Protein 2LW1 (pdb70)

Structure (mmCIF, N/CA/C/O backbone):
data_2LW1
#
_entry.id   2LW1
#
loop_
_atom_site.group_PDB
_atom_site.id
_atom_site.type_symbol
_atom_site.label_atom_id
_atom_site.label_alt_id
_atom_site.label_comp_id
_atom_site.label_asym_id
_atom_site.label_entity_id
_atom_site.label_seq_id
_atom_site.pdbx_PDB_ins_code
_atom_site.Cartn_x
_atom_site.Cartn_y
_atom_site.Cartn_z
_atom_site.occupancy
_atom_site.B_iso_or_equiv
_atom_site.auth_seq_id
_atom_site.auth_comp_id
_atom_site.auth_asym_id
_atom_site.auth_atom_id
_atom_site.pdbx_PDB_model_num
ATOM 1 N N . LYS A 1 24 ? -37.898 18.286 -1.361 1.00 0.00 551 LYS A N 1
ATOM 2 C CA . LYS A 1 24 ? -38.092 17.886 0.049 1.00 0.00 551 LYS A CA 1
ATOM 3 C C . LYS A 1 24 ? -38.675 16.483 0.135 1.00 0.00 551 LYS A C 1
ATOM 4 O O . LYS A 1 24 ? -39.598 16.135 -0.610 1.00 0.00 551 LYS A O 1
ATOM 23 N N . ALA A 1 25 ? -38.114 15.686 1.040 1.00 0.00 552 ALA A N 1
ATOM 24 C CA . ALA A 1 25 ? -38.568 14.324 1.295 1.00 0.00 552 ALA A CA 1
ATOM 25 C C . ALA A 1 25 ? -38.441 13.442 0.053 1.00 0.00 552 ALA A C 1
ATOM 26 O O . ALA A 1 25 ? -39.330 12.647 -0.256 1.00 0.00 552 ALA A O 1
ATOM 33 N N . GLU A 1 26 ? -37.341 13.611 -0.671 1.00 0.00 553 GLU A N 1
ATOM 34 C CA . GLU A 1 26 ? -36.987 12.714 -1.766 1.00 0.00 553 GLU A CA 1
ATOM 35 C C . GLU A 1 26 ? -35.645 12.061 -1.457 1.00 0.00 553 GLU A C 1
ATOM 36 O O . GLU A 1 26 ? -34.955 11.549 -2.341 1.00 0.00 553 GLU A O 1
ATOM 48 N N . THR A 1 27 ? -35.301 12.092 -0.181 1.00 0.00 554 THR A N 1
ATOM 49 C CA . THR A 1 27 ? -34.016 11.619 0.304 1.00 0.00 554 THR A CA 1
ATOM 50 C C . THR A 1 27 ? -33.889 10.097 0.231 1.00 0.00 554 THR A C 1
ATOM 51 O O . THR A 1 27 ? -34.882 9.379 0.069 1.00 0.00 554 THR A O 1
ATOM 62 N N . VAL A 1 28 ? -32.661 9.615 0.364 1.00 0.00 555 VAL A N 1
ATOM 63 C CA . VAL A 1 28 ? -32.396 8.188 0.414 1.00 0.00 555 VAL A CA 1
ATOM 64 C C . VAL A 1 28 ? -32.173 7.765 1.859 1.00 0.00 555 VAL A C 1
ATOM 65 O O . VAL A 1 28 ? -31.069 7.898 2.392 1.00 0.00 555 VAL A O 1
ATOM 78 N N . LYS A 1 29 ? -33.225 7.257 2.490 1.00 0.00 556 LYS A N 1
ATOM 79 C CA . LYS A 1 29 ? -33.177 6.905 3.906 1.00 0.00 556 LYS A CA 1
ATOM 80 C C . LYS A 1 29 ? -32.549 5.524 4.090 1.00 0.00 556 LYS A C 1
ATOM 81 O O . LYS A 1 29 ? -33.116 4.646 4.746 1.00 0.00 556 LYS A O 1
ATOM 100 N N . ARG A 1 30 ? -31.368 5.353 3.501 1.00 0.00 557 ARG A N 1
ATOM 101 C CA . ARG A 1 30 ? -30.660 4.076 3.503 1.00 0.00 557 ARG A CA 1
ATOM 102 C C . ARG A 1 30 ? -31.504 2.984 2.860 1.00 0.00 557 ARG A C 1
ATOM 103 O O . ARG A 1 30 ? -31.567 1.855 3.344 1.00 0.00 557 ARG A O 1
ATOM 124 N N . SER A 1 31 ? -32.158 3.340 1.766 1.00 0.00 558 SER A N 1
ATOM 125 C CA . SER A 1 31 ? -32.920 2.388 0.983 1.00 0.00 558 SER A CA 1
ATOM 126 C C . SER A 1 31 ? -31.998 1.648 0.016 1.00 0.00 558 SER A C 1
ATOM 127 O O . SER A 1 31 ? -32.020 0.419 -0.073 1.00 0.00 558 SER A O 1
ATOM 135 N N . SER A 1 32 ? -31.190 2.411 -0.700 1.00 0.00 559 SER A N 1
ATOM 136 C CA . SER A 1 32 ? -30.197 1.854 -1.602 1.00 0.00 559 SER A CA 1
ATOM 137 C C . SER A 1 32 ? -28.827 2.472 -1.327 1.00 0.00 559 SER A C 1
ATOM 138 O O . SER A 1 32 ? -28.323 3.290 -2.100 1.00 0.00 559 SER A O 1
ATOM 146 N N . SER A 1 33 ? -28.228 2.085 -0.210 1.00 0.00 560 SER A N 1
ATOM 147 C CA . SER A 1 33 ? -26.964 2.666 0.209 1.00 0.00 560 SER A CA 1
ATOM 148 C C . SER A 1 33 ? -26.001 1.616 0.754 1.00 0.00 560 SER A C 1
ATOM 149 O O . SER A 1 33 ? -24.862 1.937 1.089 1.00 0.00 560 SER A O 1
ATOM 157 N N . LYS A 1 34 ? -26.449 0.364 0.825 1.00 0.00 561 LYS A N 1
ATOM 158 C CA . LYS A 1 34 ? -25.631 -0.700 1.397 1.00 0.00 561 LYS A CA 1
ATOM 159 C C . LYS A 1 34 ? -24.388 -0.920 0.542 1.00 0.00 561 LYS A C 1
ATOM 160 O O . LYS A 1 34 ? -23.299 -1.153 1.054 1.00 0.00 561 LYS A O 1
ATOM 179 N N . LEU A 1 35 ? -24.575 -0.839 -0.769 1.00 0.00 562 LEU A N 1
ATOM 180 C CA . LEU A 1 35 ? -23.474 -0.777 -1.722 1.00 0.00 562 LEU A CA 1
ATOM 181 C C . LEU A 1 35 ? -23.962 -0.157 -3.016 1.00 0.00 562 LEU A C 1
ATOM 182 O O . LEU A 1 35 ? -25.155 -0.196 -3.326 1.00 0.00 562 LEU A O 1
ATOM 198 N N . SER A 1 36 ? -23.036 0.417 -3.752 1.00 0.00 563 SER A N 1
ATOM 199 C CA . SER A 1 36 ? -23.291 0.857 -5.107 1.00 0.00 563 SER A CA 1
ATOM 200 C C . SER A 1 36 ? -22.332 0.120 -6.033 1.00 0.00 563 SER A C 1
ATOM 201 O O . SER A 1 36 ? -21.370 -0.481 -5.551 1.00 0.00 563 SER A O 1
ATOM 209 N N . TYR A 1 37 ? -22.575 0.139 -7.335 1.00 0.00 564 TYR A N 1
ATOM 210 C CA . TYR A 1 37 ? -21.696 -0.556 -8.273 1.00 0.00 564 TYR A CA 1
ATOM 211 C C . TYR A 1 37 ? -20.269 -0.034 -8.160 1.00 0.00 564 TYR A C 1
ATOM 212 O O . TYR A 1 37 ? -19.302 -0.796 -8.251 1.00 0.00 564 TYR A O 1
ATOM 230 N N . LYS A 1 38 ? -20.143 1.267 -7.946 1.00 0.00 565 LYS A N 1
ATOM 231 C CA . LYS A 1 38 ? -18.837 1.884 -7.768 1.00 0.00 565 LYS A CA 1
ATOM 232 C C . LYS A 1 38 ? -18.115 1.318 -6.547 1.00 0.00 565 LYS A C 1
ATOM 233 O O . LYS A 1 38 ? -16.889 1.305 -6.498 1.00 0.00 565 LYS A O 1
ATOM 252 N N . LEU A 1 39 ? -18.881 0.839 -5.571 1.00 0.00 566 LEU A N 1
ATOM 253 C CA . LEU A 1 39 ? -18.308 0.161 -4.412 1.00 0.00 566 LEU A CA 1
ATOM 254 C C . LEU A 1 39 ? -18.113 -1.312 -4.703 1.00 0.00 566 LEU A C 1
ATOM 255 O O . LEU A 1 39 ? -17.223 -1.944 -4.147 1.00 0.00 566 LEU A O 1
ATOM 271 N N . GLN A 1 40 ? -18.956 -1.856 -5.569 1.00 0.00 567 GLN A N 1
ATOM 272 C CA . GLN A 1 40 ? -18.797 -3.222 -6.036 1.00 0.00 567 GLN A CA 1
ATOM 273 C C . GLN A 1 40 ? -17.415 -3.403 -6.636 1.00 0.00 567 GLN A C 1
ATOM 274 O O . GLN A 1 40 ? -16.650 -4.264 -6.215 1.00 0.00 567 GLN A O 1
ATOM 288 N N . ARG A 1 41 ? -17.074 -2.540 -7.571 1.00 0.00 568 ARG A N 1
ATOM 289 C CA . ARG A 1 41 ? -15.772 -2.603 -8.210 1.00 0.00 568 ARG A CA 1
ATOM 290 C C . ARG A 1 41 ? -14.679 -2.032 -7.311 1.00 0.00 568 ARG A C 1
ATOM 291 O O . ARG A 1 41 ? -13.498 -2.330 -7.491 1.00 0.00 568 ARG A O 1
ATOM 312 N N . GLU A 1 42 ? -15.070 -1.213 -6.343 1.00 0.00 569 GLU A N 1
ATOM 313 C CA . GLU A 1 42 ? -14.133 -0.715 -5.347 1.00 0.00 569 GLU A CA 1
ATOM 314 C C . GLU A 1 42 ? -13.665 -1.874 -4.470 1.00 0.00 569 GLU A C 1
ATOM 315 O O . GLU A 1 42 ? -12.471 -2.127 -4.333 1.00 0.00 569 GLU A O 1
ATOM 327 N N . LEU A 1 43 ? -14.632 -2.604 -3.928 1.00 0.00 570 LEU A N 1
ATOM 328 C CA . LEU A 1 43 ? -14.378 -3.672 -2.967 1.00 0.00 570 LEU A CA 1
ATOM 329 C C . LEU A 1 43 ? -13.761 -4.903 -3.643 1.00 0.00 570 LEU A C 1
ATOM 330 O O . LEU A 1 43 ? -13.034 -5.655 -3.015 1.00 0.00 570 LEU A O 1
ATOM 346 N N . GLU A 1 44 ? -14.045 -5.107 -4.921 1.00 0.00 571 GLU A N 1
ATOM 347 C CA . GLU A 1 44 ? -13.562 -6.297 -5.623 1.00 0.00 571 GLU A CA 1
ATOM 348 C C . GLU A 1 44 ? -12.131 -6.141 -6.137 1.00 0.00 571 GLU A C 1
ATOM 349 O O . GLU A 1 44 ? -11.449 -7.134 -6.398 1.00 0.00 571 GLU A O 1
ATOM 361 N N . GLN A 1 45 ? -11.667 -4.909 -6.274 1.00 0.00 572 GLN A N 1
ATOM 362 C CA . GLN A 1 45 ? -10.305 -4.662 -6.744 1.00 0.00 572 GLN A CA 1
ATOM 363 C C . GLN A 1 45 ? -9.367 -4.367 -5.579 1.00 0.00 572 GLN A C 1
ATOM 364 O O . GLN A 1 45 ? -8.166 -4.633 -5.634 1.00 0.00 572 GLN A O 1
ATOM 378 N N . LEU A 1 46 ? -9.948 -3.825 -4.532 1.00 0.00 573 LEU A N 1
ATOM 379 C CA . LEU A 1 46 ? -9.240 -3.375 -3.349 1.00 0.00 573 LEU A CA 1
ATOM 380 C C . LEU A 1 46 ? -8.396 -4.480 -2.676 1.00 0.00 573 LEU A C 1
ATOM 381 O O . LEU A 1 46 ? -7.262 -4.216 -2.310 1.00 0.00 573 LEU A O 1
ATOM 397 N N . PRO A 1 47 ? -8.905 -5.717 -2.490 1.00 0.00 574 PRO A N 1
ATOM 398 C CA . PRO A 1 47 ? -8.095 -6.816 -1.938 1.00 0.00 574 PRO A CA 1
ATOM 399 C C . PRO A 1 47 ? -6.792 -7.027 -2.711 1.00 0.00 574 PRO A C 1
ATOM 400 O O . PRO A 1 47 ? -5.723 -7.168 -2.113 1.00 0.00 574 PRO A O 1
ATOM 411 N N . GLN A 1 48 ? -6.892 -7.024 -4.041 1.00 0.00 575 GLN A N 1
ATOM 412 C CA . GLN A 1 48 ? -5.719 -7.138 -4.907 1.00 0.00 575 GLN A CA 1
ATOM 413 C C . GLN A 1 48 ? -4.770 -5.978 -4.653 1.00 0.00 575 GLN A C 1
ATOM 414 O O . GLN A 1 48 ? -3.553 -6.137 -4.653 1.00 0.00 575 GLN A O 1
ATOM 428 N N . LEU A 1 49 ? -5.350 -4.815 -4.427 1.00 0.00 576 LEU A N 1
ATOM 429 C CA . LEU A 1 49 ? -4.591 -3.613 -4.149 1.00 0.00 576 LEU A CA 1
ATOM 430 C C . LEU A 1 49 ? -3.913 -3.690 -2.778 1.00 0.00 576 LEU A C 1
ATOM 431 O O . LEU A 1 49 ? -2.793 -3.219 -2.611 1.00 0.00 576 LEU A O 1
ATOM 447 N N . LEU A 1 50 ? -4.595 -4.281 -1.803 1.00 0.00 577 LEU A N 1
ATOM 448 C CA . LEU A 1 50 ? -4.016 -4.483 -0.479 1.00 0.00 577 LEU A CA 1
ATOM 449 C C . LEU A 1 50 ? -2.768 -5.330 -0.564 1.00 0.00 577 LEU A C 1
ATOM 450 O O . LEU A 1 50 ? -1.699 -4.913 -0.131 1.00 0.00 577 LEU A O 1
ATOM 466 N N . GLU A 1 51 ? -2.889 -6.513 -1.136 1.00 0.00 578 GLU A N 1
ATOM 467 C CA . GLU A 1 51 ? -1.737 -7.385 -1.252 1.00 0.00 578 GLU A CA 1
ATOM 468 C C . GLU A 1 51 ? -0.690 -6.758 -2.172 1.00 0.00 578 GLU A C 1
ATOM 469 O O . GLU A 1 51 ? 0.503 -7.022 -2.029 1.00 0.00 578 GLU A O 1
ATOM 481 N N . ASP A 1 52 ? -1.145 -5.907 -3.096 1.00 0.00 579 ASP A N 1
ATOM 482 C CA . ASP A 1 52 ? -0.241 -5.128 -3.939 1.00 0.00 579 ASP A CA 1
ATOM 483 C C . ASP A 1 52 ? 0.635 -4.252 -3.074 1.00 0.00 579 ASP A C 1
ATOM 484 O O . ASP A 1 52 ? 1.853 -4.325 -3.128 1.00 0.00 579 ASP A O 1
ATOM 493 N N . LEU A 1 53 ? -0.021 -3.430 -2.268 1.00 0.00 580 LEU A N 1
ATOM 494 C CA . LEU A 1 53 ? 0.648 -2.439 -1.442 1.00 0.00 580 LEU A CA 1
ATOM 495 C C . LEU A 1 53 ? 1.447 -3.095 -0.329 1.00 0.00 580 LEU A C 1
ATOM 496 O O . LEU A 1 53 ? 2.472 -2.570 0.098 1.00 0.00 580 LEU A O 1
ATOM 512 N N . GLU A 1 54 ? 0.976 -4.240 0.138 1.00 0.00 581 GLU A N 1
ATOM 513 C CA . GLU A 1 54 ? 1.683 -4.984 1.166 1.00 0.00 581 GLU A CA 1
ATOM 514 C C . GLU A 1 54 ? 2.970 -5.554 0.596 1.00 0.00 581 GLU A C 1
ATOM 515 O O . GLU A 1 54 ? 4.043 -5.392 1.170 1.00 0.00 581 GLU A O 1
ATOM 527 N N . ALA A 1 55 ? 2.850 -6.210 -0.549 1.00 0.00 582 ALA A N 1
ATOM 528 C CA . ALA A 1 55 ? 4.009 -6.736 -1.260 1.00 0.00 582 ALA A CA 1
ATOM 529 C C . ALA A 1 55 ? 4.906 -5.591 -1.714 1.00 0.00 582 ALA A C 1
ATOM 530 O O . ALA A 1 55 ? 6.119 -5.735 -1.820 1.00 0.00 582 ALA A O 1
ATOM 537 N N . LYS A 1 56 ? 4.285 -4.450 -1.966 1.00 0.00 583 LYS A N 1
ATOM 538 C CA . LYS A 1 56 ? 4.989 -3.244 -2.363 1.00 0.00 583 LYS A CA 1
ATOM 539 C C . LYS A 1 56 ? 5.844 -2.746 -1.206 1.00 0.00 583 LYS A C 1
ATOM 540 O O . LYS A 1 56 ? 7.036 -2.498 -1.363 1.00 0.00 583 LYS A O 1
ATOM 559 N N . LEU A 1 57 ? 5.221 -2.622 -0.041 1.00 0.00 584 LEU A N 1
ATOM 560 C CA . LEU A 1 57 ? 5.916 -2.234 1.173 1.00 0.00 584 LEU A CA 1
ATOM 561 C C . LEU A 1 57 ? 7.024 -3.243 1.471 1.00 0.00 584 LEU A C 1
ATOM 562 O O . LEU A 1 57 ? 8.165 -2.867 1.725 1.00 0.00 584 LEU A O 1
ATOM 578 N N . GLU A 1 58 ? 6.674 -4.522 1.403 1.00 0.00 585 GLU A N 1
ATOM 579 C CA . GLU A 1 58 ? 7.628 -5.615 1.581 1.00 0.00 585 GLU A CA 1
ATOM 580 C C . GLU A 1 58 ? 8.832 -5.452 0.644 1.00 0.00 585 GLU A C 1
ATOM 581 O O . GLU A 1 58 ? 9.986 -5.571 1.062 1.00 0.00 585 GLU A O 1
ATOM 593 N N . ALA A 1 59 ? 8.548 -5.143 -0.615 1.00 0.00 586 ALA A N 1
ATOM 594 C CA . ALA A 1 59 ? 9.580 -5.020 -1.640 1.00 0.00 586 ALA A CA 1
ATOM 595 C C . ALA A 1 59 ? 10.463 -3.798 -1.414 1.00 0.00 586 ALA A C 1
ATOM 596 O O . ALA A 1 59 ? 11.628 -3.779 -1.806 1.00 0.00 586 ALA A O 1
ATOM 603 N N . LEU A 1 60 ? 9.905 -2.777 -0.790 1.00 0.00 587 LEU A N 1
ATOM 604 C CA . LEU A 1 60 ? 10.634 -1.542 -0.548 1.00 0.00 587 LEU A CA 1
ATOM 605 C C . LEU A 1 60 ? 11.397 -1.612 0.770 1.00 0.00 587 LEU A C 1
ATOM 606 O O . LEU A 1 60 ? 12.540 -1.165 0.862 1.00 0.00 587 LEU A O 1
ATOM 622 N N . GLN A 1 61 ? 10.775 -2.219 1.771 1.00 0.00 588 GLN A N 1
ATOM 623 C CA . GLN A 1 61 ? 11.368 -2.334 3.096 1.00 0.00 588 GLN A CA 1
ATOM 624 C C . GLN A 1 61 ? 12.614 -3.201 3.067 1.00 0.00 588 GLN A C 1
ATOM 625 O O . GLN A 1 61 ? 13.493 -3.058 3.908 1.00 0.00 588 GLN A O 1
ATOM 639 N N . THR A 1 62 ? 12.690 -4.098 2.093 1.00 0.00 589 THR A N 1
ATOM 640 C CA . THR A 1 62 ? 13.834 -4.984 1.977 1.00 0.00 589 THR A CA 1
ATOM 641 C C . THR A 1 62 ? 15.000 -4.279 1.282 1.00 0.00 589 THR A C 1
ATOM 642 O O . THR A 1 62 ? 16.158 -4.655 1.462 1.00 0.00 589 THR A O 1
ATOM 653 N N . GLN A 1 63 ? 14.694 -3.249 0.500 1.00 0.00 590 GLN A N 1
ATOM 654 C CA . GLN A 1 63 ? 15.730 -2.413 -0.087 1.00 0.00 590 GLN A CA 1
ATOM 655 C C . GLN A 1 63 ? 16.327 -1.561 1.011 1.00 0.00 590 GLN A C 1
ATOM 656 O O . GLN A 1 63 ? 17.536 -1.525 1.217 1.00 0.00 590 GLN A O 1
ATOM 670 N N . VAL A 1 64 ? 15.430 -0.917 1.736 1.00 0.00 591 VAL A N 1
ATOM 671 C CA . VAL A 1 64 ? 15.777 -0.010 2.814 1.00 0.00 591 VAL A CA 1
ATOM 672 C C . VAL A 1 64 ? 16.362 -0.772 4.004 1.00 0.00 591 VAL A C 1
ATOM 673 O O . VAL A 1 64 ? 17.002 -0.190 4.879 1.00 0.00 591 VAL A O 1
ATOM 686 N N . ALA A 1 65 ? 16.150 -2.084 4.016 1.00 0.00 592 ALA A N 1
ATOM 687 C CA . ALA A 1 65 ? 16.678 -2.936 5.072 1.00 0.00 592 ALA A CA 1
ATOM 688 C C . ALA A 1 65 ? 18.199 -2.965 5.026 1.00 0.00 592 ALA A C 1
ATOM 689 O O . ALA A 1 65 ? 18.866 -2.968 6.062 1.00 0.00 592 ALA A O 1
ATOM 696 N N . ASP A 1 66 ? 18.741 -2.969 3.817 1.00 0.00 593 ASP A N 1
ATOM 697 C CA . ASP A 1 66 ? 20.185 -3.051 3.628 1.00 0.00 593 ASP A CA 1
ATOM 698 C C . ASP A 1 66 ? 20.833 -1.680 3.795 1.00 0.00 593 ASP A C 1
ATOM 699 O O . ASP A 1 66 ? 20.308 -0.668 3.333 1.00 0.00 593 ASP A O 1
ATOM 708 N N . ALA A 1 67 ? 21.986 -1.663 4.454 1.00 0.00 594 ALA A N 1
ATOM 709 C CA . ALA A 1 67 ? 22.732 -0.430 4.678 1.00 0.00 594 ALA A CA 1
ATOM 710 C C . ALA A 1 67 ? 23.313 0.102 3.376 1.00 0.00 594 ALA A C 1
ATOM 711 O O . ALA A 1 67 ? 23.657 1.282 3.268 1.00 0.00 594 ALA A O 1
ATOM 718 N N . SER A 1 68 ? 23.424 -0.778 2.389 1.00 0.00 595 SER A N 1
ATOM 719 C CA . SER A 1 68 ? 23.941 -0.406 1.083 1.00 0.00 595 SER A CA 1
ATOM 720 C C . SER A 1 68 ? 22.912 0.419 0.317 1.00 0.00 595 SER A C 1
ATOM 721 O O . SER A 1 68 ? 23.226 1.046 -0.698 1.00 0.00 595 SER A O 1
ATOM 729 N N . PHE A 1 69 ? 21.679 0.415 0.811 1.00 0.00 596 PHE A N 1
ATOM 730 C CA . PHE A 1 69 ? 20.620 1.220 0.224 1.00 0.00 596 PHE A CA 1
ATOM 731 C C . PHE A 1 69 ? 20.954 2.702 0.343 1.00 0.00 596 PHE A C 1
ATOM 732 O O . PHE A 1 69 ? 20.951 3.431 -0.645 1.00 0.00 596 PHE A O 1
ATOM 749 N N . PHE A 1 70 ? 21.289 3.129 1.556 1.00 0.00 597 PHE A N 1
ATOM 750 C CA . PHE A 1 70 ? 21.587 4.535 1.825 1.00 0.00 597 PHE A CA 1
ATOM 751 C C . PHE A 1 70 ? 22.957 4.922 1.277 1.00 0.00 597 PHE A C 1
ATOM 752 O O . PHE A 1 70 ? 23.464 6.007 1.553 1.00 0.00 597 PHE A O 1
ATOM 769 N N . SER A 1 71 ? 23.558 4.022 0.516 1.00 0.00 598 SER A N 1
ATOM 770 C CA . SER A 1 71 ? 24.825 4.301 -0.131 1.00 0.00 598 SER A CA 1
ATOM 771 C C . SER A 1 71 ? 24.560 4.934 -1.491 1.00 0.00 598 SER A C 1
ATOM 772 O O . SER A 1 71 ? 25.469 5.421 -2.164 1.00 0.00 598 SER A O 1
ATOM 780 N N . GLN A 1 72 ? 23.290 4.921 -1.875 1.00 0.00 599 GLN A N 1
ATOM 781 C CA . GLN A 1 72 ? 22.837 5.561 -3.094 1.00 0.00 599 GLN A CA 1
ATOM 782 C C . GLN A 1 72 ? 22.596 7.041 -2.851 1.00 0.00 599 GLN A C 1
ATOM 783 O O . GLN A 1 72 ? 22.342 7.464 -1.721 1.00 0.00 599 GLN A O 1
ATOM 797 N N . PRO A 1 73 ? 22.716 7.844 -3.911 1.00 0.00 600 PRO A N 1
ATOM 798 C CA . PRO A 1 73 ? 22.377 9.267 -3.876 1.00 0.00 600 PRO A CA 1
ATOM 799 C C . PRO A 1 73 ? 20.971 9.514 -3.326 1.00 0.00 600 PRO A C 1
ATOM 800 O O . PRO A 1 73 ? 20.059 8.703 -3.509 1.00 0.00 600 PRO A O 1
ATOM 811 N N . HIS A 1 74 ? 20.828 10.658 -2.661 1.00 0.00 601 HIS A N 1
ATOM 812 C CA . HIS A 1 74 ? 19.598 11.069 -1.974 1.00 0.00 601 HIS A CA 1
ATOM 813 C C . HIS A 1 74 ? 18.378 10.983 -2.877 1.00 0.00 601 HIS A C 1
ATOM 814 O O . HIS A 1 74 ? 17.282 10.689 -2.416 1.00 0.00 601 HIS A O 1
ATOM 829 N N . GLU A 1 75 ? 18.566 11.255 -4.156 1.00 0.00 602 GLU A N 1
ATOM 830 C CA . GLU A 1 75 ? 17.459 11.281 -5.095 1.00 0.00 602 GLU A CA 1
ATOM 831 C C . GLU A 1 75 ? 16.984 9.865 -5.419 1.00 0.00 602 GLU A C 1
ATOM 832 O O . GLU A 1 75 ? 15.838 9.660 -5.817 1.00 0.00 602 GLU A O 1
ATOM 844 N N . GLN A 1 76 ? 17.871 8.895 -5.230 1.00 0.00 603 GLN A N 1
ATOM 845 C CA . GLN A 1 76 ? 17.536 7.489 -5.433 1.00 0.00 603 GLN A CA 1
ATOM 846 C C . GLN A 1 76 ? 16.878 6.945 -4.182 1.00 0.00 603 GLN A C 1
ATOM 847 O O . GLN A 1 76 ? 15.842 6.284 -4.231 1.00 0.00 603 GLN A O 1
ATOM 861 N N . THR A 1 77 ? 17.504 7.244 -3.059 1.00 0.00 604 THR A N 1
ATOM 862 C CA . THR A 1 77 ? 17.107 6.698 -1.783 1.00 0.00 604 THR A CA 1
ATOM 863 C C . THR A 1 77 ? 15.791 7.283 -1.307 1.00 0.00 604 THR A C 1
ATOM 864 O O . THR A 1 77 ? 14.887 6.548 -0.926 1.00 0.00 604 THR A O 1
ATOM 875 N N . GLN A 1 78 ? 15.675 8.603 -1.346 1.00 0.00 605 GLN A N 1
ATOM 876 C CA . GLN A 1 78 ? 14.447 9.262 -0.933 1.00 0.00 605 GLN A CA 1
ATOM 877 C C . GLN A 1 78 ? 13.295 8.865 -1.838 1.00 0.00 605 GLN A C 1
ATOM 878 O O . GLN A 1 78 ? 12.147 8.862 -1.415 1.00 0.00 605 GLN A O 1
ATOM 892 N N . LYS A 1 79 ? 13.610 8.531 -3.081 1.00 0.00 606 LYS A N 1
ATOM 893 C CA . LYS A 1 79 ? 12.629 7.988 -3.999 1.00 0.00 606 LYS A CA 1
ATOM 894 C C . LYS A 1 79 ? 12.026 6.725 -3.401 1.00 0.00 606 LYS A C 1
ATOM 895 O O . LYS A 1 79 ? 10.808 6.593 -3.292 1.00 0.00 606 LYS A O 1
ATOM 914 N N . VAL A 1 80 ? 12.899 5.819 -2.988 1.00 0.00 607 VAL A N 1
ATOM 915 C CA . VAL A 1 80 ? 12.479 4.550 -2.409 1.00 0.00 607 VAL A CA 1
ATOM 916 C C . VAL A 1 80 ? 11.877 4.753 -1.019 1.00 0.00 607 VAL A C 1
ATOM 917 O O . VAL A 1 80 ? 10.848 4.173 -0.698 1.00 0.00 607 VAL A O 1
ATOM 930 N N . LEU A 1 81 ? 12.520 5.591 -0.209 1.00 0.00 608 LEU A N 1
ATOM 931 C CA . LEU A 1 81 ? 12.049 5.887 1.144 1.00 0.00 608 LEU A CA 1
ATOM 932 C C . LEU A 1 81 ? 10.640 6.468 1.119 1.00 0.00 608 LEU A C 1
ATOM 933 O O . LEU A 1 81 ? 9.754 6.013 1.844 1.00 0.00 608 LEU A O 1
ATOM 949 N N . ALA A 1 82 ? 10.436 7.464 0.268 1.00 0.00 609 ALA A N 1
ATOM 950 C CA . ALA A 1 82 ? 9.142 8.118 0.147 1.00 0.00 609 ALA A CA 1
ATOM 951 C C . ALA A 1 82 ? 8.097 7.147 -0.393 1.00 0.00 609 ALA A C 1
ATOM 952 O O . ALA A 1 82 ? 6.963 7.105 0.090 1.00 0.00 609 ALA A O 1
ATOM 959 N N . ASP A 1 83 ? 8.497 6.358 -1.385 1.00 0.00 610 ASP A N 1
ATOM 960 C CA . ASP A 1 83 ? 7.619 5.362 -1.990 1.00 0.00 610 ASP A CA 1
ATOM 961 C C . ASP A 1 83 ? 7.279 4.266 -0.983 1.00 0.00 610 ASP A C 1
ATOM 962 O O . ASP A 1 83 ? 6.172 3.721 -0.983 1.00 0.00 610 ASP A O 1
ATOM 971 N N . MET A 1 84 ? 8.243 3.956 -0.125 1.00 0.00 611 MET A N 1
ATOM 972 C CA . MET A 1 84 ? 8.053 2.990 0.951 1.00 0.00 611 MET A CA 1
ATOM 973 C C . MET A 1 84 ? 7.000 3.481 1.932 1.00 0.00 611 MET A C 1
ATOM 974 O O . MET A 1 84 ? 6.036 2.774 2.232 1.00 0.00 611 MET A O 1
ATOM 988 N N . ALA A 1 85 ? 7.178 4.702 2.407 1.00 0.00 612 ALA A N 1
ATOM 989 C CA . ALA A 1 85 ? 6.252 5.284 3.362 1.00 0.00 612 ALA A CA 1
ATOM 990 C C . ALA A 1 85 ? 4.881 5.497 2.735 1.00 0.00 612 ALA A C 1
ATOM 991 O O . ALA A 1 85 ? 3.861 5.450 3.418 1.00 0.00 612 ALA A O 1
ATOM 998 N N . ALA A 1 86 ? 4.856 5.731 1.433 1.00 0.00 613 ALA A N 1
ATOM 999 C CA . ALA A 1 86 ? 3.599 5.884 0.719 1.00 0.00 613 ALA A CA 1
ATOM 1000 C C . ALA A 1 86 ? 2.879 4.547 0.613 1.00 0.00 613 ALA A C 1
ATOM 1001 O O . ALA A 1 86 ? 1.654 4.484 0.673 1.00 0.00 613 ALA A O 1
ATOM 1008 N N . ALA A 1 87 ? 3.657 3.480 0.480 1.00 0.00 614 ALA A N 1
ATOM 1009 C CA . ALA A 1 87 ? 3.106 2.141 0.336 1.00 0.00 614 ALA A CA 1
ATOM 1010 C C . ALA A 1 87 ? 2.364 1.705 1.592 1.00 0.00 614 ALA A C 1
ATOM 1011 O O . ALA A 1 87 ? 1.225 1.247 1.514 1.00 0.00 614 ALA A O 1
ATOM 1018 N N . GLU A 1 88 ? 3.006 1.851 2.747 1.00 0.00 615 GLU A N 1
ATOM 1019 C CA . GLU A 1 88 ? 2.384 1.471 4.010 1.00 0.00 615 GLU A CA 1
ATOM 1020 C C . GLU A 1 88 ? 1.146 2.317 4.279 1.00 0.00 615 GLU A C 1
ATOM 1021 O O . GLU A 1 88 ? 0.100 1.786 4.641 1.00 0.00 615 GLU A O 1
ATOM 1033 N N . GLN A 1 89 ? 1.248 3.625 4.063 1.00 0.00 616 GLN A N 1
ATOM 1034 C CA . GLN A 1 89 ? 0.119 4.513 4.310 1.00 0.00 616 GLN A CA 1
ATOM 1035 C C . GLN A 1 89 ? -1.044 4.172 3.392 1.00 0.00 616 GLN A C 1
ATOM 1036 O O . GLN A 1 89 ? -2.185 4.074 3.843 1.00 0.00 616 GLN A O 1
ATOM 1050 N N . GLU A 1 90 ? -0.750 3.960 2.111 1.00 0.00 617 GLU A N 1
ATOM 1051 C CA . GLU A 1 90 ? -1.779 3.592 1.148 1.00 0.00 617 GLU A CA 1
ATOM 1052 C C . GLU A 1 90 ? -2.438 2.284 1.568 1.00 0.00 617 GLU A C 1
ATOM 1053 O O . GLU A 1 90 ? -3.662 2.151 1.530 1.00 0.00 617 GLU A O 1
ATOM 1065 N N . LEU A 1 91 ? -1.606 1.333 1.986 1.00 0.00 618 LEU A N 1
ATOM 1066 C CA . LEU A 1 91 ? -2.063 0.007 2.377 1.00 0.00 618 LEU A CA 1
ATOM 1067 C C . LEU A 1 91 ? -3.090 0.074 3.501 1.00 0.00 618 LEU A C 1
ATOM 1068 O O . LEU A 1 91 ? -4.217 -0.393 3.350 1.00 0.00 618 LEU A O 1
ATOM 1084 N N . GLU A 1 92 ? -2.702 0.669 4.619 1.00 0.00 619 GLU A N 1
ATOM 1085 C CA . GLU A 1 92 ? -3.545 0.667 5.810 1.00 0.00 619 GLU A CA 1
ATOM 1086 C C . GLU A 1 92 ? -4.822 1.461 5.582 1.00 0.00 619 GLU A C 1
ATOM 1087 O O . GLU A 1 92 ? -5.900 1.057 6.024 1.00 0.00 619 GLU A O 1
ATOM 1099 N N . GLN A 1 93 ? -4.697 2.585 4.890 1.00 0.00 620 GLN A N 1
ATOM 1100 C CA . GLN A 1 93 ? -5.855 3.416 4.569 1.00 0.00 620 GLN A CA 1
ATOM 1101 C C . GLN A 1 93 ? -6.813 2.672 3.649 1.00 0.00 620 GLN A C 1
ATOM 1102 O O . GLN A 1 93 ? -8.031 2.732 3.820 1.00 0.00 620 GLN A O 1
ATOM 1116 N N . ALA A 1 94 ? -6.257 1.958 2.681 1.00 0.00 621 ALA A N 1
ATOM 1117 C CA . ALA A 1 94 ? -7.060 1.170 1.760 1.00 0.00 621 ALA A CA 1
ATOM 1118 C C . ALA A 1 94 ? -7.682 -0.017 2.480 1.00 0.00 621 ALA A C 1
ATOM 1119 O O . ALA A 1 94 ? -8.770 -0.464 2.131 1.00 0.00 621 ALA A O 1
ATOM 1126 N N . PHE A 1 95 ? -6.986 -0.513 3.494 1.00 0.00 622 PHE A N 1
ATOM 1127 C CA . PHE A 1 95 ? -7.474 -1.627 4.291 1.00 0.00 622 PHE A CA 1
ATOM 1128 C C . PHE A 1 95 ? -8.726 -1.243 5.071 1.00 0.00 622 PHE A C 1
ATOM 1129 O O . PHE A 1 95 ? -9.728 -1.954 5.034 1.00 0.00 622 PHE A O 1
ATOM 1146 N N . GLU A 1 96 ? -8.679 -0.117 5.772 1.00 0.00 623 GLU A N 1
ATOM 1147 C CA . GLU A 1 96 ? -9.834 0.324 6.542 1.00 0.00 623 GLU A CA 1
ATOM 1148 C C . GLU A 1 96 ? -10.934 0.848 5.621 1.00 0.00 623 GLU A C 1
ATOM 1149 O O . GLU A 1 96 ? -12.108 0.830 5.985 1.00 0.00 623 GLU A O 1
ATOM 1161 N N . ARG A 1 97 ? -10.555 1.307 4.428 1.00 0.00 624 ARG A N 1
ATOM 1162 C CA . ARG A 1 97 ? -11.528 1.579 3.373 1.00 0.00 624 ARG A CA 1
ATOM 1163 C C . ARG A 1 97 ? -12.222 0.278 3.003 1.00 0.00 624 ARG A C 1
ATOM 1164 O O . ARG A 1 97 ? -13.440 0.224 2.872 1.00 0.00 624 ARG A O 1
ATOM 1185 N N . TRP A 1 98 ? -11.424 -0.773 2.866 1.00 0.00 625 TRP A N 1
ATOM 1186 C CA . TRP A 1 98 ? -11.921 -2.089 2.506 1.00 0.00 625 TRP A CA 1
ATOM 1187 C C . TRP A 1 98 ? -12.881 -2.620 3.561 1.00 0.00 625 TRP A C 1
ATOM 1188 O O . TRP A 1 98 ? -13.986 -3.052 3.241 1.00 0.00 625 TRP A O 1
ATOM 1209 N N . GLU A 1 99 ? -12.462 -2.575 4.817 1.00 0.00 626 GLU A N 1
ATOM 1210 C CA . GLU A 1 99 ? -13.295 -3.062 5.907 1.00 0.00 626 GLU A CA 1
ATOM 1211 C C . GLU A 1 99 ? -14.534 -2.186 6.070 1.00 0.00 626 GLU A C 1
ATOM 1212 O O . GLU A 1 99 ? -15.588 -2.668 6.475 1.00 0.00 626 GLU A O 1
ATOM 1224 N N . TYR A 1 100 ? -14.402 -0.900 5.750 1.00 0.00 627 TYR A N 1
ATOM 1225 C CA . TYR A 1 100 ? -15.554 -0.004 5.683 1.00 0.00 627 TYR A CA 1
ATOM 1226 C C . TYR A 1 100 ? -16.538 -0.503 4.635 1.00 0.00 627 TYR A C 1
ATOM 1227 O O . TYR A 1 100 ? -17.727 -0.625 4.902 1.00 0.00 627 TYR A O 1
ATOM 1245 N N . LEU A 1 101 ? -16.030 -0.814 3.453 1.00 0.00 628 LEU A N 1
ATOM 1246 C CA . LEU A 1 101 ? -16.871 -1.295 2.368 1.00 0.00 628 LEU A CA 1
ATOM 1247 C C . LEU A 1 101 ? -17.493 -2.637 2.737 1.00 0.00 628 LEU A C 1
ATOM 1248 O O . LEU A 1 101 ? -18.658 -2.893 2.440 1.00 0.00 628 LEU A O 1
ATOM 1264 N N . GLU A 1 102 ? -16.708 -3.485 3.391 1.00 0.00 629 GLU A N 1
ATOM 1265 C CA . GLU A 1 102 ? -17.204 -4.756 3.906 1.00 0.00 629 GLU A CA 1
ATOM 1266 C C . GLU A 1 102 ? -18.322 -4.532 4.916 1.00 0.00 629 GLU A C 1
ATOM 1267 O O . GLU A 1 102 ? -19.390 -5.137 4.819 1.00 0.00 629 GLU A O 1
ATOM 1279 N N . ALA A 1 103 ? -18.072 -3.656 5.878 1.00 0.00 630 ALA A N 1
ATOM 1280 C CA . ALA A 1 103 ? -19.058 -3.334 6.900 1.00 0.00 630 ALA A CA 1
ATOM 1281 C C . ALA A 1 103 ? -20.299 -2.705 6.283 1.00 0.00 630 ALA A C 1
ATOM 1282 O O . ALA A 1 103 ? -21.422 -3.035 6.660 1.00 0.00 630 ALA A O 1
ATOM 1289 N N . LEU A 1 104 ? -20.083 -1.803 5.334 1.00 0.00 631 LEU A N 1
ATOM 1290 C CA . LEU A 1 104 ? -21.171 -1.134 4.631 1.00 0.00 631 LEU A CA 1
ATOM 1291 C C . LEU A 1 104 ? -22.025 -2.152 3.890 1.00 0.00 631 LEU A C 1
ATOM 1292 O O . LEU A 1 104 ? -23.251 -2.124 3.963 1.00 0.00 631 LEU A O 1
ATOM 1308 N N . LYS A 1 105 ? -21.352 -3.062 3.196 1.00 0.00 632 LYS A N 1
ATOM 1309 C CA . LYS A 1 105 ? -22.012 -4.113 2.433 1.00 0.00 632 LYS A CA 1
ATOM 1310 C C . LYS A 1 105 ? -22.877 -4.990 3.342 1.00 0.00 632 LYS A C 1
ATOM 1311 O O . LYS A 1 105 ? -23.877 -5.564 2.908 1.00 0.00 632 LYS A O 1
ATOM 1330 N N . ASN A 1 106 ? -22.487 -5.084 4.605 1.00 0.00 633 ASN A N 1
ATOM 1331 C CA . ASN A 1 106 ? -23.231 -5.871 5.579 1.00 0.00 633 ASN A CA 1
ATOM 1332 C C . ASN A 1 106 ? -24.294 -5.029 6.276 1.00 0.00 633 ASN A C 1
ATOM 1333 O O . ASN A 1 106 ? -25.310 -5.554 6.736 1.00 0.00 633 ASN A O 1
ATOM 1344 N N . GLY A 1 107 ? -24.066 -3.726 6.356 1.00 0.00 634 GLY A N 1
ATOM 1345 C CA . GLY A 1 107 ? -24.986 -2.859 7.062 1.00 0.00 634 GLY A CA 1
ATOM 1346 C C . GLY A 1 107 ? -25.108 -1.490 6.428 1.00 0.00 634 GLY A C 1
ATOM 1347 O O . GLY A 1 107 ? -24.383 -0.566 6.789 1.00 0.00 634 GLY A O 1
ATOM 1351 N N . GLY A 1 108 ? -26.029 -1.356 5.486 1.00 0.00 635 GLY A N 1
ATOM 1352 C CA . GLY A 1 108 ? -26.256 -0.079 4.845 1.00 0.00 635 GLY A CA 1
ATOM 1353 C C . GLY A 1 108 ? -27.707 0.092 4.456 1.00 0.00 635 GLY A C 1
ATOM 1354 O O . GLY A 1 108 ? -28.578 -0.498 5.140 1.00 0.00 635 GLY A O 1
ATOM 1359 N N . LYS A 1 24 ? -19.644 -29.082 0.030 1.00 0.00 551 LYS A N 2
ATOM 1360 C CA . LYS A 1 24 ? -19.537 -27.609 -0.074 1.00 0.00 551 LYS A CA 2
ATOM 1361 C C . LYS A 1 24 ? -20.725 -27.031 -0.832 1.00 0.00 551 LYS A C 2
ATOM 1362 O O . LYS A 1 24 ? -20.662 -26.827 -2.046 1.00 0.00 551 LYS A O 2
ATOM 1381 N N . ALA A 1 25 ? -21.810 -26.786 -0.112 1.00 0.00 552 ALA A N 2
ATOM 1382 C CA . ALA A 1 25 ? -22.990 -26.167 -0.692 1.00 0.00 552 ALA A CA 2
ATOM 1383 C C . ALA A 1 25 ? -22.943 -24.664 -0.482 1.00 0.00 552 ALA A C 2
ATOM 1384 O O . ALA A 1 25 ? -23.035 -24.183 0.649 1.00 0.00 552 ALA A O 2
ATOM 1391 N N . GLU A 1 26 ? -22.778 -23.924 -1.562 1.00 0.00 553 GLU A N 2
ATOM 1392 C CA . GLU A 1 26 ? -22.695 -22.478 -1.470 1.00 0.00 553 GLU A CA 2
ATOM 1393 C C . GLU A 1 26 ? -24.080 -21.850 -1.554 1.00 0.00 553 GLU A C 2
ATOM 1394 O O . GLU A 1 26 ? -24.813 -22.054 -2.522 1.00 0.00 553 GLU A O 2
ATOM 1406 N N . THR A 1 27 ? -24.448 -21.118 -0.520 1.00 0.00 554 THR A N 2
ATOM 1407 C CA . THR A 1 27 ? -25.679 -20.358 -0.530 1.00 0.00 554 THR A CA 2
ATOM 1408 C C . THR A 1 27 ? -25.363 -18.873 -0.569 1.00 0.00 554 THR A C 2
ATOM 1409 O O . THR A 1 27 ? -24.437 -18.406 0.099 1.00 0.00 554 THR A O 2
ATOM 1420 N N . VAL A 1 28 ? -26.125 -18.144 -1.365 1.00 0.00 555 VAL A N 2
ATOM 1421 C CA . VAL A 1 28 ? -25.857 -16.736 -1.604 1.00 0.00 555 VAL A CA 2
ATOM 1422 C C . VAL A 1 28 ? -26.268 -15.893 -0.404 1.00 0.00 555 VAL A C 2
ATOM 1423 O O . VAL A 1 28 ? -25.419 -15.280 0.246 1.00 0.00 555 VAL A O 2
ATOM 1436 N N . LYS A 1 29 ? -27.568 -15.888 -0.108 1.00 0.00 556 LYS A N 2
ATOM 1437 C CA . LYS A 1 29 ? -28.125 -15.097 0.987 1.00 0.00 556 LYS A CA 2
ATOM 1438 C C . LYS A 1 29 ? -27.679 -13.643 0.894 1.00 0.00 556 LYS A C 2
ATOM 1439 O O . LYS A 1 29 ? -27.008 -13.119 1.789 1.00 0.00 556 LYS A O 2
ATOM 1458 N N . ARG A 1 30 ? -28.061 -12.996 -0.198 1.00 0.00 557 ARG A N 2
ATOM 1459 C CA . ARG A 1 30 ? -27.639 -11.628 -0.459 1.00 0.00 557 ARG A CA 2
ATOM 1460 C C . ARG A 1 30 ? -28.750 -10.638 -0.118 1.00 0.00 557 ARG A C 2
ATOM 1461 O O . ARG A 1 30 ? -28.777 -9.514 -0.624 1.00 0.00 557 ARG A O 2
ATOM 1482 N N . SER A 1 31 ? -29.662 -11.061 0.748 1.00 0.00 558 SER A N 2
ATOM 1483 C CA . SER A 1 31 ? -30.762 -10.213 1.186 1.00 0.00 558 SER A CA 2
ATOM 1484 C C . SER A 1 31 ? -30.276 -9.165 2.190 1.00 0.00 558 SER A C 2
ATOM 1485 O O . SER A 1 31 ? -30.578 -9.237 3.384 1.00 0.00 558 SER A O 2
ATOM 1493 N N . SER A 1 32 ? -29.498 -8.212 1.697 1.00 0.00 559 SER A N 2
ATOM 1494 C CA . SER A 1 32 ? -28.967 -7.129 2.510 1.00 0.00 559 SER A CA 2
ATOM 1495 C C . SER A 1 32 ? -28.660 -5.921 1.629 1.00 0.00 559 SER A C 2
ATOM 1496 O O . SER A 1 32 ? -28.116 -6.070 0.532 1.00 0.00 559 SER A O 2
ATOM 1504 N N . SER A 1 33 ? -29.041 -4.737 2.092 1.00 0.00 560 SER A N 2
ATOM 1505 C CA . SER A 1 33 ? -28.757 -3.501 1.376 1.00 0.00 560 SER A CA 2
ATOM 1506 C C . SER A 1 33 ? -27.254 -3.238 1.356 1.00 0.00 560 SER A C 2
ATOM 1507 O O . SER A 1 33 ? -26.651 -2.920 2.383 1.00 0.00 560 SER A O 2
ATOM 1515 N N . LYS A 1 34 ? -26.660 -3.387 0.183 1.00 0.00 561 LYS A N 2
ATOM 1516 C CA . LYS A 1 34 ? -25.216 -3.332 0.048 1.00 0.00 561 LYS A CA 2
ATOM 1517 C C . LYS A 1 34 ? -24.737 -1.975 -0.457 1.00 0.00 561 LYS A C 2
ATOM 1518 O O . LYS A 1 34 ? -25.521 -1.034 -0.585 1.00 0.00 561 LYS A O 2
ATOM 1537 N N . LEU A 1 35 ? -23.448 -1.895 -0.751 1.00 0.00 562 LEU A N 2
ATOM 1538 C CA . LEU A 1 35 ? -22.805 -0.641 -1.121 1.00 0.00 562 LEU A CA 2
ATOM 1539 C C . LEU A 1 35 ? -23.155 -0.164 -2.529 1.00 0.00 562 LEU A C 2
ATOM 1540 O O . LEU A 1 35 ? -23.836 -0.850 -3.300 1.00 0.00 562 LEU A O 2
ATOM 1556 N N . SER A 1 36 ? -22.680 1.038 -2.824 1.00 0.00 563 SER A N 2
ATOM 1557 C CA . SER A 1 36 ? -22.833 1.667 -4.125 1.00 0.00 563 SER A CA 2
ATOM 1558 C C . SER A 1 36 ? -21.968 0.963 -5.169 1.00 0.00 563 SER A C 2
ATOM 1559 O O . SER A 1 36 ? -20.994 0.308 -4.807 1.00 0.00 563 SER A O 2
ATOM 1567 N N . TYR A 1 37 ? -22.296 1.095 -6.452 1.00 0.00 564 TYR A N 2
ATOM 1568 C CA . TYR A 1 37 ? -21.532 0.401 -7.489 1.00 0.00 564 TYR A CA 2
ATOM 1569 C C . TYR A 1 37 ? -20.072 0.818 -7.475 1.00 0.00 564 TYR A C 2
ATOM 1570 O O . TYR A 1 37 ? -19.184 -0.019 -7.667 1.00 0.00 564 TYR A O 2
ATOM 1588 N N . LYS A 1 38 ? -19.813 2.103 -7.249 1.00 0.00 565 LYS A N 2
ATOM 1589 C CA . LYS A 1 38 ? -18.442 2.586 -7.210 1.00 0.00 565 LYS A CA 2
ATOM 1590 C C . LYS A 1 38 ? -17.655 1.836 -6.152 1.00 0.00 565 LYS A C 2
ATOM 1591 O O . LYS A 1 38 ? -16.455 1.681 -6.266 1.00 0.00 565 LYS A O 2
ATOM 1610 N N . LEU A 1 39 ? -18.352 1.374 -5.131 1.00 0.00 566 LEU A N 2
ATOM 1611 C CA . LEU A 1 39 ? -17.745 0.568 -4.090 1.00 0.00 566 LEU A CA 2
ATOM 1612 C C . LEU A 1 39 ? -17.812 -0.908 -4.435 1.00 0.00 566 LEU A C 2
ATOM 1613 O O . LEU A 1 39 ? -16.956 -1.685 -4.031 1.00 0.00 566 LEU A O 2
ATOM 1629 N N . GLN A 1 40 ? -18.848 -1.283 -5.169 1.00 0.00 567 GLN A N 2
ATOM 1630 C CA . GLN A 1 40 ? -19.044 -2.661 -5.584 1.00 0.00 567 GLN A CA 2
ATOM 1631 C C . GLN A 1 40 ? -17.817 -3.192 -6.310 1.00 0.00 567 GLN A C 2
ATOM 1632 O O . GLN A 1 40 ? -17.270 -4.227 -5.944 1.00 0.00 567 GLN A O 2
ATOM 1646 N N . ARG A 1 41 ? -17.374 -2.468 -7.327 1.00 0.00 568 ARG A N 2
ATOM 1647 C CA . ARG A 1 41 ? -16.201 -2.885 -8.079 1.00 0.00 568 ARG A CA 2
ATOM 1648 C C . ARG A 1 41 ? -14.926 -2.478 -7.336 1.00 0.00 568 ARG A C 2
ATOM 1649 O O . ARG A 1 41 ? -13.857 -3.053 -7.540 1.00 0.00 568 ARG A O 2
ATOM 1670 N N . GLU A 1 42 ? -15.072 -1.491 -6.458 1.00 0.00 569 GLU A N 2
ATOM 1671 C CA . GLU A 1 42 ? -13.963 -0.969 -5.659 1.00 0.00 569 GLU A CA 2
ATOM 1672 C C . GLU A 1 42 ? -13.500 -2.021 -4.659 1.00 0.00 569 GLU A C 2
ATOM 1673 O O . GLU A 1 42 ? -12.317 -2.350 -4.584 1.00 0.00 569 GLU A O 2
ATOM 1685 N N . LEU A 1 43 ? -14.459 -2.577 -3.931 1.00 0.00 570 LEU A N 2
ATOM 1686 C CA . LEU A 1 43 ? -14.194 -3.601 -2.930 1.00 0.00 570 LEU A CA 2
ATOM 1687 C C . LEU A 1 43 ? -13.625 -4.855 -3.591 1.00 0.00 570 LEU A C 2
ATOM 1688 O O . LEU A 1 43 ? -12.910 -5.623 -2.966 1.00 0.00 570 LEU A O 2
ATOM 1704 N N . GLU A 1 44 ? -13.922 -5.045 -4.865 1.00 0.00 571 GLU A N 2
ATOM 1705 C CA . GLU A 1 44 ? -13.529 -6.266 -5.557 1.00 0.00 571 GLU A CA 2
ATOM 1706 C C . GLU A 1 44 ? -12.108 -6.192 -6.117 1.00 0.00 571 GLU A C 2
ATOM 1707 O O . GLU A 1 44 ? -11.519 -7.221 -6.445 1.00 0.00 571 GLU A O 2
ATOM 1719 N N . GLN A 1 45 ? -11.553 -4.992 -6.221 1.00 0.00 572 GLN A N 2
ATOM 1720 C CA . GLN A 1 45 ? -10.170 -4.847 -6.669 1.00 0.00 572 GLN A CA 2
ATOM 1721 C C . GLN A 1 45 ? -9.252 -4.491 -5.505 1.00 0.00 572 GLN A C 2
ATOM 1722 O O . GLN A 1 45 ? -8.055 -4.772 -5.523 1.00 0.00 572 GLN A O 2
ATOM 1736 N N . LEU A 1 46 ? -9.850 -3.883 -4.500 1.00 0.00 573 LEU A N 2
ATOM 1737 C CA . LEU A 1 46 ? -9.150 -3.426 -3.297 1.00 0.00 573 LEU A CA 2
ATOM 1738 C C . LEU A 1 46 ? -8.314 -4.542 -2.628 1.00 0.00 573 LEU A C 2
ATOM 1739 O O . LEU A 1 46 ? -7.177 -4.288 -2.255 1.00 0.00 573 LEU A O 2
ATOM 1755 N N . PRO A 1 47 ? -8.826 -5.786 -2.456 1.00 0.00 574 PRO A N 2
ATOM 1756 C CA . PRO A 1 47 ? -8.039 -6.873 -1.854 1.00 0.00 574 PRO A CA 2
ATOM 1757 C C . PRO A 1 47 ? -6.786 -7.191 -2.669 1.00 0.00 574 PRO A C 2
ATOM 1758 O O . PRO A 1 47 ? -5.743 -7.547 -2.115 1.00 0.00 574 PRO A O 2
ATOM 1769 N N . GLN A 1 48 ? -6.896 -7.060 -3.989 1.00 0.00 575 GLN A N 2
ATOM 1770 C CA . GLN A 1 48 ? -5.750 -7.233 -4.874 1.00 0.00 575 GLN A CA 2
ATOM 1771 C C . GLN A 1 48 ? -4.756 -6.114 -4.623 1.00 0.00 575 GLN A C 2
ATOM 1772 O O . GLN A 1 48 ? -3.546 -6.313 -4.639 1.00 0.00 575 GLN A O 2
ATOM 1786 N N . LEU A 1 49 ? -5.298 -4.936 -4.376 1.00 0.00 576 LEU A N 2
ATOM 1787 C CA . LEU A 1 49 ? -4.502 -3.762 -4.089 1.00 0.00 576 LEU A CA 2
ATOM 1788 C C . LEU A 1 49 ? -3.826 -3.878 -2.720 1.00 0.00 576 LEU A C 2
ATOM 1789 O O . LEU A 1 49 ? -2.704 -3.422 -2.541 1.00 0.00 576 LEU A O 2
ATOM 1805 N N . LEU A 1 50 ? -4.510 -4.487 -1.760 1.00 0.00 577 LEU A N 2
ATOM 1806 C CA . LEU A 1 50 ? -3.918 -4.741 -0.449 1.00 0.00 577 LEU A CA 2
ATOM 1807 C C . LEU A 1 50 ? -2.697 -5.623 -0.561 1.00 0.00 577 LEU A C 2
ATOM 1808 O O . LEU A 1 50 ? -1.635 -5.277 -0.056 1.00 0.00 577 LEU A O 2
ATOM 1824 N N . GLU A 1 51 ? -2.835 -6.759 -1.223 1.00 0.00 578 GLU A N 2
ATOM 1825 C CA . GLU A 1 51 ? -1.696 -7.646 -1.396 1.00 0.00 578 GLU A CA 2
ATOM 1826 C C . GLU A 1 51 ? -0.648 -6.988 -2.291 1.00 0.00 578 GLU A C 2
ATOM 1827 O O . GLU A 1 51 ? 0.537 -7.308 -2.207 1.00 0.00 578 GLU A O 2
ATOM 1839 N N . ASP A 1 52 ? -1.096 -6.056 -3.130 1.00 0.00 579 ASP A N 2
ATOM 1840 C CA . ASP A 1 52 ? -0.192 -5.263 -3.958 1.00 0.00 579 ASP A CA 2
ATOM 1841 C C . ASP A 1 52 ? 0.697 -4.420 -3.067 1.00 0.00 579 ASP A C 2
ATOM 1842 O O . ASP A 1 52 ? 1.918 -4.522 -3.107 1.00 0.00 579 ASP A O 2
ATOM 1851 N N . LEU A 1 53 ? 0.051 -3.598 -2.251 1.00 0.00 580 LEU A N 2
ATOM 1852 C CA . LEU A 1 53 ? 0.728 -2.661 -1.368 1.00 0.00 580 LEU A CA 2
ATOM 1853 C C . LEU A 1 53 ? 1.519 -3.390 -0.296 1.00 0.00 580 LEU A C 2
ATOM 1854 O O . LEU A 1 53 ? 2.563 -2.920 0.140 1.00 0.00 580 LEU A O 2
ATOM 1870 N N . GLU A 1 54 ? 1.003 -4.532 0.132 1.00 0.00 581 GLU A N 2
ATOM 1871 C CA . GLU A 1 54 ? 1.693 -5.370 1.098 1.00 0.00 581 GLU A CA 2
ATOM 1872 C C . GLU A 1 54 ? 3.016 -5.843 0.514 1.00 0.00 581 GLU A C 2
ATOM 1873 O O . GLU A 1 54 ? 4.083 -5.607 1.083 1.00 0.00 581 GLU A O 2
ATOM 1885 N N . ALA A 1 55 ? 2.933 -6.480 -0.651 1.00 0.00 582 ALA A N 2
ATOM 1886 C CA . ALA A 1 55 ? 4.112 -6.967 -1.358 1.00 0.00 582 ALA A CA 2
ATOM 1887 C C . ALA A 1 55 ? 5.002 -5.803 -1.782 1.00 0.00 582 ALA A C 2
ATOM 1888 O O . ALA A 1 55 ? 6.214 -5.952 -1.938 1.00 0.00 582 ALA A O 2
ATOM 1895 N N . LYS A 1 56 ? 4.385 -4.644 -1.955 1.00 0.00 583 LYS A N 2
ATOM 1896 C CA . LYS A 1 56 ? 5.093 -3.436 -2.349 1.00 0.00 583 LYS A CA 2
ATOM 1897 C C . LYS A 1 56 ? 5.930 -2.925 -1.188 1.00 0.00 583 LYS A C 2
ATOM 1898 O O . LYS A 1 56 ? 7.115 -2.630 -1.339 1.00 0.00 583 LYS A O 2
ATOM 1917 N N . LEU A 1 57 ? 5.300 -2.847 -0.023 1.00 0.00 584 LEU A N 2
ATOM 1918 C CA . LEU A 1 57 ? 5.969 -2.411 1.187 1.00 0.00 584 LEU A CA 2
ATOM 1919 C C . LEU A 1 57 ? 7.112 -3.362 1.510 1.00 0.00 584 LEU A C 2
ATOM 1920 O O . LEU A 1 57 ? 8.224 -2.924 1.794 1.00 0.00 584 LEU A O 2
ATOM 1936 N N . GLU A 1 58 ? 6.835 -4.663 1.441 1.00 0.00 585 GLU A N 2
ATOM 1937 C CA . GLU A 1 58 ? 7.862 -5.683 1.643 1.00 0.00 585 GLU A CA 2
ATOM 1938 C C . GLU A 1 58 ? 9.059 -5.451 0.721 1.00 0.00 585 GLU A C 2
ATOM 1939 O O . GLU A 1 58 ? 10.212 -5.517 1.151 1.00 0.00 585 GLU A O 2
ATOM 1951 N N . ALA A 1 59 ? 8.771 -5.146 -0.540 1.00 0.00 586 ALA A N 2
ATOM 1952 C CA . ALA A 1 59 ? 9.806 -4.960 -1.551 1.00 0.00 586 ALA A CA 2
ATOM 1953 C C . ALA A 1 59 ? 10.636 -3.717 -1.267 1.00 0.00 586 ALA A C 2
ATOM 1954 O O . ALA A 1 59 ? 11.861 -3.717 -1.409 1.00 0.00 586 ALA A O 2
ATOM 1961 N N . LEU A 1 60 ? 9.961 -2.655 -0.867 1.00 0.00 587 LEU A N 2
ATOM 1962 C CA . LEU A 1 60 ? 10.617 -1.387 -0.595 1.00 0.00 587 LEU A CA 2
ATOM 1963 C C . LEU A 1 60 ? 11.360 -1.429 0.735 1.00 0.00 587 LEU A C 2
ATOM 1964 O O . LEU A 1 60 ? 12.495 -0.973 0.835 1.00 0.00 587 LEU A O 2
ATOM 1980 N N . GLN A 1 61 ? 10.737 -2.014 1.745 1.00 0.00 588 GLN A N 2
ATOM 1981 C CA . GLN A 1 61 ? 11.324 -2.062 3.077 1.00 0.00 588 GLN A CA 2
ATOM 1982 C C . GLN A 1 61 ? 12.554 -2.953 3.120 1.00 0.00 588 GLN A C 2
ATOM 1983 O O . GLN A 1 61 ? 13.473 -2.691 3.881 1.00 0.00 588 GLN A O 2
ATOM 1997 N N . THR A 1 62 ? 12.581 -3.990 2.299 1.00 0.00 589 THR A N 2
ATOM 1998 C CA . THR A 1 62 ? 13.676 -4.946 2.344 1.00 0.00 589 THR A CA 2
ATOM 1999 C C . THR A 1 62 ? 14.923 -4.407 1.641 1.00 0.00 589 THR A C 2
ATOM 2000 O O . THR A 1 62 ? 16.047 -4.799 1.971 1.00 0.00 589 THR A O 2
ATOM 2011 N N . GLN A 1 63 ? 14.744 -3.498 0.688 1.00 0.00 590 GLN A N 2
ATOM 2012 C CA . GLN A 1 63 ? 15.886 -2.862 0.048 1.00 0.00 590 GLN A CA 2
ATOM 2013 C C . GLN A 1 63 ? 16.362 -1.696 0.901 1.00 0.00 590 GLN A C 2
ATOM 2014 O O . GLN A 1 63 ? 17.552 -1.399 0.950 1.00 0.00 590 GLN A O 2
ATOM 2028 N N . VAL A 1 64 ? 15.420 -1.061 1.592 1.00 0.00 591 VAL A N 2
ATOM 2029 C CA . VAL A 1 64 ? 15.734 -0.013 2.559 1.00 0.00 591 VAL A CA 2
ATOM 2030 C C . VAL A 1 64 ? 16.346 -0.627 3.822 1.00 0.00 591 VAL A C 2
ATOM 2031 O O . VAL A 1 64 ? 17.094 0.026 4.551 1.00 0.00 591 VAL A O 2
ATOM 2044 N N . ALA A 1 65 ? 16.035 -1.900 4.053 1.00 0.00 592 ALA A N 2
ATOM 2045 C CA . ALA A 1 65 ? 16.564 -2.638 5.193 1.00 0.00 592 ALA A CA 2
ATOM 2046 C C . ALA A 1 65 ? 18.071 -2.812 5.068 1.00 0.00 592 ALA A C 2
ATOM 2047 O O . ALA A 1 65 ? 18.788 -2.903 6.066 1.00 0.00 592 ALA A O 2
ATOM 2054 N N . ASP A 1 66 ? 18.540 -2.863 3.831 1.00 0.00 593 ASP A N 2
ATOM 2055 C CA . ASP A 1 66 ? 19.960 -3.004 3.551 1.00 0.00 593 ASP A CA 2
ATOM 2056 C C . ASP A 1 66 ? 20.687 -1.687 3.795 1.00 0.00 593 ASP A C 2
ATOM 2057 O O . ASP A 1 66 ? 20.300 -0.646 3.270 1.00 0.00 593 ASP A O 2
ATOM 2066 N N . ALA A 1 67 ? 21.743 -1.750 4.598 1.00 0.00 594 ALA A N 2
ATOM 2067 C CA . ALA A 1 67 ? 22.498 -0.564 4.990 1.00 0.00 594 ALA A CA 2
ATOM 2068 C C . ALA A 1 67 ? 23.134 0.129 3.788 1.00 0.00 594 ALA A C 2
ATOM 2069 O O . ALA A 1 67 ? 23.380 1.336 3.818 1.00 0.00 594 ALA A O 2
ATOM 2076 N N . SER A 1 68 ? 23.388 -0.631 2.729 1.00 0.00 595 SER A N 2
ATOM 2077 C CA . SER A 1 68 ? 23.995 -0.080 1.523 1.00 0.00 595 SER A CA 2
ATOM 2078 C C . SER A 1 68 ? 22.976 0.719 0.713 1.00 0.00 595 SER A C 2
ATOM 2079 O O . SER A 1 68 ? 23.334 1.422 -0.232 1.00 0.00 595 SER A O 2
ATOM 2087 N N . PHE A 1 69 ? 21.706 0.626 1.098 1.00 0.00 596 PHE A N 2
ATOM 2088 C CA . PHE A 1 69 ? 20.650 1.366 0.422 1.00 0.00 596 PHE A CA 2
ATOM 2089 C C . PHE A 1 69 ? 20.889 2.867 0.521 1.00 0.00 596 PHE A C 2
ATOM 2090 O O . PHE A 1 69 ? 20.890 3.573 -0.485 1.00 0.00 596 PHE A O 2
ATOM 2107 N N . PHE A 1 70 ? 21.115 3.342 1.738 1.00 0.00 597 PHE A N 2
ATOM 2108 C CA . PHE A 1 70 ? 21.273 4.770 1.989 1.00 0.00 597 PHE A CA 2
ATOM 2109 C C . PHE A 1 70 ? 22.614 5.281 1.469 1.00 0.00 597 PHE A C 2
ATOM 2110 O O . PHE A 1 70 ? 22.918 6.470 1.572 1.00 0.00 597 PHE A O 2
ATOM 2127 N N . SER A 1 71 ? 23.408 4.382 0.905 1.00 0.00 598 SER A N 2
ATOM 2128 C CA . SER A 1 71 ? 24.670 4.757 0.301 1.00 0.00 598 SER A CA 2
ATOM 2129 C C . SER A 1 71 ? 24.401 5.312 -1.095 1.00 0.00 598 SER A C 2
ATOM 2130 O O . SER A 1 71 ? 25.250 5.968 -1.704 1.00 0.00 598 SER A O 2
ATOM 2138 N N . GLN A 1 72 ? 23.193 5.053 -1.584 1.00 0.00 599 GLN A N 2
ATOM 2139 C CA . GLN A 1 72 ? 22.754 5.556 -2.876 1.00 0.00 599 GLN A CA 2
ATOM 2140 C C . GLN A 1 72 ? 22.414 7.040 -2.797 1.00 0.00 599 GLN A C 2
ATOM 2141 O O . GLN A 1 72 ? 22.109 7.563 -1.720 1.00 0.00 599 GLN A O 2
ATOM 2155 N N . PRO A 1 73 ? 22.501 7.732 -3.941 1.00 0.00 600 PRO A N 2
ATOM 2156 C CA . PRO A 1 73 ? 22.110 9.141 -4.070 1.00 0.00 600 PRO A CA 2
ATOM 2157 C C . PRO A 1 73 ? 20.718 9.420 -3.503 1.00 0.00 600 PRO A C 2
ATOM 2158 O O . PRO A 1 73 ? 19.818 8.579 -3.569 1.00 0.00 600 PRO A O 2
ATOM 2169 N N . HIS A 1 74 ? 20.575 10.626 -2.958 1.00 0.00 601 HIS A N 2
ATOM 2170 C CA . HIS A 1 74 ? 19.321 11.126 -2.381 1.00 0.00 601 HIS A CA 2
ATOM 2171 C C . HIS A 1 74 ? 18.146 10.920 -3.332 1.00 0.00 601 HIS A C 2
ATOM 2172 O O . HIS A 1 74 ? 17.052 10.552 -2.911 1.00 0.00 601 HIS A O 2
ATOM 2187 N N . GLU A 1 75 ? 18.380 11.167 -4.613 1.00 0.00 602 GLU A N 2
ATOM 2188 C CA . GLU A 1 75 ? 17.331 11.062 -5.621 1.00 0.00 602 GLU A CA 2
ATOM 2189 C C . GLU A 1 75 ? 16.885 9.616 -5.835 1.00 0.00 602 GLU A C 2
ATOM 2190 O O . GLU A 1 75 ? 15.768 9.369 -6.290 1.00 0.00 602 GLU A O 2
ATOM 2202 N N . GLN A 1 76 ? 17.751 8.667 -5.508 1.00 0.00 603 GLN A N 2
ATOM 2203 C CA . GLN A 1 76 ? 17.401 7.253 -5.599 1.00 0.00 603 GLN A CA 2
ATOM 2204 C C . GLN A 1 76 ? 16.689 6.835 -4.331 1.00 0.00 603 GLN A C 2
ATOM 2205 O O . GLN A 1 76 ? 15.579 6.303 -4.354 1.00 0.00 603 GLN A O 2
ATOM 2219 N N . THR A 1 77 ? 17.352 7.111 -3.224 1.00 0.00 604 THR A N 2
ATOM 2220 C CA . THR A 1 77 ? 16.922 6.654 -1.924 1.00 0.00 604 THR A CA 2
ATOM 2221 C C . THR A 1 77 ? 15.580 7.244 -1.528 1.00 0.00 604 THR A C 2
ATOM 2222 O O . THR A 1 77 ? 14.674 6.515 -1.138 1.00 0.00 604 THR A O 2
ATOM 2233 N N . GLN A 1 78 ? 15.450 8.556 -1.644 1.00 0.00 605 GLN A N 2
ATOM 2234 C CA . GLN A 1 78 ? 14.211 9.231 -1.283 1.00 0.00 605 GLN A CA 2
ATOM 2235 C C . GLN A 1 78 ? 13.067 8.795 -2.182 1.00 0.00 605 GLN A C 2
ATOM 2236 O O . GLN A 1 78 ? 11.925 8.760 -1.751 1.00 0.00 605 GLN A O 2
ATOM 2250 N N . LYS A 1 79 ? 13.382 8.452 -3.425 1.00 0.00 606 LYS A N 2
ATOM 2251 C CA . LYS A 1 79 ? 12.389 7.923 -4.347 1.00 0.00 606 LYS A CA 2
ATOM 2252 C C . LYS A 1 79 ? 11.810 6.629 -3.784 1.00 0.00 606 LYS A C 2
ATOM 2253 O O . LYS A 1 79 ? 10.605 6.387 -3.845 1.00 0.00 606 LYS A O 2
ATOM 2272 N N . VAL A 1 80 ? 12.685 5.815 -3.219 1.00 0.00 607 VAL A N 2
ATOM 2273 C CA . VAL A 1 80 ? 12.279 4.563 -2.603 1.00 0.00 607 VAL A CA 2
ATOM 2274 C C . VAL A 1 80 ? 11.627 4.816 -1.246 1.00 0.00 607 VAL A C 2
ATOM 2275 O O . VAL A 1 80 ? 10.553 4.298 -0.964 1.00 0.00 607 VAL A O 2
ATOM 2288 N N . LEU A 1 81 ? 12.284 5.628 -0.421 1.00 0.00 608 LEU A N 2
ATOM 2289 C CA . LEU A 1 81 ? 11.797 5.948 0.922 1.00 0.00 608 LEU A CA 2
ATOM 2290 C C . LEU A 1 81 ? 10.396 6.542 0.880 1.00 0.00 608 LEU A C 2
ATOM 2291 O O . LEU A 1 81 ? 9.523 6.173 1.669 1.00 0.00 608 LEU A O 2
ATOM 2307 N N . ALA A 1 82 ? 10.189 7.455 -0.053 1.00 0.00 609 ALA A N 2
ATOM 2308 C CA . ALA A 1 82 ? 8.918 8.139 -0.189 1.00 0.00 609 ALA A CA 2
ATOM 2309 C C . ALA A 1 82 ? 7.828 7.176 -0.643 1.00 0.00 609 ALA A C 2
ATOM 2310 O O . ALA A 1 82 ? 6.711 7.198 -0.121 1.00 0.00 609 ALA A O 2
ATOM 2317 N N . ASP A 1 83 ? 8.164 6.316 -1.598 1.00 0.00 610 ASP A N 2
ATOM 2318 C CA . ASP A 1 83 ? 7.219 5.325 -2.099 1.00 0.00 610 ASP A CA 2
ATOM 2319 C C . ASP A 1 83 ? 6.979 4.248 -1.046 1.00 0.00 610 ASP A C 2
ATOM 2320 O O . ASP A 1 83 ? 5.891 3.682 -0.960 1.00 0.00 610 ASP A O 2
ATOM 2329 N N . MET A 1 84 ? 8.002 3.978 -0.243 1.00 0.00 611 MET A N 2
ATOM 2330 C CA . MET A 1 84 ? 7.890 3.041 0.870 1.00 0.00 611 MET A CA 2
ATOM 2331 C C . MET A 1 84 ? 6.847 3.518 1.867 1.00 0.00 611 MET A C 2
ATOM 2332 O O . MET A 1 84 ? 5.939 2.773 2.239 1.00 0.00 611 MET A O 2
ATOM 2346 N N . ALA A 1 85 ? 6.979 4.767 2.295 1.00 0.00 612 ALA A N 2
ATOM 2347 C CA . ALA A 1 85 ? 6.033 5.350 3.228 1.00 0.00 612 ALA A CA 2
ATOM 2348 C C . ALA A 1 85 ? 4.642 5.408 2.608 1.00 0.00 612 ALA A C 2
ATOM 2349 O O . ALA A 1 85 ? 3.647 5.099 3.257 1.00 0.00 612 ALA A O 2
ATOM 2356 N N . ALA A 1 86 ? 4.587 5.777 1.332 1.00 0.00 613 ALA A N 2
ATOM 2357 C CA . ALA A 1 86 ? 3.325 5.850 0.609 1.00 0.00 613 ALA A CA 2
ATOM 2358 C C . ALA A 1 86 ? 2.685 4.471 0.482 1.00 0.00 613 ALA A C 2
ATOM 2359 O O . ALA A 1 86 ? 1.466 4.346 0.369 1.00 0.00 613 ALA A O 2
ATOM 2366 N N . ALA A 1 87 ? 3.515 3.436 0.503 1.00 0.00 614 ALA A N 2
ATOM 2367 C CA . ALA A 1 87 ? 3.035 2.067 0.402 1.00 0.00 614 ALA A CA 2
ATOM 2368 C C . ALA A 1 87 ? 2.332 1.638 1.678 1.00 0.00 614 ALA A C 2
ATOM 2369 O O . ALA A 1 87 ? 1.195 1.175 1.638 1.00 0.00 614 ALA A O 2
ATOM 2376 N N . GLU A 1 88 ? 3.003 1.804 2.813 1.00 0.00 615 GLU A N 2
ATOM 2377 C CA . GLU A 1 88 ? 2.429 1.398 4.090 1.00 0.00 615 GLU A CA 2
ATOM 2378 C C . GLU A 1 88 ? 1.218 2.258 4.433 1.00 0.00 615 GLU A C 2
ATOM 2379 O O . GLU A 1 88 ? 0.215 1.753 4.938 1.00 0.00 615 GLU A O 2
ATOM 2391 N N . GLN A 1 89 ? 1.317 3.552 4.145 1.00 0.00 616 GLN A N 2
ATOM 2392 C CA . GLN A 1 89 ? 0.210 4.475 4.362 1.00 0.00 616 GLN A CA 2
ATOM 2393 C C . GLN A 1 89 ? -1.007 4.064 3.546 1.00 0.00 616 GLN A C 2
ATOM 2394 O O . GLN A 1 89 ? -2.115 3.992 4.074 1.00 0.00 616 GLN A O 2
ATOM 2408 N N . GLU A 1 90 ? -0.801 3.776 2.264 1.00 0.00 617 GLU A N 2
ATOM 2409 C CA . GLU A 1 90 ? -1.905 3.375 1.408 1.00 0.00 617 GLU A CA 2
ATOM 2410 C C . GLU A 1 90 ? -2.441 2.018 1.837 1.00 0.00 617 GLU A C 2
ATOM 2411 O O . GLU A 1 90 ? -3.642 1.805 1.835 1.00 0.00 617 GLU A O 2
ATOM 2423 N N . LEU A 1 91 ? -1.548 1.110 2.216 1.00 0.00 618 LEU A N 2
ATOM 2424 C CA . LEU A 1 91 ? -1.949 -0.235 2.616 1.00 0.00 618 LEU A CA 2
ATOM 2425 C C . LEU A 1 91 ? -2.987 -0.186 3.731 1.00 0.00 618 LEU A C 2
ATOM 2426 O O . LEU A 1 91 ? -4.066 -0.766 3.609 1.00 0.00 618 LEU A O 2
ATOM 2442 N N . GLU A 1 92 ? -2.677 0.534 4.799 1.00 0.00 619 GLU A N 2
ATOM 2443 C CA . GLU A 1 92 ? -3.571 0.602 5.944 1.00 0.00 619 GLU A CA 2
ATOM 2444 C C . GLU A 1 92 ? -4.826 1.417 5.630 1.00 0.00 619 GLU A C 2
ATOM 2445 O O . GLU A 1 92 ? -5.916 1.046 6.042 1.00 0.00 619 GLU A O 2
ATOM 2457 N N . GLN A 1 93 ? -4.681 2.520 4.896 1.00 0.00 620 GLN A N 2
ATOM 2458 C CA . GLN A 1 93 ? -5.834 3.350 4.546 1.00 0.00 620 GLN A CA 2
ATOM 2459 C C . GLN A 1 93 ? -6.774 2.603 3.606 1.00 0.00 620 GLN A C 2
ATOM 2460 O O . GLN A 1 93 ? -7.996 2.724 3.708 1.00 0.00 620 GLN A O 2
ATOM 2474 N N . ALA A 1 94 ? -6.198 1.828 2.698 1.00 0.00 621 ALA A N 2
ATOM 2475 C CA . ALA A 1 94 ? -6.971 0.996 1.795 1.00 0.00 621 ALA A CA 2
ATOM 2476 C C . ALA A 1 94 ? -7.603 -0.152 2.559 1.00 0.00 621 ALA A C 2
ATOM 2477 O O . ALA A 1 94 ? -8.710 -0.574 2.251 1.00 0.00 621 ALA A O 2
ATOM 2484 N N . PHE A 1 95 ? -6.890 -0.647 3.563 1.00 0.00 622 PHE A N 2
ATOM 2485 C CA . PHE A 1 95 ? -7.421 -1.670 4.451 1.00 0.00 622 PHE A CA 2
ATOM 2486 C C . PHE A 1 95 ? -8.631 -1.132 5.215 1.00 0.00 622 PHE A C 2
ATOM 2487 O O . PHE A 1 95 ? -9.667 -1.790 5.312 1.00 0.00 622 PHE A O 2
ATOM 2504 N N . GLU A 1 96 ? -8.479 0.075 5.752 1.00 0.00 623 GLU A N 2
ATOM 2505 C CA . GLU A 1 96 ? -9.567 0.771 6.432 1.00 0.00 623 GLU A CA 2
ATOM 2506 C C . GLU A 1 96 ? -10.742 0.971 5.484 1.00 0.00 623 GLU A C 2
ATOM 2507 O O . GLU A 1 96 ? -11.901 0.802 5.866 1.00 0.00 623 GLU A O 2
ATOM 2519 N N . ARG A 1 97 ? -10.431 1.349 4.246 1.00 0.00 624 ARG A N 2
ATOM 2520 C CA . ARG A 1 97 ? -11.442 1.478 3.206 1.00 0.00 624 ARG A CA 2
ATOM 2521 C C . ARG A 1 97 ? -12.144 0.146 3.010 1.00 0.00 624 ARG A C 2
ATOM 2522 O O . ARG A 1 97 ? -13.367 0.072 2.998 1.00 0.00 624 ARG A O 2
ATOM 2543 N N . TRP A 1 98 ? -11.343 -0.902 2.883 1.00 0.00 625 TRP A N 2
ATOM 2544 C CA . TRP A 1 98 ? -11.839 -2.237 2.607 1.00 0.00 625 TRP A CA 2
ATOM 2545 C C . TRP A 1 98 ? -12.814 -2.709 3.679 1.00 0.00 625 TRP A C 2
ATOM 2546 O O . TRP A 1 98 ? -13.928 -3.122 3.365 1.00 0.00 625 TRP A O 2
ATOM 2567 N N . GLU A 1 99 ? -12.407 -2.643 4.938 1.00 0.00 626 GLU A N 2
ATOM 2568 C CA . GLU A 1 99 ? -13.260 -3.105 6.022 1.00 0.00 626 GLU A CA 2
ATOM 2569 C C . GLU A 1 99 ? -14.515 -2.244 6.126 1.00 0.00 626 GLU A C 2
ATOM 2570 O O . GLU A 1 99 ? -15.590 -2.739 6.465 1.00 0.00 626 GLU A O 2
ATOM 2582 N N . TYR A 1 100 ? -14.367 -0.958 5.830 1.00 0.00 627 TYR A N 2
ATOM 2583 C CA . TYR A 1 100 ? -15.507 -0.054 5.738 1.00 0.00 627 TYR A CA 2
ATOM 2584 C C . TYR A 1 100 ? -16.443 -0.507 4.626 1.00 0.00 627 TYR A C 2
ATOM 2585 O O . TYR A 1 100 ? -17.654 -0.549 4.806 1.00 0.00 627 TYR A O 2
ATOM 2603 N N . LEU A 1 101 ? -15.868 -0.869 3.489 1.00 0.00 628 LEU A N 2
ATOM 2604 C CA . LEU A 1 101 ? -16.650 -1.310 2.349 1.00 0.00 628 LEU A CA 2
ATOM 2605 C C . LEU A 1 101 ? -17.338 -2.637 2.647 1.00 0.00 628 LEU A C 2
ATOM 2606 O O . LEU A 1 101 ? -18.504 -2.817 2.312 1.00 0.00 628 LEU A O 2
ATOM 2622 N N . GLU A 1 102 ? -16.613 -3.560 3.277 1.00 0.00 629 GLU A N 2
ATOM 2623 C CA . GLU A 1 102 ? -17.196 -4.830 3.711 1.00 0.00 629 GLU A CA 2
ATOM 2624 C C . GLU A 1 102 ? -18.377 -4.583 4.645 1.00 0.00 629 GLU A C 2
ATOM 2625 O O . GLU A 1 102 ? -19.454 -5.153 4.467 1.00 0.00 629 GLU A O 2
ATOM 2637 N N . ALA A 1 103 ? -18.165 -3.714 5.626 1.00 0.00 630 ALA A N 2
ATOM 2638 C CA . ALA A 1 103 ? -19.204 -3.358 6.584 1.00 0.00 630 ALA A CA 2
ATOM 2639 C C . ALA A 1 103 ? -20.378 -2.681 5.886 1.00 0.00 630 ALA A C 2
ATOM 2640 O O . ALA A 1 103 ? -21.540 -3.021 6.114 1.00 0.00 630 ALA A O 2
ATOM 2647 N N . LEU A 1 104 ? -20.051 -1.731 5.020 1.00 0.00 631 LEU A N 2
ATOM 2648 C CA . LEU A 1 104 ? -21.045 -0.970 4.278 1.00 0.00 631 LEU A CA 2
ATOM 2649 C C . LEU A 1 104 ? -21.832 -1.874 3.341 1.00 0.00 631 LEU A C 2
ATOM 2650 O O . LEU A 1 104 ? -23.003 -1.639 3.062 1.00 0.00 631 LEU A O 2
ATOM 2666 N N . LYS A 1 105 ? -21.169 -2.901 2.844 1.00 0.00 632 LYS A N 2
ATOM 2667 C CA . LYS A 1 105 ? -21.788 -3.830 1.921 1.00 0.00 632 LYS A CA 2
ATOM 2668 C C . LYS A 1 105 ? -22.731 -4.770 2.663 1.00 0.00 632 LYS A C 2
ATOM 2669 O O . LYS A 1 105 ? -23.728 -5.231 2.112 1.00 0.00 632 LYS A O 2
ATOM 2688 N N . ASN A 1 106 ? -22.392 -5.060 3.911 1.00 0.00 633 ASN A N 2
ATOM 2689 C CA . ASN A 1 106 ? -23.192 -5.958 4.733 1.00 0.00 633 ASN A CA 2
ATOM 2690 C C . ASN A 1 106 ? -24.452 -5.246 5.212 1.00 0.00 633 ASN A C 2
ATOM 2691 O O . ASN A 1 106 ? -25.516 -5.853 5.346 1.00 0.00 633 ASN A O 2
ATOM 2702 N N . GLY A 1 107 ? -24.318 -3.953 5.473 1.00 0.00 634 GLY A N 2
ATOM 2703 C CA . GLY A 1 107 ? -25.447 -3.161 5.903 1.00 0.00 634 GLY A CA 2
ATOM 2704 C C . GLY A 1 107 ? -25.239 -1.685 5.652 1.00 0.00 634 GLY A C 2
ATOM 2705 O O . GLY A 1 107 ? -24.750 -0.962 6.522 1.00 0.00 634 GLY A O 2
ATOM 2709 N N . GLY A 1 108 ? -25.608 -1.234 4.467 1.00 0.00 635 GLY A N 2
ATOM 2710 C CA . GLY A 1 108 ? -25.420 0.157 4.117 1.00 0.00 635 GLY A CA 2
ATOM 2711 C C . GLY A 1 108 ? -26.589 0.715 3.339 1.00 0.00 635 GLY A C 2
ATOM 2712 O O . GLY A 1 108 ? -26.375 1.624 2.511 1.00 0.00 635 GLY A O 2
ATOM 2717 N N . LYS A 1 24 ? -26.761 -10.469 -13.258 1.00 0.00 551 LYS A N 3
ATOM 2718 C CA . LYS A 1 24 ? -28.093 -9.859 -13.452 1.00 0.00 551 LYS A CA 3
ATOM 2719 C C . LYS A 1 24 ? -28.495 -9.083 -12.206 1.00 0.00 551 LYS A C 3
ATOM 2720 O O . LYS A 1 24 ? -29.146 -9.623 -11.310 1.00 0.00 551 LYS A O 3
ATOM 2739 N N . ALA A 1 25 ? -28.098 -7.821 -12.143 1.00 0.00 552 ALA A N 3
ATOM 2740 C CA . ALA A 1 25 ? -28.410 -6.982 -10.999 1.00 0.00 552 ALA A CA 3
ATOM 2741 C C . ALA A 1 25 ? -28.882 -5.608 -11.452 1.00 0.00 552 ALA A C 3
ATOM 2742 O O . ALA A 1 25 ? -28.082 -4.770 -11.869 1.00 0.00 552 ALA A O 3
ATOM 2749 N N . GLU A 1 26 ? -30.183 -5.392 -11.384 1.00 0.00 553 GLU A N 3
ATOM 2750 C CA . GLU A 1 26 ? -30.770 -4.114 -11.758 1.00 0.00 553 GLU A CA 3
ATOM 2751 C C . GLU A 1 26 ? -30.989 -3.256 -10.516 1.00 0.00 553 GLU A C 3
ATOM 2752 O O . GLU A 1 26 ? -31.817 -3.582 -9.664 1.00 0.00 553 GLU A O 3
ATOM 2764 N N . THR A 1 27 ? -30.239 -2.170 -10.406 1.00 0.00 554 THR A N 3
ATOM 2765 C CA . THR A 1 27 ? -30.357 -1.288 -9.255 1.00 0.00 554 THR A CA 3
ATOM 2766 C C . THR A 1 27 ? -31.486 -0.282 -9.456 1.00 0.00 554 THR A C 3
ATOM 2767 O O . THR A 1 27 ? -31.643 0.291 -10.536 1.00 0.00 554 THR A O 3
ATOM 2778 N N . VAL A 1 28 ? -32.283 -0.089 -8.415 1.00 0.00 555 VAL A N 3
ATOM 2779 C CA . VAL A 1 28 ? -33.418 0.820 -8.477 1.00 0.00 555 VAL A CA 3
ATOM 2780 C C . VAL A 1 28 ? -33.129 2.125 -7.734 1.00 0.00 555 VAL A C 3
ATOM 2781 O O . VAL A 1 28 ? -33.420 3.206 -8.249 1.00 0.00 555 VAL A O 3
ATOM 2794 N N . LYS A 1 29 ? -32.535 2.022 -6.544 1.00 0.00 556 LYS A N 3
ATOM 2795 C CA . LYS A 1 29 ? -32.289 3.185 -5.696 1.00 0.00 556 LYS A CA 3
ATOM 2796 C C . LYS A 1 29 ? -33.593 3.860 -5.291 1.00 0.00 556 LYS A C 3
ATOM 2797 O O . LYS A 1 29 ? -34.007 4.855 -5.891 1.00 0.00 556 LYS A O 3
ATOM 2816 N N . ARG A 1 30 ? -34.248 3.304 -4.284 1.00 0.00 557 ARG A N 3
ATOM 2817 C CA . ARG A 1 30 ? -35.437 3.925 -3.722 1.00 0.00 557 ARG A CA 3
ATOM 2818 C C . ARG A 1 30 ? -35.022 5.006 -2.740 1.00 0.00 557 ARG A C 3
ATOM 2819 O O . ARG A 1 30 ? -35.614 6.083 -2.687 1.00 0.00 557 ARG A O 3
ATOM 2840 N N . SER A 1 31 ? -33.977 4.698 -1.986 1.00 0.00 558 SER A N 3
ATOM 2841 C CA . SER A 1 31 ? -33.424 5.599 -0.986 1.00 0.00 558 SER A CA 3
ATOM 2842 C C . SER A 1 31 ? -32.237 4.922 -0.320 1.00 0.00 558 SER A C 3
ATOM 2843 O O . SER A 1 31 ? -31.154 5.499 -0.190 1.00 0.00 558 SER A O 3
ATOM 2851 N N . SER A 1 32 ? -32.461 3.682 0.089 1.00 0.00 559 SER A N 3
ATOM 2852 C CA . SER A 1 32 ? -31.420 2.862 0.672 1.00 0.00 559 SER A CA 3
ATOM 2853 C C . SER A 1 32 ? -30.402 2.470 -0.397 1.00 0.00 559 SER A C 3
ATOM 2854 O O . SER A 1 32 ? -30.751 2.289 -1.570 1.00 0.00 559 SER A O 3
ATOM 2862 N N . SER A 1 33 ? -29.147 2.364 0.005 1.00 0.00 560 SER A N 3
ATOM 2863 C CA . SER A 1 33 ? -28.076 1.981 -0.901 1.00 0.00 560 SER A CA 3
ATOM 2864 C C . SER A 1 33 ? -26.974 1.273 -0.122 1.00 0.00 560 SER A C 3
ATOM 2865 O O . SER A 1 33 ? -26.027 1.907 0.349 1.00 0.00 560 SER A O 3
ATOM 2873 N N . LYS A 1 34 ? -27.130 -0.040 0.028 1.00 0.00 561 LYS A N 3
ATOM 2874 C CA . LYS A 1 34 ? -26.180 -0.859 0.775 1.00 0.00 561 LYS A CA 3
ATOM 2875 C C . LYS A 1 34 ? -24.762 -0.680 0.242 1.00 0.00 561 LYS A C 3
ATOM 2876 O O . LYS A 1 34 ? -23.847 -0.360 0.994 1.00 0.00 561 LYS A O 3
ATOM 2895 N N . LEU A 1 35 ? -24.585 -0.879 -1.055 1.00 0.00 562 LEU A N 3
ATOM 2896 C CA . LEU A 1 35 ? -23.296 -0.642 -1.682 1.00 0.00 562 LEU A CA 3
ATOM 2897 C C . LEU A 1 35 ? -23.431 0.247 -2.901 1.00 0.00 562 LEU A C 3
ATOM 2898 O O . LEU A 1 35 ? -24.089 -0.107 -3.881 1.00 0.00 562 LEU A O 3
ATOM 2914 N N . SER A 1 36 ? -22.802 1.403 -2.825 1.00 0.00 563 SER A N 3
ATOM 2915 C CA . SER A 1 36 ? -22.692 2.293 -3.963 1.00 0.00 563 SER A CA 3
ATOM 2916 C C . SER A 1 36 ? -21.712 1.693 -4.981 1.00 0.00 563 SER A C 3
ATOM 2917 O O . SER A 1 36 ? -20.823 0.941 -4.586 1.00 0.00 563 SER A O 3
ATOM 2925 N N . TYR A 1 37 ? -21.852 1.995 -6.271 1.00 0.00 564 TYR A N 3
ATOM 2926 C CA . TYR A 1 37 ? -21.040 1.314 -7.287 1.00 0.00 564 TYR A CA 3
ATOM 2927 C C . TYR A 1 37 ? -19.555 1.576 -7.078 1.00 0.00 564 TYR A C 3
ATOM 2928 O O . TYR A 1 37 ? -18.727 0.693 -7.319 1.00 0.00 564 TYR A O 3
ATOM 2946 N N . LYS A 1 38 ? -19.220 2.779 -6.608 1.00 0.00 565 LYS A N 3
ATOM 2947 C CA . LYS A 1 38 ? -17.830 3.127 -6.323 1.00 0.00 565 LYS A CA 3
ATOM 2948 C C . LYS A 1 38 ? -17.221 2.086 -5.404 1.00 0.00 565 LYS A C 3
ATOM 2949 O O . LYS A 1 38 ? -16.041 1.794 -5.475 1.00 0.00 565 LYS A O 3
ATOM 2968 N N . LEU A 1 39 ? -18.056 1.540 -4.542 1.00 0.00 566 LEU A N 3
ATOM 2969 C CA . LEU A 1 39 ? -17.645 0.527 -3.591 1.00 0.00 566 LEU A CA 3
ATOM 2970 C C . LEU A 1 39 ? -17.730 -0.851 -4.213 1.00 0.00 566 LEU A C 3
ATOM 2971 O O . LEU A 1 39 ? -16.919 -1.725 -3.920 1.00 0.00 566 LEU A O 3
ATOM 2987 N N . GLN A 1 40 ? -18.719 -1.030 -5.077 1.00 0.00 567 GLN A N 3
ATOM 2988 C CA . GLN A 1 40 ? -18.947 -2.305 -5.738 1.00 0.00 567 GLN A CA 3
ATOM 2989 C C . GLN A 1 40 ? -17.716 -2.736 -6.522 1.00 0.00 567 GLN A C 3
ATOM 2990 O O . GLN A 1 40 ? -17.247 -3.860 -6.379 1.00 0.00 567 GLN A O 3
ATOM 3004 N N . ARG A 1 41 ? -17.181 -1.834 -7.332 1.00 0.00 568 ARG A N 3
ATOM 3005 C CA . ARG A 1 41 ? -15.993 -2.149 -8.111 1.00 0.00 568 ARG A CA 3
ATOM 3006 C C . ARG A 1 41 ? -14.736 -1.954 -7.262 1.00 0.00 568 ARG A C 3
ATOM 3007 O O . ARG A 1 41 ? -13.678 -2.505 -7.558 1.00 0.00 568 ARG A O 3
ATOM 3028 N N . GLU A 1 42 ? -14.868 -1.167 -6.198 1.00 0.00 569 GLU A N 3
ATOM 3029 C CA . GLU A 1 42 ? -13.766 -0.939 -5.263 1.00 0.00 569 GLU A CA 3
ATOM 3030 C C . GLU A 1 42 ? -13.401 -2.240 -4.567 1.00 0.00 569 GLU A C 3
ATOM 3031 O O . GLU A 1 42 ? -12.250 -2.664 -4.572 1.00 0.00 569 GLU A O 3
ATOM 3043 N N . LEU A 1 43 ? -14.414 -2.881 -4.007 1.00 0.00 570 LEU A N 3
ATOM 3044 C CA . LEU A 1 43 ? -14.249 -4.106 -3.239 1.00 0.00 570 LEU A CA 3
ATOM 3045 C C . LEU A 1 43 ? -13.741 -5.248 -4.133 1.00 0.00 570 LEU A C 3
ATOM 3046 O O . LEU A 1 43 ? -13.241 -6.257 -3.644 1.00 0.00 570 LEU A O 3
ATOM 3062 N N . GLU A 1 44 ? -13.886 -5.090 -5.442 1.00 0.00 571 GLU A N 3
ATOM 3063 C CA . GLU A 1 44 ? -13.385 -6.080 -6.393 1.00 0.00 571 GLU A CA 3
ATOM 3064 C C . GLU A 1 44 ? -11.863 -6.055 -6.478 1.00 0.00 571 GLU A C 3
ATOM 3065 O O . GLU A 1 44 ? -11.213 -7.099 -6.421 1.00 0.00 571 GLU A O 3
ATOM 3077 N N . GLN A 1 45 ? -11.300 -4.869 -6.618 1.00 0.00 572 GLN A N 3
ATOM 3078 C CA . GLN A 1 45 ? -9.865 -4.735 -6.828 1.00 0.00 572 GLN A CA 3
ATOM 3079 C C . GLN A 1 45 ? -9.110 -4.614 -5.511 1.00 0.00 572 GLN A C 3
ATOM 3080 O O . GLN A 1 45 ? -7.973 -5.066 -5.386 1.00 0.00 572 GLN A O 3
ATOM 3094 N N . LEU A 1 46 ? -9.769 -4.009 -4.544 1.00 0.00 573 LEU A N 3
ATOM 3095 C CA . LEU A 1 46 ? -9.151 -3.618 -3.280 1.00 0.00 573 LEU A CA 3
ATOM 3096 C C . LEU A 1 46 ? -8.397 -4.781 -2.598 1.00 0.00 573 LEU A C 3
ATOM 3097 O O . LEU A 1 46 ? -7.250 -4.604 -2.211 1.00 0.00 573 LEU A O 3
ATOM 3113 N N . PRO A 1 47 ? -9.005 -5.977 -2.425 1.00 0.00 574 PRO A N 3
ATOM 3114 C CA . PRO A 1 47 ? -8.315 -7.115 -1.793 1.00 0.00 574 PRO A CA 3
ATOM 3115 C C . PRO A 1 47 ? -7.002 -7.475 -2.494 1.00 0.00 574 PRO A C 3
ATOM 3116 O O . PRO A 1 47 ? -5.984 -7.714 -1.839 1.00 0.00 574 PRO A O 3
ATOM 3127 N N . GLN A 1 48 ? -7.022 -7.491 -3.825 1.00 0.00 575 GLN A N 3
ATOM 3128 C CA . GLN A 1 48 ? -5.814 -7.775 -4.596 1.00 0.00 575 GLN A CA 3
ATOM 3129 C C . GLN A 1 48 ? -4.827 -6.624 -4.481 1.00 0.00 575 GLN A C 3
ATOM 3130 O O . GLN A 1 48 ? -3.620 -6.805 -4.626 1.00 0.00 575 GLN A O 3
ATOM 3144 N N . LEU A 1 49 ? -5.353 -5.443 -4.217 1.00 0.00 576 LEU A N 3
ATOM 3145 C CA . LEU A 1 49 ? -4.534 -4.260 -4.040 1.00 0.00 576 LEU A CA 3
ATOM 3146 C C . LEU A 1 49 ? -3.869 -4.260 -2.662 1.00 0.00 576 LEU A C 3
ATOM 3147 O O . LEU A 1 49 ? -2.748 -3.788 -2.510 1.00 0.00 576 LEU A O 3
ATOM 3163 N N . LEU A 1 50 ? -4.566 -4.782 -1.662 1.00 0.00 577 LEU A N 3
ATOM 3164 C CA . LEU A 1 50 ? -3.992 -4.942 -0.328 1.00 0.00 577 LEU A CA 3
ATOM 3165 C C . LEU A 1 50 ? -2.755 -5.813 -0.379 1.00 0.00 577 LEU A C 3
ATOM 3166 O O . LEU A 1 50 ? -1.680 -5.406 0.058 1.00 0.00 577 LEU A O 3
ATOM 3182 N N . GLU A 1 51 ? -2.899 -7.001 -0.932 1.00 0.00 578 GLU A N 3
ATOM 3183 C CA . GLU A 1 51 ? -1.773 -7.911 -1.048 1.00 0.00 578 GLU A CA 3
ATOM 3184 C C . GLU A 1 51 ? -0.715 -7.337 -1.993 1.00 0.00 578 GLU A C 3
ATOM 3185 O O . GLU A 1 51 ? 0.461 -7.694 -1.909 1.00 0.00 578 GLU A O 3
ATOM 3197 N N . ASP A 1 52 ? -1.140 -6.436 -2.879 1.00 0.00 579 ASP A N 3
ATOM 3198 C CA . ASP A 1 52 ? -0.215 -5.729 -3.765 1.00 0.00 579 ASP A CA 3
ATOM 3199 C C . ASP A 1 52 ? 0.669 -4.818 -2.942 1.00 0.00 579 ASP A C 3
ATOM 3200 O O . ASP A 1 52 ? 1.889 -4.933 -2.953 1.00 0.00 579 ASP A O 3
ATOM 3209 N N . LEU A 1 53 ? 0.019 -3.922 -2.214 1.00 0.00 580 LEU A N 3
ATOM 3210 C CA . LEU A 1 53 ? 0.695 -2.894 -1.438 1.00 0.00 580 LEU A CA 3
ATOM 3211 C C . LEU A 1 53 ? 1.477 -3.495 -0.288 1.00 0.00 580 LEU A C 3
ATOM 3212 O O . LEU A 1 53 ? 2.529 -2.984 0.083 1.00 0.00 580 LEU A O 3
ATOM 3228 N N . GLU A 1 54 ? 0.961 -4.573 0.278 1.00 0.00 581 GLU A N 3
ATOM 3229 C CA . GLU A 1 54 ? 1.655 -5.269 1.345 1.00 0.00 581 GLU A CA 3
ATOM 3230 C C . GLU A 1 54 ? 2.975 -5.811 0.827 1.00 0.00 581 GLU A C 3
ATOM 3231 O O . GLU A 1 54 ? 4.035 -5.540 1.387 1.00 0.00 581 GLU A O 3
ATOM 3243 N N . ALA A 1 55 ? 2.897 -6.560 -0.264 1.00 0.00 582 ALA A N 3
ATOM 3244 C CA . ALA A 1 55 ? 4.083 -7.129 -0.888 1.00 0.00 582 ALA A CA 3
ATOM 3245 C C . ALA A 1 55 ? 4.982 -6.026 -1.431 1.00 0.00 582 ALA A C 3
ATOM 3246 O O . ALA A 1 55 ? 6.203 -6.171 -1.486 1.00 0.00 582 ALA A O 3
ATOM 3253 N N . LYS A 1 56 ? 4.364 -4.916 -1.818 1.00 0.00 583 LYS A N 3
ATOM 3254 C CA . LYS A 1 56 ? 5.091 -3.768 -2.335 1.00 0.00 583 LYS A CA 3
ATOM 3255 C C . LYS A 1 56 ? 5.918 -3.148 -1.219 1.00 0.00 583 LYS A C 3
ATOM 3256 O O . LYS A 1 56 ? 7.109 -2.885 -1.381 1.00 0.00 583 LYS A O 3
ATOM 3275 N N . LEU A 1 57 ? 5.273 -2.941 -0.080 1.00 0.00 584 LEU A N 3
ATOM 3276 C CA . LEU A 1 57 ? 5.929 -2.399 1.092 1.00 0.00 584 LEU A CA 3
ATOM 3277 C C . LEU A 1 57 ? 7.044 -3.335 1.542 1.00 0.00 584 LEU A C 3
ATOM 3278 O O . LEU A 1 57 ? 8.158 -2.893 1.804 1.00 0.00 584 LEU A O 3
ATOM 3294 N N . GLU A 1 58 ? 6.738 -4.626 1.614 1.00 0.00 585 GLU A N 3
ATOM 3295 C CA . GLU A 1 58 ? 7.728 -5.639 1.969 1.00 0.00 585 GLU A CA 3
ATOM 3296 C C . GLU A 1 58 ? 8.949 -5.562 1.056 1.00 0.00 585 GLU A C 3
ATOM 3297 O O . GLU A 1 58 ? 10.087 -5.647 1.519 1.00 0.00 585 GLU A O 3
ATOM 3309 N N . ALA A 1 59 ? 8.699 -5.385 -0.236 1.00 0.00 586 ALA A N 3
ATOM 3310 C CA . ALA A 1 59 ? 9.764 -5.296 -1.225 1.00 0.00 586 ALA A CA 3
ATOM 3311 C C . ALA A 1 59 ? 10.610 -4.048 -0.997 1.00 0.00 586 ALA A C 3
ATOM 3312 O O . ALA A 1 59 ? 11.839 -4.111 -0.950 1.00 0.00 586 ALA A O 3
ATOM 3319 N N . LEU A 1 60 ? 9.940 -2.920 -0.840 1.00 0.00 587 LEU A N 3
ATOM 3320 C CA . LEU A 1 60 ? 10.612 -1.645 -0.645 1.00 0.00 587 LEU A CA 3
ATOM 3321 C C . LEU A 1 60 ? 11.354 -1.622 0.689 1.00 0.00 587 LEU A C 3
ATOM 3322 O O . LEU A 1 60 ? 12.510 -1.220 0.757 1.00 0.00 587 LEU A O 3
ATOM 3338 N N . GLN A 1 61 ? 10.701 -2.100 1.739 1.00 0.00 588 GLN A N 3
ATOM 3339 C CA . GLN A 1 61 ? 11.307 -2.136 3.068 1.00 0.00 588 GLN A CA 3
ATOM 3340 C C . GLN A 1 61 ? 12.501 -3.081 3.123 1.00 0.00 588 GLN A C 3
ATOM 3341 O O . GLN A 1 61 ? 13.376 -2.920 3.965 1.00 0.00 588 GLN A O 3
ATOM 3355 N N . THR A 1 62 ? 12.549 -4.060 2.231 1.00 0.00 589 THR A N 3
ATOM 3356 C CA . THR A 1 62 ? 13.622 -5.041 2.267 1.00 0.00 589 THR A CA 3
ATOM 3357 C C . THR A 1 62 ? 14.863 -4.525 1.535 1.00 0.00 589 THR A C 3
ATOM 3358 O O . THR A 1 62 ? 15.987 -4.880 1.889 1.00 0.00 589 THR A O 3
ATOM 3369 N N . GLN A 1 63 ? 14.670 -3.665 0.538 1.00 0.00 590 GLN A N 3
ATOM 3370 C CA . GLN A 1 63 ? 15.803 -3.032 -0.123 1.00 0.00 590 GLN A CA 3
ATOM 3371 C C . GLN A 1 63 ? 16.280 -1.843 0.702 1.00 0.00 590 GLN A C 3
ATOM 3372 O O . GLN A 1 63 ? 17.441 -1.442 0.623 1.00 0.00 590 GLN A O 3
ATOM 3386 N N . VAL A 1 64 ? 15.370 -1.296 1.504 1.00 0.00 591 VAL A N 3
ATOM 3387 C CA . VAL A 1 64 ? 15.700 -0.247 2.463 1.00 0.00 591 VAL A CA 3
ATOM 3388 C C . VAL A 1 64 ? 16.314 -0.866 3.724 1.00 0.00 591 VAL A C 3
ATOM 3389 O O . VAL A 1 64 ? 17.037 -0.206 4.474 1.00 0.00 591 VAL A O 3
ATOM 3402 N N . ALA A 1 65 ? 16.038 -2.156 3.931 1.00 0.00 592 ALA A N 3
ATOM 3403 C CA . ALA A 1 65 ? 16.609 -2.904 5.051 1.00 0.00 592 ALA A CA 3
ATOM 3404 C C . ALA A 1 65 ? 18.114 -3.044 4.874 1.00 0.00 592 ALA A C 3
ATOM 3405 O O . ALA A 1 65 ? 18.859 -3.228 5.837 1.00 0.00 592 ALA A O 3
ATOM 3412 N N . ASP A 1 66 ? 18.543 -2.970 3.622 1.00 0.00 593 ASP A N 3
ATOM 3413 C CA . ASP A 1 66 ? 19.954 -2.981 3.276 1.00 0.00 593 ASP A CA 3
ATOM 3414 C C . ASP A 1 66 ? 20.598 -1.670 3.708 1.00 0.00 593 ASP A C 3
ATOM 3415 O O . ASP A 1 66 ? 20.231 -0.603 3.227 1.00 0.00 593 ASP A O 3
ATOM 3424 N N . ALA A 1 67 ? 21.549 -1.756 4.632 1.00 0.00 594 ALA A N 3
ATOM 3425 C CA . ALA A 1 67 ? 22.196 -0.570 5.191 1.00 0.00 594 ALA A CA 3
ATOM 3426 C C . ALA A 1 67 ? 22.913 0.236 4.117 1.00 0.00 594 ALA A C 3
ATOM 3427 O O . ALA A 1 67 ? 23.086 1.448 4.247 1.00 0.00 594 ALA A O 3
ATOM 3434 N N . SER A 1 68 ? 23.307 -0.437 3.047 1.00 0.00 595 SER A N 3
ATOM 3435 C CA . SER A 1 68 ? 24.036 0.202 1.968 1.00 0.00 595 SER A CA 3
ATOM 3436 C C . SER A 1 68 ? 23.087 0.972 1.046 1.00 0.00 595 SER A C 3
ATOM 3437 O O . SER A 1 68 ? 23.528 1.714 0.168 1.00 0.00 595 SER A O 3
ATOM 3445 N N . PHE A 1 69 ? 21.782 0.797 1.257 1.00 0.00 596 PHE A N 3
ATOM 3446 C CA . PHE A 1 69 ? 20.772 1.526 0.501 1.00 0.00 596 PHE A CA 3
ATOM 3447 C C . PHE A 1 69 ? 20.939 3.029 0.684 1.00 0.00 596 PHE A C 3
ATOM 3448 O O . PHE A 1 69 ? 21.014 3.774 -0.290 1.00 0.00 596 PHE A O 3
ATOM 3465 N N . PHE A 1 70 ? 21.018 3.459 1.939 1.00 0.00 597 PHE A N 3
ATOM 3466 C CA . PHE A 1 70 ? 21.125 4.883 2.262 1.00 0.00 597 PHE A CA 3
ATOM 3467 C C . PHE A 1 70 ? 22.466 5.462 1.820 1.00 0.00 597 PHE A C 3
ATOM 3468 O O . PHE A 1 70 ? 22.676 6.671 1.878 1.00 0.00 597 PHE A O 3
ATOM 3485 N N . SER A 1 71 ? 23.364 4.600 1.360 1.00 0.00 598 SER A N 3
ATOM 3486 C CA . SER A 1 71 ? 24.662 5.042 0.874 1.00 0.00 598 SER A CA 3
ATOM 3487 C C . SER A 1 71 ? 24.495 5.681 -0.500 1.00 0.00 598 SER A C 3
ATOM 3488 O O . SER A 1 71 ? 25.410 6.314 -1.027 1.00 0.00 598 SER A O 3
ATOM 3496 N N . GLN A 1 72 ? 23.307 5.510 -1.064 1.00 0.00 599 GLN A N 3
ATOM 3497 C CA . GLN A 1 72 ? 22.962 6.107 -2.339 1.00 0.00 599 GLN A CA 3
ATOM 3498 C C . GLN A 1 72 ? 22.560 7.565 -2.164 1.00 0.00 599 GLN A C 3
ATOM 3499 O O . GLN A 1 72 ? 22.113 7.978 -1.088 1.00 0.00 599 GLN A O 3
ATOM 3513 N N . PRO A 1 73 ? 22.739 8.358 -3.225 1.00 0.00 600 PRO A N 3
ATOM 3514 C CA . PRO A 1 73 ? 22.299 9.755 -3.276 1.00 0.00 600 PRO A CA 3
ATOM 3515 C C . PRO A 1 73 ? 20.829 9.922 -2.879 1.00 0.00 600 PRO A C 3
ATOM 3516 O O . PRO A 1 73 ? 19.999 9.043 -3.119 1.00 0.00 600 PRO A O 3
ATOM 3527 N N . HIS A 1 74 ? 20.534 11.078 -2.284 1.00 0.00 601 HIS A N 3
ATOM 3528 C CA . HIS A 1 74 ? 19.181 11.453 -1.849 1.00 0.00 601 HIS A CA 3
ATOM 3529 C C . HIS A 1 74 ? 18.165 11.273 -2.975 1.00 0.00 601 HIS A C 3
ATOM 3530 O O . HIS A 1 74 ? 17.017 10.922 -2.733 1.00 0.00 601 HIS A O 3
ATOM 3545 N N . GLU A 1 75 ? 18.604 11.517 -4.198 1.00 0.00 602 GLU A N 3
ATOM 3546 C CA . GLU A 1 75 ? 17.737 11.422 -5.367 1.00 0.00 602 GLU A CA 3
ATOM 3547 C C . GLU A 1 75 ? 17.346 9.970 -5.659 1.00 0.00 602 GLU A C 3
ATOM 3548 O O . GLU A 1 75 ? 16.282 9.704 -6.216 1.00 0.00 602 GLU A O 3
ATOM 3560 N N . GLN A 1 76 ? 18.209 9.038 -5.278 1.00 0.00 603 GLN A N 3
ATOM 3561 C CA . GLN A 1 76 ? 17.926 7.616 -5.455 1.00 0.00 603 GLN A CA 3
ATOM 3562 C C . GLN A 1 76 ? 17.124 7.101 -4.276 1.00 0.00 603 GLN A C 3
ATOM 3563 O O . GLN A 1 76 ? 16.140 6.380 -4.433 1.00 0.00 603 GLN A O 3
ATOM 3577 N N . THR A 1 77 ? 17.562 7.483 -3.092 1.00 0.00 604 THR A N 3
ATOM 3578 C CA . THR A 1 77 ? 17.017 6.946 -1.869 1.00 0.00 604 THR A CA 3
ATOM 3579 C C . THR A 1 77 ? 15.624 7.488 -1.574 1.00 0.00 604 THR A C 3
ATOM 3580 O O . THR A 1 77 ? 14.741 6.731 -1.191 1.00 0.00 604 THR A O 3
ATOM 3591 N N . GLN A 1 78 ? 15.420 8.787 -1.767 1.00 0.00 605 GLN A N 3
ATOM 3592 C CA . GLN A 1 78 ? 14.096 9.380 -1.587 1.00 0.00 605 GLN A CA 3
ATOM 3593 C C . GLN A 1 78 ? 13.101 8.789 -2.576 1.00 0.00 605 GLN A C 3
ATOM 3594 O O . GLN A 1 78 ? 11.928 8.638 -2.264 1.00 0.00 605 GLN A O 3
ATOM 3608 N N . LYS A 1 79 ? 13.591 8.459 -3.764 1.00 0.00 606 LYS A N 3
ATOM 3609 C CA . LYS A 1 79 ? 12.803 7.775 -4.780 1.00 0.00 606 LYS A CA 3
ATOM 3610 C C . LYS A 1 79 ? 12.193 6.505 -4.201 1.00 0.00 606 LYS A C 3
ATOM 3611 O O . LYS A 1 79 ? 11.006 6.230 -4.376 1.00 0.00 606 LYS A O 3
ATOM 3630 N N . VAL A 1 80 ? 13.011 5.753 -3.488 1.00 0.00 607 VAL A N 3
ATOM 3631 C CA . VAL A 1 80 ? 12.570 4.510 -2.874 1.00 0.00 607 VAL A CA 3
ATOM 3632 C C . VAL A 1 80 ? 11.813 4.770 -1.569 1.00 0.00 607 VAL A C 3
ATOM 3633 O O . VAL A 1 80 ? 10.745 4.211 -1.341 1.00 0.00 607 VAL A O 3
ATOM 3646 N N . LEU A 1 81 ? 12.368 5.637 -0.725 1.00 0.00 608 LEU A N 3
ATOM 3647 C CA . LEU A 1 81 ? 11.792 5.929 0.589 1.00 0.00 608 LEU A CA 3
ATOM 3648 C C . LEU A 1 81 ? 10.393 6.531 0.472 1.00 0.00 608 LEU A C 3
ATOM 3649 O O . LEU A 1 81 ? 9.508 6.224 1.275 1.00 0.00 608 LEU A O 3
ATOM 3665 N N . ALA A 1 82 ? 10.196 7.382 -0.523 1.00 0.00 609 ALA A N 3
ATOM 3666 C CA . ALA A 1 82 ? 8.897 7.997 -0.749 1.00 0.00 609 ALA A CA 3
ATOM 3667 C C . ALA A 1 82 ? 7.882 6.950 -1.174 1.00 0.00 609 ALA A C 3
ATOM 3668 O O . ALA A 1 82 ? 6.772 6.904 -0.649 1.00 0.00 609 ALA A O 3
ATOM 3675 N N . ASP A 1 83 ? 8.285 6.094 -2.107 1.00 0.00 610 ASP A N 3
ATOM 3676 C CA . ASP A 1 83 ? 7.411 5.041 -2.608 1.00 0.00 610 ASP A CA 3
ATOM 3677 C C . ASP A 1 83 ? 7.141 4.016 -1.512 1.00 0.00 610 ASP A C 3
ATOM 3678 O O . ASP A 1 83 ? 6.040 3.476 -1.410 1.00 0.00 610 ASP A O 3
ATOM 3687 N N . MET A 1 84 ? 8.155 3.764 -0.687 1.00 0.00 611 MET A N 3
ATOM 3688 C CA . MET A 1 84 ? 8.022 2.873 0.462 1.00 0.00 611 MET A CA 3
ATOM 3689 C C . MET A 1 84 ? 6.940 3.367 1.402 1.00 0.00 611 MET A C 3
ATOM 3690 O O . MET A 1 84 ? 6.003 2.636 1.729 1.00 0.00 611 MET A O 3
ATOM 3704 N N . ALA A 1 85 ? 7.066 4.615 1.823 1.00 0.00 612 ALA A N 3
ATOM 3705 C CA . ALA A 1 85 ? 6.113 5.193 2.748 1.00 0.00 612 ALA A CA 3
ATOM 3706 C C . ALA A 1 85 ? 4.743 5.328 2.093 1.00 0.00 612 ALA A C 3
ATOM 3707 O O . ALA A 1 85 ? 3.715 5.153 2.740 1.00 0.00 612 ALA A O 3
ATOM 3714 N N . ALA A 1 86 ? 4.734 5.631 0.801 1.00 0.00 613 ALA A N 3
ATOM 3715 C CA . ALA A 1 86 ? 3.489 5.728 0.052 1.00 0.00 613 ALA A CA 3
ATOM 3716 C C . ALA A 1 86 ? 2.782 4.378 -0.001 1.00 0.00 613 ALA A C 3
ATOM 3717 O O . ALA A 1 86 ? 1.557 4.307 0.036 1.00 0.00 613 ALA A O 3
ATOM 3724 N N . ALA A 1 87 ? 3.567 3.308 -0.073 1.00 0.00 614 ALA A N 3
ATOM 3725 C CA . ALA A 1 87 ? 3.025 1.957 -0.124 1.00 0.00 614 ALA A CA 3
ATOM 3726 C C . ALA A 1 87 ? 2.309 1.603 1.170 1.00 0.00 614 ALA A C 3
ATOM 3727 O O . ALA A 1 87 ? 1.167 1.148 1.147 1.00 0.00 614 ALA A O 3
ATOM 3734 N N . GLU A 1 88 ? 2.976 1.822 2.298 1.00 0.00 615 GLU A N 3
ATOM 3735 C CA . GLU A 1 88 ? 2.390 1.516 3.598 1.00 0.00 615 GLU A CA 3
ATOM 3736 C C . GLU A 1 88 ? 1.178 2.402 3.865 1.00 0.00 615 GLU A C 3
ATOM 3737 O O . GLU A 1 88 ? 0.143 1.907 4.300 1.00 0.00 615 GLU A O 3
ATOM 3749 N N . GLN A 1 89 ? 1.289 3.695 3.565 1.00 0.00 616 GLN A N 3
ATOM 3750 C CA . GLN A 1 89 ? 0.175 4.621 3.760 1.00 0.00 616 GLN A CA 3
ATOM 3751 C C . GLN A 1 89 ? -1.017 4.217 2.895 1.00 0.00 616 GLN A C 3
ATOM 3752 O O . GLN A 1 89 ? -2.158 4.221 3.358 1.00 0.00 616 GLN A O 3
ATOM 3766 N N . GLU A 1 90 ? -0.736 3.853 1.647 1.00 0.00 617 GLU A N 3
ATOM 3767 C CA . GLU A 1 90 ? -1.768 3.401 0.718 1.00 0.00 617 GLU A CA 3
ATOM 3768 C C . GLU A 1 90 ? -2.423 2.125 1.240 1.00 0.00 617 GLU A C 3
ATOM 3769 O O . GLU A 1 90 ? -3.644 1.982 1.210 1.00 0.00 617 GLU A O 3
ATOM 3781 N N . LEU A 1 91 ? -1.594 1.211 1.732 1.00 0.00 618 LEU A N 3
ATOM 3782 C CA . LEU A 1 91 ? -2.060 -0.080 2.217 1.00 0.00 618 LEU A CA 3
ATOM 3783 C C . LEU A 1 91 ? -3.091 0.076 3.333 1.00 0.00 618 LEU A C 3
ATOM 3784 O O . LEU A 1 91 ? -4.154 -0.541 3.291 1.00 0.00 618 LEU A O 3
ATOM 3800 N N . GLU A 1 92 ? -2.788 0.915 4.315 1.00 0.00 619 GLU A N 3
ATOM 3801 C CA . GLU A 1 92 ? -3.650 1.043 5.481 1.00 0.00 619 GLU A CA 3
ATOM 3802 C C . GLU A 1 92 ? -4.969 1.710 5.120 1.00 0.00 619 GLU A C 3
ATOM 3803 O O . GLU A 1 92 ? -6.029 1.244 5.524 1.00 0.00 619 GLU A O 3
ATOM 3815 N N . GLN A 1 93 ? -4.907 2.798 4.359 1.00 0.00 620 GLN A N 3
ATOM 3816 C CA . GLN A 1 93 ? -6.122 3.513 3.976 1.00 0.00 620 GLN A CA 3
ATOM 3817 C C . GLN A 1 93 ? -6.992 2.640 3.082 1.00 0.00 620 GLN A C 3
ATOM 3818 O O . GLN A 1 93 ? -8.220 2.706 3.135 1.00 0.00 620 GLN A O 3
ATOM 3832 N N . ALA A 1 94 ? -6.347 1.816 2.267 1.00 0.00 621 ALA A N 3
ATOM 3833 C CA . ALA A 1 94 ? -7.063 0.885 1.420 1.00 0.00 621 ALA A CA 3
ATOM 3834 C C . ALA A 1 94 ? -7.705 -0.203 2.272 1.00 0.00 621 ALA A C 3
ATOM 3835 O O . ALA A 1 94 ? -8.837 -0.603 2.029 1.00 0.00 621 ALA A O 3
ATOM 3842 N N . PHE A 1 95 ? -6.976 -0.657 3.286 1.00 0.00 622 PHE A N 3
ATOM 3843 C CA . PHE A 1 95 ? -7.488 -1.640 4.235 1.00 0.00 622 PHE A CA 3
ATOM 3844 C C . PHE A 1 95 ? -8.708 -1.099 4.971 1.00 0.00 622 PHE A C 3
ATOM 3845 O O . PHE A 1 95 ? -9.751 -1.749 5.033 1.00 0.00 622 PHE A O 3
ATOM 3862 N N . GLU A 1 96 ? -8.555 0.092 5.536 1.00 0.00 623 GLU A N 3
ATOM 3863 C CA . GLU A 1 96 ? -9.647 0.785 6.208 1.00 0.00 623 GLU A CA 3
ATOM 3864 C C . GLU A 1 96 ? -10.851 0.918 5.280 1.00 0.00 623 GLU A C 3
ATOM 3865 O O . GLU A 1 96 ? -11.994 0.680 5.681 1.00 0.00 623 GLU A O 3
ATOM 3877 N N . ARG A 1 97 ? -10.575 1.305 4.039 1.00 0.00 624 ARG A N 3
ATOM 3878 C CA . ARG A 1 97 ? -11.588 1.366 2.991 1.00 0.00 624 ARG A CA 3
ATOM 3879 C C . ARG A 1 97 ? -12.273 0.012 2.838 1.00 0.00 624 ARG A C 3
ATOM 3880 O O . ARG A 1 97 ? -13.496 -0.078 2.848 1.00 0.00 624 ARG A O 3
ATOM 3901 N N . TRP A 1 98 ? -11.461 -1.032 2.719 1.00 0.00 625 TRP A N 3
ATOM 3902 C CA . TRP A 1 98 ? -11.952 -2.385 2.487 1.00 0.00 625 TRP A CA 3
ATOM 3903 C C . TRP A 1 98 ? -12.897 -2.845 3.589 1.00 0.00 625 TRP A C 3
ATOM 3904 O O . TRP A 1 98 ? -14.005 -3.310 3.312 1.00 0.00 625 TRP A O 3
ATOM 3925 N N . GLU A 1 99 ? -12.462 -2.720 4.835 1.00 0.00 626 GLU A N 3
ATOM 3926 C CA . GLU A 1 99 ? -13.267 -3.168 5.962 1.00 0.00 626 GLU A CA 3
ATOM 3927 C C . GLU A 1 99 ? -14.567 -2.374 6.038 1.00 0.00 626 GLU A C 3
ATOM 3928 O O . GLU A 1 99 ? -15.602 -2.899 6.437 1.00 0.00 626 GLU A O 3
ATOM 3940 N N . TYR A 1 100 ? -14.502 -1.111 5.634 1.00 0.00 627 TYR A N 3
ATOM 3941 C CA . TYR A 1 100 ? -15.688 -0.265 5.558 1.00 0.00 627 TYR A CA 3
ATOM 3942 C C . TYR A 1 100 ? -16.632 -0.779 4.479 1.00 0.00 627 TYR A C 3
ATOM 3943 O O . TYR A 1 100 ? -17.847 -0.794 4.661 1.00 0.00 627 TYR A O 3
ATOM 3961 N N . LEU A 1 101 ? -16.066 -1.213 3.363 1.00 0.00 628 LEU A N 3
ATOM 3962 C CA . LEU A 1 101 ? -16.858 -1.710 2.248 1.00 0.00 628 LEU A CA 3
ATOM 3963 C C . LEU A 1 101 ? -17.592 -2.988 2.635 1.00 0.00 628 LEU A C 3
ATOM 3964 O O . LEU A 1 101 ? -18.786 -3.123 2.382 1.00 0.00 628 LEU A O 3
ATOM 3980 N N . GLU A 1 102 ? -16.873 -3.914 3.260 1.00 0.00 629 GLU A N 3
ATOM 3981 C CA . GLU A 1 102 ? -17.477 -5.148 3.752 1.00 0.00 629 GLU A CA 3
ATOM 3982 C C . GLU A 1 102 ? -18.527 -4.852 4.818 1.00 0.00 629 GLU A C 3
ATOM 3983 O O . GLU A 1 102 ? -19.605 -5.448 4.827 1.00 0.00 629 GLU A O 3
ATOM 3995 N N . ALA A 1 103 ? -18.204 -3.930 5.711 1.00 0.00 630 ALA A N 3
ATOM 3996 C CA . ALA A 1 103 ? -19.119 -3.537 6.774 1.00 0.00 630 ALA A CA 3
ATOM 3997 C C . ALA A 1 103 ? -20.391 -2.919 6.208 1.00 0.00 630 ALA A C 3
ATOM 3998 O O . ALA A 1 103 ? -21.499 -3.320 6.565 1.00 0.00 630 ALA A O 3
ATOM 4005 N N . LEU A 1 104 ? -20.222 -1.957 5.309 1.00 0.00 631 LEU A N 3
ATOM 4006 C CA . LEU A 1 104 ? -21.348 -1.268 4.692 1.00 0.00 631 LEU A CA 3
ATOM 4007 C C . LEU A 1 104 ? -22.213 -2.256 3.920 1.00 0.00 631 LEU A C 3
ATOM 4008 O O . LEU A 1 104 ? -23.439 -2.156 3.905 1.00 0.00 631 LEU A O 3
ATOM 4024 N N . LYS A 1 105 ? -21.549 -3.222 3.300 1.00 0.00 632 LYS A N 3
ATOM 4025 C CA . LYS A 1 105 ? -22.215 -4.238 2.501 1.00 0.00 632 LYS A CA 3
ATOM 4026 C C . LYS A 1 105 ? -23.115 -5.117 3.371 1.00 0.00 632 LYS A C 3
ATOM 4027 O O . LYS A 1 105 ? -24.098 -5.683 2.895 1.00 0.00 632 LYS A O 3
ATOM 4046 N N . ASN A 1 106 ? -22.779 -5.224 4.649 1.00 0.00 633 ASN A N 3
ATOM 4047 C CA . ASN A 1 106 ? -23.542 -6.062 5.564 1.00 0.00 633 ASN A CA 3
ATOM 4048 C C . ASN A 1 106 ? -24.575 -5.244 6.337 1.00 0.00 633 ASN A C 3
ATOM 4049 O O . ASN A 1 106 ? -25.690 -5.707 6.574 1.00 0.00 633 ASN A O 3
ATOM 4060 N N . GLY A 1 107 ? -24.217 -4.022 6.697 1.00 0.00 634 GLY A N 3
ATOM 4061 C CA . GLY A 1 107 ? -25.087 -3.215 7.530 1.00 0.00 634 GLY A CA 3
ATOM 4062 C C . GLY A 1 107 ? -25.426 -1.875 6.911 1.00 0.00 634 GLY A C 3
ATOM 4063 O O . GLY A 1 107 ? -25.127 -0.825 7.482 1.00 0.00 634 GLY A O 3
ATOM 4067 N N . GLY A 1 108 ? -26.058 -1.907 5.752 1.00 0.00 635 GLY A N 3
ATOM 4068 C CA . GLY A 1 108 ? -26.474 -0.683 5.101 1.00 0.00 635 GLY A CA 3
ATOM 4069 C C . GLY A 1 108 ? -27.921 -0.750 4.670 1.00 0.00 635 GLY A C 3
ATOM 4070 O O . GLY A 1 108 ? -28.596 0.301 4.642 1.00 0.00 635 GLY A O 3
ATOM 4075 N N . LYS A 1 24 ? -23.589 24.290 -2.634 1.00 0.00 551 LYS A N 4
ATOM 4076 C CA . LYS A 1 24 ? -22.891 23.901 -1.385 1.00 0.00 551 LYS A CA 4
ATOM 4077 C C . LYS A 1 24 ? -23.853 23.228 -0.413 1.00 0.00 551 LYS A C 4
ATOM 4078 O O . LYS A 1 24 ? -23.429 22.550 0.523 1.00 0.00 551 LYS A O 4
ATOM 4097 N N . ALA A 1 25 ? -25.149 23.416 -0.629 1.00 0.00 552 ALA A N 4
ATOM 4098 C CA . ALA A 1 25 ? -26.153 22.813 0.230 1.00 0.00 552 ALA A CA 4
ATOM 4099 C C . ALA A 1 25 ? -26.691 21.529 -0.390 1.00 0.00 552 ALA A C 4
ATOM 4100 O O . ALA A 1 25 ? -27.296 21.550 -1.462 1.00 0.00 552 ALA A O 4
ATOM 4107 N N . GLU A 1 26 ? -26.437 20.412 0.269 1.00 0.00 553 GLU A N 4
ATOM 4108 C CA . GLU A 1 26 ? -26.972 19.131 -0.160 1.00 0.00 553 GLU A CA 4
ATOM 4109 C C . GLU A 1 26 ? -27.325 18.290 1.057 1.00 0.00 553 GLU A C 4
ATOM 4110 O O . GLU A 1 26 ? -26.458 17.967 1.871 1.00 0.00 553 GLU A O 4
ATOM 4122 N N . THR A 1 27 ? -28.592 17.951 1.185 1.00 0.00 554 THR A N 4
ATOM 4123 C CA . THR A 1 27 ? -29.055 17.157 2.304 1.00 0.00 554 THR A CA 4
ATOM 4124 C C . THR A 1 27 ? -29.096 15.681 1.939 1.00 0.00 554 THR A C 4
ATOM 4125 O O . THR A 1 27 ? -29.813 15.285 1.018 1.00 0.00 554 THR A O 4
ATOM 4136 N N . VAL A 1 28 ? -28.328 14.873 2.652 1.00 0.00 555 VAL A N 4
ATOM 4137 C CA . VAL A 1 28 ? -28.306 13.440 2.405 1.00 0.00 555 VAL A CA 4
ATOM 4138 C C . VAL A 1 28 ? -29.608 12.786 2.876 1.00 0.00 555 VAL A C 4
ATOM 4139 O O . VAL A 1 28 ? -29.751 12.378 4.030 1.00 0.00 555 VAL A O 4
ATOM 4152 N N . LYS A 1 29 ? -30.576 12.725 1.975 1.00 0.00 556 LYS A N 4
ATOM 4153 C CA . LYS A 1 29 ? -31.842 12.080 2.270 1.00 0.00 556 LYS A CA 4
ATOM 4154 C C . LYS A 1 29 ? -31.809 10.630 1.814 1.00 0.00 556 LYS A C 4
ATOM 4155 O O . LYS A 1 29 ? -32.767 9.881 2.012 1.00 0.00 556 LYS A O 4
ATOM 4174 N N . ARG A 1 30 ? -30.703 10.234 1.202 1.00 0.00 557 ARG A N 4
ATOM 4175 C CA . ARG A 1 30 ? -30.542 8.859 0.765 1.00 0.00 557 ARG A CA 4
ATOM 4176 C C . ARG A 1 30 ? -29.685 8.080 1.752 1.00 0.00 557 ARG A C 4
ATOM 4177 O O . ARG A 1 30 ? -28.527 7.762 1.477 1.00 0.00 557 ARG A O 4
ATOM 4198 N N . SER A 1 31 ? -30.263 7.793 2.911 1.00 0.00 558 SER A N 4
ATOM 4199 C CA . SER A 1 31 ? -29.612 6.964 3.910 1.00 0.00 558 SER A CA 4
ATOM 4200 C C . SER A 1 31 ? -29.822 5.493 3.569 1.00 0.00 558 SER A C 4
ATOM 4201 O O . SER A 1 31 ? -30.416 5.175 2.534 1.00 0.00 558 SER A O 4
ATOM 4209 N N . SER A 1 32 ? -29.329 4.605 4.429 1.00 0.00 559 SER A N 4
ATOM 4210 C CA . SER A 1 32 ? -29.407 3.170 4.190 1.00 0.00 559 SER A CA 4
ATOM 4211 C C . SER A 1 32 ? -28.666 2.803 2.907 1.00 0.00 559 SER A C 4
ATOM 4212 O O . SER A 1 32 ? -29.111 1.951 2.135 1.00 0.00 559 SER A O 4
ATOM 4220 N N . SER A 1 33 ? -27.534 3.465 2.683 1.00 0.00 560 SER A N 4
ATOM 4221 C CA . SER A 1 33 ? -26.706 3.196 1.521 1.00 0.00 560 SER A CA 4
ATOM 4222 C C . SER A 1 33 ? -25.848 1.963 1.769 1.00 0.00 560 SER A C 4
ATOM 4223 O O . SER A 1 33 ? -25.000 1.950 2.665 1.00 0.00 560 SER A O 4
ATOM 4231 N N . LYS A 1 34 ? -26.082 0.927 0.983 1.00 0.00 561 LYS A N 4
ATOM 4232 C CA . LYS A 1 34 ? -25.383 -0.332 1.154 1.00 0.00 561 LYS A CA 4
ATOM 4233 C C . LYS A 1 34 ? -24.261 -0.447 0.125 1.00 0.00 561 LYS A C 4
ATOM 4234 O O . LYS A 1 34 ? -23.614 0.550 -0.202 1.00 0.00 561 LYS A O 4
ATOM 4253 N N . LEU A 1 35 ? -24.034 -1.642 -0.395 1.00 0.00 562 LEU A N 4
ATOM 4254 C CA . LEU A 1 35 ? -22.930 -1.872 -1.318 1.00 0.00 562 LEU A CA 4
ATOM 4255 C C . LEU A 1 35 ? -23.252 -1.305 -2.702 1.00 0.00 562 LEU A C 4
ATOM 4256 O O . LEU A 1 35 ? -23.649 -2.032 -3.617 1.00 0.00 562 LEU A O 4
ATOM 4272 N N . SER A 1 36 ? -23.086 0.005 -2.833 1.00 0.00 563 SER A N 4
ATOM 4273 C CA . SER A 1 36 ? -23.300 0.706 -4.092 1.00 0.00 563 SER A CA 4
ATOM 4274 C C . SER A 1 36 ? -22.268 0.258 -5.127 1.00 0.00 563 SER A C 4
ATOM 4275 O O . SER A 1 36 ? -21.263 -0.355 -4.761 1.00 0.00 563 SER A O 4
ATOM 4283 N N . TYR A 1 37 ? -22.489 0.562 -6.406 1.00 0.00 564 TYR A N 4
ATOM 4284 C CA . TYR A 1 37 ? -21.573 0.098 -7.446 1.00 0.00 564 TYR A CA 4
ATOM 4285 C C . TYR A 1 37 ? -20.163 0.603 -7.185 1.00 0.00 564 TYR A C 4
ATOM 4286 O O . TYR A 1 37 ? -19.184 -0.093 -7.475 1.00 0.00 564 TYR A O 4
ATOM 4304 N N . LYS A 1 38 ? -20.070 1.803 -6.618 1.00 0.00 565 LYS A N 4
ATOM 4305 C CA . LYS A 1 38 ? -18.787 2.387 -6.250 1.00 0.00 565 LYS A CA 4
ATOM 4306 C C . LYS A 1 38 ? -17.963 1.375 -5.476 1.00 0.00 565 LYS A C 4
ATOM 4307 O O . LYS A 1 38 ? -16.781 1.193 -5.723 1.00 0.00 565 LYS A O 4
ATOM 4326 N N . LEU A 1 39 ? -18.622 0.699 -4.557 1.00 0.00 566 LEU A N 4
ATOM 4327 C CA . LEU A 1 39 ? -17.965 -0.246 -3.683 1.00 0.00 566 LEU A CA 4
ATOM 4328 C C . LEU A 1 39 ? -17.901 -1.605 -4.353 1.00 0.00 566 LEU A C 4
ATOM 4329 O O . LEU A 1 39 ? -16.999 -2.387 -4.096 1.00 0.00 566 LEU A O 4
ATOM 4345 N N . GLN A 1 40 ? -18.868 -1.871 -5.218 1.00 0.00 567 GLN A N 4
ATOM 4346 C CA . GLN A 1 40 ? -18.924 -3.127 -5.947 1.00 0.00 567 GLN A CA 4
ATOM 4347 C C . GLN A 1 40 ? -17.675 -3.320 -6.791 1.00 0.00 567 GLN A C 4
ATOM 4348 O O . GLN A 1 40 ? -17.047 -4.377 -6.755 1.00 0.00 567 GLN A O 4
ATOM 4362 N N . ARG A 1 41 ? -17.309 -2.295 -7.546 1.00 0.00 568 ARG A N 4
ATOM 4363 C CA . ARG A 1 41 ? -16.122 -2.377 -8.379 1.00 0.00 568 ARG A CA 4
ATOM 4364 C C . ARG A 1 41 ? -14.870 -2.051 -7.564 1.00 0.00 568 ARG A C 4
ATOM 4365 O O . ARG A 1 41 ? -13.762 -2.437 -7.929 1.00 0.00 568 ARG A O 4
ATOM 4386 N N . GLU A 1 42 ? -15.062 -1.359 -6.442 1.00 0.00 569 GLU A N 4
ATOM 4387 C CA . GLU A 1 42 ? -13.954 -1.019 -5.558 1.00 0.00 569 GLU A CA 4
ATOM 4388 C C . GLU A 1 42 ? -13.477 -2.267 -4.824 1.00 0.00 569 GLU A C 4
ATOM 4389 O O . GLU A 1 42 ? -12.314 -2.642 -4.905 1.00 0.00 569 GLU A O 4
ATOM 4401 N N . LEU A 1 43 ? -14.408 -2.933 -4.157 1.00 0.00 570 LEU A N 4
ATOM 4402 C CA . LEU A 1 43 ? -14.118 -4.121 -3.357 1.00 0.00 570 LEU A CA 4
ATOM 4403 C C . LEU A 1 43 ? -13.646 -5.270 -4.252 1.00 0.00 570 LEU A C 4
ATOM 4404 O O . LEU A 1 43 ? -13.078 -6.252 -3.785 1.00 0.00 570 LEU A O 4
ATOM 4420 N N . GLU A 1 44 ? -13.899 -5.138 -5.540 1.00 0.00 571 GLU A N 4
ATOM 4421 C CA . GLU A 1 44 ? -13.528 -6.129 -6.511 1.00 0.00 571 GLU A CA 4
ATOM 4422 C C . GLU A 1 44 ? -12.035 -6.044 -6.850 1.00 0.00 571 GLU A C 4
ATOM 4423 O O . GLU A 1 44 ? -11.400 -7.050 -7.178 1.00 0.00 571 GLU A O 4
ATOM 4435 N N . GLN A 1 45 ? -11.467 -4.850 -6.728 1.00 0.00 572 GLN A N 4
ATOM 4436 C CA . GLN A 1 45 ? -10.057 -4.643 -7.047 1.00 0.00 572 GLN A CA 4
ATOM 4437 C C . GLN A 1 45 ? -9.231 -4.349 -5.798 1.00 0.00 572 GLN A C 4
ATOM 4438 O O . GLN A 1 45 ? -8.046 -4.667 -5.732 1.00 0.00 572 GLN A O 4
ATOM 4452 N N . LEU A 1 46 ? -9.879 -3.736 -4.821 1.00 0.00 573 LEU A N 4
ATOM 4453 C CA . LEU A 1 46 ? -9.230 -3.264 -3.595 1.00 0.00 573 LEU A CA 4
ATOM 4454 C C . LEU A 1 46 ? -8.385 -4.363 -2.914 1.00 0.00 573 LEU A C 4
ATOM 4455 O O . LEU A 1 46 ? -7.249 -4.098 -2.549 1.00 0.00 573 LEU A O 4
ATOM 4471 N N . PRO A 1 47 ? -8.903 -5.599 -2.714 1.00 0.00 574 PRO A N 4
ATOM 4472 C CA . PRO A 1 47 ? -8.111 -6.694 -2.125 1.00 0.00 574 PRO A CA 4
ATOM 4473 C C . PRO A 1 47 ? -6.803 -6.940 -2.878 1.00 0.00 574 PRO A C 4
ATOM 4474 O O . PRO A 1 47 ? -5.747 -7.103 -2.263 1.00 0.00 574 PRO A O 4
ATOM 4485 N N . GLN A 1 48 ? -6.874 -6.948 -4.210 1.00 0.00 575 GLN A N 4
ATOM 4486 C CA . GLN A 1 48 ? -5.676 -7.100 -5.032 1.00 0.00 575 GLN A CA 4
ATOM 4487 C C . GLN A 1 48 ? -4.747 -5.918 -4.820 1.00 0.00 575 GLN A C 4
ATOM 4488 O O . GLN A 1 48 ? -3.527 -6.056 -4.807 1.00 0.00 575 GLN A O 4
ATOM 4502 N N . LEU A 1 49 ? -5.343 -4.756 -4.649 1.00 0.00 576 LEU A N 4
ATOM 4503 C CA . LEU A 1 49 ? -4.598 -3.543 -4.389 1.00 0.00 576 LEU A CA 4
ATOM 4504 C C . LEU A 1 49 ? -3.933 -3.590 -3.012 1.00 0.00 576 LEU A C 4
ATOM 4505 O O . LEU A 1 49 ? -2.838 -3.070 -2.827 1.00 0.00 576 LEU A O 4
ATOM 4521 N N . LEU A 1 50 ? -4.598 -4.211 -2.048 1.00 0.00 577 LEU A N 4
ATOM 4522 C CA . LEU A 1 50 ? -4.008 -4.414 -0.733 1.00 0.00 577 LEU A CA 4
ATOM 4523 C C . LEU A 1 50 ? -2.756 -5.250 -0.832 1.00 0.00 577 LEU A C 4
ATOM 4524 O O . LEU A 1 50 ? -1.699 -4.843 -0.372 1.00 0.00 577 LEU A O 4
ATOM 4540 N N . GLU A 1 51 ? -2.865 -6.411 -1.449 1.00 0.00 578 GLU A N 4
ATOM 4541 C CA . GLU A 1 51 ? -1.706 -7.268 -1.604 1.00 0.00 578 GLU A CA 4
ATOM 4542 C C . GLU A 1 51 ? -0.685 -6.621 -2.543 1.00 0.00 578 GLU A C 4
ATOM 4543 O O . GLU A 1 51 ? 0.497 -6.960 -2.510 1.00 0.00 578 GLU A O 4
ATOM 4555 N N . ASP A 1 52 ? -1.150 -5.674 -3.361 1.00 0.00 579 ASP A N 4
ATOM 4556 C CA . ASP A 1 52 ? -0.260 -4.863 -4.193 1.00 0.00 579 ASP A CA 4
ATOM 4557 C C . ASP A 1 52 ? 0.607 -4.003 -3.308 1.00 0.00 579 ASP A C 4
ATOM 4558 O O . ASP A 1 52 ? 1.824 -4.104 -3.326 1.00 0.00 579 ASP A O 4
ATOM 4567 N N . LEU A 1 53 ? -0.059 -3.164 -2.527 1.00 0.00 580 LEU A N 4
ATOM 4568 C CA . LEU A 1 53 ? 0.599 -2.185 -1.679 1.00 0.00 580 LEU A CA 4
ATOM 4569 C C . LEU A 1 53 ? 1.359 -2.858 -0.552 1.00 0.00 580 LEU A C 4
ATOM 4570 O O . LEU A 1 53 ? 2.340 -2.322 -0.052 1.00 0.00 580 LEU A O 4
ATOM 4586 N N . GLU A 1 54 ? 0.888 -4.024 -0.146 1.00 0.00 581 GLU A N 4
ATOM 4587 C CA . GLU A 1 54 ? 1.549 -4.790 0.888 1.00 0.00 581 GLU A CA 4
ATOM 4588 C C . GLU A 1 54 ? 2.875 -5.316 0.373 1.00 0.00 581 GLU A C 4
ATOM 4589 O O . GLU A 1 54 ? 3.915 -5.100 0.984 1.00 0.00 581 GLU A O 4
ATOM 4601 N N . ALA A 1 55 ? 2.829 -5.989 -0.771 1.00 0.00 582 ALA A N 4
ATOM 4602 C CA . ALA A 1 55 ? 4.036 -6.515 -1.402 1.00 0.00 582 ALA A CA 4
ATOM 4603 C C . ALA A 1 55 ? 4.902 -5.374 -1.920 1.00 0.00 582 ALA A C 4
ATOM 4604 O O . ALA A 1 55 ? 6.105 -5.525 -2.100 1.00 0.00 582 ALA A O 4
ATOM 4611 N N . LYS A 1 56 ? 4.267 -4.238 -2.161 1.00 0.00 583 LYS A N 4
ATOM 4612 C CA . LYS A 1 56 ? 4.960 -3.022 -2.552 1.00 0.00 583 LYS A CA 4
ATOM 4613 C C . LYS A 1 56 ? 5.765 -2.490 -1.374 1.00 0.00 583 LYS A C 4
ATOM 4614 O O . LYS A 1 56 ? 6.974 -2.293 -1.474 1.00 0.00 583 LYS A O 4
ATOM 4633 N N . LEU A 1 57 ? 5.081 -2.279 -0.257 1.00 0.00 584 LEU A N 4
ATOM 4634 C CA . LEU A 1 57 ? 5.715 -1.836 0.974 1.00 0.00 584 LEU A CA 4
ATOM 4635 C C . LEU A 1 57 ? 6.792 -2.835 1.385 1.00 0.00 584 LEU A C 4
ATOM 4636 O O . LEU A 1 57 ? 7.908 -2.454 1.718 1.00 0.00 584 LEU A O 4
ATOM 4652 N N . GLU A 1 58 ? 6.445 -4.113 1.332 1.00 0.00 585 GLU A N 4
ATOM 4653 C CA . GLU A 1 58 ? 7.379 -5.196 1.622 1.00 0.00 585 GLU A CA 4
ATOM 4654 C C . GLU A 1 58 ? 8.626 -5.096 0.735 1.00 0.00 585 GLU A C 4
ATOM 4655 O O . GLU A 1 58 ? 9.755 -5.209 1.215 1.00 0.00 585 GLU A O 4
ATOM 4667 N N . ALA A 1 59 ? 8.407 -4.853 -0.554 1.00 0.00 586 ALA A N 4
ATOM 4668 C CA . ALA A 1 59 ? 9.498 -4.760 -1.520 1.00 0.00 586 ALA A CA 4
ATOM 4669 C C . ALA A 1 59 ? 10.383 -3.561 -1.220 1.00 0.00 586 ALA A C 4
ATOM 4670 O O . ALA A 1 59 ? 11.607 -3.634 -1.312 1.00 0.00 586 ALA A O 4
ATOM 4677 N N . LEU A 1 60 ? 9.758 -2.459 -0.849 1.00 0.00 587 LEU A N 4
ATOM 4678 C CA . LEU A 1 60 ? 10.485 -1.241 -0.537 1.00 0.00 587 LEU A CA 4
ATOM 4679 C C . LEU A 1 60 ? 11.205 -1.368 0.803 1.00 0.00 587 LEU A C 4
ATOM 4680 O O . LEU A 1 60 ? 12.363 -0.981 0.931 1.00 0.00 587 LEU A O 4
ATOM 4696 N N . GLN A 1 61 ? 10.528 -1.953 1.783 1.00 0.00 588 GLN A N 4
ATOM 4697 C CA . GLN A 1 61 ? 11.087 -2.117 3.122 1.00 0.00 588 GLN A CA 4
ATOM 4698 C C . GLN A 1 61 ? 12.300 -3.033 3.109 1.00 0.00 588 GLN A C 4
ATOM 4699 O O . GLN A 1 61 ? 13.192 -2.891 3.937 1.00 0.00 588 GLN A O 4
ATOM 4713 N N . THR A 1 62 ? 12.330 -3.973 2.173 1.00 0.00 589 THR A N 4
ATOM 4714 C CA . THR A 1 62 ? 13.436 -4.914 2.089 1.00 0.00 589 THR A CA 4
ATOM 4715 C C . THR A 1 62 ? 14.648 -4.255 1.423 1.00 0.00 589 THR A C 4
ATOM 4716 O O . THR A 1 62 ? 15.787 -4.658 1.645 1.00 0.00 589 THR A O 4
ATOM 4727 N N . GLN A 1 63 ? 14.395 -3.223 0.622 1.00 0.00 590 GLN A N 4
ATOM 4728 C CA . GLN A 1 63 ? 15.471 -2.409 0.068 1.00 0.00 590 GLN A CA 4
ATOM 4729 C C . GLN A 1 63 ? 16.086 -1.598 1.191 1.00 0.00 590 GLN A C 4
ATOM 4730 O O . GLN A 1 63 ? 17.296 -1.579 1.388 1.00 0.00 590 GLN A O 4
ATOM 4744 N N . VAL A 1 64 ? 15.199 -0.955 1.936 1.00 0.00 591 VAL A N 4
ATOM 4745 C CA . VAL A 1 64 ? 15.558 -0.078 3.042 1.00 0.00 591 VAL A CA 4
ATOM 4746 C C . VAL A 1 64 ? 16.081 -0.889 4.234 1.00 0.00 591 VAL A C 4
ATOM 4747 O O . VAL A 1 64 ? 16.681 -0.345 5.162 1.00 0.00 591 VAL A O 4
ATOM 4760 N N . ALA A 1 65 ? 15.853 -2.198 4.183 1.00 0.00 592 ALA A N 4
ATOM 4761 C CA . ALA A 1 65 ? 16.321 -3.106 5.222 1.00 0.00 592 ALA A CA 4
ATOM 4762 C C . ALA A 1 65 ? 17.837 -3.221 5.189 1.00 0.00 592 ALA A C 4
ATOM 4763 O O . ALA A 1 65 ? 18.488 -3.336 6.228 1.00 0.00 592 ALA A O 4
ATOM 4770 N N . ASP A 1 66 ? 18.393 -3.187 3.987 1.00 0.00 593 ASP A N 4
ATOM 4771 C CA . ASP A 1 66 ? 19.838 -3.245 3.815 1.00 0.00 593 ASP A CA 4
ATOM 4772 C C . ASP A 1 66 ? 20.465 -1.905 4.147 1.00 0.00 593 ASP A C 4
ATOM 4773 O O . ASP A 1 66 ? 19.992 -0.855 3.715 1.00 0.00 593 ASP A O 4
ATOM 4782 N N . ALA A 1 67 ? 21.551 -1.953 4.906 1.00 0.00 594 ALA A N 4
ATOM 4783 C CA . ALA A 1 67 ? 22.289 -0.753 5.269 1.00 0.00 594 ALA A CA 4
ATOM 4784 C C . ALA A 1 67 ? 22.950 -0.161 4.034 1.00 0.00 594 ALA A C 4
ATOM 4785 O O . ALA A 1 67 ? 23.196 1.042 3.955 1.00 0.00 594 ALA A O 4
ATOM 4792 N N . SER A 1 68 ? 23.215 -1.030 3.068 1.00 0.00 595 SER A N 4
ATOM 4793 C CA . SER A 1 68 ? 23.835 -0.640 1.812 1.00 0.00 595 SER A CA 4
ATOM 4794 C C . SER A 1 68 ? 22.891 0.222 0.969 1.00 0.00 595 SER A C 4
ATOM 4795 O O . SER A 1 68 ? 23.317 0.871 0.011 1.00 0.00 595 SER A O 4
ATOM 4803 N N . PHE A 1 69 ? 21.611 0.226 1.332 1.00 0.00 596 PHE A N 4
ATOM 4804 C CA . PHE A 1 69 ? 20.617 1.033 0.637 1.00 0.00 596 PHE A CA 4
ATOM 4805 C C . PHE A 1 69 ? 20.935 2.516 0.762 1.00 0.00 596 PHE A C 4
ATOM 4806 O O . PHE A 1 69 ? 20.973 3.238 -0.229 1.00 0.00 596 PHE A O 4
ATOM 4823 N N . PHE A 1 70 ? 21.189 2.961 1.984 1.00 0.00 597 PHE A N 4
ATOM 4824 C CA . PHE A 1 70 ? 21.452 4.370 2.243 1.00 0.00 597 PHE A CA 4
ATOM 4825 C C . PHE A 1 70 ? 22.841 4.770 1.750 1.00 0.00 597 PHE A C 4
ATOM 4826 O O . PHE A 1 70 ? 23.238 5.928 1.860 1.00 0.00 597 PHE A O 4
ATOM 4843 N N . SER A 1 71 ? 23.577 3.804 1.213 1.00 0.00 598 SER A N 4
ATOM 4844 C CA . SER A 1 71 ? 24.876 4.073 0.619 1.00 0.00 598 SER A CA 4
ATOM 4845 C C . SER A 1 71 ? 24.689 4.502 -0.838 1.00 0.00 598 SER A C 4
ATOM 4846 O O . SER A 1 71 ? 25.645 4.846 -1.538 1.00 0.00 598 SER A O 4
ATOM 4854 N N . GLN A 1 72 ? 23.437 4.474 -1.281 1.00 0.00 599 GLN A N 4
ATOM 4855 C CA . GLN A 1 72 ? 23.073 4.935 -2.613 1.00 0.00 599 GLN A CA 4
ATOM 4856 C C . GLN A 1 72 ? 22.864 6.445 -2.619 1.00 0.00 599 GLN A C 4
ATOM 4857 O O . GLN A 1 72 ? 22.774 7.071 -1.559 1.00 0.00 599 GLN A O 4
ATOM 4871 N N . PRO A 1 73 ? 22.816 7.055 -3.812 1.00 0.00 600 PRO A N 4
ATOM 4872 C CA . PRO A 1 73 ? 22.587 8.494 -3.965 1.00 0.00 600 PRO A CA 4
ATOM 4873 C C . PRO A 1 73 ? 21.197 8.919 -3.494 1.00 0.00 600 PRO A C 4
ATOM 4874 O O . PRO A 1 73 ? 20.250 8.132 -3.523 1.00 0.00 600 PRO A O 4
ATOM 4885 N N . HIS A 1 74 ? 21.102 10.182 -3.079 1.00 0.00 601 HIS A N 4
ATOM 4886 C CA . HIS A 1 74 ? 19.854 10.794 -2.606 1.00 0.00 601 HIS A CA 4
ATOM 4887 C C . HIS A 1 74 ? 18.721 10.549 -3.593 1.00 0.00 601 HIS A C 4
ATOM 4888 O O . HIS A 1 74 ? 17.591 10.266 -3.203 1.00 0.00 601 HIS A O 4
ATOM 4903 N N . GLU A 1 75 ? 19.047 10.666 -4.871 1.00 0.00 602 GLU A N 4
ATOM 4904 C CA . GLU A 1 75 ? 18.081 10.508 -5.948 1.00 0.00 602 GLU A CA 4
ATOM 4905 C C . GLU A 1 75 ? 17.451 9.115 -5.933 1.00 0.00 602 GLU A C 4
ATOM 4906 O O . GLU A 1 75 ? 16.305 8.931 -6.344 1.00 0.00 602 GLU A O 4
ATOM 4918 N N . GLN A 1 76 ? 18.213 8.132 -5.471 1.00 0.00 603 GLN A N 4
ATOM 4919 C CA . GLN A 1 76 ? 17.718 6.765 -5.359 1.00 0.00 603 GLN A CA 4
ATOM 4920 C C . GLN A 1 76 ? 16.986 6.581 -4.052 1.00 0.00 603 GLN A C 4
ATOM 4921 O O . GLN A 1 76 ? 15.830 6.163 -4.013 1.00 0.00 603 GLN A O 4
ATOM 4935 N N . THR A 1 77 ? 17.687 6.910 -2.987 1.00 0.00 604 THR A N 4
ATOM 4936 C CA . THR A 1 77 ? 17.251 6.597 -1.651 1.00 0.00 604 THR A CA 4
ATOM 4937 C C . THR A 1 77 ? 15.962 7.313 -1.287 1.00 0.00 604 THR A C 4
ATOM 4938 O O . THR A 1 77 ? 15.025 6.688 -0.800 1.00 0.00 604 THR A O 4
ATOM 4949 N N . GLN A 1 78 ? 15.905 8.612 -1.545 1.00 0.00 605 GLN A N 4
ATOM 4950 C CA . GLN A 1 78 ? 14.710 9.383 -1.244 1.00 0.00 605 GLN A CA 4
ATOM 4951 C C . GLN A 1 78 ? 13.549 8.922 -2.106 1.00 0.00 605 GLN A C 4
ATOM 4952 O O . GLN A 1 78 ? 12.408 8.926 -1.666 1.00 0.00 605 GLN A O 4
ATOM 4966 N N . LYS A 1 79 ? 13.851 8.511 -3.332 1.00 0.00 606 LYS A N 4
ATOM 4967 C CA . LYS A 1 79 ? 12.845 7.959 -4.221 1.00 0.00 606 LYS A CA 4
ATOM 4968 C C . LYS A 1 79 ? 12.189 6.762 -3.551 1.00 0.00 606 LYS A C 4
ATOM 4969 O O . LYS A 1 79 ? 10.964 6.653 -3.505 1.00 0.00 606 LYS A O 4
ATOM 4988 N N . VAL A 1 80 ? 13.022 5.885 -3.016 1.00 0.00 607 VAL A N 4
ATOM 4989 C CA . VAL A 1 80 ? 12.556 4.678 -2.350 1.00 0.00 607 VAL A CA 4
ATOM 4990 C C . VAL A 1 80 ? 11.895 5.005 -1.013 1.00 0.00 607 VAL A C 4
ATOM 4991 O O . VAL A 1 80 ? 10.802 4.535 -0.728 1.00 0.00 607 VAL A O 4
ATOM 5004 N N . LEU A 1 81 ? 12.559 5.821 -0.204 1.00 0.00 608 LEU A N 4
ATOM 5005 C CA . LEU A 1 81 ? 12.056 6.181 1.121 1.00 0.00 608 LEU A CA 4
ATOM 5006 C C . LEU A 1 81 ? 10.705 6.884 1.034 1.00 0.00 608 LEU A C 4
ATOM 5007 O O . LEU A 1 81 ? 9.793 6.597 1.813 1.00 0.00 608 LEU A O 4
ATOM 5023 N N . ALA A 1 82 ? 10.581 7.796 0.080 1.00 0.00 609 ALA A N 4
ATOM 5024 C CA . ALA A 1 82 ? 9.346 8.538 -0.116 1.00 0.00 609 ALA A CA 4
ATOM 5025 C C . ALA A 1 82 ? 8.255 7.631 -0.678 1.00 0.00 609 ALA A C 4
ATOM 5026 O O . ALA A 1 82 ? 7.081 7.756 -0.323 1.00 0.00 609 ALA A O 4
ATOM 5033 N N . ASP A 1 83 ? 8.652 6.707 -1.546 1.00 0.00 610 ASP A N 4
ATOM 5034 C CA . ASP A 1 83 ? 7.713 5.759 -2.139 1.00 0.00 610 ASP A CA 4
ATOM 5035 C C . ASP A 1 83 ? 7.266 4.754 -1.082 1.00 0.00 610 ASP A C 4
ATOM 5036 O O . ASP A 1 83 ? 6.106 4.350 -1.038 1.00 0.00 610 ASP A O 4
ATOM 5045 N N . MET A 1 84 ? 8.203 4.380 -0.216 1.00 0.00 611 MET A N 4
ATOM 5046 C CA . MET A 1 84 ? 7.928 3.478 0.897 1.00 0.00 611 MET A CA 4
ATOM 5047 C C . MET A 1 84 ? 6.872 4.061 1.826 1.00 0.00 611 MET A C 4
ATOM 5048 O O . MET A 1 84 ? 5.931 3.370 2.222 1.00 0.00 611 MET A O 4
ATOM 5062 N N . ALA A 1 85 ? 7.014 5.339 2.151 1.00 0.00 612 ALA A N 4
ATOM 5063 C CA . ALA A 1 85 ? 6.070 6.006 3.034 1.00 0.00 612 ALA A CA 4
ATOM 5064 C C . ALA A 1 85 ? 4.703 6.116 2.378 1.00 0.00 612 ALA A C 4
ATOM 5065 O O . ALA A 1 85 ? 3.670 6.028 3.045 1.00 0.00 612 ALA A O 4
ATOM 5072 N N . ALA A 1 86 ? 4.706 6.291 1.065 1.00 0.00 613 ALA A N 4
ATOM 5073 C CA . ALA A 1 86 ? 3.472 6.370 0.301 1.00 0.00 613 ALA A CA 4
ATOM 5074 C C . ALA A 1 86 ? 2.795 5.007 0.223 1.00 0.00 613 ALA A C 4
ATOM 5075 O O . ALA A 1 86 ? 1.576 4.914 0.113 1.00 0.00 613 ALA A O 4
ATOM 5082 N N . ALA A 1 87 ? 3.597 3.953 0.288 1.00 0.00 614 ALA A N 4
ATOM 5083 C CA . ALA A 1 87 ? 3.085 2.592 0.219 1.00 0.00 614 ALA A CA 4
ATOM 5084 C C . ALA A 1 87 ? 2.379 2.205 1.509 1.00 0.00 614 ALA A C 4
ATOM 5085 O O . ALA A 1 87 ? 1.239 1.744 1.486 1.00 0.00 614 ALA A O 4
ATOM 5092 N N . GLU A 1 88 ? 3.057 2.402 2.633 1.00 0.00 615 GLU A N 4
ATOM 5093 C CA . GLU A 1 88 ? 2.504 2.045 3.932 1.00 0.00 615 GLU A CA 4
ATOM 5094 C C . GLU A 1 88 ? 1.208 2.798 4.219 1.00 0.00 615 GLU A C 4
ATOM 5095 O O . GLU A 1 88 ? 0.225 2.198 4.661 1.00 0.00 615 GLU A O 4
ATOM 5107 N N . GLN A 1 89 ? 1.199 4.103 3.947 1.00 0.00 616 GLN A N 4
ATOM 5108 C CA . GLN A 1 89 ? 0.018 4.922 4.203 1.00 0.00 616 GLN A CA 4
ATOM 5109 C C . GLN A 1 89 ? -1.127 4.526 3.271 1.00 0.00 616 GLN A C 4
ATOM 5110 O O . GLN A 1 89 ? -2.292 4.531 3.669 1.00 0.00 616 GLN A O 4
ATOM 5124 N N . GLU A 1 90 ? -0.782 4.172 2.037 1.00 0.00 617 GLU A N 4
ATOM 5125 C CA . GLU A 1 90 ? -1.768 3.763 1.048 1.00 0.00 617 GLU A CA 4
ATOM 5126 C C . GLU A 1 90 ? -2.411 2.451 1.464 1.00 0.00 617 GLU A C 4
ATOM 5127 O O . GLU A 1 90 ? -3.631 2.309 1.450 1.00 0.00 617 GLU A O 4
ATOM 5139 N N . LEU A 1 91 ? -1.569 1.502 1.852 1.00 0.00 618 LEU A N 4
ATOM 5140 C CA . LEU A 1 91 ? -2.017 0.171 2.221 1.00 0.00 618 LEU A CA 4
ATOM 5141 C C . LEU A 1 91 ? -3.069 0.219 3.321 1.00 0.00 618 LEU A C 4
ATOM 5142 O O . LEU A 1 91 ? -4.124 -0.402 3.204 1.00 0.00 618 LEU A O 4
ATOM 5158 N N . GLU A 1 92 ? -2.794 0.970 4.375 1.00 0.00 619 GLU A N 4
ATOM 5159 C CA . GLU A 1 92 ? -3.692 1.009 5.516 1.00 0.00 619 GLU A CA 4
ATOM 5160 C C . GLU A 1 92 ? -4.971 1.792 5.216 1.00 0.00 619 GLU A C 4
ATOM 5161 O O . GLU A 1 92 ? -6.052 1.368 5.617 1.00 0.00 619 GLU A O 4
ATOM 5173 N N . GLN A 1 93 ? -4.867 2.916 4.498 1.00 0.00 620 GLN A N 4
ATOM 5174 C CA . GLN A 1 93 ? -6.056 3.709 4.184 1.00 0.00 620 GLN A CA 4
ATOM 5175 C C . GLN A 1 93 ? -6.962 2.951 3.230 1.00 0.00 620 GLN A C 4
ATOM 5176 O O . GLN A 1 93 ? -8.187 3.087 3.272 1.00 0.00 620 GLN A O 4
ATOM 5190 N N . ALA A 1 94 ? -6.359 2.151 2.368 1.00 0.00 621 ALA A N 4
ATOM 5191 C CA . ALA A 1 94 ? -7.123 1.319 1.467 1.00 0.00 621 ALA A CA 4
ATOM 5192 C C . ALA A 1 94 ? -7.730 0.151 2.235 1.00 0.00 621 ALA A C 4
ATOM 5193 O O . ALA A 1 94 ? -8.850 -0.272 1.959 1.00 0.00 621 ALA A O 4
ATOM 5200 N N . PHE A 1 95 ? -6.979 -0.349 3.213 1.00 0.00 622 PHE A N 4
ATOM 5201 C CA . PHE A 1 95 ? -7.433 -1.445 4.061 1.00 0.00 622 PHE A CA 4
ATOM 5202 C C . PHE A 1 95 ? -8.667 -1.049 4.864 1.00 0.00 622 PHE A C 4
ATOM 5203 O O . PHE A 1 95 ? -9.675 -1.752 4.854 1.00 0.00 622 PHE A O 4
ATOM 5220 N N . GLU A 1 96 ? -8.585 0.081 5.563 1.00 0.00 623 GLU A N 4
ATOM 5221 C CA . GLU A 1 96 ? -9.701 0.548 6.380 1.00 0.00 623 GLU A CA 4
ATOM 5222 C C . GLU A 1 96 ? -10.906 0.899 5.507 1.00 0.00 623 GLU A C 4
ATOM 5223 O O . GLU A 1 96 ? -12.052 0.726 5.924 1.00 0.00 623 GLU A O 4
ATOM 5235 N N . ARG A 1 97 ? -10.648 1.378 4.291 1.00 0.00 624 ARG A N 4
ATOM 5236 C CA . ARG A 1 97 ? -11.714 1.576 3.315 1.00 0.00 624 ARG A CA 4
ATOM 5237 C C . ARG A 1 97 ? -12.328 0.230 2.950 1.00 0.00 624 ARG A C 4
ATOM 5238 O O . ARG A 1 97 ? -13.546 0.090 2.906 1.00 0.00 624 ARG A O 4
ATOM 5259 N N . TRP A 1 98 ? -11.471 -0.753 2.705 1.00 0.00 625 TRP A N 4
ATOM 5260 C CA . TRP A 1 98 ? -11.909 -2.099 2.363 1.00 0.00 625 TRP A CA 4
ATOM 5261 C C . TRP A 1 98 ? -12.770 -2.698 3.474 1.00 0.00 625 TRP A C 4
ATOM 5262 O O . TRP A 1 98 ? -13.843 -3.242 3.214 1.00 0.00 625 TRP A O 4
ATOM 5283 N N . GLU A 1 99 ? -12.295 -2.598 4.710 1.00 0.00 626 GLU A N 4
ATOM 5284 C CA . GLU A 1 99 ? -13.027 -3.128 5.854 1.00 0.00 626 GLU A CA 4
ATOM 5285 C C . GLU A 1 99 ? -14.367 -2.419 6.008 1.00 0.00 626 GLU A C 4
ATOM 5286 O O . GLU A 1 99 ? -15.364 -3.037 6.375 1.00 0.00 626 GLU A O 4
ATOM 5298 N N . TYR A 1 100 ? -14.374 -1.120 5.720 1.00 0.00 627 TYR A N 4
ATOM 5299 C CA . TYR A 1 100 ? -15.611 -0.348 5.665 1.00 0.00 627 TYR A CA 4
ATOM 5300 C C . TYR A 1 100 ? -16.543 -0.899 4.586 1.00 0.00 627 TYR A C 4
ATOM 5301 O O . TYR A 1 100 ? -17.745 -1.020 4.806 1.00 0.00 627 TYR A O 4
ATOM 5319 N N . LEU A 1 101 ? -15.983 -1.239 3.430 1.00 0.00 628 LEU A N 4
ATOM 5320 C CA . LEU A 1 101 ? -16.774 -1.784 2.332 1.00 0.00 628 LEU A CA 4
ATOM 5321 C C . LEU A 1 101 ? -17.407 -3.107 2.751 1.00 0.00 628 LEU A C 4
ATOM 5322 O O . LEU A 1 101 ? -18.598 -3.334 2.540 1.00 0.00 628 LEU A O 4
ATOM 5338 N N . GLU A 1 102 ? -16.600 -3.971 3.356 1.00 0.00 629 GLU A N 4
ATOM 5339 C CA . GLU A 1 102 ? -17.085 -5.236 3.897 1.00 0.00 629 GLU A CA 4
ATOM 5340 C C . GLU A 1 102 ? -18.153 -5.009 4.966 1.00 0.00 629 GLU A C 4
ATOM 5341 O O . GLU A 1 102 ? -19.184 -5.682 4.983 1.00 0.00 629 GLU A O 4
ATOM 5353 N N . ALA A 1 103 ? -17.901 -4.054 5.852 1.00 0.00 630 ALA A N 4
ATOM 5354 C CA . ALA A 1 103 ? -18.828 -3.749 6.936 1.00 0.00 630 ALA A CA 4
ATOM 5355 C C . ALA A 1 103 ? -20.140 -3.192 6.395 1.00 0.00 630 ALA A C 4
ATOM 5356 O O . ALA A 1 103 ? -21.222 -3.570 6.850 1.00 0.00 630 ALA A O 4
ATOM 5363 N N . LEU A 1 104 ? -20.035 -2.297 5.418 1.00 0.00 631 LEU A N 4
ATOM 5364 C CA . LEU A 1 104 ? -21.204 -1.663 4.821 1.00 0.00 631 LEU A CA 4
ATOM 5365 C C . LEU A 1 104 ? -22.056 -2.693 4.100 1.00 0.00 631 LEU A C 4
ATOM 5366 O O . LEU A 1 104 ? -23.283 -2.609 4.091 1.00 0.00 631 LEU A O 4
ATOM 5382 N N . LYS A 1 105 ? -21.387 -3.664 3.488 1.00 0.00 632 LYS A N 4
ATOM 5383 C CA . LYS A 1 105 ? -22.062 -4.734 2.775 1.00 0.00 632 LYS A CA 4
ATOM 5384 C C . LYS A 1 105 ? -23.026 -5.462 3.704 1.00 0.00 632 LYS A C 4
ATOM 5385 O O . LYS A 1 105 ? -24.111 -5.866 3.299 1.00 0.00 632 LYS A O 4
ATOM 5404 N N . ASN A 1 106 ? -22.617 -5.616 4.956 1.00 0.00 633 ASN A N 4
ATOM 5405 C CA . ASN A 1 106 ? -23.436 -6.301 5.948 1.00 0.00 633 ASN A CA 4
ATOM 5406 C C . ASN A 1 106 ? -24.521 -5.375 6.495 1.00 0.00 633 ASN A C 4
ATOM 5407 O O . ASN A 1 106 ? -25.644 -5.809 6.754 1.00 0.00 633 ASN A O 4
ATOM 5418 N N . GLY A 1 107 ? -24.191 -4.098 6.640 1.00 0.00 634 GLY A N 4
ATOM 5419 C CA . GLY A 1 107 ? -25.135 -3.138 7.173 1.00 0.00 634 GLY A CA 4
ATOM 5420 C C . GLY A 1 107 ? -24.764 -1.717 6.802 1.00 0.00 634 GLY A C 4
ATOM 5421 O O . GLY A 1 107 ? -23.675 -1.252 7.140 1.00 0.00 634 GLY A O 4
ATOM 5425 N N . GLY A 1 108 ? -25.654 -1.037 6.104 1.00 0.00 635 GLY A N 4
ATOM 5426 C CA . GLY A 1 108 ? -25.408 0.339 5.718 1.00 0.00 635 GLY A CA 4
ATOM 5427 C C . GLY A 1 108 ? -26.659 1.183 5.825 1.00 0.00 635 GLY A C 4
ATOM 5428 O O . GLY A 1 108 ? -27.763 0.630 5.647 1.00 0.00 635 GLY A O 4
ATOM 5433 N N . LYS A 1 24 ? -45.928 12.491 -12.040 1.00 0.00 551 LYS A N 5
ATOM 5434 C CA . LYS A 1 24 ? -44.871 11.489 -12.301 1.00 0.00 551 LYS A CA 5
ATOM 5435 C C . LYS A 1 24 ? -44.085 11.217 -11.023 1.00 0.00 551 LYS A C 5
ATOM 5436 O O . LYS A 1 24 ? -42.972 11.713 -10.834 1.00 0.00 551 LYS A O 5
ATOM 5455 N N . ALA A 1 25 ? -44.680 10.430 -10.141 1.00 0.00 552 ALA A N 5
ATOM 5456 C CA . ALA A 1 25 ? -44.041 10.053 -8.891 1.00 0.00 552 ALA A CA 5
ATOM 5457 C C . ALA A 1 25 ? -43.582 8.608 -8.979 1.00 0.00 552 ALA A C 5
ATOM 5458 O O . ALA A 1 25 ? -43.912 7.773 -8.137 1.00 0.00 552 ALA A O 5
ATOM 5465 N N . GLU A 1 26 ? -42.815 8.326 -10.016 1.00 0.00 553 GLU A N 5
ATOM 5466 C CA . GLU A 1 26 ? -42.408 6.969 -10.325 1.00 0.00 553 GLU A CA 5
ATOM 5467 C C . GLU A 1 26 ? -41.112 6.622 -9.597 1.00 0.00 553 GLU A C 5
ATOM 5468 O O . GLU A 1 26 ? -40.091 6.320 -10.217 1.00 0.00 553 GLU A O 5
ATOM 5480 N N . THR A 1 27 ? -41.152 6.687 -8.276 1.00 0.00 554 THR A N 5
ATOM 5481 C CA . THR A 1 27 ? -39.995 6.353 -7.475 1.00 0.00 554 THR A CA 5
ATOM 5482 C C . THR A 1 27 ? -39.976 4.873 -7.138 1.00 0.00 554 THR A C 5
ATOM 5483 O O . THR A 1 27 ? -40.697 4.412 -6.254 1.00 0.00 554 THR A O 5
ATOM 5494 N N . VAL A 1 28 ? -39.174 4.134 -7.875 1.00 0.00 555 VAL A N 5
ATOM 5495 C CA . VAL A 1 28 ? -38.946 2.733 -7.584 1.00 0.00 555 VAL A CA 5
ATOM 5496 C C . VAL A 1 28 ? -38.250 2.592 -6.226 1.00 0.00 555 VAL A C 5
ATOM 5497 O O . VAL A 1 28 ? -37.308 3.329 -5.923 1.00 0.00 555 VAL A O 5
ATOM 5510 N N . LYS A 1 29 ? -38.728 1.665 -5.406 1.00 0.00 556 LYS A N 5
ATOM 5511 C CA . LYS A 1 29 ? -38.200 1.482 -4.062 1.00 0.00 556 LYS A CA 5
ATOM 5512 C C . LYS A 1 29 ? -36.819 0.834 -4.127 1.00 0.00 556 LYS A C 5
ATOM 5513 O O . LYS A 1 29 ? -36.688 -0.390 -4.178 1.00 0.00 556 LYS A O 5
ATOM 5532 N N . ARG A 1 30 ? -35.793 1.671 -4.156 1.00 0.00 557 ARG A N 5
ATOM 5533 C CA . ARG A 1 30 ? -34.418 1.199 -4.193 1.00 0.00 557 ARG A CA 5
ATOM 5534 C C . ARG A 1 30 ? -33.631 1.782 -3.028 1.00 0.00 557 ARG A C 5
ATOM 5535 O O . ARG A 1 30 ? -32.404 1.878 -3.072 1.00 0.00 557 ARG A O 5
ATOM 5556 N N . SER A 1 31 ? -34.350 2.171 -1.985 1.00 0.00 558 SER A N 5
ATOM 5557 C CA . SER A 1 31 ? -33.734 2.723 -0.787 1.00 0.00 558 SER A CA 5
ATOM 5558 C C . SER A 1 31 ? -33.226 1.603 0.122 1.00 0.00 558 SER A C 5
ATOM 5559 O O . SER A 1 31 ? -33.655 1.470 1.269 1.00 0.00 558 SER A O 5
ATOM 5567 N N . SER A 1 32 ? -32.327 0.793 -0.408 1.00 0.00 559 SER A N 5
ATOM 5568 C CA . SER A 1 32 ? -31.720 -0.289 0.348 1.00 0.00 559 SER A CA 5
ATOM 5569 C C . SER A 1 32 ? -30.218 -0.302 0.096 1.00 0.00 559 SER A C 5
ATOM 5570 O O . SER A 1 32 ? -29.718 -1.027 -0.767 1.00 0.00 559 SER A O 5
ATOM 5578 N N . SER A 1 33 ? -29.504 0.520 0.848 1.00 0.00 560 SER A N 5
ATOM 5579 C CA . SER A 1 33 ? -28.082 0.700 0.640 1.00 0.00 560 SER A CA 5
ATOM 5580 C C . SER A 1 33 ? -27.266 -0.300 1.447 1.00 0.00 560 SER A C 5
ATOM 5581 O O . SER A 1 33 ? -27.599 -0.618 2.589 1.00 0.00 560 SER A O 5
ATOM 5589 N N . LYS A 1 34 ? -26.224 -0.819 0.821 1.00 0.00 561 LYS A N 5
ATOM 5590 C CA . LYS A 1 34 ? -25.217 -1.613 1.503 1.00 0.00 561 LYS A CA 5
ATOM 5591 C C . LYS A 1 34 ? -23.913 -1.540 0.724 1.00 0.00 561 LYS A C 5
ATOM 5592 O O . LYS A 1 34 ? -22.846 -1.361 1.295 1.00 0.00 561 LYS A O 5
ATOM 5611 N N . LEU A 1 35 ? -24.008 -1.641 -0.591 1.00 0.00 562 LEU A N 5
ATOM 5612 C CA . LEU A 1 35 ? -22.844 -1.481 -1.442 1.00 0.00 562 LEU A CA 5
ATOM 5613 C C . LEU A 1 35 ? -23.286 -1.131 -2.854 1.00 0.00 562 LEU A C 5
ATOM 5614 O O . LEU A 1 35 ? -23.822 -1.971 -3.576 1.00 0.00 562 LEU A O 5
ATOM 5630 N N . SER A 1 36 ? -23.095 0.122 -3.225 1.00 0.00 563 SER A N 5
ATOM 5631 C CA . SER A 1 36 ? -23.428 0.593 -4.559 1.00 0.00 563 SER A CA 5
ATOM 5632 C C . SER A 1 36 ? -22.546 -0.083 -5.608 1.00 0.00 563 SER A C 5
ATOM 5633 O O . SER A 1 36 ? -21.529 -0.683 -5.263 1.00 0.00 563 SER A O 5
ATOM 5641 N N . TYR A 1 37 ? -22.914 0.015 -6.878 1.00 0.00 564 TYR A N 5
ATOM 5642 C CA . TYR A 1 37 ? -22.084 -0.533 -7.946 1.00 0.00 564 TYR A CA 5
ATOM 5643 C C . TYR A 1 37 ? -20.695 0.094 -7.920 1.00 0.00 564 TYR A C 5
ATOM 5644 O O . TYR A 1 37 ? -19.690 -0.580 -8.160 1.00 0.00 564 TYR A O 5
ATOM 5662 N N . LYS A 1 38 ? -20.636 1.388 -7.636 1.00 0.00 565 LYS A N 5
ATOM 5663 C CA . LYS A 1 38 ? -19.360 2.072 -7.525 1.00 0.00 565 LYS A CA 5
ATOM 5664 C C . LYS A 1 38 ? -18.514 1.430 -6.444 1.00 0.00 565 LYS A C 5
ATOM 5665 O O . LYS A 1 38 ? -17.297 1.360 -6.558 1.00 0.00 565 LYS A O 5
ATOM 5684 N N . LEU A 1 39 ? -19.174 0.918 -5.414 1.00 0.00 566 LEU A N 5
ATOM 5685 C CA . LEU A 1 39 ? -18.478 0.271 -4.321 1.00 0.00 566 LEU A CA 5
ATOM 5686 C C . LEU A 1 39 ? -18.207 -1.178 -4.672 1.00 0.00 566 LEU A C 5
ATOM 5687 O O . LEU A 1 39 ? -17.280 -1.783 -4.147 1.00 0.00 566 LEU A O 5
ATOM 5703 N N . GLN A 1 40 ? -19.033 -1.729 -5.559 1.00 0.00 567 GLN A N 5
ATOM 5704 C CA . GLN A 1 40 ? -18.772 -3.043 -6.129 1.00 0.00 567 GLN A CA 5
ATOM 5705 C C . GLN A 1 40 ? -17.368 -3.064 -6.712 1.00 0.00 567 GLN A C 5
ATOM 5706 O O . GLN A 1 40 ? -16.528 -3.875 -6.331 1.00 0.00 567 GLN A O 5
ATOM 5720 N N . ARG A 1 41 ? -17.110 -2.108 -7.589 1.00 0.00 568 ARG A N 5
ATOM 5721 C CA . ARG A 1 41 ? -15.850 -2.046 -8.308 1.00 0.00 568 ARG A CA 5
ATOM 5722 C C . ARG A 1 41 ? -14.771 -1.427 -7.433 1.00 0.00 568 ARG A C 5
ATOM 5723 O O . ARG A 1 41 ? -13.579 -1.667 -7.632 1.00 0.00 568 ARG A O 5
ATOM 5744 N N . GLU A 1 42 ? -15.207 -0.644 -6.454 1.00 0.00 569 GLU A N 5
ATOM 5745 C CA . GLU A 1 42 ? -14.305 -0.057 -5.475 1.00 0.00 569 GLU A CA 5
ATOM 5746 C C . GLU A 1 42 ? -13.707 -1.154 -4.600 1.00 0.00 569 GLU A C 5
ATOM 5747 O O . GLU A 1 42 ? -12.506 -1.170 -4.332 1.00 0.00 569 GLU A O 5
ATOM 5759 N N . LEU A 1 43 ? -14.559 -2.082 -4.185 1.00 0.00 570 LEU A N 5
ATOM 5760 C CA . LEU A 1 43 ? -14.163 -3.144 -3.274 1.00 0.00 570 LEU A CA 5
ATOM 5761 C C . LEU A 1 43 ? -13.411 -4.246 -4.012 1.00 0.00 570 LEU A C 5
ATOM 5762 O O . LEU A 1 43 ? -12.349 -4.645 -3.581 1.00 0.00 570 LEU A O 5
ATOM 5778 N N . GLU A 1 44 ? -13.957 -4.712 -5.130 1.00 0.00 571 GLU A N 5
ATOM 5779 C CA . GLU A 1 44 ? -13.407 -5.872 -5.847 1.00 0.00 571 GLU A CA 5
ATOM 5780 C C . GLU A 1 44 ? -11.931 -5.722 -6.216 1.00 0.00 571 GLU A C 5
ATOM 5781 O O . GLU A 1 44 ? -11.212 -6.716 -6.336 1.00 0.00 571 GLU A O 5
ATOM 5793 N N . GLN A 1 45 ? -11.477 -4.497 -6.383 1.00 0.00 572 GLN A N 5
ATOM 5794 C CA . GLN A 1 45 ? -10.097 -4.241 -6.764 1.00 0.00 572 GLN A CA 5
ATOM 5795 C C . GLN A 1 45 ? -9.205 -4.096 -5.539 1.00 0.00 572 GLN A C 5
ATOM 5796 O O . GLN A 1 45 ? -7.993 -4.322 -5.586 1.00 0.00 572 GLN A O 5
ATOM 5810 N N . LEU A 1 46 ? -9.839 -3.730 -4.452 1.00 0.00 573 LEU A N 5
ATOM 5811 C CA . LEU A 1 46 ? -9.159 -3.231 -3.268 1.00 0.00 573 LEU A CA 5
ATOM 5812 C C . LEU A 1 46 ? -8.332 -4.323 -2.541 1.00 0.00 573 LEU A C 5
ATOM 5813 O O . LEU A 1 46 ? -7.212 -4.040 -2.140 1.00 0.00 573 LEU A O 5
ATOM 5829 N N . PRO A 1 47 ? -8.822 -5.576 -2.360 1.00 0.00 574 PRO A N 5
ATOM 5830 C CA . PRO A 1 47 ? -8.012 -6.643 -1.745 1.00 0.00 574 PRO A CA 5
ATOM 5831 C C . PRO A 1 47 ? -6.737 -6.914 -2.542 1.00 0.00 574 PRO A C 5
ATOM 5832 O O . PRO A 1 47 ? -5.663 -7.114 -1.975 1.00 0.00 574 PRO A O 5
ATOM 5843 N N . GLN A 1 48 ? -6.863 -6.889 -3.865 1.00 0.00 575 GLN A N 5
ATOM 5844 C CA . GLN A 1 48 ? -5.715 -7.050 -4.749 1.00 0.00 575 GLN A CA 5
ATOM 5845 C C . GLN A 1 48 ? -4.759 -5.876 -4.596 1.00 0.00 575 GLN A C 5
ATOM 5846 O O . GLN A 1 48 ? -3.559 -5.991 -4.840 1.00 0.00 575 GLN A O 5
ATOM 5860 N N . LEU A 1 49 ? -5.310 -4.752 -4.179 1.00 0.00 576 LEU A N 5
ATOM 5861 C CA . LEU A 1 49 ? -4.533 -3.553 -3.944 1.00 0.00 576 LEU A CA 5
ATOM 5862 C C . LEU A 1 49 ? -3.864 -3.600 -2.570 1.00 0.00 576 LEU A C 5
ATOM 5863 O O . LEU A 1 49 ? -2.755 -3.102 -2.392 1.00 0.00 576 LEU A O 5
ATOM 5879 N N . LEU A 1 50 ? -4.543 -4.199 -1.601 1.00 0.00 577 LEU A N 5
ATOM 5880 C CA . LEU A 1 50 ? -3.973 -4.379 -0.273 1.00 0.00 577 LEU A CA 5
ATOM 5881 C C . LEU A 1 50 ? -2.726 -5.232 -0.342 1.00 0.00 577 LEU A C 5
ATOM 5882 O O . LEU A 1 50 ? -1.661 -4.813 0.098 1.00 0.00 577 LEU A O 5
ATOM 5898 N N . GLU A 1 51 ? -2.846 -6.418 -0.916 1.00 0.00 578 GLU A N 5
ATOM 5899 C CA . GLU A 1 51 ? -1.688 -7.286 -1.068 1.00 0.00 578 GLU A CA 5
ATOM 5900 C C . GLU A 1 51 ? -0.651 -6.626 -1.974 1.00 0.00 578 GLU A C 5
ATOM 5901 O O . GLU A 1 51 ? 0.541 -6.900 -1.864 1.00 0.00 578 GLU A O 5
ATOM 5913 N N . ASP A 1 52 ? -1.114 -5.740 -2.853 1.00 0.00 579 ASP A N 5
ATOM 5914 C CA . ASP A 1 52 ? -0.222 -4.977 -3.718 1.00 0.00 579 ASP A CA 5
ATOM 5915 C C . ASP A 1 52 ? 0.674 -4.098 -2.880 1.00 0.00 579 ASP A C 5
ATOM 5916 O O . ASP A 1 52 ? 1.891 -4.193 -2.943 1.00 0.00 579 ASP A O 5
ATOM 5925 N N . LEU A 1 53 ? 0.039 -3.245 -2.090 1.00 0.00 580 LEU A N 5
ATOM 5926 C CA . LEU A 1 53 ? 0.733 -2.260 -1.277 1.00 0.00 580 LEU A CA 5
ATOM 5927 C C . LEU A 1 53 ? 1.497 -2.922 -0.143 1.00 0.00 580 LEU A C 5
ATOM 5928 O O . LEU A 1 53 ? 2.537 -2.430 0.283 1.00 0.00 580 LEU A O 5
ATOM 5944 N N . GLU A 1 54 ? 0.972 -4.032 0.346 1.00 0.00 581 GLU A N 5
ATOM 5945 C CA . GLU A 1 54 ? 1.630 -4.782 1.397 1.00 0.00 581 GLU A CA 5
ATOM 5946 C C . GLU A 1 54 ? 2.912 -5.399 0.868 1.00 0.00 581 GLU A C 5
ATOM 5947 O O . GLU A 1 54 ? 3.987 -5.212 1.437 1.00 0.00 581 GLU A O 5
ATOM 5959 N N . ALA A 1 55 ? 2.789 -6.118 -0.245 1.00 0.00 582 ALA A N 5
ATOM 5960 C CA . ALA A 1 55 ? 3.948 -6.724 -0.891 1.00 0.00 582 ALA A CA 5
ATOM 5961 C C . ALA A 1 55 ? 4.886 -5.635 -1.393 1.00 0.00 582 ALA A C 5
ATOM 5962 O O . ALA A 1 55 ? 6.100 -5.828 -1.480 1.00 0.00 582 ALA A O 5
ATOM 5969 N N . LYS A 1 56 ? 4.307 -4.482 -1.709 1.00 0.00 583 LYS A N 5
ATOM 5970 C CA . LYS A 1 56 ? 5.075 -3.330 -2.146 1.00 0.00 583 LYS A CA 5
ATOM 5971 C C . LYS A 1 56 ? 5.915 -2.812 -0.988 1.00 0.00 583 LYS A C 5
ATOM 5972 O O . LYS A 1 56 ? 7.111 -2.566 -1.134 1.00 0.00 583 LYS A O 5
ATOM 5991 N N . LEU A 1 57 ? 5.276 -2.669 0.167 1.00 0.00 584 LEU A N 5
ATOM 5992 C CA . LEU A 1 57 ? 5.958 -2.231 1.368 1.00 0.00 584 LEU A CA 5
ATOM 5993 C C . LEU A 1 57 ? 7.038 -3.234 1.740 1.00 0.00 584 LEU A C 5
ATOM 5994 O O . LEU A 1 57 ? 8.155 -2.842 2.057 1.00 0.00 584 LEU A O 5
ATOM 6010 N N . GLU A 1 58 ? 6.702 -4.523 1.689 1.00 0.00 585 GLU A N 5
ATOM 6011 C CA . GLU A 1 58 ? 7.687 -5.576 1.911 1.00 0.00 585 GLU A CA 5
ATOM 6012 C C . GLU A 1 58 ? 8.933 -5.342 1.063 1.00 0.00 585 GLU A C 5
ATOM 6013 O O . GLU A 1 58 ? 10.024 -5.200 1.595 1.00 0.00 585 GLU A O 5
ATOM 6025 N N . ALA A 1 59 ? 8.743 -5.274 -0.250 1.00 0.00 586 ALA A N 5
ATOM 6026 C CA . ALA A 1 59 ? 9.821 -5.051 -1.203 1.00 0.00 586 ALA A CA 5
ATOM 6027 C C . ALA A 1 59 ? 10.633 -3.809 -0.849 1.00 0.00 586 ALA A C 5
ATOM 6028 O O . ALA A 1 59 ? 11.855 -3.868 -0.734 1.00 0.00 586 ALA A O 5
ATOM 6035 N N . LEU A 1 60 ? 9.939 -2.697 -0.654 1.00 0.00 587 LEU A N 5
ATOM 6036 C CA . LEU A 1 60 ? 10.588 -1.423 -0.370 1.00 0.00 587 LEU A CA 5
ATOM 6037 C C . LEU A 1 60 ? 11.328 -1.468 0.967 1.00 0.00 587 LEU A C 5
ATOM 6038 O O . LEU A 1 60 ? 12.515 -1.173 1.026 1.00 0.00 587 LEU A O 5
ATOM 6054 N N . GLN A 1 61 ? 10.638 -1.889 2.021 1.00 0.00 588 GLN A N 5
ATOM 6055 C CA . GLN A 1 61 ? 11.244 -2.041 3.351 1.00 0.00 588 GLN A CA 5
ATOM 6056 C C . GLN A 1 61 ? 12.383 -3.056 3.329 1.00 0.00 588 GLN A C 5
ATOM 6057 O O . GLN A 1 61 ? 13.233 -3.070 4.210 1.00 0.00 588 GLN A O 5
ATOM 6071 N N . THR A 1 62 ? 12.375 -3.902 2.321 1.00 0.00 589 THR A N 5
ATOM 6072 C CA . THR A 1 62 ? 13.366 -4.950 2.166 1.00 0.00 589 THR A CA 5
ATOM 6073 C C . THR A 1 62 ? 14.614 -4.446 1.445 1.00 0.00 589 THR A C 5
ATOM 6074 O O . THR A 1 62 ? 15.734 -4.780 1.829 1.00 0.00 589 THR A O 5
ATOM 6085 N N . GLN A 1 63 ? 14.436 -3.627 0.423 1.00 0.00 590 GLN A N 5
ATOM 6086 C CA . GLN A 1 63 ? 15.576 -3.044 -0.266 1.00 0.00 590 GLN A CA 5
ATOM 6087 C C . GLN A 1 63 ? 16.113 -1.850 0.519 1.00 0.00 590 GLN A C 5
ATOM 6088 O O . GLN A 1 63 ? 17.268 -1.467 0.368 1.00 0.00 590 GLN A O 5
ATOM 6102 N N . VAL A 1 64 ? 15.267 -1.284 1.372 1.00 0.00 591 VAL A N 5
ATOM 6103 C CA . VAL A 1 64 ? 15.690 -0.253 2.317 1.00 0.00 591 VAL A CA 5
ATOM 6104 C C . VAL A 1 64 ? 16.329 -0.906 3.544 1.00 0.00 591 VAL A C 5
ATOM 6105 O O . VAL A 1 64 ? 17.130 -0.291 4.248 1.00 0.00 591 VAL A O 5
ATOM 6118 N N . ALA A 1 65 ? 15.989 -2.176 3.774 1.00 0.00 592 ALA A N 5
ATOM 6119 C CA . ALA A 1 65 ? 16.551 -2.932 4.890 1.00 0.00 592 ALA A CA 5
ATOM 6120 C C . ALA A 1 65 ? 18.045 -3.146 4.690 1.00 0.00 592 ALA A C 5
ATOM 6121 O O . ALA A 1 65 ? 18.803 -3.308 5.650 1.00 0.00 592 ALA A O 5
ATOM 6128 N N . ASP A 1 66 ? 18.449 -3.157 3.428 1.00 0.00 593 ASP A N 5
ATOM 6129 C CA . ASP A 1 66 ? 19.852 -3.303 3.061 1.00 0.00 593 ASP A CA 5
ATOM 6130 C C . ASP A 1 66 ? 20.641 -2.076 3.508 1.00 0.00 593 ASP A C 5
ATOM 6131 O O . ASP A 1 66 ? 20.288 -0.945 3.175 1.00 0.00 593 ASP A O 5
ATOM 6140 N N . ALA A 1 67 ? 21.710 -2.308 4.260 1.00 0.00 594 ALA A N 5
ATOM 6141 C CA . ALA A 1 67 ? 22.504 -1.221 4.828 1.00 0.00 594 ALA A CA 5
ATOM 6142 C C . ALA A 1 67 ? 23.204 -0.398 3.748 1.00 0.00 594 ALA A C 5
ATOM 6143 O O . ALA A 1 67 ? 23.559 0.758 3.974 1.00 0.00 594 ALA A O 5
ATOM 6150 N N . SER A 1 68 ? 23.396 -0.988 2.577 1.00 0.00 595 SER A N 5
ATOM 6151 C CA . SER A 1 68 ? 24.092 -0.312 1.496 1.00 0.00 595 SER A CA 5
ATOM 6152 C C . SER A 1 68 ? 23.122 0.533 0.672 1.00 0.00 595 SER A C 5
ATOM 6153 O O . SER A 1 68 ? 23.543 1.304 -0.193 1.00 0.00 595 SER A O 5
ATOM 6161 N N . PHE A 1 69 ? 21.824 0.392 0.947 1.00 0.00 596 PHE A N 5
ATOM 6162 C CA . PHE A 1 69 ? 20.804 1.171 0.252 1.00 0.00 596 PHE A CA 5
ATOM 6163 C C . PHE A 1 69 ? 21.039 2.668 0.429 1.00 0.00 596 PHE A C 5
ATOM 6164 O O . PHE A 1 69 ? 21.105 3.419 -0.543 1.00 0.00 596 PHE A O 5
ATOM 6181 N N . PHE A 1 70 ? 21.187 3.087 1.679 1.00 0.00 597 PHE A N 5
ATOM 6182 C CA . PHE A 1 70 ? 21.352 4.504 2.007 1.00 0.00 597 PHE A CA 5
ATOM 6183 C C . PHE A 1 70 ? 22.677 5.052 1.492 1.00 0.00 597 PHE A C 5
ATOM 6184 O O . PHE A 1 70 ? 22.886 6.266 1.464 1.00 0.00 597 PHE A O 5
ATOM 6201 N N . SER A 1 71 ? 23.564 4.156 1.081 1.00 0.00 598 SER A N 5
ATOM 6202 C CA . SER A 1 71 ? 24.862 4.543 0.550 1.00 0.00 598 SER A CA 5
ATOM 6203 C C . SER A 1 71 ? 24.725 5.053 -0.885 1.00 0.00 598 SER A C 5
ATOM 6204 O O . SER A 1 71 ? 25.683 5.541 -1.483 1.00 0.00 598 SER A O 5
ATOM 6212 N N . GLN A 1 72 ? 23.521 4.931 -1.423 1.00 0.00 599 GLN A N 5
ATOM 6213 C CA . GLN A 1 72 ? 23.215 5.385 -2.763 1.00 0.00 599 GLN A CA 5
ATOM 6214 C C . GLN A 1 72 ? 22.794 6.855 -2.742 1.00 0.00 599 GLN A C 5
ATOM 6215 O O . GLN A 1 72 ? 22.618 7.435 -1.667 1.00 0.00 599 GLN A O 5
ATOM 6229 N N . PRO A 1 73 ? 22.640 7.484 -3.920 1.00 0.00 600 PRO A N 5
ATOM 6230 C CA . PRO A 1 73 ? 22.298 8.909 -4.027 1.00 0.00 600 PRO A CA 5
ATOM 6231 C C . PRO A 1 73 ? 20.936 9.237 -3.425 1.00 0.00 600 PRO A C 5
ATOM 6232 O O . PRO A 1 73 ? 20.012 8.429 -3.472 1.00 0.00 600 PRO A O 5
ATOM 6243 N N . HIS A 1 74 ? 20.838 10.447 -2.872 1.00 0.00 601 HIS A N 5
ATOM 6244 C CA . HIS A 1 74 ? 19.608 10.966 -2.260 1.00 0.00 601 HIS A CA 5
ATOM 6245 C C . HIS A 1 74 ? 18.441 10.855 -3.220 1.00 0.00 601 HIS A C 5
ATOM 6246 O O . HIS A 1 74 ? 17.317 10.579 -2.827 1.00 0.00 601 HIS A O 5
ATOM 6261 N N . GLU A 1 75 ? 18.734 11.087 -4.480 1.00 0.00 602 GLU A N 5
ATOM 6262 C CA . GLU A 1 75 ? 17.724 11.107 -5.514 1.00 0.00 602 GLU A CA 5
ATOM 6263 C C . GLU A 1 75 ? 17.162 9.710 -5.759 1.00 0.00 602 GLU A C 5
ATOM 6264 O O . GLU A 1 75 ? 15.993 9.558 -6.111 1.00 0.00 602 GLU A O 5
ATOM 6276 N N . GLN A 1 76 ? 17.990 8.688 -5.572 1.00 0.00 603 GLN A N 5
ATOM 6277 C CA . GLN A 1 76 ? 17.535 7.318 -5.754 1.00 0.00 603 GLN A CA 5
ATOM 6278 C C . GLN A 1 76 ? 16.896 6.807 -4.462 1.00 0.00 603 GLN A C 5
ATOM 6279 O O . GLN A 1 76 ? 15.846 6.163 -4.487 1.00 0.00 603 GLN A O 5
ATOM 6293 N N . THR A 1 77 ? 17.523 7.125 -3.332 1.00 0.00 604 THR A N 5
ATOM 6294 C CA . THR A 1 77 ? 17.064 6.642 -2.039 1.00 0.00 604 THR A CA 5
ATOM 6295 C C . THR A 1 77 ? 15.726 7.250 -1.664 1.00 0.00 604 THR A C 5
ATOM 6296 O O . THR A 1 77 ? 14.808 6.539 -1.266 1.00 0.00 604 THR A O 5
ATOM 6307 N N . GLN A 1 78 ? 15.612 8.563 -1.806 1.00 0.00 605 GLN A N 5
ATOM 6308 C CA . GLN A 1 78 ? 14.394 9.263 -1.428 1.00 0.00 605 GLN A CA 5
ATOM 6309 C C . GLN A 1 78 ? 13.214 8.824 -2.273 1.00 0.00 605 GLN A C 5
ATOM 6310 O O . GLN A 1 78 ? 12.076 8.891 -1.826 1.00 0.00 605 GLN A O 5
ATOM 6324 N N . LYS A 1 79 ? 13.481 8.369 -3.489 1.00 0.00 606 LYS A N 5
ATOM 6325 C CA . LYS A 1 79 ? 12.448 7.760 -4.300 1.00 0.00 606 LYS A CA 5
ATOM 6326 C C . LYS A 1 79 ? 11.887 6.549 -3.576 1.00 0.00 606 LYS A C 5
ATOM 6327 O O . LYS A 1 79 ? 10.690 6.463 -3.306 1.00 0.00 606 LYS A O 5
ATOM 6346 N N . VAL A 1 80 ? 12.784 5.637 -3.236 1.00 0.00 607 VAL A N 5
ATOM 6347 C CA . VAL A 1 80 ? 12.413 4.388 -2.593 1.00 0.00 607 VAL A CA 5
ATOM 6348 C C . VAL A 1 80 ? 11.840 4.648 -1.203 1.00 0.00 607 VAL A C 5
ATOM 6349 O O . VAL A 1 80 ? 10.829 4.072 -0.823 1.00 0.00 607 VAL A O 5
ATOM 6362 N N . LEU A 1 81 ? 12.490 5.540 -0.462 1.00 0.00 608 LEU A N 5
ATOM 6363 C CA . LEU A 1 81 ? 12.068 5.886 0.892 1.00 0.00 608 LEU A CA 5
ATOM 6364 C C . LEU A 1 81 ? 10.671 6.506 0.899 1.00 0.00 608 LEU A C 5
ATOM 6365 O O . LEU A 1 81 ? 9.822 6.132 1.709 1.00 0.00 608 LEU A O 5
ATOM 6381 N N . ALA A 1 82 ? 10.438 7.446 -0.010 1.00 0.00 609 ALA A N 5
ATOM 6382 C CA . ALA A 1 82 ? 9.144 8.106 -0.106 1.00 0.00 609 ALA A CA 5
ATOM 6383 C C . ALA A 1 82 ? 8.070 7.128 -0.568 1.00 0.00 609 ALA A C 5
ATOM 6384 O O . ALA A 1 82 ? 6.958 7.114 -0.038 1.00 0.00 609 ALA A O 5
ATOM 6391 N N . ASP A 1 83 ? 8.423 6.302 -1.549 1.00 0.00 610 ASP A N 5
ATOM 6392 C CA . ASP A 1 83 ? 7.511 5.293 -2.082 1.00 0.00 610 ASP A CA 5
ATOM 6393 C C . ASP A 1 83 ? 7.194 4.252 -1.015 1.00 0.00 610 ASP A C 5
ATOM 6394 O O . ASP A 1 83 ? 6.067 3.768 -0.916 1.00 0.00 610 ASP A O 5
ATOM 6403 N N . MET A 1 84 ? 8.200 3.931 -0.209 1.00 0.00 611 MET A N 5
ATOM 6404 C CA . MET A 1 84 ? 8.050 3.005 0.909 1.00 0.00 611 MET A CA 5
ATOM 6405 C C . MET A 1 84 ? 7.051 3.530 1.927 1.00 0.00 611 MET A C 5
ATOM 6406 O O . MET A 1 84 ? 6.099 2.837 2.290 1.00 0.00 611 MET A O 5
ATOM 6420 N N . ALA A 1 85 ? 7.265 4.758 2.377 1.00 0.00 612 ALA A N 5
ATOM 6421 C CA . ALA A 1 85 ? 6.401 5.359 3.377 1.00 0.00 612 ALA A CA 5
ATOM 6422 C C . ALA A 1 85 ? 4.980 5.495 2.846 1.00 0.00 612 ALA A C 5
ATOM 6423 O O . ALA A 1 85 ? 4.013 5.313 3.582 1.00 0.00 612 ALA A O 5
ATOM 6430 N N . ALA A 1 86 ? 4.861 5.789 1.559 1.00 0.00 613 ALA A N 5
ATOM 6431 C CA . ALA A 1 86 ? 3.555 5.931 0.938 1.00 0.00 613 ALA A CA 5
ATOM 6432 C C . ALA A 1 86 ? 2.906 4.572 0.705 1.00 0.00 613 ALA A C 5
ATOM 6433 O O . ALA A 1 86 ? 1.691 4.477 0.575 1.00 0.00 613 ALA A O 5
ATOM 6440 N N . ALA A 1 87 ? 3.717 3.521 0.653 1.00 0.00 614 ALA A N 5
ATOM 6441 C CA . ALA A 1 87 ? 3.202 2.172 0.458 1.00 0.00 614 ALA A CA 5
ATOM 6442 C C . ALA A 1 87 ? 2.410 1.720 1.671 1.00 0.00 614 ALA A C 5
ATOM 6443 O O . ALA A 1 87 ? 1.249 1.336 1.551 1.00 0.00 614 ALA A O 5
ATOM 6450 N N . GLU A 1 88 ? 3.040 1.778 2.840 1.00 0.00 615 GLU A N 5
ATOM 6451 C CA . GLU A 1 88 ? 2.358 1.429 4.083 1.00 0.00 615 GLU A CA 5
ATOM 6452 C C . GLU A 1 88 ? 1.235 2.417 4.369 1.00 0.00 615 GLU A C 5
ATOM 6453 O O . GLU A 1 88 ? 0.189 2.047 4.902 1.00 0.00 615 GLU A O 5
ATOM 6465 N N . GLN A 1 89 ? 1.460 3.672 3.996 1.00 0.00 616 GLN A N 5
ATOM 6466 C CA . GLN A 1 89 ? 0.458 4.715 4.145 1.00 0.00 616 GLN A CA 5
ATOM 6467 C C . GLN A 1 89 ? -0.803 4.382 3.344 1.00 0.00 616 GLN A C 5
ATOM 6468 O O . GLN A 1 89 ? -1.900 4.307 3.903 1.00 0.00 616 GLN A O 5
ATOM 6482 N N . GLU A 1 90 ? -0.631 4.166 2.044 1.00 0.00 617 GLU A N 5
ATOM 6483 C CA . GLU A 1 90 ? -1.747 3.856 1.155 1.00 0.00 617 GLU A CA 5
ATOM 6484 C C . GLU A 1 90 ? -2.388 2.535 1.564 1.00 0.00 617 GLU A C 5
ATOM 6485 O O . GLU A 1 90 ? -3.602 2.365 1.465 1.00 0.00 617 GLU A O 5
ATOM 6497 N N . LEU A 1 91 ? -1.559 1.615 2.041 1.00 0.00 618 LEU A N 5
ATOM 6498 C CA . LEU A 1 91 ? -2.018 0.296 2.453 1.00 0.00 618 LEU A CA 5
ATOM 6499 C C . LEU A 1 91 ? -3.097 0.389 3.524 1.00 0.00 618 LEU A C 5
ATOM 6500 O O . LEU A 1 91 ? -4.186 -0.159 3.364 1.00 0.00 618 LEU A O 5
ATOM 6516 N N . GLU A 1 92 ? -2.806 1.093 4.608 1.00 0.00 619 GLU A N 5
ATOM 6517 C CA . GLU A 1 92 ? -3.734 1.150 5.725 1.00 0.00 619 GLU A CA 5
ATOM 6518 C C . GLU A 1 92 ? -4.948 2.022 5.423 1.00 0.00 619 GLU A C 5
ATOM 6519 O O . GLU A 1 92 ? -6.056 1.690 5.840 1.00 0.00 619 GLU A O 5
ATOM 6531 N N . GLN A 1 93 ? -4.765 3.122 4.696 1.00 0.00 620 GLN A N 5
ATOM 6532 C CA . GLN A 1 93 ? -5.907 3.961 4.341 1.00 0.00 620 GLN A CA 5
ATOM 6533 C C . GLN A 1 93 ? -6.849 3.206 3.413 1.00 0.00 620 GLN A C 5
ATOM 6534 O O . GLN A 1 93 ? -8.072 3.350 3.505 1.00 0.00 620 GLN A O 5
ATOM 6548 N N . ALA A 1 94 ? -6.283 2.386 2.537 1.00 0.00 621 ALA A N 5
ATOM 6549 C CA . ALA A 1 94 ? -7.086 1.558 1.656 1.00 0.00 621 ALA A CA 5
ATOM 6550 C C . ALA A 1 94 ? -7.717 0.419 2.449 1.00 0.00 621 ALA A C 5
ATOM 6551 O O . ALA A 1 94 ? -8.864 0.045 2.214 1.00 0.00 621 ALA A O 5
ATOM 6558 N N . PHE A 1 95 ? -6.956 -0.112 3.404 1.00 0.00 622 PHE A N 5
ATOM 6559 C CA . PHE A 1 95 ? -7.440 -1.168 4.289 1.00 0.00 622 PHE A CA 5
ATOM 6560 C C . PHE A 1 95 ? -8.689 -0.721 5.044 1.00 0.00 622 PHE A C 5
ATOM 6561 O O . PHE A 1 95 ? -9.674 -1.452 5.118 1.00 0.00 622 PHE A O 5
ATOM 6578 N N . GLU A 1 96 ? -8.639 0.485 5.603 1.00 0.00 623 GLU A N 5
ATOM 6579 C CA . GLU A 1 96 ? -9.771 1.033 6.345 1.00 0.00 623 GLU A CA 5
ATOM 6580 C C . GLU A 1 96 ? -10.988 1.195 5.439 1.00 0.00 623 GLU A C 5
ATOM 6581 O O . GLU A 1 96 ? -12.112 0.893 5.838 1.00 0.00 623 GLU A O 5
ATOM 6593 N N . ARG A 1 97 ? -10.753 1.662 4.216 1.00 0.00 624 ARG A N 5
ATOM 6594 C CA . ARG A 1 97 ? -11.809 1.763 3.212 1.00 0.00 624 ARG A CA 5
ATOM 6595 C C . ARG A 1 97 ? -12.391 0.393 2.931 1.00 0.00 624 ARG A C 5
ATOM 6596 O O . ARG A 1 97 ? -13.606 0.227 2.827 1.00 0.00 624 ARG A O 5
ATOM 6617 N N . TRP A 1 98 ? -11.507 -0.581 2.812 1.00 0.00 625 TRP A N 5
ATOM 6618 C CA . TRP A 1 98 ? -11.897 -1.940 2.495 1.00 0.00 625 TRP A CA 5
ATOM 6619 C C . TRP A 1 98 ? -12.819 -2.520 3.560 1.00 0.00 625 TRP A C 5
ATOM 6620 O O . TRP A 1 98 ? -13.877 -3.068 3.248 1.00 0.00 625 TRP A O 5
ATOM 6641 N N . GLU A 1 99 ? -12.422 -2.392 4.814 1.00 0.00 626 GLU A N 5
ATOM 6642 C CA . GLU A 1 99 ? -13.202 -2.943 5.910 1.00 0.00 626 GLU A CA 5
ATOM 6643 C C . GLU A 1 99 ? -14.507 -2.179 6.086 1.00 0.00 626 GLU A C 5
ATOM 6644 O O . GLU A 1 99 ? -15.512 -2.743 6.521 1.00 0.00 626 GLU A O 5
ATOM 6656 N N . TYR A 1 100 ? -14.495 -0.899 5.735 1.00 0.00 627 TYR A N 5
ATOM 6657 C CA . TYR A 1 100 ? -15.721 -0.118 5.680 1.00 0.00 627 TYR A CA 5
ATOM 6658 C C . TYR A 1 100 ? -16.649 -0.682 4.613 1.00 0.00 627 TYR A C 5
ATOM 6659 O O . TYR A 1 100 ? -17.852 -0.782 4.822 1.00 0.00 627 TYR A O 5
ATOM 6677 N N . LEU A 1 101 ? -16.078 -1.073 3.484 1.00 0.00 628 LEU A N 5
ATOM 6678 C CA . LEU A 1 101 ? -16.864 -1.600 2.378 1.00 0.00 628 LEU A CA 5
ATOM 6679 C C . LEU A 1 101 ? -17.423 -2.982 2.699 1.00 0.00 628 LEU A C 5
ATOM 6680 O O . LEU A 1 101 ? -18.593 -3.247 2.445 1.00 0.00 628 LEU A O 5
ATOM 6696 N N . GLU A 1 102 ? -16.591 -3.859 3.257 1.00 0.00 629 GLU A N 5
ATOM 6697 C CA . GLU A 1 102 ? -17.057 -5.174 3.693 1.00 0.00 629 GLU A CA 5
ATOM 6698 C C . GLU A 1 102 ? -18.161 -5.034 4.739 1.00 0.00 629 GLU A C 5
ATOM 6699 O O . GLU A 1 102 ? -19.199 -5.696 4.657 1.00 0.00 629 GLU A O 5
ATOM 6711 N N . ALA A 1 103 ? -17.941 -4.152 5.709 1.00 0.00 630 ALA A N 5
ATOM 6712 C CA . ALA A 1 103 ? -18.922 -3.901 6.757 1.00 0.00 630 ALA A CA 5
ATOM 6713 C C . ALA A 1 103 ? -20.196 -3.299 6.179 1.00 0.00 630 ALA A C 5
ATOM 6714 O O . ALA A 1 103 ? -21.304 -3.696 6.546 1.00 0.00 630 ALA A O 5
ATOM 6721 N N . LEU A 1 104 ? -20.023 -2.341 5.276 1.00 0.00 631 LEU A N 5
ATOM 6722 C CA . LEU A 1 104 ? -21.139 -1.659 4.639 1.00 0.00 631 LEU A CA 5
ATOM 6723 C C . LEU A 1 104 ? -21.961 -2.646 3.825 1.00 0.00 631 LEU A C 5
ATOM 6724 O O . LEU A 1 104 ? -23.185 -2.697 3.936 1.00 0.00 631 LEU A O 5
ATOM 6740 N N . LYS A 1 105 ? -21.262 -3.434 3.017 1.00 0.00 632 LYS A N 5
ATOM 6741 C CA . LYS A 1 105 ? -21.889 -4.417 2.149 1.00 0.00 632 LYS A CA 5
ATOM 6742 C C . LYS A 1 105 ? -22.715 -5.413 2.959 1.00 0.00 632 LYS A C 5
ATOM 6743 O O . LYS A 1 105 ? -23.776 -5.861 2.520 1.00 0.00 632 LYS A O 5
ATOM 6762 N N . ASN A 1 106 ? -22.224 -5.746 4.143 1.00 0.00 633 ASN A N 5
ATOM 6763 C CA . ASN A 1 106 ? -22.916 -6.682 5.019 1.00 0.00 633 ASN A CA 5
ATOM 6764 C C . ASN A 1 106 ? -24.116 -6.018 5.692 1.00 0.00 633 ASN A C 5
ATOM 6765 O O . ASN A 1 106 ? -25.160 -6.645 5.876 1.00 0.00 633 ASN A O 5
ATOM 6776 N N . GLY A 1 107 ? -23.972 -4.750 6.042 1.00 0.00 634 GLY A N 5
ATOM 6777 C CA . GLY A 1 107 ? -25.036 -4.050 6.735 1.00 0.00 634 GLY A CA 5
ATOM 6778 C C . GLY A 1 107 ? -24.928 -2.546 6.616 1.00 0.00 634 GLY A C 5
ATOM 6779 O O . GLY A 1 107 ? -24.161 -1.912 7.343 1.00 0.00 634 GLY A O 5
ATOM 6783 N N . GLY A 1 108 ? -25.692 -1.969 5.703 1.00 0.00 635 GLY A N 5
ATOM 6784 C CA . GLY A 1 108 ? -25.722 -0.530 5.566 1.00 0.00 635 GLY A CA 5
ATOM 6785 C C . GLY A 1 108 ? -27.142 -0.012 5.549 1.00 0.00 635 GLY A C 5
ATOM 6786 O O . GLY A 1 108 ? -28.036 -0.727 6.052 1.00 0.00 635 GLY A O 5
ATOM 6791 N N . LYS A 1 24 ? -39.512 -17.152 8.883 1.00 0.00 551 LYS A N 6
ATOM 6792 C CA . LYS A 1 24 ? -38.855 -16.250 9.855 1.00 0.00 551 LYS A CA 6
ATOM 6793 C C . LYS A 1 24 ? -39.419 -14.840 9.718 1.00 0.00 551 LYS A C 6
ATOM 6794 O O . LYS A 1 24 ? -39.210 -14.177 8.700 1.00 0.00 551 LYS A O 6
ATOM 6813 N N . ALA A 1 25 ? -40.140 -14.390 10.738 1.00 0.00 552 ALA A N 6
ATOM 6814 C CA . ALA A 1 25 ? -40.737 -13.059 10.730 1.00 0.00 552 ALA A CA 6
ATOM 6815 C C . ALA A 1 25 ? -39.664 -11.977 10.779 1.00 0.00 552 ALA A C 6
ATOM 6816 O O . ALA A 1 25 ? -39.863 -10.868 10.287 1.00 0.00 552 ALA A O 6
ATOM 6823 N N . GLU A 1 26 ? -38.535 -12.307 11.390 1.00 0.00 553 GLU A N 6
ATOM 6824 C CA . GLU A 1 26 ? -37.392 -11.407 11.434 1.00 0.00 553 GLU A CA 6
ATOM 6825 C C . GLU A 1 26 ? -36.719 -11.337 10.064 1.00 0.00 553 GLU A C 6
ATOM 6826 O O . GLU A 1 26 ? -36.280 -12.350 9.524 1.00 0.00 553 GLU A O 6
ATOM 6838 N N . THR A 1 27 ? -36.656 -10.141 9.504 1.00 0.00 554 THR A N 6
ATOM 6839 C CA . THR A 1 27 ? -36.042 -9.943 8.200 1.00 0.00 554 THR A CA 6
ATOM 6840 C C . THR A 1 27 ? -34.729 -9.183 8.328 1.00 0.00 554 THR A C 6
ATOM 6841 O O . THR A 1 27 ? -34.484 -8.514 9.336 1.00 0.00 554 THR A O 6
ATOM 6852 N N . VAL A 1 28 ? -33.887 -9.293 7.309 1.00 0.00 555 VAL A N 6
ATOM 6853 C CA . VAL A 1 28 ? -32.643 -8.542 7.268 1.00 0.00 555 VAL A CA 6
ATOM 6854 C C . VAL A 1 28 ? -32.609 -7.651 6.029 1.00 0.00 555 VAL A C 6
ATOM 6855 O O . VAL A 1 28 ? -32.922 -8.093 4.916 1.00 0.00 555 VAL A O 6
ATOM 6868 N N . LYS A 1 29 ? -32.270 -6.388 6.227 1.00 0.00 556 LYS A N 6
ATOM 6869 C CA . LYS A 1 29 ? -32.205 -5.438 5.131 1.00 0.00 556 LYS A CA 6
ATOM 6870 C C . LYS A 1 29 ? -30.836 -5.487 4.461 1.00 0.00 556 LYS A C 6
ATOM 6871 O O . LYS A 1 29 ? -29.824 -5.105 5.048 1.00 0.00 556 LYS A O 6
ATOM 6890 N N . ARG A 1 30 ? -30.822 -5.999 3.241 1.00 0.00 557 ARG A N 6
ATOM 6891 C CA . ARG A 1 30 ? -29.607 -6.093 2.447 1.00 0.00 557 ARG A CA 6
ATOM 6892 C C . ARG A 1 30 ? -29.953 -5.942 0.969 1.00 0.00 557 ARG A C 6
ATOM 6893 O O . ARG A 1 30 ? -29.153 -5.457 0.169 1.00 0.00 557 ARG A O 6
ATOM 6914 N N . SER A 1 31 ? -31.168 -6.344 0.616 1.00 0.00 558 SER A N 6
ATOM 6915 C CA . SER A 1 31 ? -31.627 -6.275 -0.761 1.00 0.00 558 SER A CA 6
ATOM 6916 C C . SER A 1 31 ? -31.967 -4.833 -1.137 1.00 0.00 558 SER A C 6
ATOM 6917 O O . SER A 1 31 ? -32.012 -4.487 -2.319 1.00 0.00 558 SER A O 6
ATOM 6925 N N . SER A 1 32 ? -32.186 -3.993 -0.131 1.00 0.00 559 SER A N 6
ATOM 6926 C CA . SER A 1 32 ? -32.458 -2.582 -0.361 1.00 0.00 559 SER A CA 6
ATOM 6927 C C . SER A 1 32 ? -31.204 -1.887 -0.893 1.00 0.00 559 SER A C 6
ATOM 6928 O O . SER A 1 32 ? -31.207 -1.324 -1.991 1.00 0.00 559 SER A O 6
ATOM 6936 N N . SER A 1 33 ? -30.128 -1.946 -0.120 1.00 0.00 560 SER A N 6
ATOM 6937 C CA . SER A 1 33 ? -28.850 -1.399 -0.544 1.00 0.00 560 SER A CA 6
ATOM 6938 C C . SER A 1 33 ? -27.727 -2.344 -0.127 1.00 0.00 560 SER A C 6
ATOM 6939 O O . SER A 1 33 ? -27.567 -2.651 1.055 1.00 0.00 560 SER A O 6
ATOM 6947 N N . LYS A 1 34 ? -26.982 -2.836 -1.103 1.00 0.00 561 LYS A N 6
ATOM 6948 C CA . LYS A 1 34 ? -25.883 -3.750 -0.834 1.00 0.00 561 LYS A CA 6
ATOM 6949 C C . LYS A 1 34 ? -24.559 -2.996 -0.904 1.00 0.00 561 LYS A C 6
ATOM 6950 O O . LYS A 1 34 ? -23.669 -3.212 -0.095 1.00 0.00 561 LYS A O 6
ATOM 6969 N N . LEU A 1 35 ? -24.465 -2.093 -1.872 1.00 0.00 562 LEU A N 6
ATOM 6970 C CA . LEU A 1 35 ? -23.277 -1.280 -2.093 1.00 0.00 562 LEU A CA 6
ATOM 6971 C C . LEU A 1 35 ? -23.554 -0.276 -3.194 1.00 0.00 562 LEU A C 6
ATOM 6972 O O . LEU A 1 35 ? -24.518 -0.417 -3.952 1.00 0.00 562 LEU A O 6
ATOM 6988 N N . SER A 1 36 ? -22.708 0.732 -3.270 1.00 0.00 563 SER A N 6
ATOM 6989 C CA . SER A 1 36 ? -22.730 1.663 -4.377 1.00 0.00 563 SER A CA 6
ATOM 6990 C C . SER A 1 36 ? -21.742 1.175 -5.434 1.00 0.00 563 SER A C 6
ATOM 6991 O O . SER A 1 36 ? -20.765 0.514 -5.084 1.00 0.00 563 SER A O 6
ATOM 6999 N N . TYR A 1 37 ? -21.971 1.482 -6.705 1.00 0.00 564 TYR A N 6
ATOM 7000 C CA . TYR A 1 37 ? -21.102 0.970 -7.766 1.00 0.00 564 TYR A CA 6
ATOM 7001 C C . TYR A 1 37 ? -19.667 1.454 -7.577 1.00 0.00 564 TYR A C 6
ATOM 7002 O O . TYR A 1 37 ? -18.710 0.715 -7.823 1.00 0.00 564 TYR A O 6
ATOM 7020 N N . LYS A 1 38 ? -19.527 2.694 -7.137 1.00 0.00 565 LYS A N 6
ATOM 7021 C CA . LYS A 1 38 ? -18.214 3.258 -6.849 1.00 0.00 565 LYS A CA 6
ATOM 7022 C C . LYS A 1 38 ? -17.495 2.461 -5.770 1.00 0.00 565 LYS A C 6
ATOM 7023 O O . LYS A 1 38 ? -16.269 2.383 -5.758 1.00 0.00 565 LYS A O 6
ATOM 7042 N N . LEU A 1 39 ? -18.264 1.855 -4.875 1.00 0.00 566 LEU A N 6
ATOM 7043 C CA . LEU A 1 39 ? -17.704 0.981 -3.857 1.00 0.00 566 LEU A CA 6
ATOM 7044 C C . LEU A 1 39 ? -17.517 -0.420 -4.404 1.00 0.00 566 LEU A C 6
ATOM 7045 O O . LEU A 1 39 ? -16.654 -1.155 -3.942 1.00 0.00 566 LEU A O 6
ATOM 7061 N N . GLN A 1 40 ? -18.342 -0.786 -5.376 1.00 0.00 567 GLN A N 6
ATOM 7062 C CA . GLN A 1 40 ? -18.200 -2.059 -6.064 1.00 0.00 567 GLN A CA 6
ATOM 7063 C C . GLN A 1 40 ? -16.791 -2.193 -6.610 1.00 0.00 567 GLN A C 6
ATOM 7064 O O . GLN A 1 40 ? -16.042 -3.088 -6.223 1.00 0.00 567 GLN A O 6
ATOM 7078 N N . ARG A 1 41 ? -16.416 -1.254 -7.453 1.00 0.00 568 ARG A N 6
ATOM 7079 C CA . ARG A 1 41 ? -15.109 -1.280 -8.088 1.00 0.00 568 ARG A CA 6
ATOM 7080 C C . ARG A 1 41 ? -14.002 -0.904 -7.114 1.00 0.00 568 ARG A C 6
ATOM 7081 O O . ARG A 1 41 ? -12.833 -1.224 -7.340 1.00 0.00 568 ARG A O 6
ATOM 7102 N N . GLU A 1 42 ? -14.369 -0.223 -6.036 1.00 0.00 569 GLU A N 6
ATOM 7103 C CA . GLU A 1 42 ? -13.416 0.100 -4.986 1.00 0.00 569 GLU A CA 6
ATOM 7104 C C . GLU A 1 42 ? -13.063 -1.161 -4.198 1.00 0.00 569 GLU A C 6
ATOM 7105 O O . GLU A 1 42 ? -11.893 -1.503 -4.041 1.00 0.00 569 GLU A O 6
ATOM 7117 N N . LEU A 1 43 ? -14.095 -1.862 -3.739 1.00 0.00 570 LEU A N 6
ATOM 7118 C CA . LEU A 1 43 ? -13.926 -3.043 -2.902 1.00 0.00 570 LEU A CA 6
ATOM 7119 C C . LEU A 1 43 ? -13.287 -4.176 -3.696 1.00 0.00 570 LEU A C 6
ATOM 7120 O O . LEU A 1 43 ? -12.356 -4.809 -3.227 1.00 0.00 570 LEU A O 6
ATOM 7136 N N . GLU A 1 44 ? -13.791 -4.417 -4.900 1.00 0.00 571 GLU A N 6
ATOM 7137 C CA . GLU A 1 44 ? -13.350 -5.547 -5.722 1.00 0.00 571 GLU A CA 6
ATOM 7138 C C . GLU A 1 44 ? -11.839 -5.582 -5.934 1.00 0.00 571 GLU A C 6
ATOM 7139 O O . GLU A 1 44 ? -11.229 -6.649 -5.907 1.00 0.00 571 GLU A O 6
ATOM 7151 N N . GLN A 1 45 ? -11.237 -4.424 -6.138 1.00 0.00 572 GLN A N 6
ATOM 7152 C CA . GLN A 1 45 ? -9.808 -4.360 -6.414 1.00 0.00 572 GLN A CA 6
ATOM 7153 C C . GLN A 1 45 ? -9.002 -4.108 -5.143 1.00 0.00 572 GLN A C 6
ATOM 7154 O O . GLN A 1 45 ? -7.773 -4.170 -5.150 1.00 0.00 572 GLN A O 6
ATOM 7168 N N . LEU A 1 46 ? -9.703 -3.847 -4.057 1.00 0.00 573 LEU A N 6
ATOM 7169 C CA . LEU A 1 46 ? -9.075 -3.386 -2.826 1.00 0.00 573 LEU A CA 6
ATOM 7170 C C . LEU A 1 46 ? -8.243 -4.492 -2.144 1.00 0.00 573 LEU A C 6
ATOM 7171 O O . LEU A 1 46 ? -7.132 -4.219 -1.721 1.00 0.00 573 LEU A O 6
ATOM 7187 N N . PRO A 1 47 ? -8.734 -5.750 -2.014 1.00 0.00 574 PRO A N 6
ATOM 7188 C CA . PRO A 1 47 ? -7.926 -6.833 -1.433 1.00 0.00 574 PRO A CA 6
ATOM 7189 C C . PRO A 1 47 ? -6.680 -7.106 -2.267 1.00 0.00 574 PRO A C 6
ATOM 7190 O O . PRO A 1 47 ? -5.598 -7.364 -1.734 1.00 0.00 574 PRO A O 6
ATOM 7201 N N . GLN A 1 48 ? -6.845 -7.019 -3.583 1.00 0.00 575 GLN A N 6
ATOM 7202 C CA . GLN A 1 48 ? -5.739 -7.160 -4.519 1.00 0.00 575 GLN A CA 6
ATOM 7203 C C . GLN A 1 48 ? -4.741 -6.037 -4.309 1.00 0.00 575 GLN A C 6
ATOM 7204 O O . GLN A 1 48 ? -3.535 -6.212 -4.460 1.00 0.00 575 GLN A O 6
ATOM 7218 N N . LEU A 1 49 ? -5.270 -4.881 -3.956 1.00 0.00 576 LEU A N 6
ATOM 7219 C CA . LEU A 1 49 ? -4.464 -3.714 -3.678 1.00 0.00 576 LEU A CA 6
ATOM 7220 C C . LEU A 1 49 ? -3.797 -3.825 -2.304 1.00 0.00 576 LEU A C 6
ATOM 7221 O O . LEU A 1 49 ? -2.682 -3.360 -2.111 1.00 0.00 576 LEU A O 6
ATOM 7237 N N . LEU A 1 50 ? -4.489 -4.435 -1.353 1.00 0.00 577 LEU A N 6
ATOM 7238 C CA . LEU A 1 50 ? -3.921 -4.702 -0.035 1.00 0.00 577 LEU A CA 6
ATOM 7239 C C . LEU A 1 50 ? -2.721 -5.611 -0.144 1.00 0.00 577 LEU A C 6
ATOM 7240 O O . LEU A 1 50 ? -1.645 -5.292 0.353 1.00 0.00 577 LEU A O 6
ATOM 7256 N N . GLU A 1 51 ? -2.896 -6.735 -0.811 1.00 0.00 578 GLU A N 6
ATOM 7257 C CA . GLU A 1 51 ? -1.791 -7.650 -1.017 1.00 0.00 578 GLU A CA 6
ATOM 7258 C C . GLU A 1 51 ? -0.732 -6.994 -1.901 1.00 0.00 578 GLU A C 6
ATOM 7259 O O . GLU A 1 51 ? 0.454 -7.308 -1.799 1.00 0.00 578 GLU A O 6
ATOM 7271 N N . ASP A 1 52 ? -1.172 -6.057 -2.746 1.00 0.00 579 ASP A N 6
ATOM 7272 C CA . ASP A 1 52 ? -0.262 -5.290 -3.593 1.00 0.00 579 ASP A CA 6
ATOM 7273 C C . ASP A 1 52 ? 0.659 -4.460 -2.735 1.00 0.00 579 ASP A C 6
ATOM 7274 O O . ASP A 1 52 ? 1.867 -4.582 -2.811 1.00 0.00 579 ASP A O 6
ATOM 7283 N N . LEU A 1 53 ? 0.053 -3.618 -1.914 1.00 0.00 580 LEU A N 6
ATOM 7284 C CA . LEU A 1 53 ? 0.778 -2.667 -1.093 1.00 0.00 580 LEU A CA 6
ATOM 7285 C C . LEU A 1 53 ? 1.529 -3.370 0.023 1.00 0.00 580 LEU A C 6
ATOM 7286 O O . LEU A 1 53 ? 2.534 -2.868 0.513 1.00 0.00 580 LEU A O 6
ATOM 7302 N N . GLU A 1 54 ? 1.026 -4.523 0.428 1.00 0.00 581 GLU A N 6
ATOM 7303 C CA . GLU A 1 54 ? 1.710 -5.357 1.399 1.00 0.00 581 GLU A CA 6
ATOM 7304 C C . GLU A 1 54 ? 3.011 -5.866 0.804 1.00 0.00 581 GLU A C 6
ATOM 7305 O O . GLU A 1 54 ? 4.090 -5.649 1.354 1.00 0.00 581 GLU A O 6
ATOM 7317 N N . ALA A 1 55 ? 2.889 -6.527 -0.341 1.00 0.00 582 ALA A N 6
ATOM 7318 C CA . ALA A 1 55 ? 4.038 -7.057 -1.061 1.00 0.00 582 ALA A CA 6
ATOM 7319 C C . ALA A 1 55 ? 4.934 -5.930 -1.555 1.00 0.00 582 ALA A C 6
ATOM 7320 O O . ALA A 1 55 ? 6.138 -6.106 -1.728 1.00 0.00 582 ALA A O 6
ATOM 7327 N N . LYS A 1 56 ? 4.331 -4.773 -1.775 1.00 0.00 583 LYS A N 6
ATOM 7328 C CA . LYS A 1 56 ? 5.053 -3.597 -2.228 1.00 0.00 583 LYS A CA 6
ATOM 7329 C C . LYS A 1 56 ? 5.873 -3.032 -1.079 1.00 0.00 583 LYS A C 6
ATOM 7330 O O . LYS A 1 56 ? 7.046 -2.702 -1.241 1.00 0.00 583 LYS A O 6
ATOM 7349 N N . LEU A 1 57 ? 5.245 -2.934 0.085 1.00 0.00 584 LEU A N 6
ATOM 7350 C CA . LEU A 1 57 ? 5.920 -2.475 1.284 1.00 0.00 584 LEU A CA 6
ATOM 7351 C C . LEU A 1 57 ? 7.042 -3.445 1.627 1.00 0.00 584 LEU A C 6
ATOM 7352 O O . LEU A 1 57 ? 8.162 -3.030 1.904 1.00 0.00 584 LEU A O 6
ATOM 7368 N N . GLU A 1 58 ? 6.731 -4.738 1.583 1.00 0.00 585 GLU A N 6
ATOM 7369 C CA . GLU A 1 58 ? 7.733 -5.784 1.767 1.00 0.00 585 GLU A CA 6
ATOM 7370 C C . GLU A 1 58 ? 8.928 -5.584 0.838 1.00 0.00 585 GLU A C 6
ATOM 7371 O O . GLU A 1 58 ? 10.082 -5.663 1.264 1.00 0.00 585 GLU A O 6
ATOM 7383 N N . ALA A 1 59 ? 8.643 -5.301 -0.425 1.00 0.00 586 ALA A N 6
ATOM 7384 C CA . ALA A 1 59 ? 9.681 -5.156 -1.435 1.00 0.00 586 ALA A CA 6
ATOM 7385 C C . ALA A 1 59 ? 10.526 -3.914 -1.177 1.00 0.00 586 ALA A C 6
ATOM 7386 O O . ALA A 1 59 ? 11.747 -3.944 -1.292 1.00 0.00 586 ALA A O 6
ATOM 7393 N N . LEU A 1 60 ? 9.868 -2.830 -0.815 1.00 0.00 587 LEU A N 6
ATOM 7394 C CA . LEU A 1 60 ? 10.547 -1.565 -0.584 1.00 0.00 587 LEU A CA 6
ATOM 7395 C C . LEU A 1 60 ? 11.308 -1.582 0.740 1.00 0.00 587 LEU A C 6
ATOM 7396 O O . LEU A 1 60 ? 12.464 -1.166 0.801 1.00 0.00 587 LEU A O 6
ATOM 7412 N N . GLN A 1 61 ? 10.668 -2.099 1.785 1.00 0.00 588 GLN A N 6
ATOM 7413 C CA . GLN A 1 61 ? 11.261 -2.137 3.120 1.00 0.00 588 GLN A CA 6
ATOM 7414 C C . GLN A 1 61 ? 12.509 -3.004 3.151 1.00 0.00 588 GLN A C 6
ATOM 7415 O O . GLN A 1 61 ? 13.420 -2.745 3.927 1.00 0.00 588 GLN A O 6
ATOM 7429 N N . THR A 1 62 ? 12.554 -4.027 2.310 1.00 0.00 589 THR A N 6
ATOM 7430 C CA . THR A 1 62 ? 13.687 -4.933 2.296 1.00 0.00 589 THR A CA 6
ATOM 7431 C C . THR A 1 62 ? 14.881 -4.301 1.578 1.00 0.00 589 THR A C 6
ATOM 7432 O O . THR A 1 62 ? 16.025 -4.705 1.779 1.00 0.00 589 THR A O 6
ATOM 7443 N N . GLN A 1 63 ? 14.612 -3.298 0.750 1.00 0.00 590 GLN A N 6
ATOM 7444 C CA . GLN A 1 63 ? 15.679 -2.537 0.115 1.00 0.00 590 GLN A CA 6
ATOM 7445 C C . GLN A 1 63 ? 16.258 -1.578 1.133 1.00 0.00 590 GLN A C 6
ATOM 7446 O O . GLN A 1 63 ? 17.466 -1.496 1.327 1.00 0.00 590 GLN A O 6
ATOM 7460 N N . VAL A 1 64 ? 15.348 -0.883 1.792 1.00 0.00 591 VAL A N 6
ATOM 7461 C CA . VAL A 1 64 ? 15.677 0.095 2.814 1.00 0.00 591 VAL A CA 6
ATOM 7462 C C . VAL A 1 64 ? 16.226 -0.602 4.062 1.00 0.00 591 VAL A C 6
ATOM 7463 O O . VAL A 1 64 ? 16.863 0.021 4.913 1.00 0.00 591 VAL A O 6
ATOM 7476 N N . ALA A 1 65 ? 15.979 -1.906 4.154 1.00 0.00 592 ALA A N 6
ATOM 7477 C CA . ALA A 1 65 ? 16.498 -2.718 5.245 1.00 0.00 592 ALA A CA 6
ATOM 7478 C C . ALA A 1 65 ? 18.015 -2.820 5.169 1.00 0.00 592 ALA A C 6
ATOM 7479 O O . ALA A 1 65 ? 18.698 -2.898 6.191 1.00 0.00 592 ALA A O 6
ATOM 7486 N N . ASP A 1 66 ? 18.528 -2.823 3.945 1.00 0.00 593 ASP A N 6
ATOM 7487 C CA . ASP A 1 66 ? 19.962 -2.914 3.709 1.00 0.00 593 ASP A CA 6
ATOM 7488 C C . ASP A 1 66 ? 20.623 -1.577 4.030 1.00 0.00 593 ASP A C 6
ATOM 7489 O O . ASP A 1 66 ? 20.184 -0.529 3.560 1.00 0.00 593 ASP A O 6
ATOM 7498 N N . ALA A 1 67 ? 21.676 -1.621 4.834 1.00 0.00 594 ALA A N 6
ATOM 7499 C CA . ALA A 1 67 ? 22.369 -0.410 5.257 1.00 0.00 594 ALA A CA 6
ATOM 7500 C C . ALA A 1 67 ? 23.079 0.272 4.093 1.00 0.00 594 ALA A C 6
ATOM 7501 O O . ALA A 1 67 ? 23.416 1.456 4.167 1.00 0.00 594 ALA A O 6
ATOM 7508 N N . SER A 1 68 ? 23.297 -0.471 3.018 1.00 0.00 595 SER A N 6
ATOM 7509 C CA . SER A 1 68 ? 23.974 0.059 1.850 1.00 0.00 595 SER A CA 6
ATOM 7510 C C . SER A 1 68 ? 22.973 0.778 0.944 1.00 0.00 595 SER A C 6
ATOM 7511 O O . SER A 1 68 ? 23.353 1.404 -0.047 1.00 0.00 595 SER A O 6
ATOM 7519 N N . PHE A 1 69 ? 21.689 0.682 1.283 1.00 0.00 596 PHE A N 6
ATOM 7520 C CA . PHE A 1 69 ? 20.651 1.378 0.535 1.00 0.00 596 PHE A CA 6
ATOM 7521 C C . PHE A 1 69 ? 20.891 2.882 0.567 1.00 0.00 596 PHE A C 6
ATOM 7522 O O . PHE A 1 69 ? 20.881 3.546 -0.468 1.00 0.00 596 PHE A O 6
ATOM 7539 N N . PHE A 1 70 ? 21.150 3.405 1.757 1.00 0.00 597 PHE A N 6
ATOM 7540 C CA . PHE A 1 70 ? 21.350 4.842 1.938 1.00 0.00 597 PHE A CA 6
ATOM 7541 C C . PHE A 1 70 ? 22.717 5.292 1.420 1.00 0.00 597 PHE A C 6
ATOM 7542 O O . PHE A 1 70 ? 23.123 6.438 1.618 1.00 0.00 597 PHE A O 6
ATOM 7559 N N . SER A 1 71 ? 23.422 4.388 0.755 1.00 0.00 598 SER A N 6
ATOM 7560 C CA . SER A 1 71 ? 24.699 4.713 0.147 1.00 0.00 598 SER A CA 6
ATOM 7561 C C . SER A 1 71 ? 24.482 5.179 -1.287 1.00 0.00 598 SER A C 6
ATOM 7562 O O . SER A 1 71 ? 25.396 5.662 -1.948 1.00 0.00 598 SER A O 6
ATOM 7570 N N . GLN A 1 72 ? 23.255 5.024 -1.759 1.00 0.00 599 GLN A N 6
ATOM 7571 C CA . GLN A 1 72 ? 22.888 5.406 -3.100 1.00 0.00 599 GLN A CA 6
ATOM 7572 C C . GLN A 1 72 ? 22.466 6.873 -3.168 1.00 0.00 599 GLN A C 6
ATOM 7573 O O . GLN A 1 72 ? 22.285 7.523 -2.135 1.00 0.00 599 GLN A O 6
ATOM 7587 N N . PRO A 1 73 ? 22.335 7.412 -4.392 1.00 0.00 600 PRO A N 6
ATOM 7588 C CA . PRO A 1 73 ? 21.908 8.800 -4.618 1.00 0.00 600 PRO A CA 6
ATOM 7589 C C . PRO A 1 73 ? 20.582 9.139 -3.940 1.00 0.00 600 PRO A C 6
ATOM 7590 O O . PRO A 1 73 ? 19.671 8.314 -3.879 1.00 0.00 600 PRO A O 6
ATOM 7601 N N . HIS A 1 74 ? 20.503 10.375 -3.440 1.00 0.00 601 HIS A N 6
ATOM 7602 C CA . HIS A 1 74 ? 19.282 10.932 -2.841 1.00 0.00 601 HIS A CA 6
ATOM 7603 C C . HIS A 1 74 ? 18.093 10.714 -3.755 1.00 0.00 601 HIS A C 6
ATOM 7604 O O . HIS A 1 74 ? 16.994 10.416 -3.307 1.00 0.00 601 HIS A O 6
ATOM 7619 N N . GLU A 1 75 ? 18.331 10.874 -5.040 1.00 0.00 602 GLU A N 6
ATOM 7620 C CA . GLU A 1 75 ? 17.280 10.784 -6.029 1.00 0.00 602 GLU A CA 6
ATOM 7621 C C . GLU A 1 75 ? 16.768 9.353 -6.167 1.00 0.00 602 GLU A C 6
ATOM 7622 O O . GLU A 1 75 ? 15.600 9.137 -6.490 1.00 0.00 602 GLU A O 6
ATOM 7634 N N . GLN A 1 76 ? 17.636 8.373 -5.923 1.00 0.00 603 GLN A N 6
ATOM 7635 C CA . GLN A 1 76 ? 17.227 6.974 -6.001 1.00 0.00 603 GLN A CA 6
ATOM 7636 C C . GLN A 1 76 ? 16.632 6.543 -4.658 1.00 0.00 603 GLN A C 6
ATOM 7637 O O . GLN A 1 76 ? 15.604 5.866 -4.610 1.00 0.00 603 GLN A O 6
ATOM 7651 N N . THR A 1 77 ? 17.276 6.961 -3.566 1.00 0.00 604 THR A N 6
ATOM 7652 C CA . THR A 1 77 ? 16.850 6.570 -2.232 1.00 0.00 604 THR A CA 6
ATOM 7653 C C . THR A 1 77 ? 15.503 7.174 -1.885 1.00 0.00 604 THR A C 6
ATOM 7654 O O . THR A 1 77 ? 14.601 6.466 -1.458 1.00 0.00 604 THR A O 6
ATOM 7665 N N . GLN A 1 78 ? 15.369 8.480 -2.083 1.00 0.00 605 GLN A N 6
ATOM 7666 C CA . GLN A 1 78 ? 14.123 9.170 -1.777 1.00 0.00 605 GLN A CA 6
ATOM 7667 C C . GLN A 1 78 ? 12.990 8.652 -2.647 1.00 0.00 605 GLN A C 6
ATOM 7668 O O . GLN A 1 78 ? 11.835 8.685 -2.247 1.00 0.00 605 GLN A O 6
ATOM 7682 N N . LYS A 1 79 ? 13.330 8.177 -3.837 1.00 0.00 606 LYS A N 6
ATOM 7683 C CA . LYS A 1 79 ? 12.372 7.507 -4.697 1.00 0.00 606 LYS A CA 6
ATOM 7684 C C . LYS A 1 79 ? 11.788 6.308 -3.955 1.00 0.00 606 LYS A C 6
ATOM 7685 O O . LYS A 1 79 ? 10.573 6.174 -3.811 1.00 0.00 606 LYS A O 6
ATOM 7704 N N . VAL A 1 80 ? 12.677 5.459 -3.461 1.00 0.00 607 VAL A N 6
ATOM 7705 C CA . VAL A 1 80 ? 12.278 4.265 -2.728 1.00 0.00 607 VAL A CA 6
ATOM 7706 C C . VAL A 1 80 ? 11.645 4.629 -1.385 1.00 0.00 607 VAL A C 6
ATOM 7707 O O . VAL A 1 80 ? 10.597 4.106 -1.025 1.00 0.00 607 VAL A O 6
ATOM 7720 N N . LEU A 1 81 ? 12.284 5.542 -0.661 1.00 0.00 608 LEU A N 6
ATOM 7721 C CA . LEU A 1 81 ? 11.819 5.968 0.658 1.00 0.00 608 LEU A CA 6
ATOM 7722 C C . LEU A 1 81 ? 10.420 6.574 0.593 1.00 0.00 608 LEU A C 6
ATOM 7723 O O . LEU A 1 81 ? 9.570 6.282 1.437 1.00 0.00 608 LEU A O 6
ATOM 7739 N N . ALA A 1 82 ? 10.185 7.413 -0.405 1.00 0.00 609 ALA A N 6
ATOM 7740 C CA . ALA A 1 82 ? 8.893 8.061 -0.566 1.00 0.00 609 ALA A CA 6
ATOM 7741 C C . ALA A 1 82 ? 7.826 7.046 -0.951 1.00 0.00 609 ALA A C 6
ATOM 7742 O O . ALA A 1 82 ? 6.739 7.027 -0.371 1.00 0.00 609 ALA A O 6
ATOM 7749 N N . ASP A 1 83 ? 8.153 6.186 -1.910 1.00 0.00 610 ASP A N 6
ATOM 7750 C CA . ASP A 1 83 ? 7.212 5.172 -2.378 1.00 0.00 610 ASP A CA 6
ATOM 7751 C C . ASP A 1 83 ? 6.964 4.132 -1.290 1.00 0.00 610 ASP A C 6
ATOM 7752 O O . ASP A 1 83 ? 5.872 3.579 -1.186 1.00 0.00 610 ASP A O 6
ATOM 7761 N N . MET A 1 84 ? 7.982 3.878 -0.472 1.00 0.00 611 MET A N 6
ATOM 7762 C CA . MET A 1 84 ? 7.848 2.986 0.679 1.00 0.00 611 MET A CA 6
ATOM 7763 C C . MET A 1 84 ? 6.825 3.528 1.659 1.00 0.00 611 MET A C 6
ATOM 7764 O O . MET A 1 84 ? 5.896 2.825 2.059 1.00 0.00 611 MET A O 6
ATOM 7778 N N . ALA A 1 85 ? 6.993 4.789 2.031 1.00 0.00 612 ALA A N 6
ATOM 7779 C CA . ALA A 1 85 ? 6.086 5.426 2.967 1.00 0.00 612 ALA A CA 6
ATOM 7780 C C . ALA A 1 85 ? 4.692 5.535 2.364 1.00 0.00 612 ALA A C 6
ATOM 7781 O O . ALA A 1 85 ? 3.688 5.399 3.058 1.00 0.00 612 ALA A O 6
ATOM 7788 N N . ALA A 1 86 ? 4.640 5.776 1.061 1.00 0.00 613 ALA A N 6
ATOM 7789 C CA . ALA A 1 86 ? 3.377 5.843 0.346 1.00 0.00 613 ALA A CA 6
ATOM 7790 C C . ALA A 1 86 ? 2.681 4.488 0.341 1.00 0.00 613 ALA A C 6
ATOM 7791 O O . ALA A 1 86 ? 1.465 4.414 0.481 1.00 0.00 613 ALA A O 6
ATOM 7798 N N . ALA A 1 87 ? 3.464 3.426 0.196 1.00 0.00 614 ALA A N 6
ATOM 7799 C CA . ALA A 1 87 ? 2.932 2.071 0.157 1.00 0.00 614 ALA A CA 6
ATOM 7800 C C . ALA A 1 87 ? 2.230 1.712 1.455 1.00 0.00 614 ALA A C 6
ATOM 7801 O O . ALA A 1 87 ? 1.094 1.244 1.436 1.00 0.00 614 ALA A O 6
ATOM 7808 N N . GLU A 1 88 ? 2.898 1.933 2.581 1.00 0.00 615 GLU A N 6
ATOM 7809 C CA . GLU A 1 88 ? 2.307 1.616 3.873 1.00 0.00 615 GLU A CA 6
ATOM 7810 C C . GLU A 1 88 ? 1.126 2.536 4.166 1.00 0.00 615 GLU A C 6
ATOM 7811 O O . GLU A 1 88 ? 0.068 2.070 4.577 1.00 0.00 615 GLU A O 6
ATOM 7823 N N . GLN A 1 89 ? 1.291 3.833 3.914 1.00 0.00 616 GLN A N 6
ATOM 7824 C CA . GLN A 1 89 ? 0.206 4.790 4.108 1.00 0.00 616 GLN A CA 6
ATOM 7825 C C . GLN A 1 89 ? -1.020 4.390 3.298 1.00 0.00 616 GLN A C 6
ATOM 7826 O O . GLN A 1 89 ? -2.138 4.397 3.808 1.00 0.00 616 GLN A O 6
ATOM 7840 N N . GLU A 1 90 ? -0.794 4.015 2.042 1.00 0.00 617 GLU A N 6
ATOM 7841 C CA . GLU A 1 90 ? -1.873 3.597 1.160 1.00 0.00 617 GLU A CA 6
ATOM 7842 C C . GLU A 1 90 ? -2.491 2.295 1.663 1.00 0.00 617 GLU A C 6
ATOM 7843 O O . GLU A 1 90 ? -3.708 2.153 1.709 1.00 0.00 617 GLU A O 6
ATOM 7855 N N . LEU A 1 91 ? -1.633 1.360 2.057 1.00 0.00 618 LEU A N 6
ATOM 7856 C CA . LEU A 1 91 ? -2.064 0.039 2.502 1.00 0.00 618 LEU A CA 6
ATOM 7857 C C . LEU A 1 91 ? -3.033 0.126 3.672 1.00 0.00 618 LEU A C 6
ATOM 7858 O O . LEU A 1 91 ? -4.135 -0.418 3.619 1.00 0.00 618 LEU A O 6
ATOM 7874 N N . GLU A 1 92 ? -2.626 0.825 4.720 1.00 0.00 619 GLU A N 6
ATOM 7875 C CA . GLU A 1 92 ? -3.400 0.849 5.950 1.00 0.00 619 GLU A CA 6
ATOM 7876 C C . GLU A 1 92 ? -4.696 1.626 5.768 1.00 0.00 619 GLU A C 6
ATOM 7877 O O . GLU A 1 92 ? -5.746 1.203 6.249 1.00 0.00 619 GLU A O 6
ATOM 7889 N N . GLN A 1 93 ? -4.636 2.747 5.057 1.00 0.00 620 GLN A N 6
ATOM 7890 C CA . GLN A 1 93 ? -5.840 3.539 4.824 1.00 0.00 620 GLN A CA 6
ATOM 7891 C C . GLN A 1 93 ? -6.804 2.784 3.922 1.00 0.00 620 GLN A C 6
ATOM 7892 O O . GLN A 1 93 ? -8.024 2.879 4.075 1.00 0.00 620 GLN A O 6
ATOM 7906 N N . ALA A 1 94 ? -6.251 2.022 2.989 1.00 0.00 621 ALA A N 6
ATOM 7907 C CA . ALA A 1 94 ? -7.063 1.210 2.110 1.00 0.00 621 ALA A CA 6
ATOM 7908 C C . ALA A 1 94 ? -7.702 0.080 2.900 1.00 0.00 621 ALA A C 6
ATOM 7909 O O . ALA A 1 94 ? -8.847 -0.286 2.663 1.00 0.00 621 ALA A O 6
ATOM 7916 N N . PHE A 1 95 ? -6.946 -0.461 3.849 1.00 0.00 622 PHE A N 6
ATOM 7917 C CA . PHE A 1 95 ? -7.444 -1.488 4.752 1.00 0.00 622 PHE A CA 6
ATOM 7918 C C . PHE A 1 95 ? -8.648 -0.976 5.537 1.00 0.00 622 PHE A C 6
ATOM 7919 O O . PHE A 1 95 ? -9.667 -1.660 5.653 1.00 0.00 622 PHE A O 6
ATOM 7936 N N . GLU A 1 96 ? -8.512 0.235 6.070 1.00 0.00 623 GLU A N 6
ATOM 7937 C CA . GLU A 1 96 ? -9.592 0.886 6.804 1.00 0.00 623 GLU A CA 6
ATOM 7938 C C . GLU A 1 96 ? -10.826 1.027 5.919 1.00 0.00 623 GLU A C 6
ATOM 7939 O O . GLU A 1 96 ? -11.952 0.795 6.361 1.00 0.00 623 GLU A O 6
ATOM 7951 N N . ARG A 1 97 ? -10.596 1.408 4.667 1.00 0.00 624 ARG A N 6
ATOM 7952 C CA . ARG A 1 97 ? -11.666 1.514 3.684 1.00 0.00 624 ARG A CA 6
ATOM 7953 C C . ARG A 1 97 ? -12.304 0.151 3.446 1.00 0.00 624 ARG A C 6
ATOM 7954 O O . ARG A 1 97 ? -13.527 0.018 3.422 1.00 0.00 624 ARG A O 6
ATOM 7975 N N . TRP A 1 98 ? -11.456 -0.856 3.294 1.00 0.00 625 TRP A N 6
ATOM 7976 C CA . TRP A 1 98 ? -11.886 -2.200 2.941 1.00 0.00 625 TRP A CA 6
ATOM 7977 C C . TRP A 1 98 ? -12.875 -2.771 3.947 1.00 0.00 625 TRP A C 6
ATOM 7978 O O . TRP A 1 98 ? -13.951 -3.235 3.566 1.00 0.00 625 TRP A O 6
ATOM 7999 N N . GLU A 1 99 ? -12.520 -2.737 5.223 1.00 0.00 626 GLU A N 6
ATOM 8000 C CA . GLU A 1 99 ? -13.376 -3.312 6.249 1.00 0.00 626 GLU A CA 6
ATOM 8001 C C . GLU A 1 99 ? -14.708 -2.573 6.330 1.00 0.00 626 GLU A C 6
ATOM 8002 O O . GLU A 1 99 ? -15.738 -3.170 6.642 1.00 0.00 626 GLU A O 6
ATOM 8014 N N . TYR A 1 100 ? -14.685 -1.280 6.033 1.00 0.00 627 TYR A N 6
ATOM 8015 C CA . TYR A 1 100 ? -15.911 -0.495 5.950 1.00 0.00 627 TYR A CA 6
ATOM 8016 C C . TYR A 1 100 ? -16.751 -0.955 4.762 1.00 0.00 627 TYR A C 6
ATOM 8017 O O . TYR A 1 100 ? -17.970 -1.088 4.869 1.00 0.00 627 TYR A O 6
ATOM 8035 N N . LEU A 1 101 ? -16.094 -1.222 3.645 1.00 0.00 628 LEU A N 6
ATOM 8036 C CA . LEU A 1 101 ? -16.789 -1.622 2.431 1.00 0.00 628 LEU A CA 6
ATOM 8037 C C . LEU A 1 101 ? -17.448 -2.986 2.597 1.00 0.00 628 LEU A C 6
ATOM 8038 O O . LEU A 1 101 ? -18.619 -3.154 2.265 1.00 0.00 628 LEU A O 6
ATOM 8054 N N . GLU A 1 102 ? -16.696 -3.954 3.114 1.00 0.00 629 GLU A N 6
ATOM 8055 C CA . GLU A 1 102 ? -17.239 -5.286 3.370 1.00 0.00 629 GLU A CA 6
ATOM 8056 C C . GLU A 1 102 ? -18.384 -5.222 4.375 1.00 0.00 629 GLU A C 6
ATOM 8057 O O . GLU A 1 102 ? -19.397 -5.907 4.224 1.00 0.00 629 GLU A O 6
ATOM 8069 N N . ALA A 1 103 ? -18.222 -4.382 5.391 1.00 0.00 630 ALA A N 6
ATOM 8070 C CA . ALA A 1 103 ? -19.255 -4.202 6.401 1.00 0.00 630 ALA A CA 6
ATOM 8071 C C . ALA A 1 103 ? -20.503 -3.580 5.791 1.00 0.00 630 ALA A C 6
ATOM 8072 O O . ALA A 1 103 ? -21.624 -4.016 6.065 1.00 0.00 630 ALA A O 6
ATOM 8079 N N . LEU A 1 104 ? -20.299 -2.568 4.954 1.00 0.00 631 LEU A N 6
ATOM 8080 C CA . LEU A 1 104 ? -21.396 -1.881 4.287 1.00 0.00 631 LEU A CA 6
ATOM 8081 C C . LEU A 1 104 ? -22.108 -2.829 3.331 1.00 0.00 631 LEU A C 6
ATOM 8082 O O . LEU A 1 104 ? -23.333 -2.839 3.241 1.00 0.00 631 LEU A O 6
ATOM 8098 N N . LYS A 1 105 ? -21.313 -3.639 2.640 1.00 0.00 632 LYS A N 6
ATOM 8099 C CA . LYS A 1 105 ? -21.818 -4.572 1.642 1.00 0.00 632 LYS A CA 6
ATOM 8100 C C . LYS A 1 105 ? -22.739 -5.610 2.279 1.00 0.00 632 LYS A C 6
ATOM 8101 O O . LYS A 1 105 ? -23.655 -6.131 1.641 1.00 0.00 632 LYS A O 6
ATOM 8120 N N . ASN A 1 106 ? -22.477 -5.915 3.541 1.00 0.00 633 ASN A N 6
ATOM 8121 C CA . ASN A 1 106 ? -23.220 -6.947 4.244 1.00 0.00 633 ASN A CA 6
ATOM 8122 C C . ASN A 1 106 ? -24.527 -6.399 4.814 1.00 0.00 633 ASN A C 6
ATOM 8123 O O . ASN A 1 106 ? -25.500 -7.136 4.975 1.00 0.00 633 ASN A O 6
ATOM 8134 N N . GLY A 1 107 ? -24.555 -5.107 5.109 1.00 0.00 634 GLY A N 6
ATOM 8135 C CA . GLY A 1 107 ? -25.741 -4.517 5.695 1.00 0.00 634 GLY A CA 6
ATOM 8136 C C . GLY A 1 107 ? -25.806 -3.019 5.501 1.00 0.00 634 GLY A C 6
ATOM 8137 O O . GLY A 1 107 ? -25.445 -2.257 6.399 1.00 0.00 634 GLY A O 6
ATOM 8141 N N . GLY A 1 108 ? -26.255 -2.593 4.332 1.00 0.00 635 GLY A N 6
ATOM 8142 C CA . GLY A 1 108 ? -26.407 -1.179 4.074 1.00 0.00 635 GLY A CA 6
ATOM 8143 C C . GLY A 1 108 ? -27.723 -0.651 4.603 1.00 0.00 635 GLY A C 6
ATOM 8144 O O . GLY A 1 108 ? -28.726 -1.398 4.574 1.00 0.00 635 GLY A O 6
ATOM 8149 N N . LYS A 1 24 ? -38.017 -0.672 -19.744 1.00 0.00 551 LYS A N 7
ATOM 8150 C CA . LYS A 1 24 ? -39.415 -0.633 -20.227 1.00 0.00 551 LYS A CA 7
ATOM 8151 C C . LYS A 1 24 ? -40.096 0.647 -19.752 1.00 0.00 551 LYS A C 7
ATOM 8152 O O . LYS A 1 24 ? -40.382 1.543 -20.548 1.00 0.00 551 LYS A O 7
ATOM 8171 N N . ALA A 1 25 ? -40.339 0.726 -18.451 1.00 0.00 552 ALA A N 7
ATOM 8172 C CA . ALA A 1 25 ? -40.971 1.892 -17.849 1.00 0.00 552 ALA A CA 7
ATOM 8173 C C . ALA A 1 25 ? -40.730 1.887 -16.348 1.00 0.00 552 ALA A C 7
ATOM 8174 O O . ALA A 1 25 ? -40.296 2.881 -15.768 1.00 0.00 552 ALA A O 7
ATOM 8181 N N . GLU A 1 26 ? -41.005 0.755 -15.730 1.00 0.00 553 GLU A N 7
ATOM 8182 C CA . GLU A 1 26 ? -40.759 0.578 -14.315 1.00 0.00 553 GLU A CA 7
ATOM 8183 C C . GLU A 1 26 ? -39.813 -0.597 -14.118 1.00 0.00 553 GLU A C 7
ATOM 8184 O O . GLU A 1 26 ? -40.149 -1.736 -14.453 1.00 0.00 553 GLU A O 7
ATOM 8196 N N . THR A 1 27 ? -38.628 -0.317 -13.602 1.00 0.00 554 THR A N 7
ATOM 8197 C CA . THR A 1 27 ? -37.607 -1.337 -13.437 1.00 0.00 554 THR A CA 7
ATOM 8198 C C . THR A 1 27 ? -37.941 -2.285 -12.291 1.00 0.00 554 THR A C 7
ATOM 8199 O O . THR A 1 27 ? -38.920 -2.076 -11.571 1.00 0.00 554 THR A O 7
ATOM 8210 N N . VAL A 1 28 ? -37.139 -3.333 -12.136 1.00 0.00 555 VAL A N 7
ATOM 8211 C CA . VAL A 1 28 ? -37.361 -4.317 -11.085 1.00 0.00 555 VAL A CA 7
ATOM 8212 C C . VAL A 1 28 ? -37.280 -3.665 -9.706 1.00 0.00 555 VAL A C 7
ATOM 8213 O O . VAL A 1 28 ? -38.298 -3.522 -9.025 1.00 0.00 555 VAL A O 7
ATOM 8226 N N . LYS A 1 29 ? -36.070 -3.251 -9.319 1.00 0.00 556 LYS A N 7
ATOM 8227 C CA . LYS A 1 29 ? -35.830 -2.615 -8.024 1.00 0.00 556 LYS A CA 7
ATOM 8228 C C . LYS A 1 29 ? -36.560 -3.359 -6.895 1.00 0.00 556 LYS A C 7
ATOM 8229 O O . LYS A 1 29 ? -37.466 -2.828 -6.248 1.00 0.00 556 LYS A O 7
ATOM 8248 N N . ARG A 1 30 ? -36.173 -4.608 -6.689 1.00 0.00 557 ARG A N 7
ATOM 8249 C CA . ARG A 1 30 ? -36.738 -5.412 -5.620 1.00 0.00 557 ARG A CA 7
ATOM 8250 C C . ARG A 1 30 ? -35.679 -5.687 -4.562 1.00 0.00 557 ARG A C 7
ATOM 8251 O O . ARG A 1 30 ? -34.743 -6.451 -4.802 1.00 0.00 557 ARG A O 7
ATOM 8272 N N . SER A 1 31 ? -35.822 -5.022 -3.415 1.00 0.00 558 SER A N 7
ATOM 8273 C CA . SER A 1 31 ? -34.947 -5.229 -2.262 1.00 0.00 558 SER A CA 7
ATOM 8274 C C . SER A 1 31 ? -33.553 -4.634 -2.495 1.00 0.00 558 SER A C 7
ATOM 8275 O O . SER A 1 31 ? -33.085 -4.504 -3.630 1.00 0.00 558 SER A O 7
ATOM 8283 N N . SER A 1 32 ? -32.912 -4.245 -1.405 1.00 0.00 559 SER A N 7
ATOM 8284 C CA . SER A 1 32 ? -31.549 -3.744 -1.441 1.00 0.00 559 SER A CA 7
ATOM 8285 C C . SER A 1 32 ? -30.577 -4.922 -1.426 1.00 0.00 559 SER A C 7
ATOM 8286 O O . SER A 1 32 ? -30.671 -5.803 -0.568 1.00 0.00 559 SER A O 7
ATOM 8294 N N . SER A 1 33 ? -29.649 -4.938 -2.380 1.00 0.00 560 SER A N 7
ATOM 8295 C CA . SER A 1 33 ? -28.762 -6.078 -2.556 1.00 0.00 560 SER A CA 7
ATOM 8296 C C . SER A 1 33 ? -27.515 -5.957 -1.681 1.00 0.00 560 SER A C 7
ATOM 8297 O O . SER A 1 33 ? -27.528 -6.384 -0.528 1.00 0.00 560 SER A O 7
ATOM 8305 N N . LYS A 1 34 ? -26.451 -5.367 -2.220 1.00 0.00 561 LYS A N 7
ATOM 8306 C CA . LYS A 1 34 ? -25.202 -5.187 -1.478 1.00 0.00 561 LYS A CA 7
ATOM 8307 C C . LYS A 1 34 ? -24.511 -3.908 -1.910 1.00 0.00 561 LYS A C 7
ATOM 8308 O O . LYS A 1 34 ? -24.178 -3.755 -3.088 1.00 0.00 561 LYS A O 7
ATOM 8327 N N . LEU A 1 35 ? -24.308 -2.994 -0.964 1.00 0.00 562 LEU A N 7
ATOM 8328 C CA . LEU A 1 35 ? -23.491 -1.803 -1.199 1.00 0.00 562 LEU A CA 7
ATOM 8329 C C . LEU A 1 35 ? -24.052 -0.954 -2.343 1.00 0.00 562 LEU A C 7
ATOM 8330 O O . LEU A 1 35 ? -25.211 -1.095 -2.749 1.00 0.00 562 LEU A O 7
ATOM 8346 N N . SER A 1 36 ? -23.216 -0.055 -2.839 1.00 0.00 563 SER A N 7
ATOM 8347 C CA . SER A 1 36 ? -23.501 0.686 -4.047 1.00 0.00 563 SER A CA 7
ATOM 8348 C C . SER A 1 36 ? -22.475 0.293 -5.105 1.00 0.00 563 SER A C 7
ATOM 8349 O O . SER A 1 36 ? -21.401 -0.189 -4.741 1.00 0.00 563 SER A O 7
ATOM 8357 N N . TYR A 1 37 ? -22.771 0.479 -6.388 1.00 0.00 564 TYR A N 7
ATOM 8358 C CA . TYR A 1 37 ? -21.844 0.042 -7.437 1.00 0.00 564 TYR A CA 7
ATOM 8359 C C . TYR A 1 37 ? -20.459 0.652 -7.246 1.00 0.00 564 TYR A C 7
ATOM 8360 O O . TYR A 1 37 ? -19.448 -0.018 -7.469 1.00 0.00 564 TYR A O 7
ATOM 8378 N N . LYS A 1 38 ? -20.417 1.916 -6.828 1.00 0.00 565 LYS A N 7
ATOM 8379 C CA . LYS A 1 38 ? -19.154 2.588 -6.544 1.00 0.00 565 LYS A CA 7
ATOM 8380 C C . LYS A 1 38 ? -18.300 1.756 -5.593 1.00 0.00 565 LYS A C 7
ATOM 8381 O O . LYS A 1 38 ? -17.081 1.729 -5.708 1.00 0.00 565 LYS A O 7
ATOM 8400 N N . LEU A 1 39 ? -18.948 1.080 -4.657 1.00 0.00 566 LEU A N 7
ATOM 8401 C CA . LEU A 1 39 ? -18.253 0.211 -3.723 1.00 0.00 566 LEU A CA 7
ATOM 8402 C C . LEU A 1 39 ? -18.108 -1.187 -4.290 1.00 0.00 566 LEU A C 7
ATOM 8403 O O . LEU A 1 39 ? -17.147 -1.886 -3.980 1.00 0.00 566 LEU A O 7
ATOM 8419 N N . GLN A 1 40 ? -19.073 -1.590 -5.109 1.00 0.00 567 GLN A N 7
ATOM 8420 C CA . GLN A 1 40 ? -19.029 -2.889 -5.762 1.00 0.00 567 GLN A CA 7
ATOM 8421 C C . GLN A 1 40 ? -17.705 -3.080 -6.478 1.00 0.00 567 GLN A C 7
ATOM 8422 O O . GLN A 1 40 ? -16.919 -3.952 -6.117 1.00 0.00 567 GLN A O 7
ATOM 8436 N N . ARG A 1 41 ? -17.434 -2.226 -7.457 1.00 0.00 568 ARG A N 7
ATOM 8437 C CA . ARG A 1 41 ? -16.218 -2.349 -8.245 1.00 0.00 568 ARG A CA 7
ATOM 8438 C C . ARG A 1 41 ? -15.001 -1.927 -7.420 1.00 0.00 568 ARG A C 7
ATOM 8439 O O . ARG A 1 41 ? -13.871 -2.305 -7.719 1.00 0.00 568 ARG A O 7
ATOM 8460 N N . GLU A 1 42 ? -15.257 -1.142 -6.378 1.00 0.00 569 GLU A N 7
ATOM 8461 C CA . GLU A 1 42 ? -14.211 -0.711 -5.455 1.00 0.00 569 GLU A CA 7
ATOM 8462 C C . GLU A 1 42 ? -13.629 -1.925 -4.738 1.00 0.00 569 GLU A C 7
ATOM 8463 O O . GLU A 1 42 ? -12.424 -2.174 -4.767 1.00 0.00 569 GLU A O 7
ATOM 8475 N N . LEU A 1 43 ? -14.518 -2.697 -4.133 1.00 0.00 570 LEU A N 7
ATOM 8476 C CA . LEU A 1 43 ? -14.142 -3.853 -3.336 1.00 0.00 570 LEU A CA 7
ATOM 8477 C C . LEU A 1 43 ? -13.657 -4.997 -4.234 1.00 0.00 570 LEU A C 7
ATOM 8478 O O . LEU A 1 43 ? -12.988 -5.913 -3.779 1.00 0.00 570 LEU A O 7
ATOM 8494 N N . GLU A 1 44 ? -13.989 -4.940 -5.512 1.00 0.00 571 GLU A N 7
ATOM 8495 C CA . GLU A 1 44 ? -13.563 -5.978 -6.448 1.00 0.00 571 GLU A CA 7
ATOM 8496 C C . GLU A 1 44 ? -12.077 -5.871 -6.786 1.00 0.00 571 GLU A C 7
ATOM 8497 O O . GLU A 1 44 ? -11.468 -6.840 -7.241 1.00 0.00 571 GLU A O 7
ATOM 8509 N N . GLN A 1 45 ? -11.496 -4.701 -6.573 1.00 0.00 572 GLN A N 7
ATOM 8510 C CA . GLN A 1 45 ? -10.081 -4.497 -6.867 1.00 0.00 572 GLN A CA 7
ATOM 8511 C C . GLN A 1 45 ? -9.267 -4.261 -5.599 1.00 0.00 572 GLN A C 7
ATOM 8512 O O . GLN A 1 45 ? -8.101 -4.649 -5.511 1.00 0.00 572 GLN A O 7
ATOM 8526 N N . LEU A 1 46 ? -9.905 -3.630 -4.631 1.00 0.00 573 LEU A N 7
ATOM 8527 C CA . LEU A 1 46 ? -9.248 -3.141 -3.419 1.00 0.00 573 LEU A CA 7
ATOM 8528 C C . LEU A 1 46 ? -8.421 -4.229 -2.697 1.00 0.00 573 LEU A C 7
ATOM 8529 O O . LEU A 1 46 ? -7.261 -3.988 -2.382 1.00 0.00 573 LEU A O 7
ATOM 8545 N N . PRO A 1 47 ? -8.978 -5.432 -2.405 1.00 0.00 574 PRO A N 7
ATOM 8546 C CA . PRO A 1 47 ? -8.223 -6.494 -1.716 1.00 0.00 574 PRO A CA 7
ATOM 8547 C C . PRO A 1 47 ? -6.949 -6.885 -2.463 1.00 0.00 574 PRO A C 7
ATOM 8548 O O . PRO A 1 47 ? -5.904 -7.114 -1.850 1.00 0.00 574 PRO A O 7
ATOM 8559 N N . GLN A 1 48 ? -7.038 -6.944 -3.789 1.00 0.00 575 GLN A N 7
ATOM 8560 C CA . GLN A 1 48 ? -5.872 -7.224 -4.623 1.00 0.00 575 GLN A CA 7
ATOM 8561 C C . GLN A 1 48 ? -4.854 -6.106 -4.471 1.00 0.00 575 GLN A C 7
ATOM 8562 O O . GLN A 1 48 ? -3.646 -6.335 -4.477 1.00 0.00 575 GLN A O 7
ATOM 8576 N N . LEU A 1 49 ? -5.368 -4.898 -4.334 1.00 0.00 576 LEU A N 7
ATOM 8577 C CA . LEU A 1 49 ? -4.547 -3.717 -4.153 1.00 0.00 576 LEU A CA 7
ATOM 8578 C C . LEU A 1 49 ? -3.877 -3.720 -2.775 1.00 0.00 576 LEU A C 7
ATOM 8579 O O . LEU A 1 49 ? -2.739 -3.288 -2.640 1.00 0.00 576 LEU A O 7
ATOM 8595 N N . LEU A 1 50 ? -4.580 -4.208 -1.758 1.00 0.00 577 LEU A N 7
ATOM 8596 C CA . LEU A 1 50 ? -3.987 -4.348 -0.428 1.00 0.00 577 LEU A CA 7
ATOM 8597 C C . LEU A 1 50 ? -2.765 -5.235 -0.466 1.00 0.00 577 LEU A C 7
ATOM 8598 O O . LEU A 1 50 ? -1.697 -4.836 -0.020 1.00 0.00 577 LEU A O 7
ATOM 8614 N N . GLU A 1 51 ? -2.908 -6.429 -1.007 1.00 0.00 578 GLU A N 7
ATOM 8615 C CA . GLU A 1 51 ? -1.773 -7.330 -1.094 1.00 0.00 578 GLU A CA 7
ATOM 8616 C C . GLU A 1 51 ? -0.735 -6.791 -2.078 1.00 0.00 578 GLU A C 7
ATOM 8617 O O . GLU A 1 51 ? 0.444 -7.122 -1.988 1.00 0.00 578 GLU A O 7
ATOM 8629 N N . ASP A 1 52 ? -1.181 -5.941 -3.002 1.00 0.00 579 ASP A N 7
ATOM 8630 C CA . ASP A 1 52 ? -0.267 -5.245 -3.903 1.00 0.00 579 ASP A CA 7
ATOM 8631 C C . ASP A 1 52 ? 0.637 -4.333 -3.103 1.00 0.00 579 ASP A C 7
ATOM 8632 O O . ASP A 1 52 ? 1.852 -4.374 -3.231 1.00 0.00 579 ASP A O 7
ATOM 8641 N N . LEU A 1 53 ? 0.014 -3.513 -2.270 1.00 0.00 580 LEU A N 7
ATOM 8642 C CA . LEU A 1 53 ? 0.713 -2.504 -1.490 1.00 0.00 580 LEU A CA 7
ATOM 8643 C C . LEU A 1 53 ? 1.499 -3.134 -0.356 1.00 0.00 580 LEU A C 7
ATOM 8644 O O . LEU A 1 53 ? 2.550 -2.638 0.033 1.00 0.00 580 LEU A O 7
ATOM 8660 N N . GLU A 1 54 ? 0.970 -4.221 0.176 1.00 0.00 581 GLU A N 7
ATOM 8661 C CA . GLU A 1 54 ? 1.653 -4.977 1.207 1.00 0.00 581 GLU A CA 7
ATOM 8662 C C . GLU A 1 54 ? 2.938 -5.568 0.643 1.00 0.00 581 GLU A C 7
ATOM 8663 O O . GLU A 1 54 ? 4.017 -5.414 1.214 1.00 0.00 581 GLU A O 7
ATOM 8675 N N . ALA A 1 55 ? 2.811 -6.230 -0.500 1.00 0.00 582 ALA A N 7
ATOM 8676 C CA . ALA A 1 55 ? 3.961 -6.779 -1.209 1.00 0.00 582 ALA A CA 7
ATOM 8677 C C . ALA A 1 55 ? 4.871 -5.659 -1.709 1.00 0.00 582 ALA A C 7
ATOM 8678 O O . ALA A 1 55 ? 6.085 -5.836 -1.831 1.00 0.00 582 ALA A O 7
ATOM 8685 N N . LYS A 1 56 ? 4.271 -4.511 -1.994 1.00 0.00 583 LYS A N 7
ATOM 8686 C CA . LYS A 1 56 ? 5.005 -3.340 -2.455 1.00 0.00 583 LYS A CA 7
ATOM 8687 C C . LYS A 1 56 ? 5.874 -2.810 -1.325 1.00 0.00 583 LYS A C 7
ATOM 8688 O O . LYS A 1 56 ? 7.060 -2.534 -1.507 1.00 0.00 583 LYS A O 7
ATOM 8707 N N . LEU A 1 57 ? 5.273 -2.693 -0.151 1.00 0.00 584 LEU A N 7
ATOM 8708 C CA . LEU A 1 57 ? 5.984 -2.270 1.037 1.00 0.00 584 LEU A CA 7
ATOM 8709 C C . LEU A 1 57 ? 7.052 -3.300 1.385 1.00 0.00 584 LEU A C 7
ATOM 8710 O O . LEU A 1 57 ? 8.189 -2.940 1.639 1.00 0.00 584 LEU A O 7
ATOM 8726 N N . GLU A 1 58 ? 6.674 -4.577 1.377 1.00 0.00 585 GLU A N 7
ATOM 8727 C CA . GLU A 1 58 ? 7.620 -5.673 1.608 1.00 0.00 585 GLU A CA 7
ATOM 8728 C C . GLU A 1 58 ? 8.850 -5.523 0.711 1.00 0.00 585 GLU A C 7
ATOM 8729 O O . GLU A 1 58 ? 9.987 -5.682 1.160 1.00 0.00 585 GLU A O 7
ATOM 8741 N N . ALA A 1 59 ? 8.610 -5.183 -0.549 1.00 0.00 586 ALA A N 7
ATOM 8742 C CA . ALA A 1 59 ? 9.678 -4.992 -1.516 1.00 0.00 586 ALA A CA 7
ATOM 8743 C C . ALA A 1 59 ? 10.544 -3.796 -1.136 1.00 0.00 586 ALA A C 7
ATOM 8744 O O . ALA A 1 59 ? 11.757 -3.917 -0.964 1.00 0.00 586 ALA A O 7
ATOM 8751 N N . LEU A 1 60 ? 9.901 -2.648 -0.978 1.00 0.00 587 LEU A N 7
ATOM 8752 C CA . LEU A 1 60 ? 10.594 -1.404 -0.671 1.00 0.00 587 LEU A CA 7
ATOM 8753 C C . LEU A 1 60 ? 11.301 -1.485 0.678 1.00 0.00 587 LEU A C 7
ATOM 8754 O O . LEU A 1 60 ? 12.469 -1.124 0.796 1.00 0.00 587 LEU A O 7
ATOM 8770 N N . GLN A 1 61 ? 10.591 -1.988 1.679 1.00 0.00 588 GLN A N 7
ATOM 8771 C CA . GLN A 1 61 ? 11.131 -2.138 3.026 1.00 0.00 588 GLN A CA 7
ATOM 8772 C C . GLN A 1 61 ? 12.342 -3.058 3.028 1.00 0.00 588 GLN A C 7
ATOM 8773 O O . GLN A 1 61 ? 13.260 -2.876 3.815 1.00 0.00 588 GLN A O 7
ATOM 8787 N N . THR A 1 62 ? 12.341 -4.042 2.140 1.00 0.00 589 THR A N 7
ATOM 8788 C CA . THR A 1 62 ? 13.441 -4.986 2.049 1.00 0.00 589 THR A CA 7
ATOM 8789 C C . THR A 1 62 ? 14.646 -4.350 1.349 1.00 0.00 589 THR A C 7
ATOM 8790 O O . THR A 1 62 ? 15.791 -4.687 1.643 1.00 0.00 589 THR A O 7
ATOM 8801 N N . GLN A 1 63 ? 14.386 -3.416 0.439 1.00 0.00 590 GLN A N 7
ATOM 8802 C CA . GLN A 1 63 ? 15.459 -2.650 -0.183 1.00 0.00 590 GLN A CA 7
ATOM 8803 C C . GLN A 1 63 ? 16.128 -1.800 0.883 1.00 0.00 590 GLN A C 7
ATOM 8804 O O . GLN A 1 63 ? 17.348 -1.760 1.010 1.00 0.00 590 GLN A O 7
ATOM 8818 N N . VAL A 1 64 ? 15.278 -1.149 1.662 1.00 0.00 591 VAL A N 7
ATOM 8819 C CA . VAL A 1 64 ? 15.687 -0.237 2.718 1.00 0.00 591 VAL A CA 7
ATOM 8820 C C . VAL A 1 64 ? 16.212 -1.005 3.933 1.00 0.00 591 VAL A C 7
ATOM 8821 O O . VAL A 1 64 ? 16.875 -0.443 4.808 1.00 0.00 591 VAL A O 7
ATOM 8834 N N . ALA A 1 65 ? 15.916 -2.295 3.972 1.00 0.00 592 ALA A N 7
ATOM 8835 C CA . ALA A 1 65 ? 16.385 -3.162 5.043 1.00 0.00 592 ALA A CA 7
ATOM 8836 C C . ALA A 1 65 ? 17.898 -3.309 4.991 1.00 0.00 592 ALA A C 7
ATOM 8837 O O . ALA A 1 65 ? 18.552 -3.492 6.019 1.00 0.00 592 ALA A O 7
ATOM 8844 N N . ASP A 1 66 ? 18.442 -3.227 3.786 1.00 0.00 593 ASP A N 7
ATOM 8845 C CA . ASP A 1 66 ? 19.880 -3.331 3.590 1.00 0.00 593 ASP A CA 7
ATOM 8846 C C . ASP A 1 66 ? 20.559 -2.011 3.927 1.00 0.00 593 ASP A C 7
ATOM 8847 O O . ASP A 1 66 ? 20.208 -0.963 3.389 1.00 0.00 593 ASP A O 7
ATOM 8856 N N . ALA A 1 67 ? 21.537 -2.074 4.823 1.00 0.00 594 ALA A N 7
ATOM 8857 C CA . ALA A 1 67 ? 22.229 -0.885 5.313 1.00 0.00 594 ALA A CA 7
ATOM 8858 C C . ALA A 1 67 ? 22.999 -0.156 4.215 1.00 0.00 594 ALA A C 7
ATOM 8859 O O . ALA A 1 67 ? 23.303 1.031 4.344 1.00 0.00 594 ALA A O 7
ATOM 8866 N N . SER A 1 68 ? 23.312 -0.856 3.133 1.00 0.00 595 SER A N 7
ATOM 8867 C CA . SER A 1 68 ? 24.070 -0.262 2.047 1.00 0.00 595 SER A CA 7
ATOM 8868 C C . SER A 1 68 ? 23.137 0.482 1.094 1.00 0.00 595 SER A C 7
ATOM 8869 O O . SER A 1 68 ? 23.593 1.171 0.180 1.00 0.00 595 SER A O 7
ATOM 8877 N N . PHE A 1 69 ? 21.833 0.344 1.317 1.00 0.00 596 PHE A N 7
ATOM 8878 C CA . PHE A 1 69 ? 20.839 1.069 0.535 1.00 0.00 596 PHE A CA 7
ATOM 8879 C C . PHE A 1 69 ? 21.048 2.575 0.662 1.00 0.00 596 PHE A C 7
ATOM 8880 O O . PHE A 1 69 ? 21.103 3.288 -0.332 1.00 0.00 596 PHE A O 7
ATOM 8897 N N . PHE A 1 70 ? 21.202 3.042 1.893 1.00 0.00 597 PHE A N 7
ATOM 8898 C CA . PHE A 1 70 ? 21.309 4.476 2.164 1.00 0.00 597 PHE A CA 7
ATOM 8899 C C . PHE A 1 70 ? 22.575 5.084 1.558 1.00 0.00 597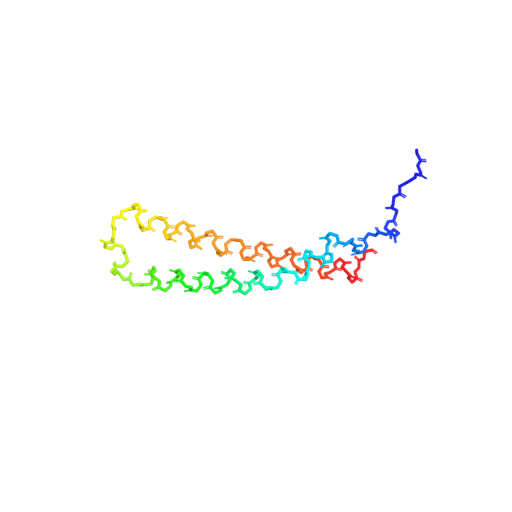 PHE A C 7
ATOM 8900 O O . PHE A 1 70 ? 22.690 6.305 1.438 1.00 0.00 597 PHE A O 7
ATOM 8917 N N . SER A 1 71 ? 23.512 4.232 1.162 1.00 0.00 598 SER A N 7
ATOM 8918 C CA . SER A 1 71 ? 24.760 4.685 0.562 1.00 0.00 598 SER A CA 7
ATOM 8919 C C . SER A 1 71 ? 24.553 5.063 -0.907 1.00 0.00 598 SER A C 7
ATOM 8920 O O . SER A 1 71 ? 25.454 5.598 -1.563 1.00 0.00 598 SER A O 7
ATOM 8928 N N . GLN A 1 72 ? 23.358 4.787 -1.411 1.00 0.00 599 GLN A N 7
ATOM 8929 C CA . GLN A 1 72 ? 22.979 5.154 -2.763 1.00 0.00 599 GLN A CA 7
ATOM 8930 C C . GLN A 1 72 ? 22.586 6.631 -2.801 1.00 0.00 599 GLN A C 7
ATOM 8931 O O . GLN A 1 72 ? 22.369 7.234 -1.747 1.00 0.00 599 GLN A O 7
ATOM 8945 N N . PRO A 1 73 ? 22.515 7.246 -3.999 1.00 0.00 600 PRO A N 7
ATOM 8946 C CA . PRO A 1 73 ? 22.169 8.662 -4.144 1.00 0.00 600 PRO A CA 7
ATOM 8947 C C . PRO A 1 73 ? 20.917 9.039 -3.362 1.00 0.00 600 PRO A C 7
ATOM 8948 O O . PRO A 1 73 ? 19.933 8.304 -3.356 1.00 0.00 600 PRO A O 7
ATOM 8959 N N . HIS A 1 74 ? 20.978 10.193 -2.699 1.00 0.00 601 HIS A N 7
ATOM 8960 C CA . HIS A 1 74 ? 19.835 10.762 -1.978 1.00 0.00 601 HIS A CA 7
ATOM 8961 C C . HIS A 1 74 ? 18.607 10.790 -2.872 1.00 0.00 601 HIS A C 7
ATOM 8962 O O . HIS A 1 74 ? 17.496 10.562 -2.419 1.00 0.00 601 HIS A O 7
ATOM 8977 N N . GLU A 1 75 ? 18.827 11.057 -4.143 1.00 0.00 602 GLU A N 7
ATOM 8978 C CA . GLU A 1 75 ? 17.746 11.146 -5.104 1.00 0.00 602 GLU A CA 7
ATOM 8979 C C . GLU A 1 75 ? 17.108 9.782 -5.357 1.00 0.00 602 GLU A C 7
ATOM 8980 O O . GLU A 1 75 ? 15.904 9.695 -5.589 1.00 0.00 602 GLU A O 7
ATOM 8992 N N . GLN A 1 76 ? 17.906 8.718 -5.301 1.00 0.00 603 GLN A N 7
ATOM 8993 C CA . GLN A 1 76 ? 17.380 7.378 -5.531 1.00 0.00 603 GLN A CA 7
ATOM 8994 C C . GLN A 1 76 ? 16.819 6.822 -4.223 1.00 0.00 603 GLN A C 7
ATOM 8995 O O . GLN A 1 76 ? 15.753 6.210 -4.201 1.00 0.00 603 GLN A O 7
ATOM 9009 N N . THR A 1 77 ? 17.543 7.060 -3.131 1.00 0.00 604 THR A N 7
ATOM 9010 C CA . THR A 1 77 ? 17.169 6.522 -1.836 1.00 0.00 604 THR A CA 7
ATOM 9011 C C . THR A 1 77 ? 15.893 7.162 -1.324 1.00 0.00 604 THR A C 7
ATOM 9012 O O . THR A 1 77 ? 14.982 6.468 -0.893 1.00 0.00 604 THR A O 7
ATOM 9023 N N . GLN A 1 78 ? 15.825 8.487 -1.385 1.00 0.00 605 GLN A N 7
ATOM 9024 C CA . GLN A 1 78 ? 14.631 9.202 -0.957 1.00 0.00 605 GLN A CA 7
ATOM 9025 C C . GLN A 1 78 ? 13.454 8.841 -1.845 1.00 0.00 605 GLN A C 7
ATOM 9026 O O . GLN A 1 78 ? 12.312 8.880 -1.411 1.00 0.00 605 GLN A O 7
ATOM 9040 N N . LYS A 1 79 ? 13.744 8.490 -3.089 1.00 0.00 606 LYS A N 7
ATOM 9041 C CA . LYS A 1 79 ? 12.731 7.988 -3.995 1.00 0.00 606 LYS A CA 7
ATOM 9042 C C . LYS A 1 79 ? 12.123 6.714 -3.419 1.00 0.00 606 LYS A C 7
ATOM 9043 O O . LYS A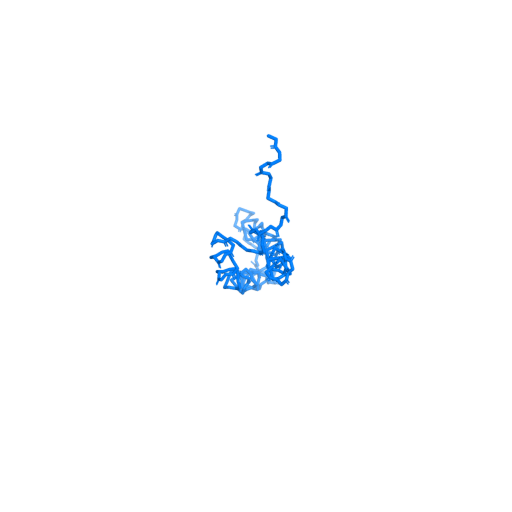 1 79 ? 10.906 6.597 -3.288 1.00 0.00 606 LYS A O 7
ATOM 9062 N N . VAL A 1 80 ? 12.988 5.780 -3.048 1.00 0.00 607 VAL A N 7
ATOM 9063 C CA . VAL A 1 80 ? 12.554 4.515 -2.465 1.00 0.00 607 VAL A CA 7
ATOM 9064 C C . VAL A 1 80 ? 11.947 4.732 -1.078 1.00 0.00 607 VAL A C 7
ATOM 9065 O O . VAL A 1 80 ? 10.906 4.174 -0.758 1.00 0.00 607 VAL A O 7
ATOM 9078 N N . LEU A 1 81 ? 12.601 5.555 -0.269 1.00 0.00 608 LEU A N 7
ATOM 9079 C CA . LEU A 1 81 ? 12.140 5.850 1.086 1.00 0.00 608 LEU A CA 7
ATOM 9080 C C . LEU A 1 81 ? 10.760 6.496 1.075 1.00 0.00 608 LEU A C 7
ATOM 9081 O O . LEU A 1 81 ? 9.883 6.123 1.857 1.00 0.00 608 LEU A O 7
ATOM 9097 N N . ALA A 1 82 ? 10.573 7.460 0.189 1.00 0.00 609 ALA A N 7
ATOM 9098 C CA . ALA A 1 82 ? 9.306 8.161 0.077 1.00 0.00 609 ALA A CA 7
ATOM 9099 C C . ALA A 1 82 ? 8.231 7.244 -0.492 1.00 0.00 609 ALA A C 7
ATOM 9100 O O . ALA A 1 82 ? 7.089 7.253 -0.031 1.00 0.00 609 ALA A O 7
ATOM 9107 N N . ASP A 1 83 ? 8.608 6.437 -1.480 1.00 0.00 610 ASP A N 7
ATOM 9108 C CA . ASP A 1 83 ? 7.682 5.481 -2.080 1.00 0.00 610 ASP A CA 7
ATOM 9109 C C . ASP A 1 83 ? 7.323 4.402 -1.067 1.00 0.00 610 ASP A C 7
ATOM 9110 O O . ASP A 1 83 ? 6.183 3.955 -1.003 1.00 0.00 610 ASP A O 7
ATOM 9119 N N . MET A 1 84 ? 8.312 4.003 -0.270 1.00 0.00 611 MET A N 7
ATOM 9120 C CA . MET A 1 84 ? 8.108 3.062 0.828 1.00 0.00 611 MET A CA 7
ATOM 9121 C C . MET A 1 84 ? 7.029 3.565 1.767 1.00 0.00 611 MET A C 7
ATOM 9122 O O . MET A 1 84 ? 6.055 2.869 2.056 1.00 0.00 611 MET A O 7
ATOM 9136 N N . ALA A 1 85 ? 7.213 4.788 2.230 1.00 0.00 612 ALA A N 7
ATOM 9137 C CA . ALA A 1 85 ? 6.284 5.396 3.164 1.00 0.00 612 ALA A CA 7
ATOM 9138 C C . ALA A 1 85 ? 4.916 5.600 2.520 1.00 0.00 612 ALA A C 7
ATOM 9139 O O . ALA A 1 85 ? 3.893 5.548 3.195 1.00 0.00 612 ALA A O 7
ATOM 9146 N N . ALA A 1 86 ? 4.899 5.825 1.210 1.00 0.00 613 ALA A N 7
ATOM 9147 C CA . ALA A 1 86 ? 3.643 6.007 0.494 1.00 0.00 613 ALA A CA 7
ATOM 9148 C C . ALA A 1 86 ? 2.952 4.669 0.248 1.00 0.00 613 ALA A C 7
ATOM 9149 O O . ALA A 1 86 ? 1.735 4.613 0.076 1.00 0.00 613 ALA A O 7
ATOM 9156 N N . ALA A 1 87 ? 3.734 3.597 0.226 1.00 0.00 614 ALA A N 7
ATOM 9157 C CA . ALA A 1 87 ? 3.193 2.258 0.046 1.00 0.00 614 ALA A CA 7
ATOM 9158 C C . ALA A 1 87 ? 2.348 1.865 1.245 1.00 0.00 614 ALA A C 7
ATOM 9159 O O . ALA A 1 87 ? 1.198 1.463 1.095 1.00 0.00 614 ALA A O 7
ATOM 9166 N N . GLU A 1 88 ? 2.920 2.000 2.436 1.00 0.00 615 GLU A N 7
ATOM 9167 C CA . GLU A 1 88 ? 2.188 1.732 3.670 1.00 0.00 615 GLU A CA 7
ATOM 9168 C C . GLU A 1 88 ? 1.066 2.753 3.859 1.00 0.00 615 GLU A C 7
ATOM 9169 O O . GLU A 1 88 ? -0.020 2.416 4.330 1.00 0.00 615 GLU A O 7
ATOM 9181 N N . GLN A 1 89 ? 1.340 3.995 3.466 1.00 0.00 616 GLN A N 7
ATOM 9182 C CA . GLN A 1 89 ? 0.352 5.069 3.488 1.00 0.00 616 GLN A CA 7
ATOM 9183 C C . GLN A 1 89 ? -0.888 4.676 2.689 1.00 0.00 616 GLN A C 7
ATOM 9184 O O . GLN A 1 89 ? -2.007 4.717 3.193 1.00 0.00 616 GLN A O 7
ATOM 9198 N N . GLU A 1 90 ? -0.678 4.281 1.443 1.00 0.00 617 GLU A N 7
ATOM 9199 C CA . GLU A 1 90 ? -1.774 3.873 0.579 1.00 0.00 617 GLU A CA 7
ATOM 9200 C C . GLU A 1 90 ? -2.385 2.565 1.076 1.00 0.00 617 GLU A C 7
ATOM 9201 O O . GLU A 1 90 ? -3.597 2.371 1.000 1.00 0.00 617 GLU A O 7
ATOM 9213 N N . LEU A 1 91 ? -1.539 1.694 1.612 1.00 0.00 618 LEU A N 7
ATOM 9214 C CA . LEU A 1 91 ? -1.980 0.410 2.144 1.00 0.00 618 LEU A CA 7
ATOM 9215 C C . LEU A 1 91 ? -2.998 0.600 3.264 1.00 0.00 618 LEU A C 7
ATOM 9216 O O . LEU A 1 91 ? -4.101 0.064 3.201 1.00 0.00 618 LEU A O 7
ATOM 9232 N N . GLU A 1 92 ? -2.635 1.382 4.275 1.00 0.00 619 GLU A N 7
ATOM 9233 C CA . GLU A 1 92 ? -3.502 1.577 5.430 1.00 0.00 619 GLU A CA 7
ATOM 9234 C C . GLU A 1 92 ? -4.783 2.319 5.047 1.00 0.00 619 GLU A C 7
ATOM 9235 O O . GLU A 1 92 ? -5.859 2.014 5.559 1.00 0.00 619 GLU A O 7
ATOM 9247 N N . GLN A 1 93 ? -4.667 3.285 4.141 1.00 0.00 620 GLN A N 7
ATOM 9248 C CA . GLN A 1 93 ? -5.820 4.068 3.708 1.00 0.00 620 GLN A CA 7
ATOM 9249 C C . GLN A 1 93 ? -6.777 3.214 2.892 1.00 0.00 620 GLN A C 7
ATOM 9250 O O . GLN A 1 93 ? -7.994 3.273 3.079 1.00 0.00 620 GLN A O 7
ATOM 9264 N N . ALA A 1 94 ? -6.221 2.415 1.993 1.00 0.00 621 ALA A N 7
ATOM 9265 C CA . ALA A 1 94 ? -7.018 1.491 1.209 1.00 0.00 621 ALA A CA 7
ATOM 9266 C C . ALA A 1 94 ? -7.618 0.428 2.119 1.00 0.00 621 ALA A C 7
ATOM 9267 O O . ALA A 1 94 ? -8.737 -0.028 1.902 1.00 0.00 621 ALA A O 7
ATOM 9274 N N . PHE A 1 95 ? -6.867 0.053 3.147 1.00 0.00 622 PHE A N 7
ATOM 9275 C CA . PHE A 1 95 ? -7.348 -0.885 4.152 1.00 0.00 622 PHE A CA 7
ATOM 9276 C C . PHE A 1 95 ? -8.564 -0.316 4.879 1.00 0.00 622 PHE A C 7
ATOM 9277 O O . PHE A 1 95 ? -9.567 -1.005 5.057 1.00 0.00 622 PHE A O 7
ATOM 9294 N N . GLU A 1 96 ? -8.462 0.946 5.295 1.00 0.00 623 GLU A N 7
ATOM 9295 C CA . GLU A 1 96 ? -9.580 1.653 5.917 1.00 0.00 623 GLU A CA 7
ATOM 9296 C C . GLU A 1 96 ? -10.808 1.595 5.018 1.00 0.00 623 GLU A C 7
ATOM 9297 O O . GLU A 1 96 ? -11.907 1.251 5.459 1.00 0.00 623 GLU A O 7
ATOM 9309 N N . ARG A 1 97 ? -10.596 1.942 3.754 1.00 0.00 624 ARG A N 7
ATOM 9310 C CA . ARG A 1 97 ? -11.635 1.871 2.739 1.00 0.00 624 ARG A CA 7
ATOM 9311 C C . ARG A 1 97 ? -12.238 0.473 2.700 1.00 0.00 624 ARG A C 7
ATOM 9312 O O . ARG A 1 97 ? -13.453 0.308 2.769 1.00 0.00 624 ARG A O 7
ATOM 9333 N N . TRP A 1 98 ? -11.366 -0.523 2.618 1.00 0.00 625 TRP A N 7
ATOM 9334 C CA . TRP A 1 98 ? -11.773 -1.911 2.479 1.00 0.00 625 TRP A CA 7
ATOM 9335 C C . TRP A 1 98 ? -12.628 -2.380 3.652 1.00 0.00 625 TRP A C 7
ATOM 9336 O O . TRP A 1 98 ? -13.691 -2.970 3.450 1.00 0.00 625 TRP A O 7
ATOM 9357 N N . GLU A 1 99 ? -12.170 -2.121 4.873 1.00 0.00 626 GLU A N 7
ATOM 9358 C CA . GLU A 1 99 ? -12.895 -2.571 6.055 1.00 0.00 626 GLU A CA 7
ATOM 9359 C C . GLU A 1 99 ? -14.263 -1.907 6.129 1.00 0.00 626 GLU A C 7
ATOM 9360 O O . GLU A 1 99 ? -15.240 -2.541 6.521 1.00 0.00 626 GLU A O 7
ATOM 9372 N N . TYR A 1 100 ? -14.331 -0.638 5.736 1.00 0.00 627 TYR A N 7
ATOM 9373 C CA . TYR A 1 100 ? -15.608 0.060 5.632 1.00 0.00 627 TYR A CA 7
ATOM 9374 C C . TYR A 1 100 ? -16.515 -0.643 4.624 1.00 0.00 627 TYR A C 7
ATOM 9375 O O . TYR A 1 100 ? -17.704 -0.817 4.867 1.00 0.00 627 TYR A O 7
ATOM 9393 N N . LEU A 1 101 ? -15.941 -1.064 3.507 1.00 0.00 628 LEU A N 7
ATOM 9394 C CA . LEU A 1 101 ? -16.712 -1.699 2.446 1.00 0.00 628 LEU A CA 7
ATOM 9395 C C . LEU A 1 101 ? -17.241 -3.061 2.890 1.00 0.00 628 LEU A C 7
ATOM 9396 O O . LEU A 1 101 ? -18.428 -3.352 2.738 1.00 0.00 628 LEU A O 7
ATOM 9412 N N . GLU A 1 102 ? -16.361 -3.882 3.450 1.00 0.00 629 GLU A N 7
ATOM 9413 C CA . GLU A 1 102 ? -16.756 -5.184 3.986 1.00 0.00 629 GLU A CA 7
ATOM 9414 C C . GLU A 1 102 ? -17.791 -5.024 5.093 1.00 0.00 629 GLU A C 7
ATOM 9415 O O . GLU A 1 102 ? -18.699 -5.843 5.239 1.00 0.00 629 GLU A O 7
ATOM 9427 N N . ALA A 1 103 ? -17.646 -3.962 5.873 1.00 0.00 630 ALA A N 7
ATOM 9428 C CA . ALA A 1 103 ? -18.575 -3.669 6.953 1.00 0.00 630 ALA A CA 7
ATOM 9429 C C . ALA A 1 103 ? -19.907 -3.157 6.416 1.00 0.00 630 ALA A C 7
ATOM 9430 O O . ALA A 1 103 ? -20.965 -3.535 6.914 1.00 0.00 630 ALA A O 7
ATOM 9437 N N . LEU A 1 104 ? -19.856 -2.290 5.408 1.00 0.00 631 LEU A N 7
ATOM 9438 C CA . LEU A 1 104 ? -21.071 -1.750 4.815 1.00 0.00 631 LEU A CA 7
ATOM 9439 C C . LEU A 1 104 ? -21.864 -2.867 4.161 1.00 0.00 631 LEU A C 7
ATOM 9440 O O . LEU A 1 104 ? -23.079 -2.940 4.303 1.00 0.00 631 LEU A O 7
ATOM 9456 N N . LYS A 1 105 ? -21.145 -3.749 3.476 1.00 0.00 632 LYS A N 7
ATOM 9457 C CA . LYS A 1 105 ? -21.745 -4.860 2.744 1.00 0.00 632 LYS A CA 7
ATOM 9458 C C . LYS A 1 105 ? -22.537 -5.775 3.681 1.00 0.00 632 LYS A C 7
ATOM 9459 O O . LYS A 1 105 ? -23.428 -6.508 3.250 1.00 0.00 632 LYS A O 7
ATOM 9478 N N . ASN A 1 106 ? -22.201 -5.720 4.965 1.00 0.00 633 ASN A N 7
ATOM 9479 C CA . ASN A 1 106 ? -22.826 -6.573 5.969 1.00 0.00 633 ASN A CA 7
ATOM 9480 C C . ASN A 1 106 ? -24.305 -6.226 6.123 1.00 0.00 633 ASN A C 7
ATOM 9481 O O . ASN A 1 106 ? -25.140 -7.100 6.362 1.00 0.00 633 ASN A O 7
ATOM 9492 N N . GLY A 1 107 ? -24.620 -4.948 5.976 1.00 0.00 634 GLY A N 7
ATOM 9493 C CA . GLY A 1 107 ? -25.992 -4.495 6.090 1.00 0.00 634 GLY A CA 7
ATOM 9494 C C . GLY A 1 107 ? -26.196 -3.163 5.406 1.00 0.00 634 GLY A C 7
ATOM 9495 O O . GLY A 1 107 ? -26.605 -2.186 6.038 1.00 0.00 634 GLY A O 7
ATOM 9499 N N . GLY A 1 108 ? -25.911 -3.120 4.116 1.00 0.00 635 GLY A N 7
ATOM 9500 C CA . GLY A 1 108 ? -25.985 -1.880 3.379 1.00 0.00 635 GLY A CA 7
ATOM 9501 C C . GLY A 1 108 ? -26.092 -2.112 1.891 1.00 0.00 635 GLY A C 7
ATOM 9502 O O . GLY A 1 108 ? -26.583 -1.213 1.182 1.00 0.00 635 GLY A O 7
ATOM 9507 N N . LYS A 1 24 ? -35.363 14.130 8.583 1.00 0.00 551 LYS A N 8
ATOM 9508 C CA . LYS A 1 24 ? -34.038 14.715 8.274 1.00 0.00 551 LYS A CA 8
ATOM 9509 C C . LYS A 1 24 ? -34.140 15.707 7.119 1.00 0.00 551 LYS A C 8
ATOM 9510 O O . LYS A 1 24 ? -33.180 15.895 6.370 1.00 0.00 551 LYS A O 8
ATOM 9529 N N . ALA A 1 25 ? -35.314 16.334 6.991 1.00 0.00 552 ALA A N 8
ATOM 9530 C CA . ALA A 1 25 ? -35.579 17.338 5.962 1.00 0.00 552 ALA A CA 8
ATOM 9531 C C . ALA A 1 25 ? -35.432 16.767 4.554 1.00 0.00 552 ALA A C 8
ATOM 9532 O O . ALA A 1 25 ? -36.392 16.242 3.985 1.00 0.00 552 ALA A O 8
ATOM 9539 N N . GLU A 1 26 ? -34.232 16.849 4.006 1.00 0.00 553 GLU A N 8
ATOM 9540 C CA . GLU A 1 26 ? -33.969 16.371 2.661 1.00 0.00 553 GLU A CA 8
ATOM 9541 C C . GLU A 1 26 ? -33.509 14.917 2.700 1.00 0.00 553 GLU A C 8
ATOM 9542 O O . GLU A 1 26 ? -32.333 14.638 2.927 1.00 0.00 553 GLU A O 8
ATOM 9554 N N . THR A 1 27 ? -34.467 14.016 2.483 1.00 0.00 554 THR A N 8
ATOM 9555 C CA . THR A 1 27 ? -34.270 12.557 2.519 1.00 0.00 554 THR A CA 8
ATOM 9556 C C . THR A 1 27 ? -33.765 12.048 3.876 1.00 0.00 554 THR A C 8
ATOM 9557 O O . THR A 1 27 ? -32.819 12.570 4.460 1.00 0.00 554 THR A O 8
ATOM 9568 N N . VAL A 1 28 ? -34.422 11.010 4.373 1.00 0.00 555 VAL A N 8
ATOM 9569 C CA . VAL A 1 28 ? -34.064 10.413 5.651 1.00 0.00 555 VAL A CA 8
ATOM 9570 C C . VAL A 1 28 ? -33.283 9.117 5.421 1.00 0.00 555 VAL A C 8
ATOM 9571 O O . VAL A 1 28 ? -32.650 8.584 6.335 1.00 0.00 555 VAL A O 8
ATOM 9584 N N . LYS A 1 29 ? -33.322 8.645 4.174 1.00 0.00 556 LYS A N 8
ATOM 9585 C CA . LYS A 1 29 ? -32.667 7.404 3.763 1.00 0.00 556 LYS A CA 8
ATOM 9586 C C . LYS A 1 29 ? -33.334 6.185 4.403 1.00 0.00 556 LYS A C 8
ATOM 9587 O O . LYS A 1 29 ? -34.211 5.573 3.793 1.00 0.00 556 LYS A O 8
ATOM 9606 N N . ARG A 1 30 ? -32.944 5.870 5.640 1.00 0.00 557 ARG A N 8
ATOM 9607 C CA . ARG A 1 30 ? -33.414 4.663 6.327 1.00 0.00 557 ARG A CA 8
ATOM 9608 C C . ARG A 1 30 ? -33.094 3.416 5.507 1.00 0.00 557 ARG A C 8
ATOM 9609 O O . ARG A 1 30 ? -33.963 2.865 4.828 1.00 0.00 557 ARG A O 8
ATOM 9630 N N . SER A 1 31 ? -31.837 2.984 5.588 1.00 0.00 558 SER A N 8
ATOM 9631 C CA . SER A 1 31 ? -31.334 1.853 4.815 1.00 0.00 558 SER A CA 8
ATOM 9632 C C . SER A 1 31 ? -31.384 2.172 3.319 1.00 0.00 558 SER A C 8
ATOM 9633 O O . SER A 1 31 ? -32.295 1.751 2.606 1.00 0.00 558 SER A O 8
ATOM 9641 N N . SER A 1 32 ? -30.421 2.953 2.854 1.00 0.00 559 SER A N 8
ATOM 9642 C CA . SER A 1 32 ? -30.346 3.307 1.445 1.00 0.00 559 SER A CA 8
ATOM 9643 C C . SER A 1 32 ? -28.893 3.366 0.967 1.00 0.00 559 SER A C 8
ATOM 9644 O O . SER A 1 32 ? -28.623 3.688 -0.192 1.00 0.00 559 SER A O 8
ATOM 9652 N N . SER A 1 33 ? -27.960 3.048 1.853 1.00 0.00 560 SER A N 8
ATOM 9653 C CA . SER A 1 33 ? -26.548 3.071 1.508 1.00 0.00 560 SER A CA 8
ATOM 9654 C C . SER A 1 33 ? -25.816 1.885 2.125 1.00 0.00 560 SER A C 8
ATOM 9655 O O . SER A 1 33 ? -25.117 2.026 3.126 1.00 0.00 560 SER A O 8
ATOM 9663 N N . LYS A 1 34 ? -25.993 0.714 1.527 1.00 0.00 561 LYS A N 8
ATOM 9664 C CA . LYS A 1 34 ? -25.330 -0.490 2.010 1.00 0.00 561 LYS A CA 8
ATOM 9665 C C . LYS A 1 34 ? -24.092 -0.791 1.168 1.00 0.00 561 LYS A C 8
ATOM 9666 O O . LYS A 1 34 ? -22.978 -0.832 1.679 1.00 0.00 561 LYS A O 8
ATOM 9685 N N . LEU A 1 35 ? -24.291 -0.995 -0.127 1.00 0.00 562 LEU A N 8
ATOM 9686 C CA . LEU A 1 35 ? -23.184 -1.263 -1.035 1.00 0.00 562 LEU A CA 8
ATOM 9687 C C . LEU A 1 35 ? -23.616 -0.957 -2.464 1.00 0.00 562 LEU A C 8
ATOM 9688 O O . LEU A 1 35 ? -24.095 -1.836 -3.185 1.00 0.00 562 LEU A O 8
ATOM 9704 N N . SER A 1 36 ? -23.485 0.298 -2.852 1.00 0.00 563 SER A N 8
ATOM 9705 C CA . SER A 1 36 ? -23.816 0.714 -4.201 1.00 0.00 563 SER A CA 8
ATOM 9706 C C . SER A 1 36 ? -22.767 0.194 -5.187 1.00 0.00 563 SER A C 8
ATOM 9707 O O . SER A 1 36 ? -21.675 -0.202 -4.771 1.00 0.00 563 SER A O 8
ATOM 9715 N N . TYR A 1 37 ? -23.083 0.188 -6.477 1.00 0.00 564 TYR A N 8
ATOM 9716 C CA . TYR A 1 37 ? -22.176 -0.358 -7.488 1.00 0.00 564 TYR A CA 8
ATOM 9717 C C . TYR A 1 37 ? -20.786 0.276 -7.410 1.00 0.00 564 TYR A C 8
ATOM 9718 O O . TYR A 1 37 ? -19.771 -0.405 -7.582 1.00 0.00 564 TYR A O 8
ATOM 9736 N N . LYS A 1 38 ? -20.741 1.577 -7.151 1.00 0.00 565 LYS A N 8
ATOM 9737 C CA . LYS A 1 38 ? -19.469 2.280 -7.037 1.00 0.00 565 LYS A CA 8
ATOM 9738 C C . LYS A 1 38 ? -18.585 1.685 -5.944 1.00 0.00 565 LYS A C 8
ATOM 9739 O O . LYS A 1 38 ? -17.362 1.706 -6.060 1.00 0.00 565 LYS A O 8
ATOM 9758 N N . LEU A 1 39 ? -19.198 1.131 -4.899 1.00 0.00 566 LEU A N 8
ATOM 9759 C CA . LEU A 1 39 ? -18.442 0.469 -3.843 1.00 0.00 566 LEU A CA 8
ATOM 9760 C C . LEU A 1 39 ? -18.152 -0.958 -4.252 1.00 0.00 566 LEU A C 8
ATOM 9761 O O . LEU A 1 39 ? -17.150 -1.531 -3.848 1.00 0.00 566 LEU A O 8
ATOM 9777 N N . GLN A 1 40 ? -19.047 -1.527 -5.046 1.00 0.00 567 GLN A N 8
ATOM 9778 C CA . GLN A 1 40 ? -18.854 -2.863 -5.587 1.00 0.00 567 GLN A CA 8
ATOM 9779 C C . GLN A 1 40 ? -17.506 -2.952 -6.282 1.00 0.00 567 GLN A C 8
ATOM 9780 O O . GLN A 1 40 ? -16.664 -3.774 -5.936 1.00 0.00 567 GLN A O 8
ATOM 9794 N N . ARG A 1 41 ? -17.280 -2.053 -7.219 1.00 0.00 568 ARG A N 8
ATOM 9795 C CA . ARG A 1 41 ? -16.043 -2.048 -7.978 1.00 0.00 568 ARG A CA 8
ATOM 9796 C C . ARG A 1 41 ? -14.899 -1.422 -7.188 1.00 0.00 568 ARG A C 8
ATOM 9797 O O . ARG A 1 41 ? -13.727 -1.653 -7.494 1.00 0.00 568 ARG A O 8
ATOM 9818 N N . GLU A 1 42 ? -15.237 -0.635 -6.172 1.00 0.00 569 GLU A N 8
ATOM 9819 C CA . GLU A 1 42 ? -14.232 -0.073 -5.280 1.00 0.00 569 GLU A CA 8
ATOM 9820 C C . GLU A 1 42 ? -13.659 -1.190 -4.410 1.00 0.00 569 GLU A C 8
ATOM 9821 O O . GLU A 1 42 ? -12.446 -1.331 -4.262 1.00 0.00 569 GLU A O 8
ATOM 9833 N N . LEU A 1 43 ? -14.562 -2.002 -3.875 1.00 0.00 570 LEU A N 8
ATOM 9834 C CA . LEU A 1 43 ? -14.215 -3.085 -2.969 1.00 0.00 570 LEU A CA 8
ATOM 9835 C C . LEU A 1 43 ? -13.567 -4.237 -3.721 1.00 0.00 570 LEU A C 8
ATOM 9836 O O . LEU A 1 43 ? -12.504 -4.693 -3.347 1.00 0.00 570 LEU A O 8
ATOM 9852 N N . GLU A 1 44 ? -14.208 -4.693 -4.788 1.00 0.00 571 GLU A N 8
ATOM 9853 C CA . GLU A 1 44 ? -13.809 -5.928 -5.465 1.00 0.00 571 GLU A CA 8
ATOM 9854 C C . GLU A 1 44 ? -12.432 -5.849 -6.127 1.00 0.00 571 GLU A C 8
ATOM 9855 O O . GLU A 1 44 ? -11.853 -6.879 -6.475 1.00 0.00 571 GLU A O 8
ATOM 9867 N N . GLN A 1 45 ? -11.908 -4.647 -6.307 1.00 0.00 572 GLN A N 8
ATOM 9868 C CA . GLN A 1 45 ? -10.557 -4.483 -6.840 1.00 0.00 572 GLN A CA 8
ATOM 9869 C C . GLN A 1 45 ? -9.544 -4.294 -5.715 1.00 0.00 572 GLN A C 8
ATOM 9870 O O . GLN A 1 45 ? -8.353 -4.570 -5.861 1.00 0.00 572 GLN A O 8
ATOM 9884 N N . LEU A 1 46 ? -10.057 -3.825 -4.600 1.00 0.00 573 LEU A N 8
ATOM 9885 C CA . LEU A 1 46 ? -9.256 -3.383 -3.462 1.00 0.00 573 LEU A CA 8
ATOM 9886 C C . LEU A 1 46 ? -8.386 -4.505 -2.841 1.00 0.00 573 LEU A C 8
ATOM 9887 O O . LEU A 1 46 ? -7.237 -4.244 -2.516 1.00 0.00 573 LEU A O 8
ATOM 9903 N N . PRO A 1 47 ? -8.877 -5.756 -2.652 1.00 0.00 574 PRO A N 8
ATOM 9904 C CA . PRO A 1 47 ? -8.059 -6.823 -2.051 1.00 0.00 574 PRO A CA 8
ATOM 9905 C C . PRO A 1 47 ? -6.819 -7.131 -2.887 1.00 0.00 574 PRO A C 8
ATOM 9906 O O . PRO A 1 47 ? -5.733 -7.345 -2.347 1.00 0.00 574 PRO A O 8
ATOM 9917 N N . GLN A 1 48 ? -6.990 -7.131 -4.208 1.00 0.00 575 GLN A N 8
ATOM 9918 C CA . GLN A 1 48 ? -5.871 -7.293 -5.130 1.00 0.00 575 GLN A CA 8
ATOM 9919 C C . GLN A 1 48 ? -4.874 -6.159 -4.944 1.00 0.00 575 GLN A C 8
ATOM 9920 O O . GLN A 1 48 ? -3.668 -6.331 -5.113 1.00 0.00 575 GLN A O 8
ATOM 9934 N N . LEU A 1 49 ? -5.400 -5.000 -4.588 1.00 0.00 576 LEU A N 8
ATOM 9935 C CA . LEU A 1 49 ? -4.591 -3.819 -4.362 1.00 0.00 576 LEU A CA 8
ATOM 9936 C C . LEU A 1 49 ? -3.903 -3.877 -2.995 1.00 0.00 576 LEU A C 8
ATOM 9937 O O . LEU A 1 49 ? -2.777 -3.413 -2.840 1.00 0.00 576 LEU A O 8
ATOM 9953 N N . LEU A 1 50 ? -4.583 -4.446 -2.005 1.00 0.00 577 LEU A N 8
ATOM 9954 C CA . LEU A 1 50 ? -3.983 -4.662 -0.694 1.00 0.00 577 LEU A CA 8
ATOM 9955 C C . LEU A 1 50 ? -2.749 -5.523 -0.802 1.00 0.00 577 LEU A C 8
ATOM 9956 O O . LEU A 1 50 ? -1.686 -5.151 -0.319 1.00 0.00 577 LEU A O 8
ATOM 9972 N N . GLU A 1 51 ? -2.874 -6.664 -1.453 1.00 0.00 578 GLU A N 8
ATOM 9973 C CA . GLU A 1 51 ? -1.729 -7.536 -1.623 1.00 0.00 578 GLU A CA 8
ATOM 9974 C C . GLU A 1 51 ? -0.701 -6.888 -2.546 1.00 0.00 578 GLU A C 8
ATOM 9975 O O . GLU A 1 51 ? 0.490 -7.186 -2.466 1.00 0.00 578 GLU A O 8
ATOM 9987 N N . ASP A 1 52 ? -1.164 -5.986 -3.412 1.00 0.00 579 ASP A N 8
ATOM 9988 C CA . ASP A 1 52 ? -0.267 -5.236 -4.286 1.00 0.00 579 ASP A CA 8
ATOM 9989 C C . ASP A 1 52 ? 0.633 -4.352 -3.450 1.00 0.00 579 ASP A C 8
ATOM 9990 O O . ASP A 1 52 ? 1.850 -4.438 -3.520 1.00 0.00 579 ASP A O 8
ATOM 9999 N N . LEU A 1 53 ? -0.000 -3.511 -2.646 1.00 0.00 580 LEU A N 8
ATOM 10000 C CA . LEU A 1 53 ? 0.699 -2.539 -1.822 1.00 0.00 580 LEU A CA 8
ATOM 10001 C C . LEU A 1 53 ? 1.464 -3.220 -0.703 1.00 0.00 580 LEU A C 8
ATOM 10002 O O . LEU A 1 53 ? 2.504 -2.734 -0.271 1.00 0.00 580 LEU A O 8
ATOM 10018 N N . GLU A 1 54 ? 0.941 -4.339 -0.232 1.00 0.00 581 GLU A N 8
ATOM 10019 C CA . GLU A 1 54 ? 1.604 -5.120 0.797 1.00 0.00 581 GLU A CA 8
ATOM 10020 C C . GLU A 1 54 ? 2.908 -5.684 0.260 1.00 0.00 581 GLU A C 8
ATOM 10021 O O . GLU A 1 54 ? 3.964 -5.539 0.873 1.00 0.00 581 GLU A O 8
ATOM 10033 N N . ALA A 1 55 ? 2.822 -6.323 -0.896 1.00 0.00 582 ALA A N 8
ATOM 10034 C CA . ALA A 1 55 ? 3.997 -6.860 -1.569 1.00 0.00 582 ALA A CA 8
ATOM 10035 C C . ALA A 1 55 ? 4.901 -5.731 -2.055 1.00 0.00 582 ALA A C 8
ATOM 10036 O O . ALA A 1 55 ? 6.115 -5.899 -2.164 1.00 0.00 582 ALA A O 8
ATOM 10043 N N . LYS A 1 56 ? 4.300 -4.582 -2.333 1.00 0.00 583 LYS A N 8
ATOM 10044 C CA . LYS A 1 56 ? 5.045 -3.409 -2.761 1.00 0.00 583 LYS A CA 8
ATOM 10045 C C . LYS A 1 56 ? 5.882 -2.887 -1.601 1.00 0.00 583 LYS A C 8
ATOM 10046 O O . LYS A 1 56 ? 7.080 -2.653 -1.736 1.00 0.00 583 LYS A O 8
ATOM 10065 N N . LEU A 1 57 ? 5.232 -2.731 -0.453 1.00 0.00 584 LEU A N 8
ATOM 10066 C CA . LEU A 1 57 ? 5.902 -2.332 0.772 1.00 0.00 584 LEU A CA 8
ATOM 10067 C C . LEU A 1 57 ? 6.967 -3.370 1.118 1.00 0.00 584 LEU A C 8
ATOM 10068 O O . LEU A 1 57 ? 8.091 -3.025 1.464 1.00 0.00 584 LEU A O 8
ATOM 10084 N N . GLU A 1 58 ? 6.596 -4.639 0.993 1.00 0.00 585 GLU A N 8
ATOM 10085 C CA . GLU A 1 58 ? 7.518 -5.757 1.170 1.00 0.00 585 GLU A CA 8
ATOM 10086 C C . GLU A 1 58 ? 8.784 -5.569 0.329 1.00 0.00 585 GLU A C 8
ATOM 10087 O O . GLU A 1 58 ? 9.905 -5.752 0.812 1.00 0.00 585 GLU A O 8
ATOM 10099 N N . ALA A 1 59 ? 8.591 -5.182 -0.925 1.00 0.00 586 ALA A N 8
ATOM 10100 C CA . ALA A 1 59 ? 9.689 -5.024 -1.870 1.00 0.00 586 ALA A CA 8
ATOM 10101 C C . ALA A 1 59 ? 10.534 -3.800 -1.539 1.00 0.00 586 ALA A C 8
ATOM 10102 O O . ALA A 1 59 ? 11.755 -3.820 -1.665 1.00 0.00 586 ALA A O 8
ATOM 10109 N N . LEU A 1 60 ? 9.879 -2.741 -1.103 1.00 0.00 587 LEU A N 8
ATOM 10110 C CA . LEU A 1 60 ? 10.559 -1.492 -0.810 1.00 0.00 587 LEU A CA 8
ATOM 10111 C C . LEU A 1 60 ? 11.266 -1.549 0.539 1.00 0.00 587 LEU A C 8
ATOM 10112 O O . LEU A 1 60 ? 12.386 -1.062 0.684 1.00 0.00 587 LEU A O 8
ATOM 10128 N N . GLN A 1 61 ? 10.625 -2.183 1.512 1.00 0.00 588 GLN A N 8
ATOM 10129 C CA . GLN A 1 61 ? 11.161 -2.270 2.865 1.00 0.00 588 GLN A CA 8
ATOM 10130 C C . GLN A 1 61 ? 12.424 -3.112 2.913 1.00 0.00 588 GLN A C 8
ATOM 10131 O O . GLN A 1 61 ? 13.256 -2.931 3.792 1.00 0.00 588 GLN A O 8
ATOM 10145 N N . THR A 1 62 ? 12.575 -4.026 1.966 1.00 0.00 589 THR A N 8
ATOM 10146 C CA . THR A 1 62 ? 13.746 -4.885 1.942 1.00 0.00 589 THR A CA 8
ATOM 10147 C C . THR A 1 62 ? 14.940 -4.153 1.328 1.00 0.00 589 THR A C 8
ATOM 10148 O O . THR A 1 62 ? 16.089 -4.498 1.593 1.00 0.00 589 THR A O 8
ATOM 10159 N N . GLN A 1 63 ? 14.661 -3.130 0.527 1.00 0.00 590 GLN A N 8
ATOM 10160 C CA . GLN A 1 63 ? 15.713 -2.279 -0.016 1.00 0.00 590 GLN A CA 8
ATOM 10161 C C . GLN A 1 63 ? 16.253 -1.401 1.090 1.00 0.00 590 GLN A C 8
ATOM 10162 O O . GLN A 1 63 ? 17.456 -1.183 1.218 1.00 0.00 590 GLN A O 8
ATOM 10176 N N . VAL A 1 64 ? 15.321 -0.921 1.894 1.00 0.00 591 VAL A N 8
ATOM 10177 C CA . VAL A 1 64 ? 15.601 -0.017 2.993 1.00 0.00 591 VAL A CA 8
ATOM 10178 C C . VAL A 1 64 ? 16.093 -0.801 4.211 1.00 0.00 591 VAL A C 8
ATOM 10179 O O . VAL A 1 64 ? 16.684 -0.242 5.135 1.00 0.00 591 VAL A O 8
ATOM 10192 N N . ALA A 1 65 ? 15.857 -2.111 4.185 1.00 0.00 592 ALA A N 8
ATOM 10193 C CA . ALA A 1 65 ? 16.323 -3.007 5.238 1.00 0.00 592 ALA A CA 8
ATOM 10194 C C . ALA A 1 65 ? 17.833 -3.180 5.163 1.00 0.00 592 ALA A C 8
ATOM 10195 O O . ALA A 1 65 ? 18.477 -3.592 6.128 1.00 0.00 592 ALA A O 8
ATOM 10202 N N . ASP A 1 66 ? 18.382 -2.875 3.999 1.00 0.00 593 ASP A N 8
ATOM 10203 C CA . ASP A 1 66 ? 19.818 -2.947 3.769 1.00 0.00 593 ASP A CA 8
ATOM 10204 C C . ASP A 1 66 ? 20.508 -1.696 4.304 1.00 0.00 593 ASP A C 8
ATOM 10205 O O . ASP A 1 66 ? 20.080 -0.574 4.035 1.00 0.00 593 ASP A O 8
ATOM 10214 N N . ALA A 1 67 ? 21.572 -1.904 5.073 1.00 0.00 594 ALA A N 8
ATOM 10215 C CA . ALA A 1 67 ? 22.319 -0.804 5.683 1.00 0.00 594 ALA A CA 8
ATOM 10216 C C . ALA A 1 67 ? 23.051 0.018 4.631 1.00 0.00 594 ALA A C 8
ATOM 10217 O O . ALA A 1 67 ? 23.430 1.164 4.878 1.00 0.00 594 ALA A O 8
ATOM 10224 N N . SER A 1 68 ? 23.241 -0.573 3.463 1.00 0.00 595 SER A N 8
ATOM 10225 C CA . SER A 1 68 ? 23.938 0.087 2.374 1.00 0.00 595 SER A CA 8
ATOM 10226 C C . SER A 1 68 ? 22.991 1.006 1.607 1.00 0.00 595 SER A C 8
ATOM 10227 O O . SER A 1 68 ? 23.422 1.802 0.770 1.00 0.00 595 SER A O 8
ATOM 10235 N N . PHE A 1 69 ? 21.702 0.890 1.905 1.00 0.00 596 PHE A N 8
ATOM 10236 C CA . PHE A 1 69 ? 20.679 1.682 1.236 1.00 0.00 596 PHE A CA 8
ATOM 10237 C C . PHE A 1 69 ? 20.909 3.174 1.437 1.00 0.00 596 PHE A C 8
ATOM 10238 O O . PHE A 1 69 ? 21.012 3.930 0.476 1.00 0.00 596 PHE A O 8
ATOM 10255 N N . PHE A 1 70 ? 21.021 3.587 2.690 1.00 0.00 597 PHE A N 8
ATOM 10256 C CA . PHE A 1 70 ? 21.187 5.001 3.028 1.00 0.00 597 PHE A CA 8
ATOM 10257 C C . PHE A 1 70 ? 22.598 5.495 2.711 1.00 0.00 597 PHE A C 8
ATOM 10258 O O . PHE A 1 70 ? 22.981 6.601 3.094 1.00 0.00 597 PHE A O 8
ATOM 10275 N N . SER A 1 71 ? 23.367 4.669 2.021 1.00 0.00 598 SER A N 8
ATOM 10276 C CA . SER A 1 71 ? 24.719 5.022 1.635 1.00 0.00 598 SER A CA 8
ATOM 10277 C C . SER A 1 71 ? 24.724 5.345 0.151 1.00 0.00 598 SER A C 8
ATOM 10278 O O . SER A 1 71 ? 25.752 5.694 -0.438 1.00 0.00 598 SER A O 8
ATOM 10286 N N . GLN A 1 72 ? 23.545 5.212 -0.437 1.00 0.00 599 GLN A N 8
ATOM 10287 C CA . GLN A 1 72 ? 23.308 5.548 -1.808 1.00 0.00 599 GLN A CA 8
ATOM 10288 C C . GLN A 1 72 ? 22.891 7.008 -1.916 1.00 0.00 599 GLN A C 8
ATOM 10289 O O . GLN A 1 72 ? 22.492 7.620 -0.924 1.00 0.00 599 GLN A O 8
ATOM 10303 N N . PRO A 1 73 ? 22.990 7.589 -3.114 1.00 0.00 600 PRO A N 8
ATOM 10304 C CA . PRO A 1 73 ? 22.676 9.001 -3.331 1.00 0.00 600 PRO A CA 8
ATOM 10305 C C . PRO A 1 73 ? 21.203 9.327 -3.098 1.00 0.00 600 PRO A C 8
ATOM 10306 O O . PRO A 1 73 ? 20.345 8.455 -3.253 1.00 0.00 600 PRO A O 8
ATOM 10317 N N . HIS A 1 74 ? 20.930 10.569 -2.712 1.00 0.00 601 HIS A N 8
ATOM 10318 C CA . HIS A 1 74 ? 19.564 11.063 -2.459 1.00 0.00 601 HIS A CA 8
ATOM 10319 C C . HIS A 1 74 ? 18.568 10.544 -3.499 1.00 0.00 601 HIS A C 8
ATOM 10320 O O . HIS A 1 74 ? 17.493 10.052 -3.157 1.00 0.00 601 HIS A O 8
ATOM 10335 N N . GLU A 1 75 ? 18.945 10.646 -4.764 1.00 0.00 602 GLU A N 8
ATOM 10336 C CA . GLU A 1 75 ? 18.072 10.274 -5.871 1.00 0.00 602 GLU A CA 8
ATOM 10337 C C . GLU A 1 75 ? 17.638 8.809 -5.806 1.00 0.00 602 GLU A C 8
ATOM 10338 O O . GLU A 1 75 ? 16.570 8.455 -6.303 1.00 0.00 602 GLU A O 8
ATOM 10350 N N . GLN A 1 76 ? 18.457 7.968 -5.187 1.00 0.00 603 GLN A N 8
ATOM 10351 C CA . GLN A 1 76 ? 18.133 6.553 -5.040 1.00 0.00 603 GLN A CA 8
ATOM 10352 C C . GLN A 1 76 ? 17.257 6.362 -3.829 1.00 0.00 603 GLN A C 8
ATOM 10353 O O . GLN A 1 76 ? 16.179 5.773 -3.890 1.00 0.00 603 GLN A O 8
ATOM 10367 N N . THR A 1 77 ? 17.745 6.888 -2.727 1.00 0.00 604 THR A N 8
ATOM 10368 C CA . THR A 1 77 ? 17.145 6.669 -1.440 1.00 0.00 604 THR A CA 8
ATOM 10369 C C . THR A 1 77 ? 15.761 7.292 -1.350 1.00 0.00 604 THR A C 8
ATOM 10370 O O . THR A 1 77 ? 14.816 6.645 -0.913 1.00 0.00 604 THR A O 8
ATOM 10381 N N . GLN A 1 78 ? 15.638 8.532 -1.799 1.00 0.00 605 GLN A N 8
ATOM 10382 C CA . GLN A 1 78 ? 14.365 9.235 -1.754 1.00 0.00 605 GLN A CA 8
ATOM 10383 C C . GLN A 1 78 ? 13.379 8.635 -2.746 1.00 0.00 605 GLN A C 8
ATOM 10384 O O . GLN A 1 78 ? 12.171 8.681 -2.538 1.00 0.00 605 GLN A O 8
ATOM 10398 N N . LYS A 1 79 ? 13.903 8.066 -3.821 1.00 0.00 606 LYS A N 8
ATOM 10399 C CA . LYS A 1 79 ? 13.097 7.316 -4.769 1.00 0.00 606 LYS A CA 8
ATOM 10400 C C . LYS A 1 79 ? 12.393 6.181 -4.036 1.00 0.00 606 LYS A C 8
ATOM 10401 O O . LYS A 1 79 ? 11.187 5.966 -4.185 1.00 0.00 606 LYS A O 8
ATOM 10420 N N . VAL A 1 80 ? 13.167 5.480 -3.225 1.00 0.00 607 VAL A N 8
ATOM 10421 C CA . VAL A 1 80 ? 12.677 4.329 -2.486 1.00 0.00 607 VAL A CA 8
ATOM 10422 C C . VAL A 1 80 ? 11.855 4.753 -1.267 1.00 0.00 607 VAL A C 8
ATOM 10423 O O . VAL A 1 80 ? 10.721 4.316 -1.101 1.00 0.00 607 VAL A O 8
ATOM 10436 N N . LEU A 1 81 ? 12.430 5.617 -0.435 1.00 0.00 608 LEU A N 8
ATOM 10437 C CA . LEU A 1 81 ? 11.786 6.062 0.806 1.00 0.00 608 LEU A CA 8
ATOM 10438 C C . LEU A 1 81 ? 10.413 6.659 0.541 1.00 0.00 608 LEU A C 8
ATOM 10439 O O . LEU A 1 81 ? 9.440 6.324 1.219 1.00 0.00 608 LEU A O 8
ATOM 10455 N N . ALA A 1 82 ? 10.341 7.539 -0.448 1.00 0.00 609 ALA A N 8
ATOM 10456 C CA . ALA A 1 82 ? 9.099 8.225 -0.764 1.00 0.00 609 ALA A CA 8
ATOM 10457 C C . ALA A 1 82 ? 8.028 7.241 -1.221 1.00 0.00 609 ALA A C 8
ATOM 10458 O O . ALA A 1 82 ? 6.860 7.358 -0.843 1.00 0.00 609 ALA A O 8
ATOM 10465 N N . ASP A 1 83 ? 8.433 6.255 -2.011 1.00 0.00 610 ASP A N 8
ATOM 10466 C CA . ASP A 1 83 ? 7.495 5.269 -2.533 1.00 0.00 610 ASP A CA 8
ATOM 10467 C C . ASP A 1 83 ? 7.145 4.253 -1.452 1.00 0.00 610 ASP A C 8
ATOM 10468 O O . ASP A 1 83 ? 6.022 3.760 -1.391 1.00 0.00 610 ASP A O 8
ATOM 10477 N N . MET A 1 84 ? 8.112 3.954 -0.590 1.00 0.00 611 MET A N 8
ATOM 10478 C CA . MET A 1 84 ? 7.881 3.066 0.548 1.00 0.00 611 MET A CA 8
ATOM 10479 C C . MET A 1 84 ? 6.826 3.649 1.474 1.00 0.00 611 MET A C 8
ATOM 10480 O O . MET A 1 84 ? 5.856 2.979 1.828 1.00 0.00 611 MET A O 8
ATOM 10494 N N . ALA A 1 85 ? 7.011 4.909 1.845 1.00 0.00 612 ALA A N 8
ATOM 10495 C CA . ALA A 1 85 ? 6.086 5.576 2.749 1.00 0.00 612 ALA A CA 8
ATOM 10496 C C . ALA A 1 85 ? 4.715 5.744 2.099 1.00 0.00 612 ALA A C 8
ATOM 10497 O O . ALA A 1 85 ? 3.684 5.654 2.766 1.00 0.00 612 ALA A O 8
ATOM 10504 N N . ALA A 1 86 ? 4.712 5.986 0.793 1.00 0.00 613 ALA A N 8
ATOM 10505 C CA . ALA A 1 86 ? 3.470 6.098 0.040 1.00 0.00 613 ALA A CA 8
ATOM 10506 C C . ALA A 1 86 ? 2.760 4.753 -0.014 1.00 0.00 613 ALA A C 8
ATOM 10507 O O . ALA A 1 86 ? 1.535 4.687 0.063 1.00 0.00 613 ALA A O 8
ATOM 10514 N N . ALA A 1 87 ? 3.541 3.686 -0.131 1.00 0.00 614 ALA A N 8
ATOM 10515 C CA . ALA A 1 87 ? 2.999 2.337 -0.206 1.00 0.00 614 ALA A CA 8
ATOM 10516 C C . ALA A 1 87 ? 2.304 1.943 1.088 1.00 0.00 614 ALA A C 8
ATOM 10517 O O . ALA A 1 87 ? 1.170 1.468 1.069 1.00 0.00 614 ALA A O 8
ATOM 10524 N N . GLU A 1 88 ? 2.980 2.151 2.213 1.00 0.00 615 GLU A N 8
ATOM 10525 C CA . GLU A 1 88 ? 2.433 1.756 3.506 1.00 0.00 615 GLU A CA 8
ATOM 10526 C C . GLU A 1 88 ? 1.214 2.599 3.880 1.00 0.00 615 GLU A C 8
ATOM 10527 O O . GLU A 1 88 ? 0.228 2.066 4.393 1.00 0.00 615 GLU A O 8
ATOM 10539 N N . GLN A 1 89 ? 1.263 3.904 3.604 1.00 0.00 616 GLN A N 8
ATOM 10540 C CA . GLN A 1 89 ? 0.133 4.775 3.919 1.00 0.00 616 GLN A CA 8
ATOM 10541 C C . GLN A 1 89 ? -1.038 4.483 2.987 1.00 0.00 616 GLN A C 8
ATOM 10542 O O . GLN A 1 89 ? -2.200 4.645 3.364 1.00 0.00 616 GLN A O 8
ATOM 10556 N N . GLU A 1 90 ? -0.727 4.050 1.771 1.00 0.00 617 GLU A N 8
ATOM 10557 C CA . GLU A 1 90 ? -1.749 3.645 0.820 1.00 0.00 617 GLU A CA 8
ATOM 10558 C C . GLU A 1 90 ? -2.398 2.356 1.298 1.00 0.00 617 GLU A C 8
ATOM 10559 O O . GLU A 1 90 ? -3.618 2.244 1.363 1.00 0.00 617 GLU A O 8
ATOM 10571 N N . LEU A 1 91 ? -1.553 1.399 1.656 1.00 0.00 618 LEU A N 8
ATOM 10572 C CA . LEU A 1 91 ? -1.996 0.093 2.118 1.00 0.00 618 LEU A CA 8
ATOM 10573 C C . LEU A 1 91 ? -2.972 0.219 3.283 1.00 0.00 618 LEU A C 8
ATOM 10574 O O . LEU A 1 91 ? -4.049 -0.372 3.264 1.00 0.00 618 LEU A O 8
ATOM 10590 N N . GLU A 1 92 ? -2.602 1.008 4.284 1.00 0.00 619 GLU A N 8
ATOM 10591 C CA . GLU A 1 92 ? -3.418 1.134 5.484 1.00 0.00 619 GLU A CA 8
ATOM 10592 C C . GLU A 1 92 ? -4.743 1.843 5.206 1.00 0.00 619 GLU A C 8
ATOM 10593 O O . GLU A 1 92 ? -5.778 1.442 5.736 1.00 0.00 619 GLU A O 8
ATOM 10605 N N . GLN A 1 93 ? -4.733 2.885 4.372 1.00 0.00 620 GLN A N 8
ATOM 10606 C CA . GLN A 1 93 ? -5.969 3.604 4.082 1.00 0.00 620 GLN A CA 8
ATOM 10607 C C . GLN A 1 93 ? -6.863 2.777 3.173 1.00 0.00 620 GLN A C 8
ATOM 10608 O O . GLN A 1 93 ? -8.087 2.805 3.294 1.00 0.00 620 GLN A O 8
ATOM 10622 N N . ALA A 1 94 ? -6.245 2.039 2.263 1.00 0.00 621 ALA A N 8
ATOM 10623 C CA . ALA A 1 94 ? -6.987 1.165 1.381 1.00 0.00 621 ALA A CA 8
ATOM 10624 C C . ALA A 1 94 ? -7.588 0.022 2.183 1.00 0.00 621 ALA A C 8
ATOM 10625 O O . ALA A 1 94 ? -8.712 -0.404 1.936 1.00 0.00 621 ALA A O 8
ATOM 10632 N N . PHE A 1 95 ? -6.830 -0.458 3.158 1.00 0.00 622 PHE A N 8
ATOM 10633 C CA . PHE A 1 95 ? -7.322 -1.456 4.092 1.00 0.00 622 PHE A CA 8
ATOM 10634 C C . PHE A 1 95 ? -8.542 -0.936 4.844 1.00 0.00 622 PHE A C 8
ATOM 10635 O O . PHE A 1 95 ? -9.558 -1.621 4.952 1.00 0.00 622 PHE A O 8
ATOM 10652 N N . GLU A 1 96 ? -8.418 0.280 5.367 1.00 0.00 623 GLU A N 8
ATOM 10653 C CA . GLU A 1 96 ? -9.514 0.942 6.056 1.00 0.00 623 GLU A CA 8
ATOM 10654 C C . GLU A 1 96 ? -10.741 1.042 5.161 1.00 0.00 623 GLU A C 8
ATOM 10655 O O . GLU A 1 96 ? -11.860 0.780 5.605 1.00 0.00 623 GLU A O 8
ATOM 10667 N N . ARG A 1 97 ? -10.530 1.430 3.906 1.00 0.00 624 ARG A N 8
ATOM 10668 C CA . ARG A 1 97 ? -11.597 1.416 2.912 1.00 0.00 624 ARG A CA 8
ATOM 10669 C C . ARG A 1 97 ? -12.213 0.038 2.833 1.00 0.00 624 ARG A C 8
ATOM 10670 O O . ARG A 1 97 ? -13.415 -0.122 3.002 1.00 0.00 624 ARG A O 8
ATOM 10691 N N . TRP A 1 98 ? -11.365 -0.951 2.603 1.00 0.00 625 TRP A N 8
ATOM 10692 C CA . TRP A 1 98 ? -11.805 -2.316 2.389 1.00 0.00 625 TRP A CA 8
ATOM 10693 C C . TRP A 1 98 ? -12.679 -2.820 3.529 1.00 0.00 625 TRP A C 8
ATOM 10694 O O . TRP A 1 98 ? -13.796 -3.280 3.302 1.00 0.00 625 TRP A O 8
ATOM 10715 N N . GLU A 1 99 ? -12.176 -2.731 4.751 1.00 0.00 626 GLU A N 8
ATOM 10716 C CA . GLU A 1 99 ? -12.911 -3.238 5.900 1.00 0.00 626 GLU A CA 8
ATOM 10717 C C . GLU A 1 99 ? -14.192 -2.443 6.116 1.00 0.00 626 GLU A C 8
ATOM 10718 O O . GLU A 1 99 ? -15.198 -2.989 6.558 1.00 0.00 626 GLU A O 8
ATOM 10730 N N . TYR A 1 100 ? -14.150 -1.157 5.788 1.00 0.00 627 TYR A N 8
ATOM 10731 C CA . TYR A 1 100 ? -15.341 -0.321 5.813 1.00 0.00 627 TYR A CA 8
ATOM 10732 C C . TYR A 1 100 ? -16.339 -0.798 4.767 1.00 0.00 627 TYR A C 8
ATOM 10733 O O . TYR A 1 100 ? -17.522 -0.935 5.049 1.00 0.00 627 TYR A O 8
ATOM 10751 N N . LEU A 1 101 ? -15.844 -1.078 3.574 1.00 0.00 628 LEU A N 8
ATOM 10752 C CA . LEU A 1 101 ? -16.692 -1.503 2.473 1.00 0.00 628 LEU A CA 8
ATOM 10753 C C . LEU A 1 101 ? -17.297 -2.882 2.744 1.00 0.00 628 LEU A C 8
ATOM 10754 O O . LEU A 1 101 ? -18.463 -3.126 2.427 1.00 0.00 628 LEU A O 8
ATOM 10770 N N . GLU A 1 102 ? -16.511 -3.778 3.334 1.00 0.00 629 GLU A N 8
ATOM 10771 C CA . GLU A 1 102 ? -17.016 -5.091 3.736 1.00 0.00 629 GLU A CA 8
ATOM 10772 C C . GLU A 1 102 ? -18.046 -4.964 4.857 1.00 0.00 629 GLU A C 8
ATOM 10773 O O . GLU A 1 102 ? -19.108 -5.588 4.806 1.00 0.00 629 GLU A O 8
ATOM 10785 N N . ALA A 1 103 ? -17.728 -4.155 5.861 1.00 0.00 630 ALA A N 8
ATOM 10786 C CA . ALA A 1 103 ? -18.636 -3.929 6.978 1.00 0.00 630 ALA A CA 8
ATOM 10787 C C . ALA A 1 103 ? -19.921 -3.272 6.500 1.00 0.00 630 ALA A C 8
ATOM 10788 O O . ALA A 1 103 ? -21.018 -3.666 6.892 1.00 0.00 630 ALA A O 8
ATOM 10795 N N . LEU A 1 104 ? -19.769 -2.279 5.635 1.00 0.00 631 LEU A N 8
ATOM 10796 C CA . LEU A 1 104 ? -20.896 -1.542 5.088 1.00 0.00 631 LEU A CA 8
ATOM 10797 C C . LEU A 1 104 ? -21.801 -2.469 4.289 1.00 0.00 631 LEU A C 8
ATOM 10798 O O . LEU A 1 104 ? -23.023 -2.352 4.333 1.00 0.00 631 LEU A O 8
ATOM 10814 N N . LYS A 1 105 ? -21.182 -3.401 3.569 1.00 0.00 632 LYS A N 8
ATOM 10815 C CA . LYS A 1 105 ? -21.913 -4.353 2.744 1.00 0.00 632 LYS A CA 8
ATOM 10816 C C . LYS A 1 105 ? -22.839 -5.211 3.607 1.00 0.00 632 LYS A C 8
ATOM 10817 O O . LYS A 1 105 ? -23.889 -5.667 3.155 1.00 0.00 632 LYS A O 8
ATOM 10836 N N . ASN A 1 106 ? -22.430 -5.444 4.848 1.00 0.00 633 ASN A N 8
ATOM 10837 C CA . ASN A 1 106 ? -23.209 -6.262 5.770 1.00 0.00 633 ASN A CA 8
ATOM 10838 C C . ASN A 1 106 ? -24.224 -5.407 6.524 1.00 0.00 633 ASN A C 8
ATOM 10839 O O . ASN A 1 106 ? -25.343 -5.848 6.799 1.00 0.00 633 ASN A O 8
ATOM 10850 N N . GLY A 1 107 ? -23.832 -4.182 6.839 1.00 0.00 634 GLY A N 8
ATOM 10851 C CA . GLY A 1 107 ? -24.702 -3.282 7.563 1.00 0.00 634 GLY A CA 8
ATOM 10852 C C . GLY A 1 107 ? -24.463 -1.841 7.177 1.00 0.00 634 GLY A C 8
ATOM 10853 O O . GLY A 1 107 ? -23.431 -1.262 7.522 1.00 0.00 634 GLY A O 8
ATOM 10857 N N . GLY A 1 108 ? -25.415 -1.263 6.465 1.00 0.00 635 GLY A N 8
ATOM 10858 C CA . GLY A 1 108 ? -25.285 0.105 6.014 1.00 0.00 635 GLY A CA 8
ATOM 10859 C C . GLY A 1 108 ? -26.287 1.013 6.688 1.00 0.00 635 GLY A C 8
ATOM 10860 O O . GLY A 1 108 ? -25.987 2.207 6.873 1.00 0.00 635 GLY A O 8
ATOM 10865 N N . LYS A 1 24 ? -30.651 -8.052 6.737 1.00 0.00 551 LYS A N 9
ATOM 10866 C CA . LYS A 1 24 ? -30.893 -7.551 8.106 1.00 0.00 551 LYS A CA 9
ATOM 10867 C C . LYS A 1 24 ? -32.015 -6.523 8.106 1.00 0.00 551 LYS A C 9
ATOM 10868 O O . LYS A 1 24 ? -31.834 -5.390 7.653 1.00 0.00 551 LYS A O 9
ATOM 10887 N N . ALA A 1 25 ? -33.170 -6.933 8.607 1.00 0.00 552 ALA A N 9
ATOM 10888 C CA . ALA A 1 25 ? -34.338 -6.073 8.675 1.00 0.00 552 ALA A CA 9
ATOM 10889 C C . ALA A 1 25 ? -35.064 -6.292 9.999 1.00 0.00 552 ALA A C 9
ATOM 10890 O O . ALA A 1 25 ? -34.540 -6.955 10.894 1.00 0.00 552 ALA A O 9
ATOM 10897 N N . GLU A 1 26 ? -36.266 -5.748 10.116 1.00 0.00 553 GLU A N 9
ATOM 10898 C CA . GLU A 1 26 ? -37.038 -5.848 11.349 1.00 0.00 553 GLU A CA 9
ATOM 10899 C C . GLU A 1 26 ? -38.526 -5.730 11.039 1.00 0.00 553 GLU A C 9
ATOM 10900 O O . GLU A 1 26 ? -39.296 -6.676 11.216 1.00 0.00 553 GLU A O 9
ATOM 10912 N N . THR A 1 27 ? -38.925 -4.559 10.581 1.00 0.00 554 THR A N 9
ATOM 10913 C CA . THR A 1 27 ? -40.282 -4.347 10.122 1.00 0.00 554 THR A CA 9
ATOM 10914 C C . THR A 1 27 ? -40.265 -3.834 8.683 1.00 0.00 554 THR A C 9
ATOM 10915 O O . THR A 1 27 ? -40.801 -4.478 7.780 1.00 0.00 554 THR A O 9
ATOM 10926 N N . VAL A 1 28 ? -39.630 -2.689 8.470 1.00 0.00 555 VAL A N 9
ATOM 10927 C CA . VAL A 1 28 ? -39.437 -2.158 7.131 1.00 0.00 555 VAL A CA 9
ATOM 10928 C C . VAL A 1 28 ? -37.957 -1.878 6.899 1.00 0.00 555 VAL A C 9
ATOM 10929 O O . VAL A 1 28 ? -37.360 -2.407 5.962 1.00 0.00 555 VAL A O 9
ATOM 10942 N N . LYS A 1 29 ? -37.377 -1.066 7.783 1.00 0.00 556 LYS A N 9
ATOM 10943 C CA . LYS A 1 29 ? -35.971 -0.679 7.701 1.00 0.00 556 LYS A CA 9
ATOM 10944 C C . LYS A 1 29 ? -35.711 0.139 6.440 1.00 0.00 556 LYS A C 9
ATOM 10945 O O . LYS A 1 29 ? -35.540 -0.407 5.345 1.00 0.00 556 LYS A O 9
ATOM 10964 N N . ARG A 1 30 ? -35.680 1.455 6.602 1.00 0.00 557 ARG A N 9
ATOM 10965 C CA . ARG A 1 30 ? -35.466 2.358 5.482 1.00 0.00 557 ARG A CA 9
ATOM 10966 C C . ARG A 1 30 ? -33.987 2.395 5.095 1.00 0.00 557 ARG A C 9
ATOM 10967 O O . ARG A 1 30 ? -33.275 3.361 5.375 1.00 0.00 557 ARG A O 9
ATOM 10988 N N . SER A 1 31 ? -33.527 1.322 4.471 1.00 0.00 558 SER A N 9
ATOM 10989 C CA . SER A 1 31 ? -32.160 1.243 3.992 1.00 0.00 558 SER A CA 9
ATOM 10990 C C . SER A 1 31 ? -31.998 2.129 2.761 1.00 0.00 558 SER A C 9
ATOM 10991 O O . SER A 1 31 ? -32.707 1.964 1.765 1.00 0.00 558 SER A O 9
ATOM 10999 N N . SER A 1 32 ? -31.081 3.078 2.837 1.00 0.00 559 SER A N 9
ATOM 11000 C CA . SER A 1 32 ? -30.873 4.021 1.752 1.00 0.00 559 SER A CA 9
ATOM 11001 C C . SER A 1 32 ? -29.858 3.487 0.747 1.00 0.00 559 SER A C 9
ATOM 11002 O O . SER A 1 32 ? -28.753 4.017 0.628 1.00 0.00 559 SER A O 9
ATOM 11010 N N . SER A 1 33 ? -30.246 2.426 0.040 1.00 0.00 560 SER A N 9
ATOM 11011 C CA . SER A 1 33 ? -29.414 1.829 -1.000 1.00 0.00 560 SER A CA 9
ATOM 11012 C C . SER A 1 33 ? -28.083 1.348 -0.420 1.00 0.00 560 SER A C 9
ATOM 11013 O O . SER A 1 33 ? -27.037 1.977 -0.612 1.00 0.00 560 SER A O 9
ATOM 11021 N N . LYS A 1 34 ? -28.136 0.225 0.286 1.00 0.00 561 LYS A N 9
ATOM 11022 C CA . LYS A 1 34 ? -26.964 -0.329 0.950 1.00 0.00 561 LYS A CA 9
ATOM 11023 C C . LYS A 1 34 ? -25.956 -0.877 -0.058 1.00 0.00 561 LYS A C 9
ATOM 11024 O O . LYS A 1 34 ? -26.280 -1.760 -0.853 1.00 0.00 561 LYS A O 9
ATOM 11043 N N . LEU A 1 35 ? -24.740 -0.327 -0.009 1.00 0.00 562 LEU A N 9
ATOM 11044 C CA . LEU A 1 35 ? -23.623 -0.758 -0.857 1.00 0.00 562 LEU A CA 9
ATOM 11045 C C . LEU A 1 35 ? -23.922 -0.501 -2.334 1.00 0.00 562 LEU A C 9
ATOM 11046 O O . LEU A 1 35 ? -24.548 -1.317 -3.012 1.00 0.00 562 LEU A O 9
ATOM 11062 N N . SER A 1 36 ? -23.450 0.633 -2.822 1.00 0.00 563 SER A N 9
ATOM 11063 C CA . SER A 1 36 ? -23.627 1.006 -4.215 1.00 0.00 563 SER A CA 9
ATOM 11064 C C . SER A 1 36 ? -22.691 0.185 -5.108 1.00 0.00 563 SER A C 9
ATOM 11065 O O . SER A 1 36 ? -21.699 -0.362 -4.622 1.00 0.00 563 SER A O 9
ATOM 11073 N N . TYR A 1 37 ? -22.980 0.113 -6.407 1.00 0.00 564 TYR A N 9
ATOM 11074 C CA . TYR A 1 37 ? -22.122 -0.631 -7.331 1.00 0.00 564 TYR A CA 9
ATOM 11075 C C . TYR A 1 37 ? -20.706 -0.077 -7.304 1.00 0.00 564 TYR A C 9
ATOM 11076 O O . TYR A 1 37 ? -19.738 -0.817 -7.498 1.00 0.00 564 TYR A O 9
ATOM 11094 N N . LYS A 1 38 ? -20.594 1.221 -7.052 1.00 0.00 565 LYS A N 9
ATOM 11095 C CA . LYS A 1 38 ? -19.291 1.869 -6.946 1.00 0.00 565 LYS A CA 9
ATOM 11096 C C . LYS A 1 38 ? -18.422 1.122 -5.941 1.00 0.00 565 LYS A C 9
ATOM 11097 O O . LYS A 1 38 ? -17.230 0.934 -6.146 1.00 0.00 565 LYS A O 9
ATOM 11116 N N . LEU A 1 39 ? -19.044 0.674 -4.865 1.00 0.00 566 LEU A N 9
ATOM 11117 C CA . LEU A 1 39 ? -18.335 -0.041 -3.823 1.00 0.00 566 LEU A CA 9
ATOM 11118 C C . LEU A 1 39 ? -18.262 -1.517 -4.161 1.00 0.00 566 LEU A C 9
ATOM 11119 O O . LEU A 1 39 ? -17.322 -2.202 -3.774 1.00 0.00 566 LEU A O 9
ATOM 11135 N N . GLN A 1 40 ? -19.263 -1.996 -4.891 1.00 0.00 567 GLN A N 9
ATOM 11136 C CA . GLN A 1 40 ? -19.304 -3.388 -5.322 1.00 0.00 567 GLN A CA 9
ATOM 11137 C C . GLN A 1 40 ? -18.040 -3.756 -6.087 1.00 0.00 567 GLN A C 9
ATOM 11138 O O . GLN A 1 40 ? -17.328 -4.690 -5.712 1.00 0.00 567 GLN A O 9
ATOM 11152 N N . ARG A 1 41 ? -17.747 -3.003 -7.142 1.00 0.00 568 ARG A N 9
ATOM 11153 C CA . ARG A 1 41 ? -16.589 -3.298 -7.973 1.00 0.00 568 ARG A CA 9
ATOM 11154 C C . ARG A 1 41 ? -15.314 -2.791 -7.307 1.00 0.00 568 ARG A C 9
ATOM 11155 O O . ARG A 1 41 ? -14.214 -3.253 -7.607 1.00 0.00 568 ARG A O 9
ATOM 11176 N N . GLU A 1 42 ? -15.473 -1.848 -6.385 1.00 0.00 569 GLU A N 9
ATOM 11177 C CA . GLU A 1 42 ? -14.347 -1.339 -5.612 1.00 0.00 569 GLU A CA 9
ATOM 11178 C C . GLU A 1 42 ? -13.827 -2.445 -4.694 1.00 0.00 569 GLU A C 9
ATOM 11179 O O . GLU A 1 42 ? -12.636 -2.747 -4.668 1.00 0.00 569 GLU A O 9
ATOM 11191 N N . LEU A 1 43 ? -14.760 -3.070 -3.984 1.00 0.00 570 LEU A N 9
ATOM 11192 C CA . LEU A 1 43 ? -14.468 -4.146 -3.038 1.00 0.00 570 LEU A CA 9
ATOM 11193 C C . LEU A 1 43 ? -13.944 -5.387 -3.773 1.00 0.00 570 LEU A C 9
ATOM 11194 O O . LEU A 1 43 ? -13.329 -6.263 -3.179 1.00 0.00 570 LEU A O 9
ATOM 11210 N N . GLU A 1 44 ? -14.188 -5.447 -5.069 1.00 0.00 571 GLU A N 9
ATOM 11211 C CA . GLU A 1 44 ? -13.803 -6.576 -5.873 1.00 0.00 571 GLU A CA 9
ATOM 11212 C C . GLU A 1 44 ? -12.326 -6.508 -6.260 1.00 0.00 571 GLU A C 9
ATOM 11213 O O . GLU A 1 44 ? -11.644 -7.534 -6.325 1.00 0.00 571 GLU A O 9
ATOM 11225 N N . GLN A 1 45 ? -11.830 -5.304 -6.487 1.00 0.00 572 GLN A N 9
ATOM 11226 C CA . GLN A 1 45 ? -10.449 -5.127 -6.908 1.00 0.00 572 GLN A CA 9
ATOM 11227 C C . GLN A 1 45 ? -9.537 -4.872 -5.714 1.00 0.00 572 GLN A C 9
ATOM 11228 O O . GLN A 1 45 ? -8.384 -5.305 -5.682 1.00 0.00 572 GLN A O 9
ATOM 11242 N N . LEU A 1 46 ? -10.092 -4.167 -4.742 1.00 0.00 573 LEU A N 9
ATOM 11243 C CA . LEU A 1 46 ? -9.365 -3.667 -3.573 1.00 0.00 573 LEU A CA 9
ATOM 11244 C C . LEU A 1 46 ? -8.524 -4.758 -2.867 1.00 0.00 573 LEU A C 9
ATOM 11245 O O . LEU A 1 46 ? -7.357 -4.519 -2.581 1.00 0.00 573 LEU A O 9
ATOM 11261 N N . PRO A 1 47 ? -9.081 -5.955 -2.559 1.00 0.00 574 PRO A N 9
ATOM 11262 C CA . PRO A 1 47 ? -8.325 -7.024 -1.880 1.00 0.00 574 PRO A CA 9
ATOM 11263 C C . PRO A 1 47 ? -7.017 -7.374 -2.589 1.00 0.00 574 PRO A C 9
ATOM 11264 O O . PRO A 1 47 ? -5.988 -7.580 -1.939 1.00 0.00 574 PRO A O 9
ATOM 11275 N N . GLN A 1 48 ? -7.053 -7.423 -3.918 1.00 0.00 575 GLN A N 9
ATOM 11276 C CA . GLN A 1 48 ? -5.856 -7.715 -4.703 1.00 0.00 575 GLN A CA 9
ATOM 11277 C C . GLN A 1 48 ? -4.897 -6.534 -4.659 1.00 0.00 575 GLN A C 9
ATOM 11278 O O . GLN A 1 48 ? -3.683 -6.692 -4.781 1.00 0.00 575 GLN A O 9
ATOM 11292 N N . LEU A 1 49 ? -5.457 -5.353 -4.479 1.00 0.00 576 LEU A N 9
ATOM 11293 C CA . LEU A 1 49 ? -4.672 -4.141 -4.354 1.00 0.00 576 LEU A CA 9
ATOM 11294 C C . LEU A 1 49 ? -3.999 -4.078 -2.980 1.00 0.00 576 LEU A C 9
ATOM 11295 O O . LEU A 1 49 ? -2.896 -3.556 -2.846 1.00 0.00 576 LEU A O 9
ATOM 11311 N N . LEU A 1 50 ? -4.668 -4.614 -1.965 1.00 0.00 577 LEU A N 9
ATOM 11312 C CA . LEU A 1 50 ? -4.071 -4.724 -0.637 1.00 0.00 577 LEU A CA 9
ATOM 11313 C C . LEU A 1 50 ? -2.805 -5.545 -0.683 1.00 0.00 577 LEU A C 9
ATOM 11314 O O . LEU A 1 50 ? -1.743 -5.070 -0.302 1.00 0.00 577 LEU A O 9
ATOM 11330 N N . GLU A 1 51 ? -2.903 -6.765 -1.174 1.00 0.00 578 GLU A N 9
ATOM 11331 C CA . GLU A 1 51 ? -1.734 -7.621 -1.257 1.00 0.00 578 GLU A CA 9
ATOM 11332 C C . GLU A 1 51 ? -0.715 -7.050 -2.245 1.00 0.00 578 GLU A C 9
ATOM 11333 O O . GLU A 1 51 ? 0.466 -7.391 -2.194 1.00 0.00 578 GLU A O 9
ATOM 11345 N N . ASP A 1 52 ? -1.185 -6.171 -3.132 1.00 0.00 579 ASP A N 9
ATOM 11346 C CA . ASP A 1 52 ? -0.307 -5.472 -4.066 1.00 0.00 579 ASP A CA 9
ATOM 11347 C C . ASP A 1 52 ? 0.569 -4.500 -3.304 1.00 0.00 579 ASP A C 9
ATOM 11348 O O . ASP A 1 52 ? 1.789 -4.551 -3.379 1.00 0.00 579 ASP A O 9
ATOM 11357 N N . LEU A 1 53 ? -0.085 -3.622 -2.554 1.00 0.00 580 LEU A N 9
ATOM 11358 C CA . LEU A 1 53 ? 0.594 -2.598 -1.773 1.00 0.00 580 LEU A CA 9
ATOM 11359 C C . LEU A 1 53 ? 1.374 -3.223 -0.629 1.00 0.00 580 LEU A C 9
ATOM 11360 O O . LEU A 1 53 ? 2.379 -2.682 -0.186 1.00 0.00 580 LEU A O 9
ATOM 11376 N N . GLU A 1 54 ? 0.886 -4.358 -0.153 1.00 0.00 581 GLU A N 9
ATOM 11377 C CA . GLU A 1 54 ? 1.562 -5.126 0.877 1.00 0.00 581 GLU A CA 9
ATOM 11378 C C . GLU A 1 54 ? 2.903 -5.617 0.355 1.00 0.00 581 GLU A C 9
ATOM 11379 O O . GLU A 1 54 ? 3.954 -5.338 0.935 1.00 0.00 581 GLU A O 9
ATOM 11391 N N . ALA A 1 55 ? 2.849 -6.336 -0.760 1.00 0.00 582 ALA A N 9
ATOM 11392 C CA . ALA A 1 55 ? 4.048 -6.834 -1.421 1.00 0.00 582 ALA A CA 9
ATOM 11393 C C . ALA A 1 55 ? 4.926 -5.678 -1.885 1.00 0.00 582 ALA A C 9
ATOM 11394 O O . ALA A 1 55 ? 6.151 -5.777 -1.904 1.00 0.00 582 ALA A O 9
ATOM 11401 N N . LYS A 1 56 ? 4.281 -4.576 -2.249 1.00 0.00 583 LYS A N 9
ATOM 11402 C CA . LYS A 1 56 ? 4.985 -3.372 -2.656 1.00 0.00 583 LYS A CA 9
ATOM 11403 C C . LYS A 1 56 ? 5.778 -2.815 -1.478 1.00 0.00 583 LYS A C 9
ATOM 11404 O O . LYS A 1 56 ? 6.965 -2.510 -1.599 1.00 0.00 583 LYS A O 9
ATOM 11423 N N . LEU A 1 57 ? 5.110 -2.710 -0.337 1.00 0.00 584 LEU A N 9
ATOM 11424 C CA . LEU A 1 57 ? 5.730 -2.245 0.891 1.00 0.00 584 LEU A CA 9
ATOM 11425 C C . LEU A 1 57 ? 6.887 -3.168 1.268 1.00 0.00 584 LEU A C 9
ATOM 11426 O O . LEU A 1 57 ? 7.987 -2.702 1.557 1.00 0.00 584 LEU A O 9
ATOM 11442 N N . GLU A 1 58 ? 6.635 -4.476 1.244 1.00 0.00 585 GLU A N 9
ATOM 11443 C CA . GLU A 1 58 ? 7.676 -5.470 1.506 1.00 0.00 585 GLU A CA 9
ATOM 11444 C C . GLU A 1 58 ? 8.892 -5.252 0.604 1.00 0.00 585 GLU A C 9
ATOM 11445 O O . GLU A 1 58 ? 10.030 -5.218 1.074 1.00 0.00 585 GLU A O 9
ATOM 11457 N N . ALA A 1 59 ? 8.632 -5.074 -0.687 1.00 0.00 586 ALA A N 9
ATOM 11458 C CA . ALA A 1 59 ? 9.688 -4.922 -1.682 1.00 0.00 586 ALA A CA 9
ATOM 11459 C C . ALA A 1 59 ? 10.519 -3.675 -1.413 1.00 0.00 586 ALA A C 9
ATOM 11460 O O . ALA A 1 59 ? 11.735 -3.661 -1.610 1.00 0.00 586 ALA A O 9
ATOM 11467 N N . LEU A 1 60 ? 9.855 -2.633 -0.955 1.00 0.00 587 LEU A N 9
ATOM 11468 C CA . LEU A 1 60 ? 10.512 -1.368 -0.683 1.00 0.00 587 LEU A CA 9
ATOM 11469 C C . LEU A 1 60 ? 11.233 -1.404 0.657 1.00 0.00 587 LEU A C 9
ATOM 11470 O O . LEU A 1 60 ? 12.365 -0.949 0.772 1.00 0.00 587 LEU A O 9
ATOM 11486 N N . GLN A 1 61 ? 10.599 -1.993 1.654 1.00 0.00 588 GLN A N 9
ATOM 11487 C CA . GLN A 1 61 ? 11.155 -2.029 3.000 1.00 0.00 588 GLN A CA 9
ATOM 11488 C C . GLN A 1 61 ? 12.394 -2.906 3.064 1.00 0.00 588 GLN A C 9
ATOM 11489 O O . GLN A 1 61 ? 13.290 -2.657 3.862 1.00 0.00 588 GLN A O 9
ATOM 11503 N N . THR A 1 62 ? 12.451 -3.922 2.215 1.00 0.00 589 THR A N 9
ATOM 11504 C CA . THR A 1 62 ? 13.559 -4.862 2.246 1.00 0.00 589 THR A CA 9
ATOM 11505 C C . THR A 1 62 ? 14.780 -4.310 1.512 1.00 0.00 589 THR A C 9
ATOM 11506 O O . THR A 1 62 ? 15.916 -4.642 1.852 1.00 0.00 589 THR A O 9
ATOM 11517 N N . GLN A 1 63 ? 14.558 -3.450 0.525 1.00 0.00 590 GLN A N 9
ATOM 11518 C CA . GLN A 1 63 ? 15.669 -2.810 -0.162 1.00 0.00 590 GLN A CA 9
ATOM 11519 C C . GLN A 1 63 ? 16.176 -1.649 0.679 1.00 0.00 590 GLN A C 9
ATOM 11520 O O . GLN A 1 63 ? 17.353 -1.309 0.644 1.00 0.00 590 GLN A O 9
ATOM 11534 N N . VAL A 1 64 ? 15.272 -1.067 1.458 1.00 0.00 591 VAL A N 9
ATOM 11535 C CA . VAL A 1 64 ? 15.629 -0.045 2.433 1.00 0.00 591 VAL A CA 9
ATOM 11536 C C . VAL A 1 64 ? 16.282 -0.699 3.653 1.00 0.00 591 VAL A C 9
ATOM 11537 O O . VAL A 1 64 ? 17.045 -0.070 4.384 1.00 0.00 591 VAL A O 9
ATOM 11550 N N . ALA A 1 65 ? 15.989 -1.984 3.841 1.00 0.00 592 ALA A N 9
ATOM 11551 C CA . ALA A 1 65 ? 16.546 -2.755 4.944 1.00 0.00 592 ALA A CA 9
ATOM 11552 C C . ALA A 1 65 ? 18.028 -3.032 4.718 1.00 0.00 592 ALA A C 9
ATOM 11553 O O . ALA A 1 65 ? 18.774 -3.293 5.662 1.00 0.00 592 ALA A O 9
ATOM 11560 N N . ASP A 1 66 ? 18.446 -2.986 3.461 1.00 0.00 593 ASP A N 9
ATOM 11561 C CA . ASP A 1 66 ? 19.840 -3.236 3.107 1.00 0.00 593 ASP A CA 9
ATOM 11562 C C . ASP A 1 66 ? 20.706 -2.038 3.486 1.00 0.00 593 ASP A C 9
ATOM 11563 O O . ASP A 1 66 ? 20.332 -0.890 3.252 1.00 0.00 593 ASP A O 9
ATOM 11572 N N . ALA A 1 67 ? 21.867 -2.313 4.070 1.00 0.00 594 ALA A N 9
ATOM 11573 C CA . ALA A 1 67 ? 22.749 -1.262 4.571 1.00 0.00 594 ALA A CA 9
ATOM 11574 C C . ALA A 1 67 ? 23.371 -0.460 3.436 1.00 0.00 594 ALA A C 9
ATOM 11575 O O . ALA A 1 67 ? 23.819 0.669 3.635 1.00 0.00 594 ALA A O 9
ATOM 11582 N N . SER A 1 68 ? 23.395 -1.033 2.242 1.00 0.00 595 SER A N 9
ATOM 11583 C CA . SER A 1 68 ? 23.944 -0.342 1.092 1.00 0.00 595 SER A CA 9
ATOM 11584 C C . SER A 1 68 ? 22.898 0.564 0.458 1.00 0.00 595 SER A C 9
ATOM 11585 O O . SER A 1 68 ? 23.204 1.333 -0.454 1.00 0.00 595 SER A O 9
ATOM 11593 N N . PHE A 1 69 ? 21.665 0.477 0.944 1.00 0.00 596 PHE A N 9
ATOM 11594 C CA . PHE A 1 69 ? 20.615 1.376 0.490 1.00 0.00 596 PHE A CA 9
ATOM 11595 C C . PHE A 1 69 ? 20.971 2.813 0.838 1.00 0.00 596 PHE A C 9
ATOM 11596 O O . PHE A 1 69 ? 21.065 3.662 -0.039 1.00 0.00 596 PHE A O 9
ATOM 11613 N N . PHE A 1 70 ? 21.202 3.070 2.121 1.00 0.00 597 PHE A N 9
ATOM 11614 C CA . PHE A 1 70 ? 21.531 4.416 2.587 1.00 0.00 597 PHE A CA 9
ATOM 11615 C C . PHE A 1 70 ? 22.968 4.787 2.236 1.00 0.00 597 PHE A C 9
ATOM 11616 O O . PHE A 1 70 ? 23.431 5.888 2.538 1.00 0.00 597 PHE A O 9
ATOM 11633 N N . SER A 1 71 ? 23.664 3.865 1.588 1.00 0.00 598 SER A N 9
ATOM 11634 C CA . SER A 1 71 ? 24.998 4.123 1.075 1.00 0.00 598 SER A CA 9
ATOM 11635 C C . SER A 1 71 ? 24.874 4.848 -0.265 1.00 0.00 598 SER A C 9
ATOM 11636 O O . SER A 1 71 ? 25.842 5.394 -0.796 1.00 0.00 598 SER A O 9
ATOM 11644 N N . GLN A 1 72 ? 23.653 4.849 -0.786 1.00 0.00 599 GLN A N 9
ATOM 11645 C CA . GLN A 1 72 ? 23.330 5.521 -2.033 1.00 0.00 599 GLN A CA 9
ATOM 11646 C C . GLN A 1 72 ? 23.124 7.010 -1.808 1.00 0.00 599 GLN A C 9
ATOM 11647 O O . GLN A 1 72 ? 22.814 7.442 -0.695 1.00 0.00 599 GLN A O 9
ATOM 11661 N N . PRO A 1 73 ? 23.330 7.807 -2.863 1.00 0.00 600 PRO A N 9
ATOM 11662 C CA . PRO A 1 73 ? 23.057 9.246 -2.846 1.00 0.00 600 PRO A CA 9
ATOM 11663 C C . PRO A 1 73 ? 21.633 9.560 -2.398 1.00 0.00 600 PRO A C 9
ATOM 11664 O O . PRO A 1 73 ? 20.726 8.754 -2.630 1.00 0.00 600 PRO A O 9
ATOM 11675 N N . HIS A 1 74 ? 21.439 10.710 -1.764 1.00 0.00 601 HIS A N 9
ATOM 11676 C CA . HIS A 1 74 ? 20.119 11.101 -1.264 1.00 0.00 601 HIS A CA 9
ATOM 11677 C C . HIS A 1 74 ? 19.053 10.929 -2.334 1.00 0.00 601 HIS A C 9
ATOM 11678 O O . HIS A 1 74 ? 18.044 10.276 -2.101 1.00 0.00 601 HIS A O 9
ATOM 11693 N N . GLU A 1 75 ? 19.315 11.474 -3.519 1.00 0.00 602 GLU A N 9
ATOM 11694 C CA . GLU A 1 75 ? 18.338 11.481 -4.608 1.00 0.00 602 GLU A CA 9
ATOM 11695 C C . GLU A 1 75 ? 17.873 10.070 -4.975 1.00 0.00 602 GLU A C 9
ATOM 11696 O O . GLU A 1 75 ? 16.812 9.895 -5.573 1.00 0.00 602 GLU A O 9
ATOM 11708 N N . GLN A 1 76 ? 18.663 9.065 -4.622 1.00 0.00 603 GLN A N 9
ATOM 11709 C CA . GLN A 1 76 ? 18.251 7.682 -4.813 1.00 0.00 603 GLN A CA 9
ATOM 11710 C C . GLN A 1 76 ? 17.397 7.248 -3.642 1.00 0.00 603 GLN A C 9
ATOM 11711 O O . GLN A 1 76 ? 16.260 6.803 -3.799 1.00 0.00 603 GLN A O 9
ATOM 11725 N N . THR A 1 77 ? 17.962 7.420 -2.465 1.00 0.00 604 THR A N 9
ATOM 11726 C CA . THR A 1 77 ? 17.388 6.901 -1.251 1.00 0.00 604 THR A CA 9
ATOM 11727 C C . THR A 1 77 ? 16.054 7.554 -0.915 1.00 0.00 604 THR A C 9
ATOM 11728 O O . THR A 1 77 ? 15.066 6.859 -0.697 1.00 0.00 604 THR A O 9
ATOM 11739 N N . GLN A 1 78 ? 16.016 8.882 -0.902 1.00 0.00 605 GLN A N 9
ATOM 11740 C CA . GLN A 1 78 ? 14.791 9.603 -0.568 1.00 0.00 605 GLN A CA 9
ATOM 11741 C C . GLN A 1 78 ? 13.687 9.289 -1.564 1.00 0.00 605 GLN A C 9
ATOM 11742 O O . GLN A 1 78 ? 12.509 9.337 -1.222 1.00 0.00 605 GLN A O 9
ATOM 11756 N N . LYS A 1 79 ? 14.078 8.951 -2.788 1.00 0.00 606 LYS A N 9
ATOM 11757 C CA . LYS A 1 79 ? 13.128 8.598 -3.822 1.00 0.00 606 LYS A CA 9
ATOM 11758 C C . LYS A 1 79 ? 12.446 7.287 -3.456 1.00 0.00 606 LYS A C 9
ATOM 11759 O O . LYS A 1 79 ? 11.239 7.118 -3.633 1.00 0.00 606 LYS A O 9
ATOM 11778 N N . VAL A 1 80 ? 13.232 6.376 -2.911 1.00 0.00 607 VAL A N 9
ATOM 11779 C CA . VAL A 1 80 ? 12.734 5.077 -2.496 1.00 0.00 607 VAL A CA 9
ATOM 11780 C C . VAL A 1 80 ? 12.006 5.186 -1.160 1.00 0.00 607 VAL A C 9
ATOM 11781 O O . VAL A 1 80 ? 10.950 4.590 -0.972 1.00 0.00 607 VAL A O 9
ATOM 11794 N N . LEU A 1 81 ? 12.577 5.961 -0.244 1.00 0.00 608 LEU A N 9
ATOM 11795 C CA . LEU A 1 81 ? 11.962 6.211 1.058 1.00 0.00 608 LEU A CA 9
ATOM 11796 C C . LEU A 1 81 ? 10.581 6.828 0.881 1.00 0.00 608 LEU A C 9
ATOM 11797 O O . LEU A 1 81 ? 9.635 6.493 1.598 1.00 0.00 608 LEU A O 9
ATOM 11813 N N . ALA A 1 82 ? 10.482 7.723 -0.092 1.00 0.00 609 ALA A N 9
ATOM 11814 C CA . ALA A 1 82 ? 9.232 8.385 -0.414 1.00 0.00 609 ALA A CA 9
ATOM 11815 C C . ALA A 1 82 ? 8.200 7.382 -0.918 1.00 0.00 609 ALA A C 9
ATOM 11816 O O . ALA A 1 82 ? 7.055 7.377 -0.469 1.00 0.00 609 ALA A O 9
ATOM 11823 N N . ASP A 1 83 ? 8.626 6.515 -1.830 1.00 0.00 610 ASP A N 9
ATOM 11824 C CA . ASP A 1 83 ? 7.738 5.514 -2.415 1.00 0.00 610 ASP A CA 9
ATOM 11825 C C . ASP A 1 83 ? 7.362 4.461 -1.376 1.00 0.00 610 ASP A C 9
ATOM 11826 O O . ASP A 1 83 ? 6.239 3.961 -1.361 1.00 0.00 610 ASP A O 9
ATOM 11835 N N . MET A 1 84 ? 8.312 4.148 -0.500 1.00 0.00 611 MET A N 9
ATOM 11836 C CA . MET A 1 84 ? 8.083 3.207 0.591 1.00 0.00 611 MET A CA 9
ATOM 11837 C C . MET A 1 84 ? 6.967 3.692 1.506 1.00 0.00 611 MET A C 9
ATOM 11838 O O . MET A 1 84 ? 6.008 2.964 1.769 1.00 0.00 611 MET A O 9
ATOM 11852 N N . ALA A 1 85 ? 7.086 4.926 1.975 1.00 0.00 612 ALA A N 9
ATOM 11853 C CA . ALA A 1 85 ? 6.091 5.491 2.873 1.00 0.00 612 ALA A CA 9
ATOM 11854 C C . ALA A 1 85 ? 4.754 5.660 2.156 1.00 0.00 612 ALA A C 9
ATOM 11855 O O . ALA A 1 85 ? 3.690 5.511 2.758 1.00 0.00 612 ALA A O 9
ATOM 11862 N N . ALA A 1 86 ? 4.818 5.963 0.863 1.00 0.00 613 ALA A N 9
ATOM 11863 C CA . ALA A 1 86 ? 3.619 6.089 0.041 1.00 0.00 613 ALA A CA 9
ATOM 11864 C C . ALA A 1 86 ? 2.915 4.742 -0.104 1.00 0.00 613 ALA A C 9
ATOM 11865 O O . ALA A 1 86 ? 1.693 4.680 -0.236 1.00 0.00 613 ALA A O 9
ATOM 11872 N N . ALA A 1 87 ? 3.696 3.669 -0.073 1.00 0.00 614 ALA A N 9
ATOM 11873 C CA . ALA A 1 87 ? 3.162 2.322 -0.198 1.00 0.00 614 ALA A CA 9
ATOM 11874 C C . ALA A 1 87 ? 2.366 1.930 1.036 1.00 0.00 614 ALA A C 9
ATOM 11875 O O . ALA A 1 87 ? 1.208 1.522 0.928 1.00 0.00 614 ALA A O 9
ATOM 11882 N N . GLU A 1 88 ? 2.988 2.057 2.204 1.00 0.00 615 GLU A N 9
ATOM 11883 C CA . GLU A 1 88 ? 2.333 1.697 3.453 1.00 0.00 615 GLU A CA 9
ATOM 11884 C C . GLU A 1 88 ? 1.087 2.541 3.676 1.00 0.00 615 GLU A C 9
ATOM 11885 O O . GLU A 1 88 ? 0.027 1.996 3.962 1.00 0.00 615 GLU A O 9
ATOM 11897 N N . GLN A 1 89 ? 1.193 3.858 3.501 1.00 0.00 616 GLN A N 9
ATOM 11898 C CA . GLN A 1 89 ? 0.043 4.732 3.713 1.00 0.00 616 GLN A CA 9
ATOM 11899 C C . GLN A 1 89 ? -1.101 4.353 2.776 1.00 0.00 616 GLN A C 9
ATOM 11900 O O . GLN A 1 89 ? -2.265 4.368 3.177 1.00 0.00 616 GLN A O 9
ATOM 11914 N N . GLU A 1 90 ? -0.765 3.990 1.540 1.00 0.00 617 GLU A N 9
ATOM 11915 C CA . GLU A 1 90 ? -1.769 3.583 0.567 1.00 0.00 617 GLU A CA 9
ATOM 11916 C C . GLU A 1 90 ? -2.405 2.272 1.005 1.00 0.00 617 GLU A C 9
ATOM 11917 O O . GLU A 1 90 ? -3.621 2.104 0.940 1.00 0.00 617 GLU A O 9
ATOM 11929 N N . LEU A 1 91 ? -1.566 1.361 1.473 1.00 0.00 618 LEU A N 9
ATOM 11930 C CA . LEU A 1 91 ? -2.019 0.062 1.944 1.00 0.00 618 LEU A CA 9
ATOM 11931 C C . LEU A 1 91 ? -3.030 0.213 3.074 1.00 0.00 618 LEU A C 9
ATOM 11932 O O . LEU A 1 91 ? -4.094 -0.401 3.051 1.00 0.00 618 LEU A O 9
ATOM 11948 N N . GLU A 1 92 ? -2.700 1.050 4.050 1.00 0.00 619 GLU A N 9
ATOM 11949 C CA . GLU A 1 92 ? -3.553 1.220 5.218 1.00 0.00 619 GLU A CA 9
ATOM 11950 C C . GLU A 1 92 ? -4.888 1.840 4.830 1.00 0.00 619 GLU A C 9
ATOM 11951 O O . GLU A 1 92 ? -5.943 1.351 5.229 1.00 0.00 619 GLU A O 9
ATOM 11963 N N . GLN A 1 93 ? -4.838 2.914 4.050 1.00 0.00 620 GLN A N 9
ATOM 11964 C CA . GLN A 1 93 ? -6.061 3.610 3.656 1.00 0.00 620 GLN A CA 9
ATOM 11965 C C . GLN A 1 93 ? -6.916 2.742 2.745 1.00 0.00 620 GLN A C 9
ATOM 11966 O O . GLN A 1 93 ? -8.142 2.796 2.796 1.00 0.00 620 GLN A O 9
ATOM 11980 N N . ALA A 1 94 ? -6.274 1.936 1.919 1.00 0.00 621 ALA A N 9
ATOM 11981 C CA . ALA A 1 94 ? -7.000 1.012 1.075 1.00 0.00 621 ALA A CA 9
ATOM 11982 C C . ALA A 1 94 ? -7.646 -0.066 1.934 1.00 0.00 621 ALA A C 9
ATOM 11983 O O . ALA A 1 94 ? -8.764 -0.503 1.670 1.00 0.00 621 ALA A O 9
ATOM 11990 N N . PHE A 1 95 ? -6.939 -0.468 2.983 1.00 0.00 622 PHE A N 9
ATOM 11991 C CA . PHE A 1 95 ? -7.440 -1.460 3.922 1.00 0.00 622 PHE A CA 9
ATOM 11992 C C . PHE A 1 95 ? -8.686 -0.966 4.645 1.00 0.00 622 PHE A C 9
ATOM 11993 O O . PHE A 1 95 ? -9.713 -1.641 4.653 1.00 0.00 622 PHE A O 9
ATOM 12010 N N . GLU A 1 96 ? -8.599 0.210 5.255 1.00 0.00 623 GLU A N 9
ATOM 12011 C CA . GLU A 1 96 ? -9.730 0.755 5.992 1.00 0.00 623 GLU A CA 9
ATOM 12012 C C . GLU A 1 96 ? -10.847 1.180 5.038 1.00 0.00 623 GLU A C 9
ATOM 12013 O O . GLU A 1 96 ? -12.012 1.262 5.429 1.00 0.00 623 GLU A O 9
ATOM 12025 N N . ARG A 1 97 ? -10.493 1.423 3.778 1.00 0.00 624 ARG A N 9
ATOM 12026 C CA . ARG A 1 97 ? -11.491 1.576 2.728 1.00 0.00 624 ARG A CA 9
ATOM 12027 C C . ARG A 1 97 ? -12.219 0.254 2.548 1.00 0.00 624 ARG A C 9
ATOM 12028 O O . ARG A 1 97 ? -13.444 0.201 2.561 1.00 0.00 624 ARG A O 9
ATOM 12049 N N . TRP A 1 98 ? -11.437 -0.810 2.413 1.00 0.00 625 TRP A N 9
ATOM 12050 C CA . TRP A 1 98 ? -11.961 -2.154 2.223 1.00 0.00 625 TRP A CA 9
ATOM 12051 C C . TRP A 1 98 ? -12.877 -2.555 3.377 1.00 0.00 625 TRP A C 9
ATOM 12052 O O . TRP A 1 98 ? -13.992 -3.021 3.156 1.00 0.00 625 TRP A O 9
ATOM 12073 N N . GLU A 1 99 ? -12.403 -2.365 4.604 1.00 0.00 626 GLU A N 9
ATOM 12074 C CA . GLU A 1 99 ? -13.187 -2.711 5.784 1.00 0.00 626 GLU A CA 9
ATOM 12075 C C . GLU A 1 99 ? -14.474 -1.891 5.839 1.00 0.00 626 GLU A C 9
ATOM 12076 O O . GLU A 1 99 ? -15.520 -2.399 6.228 1.00 0.00 626 GLU A O 9
ATOM 12088 N N . TYR A 1 100 ? -14.393 -0.624 5.438 1.00 0.00 627 TYR A N 9
ATOM 12089 C CA . TYR A 1 100 ? -15.581 0.217 5.317 1.00 0.00 627 TYR A CA 9
ATOM 12090 C C . TYR A 1 100 ? -16.537 -0.369 4.285 1.00 0.00 627 TYR A C 9
ATOM 12091 O O . TYR A 1 100 ? -17.745 -0.410 4.502 1.00 0.00 627 TYR A O 9
ATOM 12109 N N . LEU A 1 101 ? -15.991 -0.845 3.177 1.00 0.00 628 LEU A N 9
ATOM 12110 C CA . LEU A 1 101 ? -16.804 -1.428 2.121 1.00 0.00 628 LEU A CA 9
ATOM 12111 C C . LEU A 1 101 ? -17.456 -2.717 2.610 1.00 0.00 628 LEU A C 9
ATOM 12112 O O . LEU A 1 101 ? -18.645 -2.945 2.393 1.00 0.00 628 LEU A O 9
ATOM 12128 N N . GLU A 1 102 ? -16.671 -3.545 3.290 1.00 0.00 629 GLU A N 9
ATOM 12129 C CA . GLU A 1 102 ? -17.173 -4.771 3.899 1.00 0.00 629 GLU A CA 9
ATOM 12130 C C . GLU A 1 102 ? -18.248 -4.469 4.937 1.00 0.00 629 GLU A C 9
ATOM 12131 O O . GLU A 1 102 ? -19.280 -5.142 4.997 1.00 0.00 629 GLU A O 9
ATOM 12143 N N . ALA A 1 103 ? -17.994 -3.456 5.750 1.00 0.00 630 ALA A N 9
ATOM 12144 C CA . ALA A 1 103 ? -18.911 -3.068 6.809 1.00 0.00 630 ALA A CA 9
ATOM 12145 C C . ALA A 1 103 ? -20.185 -2.463 6.247 1.00 0.00 630 ALA A C 9
ATOM 12146 O O . ALA A 1 103 ? -21.277 -2.847 6.641 1.00 0.00 630 ALA A O 9
ATOM 12153 N N . LEU A 1 104 ? -20.045 -1.524 5.319 1.00 0.00 631 LEU A N 9
ATOM 12154 C CA . LEU A 1 104 ? -21.198 -0.853 4.728 1.00 0.00 631 LEU A CA 9
ATOM 12155 C C . LEU A 1 104 ? -22.099 -1.859 4.033 1.00 0.00 631 LEU A C 9
ATOM 12156 O O . LEU A 1 104 ? -23.320 -1.724 4.022 1.00 0.00 631 LEU A O 9
ATOM 12172 N N . LYS A 1 105 ? -21.470 -2.866 3.456 1.00 0.00 632 LYS A N 9
ATOM 12173 C CA . LYS A 1 105 ? -22.172 -3.903 2.728 1.00 0.00 632 LYS A CA 9
ATOM 12174 C C . LYS A 1 105 ? -23.030 -4.753 3.664 1.00 0.00 632 LYS A C 9
ATOM 12175 O O . LYS A 1 105 ? -24.085 -5.247 3.271 1.00 0.00 632 LYS A O 9
ATOM 12194 N N . ASN A 1 106 ? -22.588 -4.904 4.907 1.00 0.00 633 ASN A N 9
ATOM 12195 C CA . ASN A 1 106 ? -23.270 -5.795 5.844 1.00 0.00 633 ASN A CA 9
ATOM 12196 C C . ASN A 1 106 ? -24.071 -5.025 6.890 1.00 0.00 633 ASN A C 9
ATOM 12197 O O . ASN A 1 106 ? -25.169 -5.435 7.268 1.00 0.00 633 ASN A O 9
ATOM 12208 N N . GLY A 1 107 ? -23.540 -3.898 7.334 1.00 0.00 634 GLY A N 9
ATOM 12209 C CA . GLY A 1 107 ? -24.153 -3.175 8.425 1.00 0.00 634 GLY A CA 9
ATOM 12210 C C . GLY A 1 107 ? -24.816 -1.891 7.984 1.00 0.00 634 GLY A C 9
ATOM 12211 O O . GLY A 1 107 ? -24.475 -0.808 8.459 1.00 0.00 634 GLY A O 9
ATOM 12215 N N . GLY A 1 108 ? -25.753 -2.011 7.064 1.00 0.00 635 GLY A N 9
ATOM 12216 C CA . GLY A 1 108 ? -26.584 -0.889 6.703 1.00 0.00 635 GLY A CA 9
ATOM 12217 C C . GLY A 1 108 ? -27.924 -0.968 7.398 1.00 0.00 635 GLY A C 9
ATOM 12218 O O . GLY A 1 108 ? -28.405 -2.097 7.634 1.00 0.00 635 GLY A O 9
ATOM 12223 N N . LYS A 1 24 ? -40.605 -20.076 11.233 1.00 0.00 551 LYS A N 10
ATOM 12224 C CA . LYS A 1 24 ? -39.151 -19.963 11.457 1.00 0.00 551 LYS A CA 10
ATOM 12225 C C . LYS A 1 24 ? -38.411 -20.112 10.129 1.00 0.00 551 LYS A C 10
ATOM 12226 O O . LYS A 1 24 ? -37.686 -21.084 9.909 1.00 0.00 551 LYS A O 10
ATOM 12245 N N . ALA A 1 25 ? -38.611 -19.147 9.242 1.00 0.00 552 ALA A N 10
ATOM 12246 C CA . ALA A 1 25 ? -37.990 -19.167 7.925 1.00 0.00 552 ALA A CA 10
ATOM 12247 C C . ALA A 1 25 ? -38.102 -17.803 7.258 1.00 0.00 552 ALA A C 10
ATOM 12248 O O . ALA A 1 25 ? -37.104 -17.218 6.831 1.00 0.00 552 ALA A O 10
ATOM 12255 N N . GLU A 1 26 ? -39.320 -17.287 7.191 1.00 0.00 553 GLU A N 10
ATOM 12256 C CA . GLU A 1 26 ? -39.581 -16.021 6.522 1.00 0.00 553 GLU A CA 10
ATOM 12257 C C . GLU A 1 26 ? -39.440 -14.862 7.510 1.00 0.00 553 GLU A C 10
ATOM 12258 O O . GLU A 1 26 ? -40.384 -14.113 7.759 1.00 0.00 553 GLU A O 10
ATOM 12270 N N . THR A 1 27 ? -38.251 -14.739 8.082 1.00 0.00 554 THR A N 10
ATOM 12271 C CA . THR A 1 27 ? -37.955 -13.689 9.042 1.00 0.00 554 THR A CA 10
ATOM 12272 C C . THR A 1 27 ? -36.678 -12.961 8.633 1.00 0.00 554 THR A C 10
ATOM 12273 O O . THR A 1 27 ? -35.731 -13.592 8.161 1.00 0.00 554 THR A O 10
ATOM 12284 N N . VAL A 1 28 ? -36.676 -11.639 8.793 1.00 0.00 555 VAL A N 10
ATOM 12285 C CA . VAL A 1 28 ? -35.514 -10.806 8.486 1.00 0.00 555 VAL A CA 10
ATOM 12286 C C . VAL A 1 28 ? -35.232 -10.769 6.983 1.00 0.00 555 VAL A C 10
ATOM 12287 O O . VAL A 1 28 ? -34.726 -11.730 6.396 1.00 0.00 555 VAL A O 10
ATOM 12300 N N . LYS A 1 29 ? -35.582 -9.656 6.361 1.00 0.00 556 LYS A N 10
ATOM 12301 C CA . LYS A 1 29 ? -35.293 -9.445 4.955 1.00 0.00 556 LYS A CA 10
ATOM 12302 C C . LYS A 1 29 ? -33.845 -9.013 4.774 1.00 0.00 556 LYS A C 10
ATOM 12303 O O . LYS A 1 29 ? -33.524 -7.828 4.894 1.00 0.00 556 LYS A O 10
ATOM 12322 N N . ARG A 1 30 ? -32.972 -9.977 4.516 1.00 0.00 557 ARG A N 10
ATOM 12323 C CA . ARG A 1 30 ? -31.566 -9.690 4.261 1.00 0.00 557 ARG A CA 10
ATOM 12324 C C . ARG A 1 30 ? -31.400 -9.061 2.882 1.00 0.00 557 ARG A C 10
ATOM 12325 O O . ARG A 1 30 ? -30.963 -9.714 1.935 1.00 0.00 557 ARG A O 10
ATOM 12346 N N . SER A 1 31 ? -31.770 -7.797 2.775 1.00 0.00 558 SER A N 10
ATOM 12347 C CA . SER A 1 31 ? -31.704 -7.082 1.517 1.00 0.00 558 SER A CA 10
ATOM 12348 C C . SER A 1 31 ? -30.354 -6.387 1.369 1.00 0.00 558 SER A C 10
ATOM 12349 O O . SER A 1 31 ? -29.956 -5.590 2.222 1.00 0.00 558 SER A O 10
ATOM 12357 N N . SER A 1 32 ? -29.648 -6.708 0.300 1.00 0.00 559 SER A N 10
ATOM 12358 C CA . SER A 1 32 ? -28.371 -6.084 0.006 1.00 0.00 559 SER A CA 10
ATOM 12359 C C . SER A 1 32 ? -28.295 -5.716 -1.472 1.00 0.00 559 SER A C 10
ATOM 12360 O O . SER A 1 32 ? -28.526 -6.556 -2.344 1.00 0.00 559 SER A O 10
ATOM 12368 N N . SER A 1 33 ? -27.989 -4.461 -1.747 1.00 0.00 560 SER A N 10
ATOM 12369 C CA . SER A 1 33 ? -27.812 -3.999 -3.114 1.00 0.00 560 SER A CA 10
ATOM 12370 C C . SER A 1 33 ? -26.329 -4.039 -3.474 1.00 0.00 560 SER A C 10
ATOM 12371 O O . SER A 1 33 ? -25.850 -3.245 -4.290 1.00 0.00 560 SER A O 10
ATOM 12379 N N . LYS A 1 34 ? -25.621 -4.996 -2.866 1.00 0.00 561 LYS A N 10
ATOM 12380 C CA . LYS A 1 34 ? -24.167 -5.070 -2.937 1.00 0.00 561 LYS A CA 10
ATOM 12381 C C . LYS A 1 34 ? -23.568 -3.855 -2.243 1.00 0.00 561 LYS A C 10
ATOM 12382 O O . LYS A 1 34 ? -23.494 -3.799 -1.017 1.00 0.00 561 LYS A O 10
ATOM 12401 N N . LEU A 1 35 ? -23.162 -2.878 -3.035 1.00 0.00 562 LEU A N 10
ATOM 12402 C CA . LEU A 1 35 ? -22.678 -1.609 -2.524 1.00 0.00 562 LEU A CA 10
ATOM 12403 C C . LEU A 1 35 ? -22.954 -0.546 -3.569 1.00 0.00 562 LEU A C 10
ATOM 12404 O O . LEU A 1 35 ? -23.482 -0.854 -4.643 1.00 0.00 562 LEU A O 10
ATOM 12420 N N . SER A 1 36 ? -22.608 0.693 -3.272 1.00 0.00 563 SER A N 10
ATOM 12421 C CA . SER A 1 36 ? -22.597 1.726 -4.291 1.00 0.00 563 SER A CA 10
ATOM 12422 C C . SER A 1 36 ? -21.628 1.315 -5.394 1.00 0.00 563 SER A C 10
ATOM 12423 O O . SER A 1 36 ? -20.615 0.687 -5.093 1.00 0.00 563 SER A O 10
ATOM 12431 N N . TYR A 1 37 ? -21.930 1.609 -6.654 1.00 0.00 564 TYR A N 10
ATOM 12432 C CA . TYR 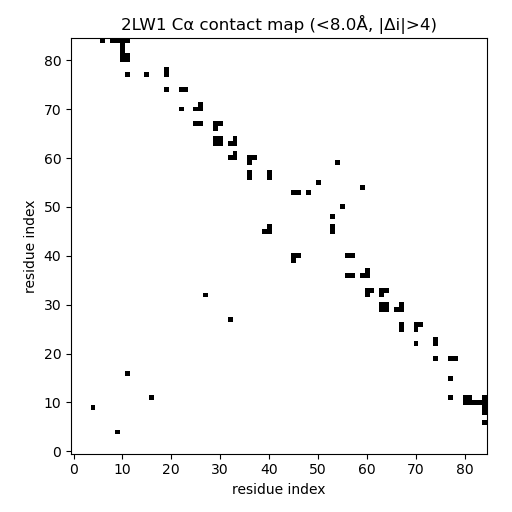A 1 37 ? -21.115 1.087 -7.759 1.00 0.00 564 TYR A CA 10
ATOM 12433 C C . TYR A 1 37 ? -19.630 1.387 -7.561 1.00 0.00 564 TYR A C 10
ATOM 12434 O O . TYR A 1 37 ? -18.778 0.544 -7.861 1.00 0.00 564 TYR A O 10
ATOM 12452 N N . LYS A 1 38 ? -19.329 2.575 -7.042 1.00 0.00 565 LYS A N 10
ATOM 12453 C CA . LYS A 1 38 ? -17.955 2.946 -6.713 1.00 0.00 565 LYS A CA 10
ATOM 12454 C C . LYS A 1 38 ? -17.302 1.845 -5.902 1.00 0.00 565 LYS A C 10
ATOM 12455 O O . LYS A 1 38 ? -16.194 1.404 -6.196 1.00 0.00 565 LYS A O 10
ATOM 12474 N N . LEU A 1 39 ? -18.031 1.386 -4.905 1.00 0.00 566 LEU A N 10
ATOM 12475 C CA . LEU A 1 39 ? -17.526 0.418 -3.958 1.00 0.00 566 LEU A CA 10
ATOM 12476 C C . LEU A 1 39 ? -17.609 -0.975 -4.552 1.00 0.00 566 LEU A C 10
ATOM 12477 O O . LEU A 1 39 ? -16.899 -1.885 -4.131 1.00 0.00 566 LEU A O 10
ATOM 12493 N N . GLN A 1 40 ? -18.482 -1.124 -5.537 1.00 0.00 567 GLN A N 10
ATOM 12494 C CA . GLN A 1 40 ? -18.589 -2.368 -6.276 1.00 0.00 567 GLN A CA 10
ATOM 12495 C C . GLN A 1 40 ? -17.271 -2.672 -6.963 1.00 0.00 567 GLN A C 10
ATOM 12496 O O . GLN A 1 40 ? -16.807 -3.803 -6.953 1.00 0.00 567 GLN A O 10
ATOM 12510 N N . ARG A 1 41 ? -16.676 -1.654 -7.563 1.00 0.00 568 ARG A N 10
ATOM 12511 C CA . ARG A 1 41 ? -15.363 -1.800 -8.175 1.00 0.00 568 ARG A CA 10
ATOM 12512 C C . ARG A 1 41 ? -14.263 -1.612 -7.148 1.00 0.00 568 ARG A C 10
ATOM 12513 O O . ARG A 1 41 ? -13.197 -2.221 -7.252 1.00 0.00 568 ARG A O 10
ATOM 12534 N N . GLU A 1 42 ? -14.537 -0.781 -6.152 1.00 0.00 569 GLU A N 10
ATOM 12535 C CA . GLU A 1 42 ? -13.601 -0.543 -5.068 1.00 0.00 569 GLU A CA 10
ATOM 12536 C C . GLU A 1 42 ? -13.227 -1.866 -4.406 1.00 0.00 569 GLU A C 10
ATOM 12537 O O . GLU A 1 42 ? -12.063 -2.250 -4.386 1.00 0.00 569 GLU A O 10
ATOM 12549 N N . LEU A 1 43 ? -14.236 -2.587 -3.926 1.00 0.00 570 LEU A N 10
ATOM 12550 C CA . LEU A 1 43 ? -14.024 -3.816 -3.163 1.00 0.00 570 LEU A CA 10
ATOM 12551 C C . LEU A 1 43 ? -13.477 -4.944 -4.036 1.00 0.00 570 LEU A C 10
ATOM 12552 O O . LEU A 1 43 ? -12.990 -5.948 -3.529 1.00 0.00 570 LEU A O 10
ATOM 12568 N N . GLU A 1 44 ? -13.588 -4.803 -5.342 1.00 0.00 571 GLU A N 10
ATOM 12569 C CA . GLU A 1 44 ? -13.038 -5.805 -6.249 1.00 0.00 571 GLU A CA 10
ATOM 12570 C C . GLU A 1 44 ? -11.524 -5.691 -6.351 1.00 0.00 571 GLU A C 10
ATOM 12571 O O . GLU A 1 44 ? -10.807 -6.687 -6.268 1.00 0.00 571 GLU A O 10
ATOM 12583 N N . GLN A 1 45 ? -11.043 -4.476 -6.520 1.00 0.00 572 GLN A N 10
ATOM 12584 C CA . GLN A 1 45 ? -9.629 -4.248 -6.756 1.00 0.00 572 GLN A CA 10
ATOM 12585 C C . GLN A 1 45 ? -8.872 -3.988 -5.449 1.00 0.00 572 GLN A C 10
ATOM 12586 O O . GLN A 1 45 ? -7.649 -4.107 -5.392 1.00 0.00 572 GLN A O 10
ATOM 12600 N N . LEU A 1 46 ? -9.614 -3.666 -4.402 1.00 0.00 573 LEU A N 10
ATOM 12601 C CA . LEU A 1 46 ? -9.047 -3.256 -3.122 1.00 0.00 573 LEU A CA 10
ATOM 12602 C C . LEU A 1 46 ? -8.304 -4.390 -2.393 1.00 0.00 573 LEU A C 10
ATOM 12603 O O . LEU A 1 46 ? -7.160 -4.196 -2.002 1.00 0.00 573 LEU A O 10
ATOM 12619 N N . PRO A 1 47 ? -8.916 -5.569 -2.174 1.00 0.00 574 PRO A N 10
ATOM 12620 C CA . PRO A 1 47 ? -8.212 -6.710 -1.565 1.00 0.00 574 PRO A CA 10
ATOM 12621 C C . PRO A 1 47 ? -6.903 -7.033 -2.282 1.00 0.00 574 PRO A C 10
ATOM 12622 O O . PRO A 1 47 ? -5.883 -7.310 -1.646 1.00 0.00 574 PRO A O 10
ATOM 12633 N N . GLN A 1 48 ? -6.935 -6.984 -3.613 1.00 0.00 575 GLN A N 10
ATOM 12634 C CA . GLN A 1 48 ? -5.739 -7.200 -4.423 1.00 0.00 575 GLN A CA 10
ATOM 12635 C C . GLN A 1 48 ? -4.724 -6.111 -4.125 1.00 0.00 575 GLN A C 10
ATOM 12636 O O . GLN A 1 48 ? -3.530 -6.360 -3.993 1.00 0.00 575 GLN A O 10
ATOM 12650 N N . LEU A 1 49 ? -5.235 -4.900 -4.025 1.00 0.00 576 LEU A N 10
ATOM 12651 C CA . LEU A 1 49 ? -4.433 -3.730 -3.736 1.00 0.00 576 LEU A CA 10
ATOM 12652 C C . LEU A 1 49 ? -3.795 -3.815 -2.347 1.00 0.00 576 LEU A C 10
ATOM 12653 O O . LEU A 1 49 ? -2.683 -3.343 -2.145 1.00 0.00 576 LEU A O 10
ATOM 12669 N N . LEU A 1 50 ? -4.496 -4.410 -1.395 1.00 0.00 577 LEU A N 10
ATOM 12670 C CA . LEU A 1 50 ? -3.950 -4.591 -0.056 1.00 0.00 577 LEU A CA 10
ATOM 12671 C C . LEU A 1 50 ? -2.748 -5.510 -0.083 1.00 0.00 577 LEU A C 10
ATOM 12672 O O . LEU A 1 50 ? -1.668 -5.141 0.375 1.00 0.00 577 LEU A O 10
ATOM 12688 N N . GLU A 1 51 ? -2.928 -6.698 -0.635 1.00 0.00 578 GLU A N 10
ATOM 12689 C CA . GLU A 1 51 ? -1.828 -7.643 -0.745 1.00 0.00 578 GLU A CA 10
ATOM 12690 C C . GLU A 1 51 ? -0.750 -7.084 -1.671 1.00 0.00 578 GLU A C 10
ATOM 12691 O O . GLU A 1 51 ? 0.408 -7.497 -1.617 1.00 0.00 578 GLU A O 10
ATOM 12703 N N . ASP A 1 52 ? -1.147 -6.134 -2.515 1.00 0.00 579 ASP A N 10
ATOM 12704 C CA . ASP A 1 52 ? -0.214 -5.422 -3.382 1.00 0.00 579 ASP A CA 10
ATOM 12705 C C . ASP A 1 52 ? 0.683 -4.532 -2.548 1.00 0.00 579 ASP A C 10
ATOM 12706 O O . ASP A 1 52 ? 1.898 -4.674 -2.551 1.00 0.00 579 ASP A O 10
ATOM 12715 N N . LEU A 1 53 ? 0.051 -3.618 -1.826 1.00 0.00 580 LEU A N 10
ATOM 12716 C CA . LEU A 1 53 ? 0.747 -2.607 -1.042 1.00 0.00 580 LEU A CA 10
ATOM 12717 C C . LEU A 1 53 ? 1.530 -3.226 0.098 1.00 0.00 580 LEU A C 10
ATOM 12718 O O . LEU A 1 53 ? 2.598 -2.742 0.456 1.00 0.00 580 LEU A O 10
ATOM 12734 N N . GLU A 1 54 ? 0.992 -4.284 0.675 1.00 0.00 581 GLU A N 10
ATOM 12735 C CA . GLU A 1 54 ? 1.666 -4.968 1.760 1.00 0.00 581 GLU A CA 10
ATOM 12736 C C . GLU A 1 54 ? 2.953 -5.593 1.255 1.00 0.00 581 GLU A C 10
ATOM 12737 O O . GLU A 1 54 ? 4.023 -5.405 1.836 1.00 0.00 581 GLU A O 10
ATOM 12749 N N . ALA A 1 55 ? 2.842 -6.325 0.153 1.00 0.00 582 ALA A N 10
ATOM 12750 C CA . ALA A 1 55 ? 4.003 -6.938 -0.476 1.00 0.00 582 ALA A CA 10
ATOM 12751 C C . ALA A 1 55 ? 4.917 -5.868 -1.056 1.00 0.00 582 ALA A C 10
ATOM 12752 O O . ALA A 1 55 ? 6.116 -6.079 -1.226 1.00 0.00 582 ALA A O 10
ATOM 12759 N N . LYS A 1 56 ? 4.331 -4.720 -1.363 1.00 0.00 583 LYS A N 10
ATOM 12760 C CA . LYS A 1 56 ? 5.074 -3.576 -1.864 1.00 0.00 583 LYS A CA 10
ATOM 12761 C C . LYS A 1 56 ? 5.937 -3.004 -0.751 1.00 0.00 583 LYS A C 10
ATOM 12762 O O . LYS A 1 56 ? 7.114 -2.708 -0.949 1.00 0.00 583 LYS A O 10
ATOM 12781 N N . LEU A 1 57 ? 5.340 -2.871 0.427 1.00 0.00 584 LEU A N 10
ATOM 12782 C CA . LEU A 1 57 ? 6.049 -2.395 1.598 1.00 0.00 584 LEU A CA 10
ATOM 12783 C C . LEU A 1 57 ? 7.166 -3.367 1.950 1.00 0.00 584 LEU A C 10
ATOM 12784 O O . LEU A 1 57 ? 8.307 -2.958 2.140 1.00 0.00 584 LEU A O 10
ATOM 12800 N N . GLU A 1 58 ? 6.839 -4.654 2.016 1.00 0.00 585 GLU A N 10
ATOM 12801 C CA . GLU A 1 58 ? 7.838 -5.684 2.285 1.00 0.00 585 GLU A CA 10
ATOM 12802 C C . GLU A 1 58 ? 8.993 -5.609 1.281 1.00 0.00 585 GLU A C 10
ATOM 12803 O O . GLU A 1 58 ? 10.158 -5.775 1.644 1.00 0.00 585 GLU A O 10
ATOM 12815 N N . ALA A 1 59 ? 8.661 -5.334 0.024 1.00 0.00 586 ALA A N 10
ATOM 12816 C CA . ALA A 1 59 ? 9.656 -5.261 -1.040 1.00 0.00 586 ALA A CA 10
ATOM 12817 C C . ALA A 1 59 ? 10.532 -4.021 -0.895 1.00 0.00 586 ALA A C 10
ATOM 12818 O O . ALA A 1 59 ? 11.744 -4.072 -1.102 1.00 0.00 586 ALA A O 10
ATOM 12825 N N . LEU A 1 60 ? 9.912 -2.909 -0.543 1.00 0.00 587 LEU A N 10
ATOM 12826 C CA . LEU A 1 60 ? 10.636 -1.658 -0.375 1.00 0.00 587 LEU A CA 10
ATOM 12827 C C . LEU A 1 60 ? 11.455 -1.678 0.914 1.00 0.00 587 LEU A C 10
ATOM 12828 O O . LEU A 1 60 ? 12.608 -1.262 0.929 1.00 0.00 587 LEU A O 10
ATOM 12844 N N . GLN A 1 61 ? 10.873 -2.215 1.979 1.00 0.00 588 GLN A N 10
ATOM 12845 C CA . GLN A 1 61 ? 11.530 -2.245 3.283 1.00 0.00 588 GLN A CA 10
ATOM 12846 C C . GLN A 1 61 ? 12.747 -3.156 3.274 1.00 0.00 588 GLN A C 10
ATOM 12847 O O . GLN A 1 61 ? 13.667 -2.972 4.066 1.00 0.00 588 GLN A O 10
ATOM 12861 N N . THR A 1 62 ? 12.764 -4.127 2.370 1.00 0.00 589 THR A N 10
ATOM 12862 C CA . THR A 1 62 ? 13.857 -5.083 2.322 1.00 0.00 589 THR A CA 10
ATOM 12863 C C . THR A 1 62 ? 15.023 -4.556 1.489 1.00 0.00 589 THR A C 10
ATOM 12864 O O . THR A 1 62 ? 16.168 -4.945 1.708 1.00 0.00 589 THR A O 10
ATOM 12875 N N . GLN A 1 63 ? 14.747 -3.656 0.549 1.00 0.00 590 GLN A N 10
ATOM 12876 C CA . GLN A 1 63 ? 15.822 -3.026 -0.207 1.00 0.00 590 GLN A CA 10
ATOM 12877 C C . GLN A 1 63 ? 16.354 -1.833 0.579 1.00 0.00 590 GLN A C 10
ATOM 12878 O O . GLN A 1 63 ? 17.525 -1.484 0.487 1.00 0.00 590 GLN A O 10
ATOM 12892 N N . VAL A 1 64 ? 15.472 -1.232 1.371 1.00 0.00 591 VAL A N 10
ATOM 12893 C CA . VAL A 1 64 ? 15.851 -0.184 2.313 1.00 0.00 591 VAL A CA 10
ATOM 12894 C C . VAL A 1 64 ? 16.559 -0.808 3.518 1.00 0.00 591 VAL A C 10
ATOM 12895 O O . VAL A 1 64 ? 17.267 -0.132 4.267 1.00 0.00 591 VAL A O 10
ATOM 12908 N N . ALA A 1 65 ? 16.365 -2.114 3.691 1.00 0.00 592 ALA A N 10
ATOM 12909 C CA . ALA A 1 65 ? 17.021 -2.857 4.762 1.00 0.00 592 ALA A CA 10
ATOM 12910 C C . ALA A 1 65 ? 18.516 -2.972 4.497 1.00 0.00 592 ALA A C 10
ATOM 12911 O O . ALA A 1 65 ? 19.321 -3.044 5.425 1.00 0.00 592 ALA A O 10
ATOM 12918 N N . ASP A 1 66 ? 18.870 -2.994 3.217 1.00 0.00 593 ASP A N 10
ATOM 12919 C CA . ASP A 1 66 ? 20.265 -3.061 2.802 1.00 0.00 593 ASP A CA 10
ATOM 12920 C C . ASP A 1 66 ? 21.020 -1.818 3.260 1.00 0.00 593 ASP A C 10
ATOM 12921 O O . ASP A 1 66 ? 20.581 -0.692 3.032 1.00 0.00 593 ASP A O 10
ATOM 12930 N N . ALA A 1 67 ? 22.157 -2.034 3.905 1.00 0.00 594 ALA A N 10
ATOM 12931 C CA . ALA A 1 67 ? 22.952 -0.943 4.451 1.00 0.00 594 ALA A CA 10
ATOM 12932 C C . ALA A 1 67 ? 23.543 -0.082 3.342 1.00 0.00 594 ALA A C 10
ATOM 12933 O O . ALA A 1 67 ? 23.854 1.089 3.549 1.00 0.00 594 ALA A O 10
ATOM 12940 N N . SER A 1 68 ? 23.685 -0.665 2.160 1.00 0.00 595 SER A N 10
ATOM 12941 C CA . SER A 1 68 ? 24.255 0.044 1.029 1.00 0.00 595 SER A CA 10
ATOM 12942 C C . SER A 1 68 ? 23.185 0.833 0.274 1.00 0.00 595 SER A C 10
ATOM 12943 O O . SER A 1 68 ? 23.503 1.616 -0.623 1.00 0.00 595 SER A O 10
ATOM 12951 N N . PHE A 1 69 ? 21.920 0.636 0.647 1.00 0.00 596 PHE A N 10
ATOM 12952 C CA . PHE A 1 69 ? 20.815 1.364 0.029 1.00 0.00 596 PHE A CA 10
ATOM 12953 C C . PHE A 1 69 ? 21.021 2.866 0.159 1.00 0.00 596 PHE A C 10
ATOM 12954 O O . PHE A 1 69 ? 21.032 3.588 -0.830 1.00 0.00 596 PHE A O 10
ATOM 12971 N N . PHE A 1 70 ? 21.219 3.323 1.386 1.00 0.00 597 PHE A N 10
ATOM 12972 C CA . PHE A 1 70 ? 21.377 4.749 1.666 1.00 0.00 597 PHE A CA 10
ATOM 12973 C C . PHE A 1 70 ? 22.654 5.322 1.042 1.00 0.00 597 PHE A C 10
ATOM 12974 O O . PHE A 1 70 ? 22.889 6.531 1.098 1.00 0.00 597 PHE A O 10
ATOM 12991 N N . SER A 1 71 ? 23.468 4.456 0.447 1.00 0.00 598 SER A N 10
ATOM 12992 C CA . SER A 1 71 ? 24.678 4.886 -0.238 1.00 0.00 598 SER A CA 10
ATOM 12993 C C . SER A 1 71 ? 24.361 5.245 -1.688 1.00 0.00 598 SER A C 10
ATOM 12994 O O . SER A 1 71 ? 25.222 5.723 -2.431 1.00 0.00 598 SER A O 10
ATOM 13002 N N . GLN A 1 72 ? 23.119 5.004 -2.083 1.00 0.00 599 GLN A N 10
ATOM 13003 C CA . GLN A 1 72 ? 22.648 5.344 -3.407 1.00 0.00 599 GLN A CA 10
ATOM 13004 C C . GLN A 1 72 ? 22.254 6.814 -3.438 1.00 0.00 599 GLN A C 10
ATOM 13005 O O . GLN A 1 72 ? 22.093 7.432 -2.383 1.00 0.00 599 GLN A O 10
ATOM 13019 N N . PRO A 1 73 ? 22.097 7.403 -4.631 1.00 0.00 600 PRO A N 10
ATOM 13020 C CA . PRO A 1 73 ? 21.838 8.840 -4.771 1.00 0.00 600 PRO A CA 10
ATOM 13021 C C . PRO A 1 73 ? 20.557 9.264 -4.065 1.00 0.00 600 PRO A C 10
ATOM 13022 O O . PRO A 1 73 ? 19.576 8.524 -4.036 1.00 0.00 600 PRO A O 10
ATOM 13033 N N . HIS A 1 74 ? 20.593 10.474 -3.500 1.00 0.00 601 HIS A N 10
ATOM 13034 C CA . HIS A 1 74 ? 19.467 11.062 -2.766 1.00 0.00 601 HIS A CA 10
ATOM 13035 C C . HIS A 1 74 ? 18.197 10.977 -3.582 1.00 0.00 601 HIS A C 10
ATOM 13036 O O . HIS A 1 74 ? 17.120 10.734 -3.054 1.00 0.00 601 HIS A O 10
ATOM 13051 N N . GLU A 1 75 ? 18.347 11.182 -4.872 1.00 0.00 602 GLU A N 10
ATOM 13052 C CA . GLU A 1 75 ? 17.228 11.210 -5.785 1.00 0.00 602 GLU A CA 10
ATOM 13053 C C . GLU A 1 75 ? 16.599 9.825 -5.932 1.00 0.00 602 GLU A C 10
ATOM 13054 O O . GLU A 1 75 ? 15.387 9.700 -6.107 1.00 0.00 602 GLU A O 10
ATOM 13066 N N . GLN A 1 76 ? 17.422 8.782 -5.858 1.00 0.00 603 GLN A N 10
ATOM 13067 C CA . GLN A 1 76 ? 16.918 7.422 -5.996 1.00 0.00 603 GLN A CA 10
ATOM 13068 C C . GLN A 1 76 ? 16.438 6.898 -4.639 1.00 0.00 603 GLN A C 10
ATOM 13069 O O . GLN A 1 76 ? 15.388 6.264 -4.540 1.00 0.00 603 GLN A O 10
ATOM 13083 N N . THR A 1 77 ? 17.209 7.189 -3.593 1.00 0.00 604 THR A N 10
ATOM 13084 C CA . THR A 1 77 ? 16.909 6.703 -2.254 1.00 0.00 604 THR A CA 10
ATOM 13085 C C . THR A 1 77 ? 15.658 7.351 -1.689 1.00 0.00 604 THR A C 10
ATOM 13086 O O . THR A 1 77 ? 14.775 6.660 -1.183 1.00 0.00 604 THR A O 10
ATOM 13097 N N . GLN A 1 78 ? 15.572 8.672 -1.782 1.00 0.00 605 GLN A N 10
ATOM 13098 C CA . GLN A 1 78 ? 14.401 9.378 -1.288 1.00 0.00 605 GLN A CA 10
ATOM 13099 C C . GLN A 1 78 ? 13.155 8.942 -2.042 1.00 0.00 605 GLN A C 10
ATOM 13100 O O . GLN A 1 78 ? 12.060 8.947 -1.491 1.00 0.00 605 GLN A O 10
ATOM 13114 N N . LYS A 1 79 ? 13.331 8.572 -3.305 1.00 0.00 606 LYS A N 10
ATOM 13115 C CA . LYS A 1 79 ? 12.253 8.003 -4.091 1.00 0.00 606 LYS A CA 10
ATOM 13116 C C . LYS A 1 79 ? 11.740 6.745 -3.407 1.00 0.00 606 LYS A C 10
ATOM 13117 O O . LYS A 1 79 ? 10.550 6.609 -3.149 1.00 0.00 606 LYS A O 10
ATOM 13136 N N . VAL A 1 80 ? 12.662 5.842 -3.100 1.00 0.00 607 VAL A N 10
ATOM 13137 C CA . VAL A 1 80 ? 12.320 4.572 -2.469 1.00 0.00 607 VAL A CA 10
ATOM 13138 C C . VAL A 1 80 ? 11.767 4.785 -1.063 1.00 0.00 607 VAL A C 10
ATOM 13139 O O . VAL A 1 80 ? 10.770 4.177 -0.688 1.00 0.00 607 VAL A O 10
ATOM 13152 N N . LEU A 1 81 ? 12.412 5.651 -0.293 1.00 0.00 608 LEU A N 10
ATOM 13153 C CA . LEU A 1 81 ? 11.975 5.939 1.069 1.00 0.00 608 LEU A CA 10
ATOM 13154 C C . LEU A 1 81 ? 10.575 6.549 1.077 1.00 0.00 608 LEU A C 10
ATOM 13155 O O . LEU A 1 81 ? 9.713 6.142 1.860 1.00 0.00 608 LEU A O 10
ATOM 13171 N N . ALA A 1 82 ? 10.354 7.515 0.195 1.00 0.00 609 ALA A N 10
ATOM 13172 C CA . ALA A 1 82 ? 9.051 8.154 0.066 1.00 0.00 609 ALA A CA 10
ATOM 13173 C C . ALA A 1 82 ? 8.016 7.156 -0.445 1.00 0.00 609 ALA A C 10
ATOM 13174 O O . ALA A 1 82 ? 6.880 7.126 0.025 1.00 0.00 609 ALA A O 10
ATOM 13181 N N . ASP A 1 83 ? 8.435 6.333 -1.399 1.00 0.00 610 ASP A N 10
ATOM 13182 C CA . ASP A 1 83 ? 7.582 5.295 -1.975 1.00 0.00 610 ASP A CA 10
ATOM 13183 C C . ASP A 1 83 ? 7.181 4.296 -0.901 1.00 0.00 610 ASP A C 10
ATOM 13184 O O . ASP A 1 83 ? 6.023 3.896 -0.798 1.00 0.00 610 ASP A O 10
ATOM 13193 N N . MET A 1 84 ? 8.161 3.911 -0.096 1.00 0.00 611 MET A N 10
ATOM 13194 C CA . MET A 1 84 ? 7.956 2.991 1.014 1.00 0.00 611 MET A CA 10
ATOM 13195 C C . MET A 1 84 ? 6.894 3.508 1.974 1.00 0.00 611 MET A C 10
ATOM 13196 O O . MET A 1 84 ? 5.963 2.785 2.334 1.00 0.00 611 MET A O 10
ATOM 13210 N N . ALA A 1 85 ? 7.030 4.762 2.378 1.00 0.00 612 ALA A N 10
ATOM 13211 C CA . ALA A 1 85 ? 6.086 5.365 3.304 1.00 0.00 612 ALA A CA 10
ATOM 13212 C C . ALA A 1 85 ? 4.711 5.528 2.659 1.00 0.00 612 ALA A C 10
ATOM 13213 O O . ALA A 1 85 ? 3.682 5.334 3.308 1.00 0.00 612 ALA A O 10
ATOM 13220 N N . ALA A 1 86 ? 4.705 5.864 1.374 1.00 0.00 613 ALA A N 10
ATOM 13221 C CA . ALA A 1 86 ? 3.461 6.030 0.627 1.00 0.00 613 ALA A CA 10
ATOM 13222 C C . ALA A 1 86 ? 2.731 4.701 0.477 1.00 0.00 613 ALA A C 10
ATOM 13223 O O . ALA A 1 86 ? 1.504 4.658 0.369 1.00 0.00 613 ALA A O 10
ATOM 13230 N N . ALA A 1 87 ? 3.498 3.620 0.472 1.00 0.00 614 ALA A N 10
ATOM 13231 C CA . ALA A 1 87 ? 2.944 2.282 0.338 1.00 0.00 614 ALA A CA 10
ATOM 13232 C C . ALA A 1 87 ? 2.195 1.867 1.596 1.00 0.00 614 ALA A C 10
ATOM 13233 O O . ALA A 1 87 ? 1.048 1.428 1.527 1.00 0.00 614 ALA A O 10
ATOM 13240 N N . GLU A 1 88 ? 2.838 2.019 2.746 1.00 0.00 615 GLU A N 10
ATOM 13241 C CA . GLU A 1 88 ? 2.234 1.598 4.002 1.00 0.00 615 GLU A CA 10
ATOM 13242 C C . GLU A 1 88 ? 1.027 2.460 4.354 1.00 0.00 615 GLU A C 10
ATOM 13243 O O . GLU A 1 88 ? 0.017 1.941 4.833 1.00 0.00 615 GLU A O 10
ATOM 13255 N N . GLN A 1 89 ? 1.126 3.767 4.118 1.00 0.00 616 GLN A N 10
ATOM 13256 C CA . GLN A 1 89 ? 0.010 4.663 4.407 1.00 0.00 616 GLN A CA 10
ATOM 13257 C C . GLN A 1 89 ? -1.180 4.337 3.511 1.00 0.00 616 GLN A C 10
ATOM 13258 O O . GLN A 1 89 ? -2.329 4.408 3.942 1.00 0.00 616 GLN A O 10
ATOM 13272 N N . GLU A 1 90 ? -0.903 3.954 2.271 1.00 0.00 617 GLU A N 10
ATOM 13273 C CA . GLU A 1 90 ? -1.960 3.545 1.361 1.00 0.00 617 GLU A CA 10
ATOM 13274 C C . GLU A 1 90 ? -2.595 2.258 1.858 1.00 0.00 617 GLU A C 10
ATOM 13275 O O . GLU A 1 90 ? -3.817 2.133 1.893 1.00 0.00 617 GLU A O 10
ATOM 13287 N N . LEU A 1 91 ? -1.745 1.318 2.258 1.00 0.00 618 LEU A N 10
ATOM 13288 C CA . LEU A 1 91 ? -2.182 0.009 2.721 1.00 0.00 618 LEU A CA 10
ATOM 13289 C C . LEU A 1 91 ? -3.214 0.122 3.838 1.00 0.00 618 LEU A C 10
ATOM 13290 O O . LEU A 1 91 ? -4.304 -0.437 3.744 1.00 0.00 618 LEU A O 10
ATOM 13306 N N . GLU A 1 92 ? -2.874 0.862 4.882 1.00 0.00 619 GLU A N 10
ATOM 13307 C CA . GLU A 1 92 ? -3.734 0.971 6.050 1.00 0.00 619 GLU A CA 10
ATOM 13308 C C . GLU A 1 92 ? -5.026 1.730 5.737 1.00 0.00 619 GLU A C 10
ATOM 13309 O O . GLU A 1 92 ? -6.102 1.348 6.196 1.00 0.00 619 GLU A O 10
ATOM 13321 N N . GLN A 1 93 ? -4.923 2.795 4.946 1.00 0.00 620 GLN A N 10
ATOM 13322 C CA . GLN A 1 93 ? -6.096 3.587 4.590 1.00 0.00 620 GLN A CA 10
ATOM 13323 C C . GLN A 1 93 ? -7.032 2.783 3.700 1.00 0.00 620 GLN A C 10
ATOM 13324 O O . GLN A 1 93 ? -8.256 2.861 3.829 1.00 0.00 620 GLN A O 10
ATOM 13338 N N . ALA A 1 94 ? -6.447 2.002 2.806 1.00 0.00 621 ALA A N 10
ATOM 13339 C CA . ALA A 1 94 ? -7.213 1.138 1.929 1.00 0.00 621 ALA A CA 10
ATOM 13340 C C . ALA A 1 94 ? -7.807 -0.024 2.717 1.00 0.00 621 ALA A C 10
ATOM 13341 O O . ALA A 1 94 ? -8.907 -0.483 2.427 1.00 0.00 621 ALA A O 10
ATOM 13348 N N . PHE A 1 95 ? -7.072 -0.481 3.724 1.00 0.00 622 PHE A N 10
ATOM 13349 C CA . PHE A 1 95 ? -7.548 -1.531 4.617 1.00 0.00 622 PHE A CA 10
ATOM 13350 C C . PHE A 1 95 ? -8.762 -1.059 5.404 1.00 0.00 622 PHE A C 10
ATOM 13351 O O . PHE A 1 95 ? -9.780 -1.749 5.478 1.00 0.00 622 PHE A O 10
ATOM 13368 N N . GLU A 1 96 ? -8.635 0.122 5.992 1.00 0.00 623 GLU A N 10
ATOM 13369 C CA . GLU A 1 96 ? -9.732 0.761 6.702 1.00 0.00 623 GLU A CA 10
ATOM 13370 C C . GLU A 1 96 ? -10.942 0.917 5.787 1.00 0.00 623 GLU A C 10
ATOM 13371 O O . GLU A 1 96 ? -12.086 0.702 6.200 1.00 0.00 623 GLU A O 10
ATOM 13383 N N . ARG A 1 97 ? -10.671 1.286 4.542 1.00 0.00 624 ARG A N 10
ATOM 13384 C CA . ARG A 1 97 ? -11.698 1.374 3.515 1.00 0.00 624 ARG A CA 10
ATOM 13385 C C . ARG A 1 97 ? -12.345 0.014 3.303 1.00 0.00 624 ARG A C 10
ATOM 13386 O O . ARG A 1 97 ? -13.567 -0.102 3.244 1.00 0.00 624 ARG A O 10
ATOM 13407 N N . TRP A 1 98 ? -11.506 -1.006 3.217 1.00 0.00 625 TRP A N 10
ATOM 13408 C CA . TRP A 1 98 ? -11.946 -2.354 2.909 1.00 0.00 625 TRP A CA 10
ATOM 13409 C C . TRP A 1 98 ? -12.940 -2.883 3.939 1.00 0.00 625 TRP A C 10
ATOM 13410 O O . TRP A 1 98 ? -14.023 -3.346 3.577 1.00 0.00 625 TRP A O 10
ATOM 13431 N N . GLU A 1 99 ? -12.579 -2.814 5.215 1.00 0.00 626 GLU A N 10
ATOM 13432 C CA . GLU A 1 99 ? -13.446 -3.323 6.268 1.00 0.00 626 GLU A CA 10
ATOM 13433 C C . GLU A 1 99 ? -14.769 -2.563 6.282 1.00 0.00 626 GLU A C 10
ATOM 13434 O O . GLU A 1 99 ? -15.833 -3.148 6.495 1.00 0.00 626 GLU A O 10
ATOM 13446 N N . TYR A 1 100 ? -14.692 -1.260 6.034 1.00 0.00 627 TYR A N 10
ATOM 13447 C CA . TYR A 1 100 ? -15.875 -0.419 5.927 1.00 0.00 627 TYR A CA 10
ATOM 13448 C C . TYR A 1 100 ? -16.789 -0.915 4.813 1.00 0.00 627 TYR A C 10
ATOM 13449 O O . TYR A 1 100 ? -18.003 -0.974 4.981 1.00 0.00 627 TYR A O 10
ATOM 13467 N N . LEU A 1 101 ? -16.197 -1.295 3.693 1.00 0.00 628 LEU A N 10
ATOM 13468 C CA . LEU A 1 101 ? -16.965 -1.750 2.544 1.00 0.00 628 LEU A CA 10
ATOM 13469 C C . LEU A 1 101 ? -17.608 -3.103 2.821 1.00 0.00 628 LEU A C 10
ATOM 13470 O O . LEU A 1 101 ? -18.777 -3.314 2.512 1.00 0.00 628 LEU A O 10
ATOM 13486 N N . GLU A 1 102 ? -16.839 -4.014 3.412 1.00 0.00 629 GLU A N 10
ATOM 13487 C CA . GLU A 1 102 ? -17.364 -5.317 3.813 1.00 0.00 629 GLU A CA 10
ATOM 13488 C C . GLU A 1 102 ? -18.542 -5.148 4.764 1.00 0.00 629 GLU A C 10
ATOM 13489 O O . GLU A 1 102 ? -19.578 -5.802 4.618 1.00 0.00 629 GLU A O 10
ATOM 13501 N N . ALA A 1 103 ? -18.378 -4.260 5.733 1.00 0.00 630 ALA A N 10
ATOM 13502 C CA . ALA A 1 103 ? -19.430 -3.959 6.691 1.00 0.00 630 ALA A CA 10
ATOM 13503 C C . ALA A 1 103 ? -20.623 -3.304 6.001 1.00 0.00 630 ALA A C 10
ATOM 13504 O O . ALA A 1 103 ? -21.778 -3.638 6.274 1.00 0.00 630 ALA A O 10
ATOM 13511 N N . LEU A 1 104 ? -20.323 -2.377 5.099 1.00 0.00 631 LEU A N 10
ATOM 13512 C CA . LEU A 1 104 ? -21.338 -1.609 4.388 1.00 0.00 631 LEU A CA 10
ATOM 13513 C C . LEU A 1 104 ? -22.177 -2.503 3.489 1.00 0.00 631 LEU A C 10
ATOM 13514 O O . LEU A 1 104 ? -23.393 -2.345 3.401 1.00 0.00 631 LEU A O 10
ATOM 13530 N N . LYS A 1 105 ? -21.510 -3.448 2.840 1.00 0.00 632 LYS A N 10
ATOM 13531 C CA . LYS A 1 105 ? -22.147 -4.344 1.880 1.00 0.00 632 LYS A CA 10
ATOM 13532 C C . LYS A 1 105 ? -23.317 -5.098 2.518 1.00 0.00 632 LYS A C 10
ATOM 13533 O O . LYS A 1 105 ? -24.316 -5.392 1.864 1.00 0.00 632 LYS A O 10
ATOM 13552 N N . ASN A 1 106 ? -23.178 -5.402 3.805 1.00 0.00 633 ASN A N 10
ATOM 13553 C CA . ASN A 1 106 ? -24.189 -6.156 4.536 1.00 0.00 633 ASN A CA 10
ATOM 13554 C C . ASN A 1 106 ? -25.461 -5.327 4.731 1.00 0.00 633 ASN A C 10
ATOM 13555 O O . ASN A 1 106 ? -26.555 -5.870 4.893 1.00 0.00 633 ASN A O 10
ATOM 13566 N N . GLY A 1 107 ? -25.316 -4.011 4.693 1.00 0.00 634 GLY A N 10
ATOM 13567 C CA . GLY A 1 107 ? -26.450 -3.141 4.919 1.00 0.00 634 GLY A CA 10
ATOM 13568 C C . GLY A 1 107 ? -26.444 -1.932 4.007 1.00 0.00 634 GLY A C 10
ATOM 13569 O O . GLY A 1 107 ? -26.417 -0.794 4.477 1.00 0.00 634 GLY A O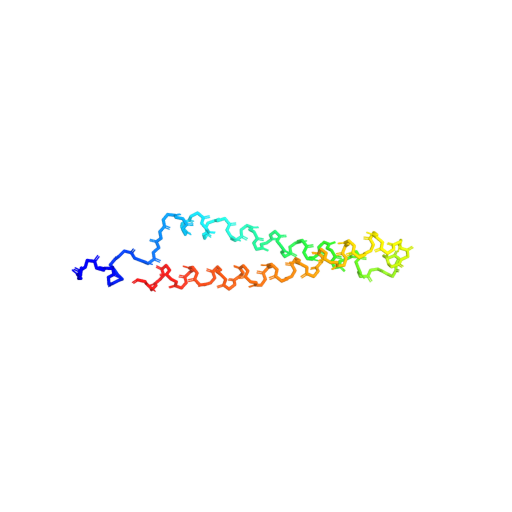 10
ATOM 13573 N N . GLY A 1 108 ? -26.446 -2.176 2.706 1.00 0.00 635 GLY A N 10
ATOM 13574 C CA . GLY A 1 108 ? -26.548 -1.099 1.748 1.00 0.00 635 GLY A CA 10
ATOM 13575 C C . GLY A 1 108 ? -27.192 -1.554 0.457 1.00 0.00 635 GLY A C 10
ATOM 13576 O O . GLY A 1 108 ? -27.904 -2.581 0.477 1.00 0.00 635 GLY A O 10
ATOM 13581 N N . LYS A 1 24 ? -21.949 15.460 8.070 1.00 0.00 551 LYS A N 11
ATOM 13582 C CA . LYS A 1 24 ? -22.069 15.902 6.659 1.00 0.00 551 LYS A CA 11
ATOM 13583 C C . LYS A 1 24 ? -20.698 16.194 6.051 1.00 0.00 551 LYS A C 11
ATOM 13584 O O . LYS A 1 24 ? -20.519 16.094 4.839 1.00 0.00 551 LYS A O 11
ATOM 13603 N N . ALA A 1 25 ? -19.731 16.546 6.890 1.00 0.00 552 ALA A N 11
ATOM 13604 C CA . ALA A 1 25 ? -18.378 16.794 6.421 1.00 0.00 552 ALA A CA 11
ATOM 13605 C C . ALA A 1 25 ? -17.538 15.551 6.649 1.00 0.00 552 ALA A C 11
ATOM 13606 O O . ALA A 1 25 ? -17.646 14.921 7.706 1.00 0.00 552 ALA A O 11
ATOM 13613 N N . GLU A 1 26 ? -16.725 15.199 5.652 1.00 0.00 553 GLU A N 11
ATOM 13614 C CA . GLU A 1 26 ? -15.935 13.962 5.652 1.00 0.00 553 GLU A CA 11
ATOM 13615 C C . GLU A 1 26 ? -16.847 12.761 5.420 1.00 0.00 553 GLU A C 11
ATOM 13616 O O . GLU A 1 26 ? -16.682 12.018 4.451 1.00 0.00 553 GLU A O 11
ATOM 13628 N N . THR A 1 27 ? -17.812 12.588 6.305 1.00 0.00 554 THR A N 11
ATOM 13629 C CA . THR A 1 27 ? -18.834 11.575 6.141 1.00 0.00 554 THR A CA 11
ATOM 13630 C C . THR A 1 27 ? -20.205 12.232 6.015 1.00 0.00 554 THR A C 11
ATOM 13631 O O . THR A 1 27 ? -20.611 13.026 6.869 1.00 0.00 554 THR A O 11
ATOM 13642 N N . VAL A 1 28 ? -20.904 11.922 4.937 1.00 0.00 555 VAL A N 11
ATOM 13643 C CA . VAL A 1 28 ? -22.213 12.501 4.691 1.00 0.00 555 VAL A CA 11
ATOM 13644 C C . VAL A 1 28 ? -23.306 11.642 5.311 1.00 0.00 555 VAL A C 11
ATOM 13645 O O . VAL A 1 28 ? -23.174 10.419 5.393 1.00 0.00 555 VAL A O 11
ATOM 13658 N N . LYS A 1 29 ? -24.383 12.276 5.743 1.00 0.00 556 LYS A N 11
ATOM 13659 C CA . LYS A 1 29 ? -25.515 11.544 6.286 1.00 0.00 556 LYS A CA 11
ATOM 13660 C C . LYS A 1 29 ? -26.499 11.242 5.164 1.00 0.00 556 LYS A C 11
ATOM 13661 O O . LYS A 1 29 ? -27.581 11.827 5.071 1.00 0.00 556 LYS A O 11
ATOM 13680 N N . ARG A 1 30 ? -26.075 10.345 4.292 1.00 0.00 557 ARG A N 11
ATOM 13681 C CA . ARG A 1 30 ? -26.854 9.942 3.137 1.00 0.00 557 ARG A CA 11
ATOM 13682 C C . ARG A 1 30 ? -26.773 8.431 2.993 1.00 0.00 557 ARG A C 11
ATOM 13683 O O . ARG A 1 30 ? -26.357 7.909 1.957 1.00 0.00 557 ARG A O 11
ATOM 13704 N N . SER A 1 31 ? -27.160 7.738 4.052 1.00 0.00 558 SER A N 11
ATOM 13705 C CA . SER A 1 31 ? -27.024 6.296 4.125 1.00 0.00 558 SER A CA 11
ATOM 13706 C C . SER A 1 31 ? -27.935 5.600 3.120 1.00 0.00 558 SER A C 11
ATOM 13707 O O . SER A 1 31 ? -29.155 5.766 3.147 1.00 0.00 558 SER A O 11
ATOM 13715 N N . SER A 1 32 ? -27.327 4.838 2.228 1.00 0.00 559 SER A N 11
ATOM 13716 C CA . SER A 1 32 ? -28.060 4.080 1.234 1.00 0.00 559 SER A CA 11
ATOM 13717 C C . SER A 1 32 ? -27.956 2.592 1.553 1.00 0.00 559 SER A C 11
ATOM 13718 O O . SER A 1 32 ? -26.968 2.147 2.146 1.00 0.00 559 SER A O 11
ATOM 13726 N N . SER A 1 33 ? -28.976 1.833 1.176 1.00 0.00 560 SER A N 11
ATOM 13727 C CA . SER A 1 33 ? -28.991 0.402 1.418 1.00 0.00 560 SER A CA 11
ATOM 13728 C C . SER A 1 33 ? -27.984 -0.310 0.523 1.00 0.00 560 SER A C 11
ATOM 13729 O O . SER A 1 33 ? -28.217 -0.464 -0.682 1.00 0.00 560 SER A O 11
ATOM 13737 N N . LYS A 1 34 ? -26.865 -0.727 1.128 1.00 0.00 561 LYS A N 11
ATOM 13738 C CA . LYS A 1 34 ? -25.771 -1.395 0.420 1.00 0.00 561 LYS A CA 11
ATOM 13739 C C . LYS A 1 34 ? -24.992 -0.387 -0.428 1.00 0.00 561 LYS A C 11
ATOM 13740 O O . LYS A 1 34 ? -25.512 0.662 -0.808 1.00 0.00 561 LYS A O 11
ATOM 13759 N N . LEU A 1 35 ? -23.736 -0.706 -0.700 1.00 0.00 562 LEU A N 11
ATOM 13760 C CA . LEU A 1 35 ? -22.837 0.205 -1.399 1.00 0.00 562 LEU A CA 11
ATOM 13761 C C . LEU A 1 35 ? -23.234 0.447 -2.852 1.00 0.00 562 LEU A C 11
ATOM 13762 O O . LEU A 1 35 ? -23.893 -0.380 -3.490 1.00 0.00 562 LEU A O 11
ATOM 13778 N N . SER A 1 36 ? -22.807 1.599 -3.361 1.00 0.00 563 SER A N 11
ATOM 13779 C CA . SER A 1 36 ? -23.045 1.980 -4.743 1.00 0.00 563 SER A CA 11
ATOM 13780 C C . SER A 1 36 ? -21.988 1.345 -5.646 1.00 0.00 563 SER A C 11
ATOM 13781 O O . SER A 1 36 ? -21.031 0.751 -5.136 1.00 0.00 563 SER A O 11
ATOM 13789 N N . TYR A 1 37 ? -22.123 1.474 -6.964 1.00 0.00 564 TYR A N 11
ATOM 13790 C CA . TYR A 1 37 ? -21.239 0.759 -7.882 1.00 0.00 564 TYR A CA 11
ATOM 13791 C C . TYR A 1 37 ? -19.781 1.148 -7.685 1.00 0.00 564 TYR A C 11
ATOM 13792 O O . TYR A 1 37 ? -18.892 0.300 -7.786 1.00 0.00 564 TYR A O 11
ATOM 13810 N N . LYS A 1 38 ? -19.538 2.423 -7.405 1.00 0.00 565 LYS A N 11
ATOM 13811 C CA . LYS A 1 38 ? -18.186 2.904 -7.172 1.00 0.00 565 LYS A CA 11
ATOM 13812 C C . LYS A 1 38 ? -17.469 2.056 -6.134 1.00 0.00 565 LYS A C 11
ATOM 13813 O O . LYS A 1 38 ? -16.294 1.743 -6.287 1.00 0.00 565 LYS A O 11
ATOM 13832 N N . LEU A 1 39 ? -18.184 1.649 -5.102 1.00 0.00 566 LEU A N 11
ATOM 13833 C CA . LEU A 1 39 ? -17.596 0.820 -4.070 1.00 0.00 566 LEU A CA 11
ATOM 13834 C C . LEU A 1 39 ? -17.677 -0.638 -4.461 1.00 0.00 566 LEU A C 11
ATOM 13835 O O . LEU A 1 39 ? -16.836 -1.435 -4.076 1.00 0.00 566 LEU A O 11
ATOM 13851 N N . GLN A 1 40 ? -18.707 -0.977 -5.221 1.00 0.00 567 GLN A N 11
ATOM 13852 C CA . GLN A 1 40 ? -18.905 -2.342 -5.679 1.00 0.00 567 GLN A CA 11
ATOM 13853 C C . GLN A 1 40 ? -17.673 -2.846 -6.416 1.00 0.00 567 GLN A C 11
ATOM 13854 O O . GLN A 1 40 ? -17.150 -3.912 -6.106 1.00 0.00 567 GLN A O 11
ATOM 13868 N N . ARG A 1 41 ? -17.193 -2.067 -7.373 1.00 0.00 568 ARG A N 11
ATOM 13869 C CA . ARG A 1 41 ? -16.012 -2.461 -8.123 1.00 0.00 568 ARG A CA 11
ATOM 13870 C C . ARG A 1 41 ? -14.739 -2.074 -7.367 1.00 0.00 568 ARG A C 11
ATOM 13871 O O . ARG A 1 41 ? -13.674 -2.642 -7.598 1.00 0.00 568 ARG A O 11
ATOM 13892 N N . GLU A 1 42 ? -14.866 -1.118 -6.451 1.00 0.00 569 GLU A N 11
ATOM 13893 C CA . GLU A 1 42 ? -13.754 -0.736 -5.579 1.00 0.00 569 GLU A CA 11
ATOM 13894 C C . GLU A 1 42 ? -13.389 -1.906 -4.671 1.00 0.00 569 GLU A C 11
ATOM 13895 O O . GLU A 1 42 ? -12.227 -2.293 -4.564 1.00 0.00 569 GLU A O 11
ATOM 13907 N N . LEU A 1 43 ? -14.409 -2.491 -4.066 1.00 0.00 570 LEU A N 11
ATOM 13908 C CA . LEU A 1 43 ? -14.253 -3.602 -3.138 1.00 0.00 570 LEU A CA 11
ATOM 13909 C C . LEU A 1 43 ? -13.755 -4.859 -3.856 1.00 0.00 570 LEU A C 11
ATOM 13910 O O . LEU A 1 43 ? -13.157 -5.733 -3.245 1.00 0.00 570 LEU A O 11
ATOM 13926 N N . GLU A 1 44 ? -13.994 -4.948 -5.153 1.00 0.00 571 GLU A N 11
ATOM 13927 C CA . GLU A 1 44 ? -13.560 -6.114 -5.918 1.00 0.00 571 GLU A CA 11
ATOM 13928 C C . GLU A 1 44 ? -12.069 -6.053 -6.238 1.00 0.00 571 GLU A C 11
ATOM 13929 O O . GLU A 1 44 ? -11.440 -7.077 -6.493 1.00 0.00 571 GLU A O 11
ATOM 13941 N N . GLN A 1 45 ? -11.499 -4.859 -6.208 1.00 0.00 572 GLN A N 11
ATOM 13942 C CA . GLN A 1 45 ? -10.084 -4.699 -6.505 1.00 0.00 572 GLN A CA 11
ATOM 13943 C C . GLN A 1 45 ? -9.273 -4.514 -5.229 1.00 0.00 572 GLN A C 11
ATOM 13944 O O . GLN A 1 45 ? -8.143 -4.990 -5.110 1.00 0.00 572 GLN A O 11
ATOM 13958 N N . LEU A 1 46 ? -9.886 -3.821 -4.289 1.00 0.00 573 LEU A N 11
ATOM 13959 C CA . LEU A 1 46 ? -9.246 -3.378 -3.052 1.00 0.00 573 LEU A CA 11
ATOM 13960 C C . LEU A 1 46 ? -8.494 -4.513 -2.311 1.00 0.00 573 LEU A C 11
ATOM 13961 O O . LEU A 1 46 ? -7.349 -4.319 -1.923 1.00 0.00 573 LEU A O 11
ATOM 13977 N N . PRO A 1 47 ? -9.094 -5.709 -2.091 1.00 0.00 574 PRO A N 11
ATOM 13978 C CA . PRO A 1 47 ? -8.406 -6.809 -1.392 1.00 0.00 574 PRO A CA 11
ATOM 13979 C C . PRO A 1 47 ? -7.135 -7.243 -2.115 1.00 0.00 574 PRO A C 11
ATOM 13980 O O . PRO A 1 47 ? -6.106 -7.501 -1.486 1.00 0.00 574 PRO A O 11
ATOM 13991 N N . GLN A 1 48 ? -7.209 -7.301 -3.439 1.00 0.00 575 GLN A N 11
ATOM 13992 C CA . GLN A 1 48 ? -6.050 -7.637 -4.256 1.00 0.00 575 GLN A CA 11
ATOM 13993 C C . GLN A 1 48 ? -5.023 -6.518 -4.169 1.00 0.00 575 GLN A C 11
ATOM 13994 O O . GLN A 1 48 ? -3.820 -6.737 -4.308 1.00 0.00 575 GLN A O 11
ATOM 14008 N N . LEU A 1 49 ? -5.522 -5.318 -3.926 1.00 0.00 576 LEU A N 11
ATOM 14009 C CA . LEU A 1 49 ? -4.688 -4.143 -3.766 1.00 0.00 576 LEU A CA 11
ATOM 14010 C C . LEU A 1 49 ? -3.996 -4.145 -2.403 1.00 0.00 576 LEU A C 11
ATOM 14011 O O . LEU A 1 49 ? -2.877 -3.665 -2.273 1.00 0.00 576 LEU A O 11
ATOM 14027 N N . LEU A 1 50 ? -4.661 -4.679 -1.387 1.00 0.00 577 LEU A N 11
ATOM 14028 C CA . LEU A 1 50 ? -4.059 -4.785 -0.063 1.00 0.00 577 LEU A CA 11
ATOM 14029 C C . LEU A 1 50 ? -2.845 -5.684 -0.101 1.00 0.00 577 LEU A C 11
ATOM 14030 O O . LEU A 1 50 ? -1.762 -5.284 0.307 1.00 0.00 577 LEU A O 11
ATOM 14046 N N . GLU A 1 51 ? -3.020 -6.890 -0.612 1.00 0.00 578 GLU A N 11
ATOM 14047 C CA . GLU A 1 51 ? -1.900 -7.810 -0.740 1.00 0.00 578 GLU A CA 11
ATOM 14048 C C . GLU A 1 51 ? -0.867 -7.250 -1.719 1.00 0.00 578 GLU A C 11
ATOM 14049 O O . GLU A 1 51 ? 0.306 -7.616 -1.684 1.00 0.00 578 GLU A O 11
ATOM 14061 N N . ASP A 1 52 ? -1.315 -6.344 -2.579 1.00 0.00 579 ASP A N 11
ATOM 14062 C CA . ASP A 1 52 ? -0.431 -5.664 -3.512 1.00 0.00 579 ASP A CA 11
ATOM 14063 C C . ASP A 1 52 ? 0.473 -4.706 -2.759 1.00 0.00 579 ASP A C 11
ATOM 14064 O O . ASP A 1 52 ? 1.691 -4.773 -2.864 1.00 0.00 579 ASP A O 11
ATOM 14073 N N . LEU A 1 53 ? -0.155 -3.824 -1.988 1.00 0.00 580 LEU A N 11
ATOM 14074 C CA . LEU A 1 53 ? 0.541 -2.780 -1.249 1.00 0.00 580 LEU A CA 11
ATOM 14075 C C . LEU A 1 53 ? 1.355 -3.363 -0.108 1.00 0.00 580 LEU A C 11
ATOM 14076 O O . LEU A 1 53 ? 2.395 -2.826 0.255 1.00 0.00 580 LEU A O 11
ATOM 14092 N N . GLU A 1 54 ? 0.868 -4.454 0.462 1.00 0.00 581 GLU A N 11
ATOM 14093 C CA . GLU A 1 54 ? 1.588 -5.145 1.518 1.00 0.00 581 GLU A CA 11
ATOM 14094 C C . GLU A 1 54 ? 2.897 -5.693 0.972 1.00 0.00 581 GLU A C 11
ATOM 14095 O O . GLU A 1 54 ? 3.974 -5.416 1.500 1.00 0.00 581 GLU A O 11
ATOM 14107 N N . ALA A 1 55 ? 2.792 -6.451 -0.111 1.00 0.00 582 ALA A N 11
ATOM 14108 C CA . ALA A 1 55 ? 3.963 -7.017 -0.765 1.00 0.00 582 ALA A CA 11
ATOM 14109 C C . ALA A 1 55 ? 4.794 -5.917 -1.413 1.00 0.00 582 ALA A C 11
ATOM 14110 O O . ALA A 1 55 ? 5.979 -6.093 -1.676 1.00 0.00 582 ALA A O 11
ATOM 14117 N N . LYS A 1 56 ? 4.159 -4.782 -1.673 1.00 0.00 583 LYS A N 11
ATOM 14118 C CA . LYS A 1 56 ? 4.853 -3.620 -2.204 1.00 0.00 583 LYS A CA 11
ATOM 14119 C C . LYS A 1 56 ? 5.722 -3.014 -1.115 1.00 0.00 583 LYS A C 11
ATOM 14120 O O . LYS A 1 56 ? 6.900 -2.745 -1.325 1.00 0.00 583 LYS A O 11
ATOM 14139 N N . LEU A 1 57 ? 5.128 -2.822 0.057 1.00 0.00 584 LEU A N 11
ATOM 14140 C CA . LEU A 1 57 ? 5.849 -2.317 1.212 1.00 0.00 584 LEU A CA 11
ATOM 14141 C C . LEU A 1 57 ? 6.993 -3.265 1.549 1.00 0.00 584 LEU A C 11
ATOM 14142 O O . LEU A 1 57 ? 8.120 -2.833 1.734 1.00 0.00 584 LEU A O 11
ATOM 14158 N N . GLU A 1 58 ? 6.693 -4.558 1.609 1.00 0.00 585 GLU A N 11
ATOM 14159 C CA . GLU A 1 58 ? 7.711 -5.574 1.863 1.00 0.00 585 GLU A CA 11
ATOM 14160 C C . GLU A 1 58 ? 8.839 -5.496 0.824 1.00 0.00 585 GLU A C 11
ATOM 14161 O O . GLU A 1 58 ? 10.019 -5.604 1.162 1.00 0.00 585 GLU A O 11
ATOM 14173 N N . ALA A 1 59 ? 8.471 -5.275 -0.433 1.00 0.00 586 ALA A N 11
ATOM 14174 C CA . ALA A 1 59 ? 9.445 -5.212 -1.519 1.00 0.00 586 ALA A CA 11
ATOM 14175 C C . ALA A 1 59 ? 10.291 -3.947 -1.434 1.00 0.00 586 ALA A C 11
ATOM 14176 O O . ALA A 1 59 ? 11.456 -3.938 -1.819 1.00 0.00 586 ALA A O 11
ATOM 14183 N N . LEU A 1 60 ? 9.702 -2.879 -0.928 1.00 0.00 587 LEU A N 11
ATOM 14184 C CA . LEU A 1 60 ? 10.412 -1.619 -0.781 1.00 0.00 587 LEU A CA 11
ATOM 14185 C C . LEU A 1 60 ? 11.223 -1.610 0.512 1.00 0.00 587 LEU A C 11
ATOM 14186 O O . LEU A 1 60 ? 12.340 -1.098 0.556 1.00 0.00 587 LEU A O 11
ATOM 14202 N N . GLN A 1 61 ? 10.671 -2.223 1.549 1.00 0.00 588 GLN A N 11
ATOM 14203 C CA . GLN A 1 61 ? 11.319 -2.280 2.854 1.00 0.00 588 GLN A CA 11
ATOM 14204 C C . GLN A 1 61 ? 12.575 -3.131 2.805 1.00 0.00 588 GLN A C 11
ATOM 14205 O O . GLN A 1 61 ? 13.501 -2.911 3.566 1.00 0.00 588 GLN A O 11
ATOM 14219 N N . THR A 1 62 ? 12.603 -4.107 1.907 1.00 0.00 589 THR A N 11
ATOM 14220 C CA . THR A 1 62 ? 13.759 -4.982 1.787 1.00 0.00 589 THR A CA 11
ATOM 14221 C C . THR A 1 62 ? 14.924 -4.259 1.107 1.00 0.00 589 THR A C 11
ATOM 14222 O O . THR A 1 62 ? 16.086 -4.612 1.298 1.00 0.00 589 THR A O 11
ATOM 14233 N N . GLN A 1 63 ? 14.609 -3.235 0.327 1.00 0.00 590 GLN A N 11
ATOM 14234 C CA . GLN A 1 63 ? 15.635 -2.417 -0.303 1.00 0.00 590 GLN A CA 11
ATOM 14235 C C . GLN A 1 63 ? 16.229 -1.498 0.745 1.00 0.00 590 GLN A C 11
ATOM 14236 O O . GLN A 1 63 ? 17.443 -1.349 0.859 1.00 0.00 590 GLN A O 11
ATOM 14250 N N . VAL A 1 64 ? 15.331 -0.909 1.514 1.00 0.00 591 VAL A N 11
ATOM 14251 C CA . VAL A 1 64 ? 15.671 0.015 2.581 1.00 0.00 591 VAL A CA 11
ATOM 14252 C C . VAL A 1 64 ? 16.260 -0.738 3.778 1.00 0.00 591 VAL A C 11
ATOM 14253 O O . VAL A 1 64 ? 16.924 -0.155 4.637 1.00 0.00 591 VAL A O 11
ATOM 14266 N N . ALA A 1 65 ? 16.014 -2.046 3.813 1.00 0.00 592 ALA A N 11
ATOM 14267 C CA . ALA A 1 65 ? 16.569 -2.912 4.844 1.00 0.00 592 ALA A CA 11
ATOM 14268 C C . ALA A 1 65 ? 18.080 -3.010 4.698 1.00 0.00 592 ALA A C 11
ATOM 14269 O O . ALA A 1 65 ? 18.807 -3.128 5.687 1.00 0.00 592 ALA A O 11
ATOM 14276 N N . ASP A 1 66 ? 18.541 -2.960 3.454 1.00 0.00 593 ASP A N 11
ATOM 14277 C CA . ASP A 1 66 ? 19.962 -3.028 3.154 1.00 0.00 593 ASP A CA 11
ATOM 14278 C C . ASP A 1 66 ? 20.665 -1.781 3.679 1.00 0.00 593 ASP A C 11
ATOM 14279 O O . ASP A 1 66 ? 20.281 -0.656 3.363 1.00 0.00 593 ASP A O 11
ATOM 14288 N N . ALA A 1 67 ? 21.691 -1.990 4.491 1.00 0.00 594 ALA A N 11
ATOM 14289 C CA . ALA A 1 67 ? 22.389 -0.894 5.154 1.00 0.00 594 ALA A CA 11
ATOM 14290 C C . ALA A 1 67 ? 23.126 -0.002 4.159 1.00 0.00 594 ALA A C 11
ATOM 14291 O O . ALA A 1 67 ? 23.437 1.153 4.458 1.00 0.00 594 ALA A O 11
ATOM 14298 N N . SER A 1 68 ? 23.410 -0.540 2.984 1.00 0.00 595 SER A N 11
ATOM 14299 C CA . SER A 1 68 ? 24.100 0.206 1.946 1.00 0.00 595 SER A CA 11
ATOM 14300 C C . SER A 1 68 ? 23.116 0.984 1.069 1.00 0.00 595 SER A C 11
ATOM 14301 O O . SER A 1 68 ? 23.527 1.761 0.209 1.00 0.00 595 SER A O 11
ATOM 14309 N N . PHE A 1 69 ? 21.819 0.769 1.286 1.00 0.00 596 PHE A N 11
ATOM 14310 C CA . PHE A 1 69 ? 20.783 1.489 0.545 1.00 0.00 596 PHE A CA 11
ATOM 14311 C C . PHE A 1 69 ? 20.992 2.996 0.647 1.00 0.00 596 PHE A C 11
ATOM 14312 O O . PHE A 1 69 ? 21.038 3.696 -0.361 1.00 0.00 596 PHE A O 11
ATOM 14329 N N . PHE A 1 70 ? 21.147 3.482 1.869 1.00 0.00 597 PHE A N 11
ATOM 14330 C CA . PHE A 1 70 ? 21.311 4.913 2.117 1.00 0.00 597 PHE A CA 11
ATOM 14331 C C . PHE A 1 70 ? 22.672 5.429 1.648 1.00 0.00 597 PHE A C 11
ATOM 14332 O O . PHE A 1 70 ? 22.972 6.613 1.780 1.00 0.00 597 PHE A O 11
ATOM 14349 N N . SER A 1 71 ? 23.493 4.540 1.101 1.00 0.00 598 SER A N 11
ATOM 14350 C CA . SER A 1 71 ? 24.766 4.937 0.516 1.00 0.00 598 SER A CA 11
ATOM 14351 C C . SER A 1 71 ? 24.529 5.445 -0.903 1.00 0.00 598 SER A C 11
ATOM 14352 O O . SER A 1 71 ? 25.399 6.067 -1.517 1.00 0.00 598 SER A O 11
ATOM 14360 N N . GLN A 1 72 ? 23.333 5.173 -1.412 1.00 0.00 599 GLN A N 11
ATOM 14361 C CA . GLN A 1 72 ? 22.929 5.651 -2.718 1.00 0.00 599 GLN A CA 11
ATOM 14362 C C . GLN A 1 72 ? 22.585 7.127 -2.658 1.00 0.00 599 GLN A C 11
ATOM 14363 O O . GLN A 1 72 ? 22.191 7.641 -1.609 1.00 0.00 599 GLN A O 11
ATOM 14377 N N . PRO A 1 73 ? 22.762 7.821 -3.786 1.00 0.00 600 PRO A N 11
ATOM 14378 C CA . PRO A 1 73 ? 22.376 9.223 -3.936 1.00 0.00 600 PRO A CA 11
ATOM 14379 C C . PRO A 1 73 ? 20.960 9.496 -3.426 1.00 0.00 600 PRO A C 11
ATOM 14380 O O . PRO A 1 73 ? 20.061 8.662 -3.553 1.00 0.00 600 PRO A O 11
ATOM 14391 N N . HIS A 1 74 ? 20.793 10.686 -2.856 1.00 0.00 601 HIS A N 11
ATOM 14392 C CA . HIS A 1 74 ? 19.532 11.135 -2.253 1.00 0.00 601 HIS A CA 11
ATOM 14393 C C . HIS A 1 74 ? 18.357 10.984 -3.207 1.00 0.00 601 HIS A C 11
ATOM 14394 O O . HIS A 1 74 ? 17.250 10.697 -2.780 1.00 0.00 601 HIS A O 11
ATOM 14409 N N . GLU A 1 75 ? 18.600 11.172 -4.491 1.00 0.00 602 GLU A N 11
ATOM 14410 C CA . GLU A 1 75 ? 17.535 11.090 -5.478 1.00 0.00 602 GLU A CA 11
ATOM 14411 C C . GLU A 1 75 ? 17.153 9.637 -5.762 1.00 0.00 602 GLU A C 11
ATOM 14412 O O . GLU A 1 75 ? 16.058 9.362 -6.256 1.00 0.00 602 GLU A O 11
ATOM 14424 N N . GLN A 1 76 ? 18.050 8.710 -5.436 1.00 0.00 603 GLN A N 11
ATOM 14425 C CA . GLN A 1 76 ? 17.762 7.281 -5.564 1.00 0.00 603 GLN A CA 11
ATOM 14426 C C . GLN A 1 76 ? 16.997 6.818 -4.344 1.00 0.00 603 GLN A C 11
ATOM 14427 O O . GLN A 1 76 ? 15.970 6.142 -4.436 1.00 0.00 603 GLN A O 11
ATOM 14441 N N . THR A 1 77 ? 17.521 7.200 -3.198 1.00 0.00 604 THR A N 11
ATOM 14442 C CA . THR A 1 77 ? 17.019 6.732 -1.932 1.00 0.00 604 THR A CA 11
ATOM 14443 C C . THR A 1 77 ? 15.669 7.353 -1.606 1.00 0.00 604 THR A C 11
ATOM 14444 O O . THR A 1 77 ? 14.738 6.650 -1.228 1.00 0.00 604 THR A O 11
ATOM 14455 N N . GLN A 1 78 ? 15.560 8.666 -1.770 1.00 0.00 605 GLN A N 11
ATOM 14456 C CA . GLN A 1 78 ? 14.296 9.361 -1.555 1.00 0.00 605 GLN A CA 11
ATOM 14457 C C . GLN A 1 78 ? 13.214 8.813 -2.472 1.00 0.00 605 GLN A C 11
ATOM 14458 O O . GLN A 1 78 ? 12.055 8.741 -2.088 1.00 0.00 605 GLN A O 11
ATOM 14472 N N . LYS A 1 79 ? 13.606 8.428 -3.679 1.00 0.00 606 LYS A N 11
ATOM 14473 C CA . LYS A 1 79 ? 12.706 7.766 -4.610 1.00 0.00 606 LYS A CA 11
ATOM 14474 C C . LYS A 1 79 ? 12.069 6.545 -3.962 1.00 0.00 606 LYS A C 11
ATOM 14475 O O . LYS A 1 79 ? 10.850 6.385 -3.953 1.00 0.00 606 LYS A O 11
ATOM 14494 N N . VAL A 1 80 ? 12.913 5.694 -3.406 1.00 0.00 607 VAL A N 11
ATOM 14495 C CA . VAL A 1 80 ? 12.464 4.458 -2.791 1.00 0.00 607 VAL A CA 11
ATOM 14496 C C . VAL A 1 80 ? 11.773 4.729 -1.453 1.00 0.00 607 VAL A C 11
ATOM 14497 O O . VAL A 1 80 ? 10.718 4.170 -1.165 1.00 0.00 607 VAL A O 11
ATOM 14510 N N . LEU A 1 81 ? 12.366 5.610 -0.654 1.00 0.00 608 LEU A N 11
ATOM 14511 C CA . LEU A 1 81 ? 11.832 5.953 0.663 1.00 0.00 608 LEU A CA 11
ATOM 14512 C C . LEU A 1 81 ? 10.442 6.574 0.555 1.00 0.00 608 LEU A C 11
ATOM 14513 O O . LEU A 1 81 ? 9.557 6.292 1.369 1.00 0.00 608 LEU A O 11
ATOM 14529 N N . ALA A 1 82 ? 10.254 7.413 -0.455 1.00 0.00 609 ALA A N 11
ATOM 14530 C CA . ALA A 1 82 ? 8.983 8.096 -0.658 1.00 0.00 609 ALA A CA 11
ATOM 14531 C C . ALA A 1 82 ? 7.912 7.118 -1.129 1.00 0.00 609 ALA A C 11
ATOM 14532 O O . ALA A 1 82 ? 6.762 7.188 -0.692 1.00 0.00 609 ALA A O 11
ATOM 14539 N N . ASP A 1 83 ? 8.295 6.201 -2.008 1.00 0.00 610 ASP A N 11
ATOM 14540 C CA . ASP A 1 83 ? 7.367 5.199 -2.520 1.00 0.00 610 ASP A CA 11
ATOM 14541 C C . ASP A 1 83 ? 7.042 4.184 -1.429 1.00 0.00 610 ASP A C 11
ATOM 14542 O O . ASP A 1 83 ? 5.909 3.714 -1.318 1.00 0.00 610 ASP A O 11
ATOM 14551 N N . MET A 1 84 ? 8.044 3.874 -0.604 1.00 0.00 611 MET A N 11
ATOM 14552 C CA . MET A 1 84 ? 7.864 2.991 0.548 1.00 0.00 611 MET A CA 11
ATOM 14553 C C . MET A 1 84 ? 6.828 3.556 1.507 1.00 0.00 611 MET A C 11
ATOM 14554 O O . MET A 1 84 ? 5.876 2.869 1.885 1.00 0.00 611 MET A O 11
ATOM 14568 N N . ALA A 1 85 ? 7.009 4.814 1.886 1.00 0.00 612 ALA A N 11
ATOM 14569 C CA . ALA A 1 85 ? 6.108 5.459 2.828 1.00 0.00 612 ALA A CA 11
ATOM 14570 C C . ALA A 1 85 ? 4.711 5.613 2.235 1.00 0.00 612 ALA A C 11
ATOM 14571 O O . ALA A 1 85 ? 3.713 5.551 2.950 1.00 0.00 612 ALA A O 11
ATOM 14578 N N . ALA A 1 86 ? 4.645 5.794 0.925 1.00 0.00 613 ALA A N 11
ATOM 14579 C CA . ALA A 1 86 ? 3.368 5.917 0.241 1.00 0.00 613 ALA A CA 11
ATOM 14580 C C . ALA A 1 86 ? 2.648 4.575 0.193 1.00 0.00 613 ALA A C 11
ATOM 14581 O O . ALA A 1 86 ? 1.423 4.519 0.109 1.00 0.00 613 ALA A O 11
ATOM 14588 N N . ALA A 1 87 ? 3.417 3.496 0.256 1.00 0.00 614 ALA A N 11
ATOM 14589 C CA . ALA A 1 87 ? 2.860 2.154 0.214 1.00 0.00 614 ALA A CA 11
ATOM 14590 C C . ALA A 1 87 ? 2.237 1.774 1.551 1.00 0.00 614 ALA A C 11
ATOM 14591 O O . ALA A 1 87 ? 1.100 1.313 1.603 1.00 0.00 614 ALA A O 11
ATOM 14598 N N . GLU A 1 88 ? 2.985 1.982 2.626 1.00 0.00 615 GLU A N 11
ATOM 14599 C CA . GLU A 1 88 ? 2.521 1.634 3.968 1.00 0.00 615 GLU A CA 11
ATOM 14600 C C . GLU A 1 88 ? 1.266 2.417 4.349 1.00 0.00 615 GLU A C 11
ATOM 14601 O O . GLU A 1 88 ? 0.314 1.847 4.888 1.00 0.00 615 GLU A O 11
ATOM 14613 N N . GLN A 1 89 ? 1.255 3.714 4.058 1.00 0.00 616 GLN A N 11
ATOM 14614 C CA . GLN A 1 89 ? 0.105 4.539 4.390 1.00 0.00 616 GLN A CA 11
ATOM 14615 C C . GLN A 1 89 ? -1.087 4.159 3.525 1.00 0.00 616 GLN A C 11
ATOM 14616 O O . GLN A 1 89 ? -2.216 4.097 4.006 1.00 0.00 616 GLN A O 11
ATOM 14630 N N . GLU A 1 90 ? -0.830 3.866 2.254 1.00 0.00 617 GLU A N 11
ATOM 14631 C CA . GLU A 1 90 ? -1.891 3.461 1.347 1.00 0.00 617 GLU A CA 11
ATOM 14632 C C . GLU A 1 90 ? -2.483 2.139 1.797 1.00 0.00 617 GLU A C 11
ATOM 14633 O O . GLU A 1 90 ? -3.690 1.944 1.740 1.00 0.00 617 GLU A O 11
ATOM 14645 N N . LEU A 1 91 ? -1.615 1.242 2.247 1.00 0.00 618 LEU A N 11
ATOM 14646 C CA . LEU A 1 91 ? -2.027 -0.081 2.681 1.00 0.00 618 LEU A CA 11
ATOM 14647 C C . LEU A 1 91 ? -3.094 0.006 3.763 1.00 0.00 618 LEU A C 11
ATOM 14648 O O . LEU A 1 91 ? -4.170 -0.568 3.627 1.00 0.00 618 LEU A O 11
ATOM 14664 N N . GLU A 1 92 ? -2.809 0.743 4.823 1.00 0.00 619 GLU A N 11
ATOM 14665 C CA . GLU A 1 92 ? -3.744 0.848 5.935 1.00 0.00 619 GLU A CA 11
ATOM 14666 C C . GLU A 1 92 ? -4.963 1.696 5.575 1.00 0.00 619 GLU A C 11
ATOM 14667 O O . GLU A 1 92 ? -6.075 1.394 6.004 1.00 0.00 619 GLU A O 11
ATOM 14679 N N . GLN A 1 93 ? -4.763 2.751 4.790 1.00 0.00 620 GLN A N 11
ATOM 14680 C CA . GLN A 1 93 ? -5.877 3.580 4.338 1.00 0.00 620 GLN A CA 11
ATOM 14681 C C . GLN A 1 93 ? -6.844 2.754 3.503 1.00 0.00 620 GLN A C 11
ATOM 14682 O O . GLN A 1 93 ? -8.061 2.816 3.689 1.00 0.00 620 GLN A O 11
ATOM 14696 N N . ALA A 1 94 ? -6.290 1.966 2.596 1.00 0.00 621 ALA A N 11
ATOM 14697 C CA . ALA A 1 94 ? -7.085 1.091 1.757 1.00 0.00 621 ALA A CA 11
ATOM 14698 C C . ALA A 1 94 ? -7.695 -0.028 2.591 1.00 0.00 621 ALA A C 11
ATOM 14699 O O . ALA A 1 94 ? -8.825 -0.431 2.357 1.00 0.00 621 ALA A O 11
ATOM 14706 N N . PHE A 1 95 ? -6.940 -0.513 3.571 1.00 0.00 622 PHE A N 11
ATOM 14707 C CA . PHE A 1 95 ? -7.424 -1.550 4.476 1.00 0.00 622 PHE A CA 11
ATOM 14708 C C . PHE A 1 95 ? -8.653 -1.084 5.245 1.00 0.00 622 PHE A C 11
ATOM 14709 O O . PHE A 1 95 ? -9.666 -1.781 5.300 1.00 0.00 622 PHE A O 11
ATOM 14726 N N . GLU A 1 96 ? -8.558 0.098 5.841 1.00 0.00 623 GLU A N 11
ATOM 14727 C CA . GLU A 1 96 ? -9.672 0.662 6.597 1.00 0.00 623 GLU A CA 11
ATOM 14728 C C . GLU A 1 96 ? -10.855 0.954 5.683 1.00 0.00 623 GLU A C 11
ATOM 14729 O O . GLU A 1 96 ? -12.007 0.721 6.051 1.00 0.00 623 GLU A O 11
ATOM 14741 N N . ARG A 1 97 ? -10.568 1.454 4.484 1.00 0.00 624 ARG A N 11
ATOM 14742 C CA . ARG A 1 97 ? -11.596 1.633 3.465 1.00 0.00 624 ARG A CA 11
ATOM 14743 C C . ARG A 1 97 ? -12.260 0.297 3.166 1.00 0.00 624 ARG A C 11
ATOM 14744 O O . ARG A 1 97 ? -13.479 0.208 3.062 1.00 0.00 624 ARG A O 11
ATOM 14765 N N . TRP A 1 98 ? -11.443 -0.740 3.077 1.00 0.00 625 TRP A N 11
ATOM 14766 C CA . TRP A 1 98 ? -11.915 -2.066 2.732 1.00 0.00 625 TRP A CA 11
ATOM 14767 C C . TRP A 1 98 ? -12.865 -2.616 3.785 1.00 0.00 625 TRP A C 11
ATOM 14768 O O . TRP A 1 98 ? -13.949 -3.096 3.458 1.00 0.00 625 TRP A O 11
ATOM 14789 N N . GLU A 1 99 ? -12.461 -2.541 5.044 1.00 0.00 626 GLU A N 11
ATOM 14790 C CA . GLU A 1 99 ? -13.282 -3.057 6.130 1.00 0.00 626 GLU A CA 11
ATOM 14791 C C . GLU A 1 99 ? -14.579 -2.269 6.244 1.00 0.00 626 GLU A C 11
ATOM 14792 O O . GLU A 1 99 ? -15.624 -2.828 6.570 1.00 0.00 626 GLU A O 11
ATOM 14804 N N . TYR A 1 100 ? -14.505 -0.972 5.958 1.00 0.00 627 TYR A N 11
ATOM 14805 C CA . TYR A 1 100 ? -15.698 -0.141 5.867 1.00 0.00 627 TYR A CA 11
ATOM 14806 C C . TYR A 1 100 ? -16.586 -0.630 4.729 1.00 0.00 627 TYR A C 11
ATOM 14807 O O . TYR A 1 100 ? -17.797 -0.738 4.880 1.00 0.00 627 TYR A O 11
ATOM 14825 N N . LEU A 1 101 ? -15.970 -0.942 3.595 1.00 0.00 628 LEU A N 11
ATOM 14826 C CA . LEU A 1 101 ? -16.710 -1.398 2.429 1.00 0.00 628 LEU A CA 11
ATOM 14827 C C . LEU A 1 101 ? -17.381 -2.736 2.684 1.00 0.00 628 LEU A C 11
ATOM 14828 O O . LEU A 1 101 ? -18.557 -2.897 2.389 1.00 0.00 628 LEU A O 11
ATOM 14844 N N . GLU A 1 102 ? -16.636 -3.693 3.226 1.00 0.00 629 GLU A N 11
ATOM 14845 C CA . GLU A 1 102 ? -17.194 -5.006 3.536 1.00 0.00 629 GLU A CA 11
ATOM 14846 C C . GLU A 1 102 ? -18.318 -4.889 4.555 1.00 0.00 629 GLU A C 11
ATOM 14847 O O . GLU A 1 102 ? -19.342 -5.562 4.443 1.00 0.00 629 GLU A O 11
ATOM 14859 N N . ALA A 1 103 ? -18.135 -4.019 5.535 1.00 0.00 630 ALA A N 11
ATOM 14860 C CA . ALA A 1 103 ? -19.168 -3.764 6.526 1.00 0.00 630 ALA A CA 11
ATOM 14861 C C . ALA A 1 103 ? -20.389 -3.130 5.869 1.00 0.00 630 ALA A C 11
ATOM 14862 O O . ALA A 1 103 ? -21.524 -3.537 6.113 1.00 0.00 630 ALA A O 11
ATOM 14869 N N . LEU A 1 104 ? -20.137 -2.148 5.011 1.00 0.00 631 LEU A N 11
ATOM 14870 C CA . LEU A 1 104 ? -21.192 -1.444 4.287 1.00 0.00 631 LEU A CA 11
ATOM 14871 C C . LEU A 1 104 ? -21.884 -2.377 3.297 1.00 0.00 631 LEU A C 11
ATOM 14872 O O . LEU A 1 104 ? -23.071 -2.239 3.005 1.00 0.00 631 LEU A O 11
ATOM 14888 N N . LYS A 1 105 ? -21.116 -3.319 2.778 1.00 0.00 632 LYS A N 11
ATOM 14889 C CA . LYS A 1 105 ? -21.591 -4.245 1.767 1.00 0.00 632 LYS A CA 11
ATOM 14890 C C . LYS A 1 105 ? -22.463 -5.317 2.408 1.00 0.00 632 LYS A C 11
ATOM 14891 O O . LYS A 1 105 ? -23.493 -5.708 1.863 1.00 0.00 632 LYS A O 11
ATOM 14910 N N . ASN A 1 106 ? -22.037 -5.783 3.575 1.00 0.00 633 ASN A N 11
ATOM 14911 C CA . ASN A 1 106 ? -22.720 -6.869 4.264 1.00 0.00 633 ASN A CA 11
ATOM 14912 C C . ASN A 1 106 ? -23.878 -6.351 5.110 1.00 0.00 633 ASN A C 11
ATOM 14913 O O . ASN A 1 106 ? -24.907 -7.015 5.238 1.00 0.00 633 ASN A O 11
ATOM 14924 N N . GLY A 1 107 ? -23.712 -5.169 5.688 1.00 0.00 634 GLY A N 11
ATOM 14925 C CA . GLY A 1 107 ? -24.744 -4.616 6.540 1.00 0.00 634 GLY A CA 11
ATOM 14926 C C . GLY A 1 107 ? -24.856 -3.113 6.414 1.00 0.00 634 GLY A C 11
ATOM 14927 O O . GLY A 1 107 ? -24.563 -2.382 7.358 1.00 0.00 634 GLY A O 11
ATOM 14931 N N . GLY A 1 108 ? -25.266 -2.659 5.239 1.00 0.00 635 GLY A N 11
ATOM 14932 C CA . GLY A 1 108 ? -25.466 -1.242 5.004 1.00 0.00 635 GLY A CA 11
ATOM 14933 C C . GLY A 1 108 ? -26.730 -0.731 5.667 1.00 0.00 635 GLY A C 11
ATOM 14934 O O . GLY A 1 108 ? -26.640 -0.132 6.761 1.00 0.00 635 GLY A O 11
ATOM 14939 N N . LYS A 1 24 ? -44.974 -4.398 -12.126 1.00 0.00 551 LYS A N 12
ATOM 14940 C CA . LYS A 1 24 ? -44.964 -5.139 -10.845 1.00 0.00 551 LYS A CA 12
ATOM 14941 C C . LYS A 1 24 ? -45.195 -4.196 -9.670 1.00 0.00 551 LYS A C 12
ATOM 14942 O O . LYS A 1 24 ? -45.049 -4.595 -8.512 1.00 0.00 551 LYS A O 12
ATOM 14961 N N . ALA A 1 25 ? -45.569 -2.952 -9.987 1.00 0.00 552 ALA A N 12
ATOM 14962 C CA . ALA A 1 25 ? -45.721 -1.888 -8.997 1.00 0.00 552 ALA A CA 12
ATOM 14963 C C . ALA A 1 25 ? -44.378 -1.518 -8.383 1.00 0.00 552 ALA A C 12
ATOM 14964 O O . ALA A 1 25 ? -43.834 -2.252 -7.557 1.00 0.00 552 ALA A O 12
ATOM 14971 N N . GLU A 1 26 ? -43.847 -0.372 -8.787 1.00 0.00 553 GLU A N 12
ATOM 14972 C CA . GLU A 1 26 ? -42.553 0.088 -8.297 1.00 0.00 553 GLU A CA 12
ATOM 14973 C C . GLU A 1 26 ? -42.702 0.685 -6.901 1.00 0.00 553 GLU A C 12
ATOM 14974 O O . GLU A 1 26 ? -42.427 1.865 -6.678 1.00 0.00 553 GLU A O 12
ATOM 14986 N N . THR A 1 27 ? -43.161 -0.133 -5.968 1.00 0.00 554 THR A N 12
ATOM 14987 C CA . THR A 1 27 ? -43.370 0.307 -4.603 1.00 0.00 554 THR A CA 12
ATOM 14988 C C . THR A 1 27 ? -42.141 0.022 -3.740 1.00 0.00 554 THR A C 12
ATOM 14989 O O . THR A 1 27 ? -41.682 0.890 -2.994 1.00 0.00 554 THR A O 12
ATOM 15000 N N . VAL A 1 28 ? -41.589 -1.179 -3.857 1.00 0.00 555 VAL A N 12
ATOM 15001 C CA . VAL A 1 28 ? -40.434 -1.554 -3.058 1.00 0.00 555 VAL A CA 12
ATOM 15002 C C . VAL A 1 28 ? -39.167 -1.480 -3.890 1.00 0.00 555 VAL A C 12
ATOM 15003 O O . VAL A 1 28 ? -39.192 -1.682 -5.106 1.00 0.00 555 VAL A O 12
ATOM 15016 N N . LYS A 1 29 ? -38.069 -1.171 -3.231 1.00 0.00 556 LYS A N 12
ATOM 15017 C CA . LYS A 1 29 ? -36.786 -1.059 -3.902 1.00 0.00 556 LYS A CA 12
ATOM 15018 C C . LYS A 1 29 ? -35.785 -2.018 -3.274 1.00 0.00 556 LYS A C 12
ATOM 15019 O O . LYS A 1 29 ? -34.749 -2.329 -3.859 1.00 0.00 556 LYS A O 12
ATOM 15038 N N . ARG A 1 30 ? -36.135 -2.481 -2.069 1.00 0.00 557 ARG A N 12
ATOM 15039 C CA . ARG A 1 30 ? -35.402 -3.532 -1.359 1.00 0.00 557 ARG A CA 12
ATOM 15040 C C . ARG A 1 30 ? -33.914 -3.211 -1.202 1.00 0.00 557 ARG A C 12
ATOM 15041 O O . ARG A 1 30 ? -33.081 -4.113 -1.107 1.00 0.00 557 ARG A O 12
ATOM 15062 N N . SER A 1 31 ? -33.587 -1.932 -1.134 1.00 0.00 558 SER A N 12
ATOM 15063 C CA . SER A 1 31 ? -32.201 -1.506 -1.096 1.00 0.00 558 SER A CA 12
ATOM 15064 C C . SER A 1 31 ? -31.758 -1.278 0.349 1.00 0.00 558 SER A C 12
ATOM 15065 O O . SER A 1 31 ? -31.423 -0.161 0.745 1.00 0.00 558 SER A O 12
ATOM 15073 N N . SER A 1 32 ? -31.767 -2.349 1.135 1.00 0.00 559 SER A N 12
ATOM 15074 C CA . SER A 1 32 ? -31.370 -2.270 2.536 1.00 0.00 559 SER A CA 12
ATOM 15075 C C . SER A 1 32 ? -29.868 -2.516 2.689 1.00 0.00 559 SER A C 12
ATOM 15076 O O . SER A 1 32 ? -29.319 -2.407 3.786 1.00 0.00 559 SER A O 12
ATOM 15084 N N . SER A 1 33 ? -29.212 -2.855 1.590 1.00 0.00 560 SER A N 12
ATOM 15085 C CA . SER A 1 33 ? -27.774 -3.053 1.600 1.00 0.00 560 SER A CA 12
ATOM 15086 C C . SER A 1 33 ? -27.088 -1.838 0.988 1.00 0.00 560 SER A C 12
ATOM 15087 O O . SER A 1 33 ? -27.286 -1.526 -0.192 1.00 0.00 560 SER A O 12
ATOM 15095 N N . LYS A 1 34 ? -26.301 -1.144 1.797 1.00 0.00 561 LYS A N 12
ATOM 15096 C CA . LYS A 1 34 ? -25.623 0.061 1.348 1.00 0.00 561 LYS A CA 12
ATOM 15097 C C . LYS A 1 34 ? -24.288 -0.290 0.705 1.00 0.00 561 LYS A C 12
ATOM 15098 O O . LYS A 1 34 ? -23.222 0.013 1.231 1.00 0.00 561 LYS A O 12
ATOM 15117 N N . LEU A 1 35 ? -24.365 -0.951 -0.433 1.00 0.00 562 LEU A N 12
ATOM 15118 C CA . LEU A 1 35 ? -23.184 -1.317 -1.187 1.00 0.00 562 LEU A CA 12
ATOM 15119 C C . LEU A 1 35 ? -23.489 -1.195 -2.670 1.00 0.00 562 LEU A C 12
ATOM 15120 O O . LEU A 1 35 ? -23.744 -2.187 -3.360 1.00 0.00 562 LEU A O 12
ATOM 15136 N N . SER A 1 36 ? -23.486 0.040 -3.141 1.00 0.00 563 SER A N 12
ATOM 15137 C CA . SER A 1 36 ? -23.796 0.337 -4.525 1.00 0.00 563 SER A CA 12
ATOM 15138 C C . SER A 1 36 ? -22.746 -0.283 -5.444 1.00 0.00 563 SER A C 12
ATOM 15139 O O . SER A 1 36 ? -21.647 -0.595 -4.986 1.00 0.00 563 SER A O 12
ATOM 15147 N N . TYR A 1 37 ? -23.071 -0.468 -6.716 1.00 0.00 564 TYR A N 12
ATOM 15148 C CA . TYR A 1 37 ? -22.177 -1.165 -7.638 1.00 0.00 564 TYR A CA 12
ATOM 15149 C C . TYR A 1 37 ? -20.774 -0.557 -7.640 1.00 0.00 564 TYR A C 12
ATOM 15150 O O . TYR A 1 37 ? -19.777 -1.278 -7.724 1.00 0.00 564 TYR A O 12
ATOM 15168 N N . LYS A 1 38 ? -20.698 0.762 -7.540 1.00 0.00 565 LYS A N 12
ATOM 15169 C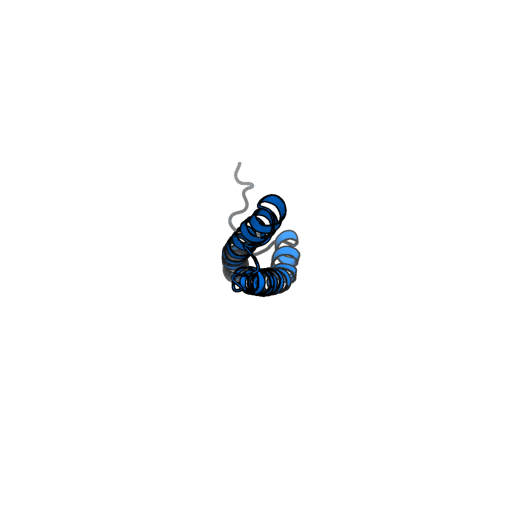 CA . LYS A 1 38 ? -19.409 1.439 -7.484 1.00 0.00 565 LYS A CA 12
ATOM 15170 C C . LYS A 1 38 ? -18.542 0.924 -6.332 1.00 0.00 565 LYS A C 12
ATOM 15171 O O . LYS A 1 38 ? -17.327 0.806 -6.469 1.00 0.00 565 LYS A O 12
ATOM 15190 N N . LEU A 1 39 ? -19.169 0.583 -5.212 1.00 0.00 566 LEU A N 12
ATOM 15191 C CA . LEU A 1 39 ? -18.439 0.020 -4.084 1.00 0.00 566 LEU A CA 12
ATOM 15192 C C . LEU A 1 39 ? -18.216 -1.458 -4.323 1.00 0.00 566 LEU A C 12
ATOM 15193 O O . LEU A 1 39 ? -17.255 -2.038 -3.832 1.00 0.00 566 LEU A O 12
ATOM 15209 N N . GLN A 1 40 ? -19.121 -2.060 -5.082 1.00 0.00 567 GLN A N 12
ATOM 15210 C CA . GLN A 1 40 ? -19.010 -3.465 -5.438 1.00 0.00 567 GLN A CA 12
ATOM 15211 C C . GLN A 1 40 ? -17.734 -3.714 -6.228 1.00 0.00 567 GLN A C 12
ATOM 15212 O O . GLN A 1 40 ? -17.069 -4.726 -6.039 1.00 0.00 567 GLN A O 12
ATOM 15226 N N . ARG A 1 41 ? -17.396 -2.792 -7.119 1.00 0.00 568 ARG A N 12
ATOM 15227 C CA . ARG A 1 41 ? -16.153 -2.903 -7.872 1.00 0.00 568 ARG A CA 12
ATOM 15228 C C . ARG A 1 41 ? -14.972 -2.332 -7.106 1.00 0.00 568 ARG A C 12
ATOM 15229 O O . ARG A 1 41 ? -13.839 -2.777 -7.287 1.00 0.00 568 ARG A O 12
ATOM 15250 N N . GLU A 1 42 ? -15.238 -1.361 -6.243 1.00 0.00 569 GLU A N 12
ATOM 15251 C CA . GLU A 1 42 ? -14.214 -0.847 -5.348 1.00 0.00 569 GLU A CA 12
ATOM 15252 C C . GLU A 1 42 ? -13.705 -1.995 -4.480 1.00 0.00 569 GLU A C 12
ATOM 15253 O O . GLU A 1 42 ? -12.510 -2.258 -4.403 1.00 0.00 569 GLU A O 12
ATOM 15265 N N . LEU A 1 43 ? -14.653 -2.703 -3.883 1.00 0.00 570 LEU A N 12
ATOM 15266 C CA . LEU A 1 43 ? -14.378 -3.831 -3.001 1.00 0.00 570 LEU A CA 12
ATOM 15267 C C . LEU A 1 43 ? -13.857 -5.035 -3.798 1.00 0.00 570 LEU A C 12
ATOM 15268 O O . LEU A 1 43 ? -13.251 -5.948 -3.246 1.00 0.00 570 LEU A O 12
ATOM 15284 N N . GLU A 1 44 ? -14.100 -5.032 -5.098 1.00 0.00 571 GLU A N 12
ATOM 15285 C CA . GLU A 1 44 ? -13.708 -6.135 -5.957 1.00 0.00 571 GLU A CA 12
ATOM 15286 C C . GLU A 1 44 ? -12.211 -6.100 -6.248 1.00 0.00 571 GLU A C 12
ATOM 15287 O O . GLU A 1 44 ? -11.523 -7.114 -6.130 1.00 0.00 571 GLU A O 12
ATOM 15299 N N . GLN A 1 45 ? -11.695 -4.930 -6.582 1.00 0.00 572 GLN A N 12
ATOM 15300 C CA . GLN A 1 45 ? -10.299 -4.819 -6.982 1.00 0.00 572 GLN A CA 12
ATOM 15301 C C . GLN A 1 45 ? -9.406 -4.544 -5.776 1.00 0.00 572 GLN A C 12
ATOM 15302 O O . GLN A 1 45 ? -8.202 -4.805 -5.799 1.00 0.00 572 GLN A O 12
ATOM 15316 N N . LEU A 1 46 ? -10.024 -4.036 -4.725 1.00 0.00 573 LEU A N 12
ATOM 15317 C CA . LEU A 1 46 ? -9.323 -3.559 -3.537 1.00 0.00 573 LEU A CA 12
ATOM 15318 C C . LEU A 1 46 ? -8.458 -4.657 -2.887 1.00 0.00 573 LEU A C 12
ATOM 15319 O O . LEU A 1 46 ? -7.301 -4.401 -2.580 1.00 0.00 573 LEU A O 12
ATOM 15335 N N . PRO A 1 47 ? -8.977 -5.887 -2.654 1.00 0.00 574 PRO A N 12
ATOM 15336 C CA . PRO A 1 47 ? -8.180 -6.963 -2.046 1.00 0.00 574 PRO A CA 12
ATOM 15337 C C . PRO A 1 47 ? -6.887 -7.241 -2.814 1.00 0.00 574 PRO A C 12
ATOM 15338 O O . PRO A 1 47 ? -5.835 -7.463 -2.211 1.00 0.00 574 PRO A O 12
ATOM 15349 N N . GLN A 1 48 ? -6.962 -7.197 -4.143 1.00 0.00 575 GLN A N 12
ATOM 15350 C CA . GLN A 1 48 ? -5.781 -7.415 -4.976 1.00 0.00 575 GLN A CA 12
ATOM 15351 C C . GLN A 1 48 ? -4.845 -6.221 -4.893 1.00 0.00 575 GLN A C 12
ATOM 15352 O O . GLN A 1 48 ? -3.643 -6.335 -5.126 1.00 0.00 575 GLN A O 12
ATOM 15366 N N . LEU A 1 49 ? -5.407 -5.077 -4.557 1.00 0.00 576 LEU A N 12
ATOM 15367 C CA . LEU A 1 49 ? -4.629 -3.872 -4.363 1.00 0.00 576 LEU A CA 12
ATOM 15368 C C . LEU A 1 49 ? -3.947 -3.894 -2.992 1.00 0.00 576 LEU A C 12
ATOM 15369 O O . LEU A 1 49 ? -2.830 -3.404 -2.839 1.00 0.00 576 LEU A O 12
ATOM 15385 N N . LEU A 1 50 ? -4.619 -4.473 -2.000 1.00 0.00 577 LEU A N 12
ATOM 15386 C CA . LEU A 1 50 ? -4.011 -4.685 -0.689 1.00 0.00 577 LEU A CA 12
ATOM 15387 C C . LEU A 1 50 ? -2.779 -5.551 -0.803 1.00 0.00 577 LEU A C 12
ATOM 15388 O O . LEU A 1 50 ? -1.714 -5.184 -0.323 1.00 0.00 577 LEU A O 12
ATOM 15404 N N . GLU A 1 51 ? -2.914 -6.693 -1.452 1.00 0.00 578 GLU A N 12
ATOM 15405 C CA . GLU A 1 51 ? -1.778 -7.582 -1.627 1.00 0.00 578 GLU A CA 12
ATOM 15406 C C . GLU A 1 51 ? -0.746 -6.955 -2.568 1.00 0.00 578 GLU A C 12
ATOM 15407 O O . GLU A 1 51 ? 0.421 -7.350 -2.570 1.00 0.00 578 GLU A O 12
ATOM 15419 N N . ASP A 1 52 ? -1.178 -5.967 -3.352 1.00 0.00 579 ASP A N 12
ATOM 15420 C CA . ASP A 1 52 ? -0.265 -5.221 -4.212 1.00 0.00 579 ASP A CA 12
ATOM 15421 C C . ASP A 1 52 ? 0.624 -4.345 -3.357 1.00 0.00 579 ASP A C 12
ATOM 15422 O O . ASP A 1 52 ? 1.842 -4.451 -3.396 1.00 0.00 579 ASP A O 12
ATOM 15431 N N . LEU A 1 53 ? -0.019 -3.489 -2.575 1.00 0.00 580 LEU A N 12
ATOM 15432 C CA . LEU A 1 53 ? 0.671 -2.533 -1.723 1.00 0.00 580 LEU A CA 12
ATOM 15433 C C . LEU A 1 53 ? 1.437 -3.249 -0.621 1.00 0.00 580 LEU A C 12
ATOM 15434 O O . LEU A 1 53 ? 2.474 -2.777 -0.168 1.00 0.00 580 LEU A O 12
ATOM 15450 N N . GLU A 1 54 ? 0.910 -4.389 -0.199 1.00 0.00 581 GLU A N 12
ATOM 15451 C CA . GLU A 1 54 ? 1.587 -5.245 0.763 1.00 0.00 581 GLU A CA 12
ATOM 15452 C C . GLU A 1 54 ? 2.933 -5.682 0.209 1.00 0.00 581 GLU A C 12
ATOM 15453 O O . GLU A 1 54 ? 3.981 -5.400 0.788 1.00 0.00 581 GLU A O 12
ATOM 15465 N N . ALA A 1 55 ? 2.884 -6.353 -0.934 1.00 0.00 582 ALA A N 12
ATOM 15466 C CA . ALA A 1 55 ? 4.083 -6.836 -1.603 1.00 0.00 582 ALA A CA 12
ATOM 15467 C C . ALA A 1 55 ? 4.965 -5.674 -2.036 1.00 0.00 582 ALA A C 12
ATOM 15468 O O . ALA A 1 55 ? 6.183 -5.806 -2.122 1.00 0.00 582 ALA A O 12
ATOM 15475 N N . LYS A 1 56 ? 4.335 -4.536 -2.295 1.00 0.00 583 LYS A N 12
ATOM 15476 C CA . LYS A 1 56 ? 5.046 -3.325 -2.667 1.00 0.00 583 LYS A CA 12
ATOM 15477 C C . LYS A 1 56 ? 5.869 -2.839 -1.483 1.00 0.00 583 LYS A C 12
ATOM 15478 O O . LYS A 1 56 ? 7.050 -2.518 -1.617 1.00 0.00 583 LYS A O 12
ATOM 15497 N N . LEU A 1 57 ? 5.235 -2.814 -0.320 1.00 0.00 584 LEU A N 12
ATOM 15498 C CA . LEU A 1 57 ? 5.905 -2.433 0.908 1.00 0.00 584 LEU A CA 12
ATOM 15499 C C . LEU A 1 57 ? 7.019 -3.427 1.213 1.00 0.00 584 LEU A C 12
ATOM 15500 O O . LEU A 1 57 ? 8.143 -3.029 1.485 1.00 0.00 584 LEU A O 12
ATOM 15516 N N . GLU A 1 58 ? 6.700 -4.715 1.142 1.00 0.00 585 GLU A N 12
ATOM 15517 C CA . GLU A 1 58 ? 7.688 -5.769 1.370 1.00 0.00 585 GLU A CA 12
ATOM 15518 C C . GLU A 1 58 ? 8.889 -5.607 0.441 1.00 0.00 585 GLU A C 12
ATOM 15519 O O . GLU A 1 58 ? 10.038 -5.786 0.856 1.00 0.00 585 GLU A O 12
ATOM 15531 N N . ALA A 1 59 ? 8.613 -5.256 -0.809 1.00 0.00 586 ALA A N 12
ATOM 15532 C CA . ALA A 1 59 ? 9.652 -5.077 -1.812 1.00 0.00 586 ALA A CA 12
ATOM 15533 C C . ALA A 1 59 ? 10.551 -3.902 -1.462 1.00 0.00 586 ALA A C 12
ATOM 15534 O O . ALA A 1 59 ? 11.772 -4.033 -1.380 1.00 0.00 586 ALA A O 12
ATOM 15541 N N . LEU A 1 60 ? 9.935 -2.755 -1.235 1.00 0.00 587 LEU A N 12
ATOM 15542 C CA . LEU A 1 60 ? 10.670 -1.540 -0.922 1.00 0.00 587 LEU A CA 12
ATOM 15543 C C . LEU A 1 60 ? 11.374 -1.662 0.425 1.00 0.00 587 LEU A C 12
ATOM 15544 O O . LEU A 1 60 ? 12.492 -1.187 0.598 1.00 0.00 587 LEU A O 12
ATOM 15560 N N . GLN A 1 61 ? 10.728 -2.342 1.361 1.00 0.00 588 GLN A N 12
ATOM 15561 C CA . GLN A 1 61 ? 11.265 -2.514 2.704 1.00 0.00 588 GLN A CA 12
ATOM 15562 C C . GLN A 1 61 ? 12.542 -3.337 2.695 1.00 0.00 588 GLN A C 12
ATOM 15563 O O . GLN A 1 61 ? 13.418 -3.129 3.523 1.00 0.00 588 GLN A O 12
ATOM 15577 N N . THR A 1 62 ? 12.661 -4.262 1.752 1.00 0.00 589 THR A N 12
ATOM 15578 C CA . THR A 1 62 ? 13.795 -5.170 1.750 1.00 0.00 589 THR A CA 12
ATOM 15579 C C . THR A 1 62 ? 15.021 -4.533 1.095 1.00 0.00 589 THR A C 12
ATOM 15580 O O . THR A 1 62 ? 16.155 -4.903 1.403 1.00 0.00 589 THR A O 12
ATOM 15591 N N . GLN A 1 63 ? 14.804 -3.562 0.211 1.00 0.00 590 GLN A N 12
ATOM 15592 C CA . GLN A 1 63 ? 15.923 -2.850 -0.390 1.00 0.00 590 GLN A CA 12
ATOM 15593 C C . GLN A 1 63 ? 16.359 -1.714 0.529 1.00 0.00 590 GLN A C 12
ATOM 15594 O O . GLN A 1 63 ? 17.501 -1.264 0.481 1.00 0.00 590 GLN A O 12
ATOM 15608 N N . VAL A 1 64 ? 15.432 -1.269 1.369 1.00 0.00 591 VAL A N 12
ATOM 15609 C CA . VAL A 1 64 ? 15.737 -0.319 2.435 1.00 0.00 591 VAL A CA 12
ATOM 15610 C C . VAL A 1 64 ? 16.364 -1.063 3.613 1.00 0.00 591 VAL A C 12
ATOM 15611 O O . VAL A 1 64 ? 17.126 -0.495 4.395 1.00 0.00 591 VAL A O 12
ATOM 15624 N N . ALA A 1 65 ? 16.054 -2.355 3.707 1.00 0.00 592 ALA A N 12
ATOM 15625 C CA . ALA A 1 65 ? 16.591 -3.214 4.756 1.00 0.00 592 ALA A CA 12
ATOM 15626 C C . ALA A 1 65 ? 18.095 -3.377 4.602 1.00 0.00 592 ALA A C 12
ATOM 15627 O O . ALA A 1 65 ? 18.804 -3.669 5.566 1.00 0.00 592 ALA A O 12
ATOM 15634 N N . ASP A 1 66 ? 18.569 -3.184 3.380 1.00 0.00 593 ASP A N 12
ATOM 15635 C CA . ASP A 1 66 ? 19.991 -3.238 3.093 1.00 0.00 593 ASP A CA 12
ATOM 15636 C C . ASP A 1 66 ? 20.680 -2.001 3.652 1.00 0.00 593 ASP A C 12
ATOM 15637 O O . ASP A 1 66 ? 20.272 -0.873 3.379 1.00 0.00 593 ASP A O 12
ATOM 15646 N N . ALA A 1 67 ? 21.722 -2.218 4.441 1.00 0.00 594 ALA A N 12
ATOM 15647 C CA . ALA A 1 67 ? 22.402 -1.131 5.135 1.00 0.00 594 ALA A CA 12
ATOM 15648 C C . ALA A 1 67 ? 23.154 -0.223 4.167 1.00 0.00 594 ALA A C 12
ATOM 15649 O O . ALA A 1 67 ? 23.482 0.916 4.499 1.00 0.00 594 ALA A O 12
ATOM 15656 N N . SER A 1 68 ? 23.413 -0.722 2.967 1.00 0.00 595 SER A N 12
ATOM 15657 C CA . SER A 1 68 ? 24.124 0.048 1.960 1.00 0.00 595 SER A CA 12
ATOM 15658 C C . SER A 1 68 ? 23.154 0.939 1.189 1.00 0.00 595 SER A C 12
ATOM 15659 O O . SER A 1 68 ? 23.576 1.807 0.423 1.00 0.00 595 SER A O 12
ATOM 15667 N N . PHE A 1 69 ? 21.858 0.724 1.401 1.00 0.00 596 PHE A N 12
ATOM 15668 C CA . PHE A 1 69 ? 20.824 1.507 0.735 1.00 0.00 596 PHE A CA 12
ATOM 15669 C C . PHE A 1 69 ? 20.999 3.001 0.995 1.00 0.00 596 PHE A C 12
ATOM 15670 O O . PHE A 1 69 ? 21.060 3.793 0.063 1.00 0.00 596 PHE A O 12
ATOM 15687 N N . PHE A 1 70 ? 21.092 3.376 2.264 1.00 0.00 597 PHE A N 12
ATOM 15688 C CA . PHE A 1 70 ? 21.209 4.786 2.643 1.00 0.00 597 PHE A CA 12
ATOM 15689 C C . PHE A 1 70 ? 22.519 5.412 2.155 1.00 0.00 597 PHE A C 12
ATOM 15690 O O . PHE A 1 70 ? 22.706 6.627 2.254 1.00 0.00 597 PHE A O 12
ATOM 15707 N N . SER A 1 71 ? 23.414 4.589 1.619 1.00 0.00 598 SER A N 12
ATOM 15708 C CA . SER A 1 71 ? 24.680 5.078 1.091 1.00 0.00 598 SER A CA 12
ATOM 15709 C C . SER A 1 71 ? 24.482 5.580 -0.340 1.00 0.00 598 SER A C 12
ATOM 15710 O O . SER A 1 71 ? 25.356 6.240 -0.911 1.00 0.00 598 SER A O 12
ATOM 15718 N N . GLN A 1 72 ? 23.318 5.269 -0.905 1.00 0.00 599 GLN A N 12
ATOM 15719 C CA . GLN A 1 72 ? 22.949 5.755 -2.226 1.00 0.00 599 GLN A CA 12
ATOM 15720 C C . GLN A 1 72 ? 22.634 7.244 -2.173 1.00 0.00 599 GLN A C 12
ATOM 15721 O O . GLN A 1 72 ? 22.328 7.783 -1.106 1.00 0.00 599 GLN A O 12
ATOM 15735 N N . PRO A 1 73 ? 22.742 7.926 -3.321 1.00 0.00 600 PRO A N 12
ATOM 15736 C CA . PRO A 1 73 ? 22.362 9.334 -3.457 1.00 0.00 600 PRO A CA 12
ATOM 15737 C C . PRO A 1 73 ? 20.973 9.621 -2.886 1.00 0.00 600 PRO A C 12
ATOM 15738 O O . PRO A 1 73 ? 20.063 8.790 -2.955 1.00 0.00 600 PRO A O 12
ATOM 15749 N N . HIS A 1 74 ? 20.842 10.823 -2.331 1.00 0.00 601 HIS A N 12
ATOM 15750 C CA . HIS A 1 74 ? 19.621 11.289 -1.671 1.00 0.00 601 HIS A CA 12
ATOM 15751 C C . HIS A 1 74 ? 18.408 11.153 -2.571 1.00 0.00 601 HIS A C 12
ATOM 15752 O O . HIS A 1 74 ? 17.334 10.804 -2.108 1.00 0.00 601 HIS A O 12
ATOM 15767 N N . GLU A 1 75 ? 18.580 11.432 -3.852 1.00 0.00 602 GLU A N 12
ATOM 15768 C CA . GLU A 1 75 ? 17.466 11.388 -4.784 1.00 0.00 602 GLU A CA 12
ATOM 15769 C C . GLU A 1 75 ? 17.044 9.953 -5.093 1.00 0.00 602 GLU A C 12
ATOM 15770 O O . GLU A 1 75 ? 15.936 9.716 -5.570 1.00 0.00 602 GLU A O 12
ATOM 15782 N N . GLN A 1 76 ? 17.928 8.998 -4.819 1.00 0.00 603 GLN A N 12
ATOM 15783 C CA . GLN A 1 76 ? 17.591 7.586 -4.957 1.00 0.00 603 GLN A CA 12
ATOM 15784 C C . GLN A 1 76 ? 16.896 7.127 -3.696 1.00 0.00 603 GLN A C 12
ATOM 15785 O O . GLN A 1 76 ? 15.785 6.602 -3.720 1.00 0.00 603 GLN A O 12
ATOM 15799 N N . THR A 1 77 ? 17.575 7.362 -2.587 1.00 0.00 604 THR A N 12
ATOM 15800 C CA . THR A 1 77 ? 17.135 6.896 -1.298 1.00 0.00 604 THR A CA 12
ATOM 15801 C C . THR A 1 77 ? 15.812 7.522 -0.893 1.00 0.00 604 THR A C 12
ATOM 15802 O O . THR A 1 77 ? 14.905 6.823 -0.461 1.00 0.00 604 THR A O 12
ATOM 15813 N N . GLN A 1 78 ? 15.699 8.835 -1.051 1.00 0.00 605 GLN A N 12
ATOM 15814 C CA . GLN A 1 78 ? 14.458 9.526 -0.741 1.00 0.00 605 GLN A CA 12
ATOM 15815 C C . GLN A 1 78 ? 13.323 9.021 -1.616 1.00 0.00 605 GLN A C 12
ATOM 15816 O O . GLN A 1 78 ? 12.200 8.890 -1.153 1.00 0.00 605 GLN A O 12
ATOM 15830 N N . LYS A 1 79 ? 13.623 8.737 -2.878 1.00 0.00 606 LYS A N 12
ATOM 15831 C CA . LYS A 1 79 ? 12.644 8.158 -3.783 1.00 0.00 606 LYS A CA 12
ATOM 15832 C C . LYS A 1 79 ? 12.115 6.858 -3.202 1.00 0.00 606 LYS A C 12
ATOM 15833 O O . LYS A 1 79 ? 10.911 6.656 -3.109 1.00 0.00 606 LYS A O 12
ATOM 15852 N N . VAL A 1 80 ? 13.032 5.996 -2.793 1.00 0.00 607 VAL A N 12
ATOM 15853 C CA . VAL A 1 80 ? 12.672 4.690 -2.252 1.00 0.00 607 VAL A CA 12
ATOM 15854 C C . VAL A 1 80 ? 11.999 4.817 -0.886 1.00 0.00 607 VAL A C 12
ATOM 15855 O O . VAL A 1 80 ? 10.985 4.175 -0.630 1.00 0.00 607 VAL A O 12
ATOM 15868 N N . LEU A 1 81 ? 12.563 5.651 -0.020 1.00 0.00 608 LEU A N 12
ATOM 15869 C CA . LEU A 1 81 ? 12.014 5.875 1.316 1.00 0.00 608 LEU A CA 12
ATOM 15870 C C . LEU A 1 81 ? 10.604 6.444 1.236 1.00 0.00 608 LEU A C 12
ATOM 15871 O O . LEU A 1 81 ? 9.694 5.968 1.915 1.00 0.00 608 LEU A O 12
ATOM 15887 N N . ALA A 1 82 ? 10.431 7.450 0.392 1.00 0.00 609 ALA A N 12
ATOM 15888 C CA . ALA A 1 82 ? 9.135 8.079 0.201 1.00 0.00 609 ALA A CA 12
ATOM 15889 C C . ALA A 1 82 ? 8.166 7.117 -0.477 1.00 0.00 609 ALA A C 12
ATOM 15890 O O . ALA A 1 82 ? 6.984 7.078 -0.146 1.00 0.00 609 ALA A O 12
ATOM 15897 N N . ASP A 1 83 ? 8.684 6.330 -1.415 1.00 0.00 610 ASP A N 12
ATOM 15898 C CA . ASP A 1 83 ? 7.888 5.324 -2.112 1.00 0.00 610 ASP A CA 12
ATOM 15899 C C . ASP A 1 83 ? 7.424 4.265 -1.124 1.00 0.00 610 ASP A C 12
ATOM 15900 O O . ASP A 1 83 ? 6.259 3.864 -1.114 1.00 0.00 610 ASP A O 12
ATOM 15909 N N . MET A 1 84 ? 8.355 3.828 -0.282 1.00 0.00 611 MET A N 12
ATOM 15910 C CA . MET A 1 84 ? 8.065 2.864 0.771 1.00 0.00 611 MET A CA 12
ATOM 15911 C C . MET A 1 84 ? 6.999 3.400 1.715 1.00 0.00 611 MET A C 12
ATOM 15912 O O . MET A 1 84 ? 6.026 2.711 2.025 1.00 0.00 611 MET A O 12
ATOM 15926 N N . ALA A 1 85 ? 7.179 4.640 2.151 1.00 0.00 612 ALA A N 12
ATOM 15927 C CA . ALA A 1 85 ? 6.236 5.268 3.061 1.00 0.00 612 ALA A CA 12
ATOM 15928 C C . ALA A 1 85 ? 4.882 5.471 2.387 1.00 0.00 612 ALA A C 12
ATOM 15929 O O . ALA A 1 85 ? 3.839 5.426 3.037 1.00 0.00 612 ALA A O 12
ATOM 15936 N N . ALA A 1 86 ? 4.903 5.694 1.077 1.00 0.00 613 ALA A N 12
ATOM 15937 C CA . ALA A 1 86 ? 3.676 5.844 0.305 1.00 0.00 613 ALA A CA 12
ATOM 15938 C C . ALA A 1 86 ? 2.973 4.503 0.142 1.00 0.00 613 ALA A C 12
ATOM 15939 O O . ALA A 1 86 ? 1.752 4.441 0.017 1.00 0.00 613 ALA A O 12
ATOM 15946 N N . ALA A 1 87 ? 3.747 3.429 0.152 1.00 0.00 614 ALA A N 12
ATOM 15947 C CA . ALA A 1 87 ? 3.192 2.093 0.014 1.00 0.00 614 ALA A CA 12
ATOM 15948 C C . ALA A 1 87 ? 2.461 1.669 1.278 1.00 0.00 614 ALA A C 12
ATOM 15949 O O . ALA A 1 87 ? 1.314 1.231 1.220 1.00 0.00 614 ALA A O 12
ATOM 15956 N N . GLU A 1 88 ? 3.131 1.804 2.418 1.00 0.00 615 GLU A N 12
ATOM 15957 C CA . GLU A 1 88 ? 2.541 1.425 3.696 1.00 0.00 615 GLU A CA 12
ATOM 15958 C C . GLU A 1 88 ? 1.307 2.264 3.999 1.00 0.00 615 GLU A C 12
ATOM 15959 O O . GLU A 1 88 ? 0.280 1.724 4.397 1.00 0.00 615 GLU A O 12
ATOM 15971 N N . GLN A 1 89 ? 1.390 3.575 3.789 1.00 0.00 616 GLN A N 12
ATOM 15972 C CA . GLN A 1 89 ? 0.253 4.443 4.058 1.00 0.00 616 GLN A CA 12
ATOM 15973 C C . GLN A 1 89 ? -0.920 4.088 3.149 1.00 0.00 616 GLN A C 12
ATOM 15974 O O . GLN A 1 89 ? -2.055 4.015 3.605 1.00 0.00 616 GLN A O 12
ATOM 15988 N N . GLU A 1 90 ? -0.636 3.838 1.870 1.00 0.00 617 GLU A N 12
ATOM 15989 C CA . GLU A 1 90 ? -1.685 3.499 0.918 1.00 0.00 617 GLU A CA 12
ATOM 15990 C C . GLU A 1 90 ? -2.292 2.150 1.264 1.00 0.00 617 GLU A C 12
ATOM 15991 O O . GLU A 1 90 ? -3.490 1.941 1.101 1.00 0.00 617 GLU A O 12
ATOM 16003 N N . LEU A 1 91 ? -1.460 1.241 1.752 1.00 0.00 618 LEU A N 12
ATOM 16004 C CA . LEU A 1 91 ? -1.924 -0.077 2.153 1.00 0.00 618 LEU A CA 12
ATOM 16005 C C . LEU A 1 91 ? -3.000 0.048 3.223 1.00 0.00 618 LEU A C 12
ATOM 16006 O O . LEU A 1 91 ? -4.053 -0.577 3.132 1.00 0.00 618 LEU A O 12
ATOM 16022 N N . GLU A 1 92 ? -2.744 0.884 4.219 1.00 0.00 619 GLU A N 12
ATOM 16023 C CA . GLU A 1 92 ? -3.692 1.081 5.307 1.00 0.00 619 GLU A CA 12
ATOM 16024 C C . GLU A 1 92 ? -4.871 1.920 4.848 1.00 0.00 619 GLU A C 12
ATOM 16025 O O . GLU A 1 92 ? -6.001 1.684 5.259 1.00 0.00 619 GLU A O 12
ATOM 16037 N N . GLN A 1 93 ? -4.589 2.906 4.009 1.00 0.00 620 GLN A N 12
ATOM 16038 C CA . GLN A 1 93 ? -5.638 3.710 3.377 1.00 0.00 620 GLN A CA 12
ATOM 16039 C C . GLN A 1 93 ? -6.651 2.815 2.676 1.00 0.00 620 GLN A C 12
ATOM 16040 O O . GLN A 1 93 ? -7.856 2.895 2.926 1.00 0.00 620 GLN A O 12
ATOM 16054 N N . ALA A 1 94 ? -6.147 1.954 1.806 1.00 0.00 621 ALA A N 12
ATOM 16055 C CA . ALA A 1 94 ? -6.983 1.042 1.053 1.00 0.00 621 ALA A CA 12
ATOM 16056 C C . ALA A 1 94 ? -7.615 0.001 1.970 1.00 0.00 621 ALA A C 12
ATOM 16057 O O . ALA A 1 94 ? -8.758 -0.394 1.768 1.00 0.00 621 ALA A O 12
ATOM 16064 N N . PHE A 1 95 ? -6.870 -0.432 2.983 1.00 0.00 622 PHE A N 12
ATOM 16065 C CA . PHE A 1 95 ? -7.398 -1.372 3.969 1.00 0.00 622 PHE A CA 12
ATOM 16066 C C . PHE A 1 95 ? -8.600 -0.771 4.696 1.00 0.00 622 PHE A C 12
ATOM 16067 O O . PHE A 1 95 ? -9.626 -1.429 4.870 1.00 0.00 622 PHE A O 12
ATOM 16084 N N . GLU A 1 96 ? -8.465 0.487 5.108 1.00 0.00 623 GLU A N 12
ATOM 16085 C CA . GLU A 1 96 ? -9.550 1.213 5.759 1.00 0.00 623 GLU A CA 12
ATOM 16086 C C . GLU A 1 96 ? -10.742 1.347 4.821 1.00 0.00 623 GLU A C 12
ATOM 16087 O O . GLU A 1 96 ? -11.889 1.225 5.246 1.00 0.00 623 GLU A O 12
ATOM 16099 N N . ARG A 1 97 ? -10.463 1.604 3.547 1.00 0.00 624 ARG A N 12
ATOM 16100 C CA . ARG A 1 97 ? -11.505 1.619 2.527 1.00 0.00 624 ARG A CA 12
ATOM 16101 C C . ARG A 1 97 ? -12.201 0.265 2.493 1.00 0.00 624 ARG A C 12
ATOM 16102 O O . ARG A 1 97 ? -13.424 0.185 2.542 1.00 0.00 624 ARG A O 12
ATOM 16123 N N . TRP A 1 98 ? -11.400 -0.791 2.443 1.00 0.00 625 TRP A N 12
ATOM 16124 C CA . TRP A 1 98 ? -11.904 -2.154 2.344 1.00 0.00 625 TRP A CA 12
ATOM 16125 C C . TRP A 1 98 ? -12.762 -2.529 3.549 1.00 0.00 625 TRP A C 12
ATOM 16126 O O . TRP A 1 98 ? -13.888 -3.005 3.393 1.00 0.00 625 TRP A O 12
ATOM 16147 N N . GLU A 1 99 ? -12.233 -2.309 4.748 1.00 0.00 626 GLU A N 12
ATOM 16148 C CA . GLU A 1 99 ? -12.948 -2.655 5.971 1.00 0.00 626 GLU A CA 12
ATOM 16149 C C . GLU A 1 99 ? -14.212 -1.811 6.113 1.00 0.00 626 GLU A C 12
ATOM 16150 O O . GLU A 1 99 ? -15.198 -2.251 6.700 1.00 0.00 626 GLU A O 12
ATOM 16162 N N . TYR A 1 100 ? -14.181 -0.604 5.557 1.00 0.00 627 TYR A N 12
ATOM 16163 C CA . TYR A 1 100 ? -15.369 0.235 5.487 1.00 0.00 627 TYR A CA 12
ATOM 16164 C C . TYR A 1 100 ? -16.382 -0.369 4.519 1.00 0.00 627 TYR A C 12
ATOM 16165 O O . TYR A 1 100 ? -17.573 -0.393 4.798 1.00 0.00 627 TYR A O 12
ATOM 16183 N N . LEU A 1 101 ? -15.897 -0.870 3.393 1.00 0.00 628 LEU A N 12
ATOM 16184 C CA . LEU A 1 101 ? -16.764 -1.441 2.372 1.00 0.00 628 LEU A CA 12
ATOM 16185 C C . LEU A 1 101 ? -17.403 -2.740 2.858 1.00 0.00 628 LEU A C 12
ATOM 16186 O O . LEU A 1 101 ? -18.598 -2.965 2.663 1.00 0.00 628 LEU A O 12
ATOM 16202 N N . GLU A 1 102 ? -16.605 -3.586 3.501 1.00 0.00 629 GLU A N 12
ATOM 16203 C CA . GLU A 1 102 ? -17.110 -4.826 4.086 1.00 0.00 629 GLU A CA 12
ATOM 16204 C C . GLU A 1 102 ? -18.147 -4.532 5.168 1.00 0.00 629 GLU A C 12
ATOM 16205 O O . GLU A 1 102 ? -19.144 -5.243 5.300 1.00 0.00 629 GLU A O 12
ATOM 16217 N N . ALA A 1 103 ? -17.902 -3.480 5.939 1.00 0.00 630 ALA A N 12
ATOM 16218 C CA . ALA A 1 103 ? -18.803 -3.093 7.019 1.00 0.00 630 ALA A CA 12
ATOM 16219 C C . ALA A 1 103 ? -20.064 -2.426 6.477 1.00 0.00 630 ALA A C 12
ATOM 16220 O O . ALA A 1 103 ? -21.174 -2.765 6.883 1.00 0.00 630 ALA A O 12
ATOM 16227 N N . LEU A 1 104 ? -19.875 -1.488 5.553 1.00 0.00 631 LEU A N 12
ATOM 16228 C CA . LEU A 1 104 ? -20.980 -0.733 4.959 1.00 0.00 631 LEU A CA 12
ATOM 16229 C C . LEU A 1 104 ? -21.958 -1.669 4.267 1.00 0.00 631 LEU A C 12
ATOM 16230 O O . LEU A 1 104 ? -23.166 -1.433 4.253 1.00 0.00 631 LEU A O 12
ATOM 16246 N N . LYS A 1 105 ? -21.406 -2.731 3.695 1.00 0.00 632 LYS A N 12
ATOM 16247 C CA . LYS A 1 105 ? -22.187 -3.750 3.010 1.00 0.00 632 LYS A CA 12
ATOM 16248 C C . LYS A 1 105 ? -23.245 -4.337 3.944 1.00 0.00 632 LYS A C 12
ATOM 16249 O O . LYS A 1 105 ? -24.363 -4.653 3.528 1.00 0.00 632 LYS A O 12
ATOM 16268 N N . ASN A 1 106 ? -22.874 -4.476 5.213 1.00 0.00 633 ASN A N 12
ATOM 16269 C CA . ASN A 1 106 ? -23.737 -5.105 6.207 1.00 0.00 633 ASN A CA 12
ATOM 16270 C C . ASN A 1 106 ? -24.534 -4.058 6.985 1.00 0.00 633 ASN A C 12
ATOM 16271 O O . ASN A 1 106 ? -25.686 -4.290 7.354 1.00 0.00 633 ASN A O 12
ATOM 16282 N N . GLY A 1 107 ? -23.915 -2.913 7.233 1.00 0.00 634 GLY A N 12
ATOM 16283 C CA . GLY A 1 107 ? -24.569 -1.859 7.980 1.00 0.00 634 GLY A CA 12
ATOM 16284 C C . GLY A 1 107 ? -23.946 -0.508 7.719 1.00 0.00 634 GLY A C 12
ATOM 16285 O O . GLY A 1 107 ? -22.785 -0.274 8.059 1.00 0.00 634 GLY A O 12
ATOM 16289 N N . GLY A 1 108 ? -24.717 0.375 7.118 1.00 0.00 635 GLY A N 12
ATOM 16290 C CA . GLY A 1 108 ? -24.223 1.690 6.787 1.00 0.00 635 GLY A CA 12
ATOM 16291 C C . GLY A 1 108 ? -25.328 2.719 6.804 1.00 0.00 635 GLY A C 12
ATOM 16292 O O . GLY A 1 108 ? -26.505 2.332 6.639 1.00 0.00 635 GLY A O 12
ATOM 16297 N N . LYS A 1 24 ? -38.464 -11.502 2.636 1.00 0.00 551 LYS A N 13
ATOM 16298 C CA . LYS A 1 24 ? -39.355 -10.720 3.523 1.00 0.00 551 LYS A CA 13
ATOM 16299 C C . LYS A 1 24 ? -39.413 -11.324 4.924 1.00 0.00 551 LYS A C 13
ATOM 16300 O O . LYS A 1 24 ? -40.139 -10.828 5.786 1.00 0.00 551 LYS A O 13
ATOM 16319 N N . ALA A 1 25 ? -38.646 -12.394 5.146 1.00 0.00 552 ALA A N 13
ATOM 16320 C CA . ALA A 1 25 ? -38.659 -13.097 6.425 1.00 0.00 552 ALA A CA 13
ATOM 16321 C C . ALA A 1 25 ? -38.132 -12.218 7.553 1.00 0.00 552 ALA A C 13
ATOM 16322 O O . ALA A 1 25 ? -38.897 -11.772 8.411 1.00 0.00 552 ALA A O 13
ATOM 16329 N N . GLU A 1 26 ? -36.832 -11.970 7.548 1.00 0.00 553 GLU A N 13
ATOM 16330 C CA . GLU A 1 26 ? -36.210 -11.151 8.577 1.00 0.00 553 GLU A CA 13
ATOM 16331 C C . GLU A 1 26 ? -36.067 -9.716 8.092 1.00 0.00 553 GLU A C 13
ATOM 16332 O O . GLU A 1 26 ? -36.651 -8.787 8.653 1.00 0.00 553 GLU A O 13
ATOM 16344 N N . THR A 1 27 ? -35.294 -9.545 7.033 1.00 0.00 554 THR A N 13
ATOM 16345 C CA . THR A 1 27 ? -35.042 -8.231 6.482 1.00 0.00 554 THR A CA 13
ATOM 16346 C C . THR A 1 27 ? -35.997 -7.918 5.335 1.00 0.00 554 THR A C 13
ATOM 16347 O O . THR A 1 27 ? -36.169 -8.723 4.415 1.00 0.00 554 THR A O 13
ATOM 16358 N N . VAL A 1 28 ? -36.632 -6.758 5.403 1.00 0.00 555 VAL A N 13
ATOM 16359 C CA . VAL A 1 28 ? -37.506 -6.306 4.334 1.00 0.00 555 VAL A CA 13
ATOM 16360 C C . VAL A 1 28 ? -36.668 -5.669 3.226 1.00 0.00 555 VAL A C 13
ATOM 16361 O O . VAL A 1 28 ? -35.715 -4.940 3.504 1.00 0.00 555 VAL A O 13
ATOM 16374 N N . LYS A 1 29 ? -36.999 -5.974 1.976 1.00 0.00 556 LYS A N 13
ATOM 16375 C CA . LYS A 1 29 ? -36.235 -5.470 0.841 1.00 0.00 556 LYS A CA 13
ATOM 16376 C C . LYS A 1 29 ? -36.522 -3.990 0.596 1.00 0.00 556 LYS A C 13
ATOM 16377 O O . LYS A 1 29 ? -37.286 -3.625 -0.301 1.00 0.00 556 LYS A O 13
ATOM 16396 N N . ARG A 1 30 ? -35.914 -3.150 1.413 1.00 0.00 557 ARG A N 13
ATOM 16397 C CA . ARG A 1 30 ? -36.028 -1.709 1.279 1.00 0.00 557 ARG A CA 13
ATOM 16398 C C . ARG A 1 30 ? -34.650 -1.085 1.462 1.00 0.00 557 ARG A C 13
ATOM 16399 O O . ARG A 1 30 ? -33.686 -1.802 1.729 1.00 0.00 557 ARG A O 13
ATOM 16420 N N . SER A 1 31 ? -34.564 0.235 1.317 1.00 0.00 558 SER A N 13
ATOM 16421 C CA . SER A 1 31 ? -33.288 0.947 1.389 1.00 0.00 558 SER A CA 13
ATOM 16422 C C . SER A 1 31 ? -32.310 0.406 0.342 1.00 0.00 558 SER A C 13
ATOM 16423 O O . SER A 1 31 ? -31.275 -0.172 0.673 1.00 0.00 558 SER A O 13
ATOM 16431 N N . SER A 1 32 ? -32.641 0.621 -0.927 1.00 0.00 559 SER A N 13
ATOM 16432 C CA . SER A 1 32 ? -31.858 0.081 -2.034 1.00 0.00 559 SER A CA 13
ATOM 16433 C C . SER A 1 32 ? -30.532 0.823 -2.210 1.00 0.00 559 SER A C 13
ATOM 16434 O O . SER A 1 32 ? -29.705 0.447 -3.041 1.00 0.00 559 SER A O 13
ATOM 16442 N N . SER A 1 33 ? -30.328 1.869 -1.421 1.00 0.00 560 SER A N 13
ATOM 16443 C CA . SER A 1 33 ? -29.073 2.605 -1.435 1.00 0.00 560 SER A CA 13
ATOM 16444 C C . SER A 1 33 ? -28.034 1.878 -0.576 1.00 0.00 560 SER A C 13
ATOM 16445 O O . SER A 1 33 ? -27.430 2.451 0.333 1.00 0.00 560 SER A O 13
ATOM 16453 N N . LYS A 1 34 ? -27.838 0.603 -0.888 1.00 0.00 561 LYS A N 13
ATOM 16454 C CA . LYS A 1 34 ? -26.988 -0.277 -0.103 1.00 0.00 561 LYS A CA 13
ATOM 16455 C C . LYS A 1 34 ? -25.878 -0.855 -0.973 1.00 0.00 561 LYS A C 13
ATOM 16456 O O . LYS A 1 34 ? -26.149 -1.619 -1.899 1.00 0.00 561 LYS A O 13
ATOM 16475 N N . LEU A 1 35 ? -24.638 -0.473 -0.665 1.00 0.00 562 LEU A N 13
ATOM 16476 C CA . LEU A 1 35 ? -23.462 -0.925 -1.410 1.00 0.00 562 LEU A CA 13
ATOM 16477 C C . LEU A 1 35 ? -23.625 -0.596 -2.891 1.00 0.00 562 LEU A C 13
ATOM 16478 O O . LEU A 1 35 ? -23.948 -1.463 -3.708 1.00 0.00 562 LEU A O 13
ATOM 16494 N N . SER A 1 36 ? -23.414 0.667 -3.219 1.00 0.00 563 SER A N 13
ATOM 16495 C CA . SER A 1 36 ? -23.550 1.139 -4.584 1.00 0.00 563 SER A CA 13
ATOM 16496 C C . SER A 1 36 ? -22.527 0.453 -5.490 1.00 0.00 563 SER A C 13
ATOM 16497 O O . SER A 1 36 ? -21.527 -0.076 -4.999 1.00 0.00 563 SER A O 13
ATOM 16505 N N . TYR A 1 37 ? -22.760 0.473 -6.795 1.00 0.00 564 TYR A N 13
ATOM 16506 C CA . TYR A 1 37 ? -21.880 -0.213 -7.739 1.00 0.00 564 TYR A CA 13
ATOM 16507 C C . TYR A 1 37 ? -20.438 0.269 -7.595 1.00 0.00 564 TYR A C 13
ATOM 16508 O O . TYR A 1 37 ? -19.493 -0.510 -7.743 1.00 0.00 564 TYR A O 13
ATOM 16526 N N . LYS A 1 38 ? -20.273 1.549 -7.285 1.00 0.00 565 LYS A N 13
ATOM 16527 C CA . LYS A 1 38 ? -18.942 2.119 -7.128 1.00 0.00 565 LYS A CA 13
ATOM 16528 C C . LYS A 1 38 ? -18.183 1.478 -5.967 1.00 0.00 565 LYS A C 13
ATOM 16529 O O . LYS A 1 38 ? -16.957 1.421 -5.984 1.00 0.00 565 LYS A O 13
ATOM 16548 N N . LEU A 1 39 ? -18.906 0.973 -4.976 1.00 0.00 566 LEU A N 13
ATOM 16549 C CA . LEU A 1 39 ? -18.275 0.235 -3.887 1.00 0.00 566 LEU A CA 13
ATOM 16550 C C . LEU A 1 39 ? -18.115 -1.208 -4.297 1.00 0.00 566 LEU A C 13
ATOM 16551 O O . LEU A 1 39 ? -17.166 -1.873 -3.899 1.00 0.00 566 LEU A O 13
ATOM 16567 N N . GLN A 1 40 ? -19.064 -1.685 -5.092 1.00 0.00 567 GLN A N 13
ATOM 16568 C CA . GLN A 1 40 ? -19.021 -3.039 -5.610 1.00 0.00 567 GLN A CA 13
ATOM 16569 C C . GLN A 1 40 ? -17.701 -3.290 -6.326 1.00 0.00 567 GLN A C 13
ATOM 16570 O O . GLN A 1 40 ? -17.030 -4.277 -6.060 1.00 0.00 567 GLN A O 13
ATOM 16584 N N . ARG A 1 41 ? -17.318 -2.379 -7.209 1.00 0.00 568 ARG A N 13
ATOM 16585 C CA . ARG A 1 41 ? -16.055 -2.513 -7.925 1.00 0.00 568 ARG A CA 13
ATOM 16586 C C . ARG A 1 41 ? -14.884 -1.977 -7.119 1.00 0.00 568 ARG A C 13
ATOM 16587 O O . ARG A 1 41 ? -13.738 -2.349 -7.370 1.00 0.00 568 ARG A O 13
ATOM 16608 N N . GLU A 1 42 ? -15.164 -1.113 -6.151 1.00 0.00 569 GLU A N 13
ATOM 16609 C CA . GLU A 1 42 ? -14.132 -0.659 -5.237 1.00 0.00 569 GLU A CA 13
ATOM 16610 C C . GLU A 1 42 ? -13.620 -1.864 -4.460 1.00 0.00 569 GLU A C 13
ATOM 16611 O O . GLU A 1 42 ? -12.421 -2.094 -4.362 1.00 0.00 569 GLU A O 13
ATOM 16623 N N . LEU A 1 43 ? -14.565 -2.661 -3.977 1.00 0.00 570 LEU A N 13
ATOM 16624 C CA . LEU A 1 43 ? -14.275 -3.834 -3.164 1.00 0.00 570 LEU A CA 13
ATOM 16625 C C . LEU A 1 43 ? -13.739 -4.982 -4.027 1.00 0.00 570 LEU A C 13
ATOM 16626 O O . LEU A 1 43 ? -13.079 -5.884 -3.523 1.00 0.00 570 LEU A O 13
ATOM 16642 N N . GLU A 1 44 ? -14.022 -4.947 -5.325 1.00 0.00 571 GLU A N 13
ATOM 16643 C CA . GLU A 1 44 ? -13.537 -5.982 -6.244 1.00 0.00 571 GLU A CA 13
ATOM 16644 C C . GLU A 1 44 ? -12.016 -6.042 -6.267 1.00 0.00 571 GLU A C 13
ATOM 16645 O O . GLU A 1 44 ? -11.416 -7.080 -5.984 1.00 0.00 571 GLU A O 13
ATOM 16657 N N . GLN A 1 45 ? -11.401 -4.918 -6.590 1.00 0.00 572 GLN A N 13
ATOM 16658 C CA . GLN A 1 45 ? -9.970 -4.881 -6.848 1.00 0.00 572 GLN A CA 13
ATOM 16659 C C . GLN A 1 45 ? -9.188 -4.422 -5.621 1.00 0.00 572 GLN A C 13
ATOM 16660 O O . GLN A 1 45 ? -7.959 -4.421 -5.622 1.00 0.00 572 GLN A O 13
ATOM 16674 N N . LEU A 1 46 ? -9.907 -4.055 -4.572 1.00 0.00 573 LEU A N 13
ATOM 16675 C CA . LEU A 1 46 ? -9.290 -3.488 -3.377 1.00 0.00 573 LEU A CA 13
ATOM 16676 C C . LEU A 1 46 ? -8.453 -4.542 -2.626 1.00 0.00 573 LEU A C 13
ATOM 16677 O O . LEU A 1 46 ? -7.324 -4.255 -2.264 1.00 0.00 573 LEU A O 13
ATOM 16693 N N . PRO A 1 47 ? -8.968 -5.773 -2.372 1.00 0.00 574 PRO A N 13
ATOM 16694 C CA . PRO A 1 47 ? -8.172 -6.829 -1.726 1.00 0.00 574 PRO A CA 13
ATOM 16695 C C . PRO A 1 47 ? -6.918 -7.164 -2.528 1.00 0.00 574 PRO A C 13
ATOM 16696 O O . PRO A 1 47 ? -5.841 -7.362 -1.966 1.00 0.00 574 PRO A O 13
ATOM 16707 N N . GLN A 1 48 ? -7.063 -7.196 -3.850 1.00 0.00 575 GLN A N 13
ATOM 16708 C CA . GLN A 1 48 ? -5.933 -7.436 -4.744 1.00 0.00 575 GLN A CA 13
ATOM 16709 C C . GLN A 1 48 ? -4.965 -6.265 -4.700 1.00 0.00 575 GLN A C 13
ATOM 16710 O O . GLN A 1 48 ? -3.781 -6.400 -5.000 1.00 0.00 575 GLN A O 13
ATOM 16724 N N . LEU A 1 49 ? -5.484 -5.114 -4.327 1.00 0.00 576 LEU A N 13
ATOM 16725 C CA . LEU A 1 49 ? -4.674 -3.931 -4.160 1.00 0.00 576 LEU A CA 13
ATOM 16726 C C . LEU A 1 49 ? -3.997 -3.928 -2.790 1.00 0.00 576 LEU A C 13
ATOM 16727 O O . LEU A 1 49 ? -2.877 -3.456 -2.654 1.00 0.00 576 LEU A O 13
ATOM 16743 N N . LEU A 1 50 ? -4.681 -4.456 -1.781 1.00 0.00 577 LEU A N 13
ATOM 16744 C CA . LEU A 1 50 ? -4.089 -4.609 -0.455 1.00 0.00 577 LEU A CA 13
ATOM 16745 C C . LEU A 1 50 ? -2.886 -5.520 -0.516 1.00 0.00 577 LEU A C 13
ATOM 16746 O O . LEU A 1 50 ? -1.800 -5.150 -0.079 1.00 0.00 577 LEU A O 13
ATOM 16762 N N . GLU A 1 51 ? -3.078 -6.704 -1.076 1.00 0.00 578 GLU A N 13
ATOM 16763 C CA . GLU A 1 51 ? -1.985 -7.651 -1.227 1.00 0.00 578 GLU A CA 13
ATOM 16764 C C . GLU A 1 51 ? -0.884 -7.051 -2.106 1.00 0.00 578 GLU A C 13
ATOM 16765 O O . GLU A 1 51 ? 0.292 -7.388 -1.966 1.00 0.00 578 GLU A O 13
ATOM 16777 N N . ASP A 1 52 ? -1.278 -6.133 -2.985 1.00 0.00 579 ASP A N 13
ATOM 16778 C CA . ASP A 1 52 ? -0.340 -5.454 -3.865 1.00 0.00 579 ASP A CA 13
ATOM 16779 C C . ASP A 1 52 ? 0.521 -4.495 -3.069 1.00 0.00 579 ASP A C 13
ATOM 16780 O O . ASP A 1 52 ? 1.743 -4.577 -3.092 1.00 0.00 579 ASP A O 13
ATOM 16789 N N . LEU A 1 53 ? -0.143 -3.590 -2.364 1.00 0.00 580 LEU A N 13
ATOM 16790 C CA . LEU A 1 53 ? 0.521 -2.546 -1.596 1.00 0.00 580 LEU A CA 13
ATOM 16791 C C . LEU A 1 53 ? 1.299 -3.127 -0.431 1.00 0.00 580 LEU A C 13
ATOM 16792 O O . LEU A 1 53 ? 2.335 -2.600 -0.048 1.00 0.00 580 LEU A O 13
ATOM 16808 N N . GLU A 1 54 ? 0.780 -4.203 0.133 1.00 0.00 581 GLU A N 13
ATOM 16809 C CA . GLU A 1 54 ? 1.444 -4.890 1.227 1.00 0.00 581 GLU A CA 13
ATOM 16810 C C . GLU A 1 54 ? 2.783 -5.436 0.760 1.00 0.00 581 GLU A C 13
ATOM 16811 O O . GLU A 1 54 ? 3.829 -5.138 1.337 1.00 0.00 581 GLU A O 13
ATOM 16823 N N . ALA A 1 55 ? 2.737 -6.216 -0.312 1.00 0.00 582 ALA A N 13
ATOM 16824 C CA . ALA A 1 55 ? 3.941 -6.797 -0.894 1.00 0.00 582 ALA A CA 13
ATOM 16825 C C . ALA A 1 5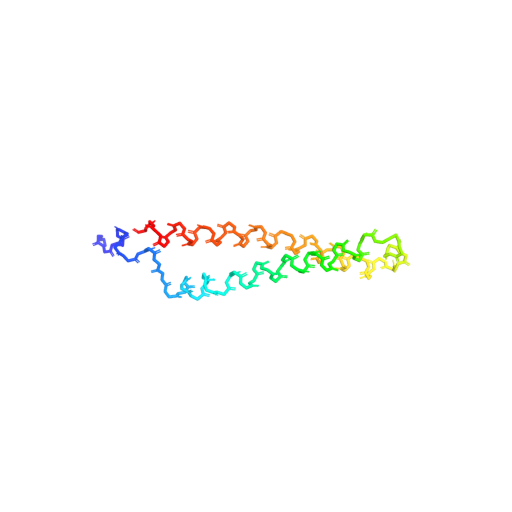5 ? 4.836 -5.709 -1.470 1.00 0.00 582 ALA A C 13
ATOM 16826 O O . ALA A 1 55 ? 6.053 -5.853 -1.509 1.00 0.00 582 ALA A O 13
ATOM 16833 N N . LYS A 1 56 ? 4.219 -4.619 -1.904 1.00 0.00 583 LYS A N 13
ATOM 16834 C CA . LYS A 1 56 ? 4.947 -3.466 -2.413 1.00 0.00 583 LYS A CA 13
ATOM 16835 C C . LYS A 1 56 ? 5.747 -2.820 -1.291 1.00 0.00 583 LYS A C 13
ATOM 16836 O O . LYS A 1 56 ? 6.949 -2.606 -1.416 1.00 0.00 583 LYS A O 13
ATOM 16855 N N . LEU A 1 57 ? 5.066 -2.529 -0.191 1.00 0.00 584 LEU A N 13
ATOM 16856 C CA . LEU A 1 57 ? 5.701 -1.954 0.982 1.00 0.00 584 LEU A CA 13
ATOM 16857 C C . LEU A 1 57 ? 6.789 -2.892 1.486 1.00 0.00 584 LEU A C 13
ATOM 16858 O O . LEU A 1 57 ? 7.921 -2.475 1.723 1.00 0.00 584 LEU A O 13
ATOM 16874 N N . GLU A 1 58 ? 6.435 -4.161 1.623 1.00 0.00 585 GLU A N 13
ATOM 16875 C CA . GLU A 1 58 ? 7.372 -5.192 2.048 1.00 0.00 585 GLU A CA 13
ATOM 16876 C C . GLU A 1 58 ? 8.601 -5.223 1.129 1.00 0.00 585 GLU A C 13
ATOM 16877 O O . GLU A 1 58 ? 9.742 -5.283 1.597 1.00 0.00 585 GLU A O 13
ATOM 16889 N N . ALA A 1 59 ? 8.361 -5.136 -0.176 1.00 0.00 586 ALA A N 13
ATOM 16890 C CA . ALA A 1 59 ? 9.433 -5.183 -1.165 1.00 0.00 586 ALA A CA 13
ATOM 16891 C C . ALA A 1 59 ? 10.312 -3.942 -1.077 1.00 0.00 586 ALA A C 13
ATOM 16892 O O . ALA A 1 59 ? 11.534 -4.016 -1.214 1.00 0.00 586 ALA A O 13
ATOM 16899 N N . LEU A 1 60 ? 9.689 -2.802 -0.830 1.00 0.00 587 LEU A N 13
ATOM 16900 C CA . LEU A 1 60 ? 10.413 -1.548 -0.745 1.00 0.00 587 LEU A CA 13
ATOM 16901 C C . LEU A 1 60 ? 11.173 -1.466 0.568 1.00 0.00 587 LEU A C 13
ATOM 16902 O O . LEU A 1 60 ? 12.292 -0.968 0.618 1.00 0.00 587 LEU A O 13
ATOM 16918 N N . GLN A 1 61 ? 10.580 -1.998 1.623 1.00 0.00 588 GLN A N 13
ATOM 16919 C CA . GLN A 1 61 ? 11.172 -1.926 2.947 1.00 0.00 588 GLN A CA 13
ATOM 16920 C C . GLN A 1 61 ? 12.326 -2.899 3.098 1.00 0.00 588 GLN A C 13
ATOM 16921 O O . GLN A 1 61 ? 13.207 -2.675 3.911 1.00 0.00 588 GLN A O 13
ATOM 16935 N N . THR A 1 62 ? 12.334 -3.968 2.314 1.00 0.00 589 THR A N 13
ATOM 16936 C CA . THR A 1 62 ? 13.395 -4.960 2.421 1.00 0.00 589 THR A CA 13
ATOM 16937 C C . THR A 1 62 ? 14.649 -4.514 1.665 1.00 0.00 589 THR A C 13
ATOM 16938 O O . THR A 1 62 ? 15.765 -4.887 2.029 1.00 0.00 589 THR A O 13
ATOM 16949 N N . GLN A 1 63 ? 14.471 -3.701 0.628 1.00 0.00 590 GLN A N 13
ATOM 16950 C CA . GLN A 1 63 ? 15.611 -3.138 -0.081 1.00 0.00 590 GLN A CA 13
ATOM 16951 C C . GLN A 1 63 ? 16.122 -1.903 0.657 1.00 0.00 590 GLN A C 13
ATOM 16952 O O . GLN A 1 63 ? 17.280 -1.517 0.518 1.00 0.00 590 GLN A O 13
ATOM 16966 N N . VAL A 1 64 ? 15.245 -1.306 1.459 1.00 0.00 591 VAL A N 13
ATOM 16967 C CA . VAL A 1 64 ? 15.626 -0.221 2.358 1.00 0.00 591 VAL A CA 13
ATOM 16968 C C . VAL A 1 64 ? 16.216 -0.803 3.643 1.00 0.00 591 VAL A C 13
ATOM 16969 O O . VAL A 1 64 ? 17.012 -0.163 4.329 1.00 0.00 591 VAL A O 13
ATOM 16982 N N . ALA A 1 65 ? 15.831 -2.043 3.942 1.00 0.00 592 ALA A N 13
ATOM 16983 C CA . ALA A 1 65 ? 16.304 -2.741 5.133 1.00 0.00 592 ALA A CA 13
ATOM 16984 C C . ALA A 1 65 ? 17.783 -3.078 5.021 1.00 0.00 592 ALA A C 13
ATOM 16985 O O . ALA A 1 65 ? 18.443 -3.359 6.021 1.00 0.00 592 ALA A O 13
ATOM 16992 N N . ASP A 1 66 ? 18.292 -3.059 3.797 1.00 0.00 593 ASP A N 13
ATOM 16993 C CA . ASP A 1 66 ? 19.696 -3.351 3.548 1.00 0.00 593 ASP A CA 13
ATOM 16994 C C . ASP A 1 66 ? 20.547 -2.118 3.828 1.00 0.00 593 ASP A C 13
ATOM 16995 O O . ASP A 1 66 ? 20.137 -0.988 3.564 1.00 0.00 593 ASP A O 13
ATOM 17004 N N . ALA A 1 67 ? 21.737 -2.347 4.365 1.00 0.00 594 ALA A N 13
ATOM 17005 C CA . ALA A 1 67 ? 22.646 -1.263 4.713 1.00 0.00 594 ALA A CA 13
ATOM 17006 C C . ALA A 1 67 ? 23.281 -0.659 3.468 1.00 0.00 594 ALA A C 13
ATOM 17007 O O . ALA A 1 67 ? 23.807 0.453 3.503 1.00 0.00 594 ALA A O 13
ATOM 17014 N N . SER A 1 68 ? 23.224 -1.392 2.362 1.00 0.00 595 SER A N 13
ATOM 17015 C CA . SER A 1 68 ? 23.763 -0.905 1.105 1.00 0.00 595 SER A CA 13
ATOM 17016 C C . SER A 1 68 ? 22.820 0.119 0.483 1.00 0.00 595 SER A C 13
ATOM 17017 O O . SER A 1 68 ? 23.210 0.871 -0.412 1.00 0.00 595 SER A O 13
ATOM 17025 N N . PHE A 1 69 ? 21.582 0.153 0.971 1.00 0.00 596 PHE A N 13
ATOM 17026 C CA . PHE A 1 69 ? 20.598 1.098 0.468 1.00 0.00 596 PHE A CA 13
ATOM 17027 C C . PHE A 1 69 ? 21.035 2.533 0.745 1.00 0.00 596 PHE A C 13
ATOM 17028 O O . PHE A 1 69 ? 21.227 3.320 -0.175 1.00 0.00 596 PHE A O 13
ATOM 17045 N N . PHE A 1 70 ? 21.238 2.850 2.019 1.00 0.00 597 PHE A N 13
ATOM 17046 C CA . PHE A 1 70 ? 21.538 4.221 2.436 1.00 0.00 597 PHE A CA 13
ATOM 17047 C C . PHE A 1 70 ? 22.964 4.622 2.075 1.00 0.00 597 PHE A C 13
ATOM 17048 O O . PHE A 1 70 ? 23.393 5.744 2.343 1.00 0.00 597 PHE A O 13
ATOM 17065 N N . SER A 1 71 ? 23.693 3.704 1.459 1.00 0.00 598 SER A N 13
ATOM 17066 C CA . SER A 1 71 ? 25.027 3.999 0.968 1.00 0.00 598 SER A CA 13
ATOM 17067 C C . SER A 1 71 ? 24.918 4.676 -0.398 1.00 0.00 598 SER A C 13
ATOM 17068 O O . SER A 1 71 ? 25.913 5.093 -0.993 1.00 0.00 598 SER A O 13
ATOM 17076 N N . GLN A 1 72 ? 23.687 4.781 -0.881 1.00 0.00 599 GLN A N 13
ATOM 17077 C CA . GLN A 1 72 ? 23.395 5.422 -2.145 1.00 0.00 599 GLN A CA 13
ATOM 17078 C C . GLN A 1 72 ? 23.075 6.895 -1.931 1.00 0.00 599 GLN A C 13
ATOM 17079 O O . GLN A 1 72 ? 22.875 7.330 -0.793 1.00 0.00 599 GLN A O 13
ATOM 17093 N N . PRO A 1 73 ? 23.036 7.687 -3.012 1.00 0.00 600 PRO A N 13
ATOM 17094 C CA . PRO A 1 73 ? 22.793 9.127 -2.928 1.00 0.00 600 PRO A CA 13
ATOM 17095 C C . PRO A 1 73 ? 21.388 9.434 -2.448 1.00 0.00 600 PRO A C 13
ATOM 17096 O O . PRO A 1 73 ? 20.463 8.675 -2.745 1.00 0.00 600 PRO A O 13
ATOM 17107 N N . HIS A 1 74 ? 21.231 10.525 -1.702 1.00 0.00 601 HIS A N 13
ATOM 17108 C CA . HIS A 1 74 ? 19.926 10.902 -1.165 1.00 0.00 601 HIS A CA 13
ATOM 17109 C C . HIS A 1 74 ? 18.870 10.817 -2.248 1.00 0.00 601 HIS A C 13
ATOM 17110 O O . HIS A 1 74 ? 17.868 10.143 -2.079 1.00 0.00 601 HIS A O 13
ATOM 17125 N N . GLU A 1 75 ? 19.141 11.462 -3.374 1.00 0.00 602 GLU A N 13
ATOM 17126 C CA . GLU A 1 75 ? 18.190 11.554 -4.478 1.00 0.00 602 GLU A CA 13
ATOM 17127 C C . GLU A 1 75 ? 17.618 10.193 -4.875 1.00 0.00 602 GLU A C 13
ATOM 17128 O O . GLU A 1 75 ? 16.446 10.098 -5.242 1.00 0.00 602 GLU A O 13
ATOM 17140 N N . GLN A 1 76 ? 18.425 9.139 -4.799 1.00 0.00 603 GLN A N 13
ATOM 17141 C CA . GLN A 1 76 ? 17.937 7.820 -5.168 1.00 0.00 603 GLN A CA 13
ATOM 17142 C C . GLN A 1 76 ? 17.228 7.193 -3.967 1.00 0.00 603 GLN A C 13
ATOM 17143 O O . GLN A 1 76 ? 16.138 6.633 -4.099 1.00 0.00 603 GLN A O 13
ATOM 17157 N N . THR A 1 77 ? 17.832 7.329 -2.789 1.00 0.00 604 THR A N 13
ATOM 17158 C CA . THR A 1 77 ? 17.311 6.704 -1.587 1.00 0.00 604 THR A CA 13
ATOM 17159 C C . THR A 1 77 ? 15.981 7.326 -1.169 1.00 0.00 604 THR A C 13
ATOM 17160 O O . THR A 1 77 ? 15.012 6.612 -0.928 1.00 0.00 604 THR A O 13
ATOM 17171 N N . GLN A 1 78 ? 15.927 8.657 -1.120 1.00 0.00 605 GLN A N 13
ATOM 17172 C CA . GLN A 1 78 ? 14.708 9.364 -0.734 1.00 0.00 605 GLN A CA 13
ATOM 17173 C C . GLN A 1 78 ? 13.603 9.111 -1.739 1.00 0.00 605 GLN A C 13
ATOM 17174 O O . GLN A 1 78 ? 12.427 9.265 -1.430 1.00 0.00 605 GLN A O 13
ATOM 17188 N N . LYS A 1 79 ? 13.990 8.725 -2.943 1.00 0.00 606 LYS A N 13
ATOM 17189 C CA . LYS A 1 79 ? 13.034 8.404 -3.976 1.00 0.00 606 LYS A CA 13
ATOM 17190 C C . LYS A 1 79 ? 12.379 7.068 -3.655 1.00 0.00 606 LYS A C 13
ATOM 17191 O O . LYS A 1 79 ? 11.159 6.925 -3.727 1.00 0.00 606 LYS A O 13
ATOM 17210 N N . VAL A 1 80 ? 13.205 6.102 -3.271 1.00 0.00 607 VAL A N 13
ATOM 17211 C CA . VAL A 1 80 ? 12.715 4.790 -2.869 1.00 0.00 607 VAL A CA 13
ATOM 17212 C C . VAL A 1 80 ? 11.943 4.899 -1.556 1.00 0.00 607 VAL A C 13
ATOM 17213 O O . VAL A 1 80 ? 10.884 4.292 -1.388 1.00 0.00 607 VAL A O 13
ATOM 17226 N N . LEU A 1 81 ? 12.482 5.694 -0.637 1.00 0.00 608 LEU A N 13
ATOM 17227 C CA . LEU A 1 81 ? 11.828 5.968 0.637 1.00 0.00 608 LEU A CA 13
ATOM 17228 C C . LEU A 1 81 ? 10.455 6.586 0.403 1.00 0.00 608 LEU A C 13
ATOM 17229 O O . LEU A 1 81 ? 9.485 6.249 1.077 1.00 0.00 608 LEU A O 13
ATOM 17245 N N . ALA A 1 82 ? 10.386 7.484 -0.571 1.00 0.00 609 ALA A N 13
ATOM 17246 C CA . ALA A 1 82 ? 9.141 8.151 -0.922 1.00 0.00 609 ALA A CA 13
ATOM 17247 C C . ALA A 1 82 ? 8.125 7.160 -1.475 1.00 0.00 609 ALA A C 13
ATOM 17248 O O . ALA A 1 82 ? 6.944 7.215 -1.132 1.00 0.00 609 ALA A O 13
ATOM 17255 N N . ASP A 1 83 ? 8.587 6.248 -2.323 1.00 0.00 610 ASP A N 13
ATOM 17256 C CA . ASP A 1 83 ? 7.698 5.259 -2.919 1.00 0.00 610 ASP A CA 13
ATOM 17257 C C . ASP A 1 83 ? 7.214 4.290 -1.852 1.00 0.00 610 ASP A C 13
ATOM 17258 O O . ASP A 1 83 ? 6.073 3.831 -1.888 1.00 0.00 610 ASP A O 13
ATOM 17267 N N . MET A 1 84 ? 8.086 3.992 -0.893 1.00 0.00 611 MET A N 13
ATOM 17268 C CA . MET A 1 84 ? 7.698 3.196 0.263 1.00 0.00 611 MET A CA 13
ATOM 17269 C C . MET A 1 84 ? 6.652 3.925 1.083 1.00 0.00 611 MET A C 13
ATOM 17270 O O . MET A 1 84 ? 5.631 3.351 1.455 1.00 0.00 611 MET A O 13
ATOM 17284 N N . ALA A 1 85 ? 6.919 5.189 1.367 1.00 0.00 612 ALA A N 13
ATOM 17285 C CA . ALA A 1 85 ? 6.036 5.972 2.199 1.00 0.00 612 ALA A CA 13
ATOM 17286 C C . ALA A 1 85 ? 4.667 6.114 1.541 1.00 0.00 612 ALA A C 13
ATOM 17287 O O . ALA A 1 85 ? 3.637 6.099 2.212 1.00 0.00 612 ALA A O 13
ATOM 17294 N N . ALA A 1 86 ? 4.666 6.237 0.219 1.00 0.00 613 ALA A N 13
ATOM 17295 C CA . ALA A 1 86 ? 3.426 6.292 -0.543 1.00 0.00 613 ALA A CA 13
ATOM 17296 C C . ALA A 1 86 ? 2.706 4.949 -0.493 1.00 0.00 613 ALA A C 13
ATOM 17297 O O . ALA A 1 86 ? 1.480 4.886 -0.531 1.00 0.00 613 ALA A O 13
ATOM 17304 N N . ALA A 1 87 ? 3.480 3.880 -0.386 1.00 0.00 614 ALA A N 13
ATOM 17305 C CA . ALA A 1 87 ? 2.926 2.538 -0.324 1.00 0.00 614 ALA A CA 13
ATOM 17306 C C . ALA A 1 87 ? 2.265 2.279 1.020 1.00 0.00 614 ALA A C 13
ATOM 17307 O O . ALA A 1 87 ? 1.145 1.774 1.079 1.00 0.00 614 ALA A O 13
ATOM 17314 N N . GLU A 1 88 ? 2.955 2.632 2.097 1.00 0.00 615 GLU A N 13
ATOM 17315 C CA . GLU A 1 88 ? 2.456 2.363 3.440 1.00 0.00 615 GLU A CA 13
ATOM 17316 C C . GLU A 1 88 ? 1.213 3.188 3.757 1.00 0.00 615 GLU A C 13
ATOM 17317 O O . GLU A 1 88 ? 0.279 2.681 4.385 1.00 0.00 615 GLU A O 13
ATOM 17329 N N . GLN A 1 89 ? 1.189 4.444 3.316 1.00 0.00 616 GLN A N 13
ATOM 17330 C CA . GLN A 1 89 ? 0.018 5.287 3.532 1.00 0.00 616 GLN A CA 13
ATOM 17331 C C . GLN A 1 89 ? -1.159 4.787 2.698 1.00 0.00 616 GLN A C 13
ATOM 17332 O O . GLN A 1 89 ? -2.289 4.748 3.177 1.00 0.00 616 GLN A O 13
ATOM 17346 N N . GLU A 1 90 ? -0.885 4.385 1.459 1.00 0.00 617 GLU A N 13
ATOM 17347 C CA . GLU A 1 90 ? -1.926 3.885 0.571 1.00 0.00 617 GLU A CA 13
ATOM 17348 C C . GLU A 1 90 ? -2.501 2.579 1.107 1.00 0.00 617 GLU A C 13
ATOM 17349 O O . GLU A 1 90 ? -3.714 2.390 1.130 1.00 0.00 617 GLU A O 13
ATOM 17361 N N . LEU A 1 91 ? -1.619 1.692 1.557 1.00 0.00 618 LEU A N 13
ATOM 17362 C CA . LEU A 1 91 ? -2.026 0.387 2.066 1.00 0.00 618 LEU A CA 13
ATOM 17363 C C . LEU A 1 91 ? -3.025 0.517 3.209 1.00 0.00 618 LEU A C 13
ATOM 17364 O O . LEU A 1 91 ? -4.088 -0.101 3.181 1.00 0.00 618 LEU A O 13
ATOM 17380 N N . GLU A 1 92 ? -2.695 1.334 4.201 1.00 0.00 619 GLU A N 13
ATOM 17381 C CA . GLU A 1 92 ? -3.527 1.438 5.389 1.00 0.00 619 GLU A CA 13
ATOM 17382 C C . GLU A 1 92 ? -4.871 2.103 5.087 1.00 0.00 619 GLU A C 13
ATOM 17383 O O . GLU A 1 92 ? -5.901 1.666 5.601 1.00 0.00 619 GLU A O 13
ATOM 17395 N N . GLN A 1 93 ? -4.873 3.137 4.246 1.00 0.00 620 GLN A N 13
ATOM 17396 C CA . GLN A 1 93 ? -6.119 3.822 3.914 1.00 0.00 620 GLN A CA 13
ATOM 17397 C C . GLN A 1 93 ? -6.986 2.965 3.003 1.00 0.00 620 GLN A C 13
ATOM 17398 O O . GLN A 1 93 ? -8.211 2.993 3.092 1.00 0.00 620 GLN A O 13
ATOM 17412 N N . ALA A 1 94 ? -6.351 2.197 2.130 1.00 0.00 621 ALA A N 13
ATOM 17413 C CA . ALA A 1 94 ? -7.079 1.272 1.283 1.00 0.00 621 ALA A CA 13
ATOM 17414 C C . ALA A 1 94 ? -7.671 0.158 2.136 1.00 0.00 621 ALA A C 13
ATOM 17415 O O . ALA A 1 94 ? -8.785 -0.304 1.892 1.00 0.00 621 ALA A O 13
ATOM 17422 N N . PHE A 1 95 ? -6.925 -0.246 3.158 1.00 0.00 622 PHE A N 13
ATOM 17423 C CA . PHE A 1 95 ? -7.370 -1.283 4.077 1.00 0.00 622 PHE A CA 13
ATOM 17424 C C . PHE A 1 95 ? -8.638 -0.871 4.814 1.00 0.00 622 PHE A C 13
ATOM 17425 O O . PHE A 1 95 ? -9.629 -1.597 4.807 1.00 0.00 622 PHE A O 13
ATOM 17442 N N . GLU A 1 96 ? -8.602 0.296 5.450 1.00 0.00 623 GLU A N 13
ATOM 17443 C CA . GLU A 1 96 ? -9.755 0.778 6.200 1.00 0.00 623 GLU A CA 13
ATOM 17444 C C . GLU A 1 96 ? -10.914 1.078 5.257 1.00 0.00 623 GLU A C 13
ATOM 17445 O O . GLU A 1 96 ? -12.079 0.974 5.644 1.00 0.00 623 GLU A O 13
ATOM 17457 N N . ARG A 1 97 ? -10.590 1.426 4.010 1.00 0.00 624 ARG A N 13
ATOM 17458 C CA . ARG A 1 97 ? -11.602 1.534 2.971 1.00 0.00 624 ARG A CA 13
ATOM 17459 C C . ARG A 1 97 ? -12.286 0.193 2.813 1.00 0.00 624 ARG A C 13
ATOM 17460 O O . ARG A 1 97 ? -13.505 0.088 2.904 1.00 0.00 624 ARG A O 13
ATOM 17481 N N . TRP A 1 98 ? -11.468 -0.824 2.600 1.00 0.00 625 TRP A N 13
ATOM 17482 C CA . TRP A 1 98 ? -11.938 -2.182 2.425 1.00 0.00 625 TRP A CA 13
ATOM 17483 C C . TRP A 1 98 ? -12.779 -2.639 3.612 1.00 0.00 625 TRP A C 13
ATOM 17484 O O . TRP A 1 98 ? -13.879 -3.160 3.441 1.00 0.00 625 TRP A O 13
ATOM 17505 N N . GLU A 1 99 ? -12.254 -2.434 4.813 1.00 0.00 626 GLU A N 13
ATOM 17506 C CA . GLU A 1 99 ? -12.937 -2.843 6.031 1.00 0.00 626 GLU A CA 13
ATOM 17507 C C . GLU A 1 99 ? -14.262 -2.107 6.188 1.00 0.00 626 GLU A C 13
ATOM 17508 O O . GLU A 1 99 ? -15.243 -2.673 6.664 1.00 0.00 626 GLU A O 13
ATOM 17520 N N . TYR A 1 100 ? -14.291 -0.842 5.783 1.00 0.00 627 TYR A N 13
ATOM 17521 C CA . TYR A 1 100 ? -15.533 -0.081 5.752 1.00 0.00 627 TYR A CA 13
ATOM 17522 C C . TYR A 1 100 ? -16.493 -0.674 4.727 1.00 0.00 627 TYR A C 13
ATOM 17523 O O . TYR A 1 100 ? -17.687 -0.790 4.985 1.00 0.00 627 TYR A O 13
ATOM 17541 N N . LEU A 1 101 ? -15.962 -1.070 3.580 1.00 0.00 628 LEU A N 13
ATOM 17542 C CA . LEU A 1 101 ? -16.781 -1.604 2.500 1.00 0.00 628 LEU A CA 13
ATOM 17543 C C . LEU A 1 101 ? -17.372 -2.960 2.870 1.00 0.00 628 LEU A C 13
ATOM 17544 O O . LEU A 1 101 ? -18.562 -3.197 2.670 1.00 0.00 628 LEU A O 13
ATOM 17560 N N . GLU A 1 102 ? -16.544 -3.840 3.421 1.00 0.00 629 GLU A N 13
ATOM 17561 C CA . GLU A 1 102 ? -17.012 -5.138 3.894 1.00 0.00 629 GLU A CA 13
ATOM 17562 C C . GLU A 1 102 ? -18.060 -4.969 4.988 1.00 0.00 629 GLU A C 13
ATOM 17563 O O . GLU A 1 102 ? -19.112 -5.611 4.958 1.00 0.00 629 GLU A O 13
ATOM 17575 N N . ALA A 1 103 ? -17.774 -4.088 5.943 1.00 0.00 630 ALA A N 13
ATOM 17576 C CA . ALA A 1 103 ? -18.697 -3.808 7.036 1.00 0.00 630 ALA A CA 13
ATOM 17577 C C . ALA A 1 103 ? -19.999 -3.213 6.516 1.00 0.00 630 ALA A C 13
ATOM 17578 O O . ALA A 1 103 ? -21.083 -3.645 6.902 1.00 0.00 630 ALA A O 13
ATOM 17585 N N . LEU A 1 104 ? -19.879 -2.224 5.634 1.00 0.00 631 LEU A N 13
ATOM 17586 C CA . LEU A 1 104 ? -21.038 -1.559 5.048 1.00 0.00 631 LEU A CA 13
ATOM 17587 C C . LEU A 1 104 ? -21.900 -2.561 4.293 1.00 0.00 631 LEU A C 13
ATOM 17588 O O . LEU A 1 104 ? -23.124 -2.526 4.365 1.00 0.00 631 LEU A O 13
ATOM 17604 N N . LYS A 1 105 ? -21.237 -3.445 3.563 1.00 0.00 632 LYS A N 13
ATOM 17605 C CA . LYS A 1 105 ? -21.909 -4.458 2.767 1.00 0.00 632 LYS A CA 13
ATOM 17606 C C . LYS A 1 105 ? -22.692 -5.421 3.660 1.00 0.00 632 LYS A C 13
ATOM 17607 O O . LYS A 1 105 ? -23.855 -5.731 3.396 1.00 0.00 632 LYS A O 13
ATOM 17626 N N . ASN A 1 106 ? -22.041 -5.872 4.727 1.00 0.00 633 ASN A N 13
ATOM 17627 C CA . ASN A 1 106 ? -22.614 -6.872 5.628 1.00 0.00 633 ASN A CA 13
ATOM 17628 C C . ASN A 1 106 ? -23.691 -6.265 6.522 1.00 0.00 633 ASN A C 13
ATOM 17629 O O . ASN A 1 106 ? -24.692 -6.910 6.839 1.00 0.00 633 ASN A O 13
ATOM 17640 N N . GLY A 1 107 ? -23.487 -5.021 6.923 1.00 0.00 634 GLY A N 13
ATOM 17641 C CA . GLY A 1 107 ? -24.431 -4.361 7.798 1.00 0.00 634 GLY A CA 13
ATOM 17642 C C . GLY A 1 107 ? -24.495 -2.875 7.546 1.00 0.00 634 GLY A C 13
ATOM 17643 O O . GLY A 1 107 ? -23.576 -2.137 7.902 1.00 0.00 634 GLY A O 13
ATOM 17647 N N . GLY A 1 108 ? -25.580 -2.434 6.932 1.00 0.00 635 GLY A N 13
ATOM 17648 C CA . GLY A 1 108 ? -25.745 -1.033 6.630 1.00 0.00 635 GLY A CA 13
ATOM 17649 C C . GLY A 1 108 ? -27.147 -0.733 6.161 1.00 0.00 635 GLY A C 13
ATOM 17650 O O . GLY A 1 108 ? -27.770 -1.625 5.539 1.00 0.00 635 GLY A O 13
ATOM 17655 N N . LYS A 1 24 ? -28.351 -6.598 -14.963 1.00 0.00 551 LYS A N 14
ATOM 17656 C CA . LYS A 1 24 ? -29.616 -6.692 -14.203 1.00 0.00 551 LYS A CA 14
ATOM 17657 C C . LYS A 1 24 ? -29.740 -8.064 -13.554 1.00 0.00 551 LYS A C 14
ATOM 17658 O O . LYS A 1 24 ? -28.726 -8.724 -13.320 1.00 0.00 551 LYS A O 14
ATOM 17677 N N . ALA A 1 25 ? -30.986 -8.483 -13.289 1.00 0.00 552 ALA A N 14
ATOM 17678 C CA . ALA A 1 25 ? -31.275 -9.682 -12.495 1.00 0.00 552 ALA A CA 14
ATOM 17679 C C . ALA A 1 25 ? -30.896 -9.427 -11.043 1.00 0.00 552 ALA A C 14
ATOM 17680 O O . ALA A 1 25 ? -29.714 -9.330 -10.713 1.00 0.00 552 ALA A O 14
ATOM 17687 N N . GLU A 1 26 ? -31.912 -9.323 -10.187 1.00 0.00 553 GLU A N 14
ATOM 17688 C CA . GLU A 1 26 ? -31.731 -8.825 -8.826 1.00 0.00 553 GLU A CA 14
ATOM 17689 C C . GLU A 1 26 ? -31.242 -7.384 -8.873 1.00 0.00 553 GLU A C 14
ATOM 17690 O O . GLU A 1 26 ? -30.050 -7.101 -8.739 1.00 0.00 553 GLU A O 14
ATOM 17702 N N . THR A 1 27 ? -32.183 -6.480 -9.095 1.00 0.00 554 THR A N 14
ATOM 17703 C CA . THR A 1 27 ? -31.875 -5.071 -9.251 1.00 0.00 554 THR A CA 14
ATOM 17704 C C . THR A 1 27 ? -31.545 -4.424 -7.913 1.00 0.00 554 THR A C 14
ATOM 17705 O O . THR A 1 27 ? -31.972 -4.892 -6.854 1.00 0.00 554 THR A O 14
ATOM 17716 N N . VAL A 1 28 ? -30.782 -3.348 -7.973 1.00 0.00 555 VAL A N 14
ATOM 17717 C CA . VAL A 1 28 ? -30.374 -2.633 -6.782 1.00 0.00 555 VAL A CA 14
ATOM 17718 C C . VAL A 1 28 ? -31.349 -1.501 -6.503 1.00 0.00 555 VAL A C 14
ATOM 17719 O O . VAL A 1 28 ? -31.306 -0.455 -7.154 1.00 0.00 555 VAL A O 14
ATOM 17732 N N . LYS A 1 29 ? -32.242 -1.718 -5.550 1.00 0.00 556 LYS A N 14
ATOM 17733 C CA . LYS A 1 29 ? -33.220 -0.704 -5.192 1.00 0.00 556 LYS A CA 14
ATOM 17734 C C . LYS A 1 29 ? -32.552 0.420 -4.424 1.00 0.00 556 LYS A C 14
ATOM 17735 O O . LYS A 1 29 ? -32.963 1.580 -4.509 1.00 0.00 556 LYS A O 14
ATOM 17754 N N . ARG A 1 30 ? -31.505 0.048 -3.680 1.00 0.00 557 ARG A N 14
ATOM 17755 C CA . ARG A 1 30 ? -30.676 1.001 -2.952 1.00 0.00 557 ARG A CA 14
ATOM 17756 C C . ARG A 1 30 ? -31.513 1.718 -1.890 1.00 0.00 557 ARG A C 14
ATOM 17757 O O . ARG A 1 30 ? -31.232 2.854 -1.506 1.00 0.00 557 ARG A O 14
ATOM 17778 N N . SER A 1 31 ? -32.533 1.015 -1.406 1.00 0.00 558 SER A N 14
ATOM 17779 C CA . SER A 1 31 ? -33.477 1.556 -0.435 1.00 0.00 558 SER A CA 14
ATOM 17780 C C . SER A 1 31 ? -32.784 1.860 0.887 1.00 0.00 558 SER A C 14
ATOM 17781 O O . SER A 1 31 ? -33.166 2.779 1.613 1.00 0.00 558 SER A O 14
ATOM 17789 N N . SER A 1 32 ? -31.764 1.081 1.190 1.00 0.00 559 SER A N 14
ATOM 17790 C CA . SER A 1 32 ? -31.016 1.250 2.419 1.00 0.00 559 SER A CA 14
ATOM 17791 C C . SER A 1 32 ? -29.566 1.598 2.109 1.00 0.00 559 SER A C 14
ATOM 17792 O O . SER A 1 32 ? -28.681 1.329 2.915 1.00 0.00 559 SER A O 14
ATOM 17800 N N . SER A 1 33 ? -29.357 2.235 0.948 1.00 0.00 560 SER A N 14
ATOM 17801 C CA . SER A 1 33 ? -28.025 2.477 0.376 1.00 0.00 560 SER A CA 14
ATOM 17802 C C . SER A 1 33 ? -27.232 1.171 0.268 1.00 0.00 560 SER A C 14
ATOM 17803 O O . SER A 1 33 ? -27.213 0.552 -0.798 1.00 0.00 560 SER A O 14
ATOM 17811 N N . LYS A 1 34 ? -26.597 0.765 1.371 1.00 0.00 561 LYS A N 14
ATOM 17812 C CA . LYS A 1 34 ? -25.976 -0.553 1.504 1.00 0.00 561 LYS A CA 14
ATOM 17813 C C . LYS A 1 34 ? -24.689 -0.660 0.693 1.00 0.00 561 LYS A C 14
ATOM 17814 O O . LYS A 1 34 ? -23.602 -0.752 1.258 1.00 0.00 561 LYS A O 14
ATOM 17833 N N . LEU A 1 35 ? -24.807 -0.644 -0.623 1.00 0.00 562 LEU A N 14
ATOM 17834 C CA . LEU A 1 35 ? -23.643 -0.735 -1.482 1.00 0.00 562 LEU A CA 14
ATOM 17835 C C . LEU A 1 35 ? -23.938 -0.119 -2.842 1.00 0.00 562 LEU A C 14
ATOM 17836 O O . LEU A 1 35 ? -24.953 -0.421 -3.470 1.00 0.00 562 LEU A O 14
ATOM 17852 N N . SER A 1 36 ? -23.049 0.749 -3.283 1.00 0.00 563 SER A N 14
ATOM 17853 C CA . SER A 1 36 ? -23.158 1.366 -4.591 1.00 0.00 563 SER A CA 14
ATOM 17854 C C . SER A 1 36 ? -22.261 0.624 -5.574 1.00 0.00 563 SER A C 14
ATOM 17855 O O . SER A 1 36 ? -21.385 -0.133 -5.145 1.00 0.00 563 SER A O 14
ATOM 17863 N N . TYR A 1 37 ? -22.454 0.833 -6.875 1.00 0.00 564 TYR A N 14
ATOM 17864 C CA . TYR A 1 37 ? -21.590 0.204 -7.867 1.00 0.00 564 TYR A CA 14
ATOM 17865 C C . TYR A 1 37 ? -20.145 0.610 -7.637 1.00 0.00 564 TYR A C 14
ATOM 17866 O O . TYR A 1 37 ? -19.226 -0.169 -7.899 1.00 0.00 564 TYR A O 14
ATOM 17884 N N . LYS A 1 38 ? -19.950 1.831 -7.141 1.00 0.00 565 LYS A N 14
ATOM 17885 C CA . LYS A 1 38 ? -18.620 2.295 -6.778 1.00 0.00 565 LYS A CA 14
ATOM 17886 C C . LYS A 1 38 ? -17.950 1.250 -5.911 1.00 0.00 565 LYS A C 14
ATOM 17887 O O . LYS A 1 38 ? -16.860 0.789 -6.204 1.00 0.00 565 LYS A O 14
ATOM 17906 N N . LEU A 1 39 ? -18.650 0.841 -4.873 1.00 0.00 566 LEU A N 14
ATOM 17907 C CA . LEU A 1 39 ? -18.107 -0.087 -3.905 1.00 0.00 566 LEU A CA 14
ATOM 17908 C C . LEU A 1 39 ? -18.088 -1.491 -4.478 1.00 0.00 566 LEU A C 14
ATOM 17909 O O . LEU A 1 39 ? -17.264 -2.314 -4.095 1.00 0.00 566 LEU A O 14
ATOM 17925 N N . GLN A 1 40 ? -19.005 -1.753 -5.401 1.00 0.00 567 GLN A N 14
ATOM 17926 C CA . GLN A 1 40 ? -19.043 -3.032 -6.090 1.00 0.00 567 GLN A CA 14
ATOM 17927 C C . GLN A 1 40 ? -17.717 -3.297 -6.785 1.00 0.00 567 GLN A C 14
ATOM 17928 O O . GLN A 1 40 ? -17.054 -4.292 -6.510 1.00 0.00 567 GLN A O 14
ATOM 17942 N N . ARG A 1 41 ? -17.313 -2.385 -7.660 1.00 0.00 568 ARG A N 14
ATOM 17943 C CA . ARG A 1 41 ? -16.083 -2.573 -8.414 1.00 0.00 568 ARG A CA 14
ATOM 17944 C C . ARG A 1 41 ? -14.869 -2.158 -7.583 1.00 0.00 568 ARG A C 14
ATOM 17945 O O . ARG A 1 41 ? -13.745 -2.575 -7.859 1.00 0.00 568 ARG A O 14
ATOM 17966 N N . GLU A 1 42 ? -15.105 -1.341 -6.560 1.00 0.00 569 GLU A N 14
ATOM 17967 C CA . GLU A 1 42 ? -14.048 -0.946 -5.637 1.00 0.00 569 GLU A CA 14
ATOM 17968 C C . GLU A 1 42 ? -13.568 -2.172 -4.876 1.00 0.00 569 GLU A C 14
ATOM 17969 O O . GLU A 1 42 ? -12.377 -2.478 -4.843 1.00 0.00 569 GLU A O 14
ATOM 17981 N N . LEU A 1 43 ? -14.522 -2.905 -4.318 1.00 0.00 570 LEU A N 14
ATOM 17982 C CA . LEU A 1 43 ? -14.233 -4.066 -3.493 1.00 0.00 570 LEU A CA 14
ATOM 17983 C C . LEU A 1 43 ? -13.737 -5.236 -4.352 1.00 0.00 570 LEU A C 14
ATOM 17984 O O . LEU A 1 43 ? -13.151 -6.182 -3.845 1.00 0.00 570 LEU A O 14
ATOM 18000 N N . GLU A 1 44 ? -13.985 -5.170 -5.650 1.00 0.00 571 GLU A N 14
ATOM 18001 C CA . GLU A 1 44 ? -13.505 -6.201 -6.567 1.00 0.00 571 GLU A CA 14
ATOM 18002 C C . GLU A 1 44 ? -12.018 -6.043 -6.856 1.00 0.00 571 GLU A C 14
ATOM 18003 O O . GLU A 1 44 ? -11.363 -6.977 -7.320 1.00 0.00 571 GLU A O 14
ATOM 18015 N N . GLN A 1 45 ? -11.481 -4.865 -6.584 1.00 0.00 572 GLN A N 14
ATOM 18016 C CA . GLN A 1 45 ? -10.068 -4.605 -6.828 1.00 0.00 572 GLN A CA 14
ATOM 18017 C C . GLN A 1 45 ? -9.306 -4.401 -5.528 1.00 0.00 572 GLN A C 14
ATOM 18018 O O . GLN A 1 45 ? -8.155 -4.811 -5.397 1.00 0.00 572 GLN A O 14
ATOM 18032 N N . LEU A 1 46 ? -9.971 -3.766 -4.582 1.00 0.00 573 LEU A N 14
ATOM 18033 C CA . LEU A 1 46 ? -9.362 -3.309 -3.334 1.00 0.00 573 LEU A CA 14
ATOM 18034 C C . LEU A 1 46 ? -8.566 -4.420 -2.607 1.00 0.00 573 LEU A C 14
ATOM 18035 O O . LEU A 1 46 ? -7.420 -4.192 -2.242 1.00 0.00 573 LEU A O 14
ATOM 18051 N N . PRO A 1 47 ? -9.137 -5.630 -2.372 1.00 0.00 574 PRO A N 14
ATOM 18052 C CA . PRO A 1 47 ? -8.402 -6.725 -1.711 1.00 0.00 574 PRO A CA 14
ATOM 18053 C C . PRO A 1 47 ? -7.086 -7.050 -2.414 1.00 0.00 574 PRO A C 14
ATOM 18054 O O . PRO A 1 47 ? -6.038 -7.176 -1.775 1.00 0.00 574 PRO A O 14
ATOM 18065 N N . GLN A 1 48 ? -7.150 -7.164 -3.737 1.00 0.00 575 GLN A N 14
ATOM 18066 C CA . GLN A 1 48 ? -5.966 -7.416 -4.552 1.00 0.00 575 GLN A CA 14
ATOM 18067 C C . GLN A 1 48 ? -4.998 -6.240 -4.466 1.00 0.00 575 GLN A C 14
ATOM 18068 O O . GLN A 1 48 ? -3.784 -6.404 -4.568 1.00 0.00 575 GLN A O 14
ATOM 18082 N N . LEU A 1 49 ? -5.552 -5.058 -4.263 1.00 0.00 576 LEU A N 14
ATOM 18083 C CA . LEU A 1 49 ? -4.762 -3.848 -4.105 1.00 0.00 576 LEU A CA 14
ATOM 18084 C C . LEU A 1 49 ? -4.083 -3.812 -2.734 1.00 0.00 576 LEU A C 14
ATOM 18085 O O . LEU A 1 49 ? -2.995 -3.264 -2.590 1.00 0.00 576 LEU A O 14
ATOM 18101 N N . LEU A 1 50 ? -4.725 -4.398 -1.731 1.00 0.00 577 LEU A N 14
ATOM 18102 C CA . LEU A 1 50 ? -4.146 -4.464 -0.393 1.00 0.00 577 LEU A CA 14
ATOM 18103 C C . LEU A 1 50 ? -2.873 -5.275 -0.395 1.00 0.00 577 LEU A C 14
ATOM 18104 O O . LEU A 1 50 ? -1.830 -4.795 0.029 1.00 0.00 577 LEU A O 14
ATOM 18120 N N . GLU A 1 51 ? -2.953 -6.497 -0.882 1.00 0.00 578 GLU A N 14
ATOM 18121 C CA . GLU A 1 51 ? -1.764 -7.325 -0.990 1.00 0.00 578 GLU A CA 14
ATOM 18122 C C . GLU A 1 51 ? -0.756 -6.685 -1.941 1.00 0.00 578 GLU A C 14
ATOM 18123 O O . GLU A 1 51 ? 0.448 -6.884 -1.801 1.00 0.00 578 GLU A O 14
ATOM 18135 N N . ASP A 1 52 ? -1.257 -5.894 -2.889 1.00 0.00 579 ASP A N 14
ATOM 18136 C CA . ASP A 1 52 ? -0.397 -5.156 -3.810 1.00 0.00 579 ASP A CA 14
ATOM 18137 C C . ASP A 1 52 ? 0.445 -4.159 -3.036 1.00 0.00 579 ASP A C 14
ATOM 18138 O O . ASP A 1 52 ? 1.666 -4.178 -3.104 1.00 0.00 579 ASP A O 14
ATOM 18147 N N . LEU A 1 53 ? -0.239 -3.299 -2.292 1.00 0.00 580 LEU A N 14
ATOM 18148 C CA . LEU A 1 53 ? 0.403 -2.232 -1.537 1.00 0.00 580 LEU A CA 14
ATOM 18149 C C . LEU A 1 53 ? 1.220 -2.785 -0.383 1.00 0.00 580 LEU A C 14
ATOM 18150 O O . LEU A 1 53 ? 2.260 -2.235 -0.031 1.00 0.00 580 LEU A O 14
ATOM 18166 N N . GLU A 1 54 ? 0.743 -3.869 0.204 1.00 0.00 581 GLU A N 14
ATOM 18167 C CA . GLU A 1 54 ? 1.468 -4.543 1.268 1.00 0.00 581 GLU A CA 14
ATOM 18168 C C . GLU A 1 54 ? 2.802 -5.046 0.740 1.00 0.00 581 GLU A C 14
ATOM 18169 O O . GLU A 1 54 ? 3.864 -4.727 1.277 1.00 0.00 581 GLU A O 14
ATOM 18181 N N . ALA A 1 55 ? 2.731 -5.810 -0.340 1.00 0.00 582 ALA A N 14
ATOM 18182 C CA . ALA A 1 55 ? 3.921 -6.345 -0.983 1.00 0.00 582 ALA A CA 14
ATOM 18183 C C . ALA A 1 55 ? 4.736 -5.223 -1.614 1.00 0.00 582 ALA A C 14
ATOM 18184 O O . ALA A 1 55 ? 5.923 -5.383 -1.893 1.00 0.00 582 ALA A O 14
ATOM 18191 N N . LYS A 1 56 ? 4.093 -4.083 -1.833 1.00 0.00 583 LYS A N 14
ATOM 18192 C CA . LYS A 1 56 ? 4.774 -2.918 -2.367 1.00 0.00 583 LYS A CA 14
ATOM 18193 C C . LYS A 1 56 ? 5.623 -2.301 -1.273 1.00 0.00 583 LYS A C 14
ATOM 18194 O O . LYS A 1 56 ? 6.790 -1.976 -1.478 1.00 0.00 583 LYS A O 14
ATOM 18213 N N . LEU A 1 57 ? 5.028 -2.182 -0.097 1.00 0.00 584 LEU A N 14
ATOM 18214 C CA . LEU A 1 57 ? 5.713 -1.672 1.062 1.00 0.00 584 LEU A CA 14
ATOM 18215 C C . LEU A 1 57 ? 6.860 -2.611 1.422 1.00 0.00 584 LEU A C 14
ATOM 18216 O O . LEU A 1 57 ? 7.985 -2.167 1.636 1.00 0.00 584 LEU A O 14
ATOM 18232 N N . GLU A 1 58 ? 6.576 -3.912 1.453 1.00 0.00 585 GLU A N 14
ATOM 18233 C CA . GLU A 1 58 ? 7.601 -4.919 1.721 1.00 0.00 585 GLU A CA 14
ATOM 18234 C C . GLU A 1 58 ? 8.757 -4.806 0.730 1.00 0.00 585 GLU A C 14
ATOM 18235 O O . GLU A 1 58 ? 9.925 -4.888 1.110 1.00 0.00 585 GLU A O 14
ATOM 18247 N N . ALA A 1 59 ? 8.424 -4.587 -0.537 1.00 0.00 586 ALA A N 14
ATOM 18248 C CA . ALA A 1 59 ? 9.426 -4.509 -1.592 1.00 0.00 586 ALA A CA 14
ATOM 18249 C C . ALA A 1 59 ? 10.304 -3.276 -1.432 1.00 0.00 586 ALA A C 14
ATOM 18250 O O . ALA A 1 59 ? 11.480 -3.287 -1.794 1.00 0.00 586 ALA A O 14
ATOM 18257 N N . LEU A 1 60 ? 9.728 -2.214 -0.897 1.00 0.00 587 LEU A N 14
ATOM 18258 C CA . LEU A 1 60 ? 10.452 -0.969 -0.700 1.00 0.00 587 LEU A CA 14
ATOM 18259 C C . LEU A 1 60 ? 11.210 -0.993 0.623 1.00 0.00 587 LEU A C 14
ATOM 18260 O O . LEU A 1 60 ? 12.350 -0.544 0.706 1.00 0.00 587 LEU A O 14
ATOM 18276 N N . GLN A 1 61 ? 10.578 -1.551 1.647 1.00 0.00 588 GLN A N 14
ATOM 18277 C CA . GLN A 1 61 ? 11.171 -1.629 2.975 1.00 0.00 588 GLN A CA 14
ATOM 18278 C C . GLN A 1 61 ? 12.363 -2.566 2.990 1.00 0.00 588 GLN A C 14
ATOM 18279 O O . GLN A 1 61 ? 13.303 -2.355 3.741 1.00 0.00 588 GLN A O 14
ATOM 18293 N N . THR A 1 62 ? 12.332 -3.591 2.152 1.00 0.00 589 THR A N 14
ATOM 18294 C CA . THR A 1 62 ? 13.416 -4.561 2.117 1.00 0.00 589 THR A CA 14
ATOM 18295 C C . THR A 1 62 ? 14.664 -3.953 1.467 1.00 0.00 589 THR A C 14
ATOM 18296 O O . THR A 1 62 ? 15.787 -4.362 1.762 1.00 0.00 589 THR A O 14
ATOM 18307 N N . GLN A 1 63 ? 14.465 -2.960 0.600 1.00 0.00 590 GLN A N 14
ATOM 18308 C CA . GLN A 1 63 ? 15.580 -2.193 0.055 1.00 0.00 590 GLN A CA 14
ATOM 18309 C C . GLN A 1 63 ? 16.228 -1.410 1.178 1.00 0.00 590 GLN A C 14
ATOM 18310 O O . GLN A 1 63 ? 17.444 -1.401 1.342 1.00 0.00 590 GLN A O 14
ATOM 18324 N N . VAL A 1 64 ? 15.368 -0.781 1.958 1.00 0.00 591 VAL A N 14
ATOM 18325 C CA . VAL A 1 64 ? 15.764 0.094 3.047 1.00 0.00 591 VAL A CA 14
ATOM 18326 C C . VAL A 1 64 ? 16.237 -0.725 4.250 1.00 0.00 591 VAL A C 14
ATOM 18327 O O . VAL A 1 64 ? 16.922 -0.220 5.144 1.00 0.00 591 VAL A O 14
ATOM 18340 N N . ALA A 1 65 ? 15.866 -2.000 4.255 1.00 0.00 592 ALA A N 14
ATOM 18341 C CA . ALA A 1 65 ? 16.307 -2.934 5.277 1.00 0.00 592 ALA A CA 14
ATOM 18342 C C . ALA A 1 65 ? 17.773 -3.282 5.064 1.00 0.00 592 ALA A C 14
ATOM 18343 O O . ALA A 1 65 ? 18.480 -3.668 5.994 1.00 0.00 592 ALA A O 14
ATOM 18350 N N . ASP A 1 66 ? 18.210 -3.134 3.822 1.00 0.00 593 ASP A N 14
ATOM 18351 C CA . ASP A 1 66 ? 19.587 -3.397 3.440 1.00 0.00 593 ASP A CA 14
ATOM 18352 C C . ASP A 1 66 ? 20.469 -2.212 3.807 1.00 0.00 593 ASP A C 14
ATOM 18353 O O . ASP A 1 66 ? 20.165 -1.069 3.471 1.00 0.00 593 ASP A O 14
ATOM 18362 N N . ALA A 1 67 ? 21.559 -2.497 4.508 1.00 0.00 594 ALA A N 14
ATOM 18363 C CA . ALA A 1 67 ? 22.436 -1.458 5.032 1.00 0.00 594 ALA A CA 14
ATOM 18364 C C . ALA A 1 67 ? 23.136 -0.698 3.915 1.00 0.00 594 ALA A C 14
ATOM 18365 O O . ALA A 1 67 ? 23.501 0.467 4.080 1.00 0.00 594 ALA A O 14
ATOM 18372 N N . SER A 1 68 ? 23.306 -1.349 2.774 1.00 0.00 595 SER A N 14
ATOM 18373 C CA . SER A 1 68 ? 24.010 -0.753 1.652 1.00 0.00 595 SER A CA 14
ATOM 18374 C C . SER A 1 68 ? 23.091 0.192 0.873 1.00 0.00 595 SER A C 14
ATOM 18375 O O . SER A 1 68 ? 23.539 0.905 -0.027 1.00 0.00 595 SER A O 14
ATOM 18383 N N . PHE A 1 69 ? 21.808 0.197 1.239 1.00 0.00 596 PHE A N 14
ATOM 18384 C CA . PHE A 1 69 ? 20.819 1.069 0.604 1.00 0.00 596 PHE A CA 14
ATOM 18385 C C . PHE A 1 69 ? 21.220 2.537 0.697 1.00 0.00 596 PHE A C 14
ATOM 18386 O O . PHE A 1 69 ? 21.328 3.223 -0.315 1.00 0.00 596 PHE A O 14
ATOM 18403 N N . PHE A 1 70 ? 21.471 3.005 1.912 1.00 0.00 597 PHE A N 14
ATOM 18404 C CA . PHE A 1 70 ? 21.750 4.420 2.148 1.00 0.00 597 PHE A CA 14
ATOM 18405 C C . PHE A 1 70 ? 23.109 4.830 1.582 1.00 0.00 597 PHE A C 14
ATOM 18406 O O . PHE A 1 70 ? 23.457 6.011 1.572 1.00 0.00 597 PHE A O 14
ATOM 18423 N N . SER A 1 71 ? 23.871 3.852 1.110 1.00 0.00 598 SER A N 14
ATOM 18424 C CA . SER A 1 71 ? 25.157 4.125 0.489 1.00 0.00 598 SER A CA 14
ATOM 18425 C C . SER A 1 71 ? 24.965 4.525 -0.972 1.00 0.00 598 SER A C 14
ATOM 18426 O O . SER A 1 71 ? 25.905 4.951 -1.648 1.00 0.00 598 SER A O 14
ATOM 18434 N N . GLN A 1 72 ? 23.736 4.393 -1.448 1.00 0.00 599 GLN A N 14
ATOM 18435 C CA . GLN A 1 72 ? 23.376 4.799 -2.790 1.00 0.00 599 GLN A CA 14
ATOM 18436 C C . GLN A 1 72 ? 23.097 6.296 -2.822 1.00 0.00 599 GLN A C 14
ATOM 18437 O O . GLN A 1 72 ? 23.023 6.932 -1.770 1.00 0.00 599 GLN A O 14
ATOM 18451 N N . PRO A 1 73 ? 22.953 6.892 -4.020 1.00 0.00 600 PRO A N 14
ATOM 18452 C CA . PRO A 1 73 ? 22.731 8.334 -4.161 1.00 0.00 600 PRO A CA 14
ATOM 18453 C C . PRO A 1 73 ? 21.388 8.770 -3.585 1.00 0.00 600 PRO A C 14
ATOM 18454 O O . PRO A 1 73 ? 20.399 8.034 -3.631 1.00 0.00 600 PRO A O 14
ATOM 18465 N N . HIS A 1 74 ? 21.388 9.988 -3.052 1.00 0.00 601 HIS A N 14
ATOM 18466 C CA . HIS A 1 74 ? 20.242 10.577 -2.354 1.00 0.00 601 HIS A CA 14
ATOM 18467 C C . HIS A 1 74 ? 19.000 10.578 -3.220 1.00 0.00 601 HIS A C 14
ATOM 18468 O O . HIS A 1 74 ? 17.896 10.420 -2.723 1.00 0.00 601 HIS A O 14
ATOM 18483 N N . GLU A 1 75 ? 19.184 10.751 -4.515 1.00 0.00 602 GLU A N 14
ATOM 18484 C CA . GLU A 1 75 ? 18.062 10.815 -5.430 1.00 0.00 602 GLU A CA 14
ATOM 18485 C C . GLU A 1 75 ? 17.414 9.443 -5.608 1.00 0.00 602 GLU A C 14
ATOM 18486 O O . GLU A 1 75 ? 16.213 9.353 -5.862 1.00 0.00 602 GLU A O 14
ATOM 18498 N N . GLN A 1 76 ? 18.198 8.373 -5.455 1.00 0.00 603 GLN A N 14
ATOM 18499 C CA . GLN A 1 76 ? 17.654 7.028 -5.596 1.00 0.00 603 GLN A CA 14
ATOM 18500 C C . GLN A 1 76 ? 17.054 6.585 -4.261 1.00 0.00 603 GLN A C 14
ATOM 18501 O O . GLN A 1 76 ? 15.972 5.998 -4.216 1.00 0.00 603 GLN A O 14
ATOM 18515 N N . THR A 1 77 ? 17.753 6.894 -3.170 1.00 0.00 604 THR A N 14
ATOM 18516 C CA . THR A 1 77 ? 17.315 6.485 -1.845 1.00 0.00 604 THR A CA 14
ATOM 18517 C C . THR A 1 77 ? 16.037 7.202 -1.451 1.00 0.00 604 THR A C 14
ATOM 18518 O O . THR A 1 77 ? 15.078 6.578 -1.007 1.00 0.00 604 THR A O 14
ATOM 18529 N N . GLN A 1 78 ? 16.034 8.517 -1.630 1.00 0.00 605 GLN A N 14
ATOM 18530 C CA . GLN A 1 78 ? 14.873 9.338 -1.321 1.00 0.00 605 GLN A CA 14
ATOM 18531 C C . GLN A 1 78 ? 13.658 8.892 -2.122 1.00 0.00 605 GLN A C 14
ATOM 18532 O O . GLN A 1 78 ? 12.538 8.922 -1.624 1.00 0.00 605 GLN A O 14
ATOM 18546 N N . LYS A 1 79 ? 13.895 8.460 -3.356 1.00 0.00 606 LYS A N 14
ATOM 18547 C CA . LYS A 1 79 ? 12.851 7.887 -4.189 1.00 0.00 606 LYS A CA 14
ATOM 18548 C C . LYS A 1 79 ? 12.208 6.710 -3.473 1.00 0.00 606 LYS A C 14
ATOM 18549 O O . LYS A 1 79 ? 10.989 6.663 -3.303 1.00 0.00 606 LYS A O 14
ATOM 18568 N N . VAL A 1 80 ? 13.042 5.781 -3.035 1.00 0.00 607 VAL A N 14
ATOM 18569 C CA . VAL A 1 80 ? 12.564 4.575 -2.372 1.00 0.00 607 VAL A CA 14
ATOM 18570 C C . VAL A 1 80 ? 11.955 4.906 -1.012 1.00 0.00 607 VAL A C 14
ATOM 18571 O O . VAL A 1 80 ? 10.872 4.433 -0.675 1.00 0.00 607 VAL A O 14
ATOM 18584 N N . LEU A 1 81 ? 12.657 5.730 -0.245 1.00 0.00 608 LEU A N 14
ATOM 18585 C CA . LEU A 1 81 ? 12.211 6.125 1.083 1.00 0.00 608 LEU A CA 14
ATOM 18586 C C . LEU A 1 81 ? 10.848 6.808 1.029 1.00 0.00 608 LEU A C 14
ATOM 18587 O O . LEU A 1 81 ? 9.931 6.445 1.770 1.00 0.00 608 LEU A O 14
ATOM 18603 N N . ALA A 1 82 ? 10.718 7.774 0.132 1.00 0.00 609 ALA A N 14
ATOM 18604 C CA . ALA A 1 82 ? 9.487 8.537 -0.008 1.00 0.00 609 ALA A CA 14
ATOM 18605 C C . ALA A 1 82 ? 8.361 7.671 -0.564 1.00 0.00 609 ALA A C 14
ATOM 18606 O O . ALA A 1 82 ? 7.214 7.768 -0.121 1.00 0.00 609 ALA A O 14
ATOM 18613 N N . ASP A 1 83 ? 8.695 6.808 -1.517 1.00 0.00 610 ASP A N 14
ATOM 18614 C CA . ASP A 1 83 ? 7.701 5.943 -2.145 1.00 0.00 610 ASP A CA 14
ATOM 18615 C C . ASP A 1 83 ? 7.215 4.895 -1.154 1.00 0.00 610 ASP A C 14
ATOM 18616 O O . ASP A 1 83 ? 6.035 4.543 -1.133 1.00 0.00 610 ASP A O 14
ATOM 18625 N N . MET A 1 84 ? 8.134 4.409 -0.322 1.00 0.00 611 MET A N 14
ATOM 18626 C CA . MET A 1 84 ? 7.796 3.459 0.730 1.00 0.00 611 MET A CA 14
ATOM 18627 C C . MET A 1 84 ? 6.759 4.034 1.677 1.00 0.00 611 MET A C 14
ATOM 18628 O O . MET A 1 84 ? 5.788 3.364 2.031 1.00 0.00 611 MET A O 14
ATOM 18642 N N . ALA A 1 85 ? 6.967 5.274 2.086 1.00 0.00 612 ALA A N 14
ATOM 18643 C CA . ALA A 1 85 ? 6.080 5.899 3.042 1.00 0.00 612 ALA A CA 14
ATOM 18644 C C . ALA A 1 85 ? 4.689 6.063 2.441 1.00 0.00 612 ALA A C 14
ATOM 18645 O O . ALA A 1 85 ? 3.678 5.883 3.118 1.00 0.00 612 ALA A O 14
ATOM 18652 N N . ALA A 1 86 ? 4.644 6.384 1.154 1.00 0.00 613 ALA A N 14
ATOM 18653 C CA . ALA A 1 86 ? 3.381 6.488 0.441 1.00 0.00 613 ALA A CA 14
ATOM 18654 C C . ALA A 1 86 ? 2.711 5.124 0.346 1.00 0.00 613 ALA A C 14
ATOM 18655 O O . ALA A 1 86 ? 1.486 5.017 0.403 1.00 0.00 613 ALA A O 14
ATOM 18662 N N . ALA A 1 87 ? 3.529 4.087 0.207 1.00 0.00 614 ALA A N 14
ATOM 18663 C CA . ALA A 1 87 ? 3.045 2.718 0.094 1.00 0.00 614 ALA A CA 14
ATOM 18664 C C . ALA A 1 87 ? 2.320 2.266 1.357 1.00 0.00 614 ALA A C 14
ATOM 18665 O O . ALA A 1 87 ? 1.180 1.806 1.290 1.00 0.00 614 ALA A O 14
ATOM 18672 N N . GLU A 1 88 ? 2.981 2.402 2.503 1.00 0.00 615 GLU A N 14
ATOM 18673 C CA . GLU A 1 88 ? 2.404 1.973 3.776 1.00 0.00 615 GLU A CA 14
ATOM 18674 C C . GLU A 1 88 ? 1.145 2.769 4.104 1.00 0.00 615 GLU A C 14
ATOM 18675 O O . GLU A 1 88 ? 0.157 2.216 4.591 1.00 0.00 615 GLU A O 14
ATOM 18687 N N . GLN A 1 89 ? 1.177 4.064 3.817 1.00 0.00 616 GLN A N 14
ATOM 18688 C CA . GLN A 1 89 ? 0.033 4.927 4.080 1.00 0.00 616 GLN A CA 14
ATOM 18689 C C . GLN A 1 89 ? -1.129 4.596 3.145 1.00 0.00 616 GLN A C 14
ATOM 18690 O O . GLN A 1 89 ? -2.292 4.635 3.549 1.00 0.00 616 GLN A O 14
ATOM 18704 N N . GLU A 1 90 ? -0.809 4.249 1.903 1.00 0.00 617 GLU A N 14
ATOM 18705 C CA . GLU A 1 90 ? -1.826 3.862 0.935 1.00 0.00 617 GLU A CA 14
ATOM 18706 C C . GLU A 1 90 ? -2.438 2.534 1.341 1.00 0.00 617 GLU A C 14
ATOM 18707 O O . GLU A 1 90 ? -3.656 2.362 1.296 1.00 0.00 617 GLU A O 14
ATOM 18719 N N . LEU A 1 91 ? -1.576 1.605 1.740 1.00 0.00 618 LEU A N 14
ATOM 18720 C CA . LEU A 1 91 ? -2.007 0.299 2.219 1.00 0.00 618 LEU A CA 14
ATOM 18721 C C . LEU A 1 91 ? -3.073 0.454 3.272 1.00 0.00 618 LEU A C 14
ATOM 18722 O O . LEU A 1 91 ? -4.195 -0.031 3.120 1.00 0.00 618 LEU A O 14
ATOM 18738 N N . GLU A 1 92 ? -2.710 1.135 4.343 1.00 0.00 619 GLU A N 14
ATOM 18739 C CA . GLU A 1 92 ? -3.515 1.102 5.534 1.00 0.00 619 GLU A CA 14
ATOM 18740 C C . GLU A 1 92 ? -4.877 1.757 5.306 1.00 0.00 619 GLU A C 14
ATOM 18741 O O . GLU A 1 92 ? -5.899 1.250 5.767 1.00 0.00 619 GLU A O 14
ATOM 18753 N N . GLN A 1 93 ? -4.892 2.878 4.578 1.00 0.00 620 GLN A N 14
ATOM 18754 C CA . GLN A 1 93 ? -6.143 3.573 4.299 1.00 0.00 620 GLN A CA 14
ATOM 18755 C C . GLN A 1 93 ? -7.022 2.731 3.389 1.00 0.00 620 GLN A C 14
ATOM 18756 O O . GLN A 1 93 ? -8.246 2.712 3.534 1.00 0.00 620 GLN A O 14
ATOM 18770 N N . ALA A 1 94 ? -6.396 2.020 2.462 1.00 0.00 621 ALA A N 14
ATOM 18771 C CA . ALA A 1 94 ? -7.127 1.160 1.560 1.00 0.00 621 ALA A CA 14
ATOM 18772 C C . ALA A 1 94 ? -7.720 -0.011 2.334 1.00 0.00 621 ALA A C 14
ATOM 18773 O O . ALA A 1 94 ? -8.849 -0.426 2.091 1.00 0.00 621 ALA A O 14
ATOM 18780 N N . PHE A 1 95 ? -6.944 -0.517 3.285 1.00 0.00 622 PHE A N 14
ATOM 18781 C CA . PHE A 1 95 ? -7.393 -1.578 4.173 1.00 0.00 622 PHE A CA 14
ATOM 18782 C C . PHE A 1 95 ? -8.608 -1.130 4.973 1.00 0.00 622 PHE A C 14
ATOM 18783 O O . PHE A 1 95 ? -9.611 -1.842 5.061 1.00 0.00 622 PHE A O 14
ATOM 18800 N N . GLU A 1 96 ? -8.506 0.057 5.554 1.00 0.00 623 GLU A N 14
ATOM 18801 C CA . GLU A 1 96 ? -9.592 0.630 6.336 1.00 0.00 623 GLU A CA 14
ATOM 18802 C C . GLU A 1 96 ? -10.829 0.852 5.472 1.00 0.00 623 GLU A C 14
ATOM 18803 O O . GLU A 1 96 ? -11.960 0.699 5.938 1.00 0.00 623 GLU A O 14
ATOM 18815 N N . ARG A 1 97 ? -10.604 1.204 4.211 1.00 0.00 624 ARG A N 14
ATOM 18816 C CA . ARG A 1 97 ? -11.688 1.331 3.245 1.00 0.00 624 ARG A CA 14
ATOM 18817 C C . ARG A 1 97 ? -12.320 -0.030 2.997 1.00 0.00 624 ARG A C 14
ATOM 18818 O O . ARG A 1 97 ? -13.539 -0.165 2.994 1.00 0.00 624 ARG A O 14
ATOM 18839 N N . TRP A 1 98 ? -11.470 -1.032 2.800 1.00 0.00 625 TRP A N 14
ATOM 18840 C CA . TRP A 1 98 ? -11.918 -2.379 2.484 1.00 0.00 625 TRP A CA 14
ATOM 18841 C C . TRP A 1 98 ? -12.828 -2.941 3.567 1.00 0.00 625 TRP A C 14
ATOM 18842 O O . TRP A 1 98 ? -13.937 -3.399 3.280 1.00 0.00 625 TRP A O 14
ATOM 18863 N N . GLU A 1 99 ? -12.362 -2.910 4.808 1.00 0.00 626 GLU A N 14
ATOM 18864 C CA . GLU A 1 99 ? -13.140 -3.447 5.914 1.00 0.00 626 GLU A CA 14
ATOM 18865 C C . GLU A 1 99 ? -14.433 -2.662 6.088 1.00 0.00 626 GLU A C 14
ATOM 18866 O O . GLU A 1 99 ? -15.447 -3.211 6.510 1.00 0.00 626 GLU A O 14
ATOM 18878 N N . TYR A 1 100 ? -14.394 -1.380 5.743 1.00 0.00 627 TYR A N 14
ATOM 18879 C CA . TYR A 1 100 ? -15.594 -0.555 5.730 1.00 0.00 627 TYR A CA 14
ATOM 18880 C C . TYR A 1 100 ? -16.551 -1.023 4.636 1.00 0.00 627 TYR A C 14
ATOM 18881 O O . TYR A 1 100 ? -17.754 -1.099 4.856 1.00 0.00 627 TYR A O 14
ATOM 18899 N N . LEU A 1 101 ? -16.013 -1.353 3.469 1.00 0.00 628 LEU A N 14
ATOM 18900 C CA . LEU A 1 101 ? -16.841 -1.785 2.348 1.00 0.00 628 LEU A CA 14
ATOM 18901 C C . LEU A 1 101 ? -17.529 -3.109 2.668 1.00 0.00 628 LEU A C 14
ATOM 18902 O O . LEU A 1 101 ? -18.719 -3.278 2.398 1.00 0.00 628 LEU A O 14
ATOM 18918 N N . GLU A 1 102 ? -16.780 -4.043 3.247 1.00 0.00 629 GLU A N 14
ATOM 18919 C CA . GLU A 1 102 ? -17.352 -5.310 3.693 1.00 0.00 629 GLU A CA 14
ATOM 18920 C C . GLU A 1 102 ? -18.392 -5.079 4.785 1.00 0.00 629 GLU A C 14
ATOM 18921 O O . GLU A 1 102 ? -19.486 -5.646 4.746 1.00 0.00 629 GLU A O 14
ATOM 18933 N N . ALA A 1 103 ? -18.045 -4.234 5.748 1.00 0.00 630 ALA A N 14
ATOM 18934 C CA . ALA A 1 103 ? -18.947 -3.907 6.847 1.00 0.00 630 ALA A CA 14
ATOM 18935 C C . ALA A 1 103 ? -20.214 -3.237 6.332 1.00 0.00 630 ALA A C 14
ATOM 18936 O O . ALA A 1 103 ? -21.310 -3.528 6.799 1.00 0.00 630 ALA A O 14
ATOM 18943 N N . LEU A 1 104 ? -20.055 -2.346 5.361 1.00 0.00 631 LEU A N 14
ATOM 18944 C CA . LEU A 1 104 ? -21.183 -1.635 4.773 1.00 0.00 631 LEU A CA 14
ATOM 18945 C C . LEU A 1 104 ? -22.088 -2.604 4.034 1.00 0.00 631 LEU A C 14
ATOM 18946 O O . LEU A 1 104 ? -23.311 -2.542 4.138 1.00 0.00 631 LEU A O 14
ATOM 18962 N N . LYS A 1 105 ? -21.463 -3.498 3.283 1.00 0.00 632 LYS A N 14
ATOM 18963 C CA . LYS A 1 105 ? -22.182 -4.487 2.506 1.00 0.00 632 LYS A CA 14
ATOM 18964 C C . LYS A 1 105 ? -23.010 -5.393 3.415 1.00 0.00 632 LYS A C 14
ATOM 18965 O O . LYS A 1 105 ? -24.196 -5.627 3.172 1.00 0.00 632 LYS A O 14
ATOM 18984 N N . ASN A 1 106 ? -22.379 -5.872 4.481 1.00 0.00 633 ASN A N 14
ATOM 18985 C CA . ASN A 1 106 ? -22.999 -6.847 5.367 1.00 0.00 633 ASN A CA 14
ATOM 18986 C C . ASN A 1 106 ? -23.919 -6.176 6.381 1.00 0.00 633 ASN A C 14
ATOM 18987 O O . ASN A 1 106 ? -24.970 -6.714 6.727 1.00 0.00 633 ASN A O 14
ATOM 18998 N N . GLY A 1 107 ? -23.538 -4.994 6.842 1.00 0.00 634 GLY A N 14
ATOM 18999 C CA . GLY A 1 107 ? -24.337 -4.297 7.827 1.00 0.00 634 GLY A CA 14
ATOM 19000 C C . GLY A 1 107 ? -24.879 -2.983 7.307 1.00 0.00 634 GLY A C 14
ATOM 19001 O O . GLY A 1 107 ? -24.635 -1.923 7.885 1.00 0.00 634 GLY A O 14
ATOM 19005 N N . GLY A 1 108 ? -25.623 -3.059 6.219 1.00 0.00 635 GLY A N 14
ATOM 19006 C CA . GLY A 1 108 ? -26.258 -1.887 5.668 1.00 0.00 635 GLY A CA 14
ATOM 19007 C C . GLY A 1 108 ? -27.669 -2.191 5.235 1.00 0.00 635 GLY A C 14
ATOM 19008 O O . GLY A 1 108 ? -27.912 -3.331 4.774 1.00 0.00 635 GLY A O 14
ATOM 19013 N N . LYS A 1 24 ? -49.347 -8.342 -15.407 1.00 0.00 551 LYS A N 15
ATOM 19014 C CA . LYS A 1 24 ? -48.153 -7.988 -16.207 1.00 0.00 551 LYS A CA 15
ATOM 19015 C C . LYS A 1 24 ? -47.357 -6.886 -15.528 1.00 0.00 551 LYS A C 15
ATOM 19016 O O . LYS A 1 24 ? -47.905 -5.833 -15.202 1.00 0.00 551 LYS A O 15
ATOM 19035 N N . ALA A 1 25 ? -46.072 -7.160 -15.301 1.00 0.00 552 ALA A N 15
ATOM 19036 C CA . ALA A 1 25 ? -45.119 -6.174 -14.799 1.00 0.00 552 ALA A CA 15
ATOM 19037 C C . ALA A 1 25 ? -45.368 -5.803 -13.340 1.00 0.00 552 ALA A C 15
ATOM 19038 O O . ALA A 1 25 ? -46.422 -6.100 -12.766 1.00 0.00 552 ALA A O 15
ATOM 19045 N N . GLU A 1 26 ? -44.366 -5.173 -12.749 1.00 0.00 553 GLU A N 15
ATOM 19046 C CA . GLU A 1 26 ? -44.437 -4.687 -11.384 1.00 0.00 553 GLU A CA 15
ATOM 19047 C C . GLU A 1 26 ? -43.279 -3.735 -11.141 1.00 0.00 553 GLU A C 15
ATOM 19048 O O . GLU A 1 26 ? -42.119 -4.092 -11.359 1.00 0.00 553 GLU A O 15
ATOM 19060 N N . THR A 1 27 ? -43.590 -2.520 -10.725 1.00 0.00 554 THR A N 15
ATOM 19061 C CA . THR A 1 27 ? -42.563 -1.530 -10.460 1.00 0.00 554 THR A CA 15
ATOM 19062 C C . THR A 1 27 ? -41.737 -1.908 -9.240 1.00 0.00 554 THR A C 15
ATOM 19063 O O . THR A 1 27 ? -42.277 -2.230 -8.179 1.00 0.00 554 THR A O 15
ATOM 19074 N N . VAL A 1 28 ? -40.425 -1.870 -9.397 1.00 0.00 555 VAL A N 15
ATOM 19075 C CA . VAL A 1 28 ? -39.516 -2.249 -8.330 1.00 0.00 555 VAL A CA 15
ATOM 19076 C C . VAL A 1 28 ? -38.426 -1.199 -8.180 1.00 0.00 555 VAL A C 15
ATOM 19077 O O . VAL A 1 28 ? -37.848 -0.751 -9.171 1.00 0.00 555 VAL A O 15
ATOM 19090 N N . LYS A 1 29 ? -38.159 -0.799 -6.948 1.00 0.00 556 LYS A N 15
ATOM 19091 C CA . LYS A 1 29 ? -37.156 0.213 -6.684 1.00 0.00 556 LYS A CA 15
ATOM 19092 C C . LYS A 1 29 ? -35.978 -0.399 -5.937 1.00 0.00 556 LYS A C 15
ATOM 19093 O O . LYS A 1 29 ? -36.076 -0.719 -4.751 1.00 0.00 556 LYS A O 15
ATOM 19112 N N . ARG A 1 30 ? -34.870 -0.565 -6.638 1.00 0.00 557 ARG A N 15
ATOM 19113 C CA . ARG A 1 30 ? -33.681 -1.179 -6.067 1.00 0.00 557 ARG A CA 15
ATOM 19114 C C . ARG A 1 30 ? -32.829 -0.144 -5.344 1.00 0.00 557 ARG A C 15
ATOM 19115 O O . ARG A 1 30 ? -31.834 0.346 -5.879 1.00 0.00 557 ARG A O 15
ATOM 19136 N N . SER A 1 31 ? -33.227 0.194 -4.130 1.00 0.00 558 SER A N 15
ATOM 19137 C CA . SER A 1 31 ? -32.470 1.137 -3.319 1.00 0.00 558 SER A CA 15
ATOM 19138 C C . SER A 1 31 ? -31.574 0.397 -2.324 1.00 0.00 558 SER A C 15
ATOM 19139 O O . SER A 1 31 ? -31.079 0.982 -1.359 1.00 0.00 558 SER A O 15
ATOM 19147 N N . SER A 1 32 ? -31.362 -0.892 -2.568 1.00 0.00 559 SER A N 15
ATOM 19148 C CA . SER A 1 32 ? -30.545 -1.711 -1.690 1.00 0.00 559 SER A CA 15
ATOM 19149 C C . SER A 1 32 ? -30.014 -2.932 -2.441 1.00 0.00 559 SER A C 15
ATOM 19150 O O . SER A 1 32 ? -30.780 -3.812 -2.841 1.00 0.00 559 SER A O 15
ATOM 19158 N N . SER A 1 33 ? -28.704 -2.967 -2.650 1.00 0.00 560 SER A N 15
ATOM 19159 C CA . SER A 1 33 ? -28.058 -4.091 -3.313 1.00 0.00 560 SER A CA 15
ATOM 19160 C C . SER A 1 33 ? -26.594 -4.168 -2.878 1.00 0.00 560 SER A C 15
ATOM 19161 O O . SER A 1 33 ? -25.681 -3.984 -3.687 1.00 0.00 560 SER A O 15
ATOM 19169 N N . LYS A 1 34 ? -26.396 -4.417 -1.581 1.00 0.00 561 LYS A N 15
ATOM 19170 C CA . LYS A 1 34 ? -25.065 -4.496 -0.968 1.00 0.00 561 LYS A CA 15
ATOM 19171 C C . LYS A 1 34 ? -24.383 -3.132 -0.935 1.00 0.00 561 LYS A C 15
ATOM 19172 O O . LYS A 1 34 ? -24.338 -2.467 0.097 1.00 0.00 561 LYS A O 15
ATOM 19191 N N . LEU A 1 35 ? -23.882 -2.718 -2.082 1.00 0.00 562 LEU A N 15
ATOM 19192 C CA . LEU A 1 35 ? -23.065 -1.527 -2.185 1.00 0.00 562 LEU A CA 15
ATOM 19193 C C . LEU A 1 35 ? -23.459 -0.724 -3.410 1.00 0.00 562 LEU A C 15
ATOM 19194 O O . LEU A 1 35 ? -24.278 -1.162 -4.217 1.00 0.00 562 LEU A O 15
ATOM 19210 N N . SER A 1 36 ? -22.873 0.450 -3.539 1.00 0.00 563 SER A N 15
ATOM 19211 C CA . SER A 1 36 ? -22.975 1.217 -4.761 1.00 0.00 563 SER A CA 15
ATOM 19212 C C . SER A 1 36 ? -21.930 0.687 -5.738 1.00 0.00 563 SER A C 15
ATOM 19213 O O . SER A 1 36 ? -20.896 0.190 -5.287 1.00 0.00 563 SER A O 15
ATOM 19221 N N . TYR A 1 37 ? -22.175 0.753 -7.044 1.00 0.00 564 TYR A N 15
ATOM 19222 C CA . TYR A 1 37 ? -21.263 0.126 -8.007 1.00 0.00 564 TYR A CA 15
ATOM 19223 C C . TYR A 1 37 ? -19.828 0.603 -7.811 1.00 0.00 564 TYR A C 15
ATOM 19224 O O . TYR A 1 37 ? -18.886 -0.183 -7.942 1.00 0.00 564 TYR A O 15
ATOM 19242 N N . LYS A 1 38 ? -19.667 1.881 -7.483 1.00 0.00 565 LYS A N 15
ATOM 19243 C CA . LYS A 1 38 ? -18.349 2.446 -7.219 1.00 0.00 565 LYS A CA 15
ATOM 19244 C C . LYS A 1 38 ? -17.606 1.651 -6.155 1.00 0.00 565 LYS A C 15
ATOM 19245 O O . LYS A 1 38 ? -16.387 1.539 -6.197 1.00 0.00 565 LYS A O 15
ATOM 19264 N N . LEU A 1 39 ? -18.342 1.108 -5.204 1.00 0.00 566 LEU A N 15
ATOM 19265 C CA . LEU A 1 39 ? -17.758 0.269 -4.172 1.00 0.00 566 LEU A CA 15
ATOM 19266 C C . LEU A 1 39 ? -17.722 -1.180 -4.618 1.00 0.00 566 LEU A C 15
ATOM 19267 O O . LEU A 1 39 ? -16.863 -1.945 -4.191 1.00 0.00 566 LEU A O 15
ATOM 19283 N N . GLN A 1 40 ? -18.674 -1.550 -5.464 1.00 0.00 567 GLN A N 15
ATOM 19284 C CA . GLN A 1 40 ? -18.736 -2.896 -6.003 1.00 0.00 567 GLN A CA 15
ATOM 19285 C C . GLN A 1 40 ? -17.423 -3.256 -6.681 1.00 0.00 567 GLN A C 15
ATOM 19286 O O . GLN A 1 40 ? -16.762 -4.212 -6.288 1.00 0.00 567 GLN A O 15
ATOM 19300 N N . ARG A 1 41 ? -17.022 -2.463 -7.670 1.00 0.00 568 ARG A N 15
ATOM 19301 C CA . ARG A 1 41 ? -15.779 -2.733 -8.384 1.00 0.00 568 ARG A CA 15
ATOM 19302 C C . ARG A 1 41 ? -14.580 -2.344 -7.524 1.00 0.00 568 ARG A C 15
ATOM 19303 O O . ARG A 1 41 ? -13.481 -2.866 -7.699 1.00 0.00 568 ARG A O 15
ATOM 19324 N N . GLU A 1 42 ? -14.814 -1.438 -6.582 1.00 0.00 569 GLU A N 15
ATOM 19325 C CA . GLU A 1 42 ? -13.785 -1.018 -5.638 1.00 0.00 569 GLU A CA 15
ATOM 19326 C C . GLU A 1 42 ? -13.335 -2.214 -4.809 1.00 0.00 569 GLU A C 15
ATOM 19327 O O . GLU A 1 42 ? -12.152 -2.538 -4.737 1.00 0.00 569 GLU A O 15
ATOM 19339 N N . LEU A 1 43 ? -14.306 -2.889 -4.214 1.00 0.00 570 LEU A N 15
ATOM 19340 C CA . LEU A 1 43 ? -14.049 -4.024 -3.344 1.00 0.00 570 LEU A CA 15
ATOM 19341 C C . LEU A 1 43 ? -13.626 -5.252 -4.155 1.00 0.00 570 LEU A C 15
ATOM 19342 O O . LEU A 1 43 ? -13.077 -6.205 -3.615 1.00 0.00 570 LEU A O 15
ATOM 19358 N N . GLU A 1 44 ? -13.903 -5.235 -5.448 1.00 0.00 571 GLU A N 15
ATOM 19359 C CA . GLU A 1 44 ? -13.438 -6.299 -6.338 1.00 0.00 571 GLU A CA 15
ATOM 19360 C C . GLU A 1 44 ? -11.925 -6.233 -6.514 1.00 0.00 571 GLU A C 15
ATOM 19361 O O . GLU A 1 44 ? -11.279 -7.235 -6.833 1.00 0.00 571 GLU A O 15
ATOM 19373 N N . GLN A 1 45 ? -11.363 -5.055 -6.294 1.00 0.00 572 GLN A N 15
ATOM 19374 C CA . GLN A 1 45 ? -9.942 -4.840 -6.510 1.00 0.00 572 GLN A CA 15
ATOM 19375 C C . GLN A 1 45 ? -9.197 -4.620 -5.197 1.00 0.00 572 GLN A C 15
ATOM 19376 O O . GLN A 1 45 ? -8.062 -5.062 -5.037 1.00 0.00 572 GLN A O 15
ATOM 19390 N N . LEU A 1 46 ? -9.858 -3.941 -4.271 1.00 0.00 573 LEU A N 15
ATOM 19391 C CA . LEU A 1 46 ? -9.244 -3.473 -3.027 1.00 0.00 573 LEU A CA 15
ATOM 19392 C C . LEU A 1 46 ? -8.494 -4.590 -2.266 1.00 0.00 573 LEU A C 15
ATOM 19393 O O . LEU A 1 46 ? -7.342 -4.394 -1.896 1.00 0.00 573 LEU A O 15
ATOM 19409 N N . PRO A 1 47 ? -9.106 -5.769 -2.004 1.00 0.00 574 PRO A N 15
ATOM 19410 C CA . PRO A 1 47 ? -8.408 -6.871 -1.318 1.00 0.00 574 PRO A CA 15
ATOM 19411 C C . PRO A 1 47 ? -7.138 -7.298 -2.049 1.00 0.00 574 PRO A C 15
ATOM 19412 O O . PRO A 1 47 ? -6.116 -7.585 -1.422 1.00 0.00 574 PRO A O 15
ATOM 19423 N N . GLN A 1 48 ? -7.203 -7.320 -3.376 1.00 0.00 575 GLN A N 15
ATOM 19424 C CA . GLN A 1 48 ? -6.038 -7.637 -4.194 1.00 0.00 575 GLN A CA 15
ATOM 19425 C C . GLN A 1 48 ? -5.010 -6.524 -4.069 1.00 0.00 575 GLN A C 15
ATOM 19426 O O . GLN A 1 48 ? -3.804 -6.763 -4.074 1.00 0.00 575 GLN A O 15
ATOM 19440 N N . LEU A 1 49 ? -5.508 -5.308 -3.944 1.00 0.00 576 LEU A N 15
ATOM 19441 C CA . LEU A 1 49 ? -4.668 -4.146 -3.745 1.00 0.00 576 LEU A CA 15
ATOM 19442 C C . LEU A 1 49 ? -3.979 -4.195 -2.381 1.00 0.00 576 LEU A C 15
ATOM 19443 O O . LEU A 1 49 ? -2.845 -3.759 -2.243 1.00 0.00 576 LEU A O 15
ATOM 19459 N N . LEU A 1 50 ? -4.661 -4.725 -1.374 1.00 0.00 577 LEU A N 15
ATOM 19460 C CA . LEU A 1 50 ? -4.057 -4.888 -0.055 1.00 0.00 577 LEU A CA 15
ATOM 19461 C C . LEU A 1 50 ? -2.843 -5.792 -0.114 1.00 0.00 577 LEU A C 15
ATOM 19462 O O . LEU A 1 50 ? -1.778 -5.435 0.373 1.00 0.00 577 LEU A O 15
ATOM 19478 N N . GLU A 1 51 ? -2.995 -6.952 -0.726 1.00 0.00 578 GLU A N 15
ATOM 19479 C CA . GLU A 1 51 ? -1.872 -7.867 -0.859 1.00 0.00 578 GLU A CA 15
ATOM 19480 C C . GLU A 1 51 ? -0.844 -7.315 -1.843 1.00 0.00 578 GLU A C 15
ATOM 19481 O O . GLU A 1 51 ? 0.317 -7.725 -1.841 1.00 0.00 578 GLU A O 15
ATOM 19493 N N . ASP A 1 52 ? -1.274 -6.374 -2.674 1.00 0.00 579 ASP A N 15
ATOM 19494 C CA . ASP A 1 52 ? -0.361 -5.656 -3.556 1.00 0.00 579 ASP A CA 15
ATOM 19495 C C . ASP A 1 52 ? 0.533 -4.754 -2.728 1.00 0.00 579 ASP A C 15
ATOM 19496 O O . ASP A 1 52 ? 1.751 -4.853 -2.773 1.00 0.00 579 ASP A O 15
ATOM 19505 N N . LEU A 1 53 ? -0.111 -3.882 -1.964 1.00 0.00 580 LEU A N 15
ATOM 19506 C CA . LEU A 1 53 ? 0.564 -2.884 -1.146 1.00 0.00 580 LEU A CA 15
ATOM 19507 C C . LEU A 1 53 ? 1.362 -3.535 -0.038 1.00 0.00 580 LEU A C 15
ATOM 19508 O O . LEU A 1 53 ? 2.400 -3.028 0.364 1.00 0.00 580 LEU A O 15
ATOM 19524 N N . GLU A 1 54 ? 0.856 -4.648 0.462 1.00 0.00 581 GLU A N 15
ATOM 19525 C CA . GLU A 1 54 ? 1.557 -5.419 1.467 1.00 0.00 581 GLU A CA 15
ATOM 19526 C C . GLU A 1 54 ? 2.891 -5.889 0.908 1.00 0.00 581 GLU A C 15
ATOM 19527 O O . GLU A 1 54 ? 3.950 -5.574 1.449 1.00 0.00 581 GLU A O 15
ATOM 19539 N N . ALA A 1 55 ? 2.821 -6.612 -0.203 1.00 0.00 582 ALA A N 15
ATOM 19540 C CA . ALA A 1 55 ? 4.012 -7.105 -0.889 1.00 0.00 582 ALA A CA 15
ATOM 19541 C C . ALA A 1 55 ? 4.899 -5.944 -1.323 1.00 0.00 582 ALA A C 15
ATOM 19542 O O . ALA A 1 55 ? 6.126 -6.037 -1.313 1.00 0.00 582 ALA A O 15
ATOM 19549 N N . LYS A 1 56 ? 4.253 -4.845 -1.683 1.00 0.00 583 LYS A N 15
ATOM 19550 C CA . LYS A 1 56 ? 4.937 -3.643 -2.139 1.00 0.00 583 LYS A CA 15
ATOM 19551 C C . LYS A 1 56 ? 5.749 -3.044 -0.999 1.00 0.00 583 LYS A C 15
ATOM 19552 O O . LYS A 1 56 ? 6.922 -2.708 -1.161 1.00 0.00 583 LYS A O 15
ATOM 19571 N N . LEU A 1 57 ? 5.114 -2.938 0.159 1.00 0.00 584 LEU A N 15
ATOM 19572 C CA . LEU A 1 57 ? 5.753 -2.409 1.346 1.00 0.00 584 LEU A CA 15
ATOM 19573 C C . LEU A 1 57 ? 6.899 -3.319 1.769 1.00 0.00 584 LEU A C 15
ATOM 19574 O O . LEU A 1 57 ? 8.002 -2.842 2.028 1.00 0.00 584 LEU A O 15
ATOM 19590 N N . GLU A 1 58 ? 6.634 -4.623 1.832 1.00 0.00 585 GLU A N 15
ATOM 19591 C CA . GLU A 1 58 ? 7.672 -5.599 2.146 1.00 0.00 585 GLU A CA 15
ATOM 19592 C C . GLU A 1 58 ? 8.892 -5.392 1.250 1.00 0.00 585 GLU A C 15
ATOM 19593 O O . GLU A 1 58 ? 10.014 -5.273 1.732 1.00 0.00 585 GLU A O 15
ATOM 19605 N N . ALA A 1 59 ? 8.645 -5.317 -0.052 1.00 0.00 586 ALA A N 15
ATOM 19606 C CA . ALA A 1 59 ? 9.687 -5.134 -1.049 1.00 0.00 586 ALA A CA 15
ATOM 19607 C C . ALA A 1 59 ? 10.463 -3.848 -0.806 1.00 0.00 586 ALA A C 15
ATOM 19608 O O . ALA A 1 59 ? 11.693 -3.847 -0.780 1.00 0.00 586 ALA A O 15
ATOM 19615 N N . LEU A 1 60 ? 9.737 -2.757 -0.611 1.00 0.00 587 LEU A N 15
ATOM 19616 C CA . LEU A 1 60 ? 10.351 -1.454 -0.404 1.00 0.00 587 LEU A CA 15
ATOM 19617 C C . LEU A 1 60 ? 11.152 -1.423 0.894 1.00 0.00 587 LEU A C 15
ATOM 19618 O O . LEU A 1 60 ? 12.305 -1.008 0.901 1.00 0.00 587 LEU A O 15
ATOM 19634 N N . GLN A 1 61 ? 10.556 -1.904 1.978 1.00 0.00 588 GLN A N 15
ATOM 19635 C CA . GLN A 1 61 ? 11.244 -2.001 3.268 1.00 0.00 588 GLN A CA 15
ATOM 19636 C C . GLN A 1 61 ? 12.435 -2.952 3.178 1.00 0.00 588 GLN A C 15
ATOM 19637 O O . GLN A 1 61 ? 13.356 -2.895 3.986 1.00 0.00 588 GLN A O 15
ATOM 19651 N N . THR A 1 62 ? 12.394 -3.818 2.184 1.00 0.00 589 THR A N 15
ATOM 19652 C CA . THR A 1 62 ? 13.419 -4.824 1.969 1.00 0.00 589 THR A CA 15
ATOM 19653 C C . THR A 1 62 ? 14.576 -4.292 1.122 1.00 0.00 589 THR A C 15
ATOM 19654 O O . THR A 1 62 ? 15.738 -4.588 1.400 1.00 0.00 589 THR A O 15
ATOM 19665 N N . GLN A 1 63 ? 14.276 -3.493 0.109 1.00 0.00 590 GLN A N 15
ATOM 19666 C CA . GLN A 1 63 ? 15.334 -2.850 -0.661 1.00 0.00 590 GLN A CA 15
ATOM 19667 C C . GLN A 1 63 ? 15.946 -1.714 0.155 1.00 0.00 590 GLN A C 15
ATOM 19668 O O . GLN A 1 63 ? 17.106 -1.358 -0.026 1.00 0.00 590 GLN A O 15
ATOM 19682 N N . VAL A 1 64 ? 15.152 -1.174 1.074 1.00 0.00 591 VAL A N 15
ATOM 19683 C CA . VAL A 1 64 ? 15.626 -0.189 2.040 1.00 0.00 591 VAL A CA 15
ATOM 19684 C C . VAL A 1 64 ? 16.396 -0.885 3.166 1.00 0.00 591 VAL A C 15
ATOM 19685 O O . VAL A 1 64 ? 17.252 -0.287 3.818 1.00 0.00 591 VAL A O 15
ATOM 19698 N N . ALA A 1 65 ? 16.097 -2.166 3.371 1.00 0.00 592 ALA A N 15
ATOM 19699 C CA . ALA A 1 65 ? 16.770 -2.960 4.395 1.00 0.00 592 ALA A CA 15
ATOM 19700 C C . ALA A 1 65 ? 18.237 -3.176 4.040 1.00 0.00 592 ALA A C 15
ATOM 19701 O O . ALA A 1 65 ? 19.072 -3.421 4.914 1.00 0.00 592 ALA A O 15
ATOM 19708 N N . ASP A 1 66 ? 18.538 -3.096 2.751 1.00 0.00 593 ASP A N 15
ATOM 19709 C CA . ASP A 1 66 ? 19.900 -3.258 2.262 1.00 0.00 593 ASP A CA 15
ATOM 19710 C C . ASP A 1 66 ? 20.767 -2.084 2.704 1.00 0.00 593 ASP A C 15
ATOM 19711 O O . ASP A 1 66 ? 20.380 -0.924 2.573 1.00 0.00 593 ASP A O 15
ATOM 19720 N N . ALA A 1 67 ? 21.945 -2.400 3.224 1.00 0.00 594 ALA A N 15
ATOM 19721 C CA . ALA A 1 67 ? 22.834 -1.393 3.790 1.00 0.00 594 ALA A CA 15
ATOM 19722 C C . ALA A 1 67 ? 23.408 -0.484 2.711 1.00 0.00 594 ALA A C 15
ATOM 19723 O O . ALA A 1 67 ? 23.800 0.650 2.990 1.00 0.00 594 ALA A O 15
ATOM 19730 N N . SER A 1 68 ? 23.445 -0.976 1.480 1.00 0.00 595 SER A N 15
ATOM 19731 C CA . SER A 1 68 ? 24.003 -0.212 0.379 1.00 0.00 595 SER A CA 15
ATOM 19732 C C . SER A 1 68 ? 22.945 0.704 -0.235 1.00 0.00 595 SER A C 15
ATOM 19733 O O . SER A 1 68 ? 23.252 1.530 -1.097 1.00 0.00 595 SER A O 15
ATOM 19741 N N . PHE A 1 69 ? 21.699 0.558 0.213 1.00 0.00 596 PHE A N 15
ATOM 19742 C CA . PHE A 1 69 ? 20.619 1.417 -0.253 1.00 0.00 596 PHE A CA 15
ATOM 19743 C C . PHE A 1 69 ? 20.883 2.873 0.120 1.00 0.00 596 PHE A C 15
ATOM 19744 O O . PHE A 1 69 ? 20.912 3.744 -0.745 1.00 0.00 596 PHE A O 15
ATOM 19761 N N . PHE A 1 70 ? 21.099 3.124 1.408 1.00 0.00 597 PHE A N 15
ATOM 19762 C CA . PHE A 1 70 ? 21.323 4.486 1.900 1.00 0.00 597 PHE A CA 15
ATOM 19763 C C . PHE A 1 70 ? 22.663 5.038 1.420 1.00 0.00 597 PHE A C 15
ATOM 19764 O O . PHE A 1 70 ? 22.973 6.211 1.630 1.00 0.00 597 PHE A O 15
ATOM 19781 N N . SER A 1 71 ? 23.450 4.189 0.778 1.00 0.00 598 SER A N 15
ATOM 19782 C CA . SER A 1 71 ? 24.723 4.602 0.213 1.00 0.00 598 SER A CA 15
ATOM 19783 C C . SER A 1 71 ? 24.501 5.359 -1.094 1.00 0.00 598 SER A C 15
ATOM 19784 O O . SER A 1 71 ? 25.414 5.990 -1.624 1.00 0.00 598 SER A O 15
ATOM 19792 N N . GLN A 1 72 ? 23.278 5.289 -1.604 1.00 0.00 599 GLN A N 15
ATOM 19793 C CA . GLN A 1 72 ? 22.906 6.028 -2.798 1.00 0.00 599 GLN A CA 15
ATOM 19794 C C . GLN A 1 72 ? 22.642 7.482 -2.446 1.00 0.00 599 GLN A C 15
ATOM 19795 O O . GLN A 1 72 ? 22.360 7.814 -1.289 1.00 0.00 599 GLN A O 15
ATOM 19809 N N . PRO A 1 73 ? 22.764 8.373 -3.432 1.00 0.00 600 PRO A N 15
ATOM 19810 C CA . PRO A 1 73 ? 22.463 9.787 -3.251 1.00 0.00 600 PRO A CA 15
ATOM 19811 C C . PRO A 1 73 ? 20.999 10.011 -2.890 1.00 0.00 600 PRO A C 15
ATOM 19812 O O . PRO A 1 73 ? 20.120 9.221 -3.238 1.00 0.00 600 PRO A O 15
ATOM 19823 N N . HIS A 1 74 ? 20.781 11.110 -2.173 1.00 0.00 601 HIS A N 15
ATOM 19824 C CA . HIS A 1 74 ? 19.481 11.509 -1.623 1.00 0.00 601 HIS A CA 15
ATOM 19825 C C . HIS A 1 74 ? 18.354 11.395 -2.640 1.00 0.00 601 HIS A C 15
ATOM 19826 O O . HIS A 1 74 ? 17.228 11.078 -2.278 1.00 0.00 601 HIS A O 15
ATOM 19841 N N . GLU A 1 75 ? 18.657 11.651 -3.899 1.00 0.00 602 GLU A N 15
ATOM 19842 C CA . GLU A 1 75 ? 17.642 11.643 -4.938 1.00 0.00 602 GLU A CA 15
ATOM 19843 C C . GLU A 1 75 ? 17.222 10.219 -5.309 1.00 0.00 602 GLU A C 15
ATOM 19844 O O . GLU A 1 75 ? 16.113 10.002 -5.788 1.00 0.00 602 GLU A O 15
ATOM 19856 N N . GLN A 1 76 ? 18.102 9.249 -5.074 1.00 0.00 603 GLN A N 15
ATOM 19857 C CA . GLN A 1 76 ? 17.764 7.845 -5.300 1.00 0.00 603 GLN A CA 15
ATOM 19858 C C . GLN A 1 76 ? 17.008 7.321 -4.103 1.00 0.00 603 GLN A C 15
ATOM 19859 O O . GLN A 1 76 ? 15.960 6.689 -4.219 1.00 0.00 603 GLN A O 15
ATOM 19873 N N . THR A 1 77 ? 17.569 7.599 -2.947 1.00 0.00 604 THR A N 15
ATOM 19874 C CA . THR A 1 77 ? 17.092 7.031 -1.714 1.00 0.00 604 THR A CA 15
ATOM 19875 C C . THR A 1 77 ? 15.732 7.582 -1.322 1.00 0.00 604 THR A C 15
ATOM 19876 O O . THR A 1 77 ? 14.835 6.823 -0.977 1.00 0.00 604 THR A O 15
ATOM 19887 N N . GLN A 1 78 ? 15.574 8.898 -1.396 1.00 0.00 605 GLN A N 15
ATOM 19888 C CA . GLN A 1 78 ? 14.298 9.528 -1.080 1.00 0.00 605 GLN A CA 15
ATOM 19889 C C . GLN A 1 78 ? 13.219 9.080 -2.051 1.00 0.00 605 GLN A C 15
ATOM 19890 O O . GLN A 1 78 ? 12.053 8.978 -1.687 1.00 0.00 605 GLN A O 15
ATOM 19904 N N . LYS A 1 79 ? 13.625 8.800 -3.282 1.00 0.00 606 LYS A N 15
ATOM 19905 C CA . LYS A 1 79 ? 12.736 8.248 -4.288 1.00 0.00 606 LYS A CA 15
ATOM 19906 C C . LYS A 1 79 ? 12.118 6.951 -3.775 1.00 0.00 606 LYS A C 15
ATOM 19907 O O . LYS A 1 79 ? 10.919 6.714 -3.912 1.00 0.00 606 LYS A O 15
ATOM 19926 N N . VAL A 1 80 ? 12.951 6.128 -3.162 1.00 0.00 607 VAL A N 15
ATOM 19927 C CA . VAL A 1 80 ? 12.508 4.850 -2.632 1.00 0.00 607 VAL A CA 15
ATOM 19928 C C . VAL A 1 80 ? 11.842 5.020 -1.268 1.00 0.00 607 VAL A C 15
ATOM 19929 O O . VAL A 1 80 ? 10.781 4.453 -1.015 1.00 0.00 607 VAL A O 15
ATOM 19942 N N . LEU A 1 81 ? 12.467 5.808 -0.399 1.00 0.00 608 LEU A N 15
ATOM 19943 C CA . LEU A 1 81 ? 11.964 6.035 0.955 1.00 0.00 608 LEU A CA 15
ATOM 19944 C C . LEU A 1 81 ? 10.566 6.651 0.935 1.00 0.00 608 LEU A C 15
ATOM 19945 O O . LEU A 1 81 ? 9.697 6.263 1.719 1.00 0.00 608 LEU A O 15
ATOM 19961 N N . ALA A 1 82 ? 10.355 7.604 0.038 1.00 0.00 609 ALA A N 15
ATOM 19962 C CA . ALA A 1 82 ? 9.065 8.265 -0.086 1.00 0.00 609 ALA A CA 15
ATOM 19963 C C . ALA A 1 82 ? 8.000 7.281 -0.558 1.00 0.00 609 ALA A C 15
ATOM 19964 O O . ALA A 1 82 ? 6.881 7.269 -0.040 1.00 0.00 609 ALA A O 15
ATOM 19971 N N . ASP A 1 83 ? 8.362 6.447 -1.531 1.00 0.00 610 ASP A N 15
ATOM 19972 C CA . ASP A 1 83 ? 7.445 5.443 -2.065 1.00 0.00 610 ASP A CA 15
ATOM 19973 C C . ASP A 1 83 ? 7.170 4.373 -1.017 1.00 0.00 610 ASP A C 15
ATOM 19974 O O . ASP A 1 83 ? 6.045 3.895 -0.880 1.00 0.00 610 ASP A O 15
ATOM 19983 N N . MET A 1 84 ? 8.207 4.019 -0.269 1.00 0.00 611 MET A N 15
ATOM 19984 C CA . MET A 1 84 ? 8.086 3.061 0.824 1.00 0.00 611 MET A CA 15
ATOM 19985 C C . MET A 1 84 ? 7.070 3.529 1.852 1.00 0.00 611 MET A C 15
ATOM 19986 O O . MET A 1 84 ? 6.147 2.792 2.207 1.00 0.00 611 MET A O 15
ATOM 20000 N N . ALA A 1 85 ? 7.233 4.759 2.316 1.00 0.00 612 ALA A N 15
ATOM 20001 C CA . ALA A 1 85 ? 6.351 5.308 3.331 1.00 0.00 612 ALA A CA 15
ATOM 20002 C C . ALA A 1 85 ? 4.938 5.477 2.786 1.00 0.00 612 ALA A C 15
ATOM 20003 O O . ALA A 1 85 ? 3.964 5.392 3.532 1.00 0.00 612 ALA A O 15
ATOM 20010 N N . ALA A 1 86 ? 4.829 5.711 1.486 1.00 0.00 613 ALA A N 15
ATOM 20011 C CA . ALA A 1 86 ? 3.529 5.839 0.845 1.00 0.00 613 ALA A CA 15
ATOM 20012 C C . ALA A 1 86 ? 2.841 4.482 0.741 1.00 0.00 613 ALA A C 15
ATOM 20013 O O . ALA A 1 86 ? 1.618 4.393 0.811 1.00 0.00 613 ALA A O 15
ATOM 20020 N N . ALA A 1 87 ? 3.636 3.431 0.584 1.00 0.00 614 ALA A N 15
ATOM 20021 C CA . ALA A 1 87 ? 3.111 2.078 0.465 1.00 0.00 614 ALA A CA 15
ATOM 20022 C C . ALA A 1 87 ? 2.449 1.627 1.757 1.00 0.00 614 ALA A C 15
ATOM 20023 O O . ALA A 1 87 ? 1.308 1.175 1.746 1.00 0.00 614 ALA A O 15
ATOM 20030 N N . GLU A 1 88 ? 3.169 1.757 2.866 1.00 0.00 615 GLU A N 15
ATOM 20031 C CA . GLU A 1 88 ? 2.638 1.373 4.171 1.00 0.00 615 GLU A CA 15
ATOM 20032 C C . GLU A 1 88 ? 1.397 2.192 4.518 1.00 0.00 615 GLU A C 15
ATOM 20033 O O . GLU A 1 88 ? 0.425 1.660 5.062 1.00 0.00 615 GLU A O 15
ATOM 20045 N N . GLN A 1 89 ? 1.423 3.476 4.181 1.00 0.00 616 GLN A N 15
ATOM 20046 C CA . GLN A 1 89 ? 0.274 4.340 4.416 1.00 0.00 616 GLN A CA 15
ATOM 20047 C C . GLN A 1 89 ? -0.909 3.907 3.558 1.00 0.00 616 GLN A C 15
ATOM 20048 O O . GLN A 1 89 ? -2.002 3.679 4.071 1.00 0.00 616 GLN A O 15
ATOM 20062 N N . GLU A 1 90 ? -0.679 3.766 2.257 1.00 0.00 617 GLU A N 15
ATOM 20063 C CA . GLU A 1 90 ? -1.729 3.365 1.328 1.00 0.00 617 GLU A CA 15
ATOM 20064 C C . GLU A 1 90 ? -2.299 2.001 1.706 1.00 0.00 617 GLU A C 15
ATOM 20065 O O . GLU A 1 90 ? -3.500 1.774 1.581 1.00 0.00 617 GLU A O 15
ATOM 20077 N N . LEU A 1 91 ? -1.443 1.110 2.194 1.00 0.00 618 LEU A N 15
ATOM 20078 C CA . LEU A 1 91 ? -1.876 -0.212 2.627 1.00 0.00 618 LEU A CA 15
ATOM 20079 C C . LEU A 1 91 ? -2.955 -0.114 3.703 1.00 0.00 618 LEU A C 15
ATOM 20080 O O . LEU A 1 91 ? -4.047 -0.661 3.547 1.00 0.00 618 LEU A O 15
ATOM 20096 N N . GLU A 1 92 ? -2.657 0.592 4.783 1.00 0.00 619 GLU A N 15
ATOM 20097 C CA . GLU A 1 92 ? -3.596 0.695 5.891 1.00 0.00 619 GLU A CA 15
ATOM 20098 C C . GLU A 1 92 ? -4.779 1.598 5.543 1.00 0.00 619 GLU A C 15
ATOM 20099 O O . GLU A 1 92 ? -5.902 1.336 5.970 1.00 0.00 619 GLU A O 15
ATOM 20111 N N . GLN A 1 93 ? -4.534 2.651 4.765 1.00 0.00 620 GLN A N 15
ATOM 20112 C CA . GLN A 1 93 ? -5.615 3.522 4.310 1.00 0.00 620 GLN A CA 15
ATOM 20113 C C . GLN A 1 93 ? -6.619 2.724 3.495 1.00 0.00 620 GLN A C 15
ATOM 20114 O O . GLN A 1 93 ? -7.833 2.851 3.676 1.00 0.00 620 GLN A O 15
ATOM 20128 N N . ALA A 1 94 ? -6.103 1.888 2.606 1.00 0.00 621 ALA A N 15
ATOM 20129 C CA . ALA A 1 94 ? -6.939 1.029 1.789 1.00 0.00 621 ALA A CA 15
ATOM 20130 C C . ALA A 1 94 ? -7.584 -0.055 2.642 1.00 0.00 621 ALA A C 15
ATOM 20131 O O . ALA A 1 94 ? -8.707 -0.471 2.376 1.00 0.00 621 ALA A O 15
ATOM 20138 N N . PHE A 1 95 ? -6.872 -0.502 3.669 1.00 0.00 622 PHE A N 15
ATOM 20139 C CA . PHE A 1 95 ? -7.393 -1.509 4.583 1.00 0.00 622 PHE A CA 15
ATOM 20140 C C . PHE A 1 95 ? -8.630 -0.993 5.314 1.00 0.00 622 PHE A C 15
ATOM 20141 O O . PHE A 1 95 ? -9.648 -1.681 5.392 1.00 0.00 622 PHE A O 15
ATOM 20158 N N . GLU A 1 96 ? -8.537 0.222 5.848 1.00 0.00 623 GLU A N 15
ATOM 20159 C CA . GLU A 1 96 ? -9.660 0.837 6.551 1.00 0.00 623 GLU A CA 15
ATOM 20160 C C . GLU A 1 96 ? -10.800 1.118 5.575 1.00 0.00 623 GLU A C 15
ATOM 20161 O O . GLU A 1 96 ? -11.977 0.960 5.906 1.00 0.00 623 GLU A O 15
ATOM 20173 N N . ARG A 1 97 ? -10.431 1.520 4.365 1.00 0.00 624 ARG A N 15
ATOM 20174 C CA . ARG A 1 97 ? -11.385 1.716 3.279 1.00 0.00 624 ARG A CA 15
ATOM 20175 C C . ARG A 1 97 ? -12.130 0.408 3.027 1.00 0.00 624 ARG A C 15
ATOM 20176 O O . ARG A 1 97 ? -13.349 0.387 2.856 1.00 0.00 624 ARG A O 15
ATOM 20197 N N . TRP A 1 98 ? -11.370 -0.676 3.026 1.00 0.00 625 TRP A N 15
ATOM 20198 C CA . TRP A 1 98 ? -11.893 -2.006 2.773 1.00 0.00 625 TRP A CA 15
ATOM 20199 C C . TRP A 1 98 ? -12.877 -2.437 3.859 1.00 0.00 625 TRP A C 15
ATOM 20200 O O . TRP A 1 98 ? -13.971 -2.919 3.561 1.00 0.00 625 TRP A O 15
ATOM 20221 N N . GLU A 1 99 ? -12.482 -2.257 5.112 1.00 0.00 626 GLU A N 15
ATOM 20222 C CA . GLU A 1 99 ? -13.329 -2.613 6.245 1.00 0.00 626 GLU A CA 15
ATOM 20223 C C . GLU A 1 99 ? -14.629 -1.820 6.224 1.00 0.00 626 GLU A C 15
ATOM 20224 O O . GLU A 1 99 ? -15.687 -2.333 6.592 1.00 0.00 626 GLU A O 15
ATOM 20236 N N . TYR A 1 100 ? -14.543 -0.570 5.783 1.00 0.00 627 TYR A N 15
ATOM 20237 C CA . TYR A 1 100 ? -15.723 0.258 5.582 1.00 0.00 627 TYR A CA 15
ATOM 20238 C C . TYR A 1 100 ? -16.621 -0.343 4.502 1.00 0.00 627 TYR A C 15
ATOM 20239 O O . TYR A 1 100 ? -17.844 -0.349 4.637 1.00 0.00 627 TYR A O 15
ATOM 20257 N N . LEU A 1 101 ? -16.010 -0.870 3.448 1.00 0.00 628 LEU A N 15
ATOM 20258 C CA . LEU A 1 101 ? -16.764 -1.437 2.338 1.00 0.00 628 LEU A CA 15
ATOM 20259 C C . LEU A 1 101 ? -17.462 -2.727 2.748 1.00 0.00 628 LEU A C 15
ATOM 20260 O O . LEU A 1 101 ? -18.644 -2.914 2.465 1.00 0.00 628 LEU A O 15
ATOM 20276 N N . GLU A 1 102 ? -16.726 -3.613 3.415 1.00 0.00 629 GLU A N 15
ATOM 20277 C CA . GLU A 1 102 ? -17.298 -4.861 3.914 1.00 0.00 629 GLU A CA 15
ATOM 20278 C C . GLU A 1 102 ? -18.479 -4.577 4.842 1.00 0.00 629 GLU A C 15
ATOM 20279 O O . GLU A 1 102 ? -19.520 -5.233 4.766 1.00 0.00 629 GLU A O 15
ATOM 20291 N N . ALA A 1 103 ? -18.306 -3.582 5.700 1.00 0.00 630 ALA A N 15
ATOM 20292 C CA . ALA A 1 103 ? -19.343 -3.184 6.641 1.00 0.00 630 ALA A CA 15
ATOM 20293 C C . ALA A 1 103 ? -20.541 -2.567 5.924 1.00 0.00 630 ALA A C 15
ATOM 20294 O O . ALA A 1 103 ? -21.686 -2.937 6.190 1.00 0.00 630 ALA A O 15
ATOM 20301 N N . LEU A 1 104 ? -20.271 -1.641 5.005 1.00 0.00 631 LEU A N 15
ATOM 20302 C CA . LEU A 1 104 ? -21.332 -0.945 4.277 1.00 0.00 631 LEU A CA 15
ATOM 20303 C C . LEU A 1 104 ? -22.138 -1.924 3.440 1.00 0.00 631 LEU A C 15
ATOM 20304 O O . LEU A 1 104 ? -23.329 -1.728 3.209 1.00 0.00 631 LEU A O 15
ATOM 20320 N N . LYS A 1 105 ? -21.467 -2.975 2.990 1.00 0.00 632 LYS A N 15
ATOM 20321 C CA . LYS A 1 105 ? -22.081 -3.980 2.138 1.00 0.00 632 LYS A CA 15
ATOM 20322 C C . LYS A 1 105 ? -23.225 -4.672 2.870 1.00 0.00 632 LYS A C 15
ATOM 20323 O O . LYS A 1 105 ? -24.272 -4.961 2.291 1.00 0.00 632 LYS A O 15
ATOM 20342 N N . ASN A 1 106 ? -23.005 -4.932 4.152 1.00 0.00 633 ASN A N 15
ATOM 20343 C CA . ASN A 1 106 ? -23.974 -5.649 4.969 1.00 0.00 633 ASN A CA 15
ATOM 20344 C C . ASN A 1 106 ? -25.014 -4.691 5.544 1.00 0.00 633 ASN A C 15
ATOM 20345 O O . ASN A 1 106 ? -26.177 -5.055 5.725 1.00 0.00 633 ASN A O 15
ATOM 20356 N N . GLY A 1 107 ? -24.588 -3.467 5.822 1.00 0.00 634 GLY A N 15
ATOM 20357 C CA . GLY A 1 107 ? -25.475 -2.483 6.400 1.00 0.00 634 GLY A CA 15
ATOM 20358 C C . GLY A 1 107 ? -25.284 -1.118 5.780 1.00 0.00 634 GLY A C 15
ATOM 20359 O O . GLY A 1 107 ? -24.296 -0.433 6.057 1.00 0.00 634 GLY A O 15
ATOM 20363 N N . GLY A 1 108 ? -26.227 -0.735 4.938 1.00 0.00 635 GLY A N 15
ATOM 20364 C CA . GLY A 1 108 ? -26.161 0.539 4.258 1.00 0.00 635 GLY A CA 15
ATOM 20365 C C . GLY A 1 108 ? -27.087 1.559 4.880 1.00 0.00 635 GLY A C 15
ATOM 20366 O O . GLY A 1 108 ? -28.033 1.153 5.590 1.00 0.00 635 GLY A O 15
ATOM 20371 N N . LYS A 1 24 ? -36.866 7.979 -7.313 1.00 0.00 551 LYS A N 16
ATOM 20372 C CA . LYS A 1 24 ? -36.965 7.516 -5.913 1.00 0.00 551 LYS A CA 16
ATOM 20373 C C . LYS A 1 24 ? -36.043 8.325 -5.009 1.00 0.00 551 LYS A C 16
ATOM 20374 O O . LYS A 1 24 ? -35.157 7.775 -4.359 1.00 0.00 551 LYS A O 16
ATOM 20393 N N . ALA A 1 25 ? -36.253 9.636 -4.977 1.00 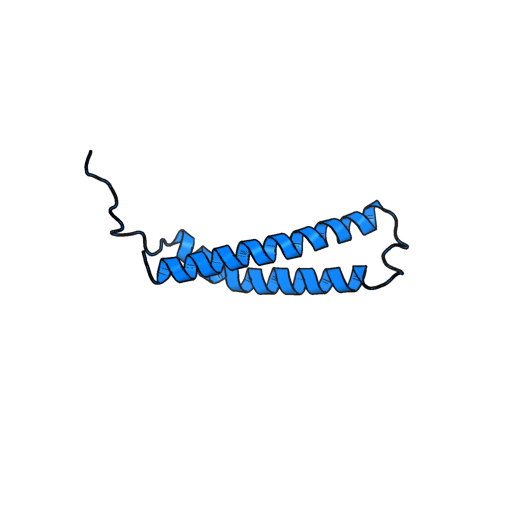0.00 552 ALA A N 16
ATOM 20394 C CA . ALA A 1 25 ? -35.496 10.503 -4.083 1.00 0.00 552 ALA A CA 16
ATOM 20395 C C . ALA A 1 25 ? -35.999 10.342 -2.654 1.00 0.00 552 ALA A C 16
ATOM 20396 O O . ALA A 1 25 ? -35.246 10.507 -1.694 1.00 0.00 552 ALA A O 16
ATOM 20403 N N . GLU A 1 26 ? -37.292 10.021 -2.547 1.00 0.00 553 GLU A N 16
ATOM 20404 C CA . GLU A 1 26 ? -37.950 9.688 -1.280 1.00 0.00 553 GLU A CA 16
ATOM 20405 C C . GLU A 1 26 ? -37.810 10.802 -0.244 1.00 0.00 553 GLU A C 16
ATOM 20406 O O . GLU A 1 26 ? -38.664 11.684 -0.148 1.00 0.00 553 GLU A O 16
ATOM 20418 N N . THR A 1 27 ? -36.732 10.750 0.523 1.00 0.00 554 THR A N 16
ATOM 20419 C CA . THR A 1 27 ? -36.466 11.721 1.578 1.00 0.00 554 THR A CA 16
ATOM 20420 C C . THR A 1 27 ? -34.989 11.677 1.967 1.00 0.00 554 THR A C 16
ATOM 20421 O O . THR A 1 27 ? -34.409 12.672 2.403 1.00 0.00 554 THR A O 16
ATOM 20432 N N . VAL A 1 28 ? -34.384 10.515 1.773 1.00 0.00 555 VAL A N 16
ATOM 20433 C CA . VAL A 1 28 ? -33.012 10.282 2.186 1.00 0.00 555 VAL A CA 16
ATOM 20434 C C . VAL A 1 28 ? -32.037 10.687 1.088 1.00 0.00 555 VAL A C 16
ATOM 20435 O O . VAL A 1 28 ? -32.199 10.303 -0.071 1.00 0.00 555 VAL A O 16
ATOM 20448 N N . LYS A 1 29 ? -31.023 11.457 1.455 1.00 0.00 556 LYS A N 16
ATOM 20449 C CA . LYS A 1 29 ? -30.008 11.895 0.505 1.00 0.00 556 LYS A CA 16
ATOM 20450 C C . LYS A 1 29 ? -28.827 10.937 0.556 1.00 0.00 556 LYS A C 16
ATOM 20451 O O . LYS A 1 29 ? -27.683 11.345 0.764 1.00 0.00 556 LYS A O 16
ATOM 20470 N N . ARG A 1 30 ? -29.112 9.659 0.364 1.00 0.00 557 ARG A N 16
ATOM 20471 C CA . ARG A 1 30 ? -28.113 8.623 0.557 1.00 0.00 557 ARG A CA 16
ATOM 20472 C C . ARG A 1 30 ? -27.877 7.847 -0.733 1.00 0.00 557 ARG A C 16
ATOM 20473 O O . ARG A 1 30 ? -28.825 7.432 -1.400 1.00 0.00 557 ARG A O 16
ATOM 20494 N N . SER A 1 31 ? -26.611 7.680 -1.087 1.00 0.00 558 SER A N 16
ATOM 20495 C CA . SER A 1 31 ? -26.235 6.849 -2.222 1.00 0.00 558 SER A CA 16
ATOM 20496 C C . SER A 1 31 ? -25.555 5.576 -1.724 1.00 0.00 558 SER A C 16
ATOM 20497 O O . SER A 1 31 ? -25.547 4.548 -2.402 1.00 0.00 558 SER A O 16
ATOM 20505 N N . SER A 1 32 ? -25.012 5.649 -0.514 1.00 0.00 559 SER A N 16
ATOM 20506 C CA . SER A 1 32 ? -24.317 4.522 0.092 1.00 0.00 559 SER A CA 16
ATOM 20507 C C . SER A 1 32 ? -25.291 3.627 0.864 1.00 0.00 559 SER A C 16
ATOM 20508 O O . SER A 1 32 ? -24.945 3.068 1.906 1.00 0.00 559 SER A O 16
ATOM 20516 N N . SER A 1 33 ? -26.514 3.514 0.358 1.00 0.00 560 SER A N 16
ATOM 20517 C CA . SER A 1 33 ? -27.515 2.642 0.956 1.00 0.00 560 SER A CA 16
ATOM 20518 C C . SER A 1 33 ? -27.075 1.190 0.809 1.00 0.00 560 SER A C 16
ATOM 20519 O O . SER A 1 33 ? -26.862 0.476 1.793 1.00 0.00 560 SER A O 16
ATOM 20527 N N . LYS A 1 34 ? -26.935 0.771 -0.433 1.00 0.00 561 LYS A N 16
ATOM 20528 C CA . LYS A 1 34 ? -26.347 -0.507 -0.764 1.00 0.00 561 LYS A CA 16
ATOM 20529 C C . LYS A 1 34 ? -25.274 -0.227 -1.799 1.00 0.00 561 LYS A C 16
ATOM 20530 O O . LYS A 1 34 ? -25.533 0.501 -2.756 1.00 0.00 561 LYS A O 16
ATOM 20549 N N . LEU A 1 35 ? -24.074 -0.768 -1.591 1.00 0.00 562 LEU A N 16
ATOM 20550 C CA . LEU A 1 35 ? -22.906 -0.338 -2.357 1.00 0.00 562 LEU A CA 16
ATOM 20551 C C . LEU A 1 35 ? -23.145 -0.316 -3.860 1.00 0.00 562 LEU A C 16
ATOM 20552 O O . LEU A 1 35 ? -23.443 -1.331 -4.493 1.00 0.00 562 LEU A O 16
ATOM 20568 N N . SER A 1 36 ? -23.030 0.889 -4.402 1.00 0.00 563 SER A N 16
ATOM 20569 C CA . SER A 1 36 ? -23.167 1.135 -5.822 1.00 0.00 563 SER A CA 16
ATOM 20570 C C . SER A 1 36 ? -22.043 0.431 -6.575 1.00 0.00 563 SER A C 16
ATOM 20571 O O . SER A 1 36 ? -21.114 -0.080 -5.945 1.00 0.00 563 SER A O 16
ATOM 20579 N N . TYR A 1 37 ? -22.100 0.403 -7.902 1.00 0.00 564 TYR A N 16
ATOM 20580 C CA . TYR A 1 37 ? -21.079 -0.298 -8.673 1.00 0.00 564 TYR A CA 16
ATOM 20581 C C . TYR A 1 37 ? -19.688 0.215 -8.320 1.00 0.00 564 TYR A C 16
ATOM 20582 O O . TYR A 1 37 ? -18.722 -0.551 -8.317 1.00 0.00 564 TYR A O 16
ATOM 20600 N N . LYS A 1 38 ? -19.603 1.512 -8.018 1.00 0.00 565 LYS A N 16
ATOM 20601 C CA . LYS A 1 38 ? -18.359 2.126 -7.560 1.00 0.00 565 LYS A CA 16
ATOM 20602 C C . LYS A 1 38 ? -17.690 1.258 -6.513 1.00 0.00 565 LYS A C 16
ATOM 20603 O O . LYS A 1 38 ? -16.502 0.997 -6.574 1.00 0.00 565 LYS A O 16
ATOM 20622 N N . LEU A 1 39 ? -18.477 0.814 -5.559 1.00 0.00 566 LEU A N 16
ATOM 20623 C CA . LEU A 1 39 ? -17.972 0.046 -4.441 1.00 0.00 566 LEU A CA 16
ATOM 20624 C C . LEU A 1 39 ? -17.899 -1.422 -4.796 1.00 0.00 566 LEU A C 16
ATOM 20625 O O . LEU A 1 39 ? -17.097 -2.168 -4.243 1.00 0.00 566 LEU A O 16
ATOM 20641 N N . GLN A 1 40 ? -18.742 -1.824 -5.724 1.00 0.00 567 GLN A N 16
ATOM 20642 C CA . GLN A 1 40 ? -18.769 -3.197 -6.178 1.00 0.00 567 GLN A CA 16
ATOM 20643 C C . GLN A 1 40 ? -17.441 -3.574 -6.817 1.00 0.00 567 GLN A C 16
ATOM 20644 O O . GLN A 1 40 ? -16.843 -4.581 -6.457 1.00 0.00 567 GLN A O 16
ATOM 20658 N N . ARG A 1 41 ? -16.959 -2.747 -7.736 1.00 0.00 568 ARG A N 16
ATOM 20659 C CA . ARG A 1 41 ? -15.670 -3.004 -8.359 1.00 0.00 568 ARG A CA 16
ATOM 20660 C C . ARG A 1 41 ? -14.544 -2.519 -7.446 1.00 0.00 568 ARG A C 16
ATOM 20661 O O . ARG A 1 41 ? -13.404 -2.968 -7.551 1.00 0.00 568 ARG A O 16
ATOM 20682 N N . GLU A 1 42 ? -14.891 -1.606 -6.542 1.00 0.00 569 GLU A N 16
ATOM 20683 C CA . GLU A 1 42 ? -13.955 -1.096 -5.545 1.00 0.00 569 GLU A CA 16
ATOM 20684 C C . GLU A 1 42 ? -13.491 -2.235 -4.648 1.00 0.00 569 GLU A C 16
ATOM 20685 O O . GLU A 1 42 ? -12.306 -2.541 -4.564 1.00 0.00 569 GLU A O 16
ATOM 20697 N N . LEU A 1 43 ? -14.461 -2.885 -4.023 1.00 0.00 570 LEU A N 16
ATOM 20698 C CA . LEU A 1 43 ? -14.211 -3.943 -3.054 1.00 0.00 570 LEU A CA 16
ATOM 20699 C C . LEU A 1 43 ? -13.577 -5.167 -3.716 1.00 0.00 570 LEU A C 16
ATOM 20700 O O . LEU A 1 43 ? -12.995 -6.014 -3.048 1.00 0.00 570 LEU A O 16
ATOM 20716 N N . GLU A 1 44 ? -13.705 -5.264 -5.024 1.00 0.00 571 GLU A N 16
ATOM 20717 C CA . GLU A 1 44 ? -13.117 -6.375 -5.755 1.00 0.00 571 GLU A CA 16
ATOM 20718 C C . GLU A 1 44 ? -11.615 -6.194 -5.927 1.00 0.00 571 GLU A C 16
ATOM 20719 O O . GLU A 1 44 ? -10.832 -7.093 -5.618 1.00 0.00 571 GLU A O 16
ATOM 20731 N N . GLN A 1 45 ? -11.210 -5.029 -6.401 1.00 0.00 572 GLN A N 16
ATOM 20732 C CA . GLN A 1 45 ? -9.806 -4.786 -6.697 1.00 0.00 572 GLN A CA 16
ATOM 20733 C C . GLN A 1 45 ? -9.054 -4.265 -5.472 1.00 0.00 572 GLN A C 16
ATOM 20734 O O . GLN A 1 45 ? -7.824 -4.245 -5.455 1.00 0.00 572 GLN A O 16
ATOM 20748 N N . LEU A 1 46 ? -9.796 -3.857 -4.454 1.00 0.00 573 LEU A N 16
ATOM 20749 C CA . LEU A 1 46 ? -9.207 -3.268 -3.250 1.00 0.00 573 LEU A CA 16
ATOM 20750 C C . LEU A 1 46 ? -8.329 -4.285 -2.499 1.00 0.00 573 LEU A C 16
ATOM 20751 O O . LEU A 1 46 ? -7.206 -3.957 -2.139 1.00 0.00 573 LEU A O 16
ATOM 20767 N N . PRO A 1 47 ? -8.802 -5.528 -2.239 1.00 0.00 574 PRO A N 16
ATOM 20768 C CA . PRO A 1 47 ? -7.975 -6.554 -1.587 1.00 0.00 574 PRO A CA 16
ATOM 20769 C C . PRO A 1 47 ? -6.712 -6.856 -2.385 1.00 0.00 574 PRO A C 16
ATOM 20770 O O . PRO A 1 47 ? -5.649 -7.117 -1.814 1.00 0.00 574 PRO A O 16
ATOM 20781 N N . GLN A 1 48 ? -6.824 -6.795 -3.709 1.00 0.00 575 GLN A N 16
ATOM 20782 C CA . GLN A 1 48 ? -5.676 -7.009 -4.579 1.00 0.00 575 GLN A CA 16
ATOM 20783 C C . GLN A 1 48 ? -4.751 -5.802 -4.530 1.00 0.00 575 GLN A C 16
ATOM 20784 O O . GLN A 1 48 ? -3.561 -5.895 -4.820 1.00 0.00 575 GLN A O 16
ATOM 20798 N N . LEU A 1 49 ? -5.314 -4.669 -4.159 1.00 0.00 576 LEU A N 16
ATOM 20799 C CA . LEU A 1 49 ? -4.543 -3.462 -3.944 1.00 0.00 576 LEU A CA 16
ATOM 20800 C C . LEU A 1 49 ? -3.866 -3.506 -2.576 1.00 0.00 576 LEU A C 16
ATOM 20801 O O . LEU A 1 49 ? -2.749 -3.028 -2.412 1.00 0.00 576 LEU A O 16
ATOM 20817 N N . LEU A 1 50 ? -4.546 -4.088 -1.597 1.00 0.00 577 LEU A N 16
ATOM 20818 C CA . LEU A 1 50 ? -3.962 -4.286 -0.278 1.00 0.00 577 LEU A CA 16
ATOM 20819 C C . LEU A 1 50 ? -2.747 -5.184 -0.359 1.00 0.00 577 LEU A C 16
ATOM 20820 O O . LEU A 1 50 ? -1.694 -4.858 0.178 1.00 0.00 577 LEU A O 16
ATOM 20836 N N . GLU A 1 51 ? -2.884 -6.310 -1.034 1.00 0.00 578 GLU A N 16
ATOM 20837 C CA . GLU A 1 51 ? -1.753 -7.205 -1.206 1.00 0.00 578 GLU A CA 16
ATOM 20838 C C . GLU A 1 51 ? -0.677 -6.517 -2.043 1.00 0.00 578 GLU A C 16
ATOM 20839 O O . GLU A 1 51 ? 0.511 -6.760 -1.859 1.00 0.00 578 GLU A O 16
ATOM 20851 N N . ASP A 1 52 ? -1.114 -5.637 -2.943 1.00 0.00 579 ASP A N 16
ATOM 20852 C CA . ASP A 1 52 ? -0.204 -4.854 -3.774 1.00 0.00 579 ASP A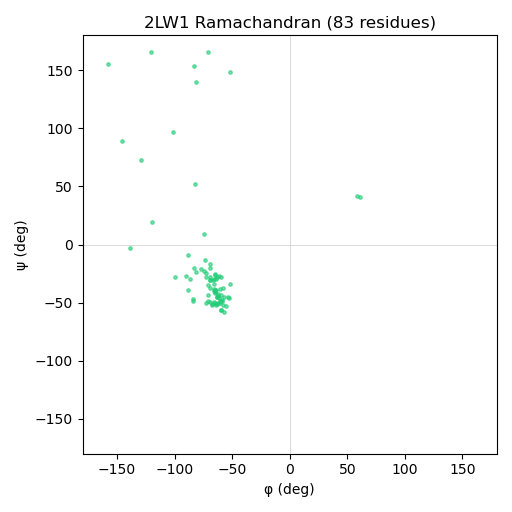 CA 16
ATOM 20853 C C . ASP A 1 52 ? 0.661 -3.969 -2.905 1.00 0.00 579 ASP A C 16
ATOM 20854 O O . ASP A 1 52 ? 1.876 -3.960 -3.031 1.00 0.00 579 ASP A O 16
ATOM 20863 N N . LEU A 1 53 ? 0.004 -3.224 -2.027 1.00 0.00 580 LEU A N 16
ATOM 20864 C CA . LEU A 1 53 ? 0.666 -2.256 -1.164 1.00 0.00 580 LEU A CA 16
ATOM 20865 C C . LEU A 1 53 ? 1.458 -2.944 -0.066 1.00 0.00 580 LEU A C 16
ATOM 20866 O O . LEU A 1 53 ? 2.512 -2.467 0.346 1.00 0.00 580 LEU A O 16
ATOM 20882 N N . GLU A 1 54 ? 0.942 -4.064 0.404 1.00 0.00 581 GLU A N 16
ATOM 20883 C CA . GLU A 1 54 ? 1.618 -4.842 1.420 1.00 0.00 581 GLU A CA 16
ATOM 20884 C C . GLU A 1 54 ? 2.896 -5.425 0.843 1.00 0.00 581 GLU A C 16
ATOM 20885 O O . GLU A 1 54 ? 3.978 -5.274 1.413 1.00 0.00 581 GLU A O 16
ATOM 20897 N N . ALA A 1 55 ? 2.759 -6.066 -0.313 1.00 0.00 582 ALA A N 16
ATOM 20898 C CA . ALA A 1 55 ? 3.904 -6.618 -1.025 1.00 0.00 582 ALA A CA 16
ATOM 20899 C C . ALA A 1 55 ? 4.809 -5.496 -1.504 1.00 0.00 582 ALA A C 16
ATOM 20900 O O . ALA A 1 55 ? 6.007 -5.687 -1.704 1.00 0.00 582 ALA A O 16
ATOM 20907 N N . LYS A 1 56 ? 4.218 -4.321 -1.682 1.00 0.00 583 LYS A N 16
ATOM 20908 C CA . LYS A 1 56 ? 4.959 -3.139 -2.078 1.00 0.00 583 LYS A CA 16
ATOM 20909 C C . LYS A 1 56 ? 5.858 -2.701 -0.932 1.00 0.00 583 LYS A C 16
ATOM 20910 O O . LYS A 1 56 ? 7.045 -2.452 -1.122 1.00 0.00 583 LYS A O 16
ATOM 20929 N N . LEU A 1 57 ? 5.282 -2.633 0.261 1.00 0.00 584 LEU A N 16
ATOM 20930 C CA . LEU A 1 57 ? 6.038 -2.314 1.454 1.00 0.00 584 LEU A CA 16
ATOM 20931 C C . LEU A 1 57 ? 7.136 -3.355 1.648 1.00 0.00 584 LEU A C 16
ATOM 20932 O O . LEU A 1 57 ? 8.297 -3.007 1.843 1.00 0.00 584 LEU A O 16
ATOM 20948 N N . GLU A 1 58 ? 6.764 -4.629 1.566 1.00 0.00 585 GLU A N 16
ATOM 20949 C CA . GLU A 1 58 ? 7.729 -5.722 1.673 1.00 0.00 585 GLU A CA 16
ATOM 20950 C C . GLU A 1 58 ? 8.868 -5.568 0.659 1.00 0.00 585 GLU A C 16
ATOM 20951 O O . GLU A 1 58 ? 10.027 -5.845 0.965 1.00 0.00 585 GLU A O 16
ATOM 20963 N N . ALA A 1 59 ? 8.530 -5.108 -0.540 1.00 0.00 586 ALA A N 16
ATOM 20964 C CA . ALA A 1 59 ? 9.505 -4.966 -1.614 1.00 0.00 586 ALA A CA 16
ATOM 20965 C C . ALA A 1 59 ? 10.419 -3.768 -1.390 1.00 0.00 586 ALA A C 16
ATOM 20966 O O . ALA A 1 59 ? 11.592 -3.792 -1.758 1.00 0.00 586 ALA A O 16
ATOM 20973 N N . LEU A 1 60 ? 9.872 -2.719 -0.797 1.00 0.00 587 LEU A N 16
ATOM 20974 C CA . LEU A 1 60 ? 10.635 -1.506 -0.533 1.00 0.00 587 LEU A CA 16
ATOM 20975 C C . LEU A 1 60 ? 11.460 -1.654 0.740 1.00 0.00 587 LEU A C 16
ATOM 20976 O O . LEU A 1 60 ? 12.602 -1.201 0.810 1.00 0.00 587 LEU A O 16
ATOM 20992 N N . GLN A 1 61 ? 10.884 -2.332 1.725 1.00 0.00 588 GLN A N 16
ATOM 20993 C CA . GLN A 1 61 ? 11.516 -2.509 3.026 1.00 0.00 588 GLN A CA 16
ATOM 20994 C C . GLN A 1 61 ? 12.802 -3.302 2.907 1.00 0.00 588 GLN A C 16
ATOM 20995 O O . GLN A 1 61 ? 13.732 -3.089 3.670 1.00 0.00 588 GLN A O 16
ATOM 21009 N N . THR A 1 62 ? 12.852 -4.207 1.943 1.00 0.00 589 THR A N 16
ATOM 21010 C CA . THR A 1 62 ? 14.015 -5.059 1.777 1.00 0.00 589 THR A CA 16
ATOM 21011 C C . THR A 1 62 ? 15.149 -4.298 1.088 1.00 0.00 589 THR A C 16
ATOM 21012 O O . THR A 1 62 ? 16.321 -4.626 1.259 1.00 0.00 589 THR A O 16
ATOM 21023 N N . GLN A 1 63 ? 14.798 -3.266 0.330 1.00 0.00 590 GLN A N 16
ATOM 21024 C CA . GLN A 1 63 ? 15.801 -2.387 -0.257 1.00 0.00 590 GLN A CA 16
ATOM 21025 C C . GLN A 1 63 ? 16.436 -1.578 0.853 1.00 0.00 590 GLN A C 16
ATOM 21026 O O . GLN A 1 63 ? 17.652 -1.525 1.004 1.00 0.00 590 GLN A O 16
ATOM 21040 N N . VAL A 1 64 ? 15.565 -0.988 1.653 1.00 0.00 591 VAL A N 16
ATOM 21041 C CA . VAL A 1 64 ? 15.950 -0.145 2.770 1.00 0.00 591 VAL A CA 16
ATOM 21042 C C . VAL A 1 64 ? 16.554 -0.988 3.897 1.00 0.00 591 VAL A C 16
ATOM 21043 O O . VAL A 1 64 ? 17.199 -0.471 4.809 1.00 0.00 591 VAL A O 16
ATOM 21056 N N . ALA A 1 65 ? 16.340 -2.299 3.819 1.00 0.00 592 ALA A N 16
ATOM 21057 C CA . ALA A 1 65 ? 16.916 -3.236 4.776 1.00 0.00 592 ALA A CA 16
ATOM 21058 C C . ALA A 1 65 ? 18.400 -3.432 4.512 1.00 0.00 592 ALA A C 16
ATOM 21059 O O . ALA A 1 65 ? 19.153 -3.841 5.397 1.00 0.00 592 ALA A O 16
ATOM 21066 N N . ASP A 1 66 ? 18.812 -3.136 3.288 1.00 0.00 593 ASP A N 16
ATOM 21067 C CA . ASP A 1 66 ? 20.197 -3.308 2.878 1.00 0.00 593 ASP A CA 16
ATOM 21068 C C . ASP A 1 66 ? 20.996 -2.047 3.188 1.00 0.00 593 ASP A C 16
ATOM 21069 O O . ASP A 1 66 ? 20.557 -0.934 2.900 1.00 0.00 593 ASP A O 16
ATOM 21078 N N . ALA A 1 67 ? 22.173 -2.229 3.775 1.00 0.00 594 ALA A N 16
ATOM 21079 C CA . ALA A 1 67 ? 23.013 -1.109 4.187 1.00 0.00 594 ALA A CA 16
ATOM 21080 C C . ALA A 1 67 ? 23.551 -0.334 2.987 1.00 0.00 594 ALA A C 16
ATOM 21081 O O . ALA A 1 67 ? 23.945 0.825 3.113 1.00 0.00 594 ALA A O 16
ATOM 21088 N N . SER A 1 68 ? 23.559 -0.968 1.823 1.00 0.00 595 SER A N 16
ATOM 21089 C CA . SER A 1 68 ? 24.057 -0.331 0.616 1.00 0.00 595 SER A CA 16
ATOM 21090 C C . SER A 1 68 ? 22.964 0.533 -0.016 1.00 0.00 595 SER A C 16
ATOM 21091 O O . SER A 1 68 ? 23.213 1.268 -0.973 1.00 0.00 595 SER A O 16
ATOM 21099 N N . PHE A 1 69 ? 21.750 0.450 0.526 1.00 0.00 596 PHE A N 16
ATOM 21100 C CA . PHE A 1 69 ? 20.645 1.275 0.048 1.00 0.00 596 PHE A CA 16
ATOM 21101 C C . PHE A 1 69 ? 20.992 2.758 0.155 1.00 0.00 596 PHE A C 16
ATOM 21102 O O . PHE A 1 69 ? 20.905 3.498 -0.821 1.00 0.00 596 PHE A O 16
ATOM 21119 N N . PHE A 1 70 ? 21.416 3.176 1.338 1.00 0.00 597 PHE A N 16
ATOM 21120 C CA . PHE A 1 70 ? 21.736 4.580 1.589 1.00 0.00 597 PHE A CA 16
ATOM 21121 C C . PHE A 1 70 ? 23.071 4.979 0.956 1.00 0.00 597 PHE A C 16
ATOM 21122 O O . PHE A 1 70 ? 23.567 6.086 1.177 1.00 0.00 597 PHE A O 16
ATOM 21139 N N . SER A 1 71 ? 23.655 4.074 0.180 1.00 0.00 598 SER A N 16
ATOM 21140 C CA . SER A 1 71 ? 24.865 4.377 -0.567 1.00 0.00 598 SER A CA 16
ATOM 21141 C C . SER A 1 71 ? 24.477 4.982 -1.915 1.00 0.00 598 SER A C 16
ATOM 21142 O O . SER A 1 71 ? 25.285 5.614 -2.598 1.00 0.00 598 SER A O 16
ATOM 21150 N N . GLN A 1 72 ? 23.212 4.793 -2.268 1.00 0.00 599 GLN A N 16
ATOM 21151 C CA . GLN A 1 72 ? 22.653 5.322 -3.496 1.00 0.00 599 GLN A CA 16
ATOM 21152 C C . GLN A 1 72 ? 22.294 6.797 -3.320 1.00 0.00 599 GLN A C 16
ATOM 21153 O O . GLN A 1 72 ? 22.284 7.307 -2.198 1.00 0.00 599 GLN A O 16
ATOM 21167 N N . PRO A 1 73 ? 22.005 7.507 -4.423 1.00 0.00 600 PRO A N 16
ATOM 21168 C CA . PRO A 1 73 ? 21.753 8.951 -4.400 1.00 0.00 600 PRO A CA 16
ATOM 21169 C C . PRO A 1 73 ? 20.438 9.323 -3.724 1.00 0.00 600 PRO A C 16
ATOM 21170 O O . PRO A 1 73 ? 19.491 8.536 -3.712 1.00 0.00 600 PRO A O 16
ATOM 21181 N N . HIS A 1 74 ? 20.410 10.535 -3.175 1.00 0.00 601 HIS A N 16
ATOM 21182 C CA . HIS A 1 74 ? 19.207 11.142 -2.594 1.00 0.00 601 HIS A CA 16
ATOM 21183 C C . HIS A 1 74 ? 17.997 10.913 -3.486 1.00 0.00 601 HIS A C 16
ATOM 21184 O O . HIS A 1 74 ? 16.911 10.586 -3.012 1.00 0.00 601 HIS A O 16
ATOM 21199 N N . GLU A 1 75 ? 18.211 11.096 -4.776 1.00 0.00 602 GLU A N 16
ATOM 21200 C CA . GLU A 1 75 ? 17.167 10.964 -5.776 1.00 0.00 602 GLU A CA 16
ATOM 21201 C C . GLU A 1 75 ? 16.466 9.612 -5.688 1.00 0.00 602 GLU A C 16
ATOM 21202 O O . GLU A 1 75 ? 15.237 9.540 -5.704 1.00 0.00 602 GLU A O 16
ATOM 21214 N N . GLN A 1 76 ? 17.245 8.543 -5.593 1.00 0.00 603 GLN A N 16
ATOM 21215 C CA . GLN A 1 76 ? 16.672 7.206 -5.571 1.00 0.00 603 GLN A CA 16
ATOM 21216 C C . GLN A 1 76 ? 16.260 6.822 -4.148 1.00 0.00 603 GLN A C 16
ATOM 21217 O O . GLN A 1 76 ? 15.195 6.243 -3.943 1.00 0.00 603 GLN A O 16
ATOM 21231 N N . THR A 1 77 ? 17.094 7.163 -3.167 1.00 0.00 604 THR A N 16
ATOM 21232 C CA . THR A 1 77 ? 16.832 6.780 -1.782 1.00 0.00 604 THR A CA 16
ATOM 21233 C C . THR A 1 77 ? 15.556 7.416 -1.258 1.00 0.00 604 THR A C 16
ATOM 21234 O O . THR A 1 77 ? 14.708 6.733 -0.690 1.00 0.00 604 THR A O 16
ATOM 21245 N N . GLN A 1 78 ? 15.413 8.720 -1.457 1.00 0.00 605 GLN A N 16
ATOM 21246 C CA . GLN A 1 78 ? 14.240 9.425 -0.971 1.00 0.00 605 GLN A CA 16
ATOM 21247 C C . GLN A 1 78 ? 13.001 8.950 -1.704 1.00 0.00 605 GLN A C 16
ATOM 21248 O O . GLN A 1 78 ? 11.929 8.857 -1.121 1.00 0.00 605 GLN A O 16
ATOM 21262 N N . LYS A 1 79 ? 13.167 8.637 -2.983 1.00 0.00 606 LYS A N 16
ATOM 21263 C CA . LYS A 1 79 ? 12.108 8.033 -3.768 1.00 0.00 606 LYS A CA 16
ATOM 21264 C C . LYS A 1 79 ? 11.616 6.775 -3.062 1.00 0.00 606 LYS A C 16
ATOM 21265 O O . LYS A 1 79 ? 10.429 6.636 -2.774 1.00 0.00 606 LYS A O 16
ATOM 21284 N N . VAL A 1 80 ? 12.550 5.882 -2.759 1.00 0.00 607 VAL A N 16
ATOM 21285 C CA . VAL A 1 80 ? 12.228 4.612 -2.117 1.00 0.00 607 VAL A CA 16
ATOM 21286 C C . VAL A 1 80 ? 11.697 4.818 -0.700 1.00 0.00 607 VAL A C 16
ATOM 21287 O O . VAL A 1 80 ? 10.667 4.266 -0.336 1.00 0.00 607 VAL A O 16
ATOM 21300 N N . LEU A 1 81 ? 12.405 5.618 0.091 1.00 0.00 608 LEU A N 16
ATOM 21301 C CA . LEU A 1 81 ? 12.018 5.878 1.480 1.00 0.00 608 LEU A CA 16
ATOM 21302 C C . LEU A 1 81 ? 10.617 6.475 1.564 1.00 0.00 608 LEU A C 16
ATOM 21303 O O . LEU A 1 81 ? 9.784 6.023 2.356 1.00 0.00 608 LEU A O 16
ATOM 21319 N N . ALA A 1 82 ? 10.364 7.482 0.741 1.00 0.00 609 ALA A N 16
ATOM 21320 C CA . ALA A 1 82 ? 9.073 8.151 0.719 1.00 0.00 609 ALA A CA 16
ATOM 21321 C C . ALA A 1 82 ? 7.988 7.215 0.202 1.00 0.00 609 ALA A C 16
ATOM 21322 O O . ALA A 1 82 ? 6.866 7.217 0.704 1.00 0.00 609 ALA A O 16
ATOM 21329 N N . ASP A 1 83 ? 8.336 6.400 -0.791 1.00 0.00 610 ASP A N 16
ATOM 21330 C CA . ASP A 1 83 ? 7.392 5.452 -1.371 1.00 0.00 610 ASP A CA 16
ATOM 21331 C C . ASP A 1 83 ? 7.122 4.306 -0.400 1.00 0.00 610 ASP A C 16
ATOM 21332 O O . ASP A 1 83 ? 6.017 3.773 -0.345 1.00 0.00 610 ASP A O 16
ATOM 21341 N N . MET A 1 84 ? 8.141 3.944 0.368 1.00 0.00 611 MET A N 16
ATOM 21342 C CA . MET A 1 84 ? 8.004 2.940 1.416 1.00 0.00 611 MET A CA 16
ATOM 21343 C C . MET A 1 84 ? 6.989 3.394 2.453 1.00 0.00 611 MET A C 16
ATOM 21344 O O . MET A 1 84 ? 6.101 2.635 2.846 1.00 0.00 611 MET A O 16
ATOM 21358 N N . ALA A 1 85 ? 7.114 4.643 2.877 1.00 0.00 612 ALA A N 16
ATOM 21359 C CA . ALA A 1 85 ? 6.189 5.210 3.840 1.00 0.00 612 ALA A CA 16
ATOM 21360 C C . ALA A 1 85 ? 4.809 5.365 3.214 1.00 0.00 612 ALA A C 16
ATOM 21361 O O . ALA A 1 85 ? 3.787 5.179 3.873 1.00 0.00 612 ALA A O 16
ATOM 21368 N N . ALA A 1 86 ? 4.790 5.689 1.928 1.00 0.00 613 ALA A N 16
ATOM 21369 C CA . ALA A 1 86 ? 3.544 5.816 1.187 1.00 0.00 613 ALA A CA 16
ATOM 21370 C C . ALA A 1 86 ? 2.834 4.472 1.081 1.00 0.00 613 ALA A C 16
ATOM 21371 O O . ALA A 1 86 ? 1.609 4.407 1.100 1.00 0.00 613 ALA A O 16
ATOM 21378 N N . ALA A 1 87 ? 3.613 3.406 0.979 1.00 0.00 614 ALA A N 16
ATOM 21379 C CA . ALA A 1 87 ? 3.067 2.064 0.860 1.00 0.00 614 ALA A CA 16
ATOM 21380 C C . ALA A 1 87 ? 2.344 1.647 2.129 1.00 0.00 614 ALA A C 16
ATOM 21381 O O . ALA A 1 87 ? 1.194 1.217 2.081 1.00 0.00 614 ALA A O 16
ATOM 21388 N N . GLU A 1 88 ? 3.015 1.788 3.266 1.00 0.00 615 GLU A N 16
ATOM 21389 C CA . GLU A 1 88 ? 2.434 1.391 4.540 1.00 0.00 615 GLU A CA 16
ATOM 21390 C C . GLU A 1 88 ? 1.223 2.249 4.883 1.00 0.00 615 GLU A C 16
ATOM 21391 O O . GLU A 1 88 ? 0.212 1.738 5.371 1.00 0.00 615 GLU A O 16
ATOM 21403 N N . GLN A 1 89 ? 1.319 3.547 4.615 1.00 0.00 616 GLN A N 16
ATOM 21404 C CA . GLN A 1 89 ? 0.228 4.455 4.926 1.00 0.00 616 GLN A CA 16
ATOM 21405 C C . GLN A 1 89 ? -0.959 4.210 3.995 1.00 0.00 616 GLN A C 16
ATOM 21406 O O . GLN A 1 89 ? -2.108 4.254 4.425 1.00 0.00 616 GLN A O 16
ATOM 21420 N N . GLU A 1 90 ? -0.683 3.924 2.725 1.00 0.00 617 GLU A N 16
ATOM 21421 C CA . GLU A 1 90 ? -1.745 3.636 1.774 1.00 0.00 617 GLU A CA 16
ATOM 21422 C C . GLU A 1 90 ? -2.413 2.318 2.129 1.00 0.00 617 GLU A C 16
ATOM 21423 O O . GLU A 1 90 ? -3.630 2.188 2.049 1.00 0.00 617 GLU A O 16
ATOM 21435 N N . LEU A 1 91 ? -1.597 1.353 2.532 1.00 0.00 618 LEU A N 16
ATOM 21436 C CA . LEU A 1 91 ? -2.079 0.025 2.883 1.00 0.00 618 LEU A CA 16
ATOM 21437 C C . LEU A 1 91 ? -3.177 0.101 3.938 1.00 0.00 618 LEU A C 16
ATOM 21438 O O . LEU A 1 91 ? -4.265 -0.436 3.745 1.00 0.00 618 LEU A O 16
ATOM 21454 N N . GLU A 1 92 ? -2.902 0.793 5.033 1.00 0.00 619 GLU A N 16
ATOM 21455 C CA . GLU A 1 92 ? -3.855 0.875 6.134 1.00 0.00 619 GLU A CA 16
ATOM 21456 C C . GLU A 1 92 ? -5.055 1.756 5.780 1.00 0.00 619 GLU A C 16
ATOM 21457 O O . GLU A 1 92 ? -6.172 1.480 6.203 1.00 0.00 619 GLU A O 16
ATOM 21469 N N . GLN A 1 93 ? -4.829 2.805 4.996 1.00 0.00 620 GLN A N 16
ATOM 21470 C CA . GLN A 1 93 ? -5.917 3.688 4.572 1.00 0.00 620 GLN A CA 16
ATOM 21471 C C . GLN A 1 93 ? -6.866 2.961 3.631 1.00 0.00 620 GLN A C 16
ATOM 21472 O O . GLN A 1 93 ? -8.088 3.103 3.726 1.00 0.00 620 GLN A O 16
ATOM 21486 N N . ALA A 1 94 ? -6.298 2.176 2.732 1.00 0.00 621 ALA A N 16
ATOM 21487 C CA . ALA A 1 94 ? -7.087 1.360 1.828 1.00 0.00 621 ALA A CA 16
ATOM 21488 C C . ALA A 1 94 ? -7.728 0.210 2.593 1.00 0.00 621 ALA A C 16
ATOM 21489 O O . ALA A 1 94 ? -8.812 -0.247 2.246 1.00 0.00 621 ALA A O 16
ATOM 21496 N N . PHE A 1 95 ? -7.053 -0.244 3.644 1.00 0.00 622 PHE A N 16
ATOM 21497 C CA . PHE A 1 95 ? -7.599 -1.266 4.525 1.00 0.00 622 PHE A CA 16
ATOM 21498 C C . PHE A 1 95 ? -8.832 -0.736 5.252 1.00 0.00 622 PHE A C 16
ATOM 21499 O O . PHE A 1 95 ? -9.842 -1.431 5.370 1.00 0.00 622 PHE A O 16
ATOM 21516 N N . GLU A 1 96 ? -8.743 0.507 5.729 1.00 0.00 623 GLU A N 16
ATOM 21517 C CA . GLU A 1 96 ? -9.883 1.181 6.341 1.00 0.00 623 GLU A CA 16
ATOM 21518 C C . GLU A 1 96 ? -11.033 1.267 5.346 1.00 0.00 623 GLU A C 16
ATOM 21519 O O . GLU A 1 96 ? -12.185 0.986 5.682 1.00 0.00 623 GLU A O 16
ATOM 21531 N N . ARG A 1 97 ? -10.699 1.644 4.117 1.00 0.00 624 ARG A N 16
ATOM 21532 C CA . ARG A 1 97 ? -11.670 1.718 3.033 1.00 0.00 624 ARG A CA 16
ATOM 21533 C C . ARG A 1 97 ? -12.316 0.360 2.814 1.00 0.00 624 ARG A C 16
ATOM 21534 O O . ARG A 1 97 ? -13.530 0.248 2.671 1.00 0.00 624 ARG A O 16
ATOM 21555 N N . TRP A 1 98 ? -11.482 -0.666 2.805 1.00 0.00 625 TRP A N 16
ATOM 21556 C CA . TRP A 1 98 ? -11.928 -2.020 2.564 1.00 0.00 625 TRP A CA 16
ATOM 21557 C C . TRP A 1 98 ? -12.877 -2.494 3.658 1.00 0.00 625 TRP A C 16
ATOM 21558 O O . TRP A 1 98 ? -13.957 -3.012 3.375 1.00 0.00 625 TRP A O 16
ATOM 21579 N N . GLU A 1 99 ? -12.474 -2.306 4.904 1.00 0.00 626 GLU A N 16
ATOM 21580 C CA . GLU A 1 99 ? -13.295 -2.694 6.040 1.00 0.00 626 GLU A CA 16
ATOM 21581 C C . GLU A 1 99 ? -14.601 -1.913 6.065 1.00 0.00 626 GLU A C 16
ATOM 21582 O O . GLU A 1 99 ? -15.638 -2.441 6.461 1.00 0.00 626 GLU A O 16
ATOM 21594 N N . TYR A 1 100 ? -14.542 -0.658 5.639 1.00 0.00 627 TYR A N 16
ATOM 21595 C CA . TYR A 1 100 ? -15.742 0.148 5.464 1.00 0.00 627 TYR A CA 16
ATOM 21596 C C . TYR A 1 100 ? -16.657 -0.485 4.421 1.00 0.00 627 TYR A C 16
ATOM 21597 O O . TYR A 1 100 ? -17.865 -0.572 4.619 1.00 0.00 627 TYR A O 16
ATOM 21615 N N . LEU A 1 101 ? -16.072 -0.953 3.327 1.00 0.00 628 LEU A N 16
ATOM 21616 C CA . LEU A 1 101 ? -16.842 -1.549 2.244 1.00 0.00 628 LEU A CA 16
ATOM 21617 C C . LEU A 1 101 ? -17.483 -2.864 2.675 1.00 0.00 628 LEU A C 16
ATOM 21618 O O . LEU A 1 101 ? -18.681 -3.069 2.475 1.00 0.00 628 LEU A O 16
ATOM 21634 N N . GLU A 1 102 ? -16.687 -3.746 3.271 1.00 0.00 629 GLU A N 16
ATOM 21635 C CA . GLU A 1 102 ? -17.198 -5.022 3.767 1.00 0.00 629 GLU A CA 16
ATOM 21636 C C . GLU A 1 102 ? -18.308 -4.799 4.790 1.00 0.00 629 GLU A C 16
ATOM 21637 O O . GLU A 1 102 ? -19.311 -5.518 4.802 1.00 0.00 629 GLU A O 16
ATOM 21649 N N . ALA A 1 103 ? -18.128 -3.790 5.633 1.00 0.00 630 ALA A N 16
ATOM 21650 C CA . ALA A 1 103 ? -19.125 -3.439 6.635 1.00 0.00 630 ALA A CA 16
ATOM 21651 C C . ALA A 1 103 ? -20.368 -2.841 5.985 1.00 0.00 630 ALA A C 16
ATOM 21652 O O . ALA A 1 103 ? -21.491 -3.185 6.349 1.00 0.00 630 ALA A O 16
ATOM 21659 N N . LEU A 1 104 ? -20.158 -1.953 5.016 1.00 0.00 631 LEU A N 16
ATOM 21660 C CA . LEU A 1 104 ? -21.262 -1.285 4.327 1.00 0.00 631 LEU A CA 16
ATOM 21661 C C . LEU A 1 104 ? -22.133 -2.295 3.601 1.00 0.00 631 LEU A C 16
ATOM 21662 O O . LEU A 1 104 ? -23.357 -2.163 3.556 1.00 0.00 631 LEU A O 16
ATOM 21678 N N . LYS A 1 105 ? -21.490 -3.296 3.019 1.00 0.00 632 LYS A N 16
ATOM 21679 C CA . LYS A 1 105 ? -22.192 -4.327 2.276 1.00 0.00 632 LYS A CA 16
ATOM 21680 C C . LYS A 1 105 ? -23.114 -5.107 3.209 1.00 0.00 632 LYS A C 16
ATOM 21681 O O . LYS A 1 105 ? -24.239 -5.456 2.852 1.00 0.00 632 LYS A O 16
ATOM 21700 N N . ASN A 1 106 ? -22.621 -5.364 4.414 1.00 0.00 633 ASN A N 16
ATOM 21701 C CA . ASN A 1 106 ? -23.352 -6.144 5.404 1.00 0.00 633 ASN A CA 16
ATOM 21702 C C . ASN A 1 106 ? -24.423 -5.294 6.082 1.00 0.00 633 ASN A C 16
ATOM 21703 O O . ASN A 1 106 ? -25.507 -5.783 6.402 1.00 0.00 633 ASN A O 16
ATOM 21714 N N . GLY A 1 107 ? -24.116 -4.023 6.286 1.00 0.00 634 GLY A N 16
ATOM 21715 C CA . GLY A 1 107 ? -25.060 -3.115 6.901 1.00 0.00 634 GLY A CA 16
ATOM 21716 C C . GLY A 1 107 ? -24.725 -1.673 6.598 1.00 0.00 634 GLY A C 16
ATOM 21717 O O . GLY A 1 107 ? -23.671 -1.183 7.002 1.00 0.00 634 GLY A O 16
ATOM 21721 N N . GLY A 1 108 ? -25.603 -0.995 5.880 1.00 0.00 635 GLY A N 16
ATOM 21722 C CA . GLY A 1 108 ? -25.364 0.394 5.544 1.00 0.00 635 GLY A CA 16
ATOM 21723 C C . GLY A 1 108 ? -26.517 1.279 5.960 1.00 0.00 635 GLY A C 16
ATOM 21724 O O . GLY A 1 108 ? -26.288 2.467 6.275 1.00 0.00 635 GLY A O 16
ATOM 21729 N N . LYS A 1 24 ? -32.380 9.667 8.917 1.00 0.00 551 LYS A N 17
ATOM 21730 C CA . LYS A 1 24 ? -32.550 11.125 8.734 1.00 0.00 551 LYS A CA 17
ATOM 21731 C C . LYS A 1 24 ? -34.032 11.484 8.705 1.00 0.00 551 LYS A C 17
ATOM 21732 O O . LYS A 1 24 ? -34.543 12.140 9.613 1.00 0.00 551 LYS A O 17
ATOM 21751 N N . ALA A 1 25 ? -34.716 11.043 7.660 1.00 0.00 552 ALA A N 17
ATOM 21752 C CA . ALA A 1 25 ? -36.145 11.268 7.519 1.00 0.00 552 ALA A CA 17
ATOM 21753 C C . ALA A 1 25 ? -36.767 10.075 6.812 1.00 0.00 552 ALA A C 17
ATOM 21754 O O . ALA A 1 25 ? -37.154 10.153 5.646 1.00 0.00 552 ALA A O 17
ATOM 21761 N N . GLU A 1 26 ? -36.840 8.962 7.525 1.00 0.00 553 GLU A N 17
ATOM 21762 C CA . GLU A 1 26 ? -37.257 7.707 6.932 1.00 0.00 553 GLU A CA 17
ATOM 21763 C C . GLU A 1 26 ? -38.769 7.653 6.750 1.00 0.00 553 GLU A C 17
ATOM 21764 O O . GLU A 1 26 ? -39.529 7.595 7.717 1.00 0.00 553 GLU A O 17
ATOM 21776 N N . THR A 1 27 ? -39.195 7.703 5.500 1.00 0.00 554 THR A N 17
ATOM 21777 C CA . THR A 1 27 ? -40.597 7.546 5.158 1.00 0.00 554 THR A CA 17
ATOM 21778 C C . THR A 1 27 ? -40.717 6.724 3.875 1.00 0.00 554 THR A C 17
ATOM 21779 O O . THR A 1 27 ? -41.752 6.716 3.202 1.00 0.00 554 THR A O 17
ATOM 21790 N N . VAL A 1 28 ? -39.644 6.020 3.550 1.00 0.00 555 VAL A N 17
ATOM 21791 C CA . VAL A 1 28 ? -39.585 5.265 2.312 1.00 0.00 555 VAL A CA 17
ATOM 21792 C C . VAL A 1 28 ? -38.981 3.877 2.529 1.00 0.00 555 VAL A C 17
ATOM 21793 O O . VAL A 1 28 ? -39.515 2.886 2.029 1.00 0.00 555 VAL A O 17
ATOM 21806 N N . LYS A 1 29 ? -37.891 3.818 3.296 1.00 0.00 556 LYS A N 17
ATOM 21807 C CA . LYS A 1 29 ? -37.192 2.566 3.596 1.00 0.00 556 LYS A CA 17
ATOM 21808 C C . LYS A 1 29 ? -36.659 1.898 2.332 1.00 0.00 556 LYS A C 17
ATOM 21809 O O . LYS A 1 29 ? -35.542 2.193 1.895 1.00 0.00 556 LYS A O 17
ATOM 21828 N N . ARG A 1 30 ? -37.474 1.011 1.750 1.00 0.00 557 ARG A N 17
ATOM 21829 C CA . ARG A 1 30 ? -37.091 0.237 0.570 1.00 0.00 557 ARG A CA 17
ATOM 21830 C C . ARG A 1 30 ? -35.799 -0.530 0.835 1.00 0.00 557 ARG A C 17
ATOM 21831 O O . ARG A 1 30 ? -35.463 -0.825 1.983 1.00 0.00 557 ARG A O 17
ATOM 21852 N N . SER A 1 31 ? -35.090 -0.871 -0.222 1.00 0.00 558 SER A N 17
ATOM 21853 C CA . SER A 1 31 ? -33.729 -1.346 -0.084 1.00 0.00 558 SER A CA 17
ATOM 21854 C C . SER A 1 31 ? -32.784 -0.190 -0.388 1.00 0.00 558 SER A C 17
ATOM 21855 O O . SER A 1 31 ? -31.704 -0.076 0.189 1.00 0.00 558 SER A O 17
ATOM 21863 N N . SER A 1 32 ? -33.247 0.682 -1.290 1.00 0.00 559 SER A N 17
ATOM 21864 C CA . SER A 1 32 ? -32.571 1.930 -1.636 1.00 0.00 559 SER A CA 17
ATOM 21865 C C . SER A 1 32 ? -31.143 1.702 -2.129 1.00 0.00 559 SER A C 17
ATOM 21866 O O . SER A 1 32 ? -30.922 1.441 -3.315 1.00 0.00 559 SER A O 17
ATOM 21874 N N . SER A 1 33 ? -30.187 1.782 -1.217 1.00 0.00 560 SER A N 17
ATOM 21875 C CA . SER A 1 33 ? -28.786 1.624 -1.559 1.00 0.00 560 SER A CA 17
ATOM 21876 C C . SER A 1 33 ? -27.983 1.296 -0.304 1.00 0.00 560 SER A C 17
ATOM 21877 O O . SER A 1 33 ? -27.871 2.117 0.609 1.00 0.00 560 SER A O 17
ATOM 21885 N N . LYS A 1 34 ? -27.456 0.087 -0.248 1.00 0.00 561 LYS A N 17
ATOM 21886 C CA . LYS A 1 34 ? -26.645 -0.337 0.882 1.00 0.00 561 LYS A CA 17
ATOM 21887 C C . LYS A 1 34 ? -25.187 -0.397 0.467 1.00 0.00 561 LYS A C 17
ATOM 21888 O O . LYS A 1 34 ? -24.318 0.207 1.090 1.00 0.00 561 LYS A O 17
ATOM 21907 N N . LEU A 1 35 ? -24.938 -1.129 -0.603 1.00 0.00 562 LEU A N 17
ATOM 21908 C CA . LEU A 1 35 ? -23.609 -1.236 -1.162 1.00 0.00 562 LEU A CA 17
ATOM 21909 C C . LEU A 1 35 ? -23.684 -0.855 -2.633 1.00 0.00 562 LEU A C 17
ATOM 21910 O O . LEU A 1 35 ? -23.938 -1.696 -3.495 1.00 0.00 562 LEU A O 17
ATOM 21926 N N . SER A 1 36 ? -23.512 0.430 -2.897 1.00 0.00 563 SER A N 17
ATOM 21927 C CA . SER A 1 36 ? -23.632 0.966 -4.242 1.00 0.00 563 SER A CA 17
ATOM 21928 C C . SER A 1 36 ? -22.574 0.354 -5.158 1.00 0.00 563 SER A C 17
ATOM 21929 O O . SER A 1 36 ? -21.529 -0.095 -4.679 1.00 0.00 563 SER A O 17
ATOM 21937 N N . TYR A 1 37 ? -22.830 0.323 -6.459 1.00 0.00 564 TYR A N 17
ATOM 21938 C CA . TYR A 1 37 ? -21.906 -0.314 -7.388 1.00 0.00 564 TYR A CA 17
ATOM 21939 C C . TYR A 1 37 ? -20.503 0.280 -7.278 1.00 0.00 564 TYR A C 17
ATOM 21940 O O . TYR A 1 37 ? -19.511 -0.442 -7.407 1.00 0.00 564 TYR A O 17
ATOM 21958 N N . LYS A 1 38 ? -20.419 1.584 -7.023 1.00 0.00 565 LYS A N 17
ATOM 21959 C CA . LYS A 1 38 ? -19.128 2.249 -6.880 1.00 0.00 565 LYS A CA 17
ATOM 21960 C C . LYS A 1 38 ? -18.280 1.597 -5.792 1.00 0.00 565 LYS A C 17
ATOM 21961 O O . LYS A 1 38 ? -17.055 1.589 -5.876 1.00 0.00 565 LYS A O 17
ATOM 21980 N N . LEU A 1 39 ? -18.930 1.031 -4.789 1.00 0.00 566 LEU A N 17
ATOM 21981 C CA . LEU A 1 39 ? -18.223 0.306 -3.748 1.00 0.00 566 LEU A CA 17
ATOM 21982 C C . LEU A 1 39 ? -18.035 -1.132 -4.163 1.00 0.00 566 LEU A C 17
ATOM 21983 O O . LEU A 1 39 ? -17.035 -1.754 -3.830 1.00 0.00 566 LEU A O 17
ATOM 21999 N N . GLN A 1 40 ? -19.011 -1.652 -4.894 1.00 0.00 567 GLN A N 17
ATOM 22000 C CA . GLN A 1 40 ? -18.955 -3.019 -5.381 1.00 0.00 567 GLN A CA 17
ATOM 22001 C C . GLN A 1 40 ? -17.687 -3.252 -6.187 1.00 0.00 567 GLN A C 17
ATOM 22002 O O . GLN A 1 40 ? -16.860 -4.072 -5.809 1.00 0.00 567 GLN A O 17
ATOM 22016 N N . ARG A 1 41 ? -17.503 -2.498 -7.268 1.00 0.00 568 ARG A N 17
ATOM 22017 C CA . ARG A 1 41 ? -16.330 -2.690 -8.115 1.00 0.00 568 ARG A CA 17
ATOM 22018 C C . ARG A 1 41 ? -15.069 -2.206 -7.402 1.00 0.00 568 ARG A C 17
ATOM 22019 O O . ARG A 1 41 ? -13.961 -2.623 -7.732 1.00 0.00 568 ARG A O 17
ATOM 22040 N N . GLU A 1 42 ? -15.253 -1.340 -6.412 1.00 0.00 569 GLU A N 17
ATOM 22041 C CA . GLU A 1 42 ? -14.142 -0.858 -5.606 1.00 0.00 569 GLU A CA 17
ATOM 22042 C C . GLU A 1 42 ? -13.626 -2.001 -4.741 1.00 0.00 569 GLU A C 17
ATOM 22043 O O . GLU A 1 42 ? -12.428 -2.272 -4.681 1.00 0.00 569 GLU A O 17
ATOM 22055 N N . LEU A 1 43 ? -14.563 -2.703 -4.126 1.00 0.00 570 LEU A N 17
ATOM 22056 C CA . LEU A 1 43 ? -14.264 -3.815 -3.237 1.00 0.00 570 LEU A CA 17
ATOM 22057 C C . LEU A 1 43 ? -13.794 -5.032 -4.034 1.00 0.00 570 LEU A C 17
ATOM 22058 O O . LEU A 1 43 ? -13.179 -5.939 -3.494 1.00 0.00 570 LEU A O 17
ATOM 22074 N N . GLU A 1 44 ? -14.087 -5.054 -5.321 1.00 0.00 571 GLU A N 17
ATOM 22075 C CA . GLU A 1 44 ? -13.687 -6.179 -6.153 1.00 0.00 571 GLU A CA 17
ATOM 22076 C C . GLU A 1 44 ? -12.200 -6.141 -6.478 1.00 0.00 571 GLU A C 17
ATOM 22077 O O . GLU A 1 44 ? -11.589 -7.182 -6.721 1.00 0.00 571 GLU A O 17
ATOM 22089 N N . GLN A 1 45 ? -11.609 -4.961 -6.464 1.00 0.00 572 GLN A N 17
ATOM 22090 C CA . GLN A 1 45 ? -10.196 -4.835 -6.792 1.00 0.00 572 GLN A CA 17
ATOM 22091 C C . GLN A 1 45 ? -9.358 -4.606 -5.540 1.00 0.00 572 GLN A C 17
ATOM 22092 O O . GLN A 1 45 ? -8.218 -5.060 -5.444 1.00 0.00 572 GLN A O 17
ATOM 22106 N N . LEU A 1 46 ? -9.956 -3.908 -4.594 1.00 0.00 573 LEU A N 17
ATOM 22107 C CA . LEU A 1 46 ? -9.290 -3.445 -3.375 1.00 0.00 573 LEU A CA 17
ATOM 22108 C C . LEU A 1 46 ? -8.481 -4.561 -2.668 1.00 0.00 573 LEU A C 17
ATOM 22109 O O . LEU A 1 46 ? -7.320 -4.343 -2.345 1.00 0.00 573 LEU A O 17
ATOM 22125 N N . PRO A 1 47 ? -9.054 -5.760 -2.409 1.00 0.00 574 PRO A N 17
ATOM 22126 C CA . PRO A 1 47 ? -8.317 -6.852 -1.752 1.00 0.00 574 PRO A CA 17
ATOM 22127 C C . PRO A 1 47 ? -7.016 -7.209 -2.471 1.00 0.00 574 PRO A C 17
ATOM 22128 O O . PRO A 1 47 ? -5.976 -7.393 -1.839 1.00 0.00 574 PRO A O 17
ATOM 22139 N N . GLN A 1 48 ? -7.072 -7.285 -3.797 1.00 0.00 575 GLN A N 17
ATOM 22140 C CA . GLN A 1 48 ? -5.884 -7.581 -4.592 1.00 0.00 575 GLN A CA 17
ATOM 22141 C C . GLN A 1 48 ? -4.919 -6.405 -4.551 1.00 0.00 575 GLN A C 17
ATOM 22142 O O . GLN A 1 48 ? -3.708 -6.564 -4.690 1.00 0.00 575 GLN A O 17
ATOM 22156 N N . LEU A 1 49 ? -5.471 -5.225 -4.351 1.00 0.00 576 LEU A N 17
ATOM 22157 C CA . LEU A 1 49 ? -4.674 -4.025 -4.208 1.00 0.00 576 LEU A CA 17
ATOM 22158 C C . LEU A 1 49 ? -3.977 -4.003 -2.848 1.00 0.00 576 LEU A C 17
ATOM 22159 O O . LEU A 1 49 ? -2.872 -3.487 -2.724 1.00 0.00 576 LEU A O 17
ATOM 22175 N N . LEU A 1 50 ? -4.625 -4.565 -1.834 1.00 0.00 577 LEU A N 17
ATOM 22176 C CA . LEU A 1 50 ? -4.012 -4.679 -0.516 1.00 0.00 577 LEU A CA 17
ATOM 22177 C C . LEU A 1 50 ? -2.764 -5.529 -0.578 1.00 0.00 577 LEU A C 17
ATOM 22178 O O . LEU A 1 50 ? -1.699 -5.098 -0.148 1.00 0.00 577 LEU A O 17
ATOM 22194 N N . GLU A 1 51 ? -2.880 -6.727 -1.124 1.00 0.00 578 GLU A N 17
ATOM 22195 C CA . GLU A 1 51 ? -1.713 -7.580 -1.266 1.00 0.00 578 GLU A CA 17
ATOM 22196 C C . GLU A 1 51 ? -0.693 -6.924 -2.191 1.00 0.00 578 GLU A C 17
ATOM 22197 O O . GLU A 1 51 ? 0.510 -7.097 -2.020 1.00 0.00 578 GLU A O 17
ATOM 22209 N N . ASP A 1 52 ? -1.183 -6.147 -3.158 1.00 0.00 579 ASP A N 17
ATOM 22210 C CA . ASP A 1 52 ? -0.312 -5.426 -4.078 1.00 0.00 579 ASP A CA 17
ATOM 22211 C C . ASP A 1 52 ? 0.542 -4.431 -3.321 1.00 0.00 579 ASP A C 17
ATOM 22212 O O . ASP A 1 52 ? 1.759 -4.423 -3.443 1.00 0.00 579 ASP A O 17
ATOM 22221 N N . LEU A 1 53 ? -0.120 -3.596 -2.534 1.00 0.00 580 LEU A N 17
ATOM 22222 C CA . LEU A 1 53 ? 0.542 -2.532 -1.800 1.00 0.00 580 LEU A CA 17
ATOM 22223 C C . LEU A 1 53 ? 1.359 -3.077 -0.645 1.00 0.00 580 LEU A C 17
ATOM 22224 O O . LEU A 1 53 ? 2.386 -2.510 -0.287 1.00 0.00 580 LEU A O 17
ATOM 22240 N N . GLU A 1 54 ? 0.902 -4.174 -0.061 1.00 0.00 581 GLU A N 17
ATOM 22241 C CA . GLU A 1 54 ? 1.627 -4.804 1.028 1.00 0.00 581 GLU A CA 17
ATOM 22242 C C . GLU A 1 54 ? 2.901 -5.432 0.497 1.00 0.00 581 GLU A C 17
ATOM 22243 O O . GLU A 1 54 ? 3.967 -5.283 1.082 1.00 0.00 581 GLU A O 17
ATOM 22255 N N . ALA A 1 55 ? 2.774 -6.132 -0.617 1.00 0.00 582 ALA A N 17
ATOM 22256 C CA . ALA A 1 55 ? 3.933 -6.695 -1.298 1.00 0.00 582 ALA A CA 17
ATOM 22257 C C . ALA A 1 55 ? 4.825 -5.585 -1.839 1.00 0.00 582 ALA A C 17
ATOM 22258 O O . ALA A 1 55 ? 6.041 -5.731 -1.896 1.00 0.00 582 ALA A O 17
ATOM 22265 N N . LYS A 1 56 ? 4.208 -4.475 -2.232 1.00 0.00 583 LYS A N 17
ATOM 22266 C CA . LYS A 1 56 ? 4.942 -3.307 -2.702 1.00 0.00 583 LYS A CA 17
ATOM 22267 C C . LYS A 1 56 ? 5.777 -2.740 -1.560 1.00 0.00 583 LYS A C 17
ATOM 22268 O O . LYS A 1 56 ? 6.973 -2.494 -1.704 1.00 0.00 583 LYS A O 17
ATOM 22287 N N . LEU A 1 57 ? 5.126 -2.560 -0.421 1.00 0.00 584 LEU A N 17
ATOM 22288 C CA . LEU A 1 57 ? 5.784 -2.106 0.790 1.00 0.00 584 LEU A CA 17
ATOM 22289 C C . LEU A 1 57 ? 6.893 -3.086 1.171 1.00 0.00 584 LEU A C 17
ATOM 22290 O O . LEU A 1 57 ? 8.017 -2.681 1.437 1.00 0.00 584 LEU A O 17
ATOM 22306 N N . GLU A 1 58 ? 6.563 -4.374 1.164 1.00 0.00 585 GLU A N 17
ATOM 22307 C CA . GLU A 1 58 ? 7.527 -5.434 1.447 1.00 0.00 585 GLU A CA 17
ATOM 22308 C C . GLU A 1 58 ? 8.735 -5.346 0.506 1.00 0.00 585 GLU A C 17
ATOM 22309 O O . GLU A 1 58 ? 9.882 -5.478 0.931 1.00 0.00 585 GLU A O 17
ATOM 22321 N N . ALA A 1 59 ? 8.464 -5.101 -0.770 1.00 0.00 586 ALA A N 17
ATOM 22322 C CA . ALA A 1 59 ? 9.511 -5.014 -1.780 1.00 0.00 586 ALA A CA 17
ATOM 22323 C C . ALA A 1 59 ? 10.425 -3.825 -1.512 1.00 0.00 586 ALA A C 17
ATOM 22324 O O . ALA A 1 59 ? 11.636 -3.906 -1.701 1.00 0.00 586 ALA A O 17
ATOM 22331 N N . LEU A 1 60 ? 9.841 -2.732 -1.058 1.00 0.00 587 LEU A N 17
ATOM 22332 C CA . LEU A 1 60 ? 10.592 -1.521 -0.778 1.00 0.00 587 LEU A CA 17
ATOM 22333 C C . LEU A 1 60 ? 11.307 -1.629 0.567 1.00 0.00 587 LEU A C 17
ATOM 22334 O O . LEU A 1 60 ? 12.456 -1.214 0.705 1.00 0.00 587 LEU A O 17
ATOM 22350 N N . GLN A 1 61 ? 10.632 -2.229 1.540 1.00 0.00 588 GLN A N 17
ATOM 22351 C CA . GLN A 1 61 ? 11.176 -2.403 2.885 1.00 0.00 588 GLN A CA 17
ATOM 22352 C C . GLN A 1 61 ? 12.431 -3.263 2.875 1.00 0.00 588 GLN A C 17
ATOM 22353 O O . GLN A 1 61 ? 13.309 -3.089 3.713 1.00 0.00 588 GLN A O 17
ATOM 22367 N N . THR A 1 62 ? 12.511 -4.188 1.928 1.00 0.00 589 THR A N 17
ATOM 22368 C CA . THR A 1 62 ? 13.655 -5.082 1.842 1.00 0.00 589 THR A CA 17
ATOM 22369 C C . THR A 1 62 ? 14.851 -4.371 1.202 1.00 0.00 589 THR A C 17
ATOM 22370 O O . THR A 1 62 ? 16.003 -4.759 1.404 1.00 0.00 589 THR A O 17
ATOM 22381 N N . GLN A 1 63 ? 14.573 -3.316 0.444 1.00 0.00 590 GLN A N 17
ATOM 22382 C CA . GLN A 1 63 ? 15.626 -2.476 -0.110 1.00 0.00 590 GLN A CA 17
ATOM 22383 C C . GLN A 1 63 ? 16.185 -1.619 1.008 1.00 0.00 590 GLN A C 17
ATOM 22384 O O . GLN A 1 63 ? 17.390 -1.536 1.219 1.00 0.00 590 GLN A O 17
ATOM 22398 N N . VAL A 1 64 ? 15.261 -1.023 1.742 1.00 0.00 591 VAL A N 17
ATOM 22399 C CA . VAL A 1 64 ? 15.568 -0.158 2.867 1.00 0.00 591 VAL A CA 17
ATOM 22400 C C . VAL A 1 64 ? 16.111 -0.980 4.040 1.00 0.00 591 VAL A C 17
ATOM 22401 O O . VAL A 1 64 ? 16.693 -0.446 4.987 1.00 0.00 591 VAL A O 17
ATOM 22414 N N . ALA A 1 65 ? 15.924 -2.292 3.954 1.00 0.00 592 ALA A N 17
ATOM 22415 C CA . ALA A 1 65 ? 16.457 -3.220 4.943 1.00 0.00 592 ALA A CA 17
ATOM 22416 C C . ALA A 1 65 ? 17.973 -3.304 4.834 1.00 0.00 592 ALA A C 17
ATOM 22417 O O . ALA A 1 65 ? 18.673 -3.475 5.831 1.00 0.00 592 ALA A O 17
ATOM 22424 N N . ASP A 1 66 ? 18.467 -3.176 3.612 1.00 0.00 593 ASP A N 17
ATOM 22425 C CA . ASP A 1 66 ? 19.895 -3.271 3.348 1.00 0.00 593 ASP A CA 17
ATOM 22426 C C . ASP A 1 66 ? 20.618 -2.018 3.827 1.00 0.00 593 ASP A C 17
ATOM 22427 O O . ASP A 1 66 ? 20.180 -0.896 3.582 1.00 0.00 593 ASP A O 17
ATOM 22436 N N . ALA A 1 67 ? 21.731 -2.230 4.517 1.00 0.00 594 ALA A N 17
ATOM 22437 C CA . ALA A 1 67 ? 22.507 -1.142 5.097 1.00 0.00 594 ALA A CA 17
ATOM 22438 C C . ALA A 1 67 ? 23.159 -0.279 4.024 1.00 0.00 594 ALA A C 17
ATOM 22439 O O . ALA A 1 67 ? 23.469 0.890 4.264 1.00 0.00 594 ALA A O 17
ATOM 22446 N N . SER A 1 68 ? 23.365 -0.845 2.841 1.00 0.00 595 SER A N 17
ATOM 22447 C CA . SER A 1 68 ? 23.984 -0.112 1.745 1.00 0.00 595 SER A CA 17
ATOM 22448 C C . SER A 1 68 ? 22.958 0.743 1.009 1.00 0.00 595 SER A C 17
ATOM 22449 O O . SER A 1 68 ? 23.316 1.540 0.141 1.00 0.00 595 SER A O 17
ATOM 22457 N N . PHE A 1 69 ? 21.685 0.583 1.363 1.00 0.00 596 PHE A N 17
ATOM 22458 C CA . PHE A 1 69 ? 20.631 1.398 0.778 1.00 0.00 596 PHE A CA 17
ATOM 22459 C C . PHE A 1 69 ? 20.865 2.875 1.078 1.00 0.00 596 PHE A C 17
ATOM 22460 O O . PHE A 1 69 ? 20.867 3.705 0.178 1.00 0.00 596 PHE A O 17
ATOM 22477 N N . PHE A 1 70 ? 21.081 3.191 2.348 1.00 0.00 597 PHE A N 17
ATOM 22478 C CA . PHE A 1 70 ? 21.291 4.576 2.762 1.00 0.00 597 PHE A CA 17
ATOM 22479 C C . PHE A 1 70 ? 22.686 5.058 2.381 1.00 0.00 597 PHE A C 17
ATOM 22480 O O . PHE A 1 70 ? 23.012 6.238 2.528 1.00 0.00 597 PHE A O 17
ATOM 22497 N N . SER A 1 71 ? 23.511 4.139 1.898 1.00 0.00 598 SER A N 17
ATOM 22498 C CA . SER A 1 71 ? 24.820 4.495 1.382 1.00 0.00 598 SER A CA 17
ATOM 22499 C C . SER A 1 71 ? 24.671 5.078 -0.015 1.00 0.00 598 SER A C 17
ATOM 22500 O O . SER A 1 71 ? 25.591 5.700 -0.549 1.00 0.00 598 SER A O 17
ATOM 22508 N N . GLN A 1 72 ? 23.496 4.873 -0.595 1.00 0.00 599 GLN A N 17
ATOM 22509 C CA . GLN A 1 72 ? 23.196 5.381 -1.917 1.00 0.00 599 GLN A CA 17
ATOM 22510 C C . GLN A 1 72 ? 22.815 6.851 -1.850 1.00 0.00 599 GLN A C 17
ATOM 22511 O O . GLN A 1 72 ? 22.459 7.366 -0.791 1.00 0.00 599 GLN A O 17
ATOM 22525 N N . PRO A 1 73 ? 22.894 7.531 -2.993 1.00 0.00 600 PRO A N 17
ATOM 22526 C CA . PRO A 1 73 ? 22.630 8.970 -3.106 1.00 0.00 600 PRO A CA 17
ATOM 22527 C C . PRO A 1 73 ? 21.189 9.340 -2.756 1.00 0.00 600 PRO A C 17
ATOM 22528 O O . PRO A 1 73 ? 20.262 8.542 -2.918 1.00 0.00 600 PRO A O 17
ATOM 22539 N N . HIS A 1 74 ? 21.034 10.578 -2.283 1.00 0.00 601 HIS A N 17
ATOM 22540 C CA . HIS A 1 74 ? 19.749 11.148 -1.860 1.00 0.00 601 HIS A CA 17
ATOM 22541 C C . HIS A 1 74 ? 18.684 10.977 -2.928 1.00 0.00 601 HIS A C 17
ATOM 22542 O O . HIS A 1 74 ? 17.513 10.792 -2.618 1.00 0.00 601 HIS A O 17
ATOM 22557 N N . GLU A 1 75 ? 19.097 11.058 -4.180 1.00 0.00 602 GLU A N 17
ATOM 22558 C CA . GLU A 1 75 ? 18.173 10.961 -5.297 1.00 0.00 602 GLU A CA 17
ATOM 22559 C C . GLU A 1 75 ? 17.619 9.545 -5.440 1.00 0.00 602 GLU A C 17
ATOM 22560 O O . GLU A 1 75 ? 16.501 9.352 -5.918 1.00 0.00 602 GLU A O 17
ATOM 22572 N N . GLN A 1 76 ? 18.396 8.559 -5.011 1.00 0.00 603 GLN A N 17
ATOM 22573 C CA . GLN A 1 76 ? 17.947 7.172 -5.033 1.00 0.00 603 GLN A CA 17
ATOM 22574 C C . GLN A 1 76 ? 17.135 6.888 -3.789 1.00 0.00 603 GLN A C 17
ATOM 22575 O O . GLN A 1 76 ? 16.001 6.413 -3.854 1.00 0.00 603 GLN A O 17
ATOM 22589 N N . THR A 1 77 ? 17.735 7.204 -2.654 1.00 0.00 604 THR A N 17
ATOM 22590 C CA . THR A 1 77 ? 17.178 6.852 -1.370 1.00 0.00 604 THR A CA 17
ATOM 22591 C C . THR A 1 77 ? 15.833 7.515 -1.130 1.00 0.00 604 THR A C 17
ATOM 22592 O O . THR A 1 77 ? 14.875 6.846 -0.764 1.00 0.00 604 THR A O 17
ATOM 22603 N N . GLN A 1 78 ? 15.750 8.817 -1.367 1.00 0.00 605 GLN A N 17
ATOM 22604 C CA . GLN A 1 78 ? 14.504 9.538 -1.164 1.00 0.00 605 GLN A CA 17
ATOM 22605 C C . GLN A 1 78 ? 13.430 9.042 -2.116 1.00 0.00 605 GLN A C 17
ATOM 22606 O O . GLN A 1 78 ? 12.257 9.022 -1.771 1.00 0.00 605 GLN A O 17
ATOM 22620 N N . LYS A 1 79 ? 13.840 8.640 -3.308 1.00 0.00 606 LYS A N 17
ATOM 22621 C CA . LYS A 1 79 ? 12.931 8.049 -4.272 1.00 0.00 606 LYS A CA 17
ATOM 22622 C C . LYS A 1 79 ? 12.301 6.799 -3.673 1.00 0.00 606 LYS A C 17
ATOM 22623 O O . LYS A 1 79 ? 11.079 6.651 -3.657 1.00 0.00 606 LYS A O 17
ATOM 22642 N N . VAL A 1 80 ? 13.148 5.928 -3.150 1.00 0.00 607 VAL A N 17
ATOM 22643 C CA . VAL A 1 80 ? 12.700 4.671 -2.564 1.00 0.00 607 VAL A CA 17
ATOM 22644 C C . VAL A 1 80 ? 11.941 4.907 -1.258 1.00 0.00 607 VAL A C 17
ATOM 22645 O O . VAL A 1 80 ? 10.850 4.379 -1.064 1.00 0.00 607 VAL A O 17
ATOM 22658 N N . LEU A 1 81 ? 12.523 5.713 -0.378 1.00 0.00 608 LEU A N 17
ATOM 22659 C CA . LEU A 1 81 ? 11.929 6.005 0.925 1.00 0.00 608 LEU A CA 17
ATOM 22660 C C . LEU A 1 81 ? 10.555 6.644 0.777 1.00 0.00 608 LEU A C 17
ATOM 22661 O O . LEU A 1 81 ? 9.600 6.249 1.448 1.00 0.00 608 LEU A O 17
ATOM 22677 N N . ALA A 1 82 ? 10.458 7.625 -0.110 1.00 0.00 609 ALA A N 17
ATOM 22678 C CA . ALA A 1 82 ? 9.200 8.316 -0.347 1.00 0.00 609 ALA A CA 17
ATOM 22679 C C . ALA A 1 82 ? 8.161 7.361 -0.918 1.00 0.00 609 ALA A C 17
ATOM 22680 O O . ALA A 1 82 ? 6.989 7.409 -0.546 1.00 0.00 609 ALA A O 17
ATOM 22687 N N . ASP A 1 83 ? 8.599 6.479 -1.810 1.00 0.00 610 ASP A N 17
ATOM 22688 C CA . ASP A 1 83 ? 7.703 5.500 -2.409 1.00 0.00 610 ASP A CA 17
ATOM 22689 C C . ASP A 1 83 ? 7.302 4.449 -1.382 1.00 0.00 610 ASP A C 17
ATOM 22690 O O . ASP A 1 83 ? 6.169 3.975 -1.380 1.00 0.00 610 ASP A O 17
ATOM 22699 N N . MET A 1 84 ? 8.233 4.102 -0.500 1.00 0.00 611 MET A N 17
ATOM 22700 C CA . MET A 1 84 ? 7.949 3.183 0.597 1.00 0.00 611 MET A CA 17
ATOM 22701 C C . MET A 1 84 ? 6.855 3.748 1.489 1.00 0.00 611 MET A C 17
ATOM 22702 O O . MET A 1 84 ? 5.883 3.062 1.808 1.00 0.00 611 MET A O 17
ATOM 22716 N N . ALA A 1 85 ? 7.008 5.007 1.868 1.00 0.00 612 ALA A N 17
ATOM 22717 C CA . ALA A 1 85 ? 6.024 5.667 2.708 1.00 0.00 612 ALA A CA 17
ATOM 22718 C C . ALA A 1 85 ? 4.691 5.804 1.975 1.00 0.00 612 ALA A C 17
ATOM 22719 O O . ALA A 1 85 ? 3.624 5.667 2.572 1.00 0.00 612 ALA A O 17
ATOM 22726 N N . ALA A 1 86 ? 4.761 6.061 0.675 1.00 0.00 613 ALA A N 17
ATOM 22727 C CA . ALA A 1 86 ? 3.563 6.173 -0.147 1.00 0.00 613 ALA A CA 17
ATOM 22728 C C . ALA A 1 86 ? 2.867 4.823 -0.282 1.00 0.00 613 ALA A C 17
ATOM 22729 O O . ALA A 1 86 ? 1.649 4.752 -0.439 1.00 0.00 613 ALA A O 17
ATOM 22736 N N . ALA A 1 87 ? 3.646 3.753 -0.229 1.00 0.00 614 ALA A N 17
ATOM 22737 C CA . ALA A 1 87 ? 3.106 2.407 -0.314 1.00 0.00 614 ALA A CA 17
ATOM 22738 C C . ALA A 1 87 ? 2.355 2.040 0.956 1.00 0.00 614 ALA A C 17
ATOM 22739 O O . ALA A 1 87 ? 1.224 1.562 0.898 1.00 0.00 614 ALA A O 17
ATOM 22746 N N . GLU A 1 88 ? 2.979 2.280 2.103 1.00 0.00 615 GLU A N 17
ATOM 22747 C CA . GLU A 1 88 ? 2.372 1.935 3.380 1.00 0.00 615 GLU A CA 17
ATOM 22748 C C . GLU A 1 88 ? 1.133 2.786 3.650 1.00 0.00 615 GLU A C 17
ATOM 22749 O O . GLU A 1 88 ? 0.116 2.268 4.113 1.00 0.00 615 GLU A O 17
ATOM 22761 N N . GLN A 1 89 ? 1.206 4.082 3.338 1.00 0.00 616 GLN A N 17
ATOM 22762 C CA . GLN A 1 89 ? 0.076 4.980 3.569 1.00 0.00 616 GLN A CA 17
ATOM 22763 C C . GLN A 1 89 ? -1.089 4.623 2.648 1.00 0.00 616 GLN A C 17
ATOM 22764 O O . GLN A 1 89 ? -2.251 4.734 3.037 1.00 0.00 616 GLN A O 17
ATOM 22778 N N . GLU A 1 90 ? -0.776 4.182 1.433 1.00 0.00 617 GLU A N 17
ATOM 22779 C CA . GLU A 1 90 ? -1.804 3.748 0.497 1.00 0.00 617 GLU A CA 17
ATOM 22780 C C . GLU A 1 90 ? -2.423 2.451 0.992 1.00 0.00 617 GLU A C 17
ATOM 22781 O O . GLU A 1 90 ? -3.640 2.274 0.967 1.00 0.00 617 GLU A O 17
ATOM 22793 N N . LEU A 1 91 ? -1.565 1.558 1.463 1.00 0.00 618 LEU A N 17
ATOM 22794 C CA . LEU A 1 91 ? -1.992 0.264 1.968 1.00 0.00 618 LEU A CA 17
ATOM 22795 C C . LEU A 1 91 ? -2.981 0.420 3.117 1.00 0.00 618 LEU A C 17
ATOM 22796 O O . LEU A 1 91 ? -4.067 -0.153 3.090 1.00 0.00 618 LEU A O 17
ATOM 22812 N N . GLU A 1 92 ? -2.609 1.217 4.110 1.00 0.00 619 GLU A N 17
ATOM 22813 C CA . GLU A 1 92 ? -3.418 1.347 5.316 1.00 0.00 619 GLU A CA 17
ATOM 22814 C C . GLU A 1 92 ? -4.750 2.053 5.047 1.00 0.00 619 GLU A C 17
ATOM 22815 O O . GLU A 1 92 ? -5.772 1.691 5.634 1.00 0.00 619 GLU A O 17
ATOM 22827 N N . GLN A 1 93 ? -4.757 3.051 4.166 1.00 0.00 620 GLN A N 17
ATOM 22828 C CA . GLN A 1 93 ? -6.003 3.752 3.857 1.00 0.00 620 GLN A CA 17
ATOM 22829 C C . GLN A 1 93 ? -6.917 2.864 3.030 1.00 0.00 620 GLN A C 17
ATOM 22830 O O . GLN A 1 93 ? -8.130 2.845 3.231 1.00 0.00 620 GLN A O 17
ATOM 22844 N N . ALA A 1 94 ? -6.325 2.107 2.116 1.00 0.00 621 ALA A N 17
ATOM 22845 C CA . ALA A 1 94 ? -7.089 1.192 1.293 1.00 0.00 621 ALA A CA 17
ATOM 22846 C C . ALA A 1 94 ? -7.640 0.060 2.149 1.00 0.00 621 ALA A C 17
ATOM 22847 O O . ALA A 1 94 ? -8.774 -0.371 1.963 1.00 0.00 621 ALA A O 17
ATOM 22854 N N . PHE A 1 95 ? -6.831 -0.396 3.100 1.00 0.00 622 PHE A N 17
ATOM 22855 C CA . PHE A 1 95 ? -7.242 -1.438 4.031 1.00 0.00 622 PHE A CA 17
ATOM 22856 C C . PHE A 1 95 ? -8.486 -1.027 4.802 1.00 0.00 622 PHE A C 17
ATOM 22857 O O . PHE A 1 95 ? -9.489 -1.735 4.803 1.00 0.00 622 PHE A O 17
ATOM 22874 N N . GLU A 1 96 ? -8.414 0.126 5.453 1.00 0.00 623 GLU A N 17
ATOM 22875 C CA . GLU A 1 96 ? -9.527 0.616 6.251 1.00 0.00 623 GLU A CA 17
ATOM 22876 C C . GLU A 1 96 ? -10.733 0.926 5.372 1.00 0.00 623 GLU A C 17
ATOM 22877 O O . GLU A 1 96 ? -11.877 0.780 5.804 1.00 0.00 623 GLU A O 17
ATOM 22889 N N . ARG A 1 97 ? -10.477 1.342 4.133 1.00 0.00 624 ARG A N 17
ATOM 22890 C CA . ARG A 1 97 ? -11.550 1.505 3.158 1.00 0.00 624 ARG A CA 17
ATOM 22891 C C . ARG A 1 97 ? -12.219 0.159 2.922 1.00 0.00 624 ARG A C 17
ATOM 22892 O O . ARG A 1 97 ? -13.441 0.052 2.942 1.00 0.00 624 ARG A O 17
ATOM 22913 N N . TRP A 1 98 ? -11.394 -0.861 2.719 1.00 0.00 625 TRP A N 17
ATOM 22914 C CA . TRP A 1 98 ? -11.866 -2.219 2.495 1.00 0.00 625 TRP A CA 17
ATOM 22915 C C . TRP A 1 98 ? -12.714 -2.708 3.663 1.00 0.00 625 TRP A C 17
ATOM 22916 O O . TRP A 1 98 ? -13.816 -3.219 3.464 1.00 0.00 625 TRP A O 17
ATOM 22937 N N . GLU A 1 99 ? -12.193 -2.546 4.875 1.00 0.00 626 GLU A N 17
ATOM 22938 C CA . GLU A 1 99 ? -12.907 -2.964 6.074 1.00 0.00 626 GLU A CA 17
ATOM 22939 C C . GLU A 1 99 ? -14.255 -2.256 6.159 1.00 0.00 626 GLU A C 17
ATOM 22940 O O . GLU A 1 99 ? -15.268 -2.871 6.487 1.00 0.00 626 GLU A O 17
ATOM 22952 N N . TYR A 1 100 ? -14.260 -0.967 5.837 1.00 0.00 627 TYR A N 17
ATOM 22953 C CA . TYR A 1 100 ? -15.495 -0.196 5.775 1.00 0.00 627 TYR A CA 17
ATOM 22954 C C . TYR A 1 100 ? -16.421 -0.732 4.686 1.00 0.00 627 TYR A C 17
ATOM 22955 O O . TYR A 1 100 ? -17.625 -0.832 4.888 1.00 0.00 627 TYR A O 17
ATOM 22973 N N . LEU A 1 101 ? -15.858 -1.083 3.538 1.00 0.00 628 LEU A N 17
ATOM 22974 C CA . LEU A 1 101 ? -16.656 -1.576 2.423 1.00 0.00 628 LEU A CA 17
ATOM 22975 C C . LEU A 1 101 ? -17.297 -2.920 2.770 1.00 0.00 628 LEU A C 17
ATOM 22976 O O . LEU A 1 101 ? -18.476 -3.143 2.493 1.00 0.00 628 LEU A O 17
ATOM 22992 N N . GLU A 1 102 ? -16.520 -3.806 3.386 1.00 0.00 629 GLU A N 17
ATOM 22993 C CA . GLU A 1 102 ? -17.043 -5.085 3.862 1.00 0.00 629 GLU A CA 17
ATOM 22994 C C . GLU A 1 102 ? -18.096 -4.863 4.947 1.00 0.00 629 GLU A C 17
ATOM 22995 O O . GLU A 1 102 ? -19.146 -5.508 4.950 1.00 0.00 629 GLU A O 17
ATOM 23007 N N . ALA A 1 103 ? -17.811 -3.937 5.853 1.00 0.00 630 ALA A N 17
ATOM 23008 C CA . ALA A 1 103 ? -18.725 -3.613 6.939 1.00 0.00 630 ALA A CA 17
ATOM 23009 C C . ALA A 1 103 ? -20.023 -3.014 6.408 1.00 0.00 630 ALA A C 17
ATOM 23010 O O . ALA A 1 103 ? -21.113 -3.399 6.832 1.00 0.00 630 ALA A O 17
ATOM 23017 N N . LEU A 1 104 ? -19.897 -2.081 5.473 1.00 0.00 631 LEU A N 17
ATOM 23018 C CA . LEU A 1 104 ? -21.047 -1.405 4.889 1.00 0.00 631 LEU A CA 17
ATOM 23019 C C . LEU A 1 104 ? -21.886 -2.386 4.087 1.00 0.00 631 LEU A C 17
ATOM 23020 O O . LEU A 1 104 ? -23.111 -2.290 4.048 1.00 0.00 631 LEU A O 17
ATOM 23036 N N . LYS A 1 105 ? -21.207 -3.332 3.448 1.00 0.00 632 LYS A N 17
ATOM 23037 C CA . LYS A 1 105 ? -21.875 -4.370 2.676 1.00 0.00 632 LYS A CA 17
ATOM 23038 C C . LYS A 1 105 ? -22.795 -5.197 3.579 1.00 0.00 632 LYS A C 17
ATOM 23039 O O . LYS A 1 105 ? -23.819 -5.718 3.140 1.00 0.00 632 LYS A O 17
ATOM 23058 N N . ASN A 1 106 ? -22.418 -5.304 4.844 1.00 0.00 633 ASN A N 17
ATOM 23059 C CA . ASN A 1 106 ? -23.190 -6.066 5.813 1.00 0.00 633 ASN A CA 17
ATOM 23060 C C . ASN A 1 106 ? -24.211 -5.173 6.515 1.00 0.00 633 ASN A C 17
ATOM 23061 O O . ASN A 1 106 ? -25.336 -5.594 6.792 1.00 0.00 633 ASN A O 17
ATOM 23072 N N . GLY A 1 107 ? -23.827 -3.931 6.771 1.00 0.00 634 GLY A N 17
ATOM 23073 C CA . GLY A 1 107 ? -24.704 -3.013 7.468 1.00 0.00 634 GLY A CA 17
ATOM 23074 C C . GLY A 1 107 ? -24.610 -1.603 6.925 1.00 0.00 634 GLY A C 17
ATOM 23075 O O . GLY A 1 107 ? -23.651 -0.881 7.212 1.00 0.00 634 GLY A O 17
ATOM 23079 N N . GLY A 1 108 ? -25.604 -1.213 6.143 1.00 0.00 635 GLY A N 17
ATOM 23080 C CA . GLY A 1 108 ? -25.620 0.116 5.570 1.00 0.00 635 GLY A CA 17
ATOM 23081 C C . GLY A 1 108 ? -26.240 1.123 6.512 1.00 0.00 635 GLY A C 17
ATOM 23082 O O . GLY A 1 108 ? -25.855 2.307 6.464 1.00 0.00 635 GLY A O 17
ATOM 23087 N N . LYS A 1 24 ? -39.676 15.365 14.144 1.00 0.00 551 LYS A N 18
ATOM 23088 C CA . LYS A 1 24 ? -38.453 15.247 14.969 1.00 0.00 551 LYS A CA 18
ATOM 23089 C C . LYS A 1 24 ? -37.846 13.851 14.862 1.00 0.00 551 LYS A C 18
ATOM 23090 O O . LYS A 1 24 ? -37.284 13.332 15.829 1.00 0.00 551 LYS A O 18
ATOM 23109 N N . ALA A 1 25 ? -37.956 13.251 13.680 1.00 0.00 552 ALA A N 18
ATOM 23110 C CA . ALA A 1 25 ? -37.407 11.924 13.430 1.00 0.00 552 ALA A CA 18
ATOM 23111 C C . ALA A 1 25 ? -37.483 11.593 11.947 1.00 0.00 552 ALA A C 18
ATOM 23112 O O . ALA A 1 25 ? -38.426 11.990 11.263 1.00 0.00 552 ALA A O 18
ATOM 23119 N N . GLU A 1 26 ? -36.480 10.882 11.453 1.00 0.00 553 GLU A N 18
ATOM 23120 C CA . GLU A 1 26 ? -36.446 10.501 10.051 1.00 0.00 553 GLU A CA 18
ATOM 23121 C C . GLU A 1 26 ? -36.838 9.041 9.887 1.00 0.00 553 GLU A C 18
ATOM 23122 O O . GLU A 1 26 ? -37.900 8.738 9.349 1.00 0.00 553 GLU A O 18
ATOM 23134 N N . THR A 1 27 ? -35.977 8.150 10.377 1.00 0.00 554 THR A N 18
ATOM 23135 C CA . THR A 1 27 ? -36.152 6.712 10.205 1.00 0.00 554 THR A CA 18
ATOM 23136 C C . THR A 1 27 ? -36.079 6.327 8.724 1.00 0.00 554 THR A C 18
ATOM 23137 O O . THR A 1 27 ? -37.047 6.495 7.985 1.00 0.00 554 THR A O 18
ATOM 23148 N N . VAL A 1 28 ? -34.906 5.826 8.327 1.00 0.00 555 VAL A N 18
ATOM 23149 C CA . VAL A 1 28 ? -34.583 5.400 6.954 1.00 0.00 555 VAL A CA 18
ATOM 23150 C C . VAL A 1 28 ? -34.631 6.563 5.955 1.00 0.00 555 VAL A C 18
ATOM 23151 O O . VAL A 1 28 ? -35.539 7.401 5.962 1.00 0.00 555 VAL A O 18
ATOM 23164 N N . LYS A 1 29 ? -33.622 6.619 5.100 1.00 0.00 556 LYS A N 18
ATOM 23165 C CA . LYS A 1 29 ? -33.533 7.646 4.078 1.00 0.00 556 LYS A CA 18
ATOM 23166 C C . LYS A 1 29 ? -34.344 7.228 2.852 1.00 0.00 556 LYS A C 18
ATOM 23167 O O . LYS A 1 29 ? -33.821 7.162 1.736 1.00 0.00 556 LYS A O 18
ATOM 23186 N N . ARG A 1 30 ? -35.627 6.941 3.092 1.00 0.00 557 ARG A N 18
ATOM 23187 C CA . ARG A 1 30 ? -36.561 6.458 2.070 1.00 0.00 557 ARG A CA 18
ATOM 23188 C C . ARG A 1 30 ? -36.199 5.041 1.624 1.00 0.00 557 ARG A C 18
ATOM 23189 O O . ARG A 1 30 ? -36.909 4.085 1.933 1.00 0.00 557 ARG A O 18
ATOM 23210 N N . SER A 1 31 ? -35.099 4.914 0.899 1.00 0.00 558 SER A N 18
ATOM 23211 C CA . SER A 1 31 ? -34.618 3.621 0.438 1.00 0.00 558 SER A CA 18
ATOM 23212 C C . SER A 1 31 ? -33.117 3.679 0.171 1.00 0.00 558 SER A C 18
ATOM 23213 O O . SER A 1 31 ? -32.666 4.347 -0.761 1.00 0.00 558 SER A O 18
ATOM 23221 N N . SER A 1 32 ? -32.348 2.998 1.004 1.00 0.00 559 SER A N 18
ATOM 23222 C CA . SER A 1 32 ? -30.907 2.947 0.841 1.00 0.00 559 SER A CA 18
ATOM 23223 C C . SER A 1 32 ? -30.509 1.734 0.008 1.00 0.00 559 SER A C 18
ATOM 23224 O O . SER A 1 32 ? -30.897 0.602 0.311 1.00 0.00 559 SER A O 18
ATOM 23232 N N . SER A 1 33 ? -29.747 1.981 -1.050 1.00 0.00 560 SER A N 18
ATOM 23233 C CA . SER A 1 33 ? -29.217 0.915 -1.884 1.00 0.00 560 SER A CA 18
ATOM 23234 C C . SER A 1 33 ? -28.146 0.139 -1.119 1.00 0.00 560 SER A C 18
ATOM 23235 O O . SER A 1 33 ? -27.766 -0.968 -1.513 1.00 0.00 560 SER A O 18
ATOM 23243 N N . LYS A 1 34 ? -27.681 0.734 -0.014 1.00 0.00 561 LYS A N 18
ATOM 23244 C CA . LYS A 1 34 ? -26.695 0.123 0.876 1.00 0.00 561 LYS A CA 18
ATOM 23245 C C . LYS A 1 34 ? -25.316 0.066 0.222 1.00 0.00 561 LYS A C 18
ATOM 23246 O O . LYS A 1 34 ? -24.396 0.767 0.642 1.00 0.00 561 LYS A O 18
ATOM 23265 N N . LEU A 1 35 ? -25.184 -0.742 -0.815 1.00 0.00 562 LEU A N 18
ATOM 23266 C CA . LEU A 1 35 ? -23.923 -0.876 -1.519 1.00 0.00 562 LEU A CA 18
ATOM 23267 C C . LEU A 1 35 ? -24.089 -0.382 -2.950 1.00 0.00 562 LEU A C 18
ATOM 23268 O O . LEU A 1 35 ? -24.661 -1.072 -3.797 1.00 0.00 562 LEU A O 18
ATOM 23284 N N . SER A 1 36 ? -23.615 0.826 -3.204 1.00 0.00 563 SER A N 18
ATOM 23285 C CA . SER A 1 36 ? -23.628 1.383 -4.544 1.00 0.00 563 SER A CA 18
ATOM 23286 C C . SER A 1 36 ? -22.615 0.635 -5.407 1.00 0.00 563 SER A C 18
ATOM 23287 O O . SER A 1 36 ? -21.568 0.200 -4.925 1.00 0.00 563 SER A O 18
ATOM 23295 N N . TYR A 1 37 ? -22.948 0.488 -6.684 1.00 0.00 564 TYR A N 18
ATOM 23296 C CA . TYR A 1 37 ? -22.151 -0.288 -7.632 1.00 0.00 564 TYR A CA 18
ATOM 23297 C C . TYR A 1 37 ? -20.687 0.141 -7.649 1.00 0.00 564 TYR A C 18
ATOM 23298 O O . TYR A 1 37 ? -19.799 -0.679 -7.895 1.00 0.00 564 TYR A O 18
ATOM 23316 N N . LYS A 1 38 ? -20.441 1.421 -7.399 1.00 0.00 565 LYS A N 18
ATOM 23317 C CA . LYS A 1 38 ? -19.083 1.948 -7.383 1.00 0.00 565 LYS A CA 18
ATOM 23318 C C . LYS A 1 38 ? -18.243 1.308 -6.283 1.00 0.00 565 LYS A C 18
ATOM 23319 O O . LYS A 1 38 ? -17.037 1.171 -6.433 1.00 0.00 565 LYS A O 18
ATOM 23338 N N . LEU A 1 39 ? -18.886 0.884 -5.201 1.00 0.00 566 LEU A N 18
ATOM 23339 C CA . LEU A 1 39 ? -18.179 0.213 -4.116 1.00 0.00 566 LEU A CA 18
ATOM 23340 C C . LEU A 1 39 ? -18.080 -1.259 -4.426 1.00 0.00 566 LEU A C 18
ATOM 23341 O O . LEU A 1 39 ? -17.176 -1.940 -3.957 1.00 0.00 566 LEU A O 18
ATOM 23357 N N . GLN A 1 40 ? -19.039 -1.743 -5.205 1.00 0.00 567 GLN A N 18
ATOM 23358 C CA . GLN A 1 40 ? -19.077 -3.139 -5.598 1.00 0.00 567 GLN A CA 18
ATOM 23359 C C . GLN A 1 40 ? -17.762 -3.521 -6.243 1.00 0.00 567 GLN A C 18
ATOM 23360 O O . GLN A 1 40 ? -17.031 -4.370 -5.745 1.00 0.00 567 GLN A O 18
ATOM 23374 N N . ARG A 1 41 ? -17.444 -2.835 -7.320 1.00 0.00 568 ARG A N 18
ATOM 23375 C CA . ARG A 1 41 ? -16.219 -3.088 -8.056 1.00 0.00 568 ARG A CA 18
ATOM 23376 C C . ARG A 1 41 ? -15.010 -2.491 -7.339 1.00 0.00 568 ARG A C 18
ATOM 23377 O O . ARG A 1 41 ? -13.879 -2.921 -7.564 1.00 0.00 568 ARG A O 18
ATOM 23398 N N . GLU A 1 42 ? -15.252 -1.515 -6.461 1.00 0.00 569 GLU A N 18
ATOM 23399 C CA . GLU A 1 42 ? -14.184 -0.921 -5.664 1.00 0.00 569 GLU A CA 18
ATOM 23400 C C . GLU A 1 42 ? -13.631 -1.965 -4.703 1.00 0.00 569 GLU A C 18
ATOM 23401 O O . GLU A 1 42 ? -12.422 -2.158 -4.589 1.00 0.00 569 GLU A O 18
ATOM 23413 N N . LEU A 1 43 ? -14.546 -2.665 -4.054 1.00 0.00 570 LEU A N 18
ATOM 23414 C CA . LEU A 1 43 ? -14.211 -3.675 -3.065 1.00 0.00 570 LEU A CA 18
ATOM 23415 C C . LEU A 1 43 ? -13.558 -4.885 -3.730 1.00 0.00 570 LEU A C 18
ATOM 23416 O O . LEU A 1 43 ? -12.723 -5.549 -3.135 1.00 0.00 570 LEU A O 18
ATOM 23432 N N . GLU A 1 44 ? -13.932 -5.158 -4.971 1.00 0.00 571 GLU A N 18
ATOM 23433 C CA . GLU A 1 44 ? -13.495 -6.376 -5.651 1.00 0.00 571 GLU A CA 18
ATOM 23434 C C . GLU A 1 44 ? -12.103 -6.242 -6.261 1.00 0.00 571 GLU A C 18
ATOM 23435 O O . GLU A 1 44 ? -11.463 -7.245 -6.583 1.00 0.00 571 GLU A O 18
ATOM 23447 N N . GLN A 1 45 ? -11.636 -5.018 -6.415 1.00 0.00 572 GLN A N 18
ATOM 23448 C CA . GLN A 1 45 ? -10.298 -4.780 -6.944 1.00 0.00 572 GLN A CA 18
ATOM 23449 C C . GLN A 1 45 ? -9.320 -4.527 -5.804 1.00 0.00 572 GLN A C 18
ATOM 23450 O O . GLN A 1 45 ? -8.145 -4.890 -5.857 1.00 0.00 572 GLN A O 18
ATOM 23464 N N . LEU A 1 46 ? -9.860 -3.904 -4.782 1.00 0.00 573 LEU A N 18
ATOM 23465 C CA . LEU A 1 46 ? -9.127 -3.426 -3.617 1.00 0.00 573 LEU A CA 18
ATOM 23466 C C . LEU A 1 46 ? -8.235 -4.511 -2.957 1.00 0.00 573 LEU A C 18
ATOM 23467 O O . LEU A 1 46 ? -7.104 -4.207 -2.605 1.00 0.00 573 LEU A O 18
ATOM 23483 N N . PRO A 1 47 ? -8.687 -5.778 -2.773 1.00 0.00 574 PRO A N 18
ATOM 23484 C CA . PRO A 1 47 ? -7.836 -6.827 -2.179 1.00 0.00 574 PRO A CA 18
ATOM 23485 C C . PRO A 1 47 ? -6.577 -7.081 -3.002 1.00 0.00 574 PRO A C 18
ATOM 23486 O O . PRO A 1 47 ? -5.497 -7.306 -2.453 1.00 0.00 574 PRO A O 18
ATOM 23497 N N . GLN A 1 48 ? -6.719 -7.018 -4.323 1.00 0.00 575 GLN A N 18
ATOM 23498 C CA . GLN A 1 48 ? -5.588 -7.200 -5.228 1.00 0.00 575 GLN A CA 18
ATOM 23499 C C . GLN A 1 48 ? -4.619 -6.037 -5.084 1.00 0.00 575 GLN A C 18
ATOM 23500 O O . GLN A 1 48 ? -3.422 -6.158 -5.349 1.00 0.00 575 GLN A O 18
ATOM 23514 N N . LEU A 1 49 ? -5.163 -4.910 -4.663 1.00 0.00 576 LEU A N 18
ATOM 23515 C CA . LEU A 1 49 ? -4.378 -3.720 -4.399 1.00 0.00 576 LEU A CA 18
ATOM 23516 C C . LEU A 1 49 ? -3.739 -3.790 -3.011 1.00 0.00 576 LEU A C 18
ATOM 23517 O O . LEU A 1 49 ? -2.619 -3.328 -2.813 1.00 0.00 576 LEU A O 18
ATOM 23533 N N . LEU A 1 50 ? -4.455 -4.370 -2.055 1.00 0.00 577 LEU A N 18
ATOM 23534 C CA . LEU A 1 50 ? -3.904 -4.623 -0.726 1.00 0.00 577 LEU A CA 18
ATOM 23535 C C . LEU A 1 50 ? -2.684 -5.510 -0.806 1.00 0.00 577 LEU A C 18
ATOM 23536 O O . LEU A 1 50 ? -1.634 -5.177 -0.267 1.00 0.00 577 LEU A O 18
ATOM 23552 N N . GLU A 1 51 ? -2.815 -6.632 -1.488 1.00 0.00 578 GLU A N 18
ATOM 23553 C CA . GLU A 1 51 ? -1.691 -7.531 -1.650 1.00 0.00 578 GLU A CA 18
ATOM 23554 C C . GLU A 1 51 ? -0.606 -6.873 -2.499 1.00 0.00 578 GLU A C 18
ATOM 23555 O O . GLU A 1 51 ? 0.569 -7.212 -2.389 1.00 0.00 578 GLU A O 18
ATOM 23567 N N . ASP A 1 52 ? -1.007 -5.909 -3.324 1.00 0.00 579 ASP A N 18
ATOM 23568 C CA . ASP A 1 52 ? -0.061 -5.162 -4.147 1.00 0.00 579 ASP A CA 18
ATOM 23569 C C . ASP A 1 52 ? 0.799 -4.273 -3.276 1.00 0.00 579 ASP A C 18
ATOM 23570 O O . ASP A 1 52 ? 2.020 -4.320 -3.336 1.00 0.00 579 ASP A O 18
ATOM 23579 N N . LEU A 1 53 ? 0.133 -3.454 -2.472 1.00 0.00 580 LEU A N 18
ATOM 23580 C CA . LEU A 1 53 ? 0.801 -2.480 -1.624 1.00 0.00 580 LEU A CA 18
ATOM 23581 C C . LEU A 1 53 ? 1.540 -3.165 -0.490 1.00 0.00 580 LEU A C 18
ATOM 23582 O O . LEU A 1 53 ? 2.570 -2.678 -0.028 1.00 0.00 580 LEU A O 18
ATOM 23598 N N . GLU A 1 54 ? 1.004 -4.288 -0.043 1.00 0.00 581 GLU A N 18
ATOM 23599 C CA . GLU A 1 54 ? 1.672 -5.105 0.955 1.00 0.00 581 GLU A CA 18
ATOM 23600 C C . GLU A 1 54 ? 2.993 -5.601 0.400 1.00 0.00 581 GLU A C 18
ATOM 23601 O O . GLU A 1 54 ? 4.055 -5.350 0.971 1.00 0.00 581 GLU A O 18
ATOM 23613 N N . ALA A 1 55 ? 2.912 -6.287 -0.735 1.00 0.00 582 ALA A N 18
ATOM 23614 C CA . ALA A 1 55 ? 4.092 -6.794 -1.422 1.00 0.00 582 ALA A CA 18
ATOM 23615 C C . ALA A 1 55 ? 5.025 -5.652 -1.800 1.00 0.00 582 ALA A C 18
ATOM 23616 O O . ALA A 1 55 ? 6.244 -5.815 -1.822 1.00 0.00 582 ALA A O 18
ATOM 23623 N N . LYS A 1 56 ? 4.436 -4.495 -2.079 1.00 0.00 583 LYS A N 18
ATOM 23624 C CA . LYS A 1 56 ? 5.200 -3.311 -2.442 1.00 0.00 583 LYS A CA 18
ATOM 23625 C C . LYS A 1 56 ? 6.003 -2.827 -1.243 1.00 0.00 583 LYS A C 18
ATOM 23626 O O . LYS A 1 56 ? 7.200 -2.563 -1.344 1.00 0.00 583 LYS A O 18
ATOM 23645 N N . LEU A 1 57 ? 5.332 -2.729 -0.104 1.00 0.00 584 LEU A N 18
ATOM 23646 C CA . LEU A 1 57 ? 5.968 -2.315 1.133 1.00 0.00 584 LEU A CA 18
ATOM 23647 C C . LEU A 1 57 ? 7.057 -3.315 1.515 1.00 0.00 584 LEU A C 18
ATOM 23648 O O . LEU A 1 57 ? 8.172 -2.925 1.845 1.00 0.00 584 LEU A O 18
ATOM 23664 N N . GLU A 1 58 ? 6.727 -4.601 1.442 1.00 0.00 585 GLU A N 18
ATOM 23665 C CA . GLU A 1 58 ? 7.691 -5.667 1.708 1.00 0.00 585 GLU A CA 18
ATOM 23666 C C . GLU A 1 58 ? 8.926 -5.520 0.819 1.00 0.00 585 GLU A C 18
ATOM 23667 O O . GLU A 1 58 ? 10.059 -5.695 1.271 1.00 0.00 585 GLU A O 18
ATOM 23679 N N . ALA A 1 59 ? 8.694 -5.169 -0.441 1.00 0.00 586 ALA A N 18
ATOM 23680 C CA . ALA A 1 59 ? 9.768 -5.033 -1.414 1.00 0.00 586 ALA A CA 18
ATOM 23681 C C . ALA A 1 59 ? 10.645 -3.834 -1.082 1.00 0.00 586 ALA A C 18
ATOM 23682 O O . ALA A 1 59 ? 11.870 -3.935 -1.038 1.00 0.00 586 ALA A O 18
ATOM 23689 N N . LEU A 1 60 ? 10.005 -2.705 -0.825 1.00 0.00 587 LEU A N 18
ATOM 23690 C CA . LEU A 1 60 ? 10.714 -1.470 -0.531 1.00 0.00 587 LEU A CA 18
ATOM 23691 C C . LEU A 1 60 ? 11.427 -1.548 0.816 1.00 0.00 587 LEU A C 18
ATOM 23692 O O . LEU A 1 60 ? 12.577 -1.137 0.933 1.00 0.00 587 LEU A O 18
ATOM 23708 N N . GLN A 1 61 ? 10.760 -2.114 1.815 1.00 0.00 588 GLN A N 18
ATOM 23709 C CA . GLN A 1 61 ? 11.336 -2.221 3.152 1.00 0.00 588 GLN A CA 18
ATOM 23710 C C . GLN A 1 61 ? 12.563 -3.125 3.158 1.00 0.00 588 GLN A C 18
ATOM 23711 O O . GLN A 1 61 ? 13.465 -2.938 3.962 1.00 0.00 588 GLN A O 18
ATOM 23725 N N . THR A 1 62 ? 12.605 -4.098 2.256 1.00 0.00 589 THR A N 18
ATOM 23726 C CA . THR A 1 62 ? 13.744 -5.003 2.186 1.00 0.00 589 THR A CA 18
ATOM 23727 C C . THR A 1 62 ? 14.910 -4.343 1.443 1.00 0.00 589 THR A C 18
ATOM 23728 O O . THR A 1 62 ? 16.068 -4.712 1.634 1.00 0.00 589 THR A O 18
ATOM 23739 N N . GLN A 1 63 ? 14.599 -3.359 0.604 1.00 0.00 590 GLN A N 18
ATOM 23740 C CA . GLN A 1 63 ? 15.630 -2.542 -0.022 1.00 0.00 590 GLN A CA 18
ATOM 23741 C C . GLN A 1 63 ? 16.269 -1.676 1.045 1.00 0.00 590 GLN A C 18
ATOM 23742 O O . GLN A 1 63 ? 17.485 -1.626 1.201 1.00 0.00 590 GLN A O 18
ATOM 23756 N N . VAL A 1 64 ? 15.398 -1.022 1.791 1.00 0.00 591 VAL A N 18
ATOM 23757 C CA . VAL A 1 64 ? 15.775 -0.110 2.854 1.00 0.00 591 VAL A CA 18
ATOM 23758 C C . VAL A 1 64 ? 16.351 -0.879 4.046 1.00 0.00 591 VAL A C 18
ATOM 23759 O O . VAL A 1 64 ? 17.032 -0.314 4.903 1.00 0.00 591 VAL A O 18
ATOM 23772 N N . ALA A 1 65 ? 16.087 -2.182 4.076 1.00 0.00 592 ALA A N 18
ATOM 23773 C CA . ALA A 1 65 ? 16.634 -3.062 5.101 1.00 0.00 592 ALA A CA 18
ATOM 23774 C C . ALA A 1 65 ? 18.132 -3.271 4.897 1.00 0.00 592 ALA A C 18
ATOM 23775 O O . ALA A 1 65 ? 18.848 -3.668 5.816 1.00 0.00 592 ALA A O 18
ATOM 23782 N N . ASP A 1 66 ? 18.593 -3.010 3.682 1.00 0.00 593 ASP A N 18
ATOM 23783 C CA . ASP A 1 66 ? 20.005 -3.156 3.346 1.00 0.00 593 ASP A CA 18
ATOM 23784 C C . ASP A 1 66 ? 20.784 -1.914 3.765 1.00 0.00 593 ASP A C 18
ATOM 23785 O O . ASP A 1 66 ? 20.339 -0.786 3.558 1.00 0.00 593 ASP A O 18
ATOM 23794 N N . ALA A 1 67 ? 21.947 -2.131 4.363 1.00 0.00 594 ALA A N 18
ATOM 23795 C CA . ALA A 1 67 ? 22.745 -1.040 4.915 1.00 0.00 594 ALA A CA 18
ATOM 23796 C C . ALA A 1 67 ? 23.422 -0.219 3.824 1.00 0.00 594 ALA A C 18
ATOM 23797 O O . ALA A 1 67 ? 23.797 0.933 4.049 1.00 0.00 594 ALA A O 18
ATOM 23804 N N . SER A 1 68 ? 23.575 -0.805 2.645 1.00 0.00 595 SER A N 18
ATOM 23805 C CA . SER A 1 68 ? 24.197 -0.111 1.529 1.00 0.00 595 SER A CA 18
ATOM 23806 C C . SER A 1 68 ? 23.169 0.710 0.759 1.00 0.00 595 SER A C 18
ATOM 23807 O O . SER A 1 68 ? 23.524 1.468 -0.142 1.00 0.00 595 SER A O 18
ATOM 23815 N N . PHE A 1 69 ? 21.898 0.556 1.121 1.00 0.00 596 PHE A N 18
ATOM 23816 C CA . PHE A 1 69 ? 20.830 1.329 0.499 1.00 0.00 596 PHE A CA 18
ATOM 23817 C C . PHE A 1 69 ? 21.066 2.824 0.686 1.00 0.00 596 PHE A C 18
ATOM 23818 O O . PHE A 1 69 ? 21.068 3.587 -0.278 1.00 0.00 596 PHE A O 18
ATOM 23835 N N . PHE A 1 70 ? 21.287 3.232 1.929 1.00 0.00 597 PHE A N 18
ATOM 23836 C CA . PHE A 1 70 ? 21.487 4.644 2.248 1.00 0.00 597 PHE A CA 18
ATOM 23837 C C . PHE A 1 70 ? 22.851 5.142 1.769 1.00 0.00 597 PHE A C 18
ATOM 23838 O O . PHE A 1 70 ? 23.218 6.289 2.006 1.00 0.00 597 PHE A O 18
ATOM 23855 N N . SER A 1 71 ? 23.598 4.276 1.098 1.00 0.00 598 SER A N 18
ATOM 23856 C CA . SER A 1 71 ? 24.886 4.657 0.544 1.00 0.00 598 SER A CA 18
ATOM 23857 C C . SER A 1 71 ? 24.689 5.176 -0.877 1.00 0.00 598 SER A C 18
ATOM 23858 O O . SER A 1 71 ? 25.633 5.620 -1.534 1.00 0.00 598 SER A O 18
ATOM 23866 N N . GLN A 1 72 ? 23.444 5.113 -1.338 1.00 0.00 599 GLN A N 18
ATOM 23867 C CA . GLN A 1 72 ? 23.073 5.623 -2.644 1.00 0.00 599 GLN A CA 18
ATOM 23868 C C . GLN A 1 72 ? 22.718 7.102 -2.566 1.00 0.00 599 GLN A C 18
ATOM 23869 O O . GLN A 1 72 ? 22.456 7.630 -1.482 1.00 0.00 599 GLN A O 18
ATOM 23883 N N . PRO A 1 73 ? 22.719 7.780 -3.723 1.00 0.00 600 PRO A N 18
ATOM 23884 C CA . PRO A 1 73 ? 22.380 9.204 -3.822 1.00 0.00 600 PRO A CA 18
ATOM 23885 C C . PRO A 1 73 ? 20.977 9.514 -3.310 1.00 0.00 600 PRO A C 18
ATOM 23886 O O . PRO A 1 73 ? 20.074 8.676 -3.356 1.00 0.00 600 PRO A O 18
ATOM 23897 N N . HIS A 1 74 ? 20.830 10.750 -2.840 1.00 0.00 601 HIS A N 18
ATOM 23898 C CA . HIS A 1 74 ? 19.586 11.279 -2.278 1.00 0.00 601 HIS A CA 18
ATOM 23899 C C . HIS A 1 74 ? 18.405 11.048 -3.211 1.00 0.00 601 HIS A C 18
ATOM 23900 O O . HIS A 1 74 ? 17.291 10.798 -2.760 1.00 0.00 601 HIS A O 18
ATOM 23915 N N . GLU A 1 75 ? 18.653 11.144 -4.506 1.00 0.00 602 GLU A N 18
ATOM 23916 C CA . GLU A 1 75 ? 17.591 11.026 -5.490 1.00 0.00 602 GLU A CA 18
ATOM 23917 C C . GLU A 1 75 ? 17.103 9.582 -5.603 1.00 0.00 602 GLU A C 18
ATOM 23918 O O . GLU A 1 75 ? 15.960 9.332 -5.981 1.00 0.00 602 GLU A O 18
ATOM 23930 N N . GLN A 1 76 ? 17.964 8.636 -5.253 1.00 0.00 603 GLN A N 18
ATOM 23931 C CA . GLN A 1 76 ? 17.589 7.227 -5.238 1.00 0.00 603 GLN A CA 18
ATOM 23932 C C . GLN A 1 76 ? 16.902 6.904 -3.934 1.00 0.00 603 GLN A C 18
ATOM 23933 O O . GLN A 1 76 ? 15.790 6.381 -3.901 1.00 0.00 603 GLN A O 18
ATOM 23947 N N . THR A 1 77 ? 17.588 7.240 -2.861 1.00 0.00 604 THR A N 18
ATOM 23948 C CA . THR A 1 77 ? 17.188 6.849 -1.534 1.00 0.00 604 THR A CA 18
ATOM 23949 C C . THR A 1 77 ? 15.879 7.495 -1.123 1.00 0.00 604 THR A C 18
ATOM 23950 O O . THR A 1 77 ? 14.974 6.811 -0.649 1.00 0.00 604 THR A O 18
ATOM 23961 N N . GLN A 1 78 ? 15.766 8.798 -1.326 1.00 0.00 605 GLN A N 18
ATOM 23962 C CA . GLN A 1 78 ? 14.551 9.504 -0.958 1.00 0.00 605 GLN A CA 18
ATOM 23963 C C . GLN A 1 78 ? 13.376 9.028 -1.794 1.00 0.00 605 GLN A C 18
ATOM 23964 O O . GLN A 1 78 ? 12.247 9.027 -1.324 1.00 0.00 605 GLN A O 18
ATOM 23978 N N . LYS A 1 79 ? 13.643 8.626 -3.031 1.00 0.00 606 LYS A N 18
ATOM 23979 C CA . LYS A 1 79 ? 12.614 8.043 -3.870 1.00 0.00 606 LYS A CA 18
ATOM 23980 C C . LYS A 1 79 ? 12.088 6.781 -3.213 1.00 0.00 606 LYS A C 18
ATOM 23981 O O . LYS A 1 79 ? 10.889 6.623 -3.018 1.00 0.00 606 LYS A O 18
ATOM 24000 N N . VAL A 1 80 ? 13.006 5.901 -2.851 1.00 0.00 607 VAL A N 18
ATOM 24001 C CA . VAL A 1 80 ? 12.646 4.626 -2.248 1.00 0.00 607 VAL A CA 18
ATOM 24002 C C . VAL A 1 80 ? 12.008 4.828 -0.876 1.00 0.00 607 VAL A C 18
ATOM 24003 O O . VAL A 1 80 ? 11.009 4.193 -0.551 1.00 0.00 607 VAL A O 18
ATOM 24016 N N . LEU A 1 81 ? 12.582 5.724 -0.084 1.00 0.00 608 LEU A N 18
ATOM 24017 C CA . LEU A 1 81 ? 12.071 6.017 1.253 1.00 0.00 608 LEU A CA 18
ATOM 24018 C C . LEU A 1 81 ? 10.678 6.639 1.193 1.00 0.00 608 LEU A C 18
ATOM 24019 O O . LEU A 1 81 ? 9.791 6.270 1.966 1.00 0.00 608 LEU A O 18
ATOM 24035 N N . ALA A 1 82 ? 10.490 7.584 0.277 1.00 0.00 609 ALA A N 18
ATOM 24036 C CA . ALA A 1 82 ? 9.204 8.248 0.115 1.00 0.00 609 ALA A CA 18
ATOM 24037 C C . ALA A 1 82 ? 8.176 7.286 -0.466 1.00 0.00 609 ALA A C 18
ATOM 24038 O O . ALA A 1 82 ? 7.008 7.294 -0.069 1.00 0.00 609 ALA A O 18
ATOM 24045 N N . ASP A 1 83 ? 8.626 6.452 -1.398 1.00 0.00 610 ASP A N 18
ATOM 24046 C CA . ASP A 1 83 ? 7.777 5.442 -2.026 1.00 0.00 610 ASP A CA 18
ATOM 24047 C C . ASP A 1 83 ? 7.369 4.396 -0.994 1.00 0.00 610 ASP A C 18
ATOM 24048 O O . ASP A 1 83 ? 6.217 3.970 -0.940 1.00 0.00 610 ASP A O 18
ATOM 24057 N N . MET A 1 84 ? 8.331 4.003 -0.161 1.00 0.00 611 MET A N 18
ATOM 24058 C CA . MET A 1 84 ? 8.086 3.061 0.926 1.00 0.00 611 MET A CA 18
ATOM 24059 C C . MET A 1 84 ? 7.010 3.586 1.863 1.00 0.00 611 MET A C 18
ATOM 24060 O O . MET A 1 84 ? 6.045 2.887 2.175 1.00 0.00 611 MET A O 18
ATOM 24074 N N . ALA A 1 85 ? 7.170 4.830 2.290 1.00 0.00 612 ALA A N 18
ATOM 24075 C CA . ALA A 1 85 ? 6.214 5.452 3.189 1.00 0.00 612 ALA A CA 18
ATOM 24076 C C . ALA A 1 85 ? 4.852 5.597 2.519 1.00 0.00 612 ALA A C 18
ATOM 24077 O O . ALA A 1 85 ? 3.816 5.503 3.169 1.00 0.00 612 ALA A O 18
ATOM 24084 N N . ALA A 1 86 ? 4.858 5.819 1.212 1.00 0.00 613 ALA A N 18
ATOM 24085 C CA . ALA A 1 86 ? 3.619 5.938 0.453 1.00 0.00 613 ALA A CA 18
ATOM 24086 C C . ALA A 1 86 ? 2.929 4.584 0.328 1.00 0.00 613 ALA A C 18
ATOM 24087 O O . ALA A 1 86 ? 1.704 4.506 0.286 1.00 0.00 613 ALA A O 18
ATOM 24094 N N . ALA A 1 87 ? 3.724 3.522 0.281 1.00 0.00 614 ALA A N 18
ATOM 24095 C CA . ALA A 1 87 ? 3.196 2.170 0.150 1.00 0.00 614 ALA A CA 18
ATOM 24096 C C . ALA A 1 87 ? 2.399 1.769 1.383 1.00 0.00 614 ALA A C 18
ATOM 24097 O O . ALA A 1 87 ? 1.242 1.366 1.275 1.00 0.00 614 ALA A O 18
ATOM 24104 N N . GLU A 1 88 ? 3.018 1.890 2.551 1.00 0.00 615 GLU A N 18
ATOM 24105 C CA . GLU A 1 88 ? 2.354 1.542 3.801 1.00 0.00 615 GLU A CA 18
ATOM 24106 C C . GLU A 1 88 ? 1.156 2.452 4.048 1.00 0.00 615 GLU A C 18
ATOM 24107 O O . GLU A 1 88 ? 0.081 1.974 4.401 1.00 0.00 615 GLU A O 18
ATOM 24119 N N . GLN A 1 89 ? 1.327 3.752 3.824 1.00 0.00 616 GLN A N 18
ATOM 24120 C CA . GLN A 1 89 ? 0.225 4.696 3.992 1.00 0.00 616 GLN A CA 18
ATOM 24121 C C . GLN A 1 89 ? -0.953 4.319 3.105 1.00 0.00 616 GLN A C 18
ATOM 24122 O O . GLN A 1 89 ? -2.091 4.284 3.566 1.00 0.00 616 GLN A O 18
ATOM 24136 N N . GLU A 1 90 ? -0.671 4.017 1.839 1.00 0.00 617 GLU A N 18
ATOM 24137 C CA . GLU A 1 90 ? -1.713 3.643 0.890 1.00 0.00 617 GLU A CA 18
ATOM 24138 C C . GLU A 1 90 ? -2.366 2.332 1.314 1.00 0.00 617 GLU A C 18
ATOM 24139 O O . GLU A 1 90 ? -3.585 2.192 1.270 1.00 0.00 617 GLU A O 18
ATOM 24151 N N . LEU A 1 91 ? -1.539 1.389 1.748 1.00 0.00 618 LEU A N 18
ATOM 24152 C CA . LEU A 1 91 ? -2.008 0.068 2.140 1.00 0.00 618 LEU A CA 18
ATOM 24153 C C . LEU A 1 91 ? -3.053 0.138 3.252 1.00 0.00 618 LEU A C 18
ATOM 24154 O O . LEU A 1 91 ? -4.128 -0.449 3.136 1.00 0.00 618 LEU A O 18
ATOM 24170 N N . GLU A 1 92 ? -2.745 0.863 4.318 1.00 0.00 619 GLU A N 18
ATOM 24171 C CA . GLU A 1 92 ? -3.621 0.886 5.484 1.00 0.00 619 GLU A CA 18
ATOM 24172 C C . GLU A 1 92 ? -4.917 1.628 5.190 1.00 0.00 619 GLU A C 18
ATOM 24173 O O . GLU A 1 92 ? -5.992 1.175 5.574 1.00 0.00 619 GLU A O 18
ATOM 24185 N N . GLN A 1 93 ? -4.822 2.766 4.514 1.00 0.00 620 GLN A N 18
ATOM 24186 C CA . GLN A 1 93 ? -6.023 3.533 4.182 1.00 0.00 620 GLN A CA 18
ATOM 24187 C C . GLN A 1 93 ? -6.905 2.754 3.212 1.00 0.00 620 GLN A C 18
ATOM 24188 O O . GLN A 1 93 ? -8.133 2.843 3.265 1.00 0.00 620 GLN A O 18
ATOM 24202 N N . ALA A 1 94 ? -6.275 1.984 2.335 1.00 0.00 621 ALA A N 18
ATOM 24203 C CA . ALA A 1 94 ? -7.008 1.124 1.425 1.00 0.00 621 ALA A CA 18
ATOM 24204 C C . ALA A 1 94 ? -7.662 -0.013 2.201 1.00 0.00 621 ALA A C 18
ATOM 24205 O O . ALA A 1 94 ? -8.786 -0.414 1.907 1.00 0.00 621 ALA A O 18
ATOM 24212 N N . PHE A 1 95 ? -6.950 -0.517 3.201 1.00 0.00 622 PHE A N 18
ATOM 24213 C CA . PHE A 1 95 ? -7.485 -1.539 4.091 1.00 0.00 622 PHE A CA 18
ATOM 24214 C C . PHE A 1 95 ? -8.711 -1.015 4.834 1.00 0.00 622 PHE A C 18
ATOM 24215 O O . PHE A 1 95 ? -9.744 -1.683 4.900 1.00 0.00 622 PHE A O 18
ATOM 24232 N N . GLU A 1 96 ? -8.585 0.188 5.389 1.00 0.00 623 GLU A N 18
ATOM 24233 C CA . GLU A 1 96 ? -9.687 0.842 6.083 1.00 0.00 623 GLU A CA 18
ATOM 24234 C C . GLU A 1 96 ? -10.875 1.028 5.145 1.00 0.00 623 GLU A C 18
ATOM 24235 O O . GLU A 1 96 ? -12.029 0.877 5.550 1.00 0.00 623 GLU A O 18
ATOM 24247 N N . ARG A 1 97 ? -10.584 1.364 3.892 1.00 0.00 624 ARG A N 18
ATOM 24248 C CA . ARG A 1 97 ? -11.611 1.440 2.861 1.00 0.00 624 ARG A CA 18
ATOM 24249 C C . ARG A 1 97 ? -12.281 0.084 2.708 1.00 0.00 624 ARG A C 18
ATOM 24250 O O . ARG A 1 97 ? -13.500 -0.030 2.776 1.00 0.00 624 ARG A O 18
ATOM 24271 N N . TRP A 1 98 ? -11.455 -0.937 2.528 1.00 0.00 625 TRP A N 18
ATOM 24272 C CA . TRP A 1 98 ? -11.924 -2.290 2.274 1.00 0.00 625 TRP A CA 18
ATOM 24273 C C . TRP A 1 98 ? -12.843 -2.798 3.382 1.00 0.00 625 TRP A C 18
ATOM 24274 O O . TRP A 1 98 ? -13.957 -3.245 3.111 1.00 0.00 625 TRP A O 18
ATOM 24295 N N . GLU A 1 99 ? -12.379 -2.730 4.623 1.00 0.00 626 GLU A N 18
ATOM 24296 C CA . GLU A 1 99 ? -13.151 -3.240 5.747 1.00 0.00 626 GLU A CA 18
ATOM 24297 C C . GLU A 1 99 ? -14.430 -2.428 5.935 1.00 0.00 626 GLU A C 18
ATOM 24298 O O . GLU A 1 99 ? -15.454 -2.957 6.366 1.00 0.00 626 GLU A O 18
ATOM 24310 N N . TYR A 1 100 ? -14.370 -1.150 5.585 1.00 0.00 627 TYR A N 18
ATOM 24311 C CA . TYR A 1 100 ? -15.561 -0.311 5.562 1.00 0.00 627 TYR A CA 18
ATOM 24312 C C . TYR A 1 100 ? -16.523 -0.800 4.488 1.00 0.00 627 TYR A C 18
ATOM 24313 O O . TYR A 1 100 ? -17.721 -0.908 4.727 1.00 0.00 627 TYR A O 18
ATOM 24331 N N . LEU A 1 101 ? -15.992 -1.107 3.316 1.00 0.00 628 LEU A N 18
ATOM 24332 C CA . LEU A 1 101 ? -16.812 -1.585 2.214 1.00 0.00 628 LEU A CA 18
ATOM 24333 C C . LEU A 1 101 ? -17.466 -2.917 2.578 1.00 0.00 628 LEU A C 18
ATOM 24334 O O . LEU A 1 101 ? -18.633 -3.152 2.266 1.00 0.00 628 LEU A O 18
ATOM 24350 N N . GLU A 1 102 ? -16.706 -3.782 3.246 1.00 0.00 629 GLU A N 18
ATOM 24351 C CA . GLU A 1 102 ? -17.236 -5.039 3.762 1.00 0.00 629 GLU A CA 18
ATOM 24352 C C . GLU A 1 102 ? -18.364 -4.794 4.757 1.00 0.00 629 GLU A C 18
ATOM 24353 O O . GLU A 1 102 ? -19.468 -5.327 4.604 1.00 0.00 629 GLU A O 18
ATOM 24365 N N . ALA A 1 103 ? -18.082 -3.975 5.761 1.00 0.00 630 ALA A N 18
ATOM 24366 C CA . ALA A 1 103 ? -19.032 -3.687 6.828 1.00 0.00 630 ALA A CA 18
ATOM 24367 C C . ALA A 1 103 ? -20.253 -2.931 6.314 1.00 0.00 630 ALA A C 18
ATOM 24368 O O . ALA A 1 103 ? -21.358 -3.112 6.820 1.00 0.00 630 ALA A O 18
ATOM 24375 N N . LEU A 1 104 ? -20.052 -2.088 5.309 1.00 0.00 631 LEU A N 18
ATOM 24376 C CA . LEU A 1 104 ? -21.141 -1.297 4.751 1.00 0.00 631 LEU A CA 18
ATOM 24377 C C . LEU A 1 104 ? -22.209 -2.196 4.148 1.00 0.00 631 LEU A C 18
ATOM 24378 O O . LEU A 1 104 ? -23.392 -1.866 4.167 1.00 0.00 631 LEU A O 18
ATOM 24394 N N . LYS A 1 105 ? -21.784 -3.336 3.618 1.00 0.00 632 LYS A N 18
ATOM 24395 C CA . LYS A 1 105 ? -22.715 -4.299 3.047 1.00 0.00 632 LYS A CA 18
ATOM 24396 C C . LYS A 1 105 ? -23.582 -4.908 4.142 1.00 0.00 632 LYS A C 18
ATOM 24397 O O . LYS A 1 105 ? -24.675 -5.411 3.883 1.00 0.00 632 LYS A O 18
ATOM 24416 N N . ASN A 1 106 ? -23.074 -4.863 5.365 1.00 0.00 633 ASN A N 18
ATOM 24417 C CA . ASN A 1 106 ? -23.738 -5.479 6.504 1.00 0.00 633 ASN A CA 18
ATOM 24418 C C . ASN A 1 106 ? -24.672 -4.488 7.183 1.00 0.00 633 ASN A C 18
ATOM 24419 O O . ASN A 1 106 ? -25.748 -4.856 7.656 1.00 0.00 633 ASN A O 18
ATOM 24430 N N . GLY A 1 107 ? -24.266 -3.226 7.212 1.00 0.00 634 GLY A N 18
ATOM 24431 C CA . GLY A 1 107 ? -25.075 -2.201 7.835 1.00 0.00 634 GLY A CA 18
ATOM 24432 C C . GLY A 1 107 ? -25.189 -0.961 6.976 1.00 0.00 634 GLY A C 18
ATOM 24433 O O . GLY A 1 107 ? -24.489 0.026 7.204 1.00 0.00 634 GLY A O 18
ATOM 24437 N N . GLY A 1 108 ? -26.078 -1.004 5.995 1.00 0.00 635 GLY A N 18
ATOM 24438 C CA . GLY A 1 108 ? -26.246 0.120 5.094 1.00 0.00 635 GLY A CA 18
ATOM 24439 C C . GLY A 1 108 ? -27.601 0.784 5.254 1.00 0.00 635 GLY A C 18
ATOM 24440 O O . GLY A 1 108 ? -28.126 1.327 4.258 1.00 0.00 635 GLY A O 18
ATOM 24445 N N . LYS A 1 24 ? -36.542 9.356 -1.912 1.00 0.00 551 LYS A N 19
ATOM 24446 C CA . LYS A 1 24 ? -37.869 10.011 -1.861 1.00 0.00 551 LYS A CA 19
ATOM 24447 C C . LYS A 1 24 ? -38.595 9.682 -0.559 1.00 0.00 551 LYS A C 19
ATOM 24448 O O . LYS A 1 24 ? -39.184 10.561 0.068 1.00 0.00 551 LYS A O 19
ATOM 24467 N N . ALA A 1 25 ? -38.556 8.420 -0.145 1.00 0.00 552 ALA A N 19
ATOM 24468 C CA . ALA A 1 25 ? -39.250 8.002 1.066 1.00 0.00 552 ALA A CA 19
ATOM 24469 C C . ALA A 1 25 ? -38.407 7.027 1.876 1.00 0.00 552 ALA A C 19
ATOM 24470 O O . ALA A 1 25 ? -38.936 6.188 2.605 1.00 0.00 552 ALA A O 19
ATOM 24477 N N . GLU A 1 26 ? -37.093 7.148 1.757 1.00 0.00 553 GLU A N 19
ATOM 24478 C CA . GLU A 1 26 ? -36.184 6.245 2.444 1.00 0.00 553 GLU A CA 19
ATOM 24479 C C . GLU A 1 26 ? -35.790 6.822 3.798 1.00 0.00 553 GLU A C 19
ATOM 24480 O O . GLU A 1 26 ? -34.649 7.237 4.006 1.00 0.00 553 GLU A O 19
ATOM 24492 N N . THR A 1 27 ? -36.748 6.874 4.707 1.00 0.00 554 THR A N 19
ATOM 24493 C CA . THR A 1 27 ? -36.486 7.340 6.054 1.00 0.00 554 THR A CA 19
ATOM 24494 C C . THR A 1 27 ? -35.923 6.199 6.892 1.00 0.00 554 THR A C 19
ATOM 24495 O O . THR A 1 27 ? -35.027 6.396 7.717 1.00 0.00 554 THR A O 19
ATOM 24506 N N . VAL A 1 28 ? -36.421 4.999 6.631 1.00 0.00 555 VAL A N 19
ATOM 24507 C CA . VAL A 1 28 ? -35.951 3.804 7.307 1.00 0.00 555 VAL A CA 19
ATOM 24508 C C . VAL A 1 28 ? -35.080 3.005 6.349 1.00 0.00 555 VAL A C 19
ATOM 24509 O O . VAL A 1 28 ? -35.502 2.686 5.237 1.00 0.00 555 VAL A O 19
ATOM 24522 N N . LYS A 1 29 ? -33.871 2.688 6.775 1.00 0.00 556 LYS A N 19
ATOM 24523 C CA . LYS A 1 29 ? -32.885 2.108 5.877 1.00 0.00 556 LYS A CA 19
ATOM 24524 C C . LYS A 1 29 ? -33.013 0.593 5.800 1.00 0.00 556 LYS A C 19
ATOM 24525 O O . LYS A 1 29 ? -32.231 -0.146 6.397 1.00 0.00 556 LYS A O 19
ATOM 24544 N N . ARG A 1 30 ? -34.015 0.137 5.067 1.00 0.00 557 ARG A N 19
ATOM 24545 C CA . ARG A 1 30 ? -34.141 -1.274 4.733 1.00 0.00 557 ARG A CA 19
ATOM 24546 C C . ARG A 1 30 ? -33.345 -1.555 3.463 1.00 0.00 557 ARG A C 19
ATOM 24547 O O . ARG A 1 30 ? -33.917 -1.854 2.411 1.00 0.00 557 ARG A O 19
ATOM 24568 N N . SER A 1 31 ? -32.021 -1.435 3.580 1.00 0.00 558 SER A N 19
ATOM 24569 C CA . SER A 1 31 ? -31.106 -1.517 2.443 1.00 0.00 558 SER A CA 19
ATOM 24570 C C . SER A 1 31 ? -31.303 -0.313 1.520 1.00 0.00 558 SER A C 19
ATOM 24571 O O . SER A 1 31 ? -30.551 0.661 1.604 1.00 0.00 558 SER A O 19
ATOM 24579 N N . SER A 1 32 ? -32.331 -0.379 0.669 1.00 0.00 559 SER A N 19
ATOM 24580 C CA . SER A 1 32 ? -32.677 0.698 -0.264 1.00 0.00 559 SER A CA 19
ATOM 24581 C C . SER A 1 32 ? -31.584 0.917 -1.319 1.00 0.00 559 SER A C 19
ATOM 24582 O O . SER A 1 32 ? -31.797 0.658 -2.503 1.00 0.00 559 SER A O 19
ATOM 24590 N N . SER A 1 33 ? -30.424 1.388 -0.888 1.00 0.00 560 SER A N 19
ATOM 24591 C CA . SER A 1 33 ? -29.302 1.602 -1.787 1.00 0.00 560 SER A CA 19
ATOM 24592 C C . SER A 1 33 ? -28.156 0.663 -1.412 1.00 0.00 560 SER A C 19
ATOM 24593 O O . SER A 1 33 ? -27.623 -0.051 -2.262 1.00 0.00 560 SER A O 19
ATOM 24601 N N . LYS A 1 34 ? -27.814 0.663 -0.119 1.00 0.00 561 LYS A N 19
ATOM 24602 C CA . LYS A 1 34 ? -26.796 -0.226 0.451 1.00 0.00 561 LYS A CA 19
ATOM 24603 C C . LYS A 1 34 ? -25.400 0.058 -0.095 1.00 0.00 561 LYS A C 19
ATOM 24604 O O . LYS A 1 34 ? -24.584 0.687 0.578 1.00 0.00 561 LYS A O 19
ATOM 24623 N N . LEU A 1 35 ? -25.131 -0.393 -1.311 1.00 0.00 562 LEU A N 19
ATOM 24624 C CA . LEU A 1 35 ? -23.792 -0.326 -1.864 1.00 0.00 562 LEU A CA 19
ATOM 24625 C C . LEU A 1 35 ? -23.840 0.141 -3.308 1.00 0.00 562 LEU A C 19
ATOM 24626 O O . LEU A 1 35 ? -24.584 -0.406 -4.124 1.00 0.00 562 LEU A O 19
ATOM 24642 N N . SER A 1 36 ? -23.065 1.162 -3.614 1.00 0.00 563 SER A N 19
ATOM 24643 C CA . SER A 1 36 ? -22.940 1.643 -4.976 1.00 0.00 563 SER A CA 19
ATOM 24644 C C . SER A 1 36 ? -21.986 0.738 -5.752 1.00 0.00 563 SER A C 19
ATOM 24645 O O . SER A 1 36 ? -21.129 0.086 -5.149 1.00 0.00 563 SER A O 19
ATOM 24653 N N . TYR A 1 37 ? -22.117 0.706 -7.079 1.00 0.00 564 TYR A N 19
ATOM 24654 C CA . TYR A 1 37 ? -21.233 -0.107 -7.912 1.00 0.00 564 TYR A CA 19
ATOM 24655 C C . TYR A 1 37 ? -19.782 0.287 -7.688 1.00 0.00 564 TYR A C 19
ATOM 24656 O O . TYR A 1 37 ? -18.881 -0.548 -7.805 1.00 0.00 564 TYR A O 19
ATOM 24674 N N . LYS A 1 38 ? -19.567 1.557 -7.362 1.00 0.00 565 LYS A N 19
ATOM 24675 C CA . LYS A 1 38 ? -18.238 2.043 -7.017 1.00 0.00 565 LYS A CA 19
ATOM 24676 C C . LYS A 1 38 ? -17.615 1.107 -6.004 1.00 0.00 565 LYS A C 19
ATOM 24677 O O . LYS A 1 38 ? -16.522 0.604 -6.197 1.00 0.00 565 LYS A O 19
ATOM 24696 N N . LEU A 1 39 ? -18.364 0.846 -4.948 1.00 0.00 566 LEU A N 19
ATOM 24697 C CA . LEU A 1 39 ? -17.893 0.036 -3.843 1.00 0.00 566 LEU A CA 19
ATOM 24698 C C . LEU A 1 39 ? -17.939 -1.435 -4.213 1.00 0.00 566 LEU A C 19
ATOM 24699 O O . LEU A 1 39 ? -17.119 -2.225 -3.756 1.00 0.00 566 LEU A O 19
ATOM 24715 N N . GLN A 1 40 ? -18.906 -1.789 -5.049 1.00 0.00 567 GLN A N 19
ATOM 24716 C CA . GLN A 1 40 ? -19.054 -3.158 -5.516 1.00 0.00 567 GLN A CA 19
ATOM 24717 C C . GLN A 1 40 ? -17.782 -3.635 -6.204 1.00 0.00 567 GLN A C 19
ATOM 24718 O O . GLN A 1 40 ? -17.209 -4.658 -5.830 1.00 0.00 567 GLN A O 19
ATOM 24732 N N . ARG A 1 41 ? -17.334 -2.883 -7.198 1.00 0.00 568 ARG A N 19
ATOM 24733 C CA . ARG A 1 41 ? -16.131 -3.251 -7.923 1.00 0.00 568 ARG A CA 19
ATOM 24734 C C . ARG A 1 41 ? -14.891 -2.812 -7.148 1.00 0.00 568 ARG A C 19
ATOM 24735 O O . ARG A 1 41 ? -13.801 -3.341 -7.352 1.00 0.00 568 ARG A O 19
ATOM 24756 N N . GLU A 1 42 ? -15.078 -1.852 -6.241 1.00 0.00 569 GLU A N 19
ATOM 24757 C CA . GLU A 1 42 ? -14.002 -1.410 -5.362 1.00 0.00 569 GLU A CA 19
ATOM 24758 C C . GLU A 1 42 ? -13.564 -2.576 -4.487 1.00 0.00 569 GLU A C 19
ATOM 24759 O O . GLU A 1 42 ? -12.406 -2.974 -4.499 1.00 0.00 569 GLU A O 19
ATOM 24771 N N . LEU A 1 43 ? -14.529 -3.155 -3.780 1.00 0.00 570 LEU A N 19
ATOM 24772 C CA . LEU A 1 43 ? -14.276 -4.244 -2.842 1.00 0.00 570 LEU A CA 19
ATOM 24773 C C . LEU A 1 43 ? -13.734 -5.488 -3.549 1.00 0.00 570 LEU A C 19
ATOM 24774 O O . LEU A 1 43 ? -13.162 -6.370 -2.915 1.00 0.00 570 LEU A O 19
ATOM 24790 N N . GLU A 1 44 ? -13.932 -5.555 -4.858 1.00 0.00 571 GLU A N 19
ATOM 24791 C CA . GLU A 1 44 ? -13.525 -6.684 -5.644 1.00 0.00 571 GLU A CA 19
ATOM 24792 C C . GLU A 1 44 ? -12.038 -6.606 -5.977 1.00 0.00 571 GLU A C 19
ATOM 24793 O O . GLU A 1 44 ? -11.333 -7.615 -5.977 1.00 0.00 571 GLU A O 19
ATOM 24805 N N . GLN A 1 45 ? -11.561 -5.401 -6.234 1.00 0.00 572 GLN A N 19
ATOM 24806 C CA . GLN A 1 45 ? -10.186 -5.209 -6.665 1.00 0.00 572 GLN A CA 19
ATOM 24807 C C . GLN A 1 45 ? -9.304 -4.745 -5.515 1.00 0.00 572 GLN A C 19
ATOM 24808 O O . GLN A 1 45 ? -8.100 -4.999 -5.492 1.00 0.00 572 GLN A O 19
ATOM 24822 N N . LEU A 1 46 ? -9.930 -4.057 -4.578 1.00 0.00 573 LEU A N 19
ATOM 24823 C CA . LEU A 1 46 ? -9.261 -3.496 -3.401 1.00 0.00 573 LEU A CA 19
ATOM 24824 C C . LEU A 1 46 ? -8.361 -4.531 -2.691 1.00 0.00 573 LEU A C 19
ATOM 24825 O O . LEU A 1 46 ? -7.222 -4.215 -2.373 1.00 0.00 573 LEU A O 19
ATOM 24841 N N . PRO A 1 47 ? -8.835 -5.775 -2.423 1.00 0.00 574 PRO A N 19
ATOM 24842 C CA . PRO A 1 47 ? -7.991 -6.819 -1.813 1.00 0.00 574 PRO A CA 19
ATOM 24843 C C . PRO A 1 47 ? -6.705 -7.065 -2.598 1.00 0.00 574 PRO A C 19
ATOM 24844 O O . PRO A 1 47 ? -5.633 -7.242 -2.018 1.00 0.00 574 PRO A O 19
ATOM 24855 N N . GLN A 1 48 ? -6.813 -7.054 -3.923 1.00 0.00 575 GLN A N 19
ATOM 24856 C CA . GLN A 1 48 ? -5.656 -7.254 -4.788 1.00 0.00 575 GLN A CA 19
ATOM 24857 C C . GLN A 1 48 ? -4.750 -6.031 -4.751 1.00 0.00 575 GLN A C 19
ATOM 24858 O O . GLN A 1 48 ? -3.542 -6.127 -4.959 1.00 0.00 575 GLN A O 19
ATOM 24872 N N . LEU A 1 49 ? -5.350 -4.881 -4.482 1.00 0.00 576 LEU A N 19
ATOM 24873 C CA . LEU A 1 49 ? -4.606 -3.651 -4.267 1.00 0.00 576 LEU A CA 19
ATOM 24874 C C . LEU A 1 49 ? -3.890 -3.696 -2.916 1.00 0.00 576 LEU A C 19
ATOM 24875 O O . LEU A 1 49 ? -2.773 -3.202 -2.780 1.00 0.00 576 LEU A O 19
ATOM 24891 N N . LEU A 1 50 ? -4.533 -4.298 -1.922 1.00 0.00 577 LEU A N 19
ATOM 24892 C CA . LEU A 1 50 ? -3.920 -4.483 -0.612 1.00 0.00 577 LEU A CA 19
ATOM 24893 C C . LEU A 1 50 ? -2.672 -5.337 -0.719 1.00 0.00 577 LEU A C 19
ATOM 24894 O O . LEU A 1 50 ? -1.598 -4.923 -0.305 1.00 0.00 577 LEU A O 19
ATOM 24910 N N . GLU A 1 51 ? -2.806 -6.523 -1.291 1.00 0.00 578 GLU A N 19
ATOM 24911 C CA . GLU A 1 51 ? -1.654 -7.400 -1.471 1.00 0.00 578 GLU A CA 19
ATOM 24912 C C . GLU A 1 51 ? -0.634 -6.756 -2.413 1.00 0.00 578 GLU A C 19
ATOM 24913 O O . GLU A 1 51 ? 0.552 -7.076 -2.364 1.00 0.00 578 GLU A O 19
ATOM 24925 N N . ASP A 1 52 ? -1.102 -5.826 -3.244 1.00 0.00 579 ASP A N 19
ATOM 24926 C CA . ASP A 1 52 ? -0.224 -5.062 -4.126 1.00 0.00 579 ASP A CA 19
ATOM 24927 C C . ASP A 1 52 ? 0.658 -4.145 -3.302 1.00 0.00 579 ASP A C 19
ATOM 24928 O O . ASP A 1 52 ? 1.881 -4.177 -3.401 1.00 0.00 579 ASP A O 19
ATOM 24937 N N . LEU A 1 53 ? 0.008 -3.330 -2.486 1.00 0.00 580 LEU A N 19
ATOM 24938 C CA . LEU A 1 53 ? 0.681 -2.329 -1.670 1.00 0.00 580 LEU A CA 19
ATOM 24939 C C . LEU A 1 53 ? 1.483 -2.970 -0.557 1.00 0.00 580 LEU A C 19
ATOM 24940 O O . LEU A 1 53 ? 2.517 -2.452 -0.154 1.00 0.00 580 LEU A O 19
ATOM 24956 N N . GLU A 1 54 ? 0.994 -4.090 -0.058 1.00 0.00 581 GLU A N 19
ATOM 24957 C CA . GLU A 1 54 ? 1.680 -4.811 0.993 1.00 0.00 581 GLU A CA 19
ATOM 24958 C C . GLU A 1 54 ? 2.980 -5.381 0.457 1.00 0.00 581 GLU A C 19
ATOM 24959 O O . GLU A 1 54 ? 4.040 -5.210 1.054 1.00 0.00 581 GLU A O 19
ATOM 24971 N N . ALA A 1 55 ? 2.887 -6.041 -0.689 1.00 0.00 582 ALA A N 19
ATOM 24972 C CA . ALA A 1 55 ? 4.064 -6.581 -1.352 1.00 0.00 582 ALA A CA 19
ATOM 24973 C C . ALA A 1 55 ? 4.956 -5.450 -1.850 1.00 0.00 582 ALA A C 19
ATOM 24974 O O . ALA A 1 55 ? 6.173 -5.603 -1.949 1.00 0.00 582 ALA A O 19
ATOM 24981 N N . LYS A 1 56 ? 4.340 -4.312 -2.149 1.00 0.00 583 LYS A N 19
ATOM 24982 C CA . LYS A 1 56 ? 5.070 -3.118 -2.546 1.00 0.00 583 LYS A CA 19
ATOM 24983 C C . LYS A 1 56 ? 5.897 -2.614 -1.372 1.00 0.00 583 LYS A C 19
ATOM 24984 O O . LYS A 1 56 ? 7.089 -2.343 -1.502 1.00 0.00 583 LYS A O 19
ATOM 25003 N N . LEU A 1 57 ? 5.244 -2.515 -0.222 1.00 0.00 584 LEU A N 19
ATOM 25004 C CA . LEU A 1 57 ? 5.897 -2.110 1.006 1.00 0.00 584 LEU A CA 19
ATOM 25005 C C . LEU A 1 57 ? 7.014 -3.092 1.341 1.00 0.00 584 LEU A C 19
ATOM 25006 O O . LEU A 1 57 ? 8.132 -2.686 1.631 1.00 0.00 584 LEU A O 19
ATOM 25022 N N . GLU A 1 58 ? 6.698 -4.381 1.277 1.00 0.00 585 GLU A N 19
ATOM 25023 C CA . GLU A 1 58 ? 7.683 -5.437 1.502 1.00 0.00 585 GLU A CA 19
ATOM 25024 C C . GLU A 1 58 ? 8.900 -5.276 0.598 1.00 0.00 585 GLU A C 19
ATOM 25025 O O . GLU A 1 58 ? 10.039 -5.430 1.044 1.00 0.00 585 GLU A O 19
ATOM 25037 N N . ALA A 1 59 ? 8.651 -4.956 -0.665 1.00 0.00 586 ALA A N 19
ATOM 25038 C CA . ALA A 1 59 ? 9.714 -4.808 -1.648 1.00 0.00 586 ALA A CA 19
ATOM 25039 C C . ALA A 1 59 ? 10.621 -3.638 -1.286 1.00 0.00 586 ALA A C 19
ATOM 25040 O O . ALA A 1 59 ? 11.849 -3.739 -1.340 1.00 0.00 586 ALA A O 19
ATOM 25047 N N . LEU A 1 60 ? 9.999 -2.538 -0.893 1.00 0.00 587 LEU A N 19
ATOM 25048 C CA . LEU A 1 60 ? 10.721 -1.328 -0.539 1.00 0.00 587 LEU A CA 19
ATOM 25049 C C . LEU A 1 60 ? 11.410 -1.479 0.818 1.00 0.00 587 LEU A C 19
ATOM 25050 O O . LEU A 1 60 ? 12.581 -1.151 0.967 1.00 0.00 587 LEU A O 19
ATOM 25066 N N . GLN A 1 61 ? 10.691 -2.022 1.788 1.00 0.00 588 GLN A N 19
ATOM 25067 C CA . GLN A 1 61 ? 11.206 -2.167 3.147 1.00 0.00 588 GLN A CA 19
ATOM 25068 C C . GLN A 1 61 ? 12.362 -3.154 3.219 1.00 0.00 588 GLN A C 19
ATOM 25069 O O . GLN A 1 61 ? 13.164 -3.103 4.146 1.00 0.00 588 GLN A O 19
ATOM 25083 N N . THR A 1 62 ? 12.449 -4.057 2.256 1.00 0.00 589 THR A N 19
ATOM 25084 C CA . THR A 1 62 ? 13.498 -5.059 2.281 1.00 0.00 589 THR A CA 19
ATOM 25085 C C . THR A 1 62 ? 14.758 -4.544 1.586 1.00 0.00 589 THR A C 19
ATOM 25086 O O . THR A 1 62 ? 15.868 -4.962 1.914 1.00 0.00 589 THR A O 19
ATOM 25097 N N . GLN A 1 63 ? 14.601 -3.613 0.652 1.00 0.00 590 GLN A N 19
ATOM 25098 C CA . GLN A 1 63 ? 15.757 -2.988 0.028 1.00 0.00 590 GLN A CA 19
ATOM 25099 C C . GLN A 1 63 ? 16.257 -1.850 0.910 1.00 0.00 590 GLN A C 19
ATOM 25100 O O . GLN A 1 63 ? 17.452 -1.595 0.988 1.00 0.00 590 GLN A O 19
ATOM 25114 N N . VAL A 1 64 ? 15.327 -1.191 1.595 1.00 0.00 591 VAL A N 19
ATOM 25115 C CA . VAL A 1 64 ? 15.669 -0.176 2.587 1.00 0.00 591 VAL A CA 19
ATOM 25116 C C . VAL A 1 64 ? 16.249 -0.843 3.838 1.00 0.00 591 VAL A C 19
ATOM 25117 O O . VAL A 1 64 ? 16.959 -0.216 4.627 1.00 0.00 591 VAL A O 19
ATOM 25130 N N . ALA A 1 65 ? 15.954 -2.131 3.999 1.00 0.00 592 ALA A N 19
ATOM 25131 C CA . ALA A 1 65 ? 16.494 -2.913 5.105 1.00 0.00 592 ALA A CA 19
ATOM 25132 C C . ALA A 1 65 ? 18.003 -3.057 4.962 1.00 0.00 592 ALA A C 19
ATOM 25133 O O . ALA A 1 65 ? 18.735 -3.142 5.949 1.00 0.00 592 ALA A O 19
ATOM 25140 N N . ASP A 1 66 ? 18.443 -3.082 3.715 1.00 0.00 593 ASP A N 19
ATOM 25141 C CA . ASP A 1 66 ? 19.855 -3.191 3.385 1.00 0.00 593 ASP A CA 19
ATOM 25142 C C . ASP A 1 66 ? 20.563 -1.874 3.680 1.00 0.00 593 ASP A C 19
ATOM 25143 O O . ASP A 1 66 ? 20.159 -0.817 3.198 1.00 0.00 593 ASP A O 19
ATOM 25152 N N . ALA A 1 67 ? 21.624 -1.948 4.472 1.00 0.00 594 ALA A N 19
ATOM 25153 C CA . ALA A 1 67 ? 22.404 -0.771 4.830 1.00 0.00 594 ALA A CA 19
ATOM 25154 C C . ALA A 1 67 ? 23.108 -0.192 3.609 1.00 0.00 594 ALA A C 19
ATOM 25155 O O . ALA A 1 67 ? 23.536 0.962 3.610 1.00 0.00 594 ALA A O 19
ATOM 25162 N N . SER A 1 68 ? 23.221 -1.002 2.564 1.00 0.00 595 SER A N 19
ATOM 25163 C CA . SER A 1 68 ? 23.877 -0.584 1.336 1.00 0.00 595 SER A CA 19
ATOM 25164 C C . SER A 1 68 ? 22.955 0.319 0.520 1.00 0.00 595 SER A C 19
ATOM 25165 O O . SER A 1 68 ? 23.399 1.019 -0.390 1.00 0.00 595 SER A O 19
ATOM 25173 N N . PHE A 1 69 ? 21.672 0.306 0.871 1.00 0.00 596 PHE A N 19
ATOM 25174 C CA . PHE A 1 69 ? 20.678 1.131 0.195 1.00 0.00 596 PHE A CA 19
ATOM 25175 C C . PHE A 1 69 ? 21.001 2.610 0.359 1.00 0.00 596 PHE A C 19
ATOM 25176 O O . PHE A 1 69 ? 21.036 3.359 -0.615 1.00 0.00 596 PHE A O 19
ATOM 25193 N N . PHE A 1 70 ? 21.270 3.018 1.593 1.00 0.00 597 PHE A N 19
ATOM 25194 C CA . PHE A 1 70 ? 21.555 4.418 1.892 1.00 0.00 597 PHE A CA 19
ATOM 25195 C C . PHE A 1 70 ? 22.934 4.830 1.382 1.00 0.00 597 PHE A C 19
ATOM 25196 O O . PHE A 1 70 ? 23.372 5.963 1.593 1.00 0.00 597 PHE A O 19
ATOM 25213 N N . SER A 1 71 ? 23.621 3.908 0.721 1.00 0.00 598 SER A N 19
ATOM 25214 C CA . SER A 1 71 ? 24.905 4.209 0.113 1.00 0.00 598 SER A CA 19
ATOM 25215 C C . SER A 1 71 ? 24.681 4.757 -1.293 1.00 0.00 598 SER A C 19
ATOM 25216 O O . SER A 1 71 ? 25.624 5.129 -1.991 1.00 0.00 598 SER A O 19
ATOM 25224 N N . GLN A 1 72 ? 23.417 4.802 -1.700 1.00 0.00 599 GLN A N 19
ATOM 25225 C CA . GLN A 1 72 ? 23.036 5.393 -2.972 1.00 0.00 599 GLN A CA 19
ATOM 25226 C C . GLN A 1 72 ? 22.753 6.879 -2.801 1.00 0.00 599 GLN A C 19
ATOM 25227 O O . GLN A 1 72 ? 22.607 7.365 -1.677 1.00 0.00 599 GLN A O 19
ATOM 25241 N N . PRO A 1 73 ? 22.701 7.622 -3.914 1.00 0.00 600 PRO A N 19
ATOM 25242 C CA . PRO A 1 73 ? 22.423 9.061 -3.902 1.00 0.00 600 PRO A CA 19
ATOM 25243 C C . PRO A 1 73 ? 21.060 9.385 -3.290 1.00 0.00 600 PRO A C 19
ATOM 25244 O O . PRO A 1 73 ? 20.121 8.588 -3.348 1.00 0.00 600 PRO A O 19
ATOM 25255 N N . HIS A 1 74 ? 20.988 10.580 -2.710 1.00 0.00 601 HIS A N 19
ATOM 25256 C CA . HIS A 1 74 ? 19.820 11.066 -1.971 1.00 0.00 601 HIS A CA 19
ATOM 25257 C C . HIS A 1 74 ? 18.558 11.008 -2.810 1.00 0.00 601 HIS A C 19
ATOM 25258 O O . HIS A 1 74 ? 17.483 10.755 -2.289 1.00 0.00 601 HIS A O 19
ATOM 25273 N N . GLU A 1 75 ? 18.682 11.239 -4.102 1.00 0.00 602 GLU A N 19
ATOM 25274 C CA . GLU A 1 75 ? 17.517 11.258 -4.964 1.00 0.00 602 GLU A CA 19
ATOM 25275 C C . GLU A 1 75 ? 17.038 9.844 -5.284 1.00 0.00 602 GLU A C 19
ATOM 25276 O O . GLU A 1 75 ? 15.871 9.645 -5.608 1.00 0.00 602 GLU A O 19
ATOM 25288 N N . GLN A 1 76 ? 17.928 8.861 -5.172 1.00 0.00 603 GLN A N 19
ATOM 25289 C CA . GLN A 1 76 ? 17.534 7.461 -5.335 1.00 0.00 603 GLN A CA 19
ATOM 25290 C C . GLN A 1 76 ? 16.890 6.974 -4.062 1.00 0.00 603 GLN A C 19
ATOM 25291 O O . GLN A 1 76 ? 15.825 6.363 -4.065 1.00 0.00 603 GLN A O 19
ATOM 25305 N N . THR A 1 77 ? 17.563 7.250 -2.970 1.00 0.00 604 THR A N 19
ATOM 25306 C CA . THR A 1 77 ? 17.159 6.754 -1.684 1.00 0.00 604 THR A CA 19
ATOM 25307 C C . THR A 1 77 ? 15.844 7.377 -1.248 1.00 0.00 604 THR A C 19
ATOM 25308 O O . THR A 1 77 ? 14.915 6.674 -0.855 1.00 0.00 604 THR A O 19
ATOM 25319 N N . GLN A 1 78 ? 15.754 8.691 -1.366 1.00 0.00 605 GLN A N 19
ATOM 25320 C CA . GLN A 1 78 ? 14.562 9.418 -0.970 1.00 0.00 605 GLN A CA 19
ATOM 25321 C C . GLN A 1 78 ? 13.342 9.004 -1.786 1.00 0.00 605 GLN A C 19
ATOM 25322 O O . GLN A 1 78 ? 12.237 8.970 -1.261 1.00 0.00 605 GLN A O 19
ATOM 25336 N N . LYS A 1 79 ? 13.533 8.670 -3.062 1.00 0.00 606 LYS A N 19
ATOM 25337 C CA . LYS A 1 79 ? 12.408 8.266 -3.901 1.00 0.00 606 LYS A CA 19
ATOM 25338 C C . LYS A 1 79 ? 11.927 6.872 -3.531 1.00 0.00 606 LYS A C 19
ATOM 25339 O O . LYS A 1 79 ? 10.786 6.503 -3.799 1.00 0.00 606 LYS A O 19
ATOM 25358 N N . VAL A 1 80 ? 12.803 6.102 -2.914 1.00 0.00 607 VAL A N 19
ATOM 25359 C CA . VAL A 1 80 ? 12.435 4.784 -2.416 1.00 0.00 607 VAL A CA 19
ATOM 25360 C C . VAL A 1 80 ? 11.799 4.926 -1.042 1.00 0.00 607 VAL A C 19
ATOM 25361 O O . VAL A 1 80 ? 10.747 4.364 -0.767 1.00 0.00 607 VAL A O 19
ATOM 25374 N N . LEU A 1 81 ? 12.452 5.713 -0.204 1.00 0.00 608 LEU A N 19
ATOM 25375 C CA . LEU A 1 81 ? 11.994 5.987 1.150 1.00 0.00 608 LEU A CA 19
ATOM 25376 C C . LEU A 1 81 ? 10.603 6.618 1.151 1.00 0.00 608 LEU A C 19
ATOM 25377 O O . LEU A 1 81 ? 9.713 6.187 1.883 1.00 0.00 608 LEU A O 19
ATOM 25393 N N . ALA A 1 82 ? 10.425 7.634 0.318 1.00 0.00 609 ALA A N 19
ATOM 25394 C CA . ALA A 1 82 ? 9.155 8.338 0.225 1.00 0.00 609 ALA A CA 19
ATOM 25395 C C . ALA A 1 82 ? 8.074 7.431 -0.351 1.00 0.00 609 ALA A C 19
ATOM 25396 O O . ALA A 1 82 ? 6.912 7.502 0.049 1.00 0.00 609 ALA A O 19
ATOM 25403 N N . ASP A 1 83 ? 8.465 6.575 -1.288 1.00 0.00 610 ASP A N 19
ATOM 25404 C CA . ASP A 1 83 ? 7.538 5.624 -1.896 1.00 0.00 610 ASP A CA 19
ATOM 25405 C C . ASP A 1 83 ? 7.198 4.521 -0.905 1.00 0.00 610 ASP A C 19
ATOM 25406 O O . ASP A 1 83 ? 6.084 4.009 -0.887 1.00 0.00 610 ASP A O 19
ATOM 25415 N N . MET A 1 84 ? 8.171 4.175 -0.072 1.00 0.00 611 MET A N 19
ATOM 25416 C CA . MET A 1 84 ? 7.981 3.194 0.989 1.00 0.00 611 MET A CA 19
ATOM 25417 C C . MET A 1 84 ? 6.910 3.651 1.965 1.00 0.00 611 MET A C 19
ATOM 25418 O O . MET A 1 84 ? 5.965 2.916 2.256 1.00 0.00 611 MET A O 19
ATOM 25432 N N . ALA A 1 85 ? 7.054 4.873 2.463 1.00 0.00 612 ALA A N 19
ATOM 25433 C CA . ALA A 1 85 ? 6.089 5.426 3.398 1.00 0.00 612 ALA A CA 19
ATOM 25434 C C . ALA A 1 85 ? 4.733 5.610 2.726 1.00 0.00 612 ALA A C 19
ATOM 25435 O O . ALA A 1 85 ? 3.690 5.436 3.353 1.00 0.00 612 ALA A O 19
ATOM 25442 N N . ALA A 1 86 ? 4.757 5.945 1.442 1.00 0.00 613 ALA A N 19
ATOM 25443 C CA . ALA A 1 86 ? 3.533 6.096 0.672 1.00 0.00 613 ALA A CA 19
ATOM 25444 C C . ALA A 1 86 ? 2.847 4.749 0.476 1.00 0.00 613 ALA A C 19
ATOM 25445 O O . ALA A 1 86 ? 1.626 4.671 0.393 1.00 0.00 613 ALA A O 19
ATOM 25452 N N . ALA A 1 87 ? 3.643 3.691 0.410 1.00 0.00 614 ALA A N 19
ATOM 25453 C CA . ALA A 1 87 ? 3.120 2.346 0.219 1.00 0.00 614 ALA A CA 19
ATOM 25454 C C . ALA A 1 87 ? 2.358 1.875 1.447 1.00 0.00 614 ALA A C 19
ATOM 25455 O O . ALA A 1 87 ? 1.233 1.396 1.337 1.00 0.00 614 ALA A O 19
ATOM 25462 N N . GLU A 1 88 ? 2.969 2.028 2.615 1.00 0.00 615 GLU A N 19
ATOM 25463 C CA . GLU A 1 88 ? 2.351 1.577 3.855 1.00 0.00 615 GLU A CA 19
ATOM 25464 C C . GLU A 1 88 ? 1.109 2.400 4.184 1.00 0.00 615 GLU A C 19
ATOM 25465 O O . GLU A 1 88 ? 0.085 1.846 4.582 1.00 0.00 615 GLU A O 19
ATOM 25477 N N . GLN A 1 89 ? 1.185 3.714 3.991 1.00 0.00 616 GLN A N 19
ATOM 25478 C CA . GLN A 1 89 ? 0.043 4.574 4.278 1.00 0.00 616 GLN A CA 19
ATOM 25479 C C . GLN A 1 89 ? -1.093 4.306 3.293 1.00 0.00 616 GLN A C 19
ATOM 25480 O O . GLN A 1 89 ? -2.262 4.325 3.675 1.00 0.00 616 GLN A O 19
ATOM 25494 N N . GLU A 1 90 ? -0.750 4.028 2.033 1.00 0.00 617 GLU A N 19
ATOM 25495 C CA . GLU A 1 90 ? -1.759 3.712 1.027 1.00 0.00 617 GLU A CA 19
ATOM 25496 C C . GLU A 1 90 ? -2.377 2.355 1.328 1.00 0.00 617 GLU A C 19
ATOM 25497 O O . GLU A 1 90 ? -3.580 2.157 1.162 1.00 0.00 617 GLU A O 19
ATOM 25509 N N . LEU A 1 91 ? -1.546 1.435 1.798 1.00 0.00 618 LEU A N 19
ATOM 25510 C CA . LEU A 1 91 ? -1.997 0.107 2.173 1.00 0.00 618 LEU A CA 19
ATOM 25511 C C . LEU A 1 91 ? -3.061 0.178 3.262 1.00 0.00 618 LEU A C 19
ATOM 25512 O O . LEU A 1 91 ? -4.151 -0.371 3.112 1.00 0.00 618 LEU A O 19
ATOM 25528 N N . GLU A 1 92 ? -2.752 0.876 4.346 1.00 0.00 619 GLU A N 19
ATOM 25529 C CA . GLU A 1 92 ? -3.652 0.921 5.485 1.00 0.00 619 GLU A CA 19
ATOM 25530 C C . GLU A 1 92 ? -4.910 1.736 5.192 1.00 0.00 619 GLU A C 19
ATOM 25531 O O . GLU A 1 92 ? -5.995 1.363 5.639 1.00 0.00 619 GLU A O 19
ATOM 25543 N N . GLN A 1 93 ? -4.781 2.834 4.441 1.00 0.00 620 GLN A N 19
ATOM 25544 C CA . GLN A 1 93 ? -5.946 3.656 4.110 1.00 0.00 620 GLN A CA 19
ATOM 25545 C C . GLN A 1 93 ? -6.886 2.895 3.188 1.00 0.00 620 GLN A C 19
ATOM 25546 O O . GLN A 1 93 ? -8.106 3.046 3.259 1.00 0.00 620 GLN A O 19
ATOM 25560 N N . ALA A 1 94 ? -6.317 2.071 2.324 1.00 0.00 621 ALA A N 19
ATOM 25561 C CA . ALA A 1 94 ? -7.119 1.243 1.453 1.00 0.00 621 ALA A CA 19
ATOM 25562 C C . ALA A 1 94 ? -7.722 0.090 2.247 1.00 0.00 621 ALA A C 19
ATOM 25563 O O . ALA A 1 94 ? -8.841 -0.338 1.987 1.00 0.00 621 ALA A O 19
ATOM 25570 N N . PHE A 1 95 ? -6.971 -0.388 3.232 1.00 0.00 622 PHE A N 19
ATOM 25571 C CA . PHE A 1 95 ? -7.429 -1.458 4.112 1.00 0.00 622 PHE A CA 19
ATOM 25572 C C . PHE A 1 95 ? -8.653 -1.027 4.912 1.00 0.00 622 PHE A C 19
ATOM 25573 O O . PHE A 1 95 ? -9.670 -1.720 4.933 1.00 0.00 622 PHE A O 19
ATOM 25590 N N . GLU A 1 96 ? -8.545 0.122 5.573 1.00 0.00 623 GLU A N 19
ATOM 25591 C CA . GLU A 1 96 ? -9.645 0.649 6.376 1.00 0.00 623 GLU A CA 19
ATOM 25592 C C . GLU A 1 96 ? -10.845 0.973 5.490 1.00 0.00 623 GLU A C 19
ATOM 25593 O O . GLU A 1 96 ? -11.994 0.850 5.915 1.00 0.00 623 GLU A O 19
ATOM 25605 N N . ARG A 1 97 ? -10.575 1.378 4.251 1.00 0.00 624 ARG A N 19
ATOM 25606 C CA . ARG A 1 97 ? -11.632 1.553 3.265 1.00 0.00 624 ARG A CA 19
ATOM 25607 C C . ARG A 1 97 ? -12.289 0.211 2.973 1.00 0.00 624 ARG A C 19
ATOM 25608 O O . ARG A 1 97 ? -13.510 0.096 2.972 1.00 0.00 624 ARG A O 19
ATOM 25629 N N . TRP A 1 98 ? -11.456 -0.798 2.743 1.00 0.00 625 TRP A N 19
ATOM 25630 C CA . TRP A 1 98 ? -11.921 -2.138 2.418 1.00 0.00 625 TRP A CA 19
ATOM 25631 C C . TRP A 1 98 ? -12.838 -2.686 3.506 1.00 0.00 625 TRP A C 19
ATOM 25632 O O . TRP A 1 98 ? -13.940 -3.156 3.221 1.00 0.00 625 TRP A O 19
ATOM 25653 N N . GLU A 1 99 ? -12.378 -2.617 4.752 1.00 0.00 626 GLU A N 19
ATOM 25654 C CA . GLU A 1 99 ? -13.154 -3.124 5.877 1.00 0.00 626 GLU A CA 19
ATOM 25655 C C . GLU A 1 99 ? -14.474 -2.371 5.995 1.00 0.00 626 GLU A C 19
ATOM 25656 O O . GLU A 1 99 ? -15.504 -2.961 6.311 1.00 0.00 626 GLU A O 19
ATOM 25668 N N . TYR A 1 100 ? -14.434 -1.066 5.718 1.00 0.00 627 TYR A N 19
ATOM 25669 C CA . TYR A 1 100 ? -15.640 -0.244 5.679 1.00 0.00 627 TYR A CA 19
ATOM 25670 C C . TYR A 1 100 ? -16.571 -0.707 4.565 1.00 0.00 627 TYR A C 19
ATOM 25671 O O . TYR A 1 100 ? -17.782 -0.747 4.746 1.00 0.00 627 TYR A O 19
ATOM 25689 N N . LEU A 1 101 ? -16.004 -1.065 3.422 1.00 0.00 628 LEU A N 19
ATOM 25690 C CA . LEU A 1 101 ? -16.803 -1.486 2.279 1.00 0.00 628 LEU A CA 19
ATOM 25691 C C . LEU A 1 101 ? -17.529 -2.796 2.578 1.00 0.00 628 LEU A C 19
ATOM 25692 O O . LEU A 1 101 ? -18.719 -2.934 2.292 1.00 0.00 628 LEU A O 19
ATOM 25708 N N . GLU A 1 102 ? -16.808 -3.748 3.168 1.00 0.00 629 GLU A N 19
ATOM 25709 C CA . GLU A 1 102 ? -17.416 -4.992 3.639 1.00 0.00 629 GLU A CA 19
ATOM 25710 C C . GLU A 1 102 ? -18.465 -4.695 4.698 1.00 0.00 629 GLU A C 19
ATOM 25711 O O . GLU A 1 102 ? -19.570 -5.243 4.677 1.00 0.00 629 GLU A O 19
ATOM 25723 N N . ALA A 1 103 ? -18.101 -3.817 5.620 1.00 0.00 630 ALA A N 19
ATOM 25724 C CA . ALA A 1 103 ? -18.976 -3.446 6.715 1.00 0.00 630 ALA A CA 19
ATOM 25725 C C . ALA A 1 103 ? -20.239 -2.763 6.209 1.00 0.00 630 ALA A C 19
ATOM 25726 O O . ALA A 1 103 ? -21.322 -2.974 6.748 1.00 0.00 630 ALA A O 19
ATOM 25733 N N . LEU A 1 104 ? -20.096 -1.944 5.176 1.00 0.00 631 LEU A N 19
ATOM 25734 C CA . LEU A 1 104 ? -21.224 -1.218 4.613 1.00 0.00 631 LEU A CA 19
ATOM 25735 C C . LEU A 1 104 ? -22.177 -2.176 3.914 1.00 0.00 631 LEU A C 19
ATOM 25736 O O . LEU A 1 104 ? -23.395 -2.033 4.001 1.00 0.00 631 LEU A O 19
ATOM 25752 N N . LYS A 1 105 ? -21.603 -3.149 3.222 1.00 0.00 632 LYS A N 19
ATOM 25753 C CA . LYS A 1 105 ? -22.382 -4.148 2.510 1.00 0.00 632 LYS A CA 19
ATOM 25754 C C . LYS A 1 105 ? -23.308 -4.889 3.474 1.00 0.00 632 LYS A C 19
ATOM 25755 O O . LYS A 1 105 ? -24.481 -5.135 3.173 1.00 0.00 632 LYS A O 19
ATOM 25774 N N . ASN A 1 106 ? -22.773 -5.234 4.640 1.00 0.00 633 ASN A N 19
ATOM 25775 C CA . ASN A 1 106 ? -23.524 -5.994 5.631 1.00 0.00 633 ASN A CA 19
ATOM 25776 C C . ASN A 1 106 ? -24.380 -5.074 6.499 1.00 0.00 633 ASN A C 19
ATOM 25777 O O . ASN A 1 106 ? -25.500 -5.420 6.871 1.00 0.00 633 ASN A O 19
ATOM 25788 N N . GLY A 1 107 ? -23.857 -3.896 6.798 1.00 0.00 634 GLY A N 19
ATOM 25789 C CA . GLY A 1 107 ? -24.555 -2.968 7.667 1.00 0.00 634 GLY A CA 19
ATOM 25790 C C . GLY A 1 107 ? -25.006 -1.720 6.940 1.00 0.00 634 GLY A C 19
ATOM 25791 O O . GLY A 1 107 ? -24.379 -0.665 7.051 1.00 0.00 634 GLY A O 19
ATOM 25795 N N . GLY A 1 108 ? -26.088 -1.849 6.196 1.00 0.00 635 GLY A N 19
ATOM 25796 C CA . GLY A 1 108 ? -26.652 -0.725 5.485 1.00 0.00 635 GLY A CA 19
ATOM 25797 C C . GLY A 1 108 ? -27.784 -1.162 4.585 1.00 0.00 635 GLY A C 19
ATOM 25798 O O . GLY A 1 108 ? -28.935 -1.236 5.063 1.00 0.00 635 GLY A O 19
ATOM 25803 N N . LYS A 1 24 ? -30.612 16.088 -17.663 1.00 0.00 551 LYS A N 20
ATOM 25804 C CA . LYS A 1 24 ? -29.656 15.130 -17.062 1.00 0.00 551 LYS A CA 20
ATOM 25805 C C . LYS A 1 24 ? -30.231 14.492 -15.802 1.00 0.00 551 LYS A C 20
ATOM 25806 O O . LYS A 1 24 ? -30.699 13.352 -15.829 1.00 0.00 551 LYS A O 20
ATOM 25825 N N . ALA A 1 25 ? -30.228 15.241 -14.704 1.00 0.00 552 ALA A N 20
ATOM 25826 C CA . ALA A 1 25 ? -30.620 14.707 -13.406 1.00 0.00 552 ALA A CA 20
ATOM 25827 C C . ALA A 1 25 ? -32.134 14.742 -13.204 1.00 0.00 552 ALA A C 20
ATOM 25828 O O . ALA A 1 25 ? -32.623 15.137 -12.146 1.00 0.00 552 ALA A O 20
ATOM 25835 N N . GLU A 1 26 ? -32.877 14.337 -14.222 1.00 0.00 553 GLU A N 20
ATOM 25836 C CA . GLU A 1 26 ? -34.320 14.205 -14.093 1.00 0.00 553 GLU A CA 20
ATOM 25837 C C . GLU A 1 26 ? -34.665 12.757 -13.786 1.00 0.00 553 GLU A C 20
ATOM 25838 O O . GLU A 1 26 ? -35.678 12.467 -13.152 1.00 0.00 553 GLU A O 20
ATOM 25850 N N . THR A 1 27 ? -33.791 11.860 -14.221 1.00 0.00 554 THR A N 20
ATOM 25851 C CA . THR A 1 27 ? -33.986 10.435 -14.032 1.00 0.00 554 THR A CA 20
ATOM 25852 C C . THR A 1 27 ? -33.639 10.023 -12.607 1.00 0.00 554 THR A C 20
ATOM 25853 O O . THR A 1 27 ? -32.837 10.680 -11.936 1.00 0.00 554 THR A O 20
ATOM 25864 N N . VAL A 1 28 ? -34.253 8.945 -12.139 1.00 0.00 555 VAL A N 20
ATOM 25865 C CA . VAL A 1 28 ? -33.987 8.436 -10.805 1.00 0.00 555 VAL A CA 20
ATOM 25866 C C . VAL A 1 28 ? -32.668 7.675 -10.780 1.00 0.00 555 VAL A C 20
ATOM 25867 O O . VAL A 1 28 ? -32.548 6.606 -11.380 1.00 0.00 555 VAL A O 20
ATOM 25880 N N . LYS A 1 29 ? -31.681 8.250 -10.102 1.00 0.00 556 LYS A N 20
ATOM 25881 C CA . LYS A 1 29 ? -30.363 7.638 -9.956 1.00 0.00 556 LYS A CA 20
ATOM 25882 C C . LYS A 1 29 ? -30.483 6.242 -9.348 1.00 0.00 556 LYS A C 20
ATOM 25883 O O . LYS A 1 29 ? -31.044 6.073 -8.264 1.00 0.00 556 LYS A O 20
ATOM 25902 N N . ARG A 1 30 ? -29.958 5.244 -10.046 1.00 0.00 557 ARG A N 20
ATOM 25903 C CA . ARG A 1 30 ? -30.084 3.864 -9.601 1.00 0.00 557 ARG A CA 20
ATOM 25904 C C . ARG A 1 30 ? -28.888 3.445 -8.757 1.00 0.00 557 ARG A C 20
ATOM 25905 O O . ARG A 1 30 ? -28.008 2.719 -9.216 1.00 0.00 557 ARG A O 20
ATOM 25926 N N . SER A 1 31 ? -28.860 3.915 -7.524 1.00 0.00 558 SER A N 20
ATOM 25927 C CA . SER A 1 31 ? -27.823 3.524 -6.590 1.00 0.00 558 SER A CA 20
ATOM 25928 C C . SER A 1 31 ? -28.447 2.880 -5.359 1.00 0.00 558 SER A C 20
ATOM 25929 O O . SER A 1 31 ? -29.271 3.492 -4.681 1.00 0.00 558 SER A O 20
ATOM 25937 N N . SER A 1 32 ? -28.064 1.643 -5.088 1.00 0.00 559 SER A N 20
ATOM 25938 C CA . SER A 1 32 ? -28.591 0.919 -3.947 1.00 0.00 559 SER A CA 20
ATOM 25939 C C . SER A 1 32 ? -28.096 1.547 -2.649 1.00 0.00 559 SER A C 20
ATOM 25940 O O . SER A 1 32 ? -26.911 1.865 -2.512 1.00 0.00 559 SER A O 20
ATOM 25948 N N . SER A 1 33 ? -29.013 1.728 -1.705 1.00 0.00 560 SER A N 20
ATOM 25949 C CA . SER A 1 33 ? -28.696 2.351 -0.427 1.00 0.00 560 SER A CA 20
ATOM 25950 C C . SER A 1 33 ? -27.835 1.429 0.433 1.00 0.00 560 SER A C 20
ATOM 25951 O O . SER A 1 33 ? -27.294 1.841 1.458 1.00 0.00 560 SER A O 20
ATOM 25959 N N . LYS A 1 34 ? -27.716 0.183 0.003 1.00 0.00 561 LYS A N 20
ATOM 25960 C CA . LYS A 1 34 ? -26.877 -0.788 0.681 1.00 0.00 561 LYS A CA 20
ATOM 25961 C C . LYS A 1 34 ? -25.789 -1.280 -0.265 1.00 0.00 561 LYS A C 20
ATOM 25962 O O . LYS A 1 34 ? -26.034 -2.145 -1.107 1.00 0.00 561 LYS A O 20
ATOM 25981 N N . LEU A 1 35 ? -24.604 -0.693 -0.135 1.00 0.00 562 LEU A N 20
ATOM 25982 C CA . LEU A 1 35 ? -23.446 -1.060 -0.947 1.00 0.00 562 LEU A CA 20
ATOM 25983 C C . LEU A 1 35 ? -23.712 -0.758 -2.421 1.00 0.00 562 LEU A C 20
ATOM 25984 O O . LEU A 1 35 ? -23.957 -1.661 -3.225 1.00 0.00 562 LEU A O 20
ATOM 26000 N N . SER A 1 36 ? -23.691 0.528 -2.754 1.00 0.00 563 SER A N 20
ATOM 26001 C CA . SER A 1 36 ? -23.830 0.979 -4.133 1.00 0.00 563 SER A CA 20
ATOM 26002 C C . SER A 1 36 ? -22.825 0.258 -5.028 1.00 0.00 563 SER A C 20
ATOM 26003 O O . SER A 1 36 ? -21.744 -0.139 -4.586 1.00 0.00 563 SER A O 20
ATOM 26011 N N . TYR A 1 37 ? -23.197 0.100 -6.294 1.00 0.00 564 TYR A N 20
ATOM 26012 C CA . TYR A 1 37 ? -22.406 -0.658 -7.257 1.00 0.00 564 TYR A CA 20
ATOM 26013 C C . TYR A 1 37 ? -20.975 -0.137 -7.357 1.00 0.00 564 TYR A C 20
ATOM 26014 O O . TYR A 1 37 ? -20.053 -0.898 -7.659 1.00 0.00 564 TYR A O 20
ATOM 26032 N N . LYS A 1 38 ? -20.786 1.153 -7.105 1.00 0.00 565 LYS A N 20
ATOM 26033 C CA . LYS A 1 38 ? -19.457 1.739 -7.162 1.00 0.00 565 LYS A CA 20
ATOM 26034 C C . LYS A 1 38 ? -18.562 1.173 -6.065 1.00 0.00 565 LYS A C 20
ATOM 26035 O O . LYS A 1 38 ? -17.347 1.093 -6.229 1.00 0.00 565 LYS A O 20
ATOM 26054 N N . LEU A 1 39 ? -19.166 0.757 -4.956 1.00 0.00 566 LEU A N 20
ATOM 26055 C CA . LEU A 1 39 ? -18.420 0.122 -3.879 1.00 0.00 566 LEU A CA 20
ATOM 26056 C C . LEU A 1 39 ? -18.251 -1.341 -4.210 1.00 0.00 566 LEU A C 20
ATOM 26057 O O . LEU A 1 39 ? -17.265 -1.963 -3.837 1.00 0.00 566 LEU A O 20
ATOM 26073 N N . GLN A 1 40 ? -19.239 -1.877 -4.914 1.00 0.00 567 GLN A N 20
ATOM 26074 C CA . GLN A 1 40 ? -19.202 -3.256 -5.358 1.00 0.00 567 GLN A CA 20
ATOM 26075 C C . GLN A 1 40 ? -17.941 -3.512 -6.167 1.00 0.00 567 GLN A C 20
ATOM 26076 O O . GLN A 1 40 ? -17.238 -4.490 -5.935 1.00 0.00 567 GLN A O 20
ATOM 26090 N N . ARG A 1 41 ? -17.643 -2.613 -7.095 1.00 0.00 568 ARG A N 20
ATOM 26091 C CA . ARG A 1 41 ? -16.447 -2.747 -7.918 1.00 0.00 568 ARG A CA 20
ATOM 26092 C C . ARG A 1 41 ? -15.216 -2.187 -7.220 1.00 0.00 568 ARG A C 20
ATOM 26093 O O . ARG A 1 41 ? -14.096 -2.599 -7.507 1.00 0.00 568 ARG A O 20
ATOM 26114 N N . GLU A 1 42 ? -15.429 -1.263 -6.290 1.00 0.00 569 GLU A N 20
ATOM 26115 C CA . GLU A 1 42 ? -14.341 -0.750 -5.466 1.00 0.00 569 GLU A CA 20
ATOM 26116 C C . GLU A 1 42 ? -13.753 -1.895 -4.645 1.00 0.00 569 GLU A C 20
ATOM 26117 O O . GLU A 1 42 ? -12.542 -2.052 -4.531 1.00 0.00 569 GLU A O 20
ATOM 26129 N N . LEU A 1 43 ? -14.651 -2.716 -4.116 1.00 0.00 570 LEU A N 20
ATOM 26130 C CA . LEU A 1 43 ? -14.300 -3.806 -3.219 1.00 0.00 570 LEU A CA 20
ATOM 26131 C C . LEU A 1 43 ? -13.721 -5.002 -3.984 1.00 0.00 570 LEU A C 20
ATOM 26132 O O . LEU A 1 43 ? -13.081 -5.862 -3.401 1.00 0.00 570 LEU A O 20
ATOM 26148 N N . GLU A 1 44 ? -13.953 -5.064 -5.286 1.00 0.00 571 GLU A N 20
ATOM 26149 C CA . GLU A 1 44 ? -13.406 -6.154 -6.096 1.00 0.00 571 GLU A CA 20
ATOM 26150 C C . GLU A 1 44 ? -11.908 -5.978 -6.317 1.00 0.00 571 GLU A C 20
ATOM 26151 O O . GLU A 1 44 ? -11.134 -6.929 -6.198 1.00 0.00 571 GLU A O 20
ATOM 26163 N N . GLN A 1 45 ? -11.507 -4.758 -6.622 1.00 0.00 572 GLN A N 20
ATOM 26164 C CA . GLN A 1 45 ? -10.120 -4.465 -6.957 1.00 0.00 572 GLN A CA 20
ATOM 26165 C C . GLN A 1 45 ? -9.280 -4.189 -5.719 1.00 0.00 572 GLN A C 20
ATOM 26166 O O . GLN A 1 45 ? -8.083 -4.485 -5.680 1.00 0.00 572 GLN A O 20
ATOM 26180 N N . LEU A 1 46 ? -9.926 -3.614 -4.723 1.00 0.00 573 LEU A N 20
ATOM 26181 C CA . LEU A 1 46 ? -9.271 -3.133 -3.513 1.00 0.00 573 LEU A CA 20
ATOM 26182 C C . LEU A 1 46 ? -8.419 -4.224 -2.825 1.00 0.00 573 LEU A C 20
ATOM 26183 O O . LEU A 1 46 ? -7.270 -3.964 -2.500 1.00 0.00 573 LEU A O 20
ATOM 26199 N N . PRO A 1 47 ? -8.937 -5.453 -2.586 1.00 0.00 574 PRO A N 20
ATOM 26200 C CA . PRO A 1 47 ? -8.152 -6.521 -1.943 1.00 0.00 574 PRO A CA 20
ATOM 26201 C C . PRO A 1 47 ? -6.891 -6.872 -2.730 1.00 0.00 574 PRO A C 20
ATOM 26202 O O . PRO A 1 47 ? -5.824 -7.081 -2.149 1.00 0.00 574 PRO A O 20
ATOM 26213 N N . GLN A 1 48 ? -7.013 -6.919 -4.053 1.00 0.00 575 GLN A N 20
ATOM 26214 C CA . GLN A 1 48 ? -5.862 -7.170 -4.916 1.00 0.00 575 GLN A CA 20
ATOM 26215 C C . GLN A 1 48 ? -4.878 -6.020 -4.816 1.00 0.00 575 GLN A C 20
ATOM 26216 O O . GLN A 1 48 ? -3.671 -6.200 -4.952 1.00 0.00 575 GLN A O 20
ATOM 26230 N N . LEU A 1 49 ? -5.414 -4.840 -4.567 1.00 0.00 576 LEU A N 20
ATOM 26231 C CA . LEU A 1 49 ? -4.610 -3.654 -4.357 1.00 0.00 576 LEU A CA 20
ATOM 26232 C C . LEU A 1 49 ? -3.922 -3.705 -2.992 1.00 0.00 576 LEU A C 20
ATOM 26233 O O . LEU A 1 49 ? -2.790 -3.255 -2.842 1.00 0.00 576 LEU A O 20
ATOM 26249 N N . LEU A 1 50 ? -4.609 -4.257 -1.999 1.00 0.00 577 LEU A N 20
ATOM 26250 C CA . LEU A 1 50 ? -4.017 -4.458 -0.679 1.00 0.00 577 LEU A CA 20
ATOM 26251 C C . LEU A 1 50 ? -2.798 -5.346 -0.765 1.00 0.00 577 LEU A C 20
ATOM 26252 O O . LEU A 1 50 ? -1.728 -4.976 -0.305 1.00 0.00 577 LEU A O 20
ATOM 26268 N N . GLU A 1 51 ? -2.951 -6.511 -1.369 1.00 0.00 578 GLU A N 20
ATOM 26269 C CA . GLU A 1 51 ? -1.826 -7.416 -1.511 1.00 0.00 578 GLU A CA 20
ATOM 26270 C C . GLU A 1 51 ? -0.796 -6.843 -2.486 1.00 0.00 578 GLU A C 20
ATOM 26271 O O . GLU A 1 51 ? 0.376 -7.209 -2.447 1.00 0.00 578 GLU A O 20
ATOM 26283 N N . ASP A 1 52 ? -1.241 -5.923 -3.340 1.00 0.00 579 ASP A N 20
ATOM 26284 C CA . ASP A 1 52 ? -0.341 -5.213 -4.242 1.00 0.00 579 ASP A CA 20
ATOM 26285 C C . ASP A 1 52 ? 0.589 -4.334 -3.435 1.00 0.00 579 ASP A C 20
ATOM 26286 O O . ASP A 1 52 ? 1.805 -4.429 -3.537 1.00 0.00 579 ASP A O 20
ATOM 26295 N N . LEU A 1 53 ? -0.017 -3.484 -2.620 1.00 0.00 580 LEU A N 20
ATOM 26296 C CA . LEU A 1 53 ? 0.709 -2.519 -1.812 1.00 0.00 580 LEU A CA 20
ATOM 26297 C C . LEU A 1 53 ? 1.461 -3.206 -0.686 1.00 0.00 580 LEU A C 20
ATOM 26298 O O . LEU A 1 53 ? 2.494 -2.722 -0.238 1.00 0.00 580 LEU A O 20
ATOM 26314 N N . GLU A 1 54 ? 0.931 -4.327 -0.227 1.00 0.00 581 GLU A N 20
ATOM 26315 C CA . GLU A 1 54 ? 1.586 -5.114 0.802 1.00 0.00 581 GLU A CA 20
ATOM 26316 C C . GLU A 1 54 ? 2.886 -5.680 0.254 1.00 0.00 581 GLU A C 20
ATOM 26317 O O . GLU A 1 54 ? 3.952 -5.501 0.840 1.00 0.00 581 GLU A O 20
ATOM 26329 N N . ALA A 1 55 ? 2.781 -6.346 -0.889 1.00 0.00 582 ALA A N 20
ATOM 26330 C CA . ALA A 1 55 ? 3.944 -6.895 -1.574 1.00 0.00 582 ALA A CA 20
ATOM 26331 C C . ALA A 1 55 ? 4.866 -5.779 -2.037 1.00 0.00 582 ALA A C 20
ATOM 26332 O O . ALA A 1 55 ? 6.082 -5.946 -2.090 1.00 0.00 582 ALA A O 20
ATOM 26339 N N . LYS A 1 56 ? 4.276 -4.634 -2.360 1.00 0.00 583 LYS A N 20
ATOM 26340 C CA . LYS A 1 56 ? 5.037 -3.473 -2.789 1.00 0.00 583 LYS A CA 20
ATOM 26341 C C . LYS A 1 56 ? 5.872 -2.952 -1.627 1.00 0.00 583 LYS A C 20
ATOM 26342 O O . LYS A 1 56 ? 7.073 -2.719 -1.761 1.00 0.00 583 LYS A O 20
ATOM 26361 N N . LEU A 1 57 ? 5.218 -2.787 -0.486 1.00 0.00 584 LEU A N 20
ATOM 26362 C CA . LEU A 1 57 ? 5.873 -2.362 0.736 1.00 0.00 584 LEU A CA 20
ATOM 26363 C C . LEU A 1 57 ? 6.954 -3.370 1.111 1.00 0.00 584 LEU A C 20
ATOM 26364 O O . LEU A 1 57 ? 8.091 -2.999 1.381 1.00 0.00 584 LEU A O 20
ATOM 26380 N N . GLU A 1 58 ? 6.586 -4.643 1.097 1.00 0.00 585 GLU A N 20
ATOM 26381 C CA . GLU A 1 58 ? 7.513 -5.729 1.391 1.00 0.00 585 GLU A CA 20
ATOM 26382 C C . GLU A 1 58 ? 8.734 -5.676 0.461 1.00 0.00 585 GLU A C 20
ATOM 26383 O O . GLU A 1 58 ? 9.867 -5.914 0.886 1.00 0.00 585 GLU A O 20
ATOM 26395 N N . ALA A 1 59 ? 8.502 -5.324 -0.796 1.00 0.00 586 ALA A N 20
ATOM 26396 C CA . ALA A 1 59 ? 9.568 -5.241 -1.788 1.00 0.00 586 ALA A CA 20
ATOM 26397 C C . ALA A 1 59 ? 10.486 -4.054 -1.514 1.00 0.00 586 ALA A C 20
ATOM 26398 O O . ALA A 1 59 ? 11.705 -4.141 -1.664 1.00 0.00 586 ALA A O 20
ATOM 26405 N N . LEU A 1 60 ? 9.890 -2.950 -1.110 1.00 0.00 587 LEU A N 20
ATOM 26406 C CA . LEU A 1 60 ? 10.633 -1.729 -0.858 1.00 0.00 587 LEU A CA 20
ATOM 26407 C C . LEU A 1 60 ? 11.327 -1.777 0.500 1.00 0.00 587 LEU A C 20
ATOM 26408 O O . LEU A 1 60 ? 12.458 -1.328 0.642 1.00 0.00 587 LEU A O 20
ATOM 26424 N N . GLN A 1 61 ? 10.665 -2.366 1.483 1.00 0.00 588 GLN A N 20
ATOM 26425 C CA . GLN A 1 61 ? 11.197 -2.429 2.839 1.00 0.00 588 GLN A CA 20
ATOM 26426 C C . GLN A 1 61 ? 12.428 -3.319 2.927 1.00 0.00 588 GLN A C 20
ATOM 26427 O O . GLN A 1 61 ? 13.277 -3.110 3.784 1.00 0.00 588 GLN A O 20
ATOM 26441 N N . THR A 1 62 ? 12.538 -4.300 2.041 1.00 0.00 589 THR A N 20
ATOM 26442 C CA . THR A 1 62 ? 13.645 -5.244 2.108 1.00 0.00 589 THR A CA 20
ATOM 26443 C C . THR A 1 62 ? 14.907 -4.671 1.463 1.00 0.00 589 THR A C 20
ATOM 26444 O O . THR A 1 62 ? 16.021 -5.040 1.831 1.00 0.00 589 THR A O 20
ATOM 26455 N N . GLN A 1 63 ? 14.741 -3.750 0.523 1.00 0.00 590 GLN A N 20
ATOM 26456 C CA . GLN A 1 63 ? 15.889 -3.089 -0.079 1.00 0.00 590 GLN A CA 20
ATOM 26457 C C . GLN A 1 63 ? 16.322 -1.923 0.801 1.00 0.00 590 GLN A C 20
ATOM 26458 O O . GLN A 1 63 ? 17.479 -1.516 0.789 1.00 0.00 590 GLN A O 20
ATOM 26472 N N . VAL A 1 64 ? 15.371 -1.414 1.580 1.00 0.00 591 VAL A N 20
ATOM 26473 C CA . VAL A 1 64 ? 15.638 -0.382 2.577 1.00 0.00 591 VAL A CA 20
ATOM 26474 C C . VAL A 1 64 ? 16.154 -1.024 3.871 1.00 0.00 591 VAL A C 20
ATOM 26475 O O . VAL A 1 64 ? 16.769 -0.367 4.713 1.00 0.00 591 VAL A O 20
ATOM 26488 N N . ALA A 1 65 ? 15.904 -2.323 4.006 1.00 0.00 592 ALA A N 20
ATOM 26489 C CA . ALA A 1 65 ? 16.370 -3.085 5.160 1.00 0.00 592 ALA A CA 20
ATOM 26490 C C . ALA A 1 65 ? 17.890 -3.179 5.160 1.00 0.00 592 ALA A C 20
ATOM 26491 O O . ALA A 1 65 ? 18.523 -3.304 6.211 1.00 0.00 592 ALA A O 20
ATOM 26498 N N . ASP A 1 66 ? 18.461 -3.123 3.967 1.00 0.00 593 ASP A N 20
ATOM 26499 C CA . ASP A 1 66 ? 19.907 -3.145 3.798 1.00 0.00 593 ASP A CA 20
ATOM 26500 C C . ASP A 1 66 ? 20.511 -1.827 4.267 1.00 0.00 593 ASP A C 20
ATOM 26501 O O . ASP A 1 66 ? 20.028 -0.751 3.915 1.00 0.00 593 ASP A O 20
ATOM 26510 N N . ALA A 1 67 ? 21.571 -1.920 5.061 1.00 0.00 594 ALA A N 20
ATOM 26511 C CA . ALA A 1 67 ? 22.188 -0.742 5.663 1.00 0.00 594 ALA A CA 20
ATOM 26512 C C . ALA A 1 67 ? 22.947 0.082 4.629 1.00 0.00 594 ALA A C 20
ATOM 26513 O O . ALA A 1 67 ? 23.168 1.280 4.815 1.00 0.00 594 ALA A O 20
ATOM 26520 N N . SER A 1 68 ? 23.330 -0.556 3.535 1.00 0.00 595 SER A N 20
ATOM 26521 C CA . SER A 1 68 ? 24.088 0.113 2.495 1.00 0.00 595 SER A CA 20
ATOM 26522 C C . SER A 1 68 ? 23.159 0.817 1.516 1.00 0.00 595 SER A C 20
ATOM 26523 O O . SER A 1 68 ? 23.610 1.567 0.650 1.00 0.00 595 SER A O 20
ATOM 26531 N N . PHE A 1 69 ? 21.859 0.574 1.653 1.00 0.00 596 PHE A N 20
ATOM 26532 C CA . PHE A 1 69 ? 20.868 1.302 0.876 1.00 0.00 596 PHE A CA 20
ATOM 26533 C C . PHE A 1 69 ? 21.003 2.796 1.138 1.00 0.00 596 PHE A C 20
ATOM 26534 O O . PHE A 1 69 ? 21.060 3.597 0.211 1.00 0.00 596 PHE A O 20
ATOM 26551 N N . PHE A 1 70 ? 21.086 3.158 2.412 1.00 0.00 597 PHE A N 20
ATOM 26552 C CA . PHE A 1 70 ? 21.229 4.557 2.810 1.00 0.00 597 PHE A CA 20
ATOM 26553 C C . PHE A 1 70 ? 22.634 5.087 2.514 1.00 0.00 597 PHE A C 20
ATOM 26554 O O . PHE A 1 70 ? 22.972 6.216 2.879 1.00 0.00 597 PHE A O 20
ATOM 26571 N N . SER A 1 71 ? 23.449 4.272 1.857 1.00 0.00 598 SER A N 20
ATOM 26572 C CA . SER A 1 71 ? 24.762 4.710 1.408 1.00 0.00 598 SER A CA 20
ATOM 26573 C C . SER A 1 71 ? 24.633 5.301 0.007 1.00 0.00 598 SER A C 20
ATOM 26574 O O . SER A 1 71 ? 25.567 5.902 -0.528 1.00 0.00 598 SER A O 20
ATOM 26582 N N . GLN A 1 72 ? 23.453 5.130 -0.575 1.00 0.00 599 GLN A N 20
ATOM 26583 C CA . GLN A 1 72 ? 23.142 5.698 -1.873 1.00 0.00 599 GLN A CA 20
ATOM 26584 C C . GLN A 1 72 ? 22.771 7.166 -1.734 1.00 0.00 599 GLN A C 20
ATOM 26585 O O . GLN A 1 72 ? 22.318 7.600 -0.674 1.00 0.00 599 GLN A O 20
ATOM 26599 N N . PRO A 1 73 ? 22.993 7.946 -2.799 1.00 0.00 600 PRO A N 20
ATOM 26600 C CA . PRO A 1 73 ? 22.599 9.358 -2.865 1.00 0.00 600 PRO A CA 20
ATOM 26601 C C . PRO A 1 73 ? 21.150 9.593 -2.416 1.00 0.00 600 PRO A C 20
ATOM 26602 O O . PRO A 1 73 ? 20.282 8.729 -2.572 1.00 0.00 600 PRO A O 20
ATOM 26613 N N . HIS A 1 74 ? 20.915 10.783 -1.863 1.00 0.00 601 HIS A N 20
ATOM 26614 C CA . HIS A 1 74 ? 19.599 11.203 -1.370 1.00 0.00 601 HIS A CA 20
ATOM 26615 C C . HIS A 1 74 ? 18.538 11.052 -2.449 1.00 0.00 601 HIS A C 20
ATOM 26616 O O . HIS A 1 74 ? 17.411 10.674 -2.167 1.00 0.00 601 HIS A O 20
ATOM 26631 N N . GLU A 1 75 ? 18.910 11.343 -3.684 1.00 0.00 602 GLU A N 20
ATOM 26632 C CA . GLU A 1 75 ? 17.976 11.280 -4.797 1.00 0.00 602 GLU A CA 20
ATOM 26633 C C . GLU A 1 75 ? 17.565 9.840 -5.108 1.00 0.00 602 GLU A C 20
ATOM 26634 O O . GLU A 1 75 ? 16.435 9.594 -5.526 1.00 0.00 602 GLU A O 20
ATOM 26646 N N . GLN A 1 76 ? 18.477 8.896 -4.881 1.00 0.00 603 GLN A N 20
ATOM 26647 C CA . GLN A 1 76 ? 18.179 7.476 -5.082 1.00 0.00 603 GLN A CA 20
ATOM 26648 C C . GLN A 1 76 ? 17.325 6.978 -3.942 1.00 0.00 603 GLN A C 20
ATOM 26649 O O . GLN A 1 76 ? 16.256 6.399 -4.132 1.00 0.00 603 GLN A O 20
ATOM 26663 N N . THR A 1 77 ? 17.821 7.228 -2.748 1.00 0.00 604 THR A N 20
ATOM 26664 C CA . THR A 1 77 ? 17.227 6.709 -1.544 1.00 0.00 604 THR A CA 20
ATOM 26665 C C . THR A 1 77 ? 15.840 7.284 -1.311 1.00 0.00 604 THR A C 20
ATOM 26666 O O . THR A 1 77 ? 14.905 6.541 -1.046 1.00 0.00 604 THR A O 20
ATOM 26677 N N . GLN A 1 78 ? 15.705 8.596 -1.439 1.00 0.00 605 GLN A N 20
ATOM 26678 C CA . GLN A 1 78 ? 14.415 9.255 -1.271 1.00 0.00 605 GLN A CA 20
ATOM 26679 C C . GLN A 1 78 ? 13.409 8.763 -2.300 1.00 0.00 605 GLN A C 20
ATOM 26680 O O . GLN A 1 78 ? 12.226 8.637 -2.003 1.00 0.00 605 GLN A O 20
ATOM 26694 N N . LYS A 1 79 ? 13.891 8.481 -3.501 1.00 0.00 606 LYS A N 20
ATOM 26695 C CA . LYS A 1 79 ? 13.065 7.922 -4.559 1.00 0.00 606 LYS A CA 20
ATOM 26696 C C . LYS A 1 79 ? 12.431 6.614 -4.091 1.00 0.00 606 LYS A C 20
ATOM 26697 O O . LYS A 1 79 ? 11.262 6.340 -4.358 1.00 0.00 606 LYS A O 20
ATOM 26716 N N . VAL A 1 80 ? 13.213 5.824 -3.373 1.00 0.00 607 VAL A N 20
ATOM 26717 C CA . VAL A 1 80 ? 12.745 4.548 -2.852 1.00 0.00 607 VAL A CA 20
ATOM 26718 C C . VAL A 1 80 ? 11.953 4.746 -1.559 1.00 0.00 607 VAL A C 20
ATOM 26719 O O . VAL A 1 80 ? 10.866 4.195 -1.394 1.00 0.00 607 VAL A O 20
ATOM 26732 N N . LEU A 1 81 ? 12.503 5.553 -0.661 1.00 0.00 608 LEU A N 20
ATOM 26733 C CA . LEU A 1 81 ? 11.897 5.814 0.643 1.00 0.00 608 LEU A CA 20
ATOM 26734 C C . LEU A 1 81 ? 10.499 6.401 0.502 1.00 0.00 608 LEU A C 20
ATOM 26735 O O . LEU A 1 81 ? 9.579 6.007 1.217 1.00 0.00 608 LEU A O 20
ATOM 26751 N N . ALA A 1 82 ? 10.351 7.341 -0.421 1.00 0.00 609 ALA A N 20
ATOM 26752 C CA . ALA A 1 82 ? 9.072 7.989 -0.657 1.00 0.00 609 ALA A CA 20
ATOM 26753 C C . ALA A 1 82 ? 8.055 6.995 -1.204 1.00 0.00 609 ALA A C 20
ATOM 26754 O O . ALA A 1 82 ? 6.905 6.967 -0.766 1.00 0.00 609 ALA A O 20
ATOM 26761 N N . ASP A 1 83 ? 8.493 6.167 -2.147 1.00 0.00 610 ASP A N 20
ATOM 26762 C CA . ASP A 1 83 ? 7.630 5.143 -2.730 1.00 0.00 610 ASP A CA 20
ATOM 26763 C C . ASP A 1 83 ? 7.262 4.106 -1.676 1.00 0.00 610 ASP A C 20
ATOM 26764 O O . ASP A 1 83 ? 6.131 3.620 -1.630 1.00 0.00 610 ASP A O 20
ATOM 26773 N N . MET A 1 84 ? 8.225 3.788 -0.815 1.00 0.00 611 MET A N 20
ATOM 26774 C CA . MET A 1 84 ? 7.999 2.877 0.305 1.00 0.00 611 MET A CA 20
ATOM 26775 C C . MET A 1 84 ? 6.957 3.439 1.259 1.00 0.00 611 MET A C 20
ATOM 26776 O O . MET A 1 84 ? 6.003 2.754 1.633 1.00 0.00 611 MET A O 20
ATOM 26790 N N . ALA A 1 85 ? 7.140 4.694 1.640 1.00 0.00 612 ALA A N 20
ATOM 26791 C CA . ALA A 1 85 ? 6.240 5.340 2.575 1.00 0.00 612 ALA A CA 20
ATOM 26792 C C . ALA A 1 85 ? 4.852 5.489 1.968 1.00 0.00 612 ALA A C 20
ATOM 26793 O O . ALA A 1 85 ? 3.847 5.324 2.651 1.00 0.00 612 ALA A O 20
ATOM 26800 N N . ALA A 1 86 ? 4.802 5.789 0.676 1.00 0.00 613 ALA A N 20
ATOM 26801 C CA . ALA A 1 86 ? 3.531 5.919 -0.019 1.00 0.00 613 ALA A CA 20
ATOM 26802 C C . ALA A 1 86 ? 2.853 4.564 -0.182 1.00 0.00 613 ALA A C 20
ATOM 26803 O O . ALA A 1 86 ? 1.633 4.482 -0.311 1.00 0.00 613 ALA A O 20
ATOM 26810 N N . ALA A 1 87 ? 3.648 3.503 -0.188 1.00 0.00 614 ALA A N 20
ATOM 26811 C CA . ALA A 1 87 ? 3.114 2.155 -0.298 1.00 0.00 614 ALA A CA 20
ATOM 26812 C C . ALA A 1 87 ? 2.280 1.808 0.925 1.00 0.00 614 ALA A C 20
ATOM 26813 O O . ALA A 1 87 ? 1.125 1.410 0.803 1.00 0.00 614 ALA A O 20
ATOM 26820 N N . GLU A 1 88 ? 2.865 1.979 2.104 1.00 0.00 615 GLU A N 20
ATOM 26821 C CA . GLU A 1 88 ? 2.151 1.730 3.351 1.00 0.00 615 GLU A CA 20
ATOM 26822 C C . GLU A 1 88 ? 1.045 2.764 3.552 1.00 0.00 615 GLU A C 20
ATOM 26823 O O . GLU A 1 88 ? -0.039 2.435 4.021 1.00 0.00 615 GLU A O 20
ATOM 26835 N N . GLN A 1 89 ? 1.334 4.008 3.174 1.00 0.00 616 GLN A N 20
ATOM 26836 C CA . GLN A 1 89 ? 0.353 5.093 3.200 1.00 0.00 616 GLN A CA 20
ATOM 26837 C C . GLN A 1 89 ? -0.909 4.693 2.437 1.00 0.00 616 GLN A C 20
ATOM 26838 O O . GLN A 1 89 ? -2.026 4.786 2.957 1.00 0.00 616 GLN A O 20
ATOM 26852 N N . GLU A 1 90 ? -0.719 4.237 1.205 1.00 0.00 617 GLU A N 20
ATOM 26853 C CA . GLU A 1 90 ? -1.824 3.792 0.371 1.00 0.00 617 GLU A CA 20
ATOM 26854 C C . GLU A 1 90 ? -2.446 2.525 0.954 1.00 0.00 617 GLU A C 20
ATOM 26855 O O . GLU A 1 90 ? -3.666 2.401 1.033 1.00 0.00 617 GLU A O 20
ATOM 26867 N N . LEU A 1 91 ? -1.591 1.604 1.383 1.00 0.00 618 LEU A N 20
ATOM 26868 C CA . LEU A 1 91 ? -2.030 0.318 1.914 1.00 0.00 618 LEU A CA 20
ATOM 26869 C C . LEU A 1 91 ? -2.977 0.490 3.099 1.00 0.00 618 LEU A C 20
ATOM 26870 O O . LEU A 1 91 ? -4.059 -0.092 3.120 1.00 0.00 618 LEU A O 20
ATOM 26886 N N . GLU A 1 92 ? -2.576 1.295 4.074 1.00 0.00 619 GLU A N 20
ATOM 26887 C CA . GLU A 1 92 ? -3.354 1.435 5.294 1.00 0.00 619 GLU A CA 20
ATOM 26888 C C . GLU A 1 92 ? -4.680 2.148 5.036 1.00 0.00 619 GLU A C 20
ATOM 26889 O O . GLU A 1 92 ? -5.713 1.746 5.576 1.00 0.00 619 GLU A O 20
ATOM 26901 N N . GLN A 1 93 ? -4.664 3.187 4.198 1.00 0.00 620 GLN A N 20
ATOM 26902 C CA . GLN A 1 93 ? -5.887 3.931 3.913 1.00 0.00 620 GLN A CA 20
ATOM 26903 C C . GLN A 1 93 ? -6.834 3.102 3.058 1.00 0.00 620 GLN A C 20
ATOM 26904 O O . GLN A 1 93 ? -8.053 3.177 3.208 1.00 0.00 620 GLN A O 20
ATOM 26918 N N . ALA A 1 94 ? -6.269 2.299 2.169 1.00 0.00 621 ALA A N 20
ATOM 26919 C CA . ALA A 1 94 ? -7.070 1.432 1.329 1.00 0.00 621 ALA A CA 20
ATOM 26920 C C . ALA A 1 94 ? -7.661 0.298 2.156 1.00 0.00 621 ALA A C 20
ATOM 26921 O O . ALA A 1 94 ? -8.778 -0.149 1.909 1.00 0.00 621 ALA A O 20
ATOM 26928 N N . PHE A 1 95 ? -6.905 -0.147 3.153 1.00 0.00 622 PHE A N 20
ATOM 26929 C CA . PHE A 1 95 ? -7.359 -1.199 4.054 1.00 0.00 622 PHE A CA 20
ATOM 26930 C C . PHE A 1 95 ? -8.599 -0.774 4.831 1.00 0.00 622 PHE A C 20
ATOM 26931 O O . PHE A 1 95 ? -9.591 -1.498 4.873 1.00 0.00 622 PHE A O 20
ATOM 26948 N N . GLU A 1 96 ? -8.538 0.399 5.450 1.00 0.00 623 GLU A N 20
ATOM 26949 C CA . GLU A 1 96 ? -9.669 0.906 6.222 1.00 0.00 623 GLU A CA 20
ATOM 26950 C C . GLU A 1 96 ? -10.840 1.243 5.303 1.00 0.00 623 GLU A C 20
ATOM 26951 O O . GLU A 1 96 ? -11.999 1.178 5.712 1.00 0.00 623 GLU A O 20
ATOM 26963 N N . ARG A 1 97 ? -10.528 1.596 4.059 1.00 0.00 624 ARG A N 20
ATOM 26964 C CA . ARG A 1 97 ? -11.542 1.718 3.019 1.00 0.00 624 ARG A CA 20
ATOM 26965 C C . ARG A 1 97 ? -12.231 0.374 2.830 1.00 0.00 624 ARG A C 20
ATOM 26966 O O . ARG A 1 97 ? -13.454 0.279 2.880 1.00 0.00 624 ARG A O 20
ATOM 26987 N N . TRP A 1 98 ? -11.418 -0.661 2.647 1.00 0.00 625 TRP A N 20
ATOM 26988 C CA . TRP A 1 98 ? -11.904 -2.016 2.435 1.00 0.00 625 TRP A CA 20
ATOM 26989 C C . TRP A 1 98 ? -12.757 -2.493 3.605 1.00 0.00 625 TRP A C 20
ATOM 26990 O O . TRP A 1 98 ? -13.879 -2.964 3.414 1.00 0.00 625 TRP A O 20
ATOM 27011 N N . GLU A 1 99 ? -12.222 -2.371 4.816 1.00 0.00 626 GLU A N 20
ATOM 27012 C CA . GLU A 1 99 ? -12.939 -2.801 6.010 1.00 0.00 626 GLU A CA 20
ATOM 27013 C C . GLU A 1 99 ? -14.256 -2.045 6.146 1.00 0.00 626 GLU A C 20
ATOM 27014 O O . GLU A 1 99 ? -15.247 -2.596 6.613 1.00 0.00 626 GLU A O 20
ATOM 27026 N N . TYR A 1 100 ? -14.260 -0.782 5.737 1.00 0.00 627 TYR A N 20
ATOM 27027 C CA . TYR A 1 100 ? -15.484 0.007 5.722 1.00 0.00 627 TYR A CA 20
ATOM 27028 C C . TYR A 1 100 ? -16.457 -0.549 4.695 1.00 0.00 627 TYR A C 20
ATOM 27029 O O . TYR A 1 100 ? -17.648 -0.670 4.965 1.00 0.00 627 TYR A O 20
ATOM 27047 N N . LEU A 1 101 ? -15.941 -0.907 3.530 1.00 0.00 628 LEU A N 20
ATOM 27048 C CA . LEU A 1 101 ? -16.772 -1.410 2.445 1.00 0.00 628 LEU A CA 20
ATOM 27049 C C . LEU A 1 101 ? -17.406 -2.746 2.821 1.00 0.00 628 LEU A C 20
ATOM 27050 O O . LEU A 1 101 ? -18.601 -2.956 2.609 1.00 0.00 628 LEU A O 20
ATOM 27066 N N . GLU A 1 102 ? -16.607 -3.638 3.392 1.00 0.00 629 GLU A N 20
ATOM 27067 C CA . GLU A 1 102 ? -17.114 -4.912 3.886 1.00 0.00 629 GLU A CA 20
ATOM 27068 C C . GLU A 1 102 ? -18.119 -4.699 5.001 1.00 0.00 629 GLU A C 20
ATOM 27069 O O . GLU A 1 102 ? -19.190 -5.311 5.014 1.00 0.00 629 GLU A O 20
ATOM 27081 N N . ALA A 1 103 ? -17.771 -3.825 5.930 1.00 0.00 630 ALA A N 20
ATOM 27082 C CA . ALA A 1 103 ? -18.630 -3.535 7.062 1.00 0.00 630 ALA A CA 20
ATOM 27083 C C . ALA A 1 103 ? -19.922 -2.870 6.614 1.00 0.00 630 ALA A C 20
ATOM 27084 O O . ALA A 1 103 ? -20.974 -3.089 7.203 1.00 0.00 630 ALA A O 20
ATOM 27091 N N . LEU A 1 104 ? -19.837 -2.060 5.567 1.00 0.00 631 LEU A N 20
ATOM 27092 C CA . LEU A 1 104 ? -21.004 -1.374 5.032 1.00 0.00 631 LEU A CA 20
ATOM 27093 C C . LEU A 1 104 ? -21.920 -2.364 4.336 1.00 0.00 631 LEU A C 20
ATOM 27094 O O . LEU A 1 104 ? -23.142 -2.314 4.474 1.00 0.00 631 LEU A O 20
ATOM 27110 N N . LYS A 1 105 ? -21.312 -3.265 3.583 1.00 0.00 632 LYS A N 20
ATOM 27111 C CA . LYS A 1 105 ? -22.057 -4.275 2.859 1.00 0.00 632 LYS A CA 20
ATOM 27112 C C . LYS A 1 105 ? -22.749 -5.219 3.840 1.00 0.00 632 LYS A C 20
ATOM 27113 O O . LYS A 1 105 ? -23.852 -5.702 3.585 1.00 0.00 632 LYS A O 20
ATOM 27132 N N . ASN A 1 106 ? -22.104 -5.449 4.977 1.00 0.00 633 ASN A N 20
ATOM 27133 C CA . ASN A 1 106 ? -22.654 -6.322 6.007 1.00 0.00 633 ASN A CA 20
ATOM 27134 C C . ASN A 1 106 ? -23.633 -5.562 6.901 1.00 0.00 633 ASN A C 20
ATOM 27135 O O . ASN A 1 106 ? -24.661 -6.098 7.305 1.00 0.00 633 ASN A O 20
ATOM 27146 N N . GLY A 1 107 ? -23.327 -4.305 7.173 1.00 0.00 634 GLY A N 20
ATOM 27147 C CA . GLY A 1 107 ? -24.144 -3.508 8.064 1.00 0.00 634 GLY A CA 20
ATOM 27148 C C . GLY A 1 107 ? -24.548 -2.188 7.448 1.00 0.00 634 GLY A C 20
ATOM 27149 O O . GLY A 1 107 ? -23.778 -1.224 7.447 1.00 0.00 634 GLY A O 20
ATOM 27153 N N . GLY A 1 108 ? -25.757 -2.152 6.920 1.00 0.00 635 GLY A N 20
ATOM 27154 C CA . GLY A 1 108 ? -26.272 -0.964 6.283 1.00 0.00 635 GLY A CA 20
ATOM 27155 C C . GLY A 1 108 ? -27.351 -1.316 5.288 1.00 0.00 635 GLY A C 20
ATOM 27156 O O . GLY A 1 108 ? -27.593 -0.534 4.351 1.00 0.00 635 GLY A O 20
#

Foldseek 3Di:
DPPDDDPADPQQGVVLVVLLVCLVVLLVVLVVVLVVLVVCVVDPCLVVDDPVNNVVSVVSNVVSVVCNVVSVVVNVCSVCSNVPD

Solvent-accessible surface area: 6405 Å² total; per-residue (Å²): 225,104,131,105,80,176,177,96,93,36,100,51,54,137,155,24,76,118,64,20,96,118,6,50,112,73,9,105,82,11,97,59,63,38,116,54,25,78,76,96,24,81,77,85,76,9,116,89,84,79,130,128,88,7,72,133,24,31,60,43,24,45,56,1,58,96,96,19,98,104,11,76,103,102,65,100,100,0,48,62,40,69,114,53,41

GO terms:
  GO:0005515 protein binding (F, IPI)
  GO:0005737 cytoplasm (C, IDA)
  GO:0005886 plasma membrane (C, IDA)
  GO:0003677 DNA binding (F, IDA)
  GO:0016887 ATP hydrolysis activity (F, IDA)
  GO:0009314 response to radiation (P, IMP)
  GO:0006301 DNA damage tolerance (P, IMP)

Radius of gyration: 18.78 Å; Cα contacts (8 Å, |Δi|>4): 55; chains: 1; bounding box: 63×25×15 Å

InterPro domains:
  IPR003439 ABC transporter-like, ATP-binding domain [PF00005] (19-185)
  IPR003439 ABC transporter-like, ATP-binding domain [PF00005] (336-469)
  IPR003439 ABC transporter-like, ATP-binding domain [PS50893] (1-253)
  IPR003439 ABC transporter-like, ATP-binding domain [PS50893] (320-546)
  IPR003593 AAA+ ATPase domain [SM00382] (28-230)
  IPR003593 AAA+ ATPase domain [SM00382] (344-514)
  IPR017871 ABC transporter-like, conserved site [PS00211] (157-171)
  IPR017871 ABC transporter-like, conserved site [PS00211] (441-455)
  IPR027417 P-loop containing nucleoside triphosphate hydrolase [G3DSA:3.40.50.300] (10-279)
  IPR027417 P-loop containing nucleoside triphosphate hydrolase [G3DSA:3.40.50.300] (281-551)
  IPR027417 P-loop containing nucleoside triphosphate hydrolase [SSF52540] (9-239)
  IPR027417 P-loop containing nucleoside triphosphate hydrolase [SSF52540] (311-501)
  IPR032524 ABC transporter Uup, C-terminal [PF16326] (561-629)
  IPR032781 ABC-transporter extension domain [PF12848] (224-295)
  IPR037118 Valyl-tRNA synthetase, tRNA-binding arm superfamily [G3DSA:1.10.287.380] (552-635)
  IPR043686 ATP-binding protein Uup [MF_00848] (1-630)
  IPR051309 ABC transporter ABCF subfamily ATPase [PTHR42855] (1-630)

Secondary structure (DSSP, 8-state):
-----SSSS-S--HHHHHHHHHHHHHHHHHHHHHHHHHHHHHSTTGGGS-HHHHHHHHHHHHHHHHHHHHHHHHHHHHHHHHH--

Sequence (85 aa):
KAETVKRSSSKLSYKLQRELEQLPQLLEDLEAKLEALQTQVADASFFSQPHEQTQKVLADMAAAEQELEQAFERWEYLEALKNGGKAETVKRSSSKLSYKLQRELEQLPQLLEDLEAKLEALQTQVADASFFSQPHEQTQKVLADMAAAEQELEQAFERWEYLEALKNGGKAETVKRSSSKLSYKLQRELEQLPQLLEDLEAKLEALQTQVADASFFSQPHEQTQKVLADMAAAEQELEQAFERWEYLEALKNGGKAETVKRSSSKLSYKLQRELEQLPQLLEDLEAKLEALQTQVADASFFSQPHEQTQKVLADMAAAEQELEQAFERWEYLEALKNGGKAETVKRSSSKLSYKLQRELEQLPQLLEDLEAKLEALQTQVADASFFSQPHEQTQKVLADMAAAEQELEQAFERWEYLEALKNGGKAETVKRSSSKLSYKLQRELEQLPQLLEDLEAKLEALQTQVADASFFSQPHEQTQKVLADMAAAEQELEQAFERWEYLEALKNGGKAETVKRSSSKLSYKLQRELEQLPQLLEDLEAKLEALQTQVADASFFSQPHEQTQKVLADMAAAEQELEQAFERWEYLEALKNGGKAETVKRSSSKLSYKLQRELEQLPQLLEDLEAKLEALQTQVADASFFSQPHEQTQKVLADMAAAEQELEQAFERWEYLEALKNGGKAETVKRSSSKLSYKLQRELEQLPQLLEDLEAKLEALQTQVADASFFSQPHEQTQKVLADMAAAEQELEQAFERWEYLEALKNGGKAETVKRSSSKLSYKLQRELEQLPQLLEDLEAKLEALQTQVADASFFSQPHEQTQKVLADMAAAEQELEQAFERWEYLEALKNGGKAETVKRSSSKLSYKLQRELEQLPQLLEDLEAKLEALQTQVADASFFSQPHEQTQKVLADMAAAEQELEQAFERWEYLEALKNGGKAETVKRSSSKLSYKLQRELEQLPQLLEDLEAKLEALQTQVADASFFSQPHEQTQKVLADMAAAEQELEQAFERWEYLEALKNGGKAETVKRSSSKLSYKLQRELEQLPQLLEDLEAKLEALQTQVADASFFSQPHEQTQKVLADMAAAEQELEQAFERWEYLEALKNGGKAETVKRSSSKLSYKLQRELEQLPQLLEDLEAKLEALQTQVADASFFSQPHEQTQKVLADMAAAEQELEQAFERWEYLEALKNGGKAETVKRSSSKLSYKLQRELEQLPQLLEDLEAKLEALQTQVADASFFSQPHEQTQKVLADMAAAEQELEQAFERWEYLEALKNGGKAETVKRSSSKLSYKLQRELEQLPQLLEDLEAKLEALQTQVADASFFSQPHEQTQKVLADMAAAEQELEQAFERWEYLEALKNGGKAETVKRSSSKLSYKLQRELEQLPQLLEDLEAKLEALQTQVADASFFSQPHEQTQKVLADMAAAEQELEQAFERWEYLEALKNGGKAETVKRSSSKLSYKLQRELEQLPQLLEDLEAKLEALQTQVADASFFSQPHEQTQKVLADMAAAEQELEQAFERWEYLEALKNGGKAETVKRSSSKLSYKLQRELEQLPQLLEDLEAKLEALQTQVADASFFSQPHEQTQKVLADMAAAEQELEQAFERWEYLEALKNGGKAETVKRSSSKLSYKLQRELEQLPQLLEDLEAKLEALQTQVADASFFSQPHEQTQKVLADMAAAEQELEQAFERWEYLEALKNGG

Organism: Escherichia coli (strain K12) (NCBI:txid83333)

Nearest PDB structures (foldseek):
  2lw1-assembly1_A  TM=9.246E-01  e=1.510E-09  Escherichia coli K-12
  8cwy-assembly1_L  TM=7.206E-01  e=7.479E-01  synthetic construct
  5j0k-assembly1_A  TM=7.281E-01  e=1.411E+00  synthetic construct
  3q0k-assembly1_A  TM=7.358E-01  e=1.883E+00  Homo sapiens
  2f1m-assembly2_D  TM=5.457E-01  e=2.819E+00  Escherichia coli

CATH classification: 1.10.287.380